Protein 9ZPU (pdb70)

Sequence (1830 aa):
HHKIFVFGSVNVDVSARMAALPRPGQTVNASGYGIGLGGKGANQAVAVAKLGGAIRFVGAVGHDAFGELALKQMREFGLDTGSVRVIDDVDTGMAIIQVEETGQNTIAVCAGANARWSSADIDAYGADIAKARITLLQREVPHEANLAVAKAVRAAGGTVLLDPAPVGDASQMADLIALSDIISPNETEAAEITGIEPTDLASAEAAGRKLLERGPKIVILKLGSRGALLVTADEVKHFTPFKVKVVDTVAAGDSFNGGFAVAFSQARPLHDCVRYGSAAGAIAVTRVGAGAAAPTAREVEELIGRHKIFVFGSVNVDVSARMAALPRPGQTVNASGYGIGLGGKGANQAVAVAKLGGAIRFVGAVGHDAFGELALKQMREFGLDTGSVRVIDDVDTGMAIIQVEETGQNTIAVCAGANARWSSADIDAYGADIAKARITLLQREVPHEANLAVAKAVRAAGGTVLLDPAPVGDASQMADLIALSDIISPNETEAAEITGIEPTDLASAEAAGRKLLERGPKIVILKLGSRGALLVTADEVKHFTPFKVKVVDTVAAGDSFNGGFAVAFSQARPLHDCVRYGSAAGAIAVTRVGGAAAPTAREVEELIGHHKIFVFGSVNVDVSARMAALPRPGQTVNASGYGIGLGGKGANQAVAVAKLGGAIRFVGAVGHDAFGELALKQMREFGLDTGSVRVIDDVDTGMAIIQVEETGQNTIAVCAGANARWSSADIDAYGADIAKARITLLQREVPHEANLAVAKAVRAAGGTVLLDPAPVGDASQMADLIALSDIISPNETEAAEITGIEPTDLASAEAAGRKLLERGPKIVILKLGSRGALLVTADEVKHFTPFKVKVVDTVAAGDSFNGGFAVAFSQARPLHDCVRYGSAAGAIAVTRVGAGAPTAREVEELIGRHHHHKIFVFGSVNVDVSARMAALPRPGQTVNASGYGIGLGGKGANQAVAVAKLGGAIRFVGAVGHDAFGELALKQMREFGLDTGSVRVIDDVDTGMAIIQVEETGQNTIAVCAGANARWSSADIDAYGADIAKARITLLQREVPHEANLAVAKAVRAAGGTVLLDPAPVGDASQMADLIALSDIISPNETEAAEITGIEPTDLASAEAAGRKLLERGPKIVILKLGSRGALLVTADEVKHFTPFKVKVVDTVAAGDSFNGGFAVAFSQARPLHDCVRYGSAAGAIAVTRVGAGAAAPTAREVEELIHKIFVFGSVNVDVSARMAALPRPGQTVNASGYGIGLGGKGANQAVAVAKLGGAIRFVGAVGHDAFGELALKQMREFGLDTGSVRVIDDVDTGMAIIQVEETGQNTIAVCAGANARWSSADIDAYGADIAKARITLLQREVPHEANLAVAKAVRAAGGTVLLDPAPVGDASQMADLIALSDIISPNETEAAEITGIEPTDLASAEAAGRKLLERGPKIVILKLGSRGALLVTADEVKHFTPFKVKVVDTVAAGDSFNGGFAVAFSQARPLHDCVRYGSAAGAIAVTRVGAGAAAPTAREVEELIGRHHKIFVFGSVNVDVSARMAALPRPGQTVNASGYGIGLGGKGANQAVAVAKLGGAIRFVGAVGHDAFGELALKQMREFGLDTGSVRVIDDVDTGMAIIQVEETGQNTIAVCAGANARWSSADIDAYGADIAKARITLLQREVPHEANLAVAKAVRAAGGTVLLDPAPVGDASQMADLIALSDIISPNETEAAEITGIEPTDLASAEAAGRKLLERGPKIVILKLGSRGALLVTADEVKHFTPFKVKVVDTVAAGDSFNGGFAVAFSQARPLHDCVRYGSAAGAIAVTRVGAGAAAPTAREVEELIGR

Organism: Brucella suis biovar 1 (strain 1330) (NCBI:txid204722)

Foldseek 3Di:
DFQEEFEFAKAKEWEFEAADDADPPGDGDTPDTDIAIDTLRLLLQLLLQQAPGTYAYEYEAEPDPSRVRRCVLSVVSRYDCPRYHHDYPKHGKYKYWYAHPVGDIDIDIDLICLAVDALVVCVVCLPVLLSYQEYEEEDSHDPRNLVSSLVSNVVSVHAYEYECPPVPPLVSCLVVLQSHQEYEYEQVNLCVNQVFGCPDLVRVQVSVVSSQVRHYQWYWYQYVQQAIWIYGPVDIDGDGAFDADFDAQPCLQSSLVSQLSRCVSVVHDNVVSNLSSRQQSRQVRRDPDCRNSGDYNVNSVVRVVD/DAEEFEWAKEKEWEFEDAADDDVPDDGDTPDIDIDIDTLRLLLQLLLQQAPHPYAGAYEAEPDPVSVRRCVRSVVSRYDCPRYHYDYPWHGKYKYWYAHNVGDIDIDIDLIGQAVDALVVCVVCLVVLLNYQEYEYEDSHDPSNLVSSLVSNVVNVHAYEYECPPVPPLVSCLVVLQSHQEYEYEQVNLCVNQVFRCPDPVRVQVSQVSSQVSHHQWYWYHYPQQAIWIHGPVDIDGGGAQDADFDAQPCLQSSLSSQLSRCVSVVHDNVVSNLSSRLQSRVVRNDPDDVCRDYNVSSVVSVD/DFQEEFEFAKEKEWEFAAADDADVPGDGDTPDIDIAIDTLRLQLQLLLQQAPGRYDGEYEAEPDDVRVVSVVRSVVSRHDCPRYHYDYPKHGKYKYWYAHPVGDIDIDIDLIGLAVDALVNCVVCLPVLLSHQEYEYEDSHDPRNLVSSLVSNVVNVHAYEYECPPVPPLVSCLVSLQSHQEYEYEQVNLCVNQVFRCPDLVSVQVSVVSSQVSHHQWYWYQHPQQAIWIYGPVDIDGDGAQDADFDAQPCLQSSLVSQLSRCVSVVHPNVVSNLSSSLQSRVPRNDDDGVGDHNVSSVVRVVD/DDAQQEEFEFAKAWEKEFEAADDADVPGDGDTPDIDIAIDTLRLLLQLLLLQAPHRYAGAYEAEPDDSRVRNCVQSVVSVYDCPRYHYHYPWHGKYKYWYAHDVGDIDMDIDLIGQAPDALVVLVVCLVSLLNHQEYEYEPSHDLSNLVSSLVSNVVSVHAYEYECPPVPPLVSCLVVLQSHAEYEYEQVNLCVNQVQRCPDLVSVQVSVVSSQVRHYQWYWYDHPQQAIWIYGPVDIDGDGAQDDDFDAQPCLQSSLVSQLSRCSSVVHPNVVSNLSSRLQSRQLRNDPDSRVSRDHNVNSVVSD/DAEEFEFAKAWEKAFEAADDDDPPDDGDTDDIDIAIDTLRLLLQLLLQQAPFDYDGAYEAEPDPRRVRRQVLSVVSRHDCPRYHYDYPWHGKYKYWYAHPVGDIDIDTDLIGLAVDALVVCVVCLVVLLNYQEYEYEDSHDLNNLVSSLVSNQVSVHAYEYECPPVPPLVSCLVVLQSHAEYEYEQVNLCVNQVFRPPDLVRVQVSQVSSQVSHYQWYWYHHPQQAIWIHGPVDIDGDGAQDDDFDAQPCLVSSLSSQLSRCVSVVHDNVVSNLSSRLQSRQLRNDDDRNVSGDYNVSSVVSVVD/DFQEEFEFAKAKEWEFEAADDADVVGDDDTPDIDIAIDTLRLLLQLLLQQAPGGYAGEYEAEPDDVSVRSCVLCVVSRHDCPRYHYDYPWHGKYWYWYAHPVGDIDIDIDLIGQAVDALVVCVVCLVVLLNHQEYEYEDSHDPRNLQSSLVSNVVSVHAYEYECPPVPPLVSCLVVLQSHQEYEYEQVNLCVNQVFGPPDPVSVQVSVVSSVVSHHQWYWYQHDQQAIWIYGPVDIDGDGAQDADFDAQPCLVSSLSSQLSRCVSVVHDNVNSNLSSSLQSRQPRNDDDSGNSRDYNVSSVVSVVD

Structure (mmCIF, N/CA/C/O backbone):
data_9ZPU
#
_entry.id   9ZPU
#
_cell.length_a   225.093
_cell.length_b   138.228
_cell.length_c   80.872
_cell.angle_alpha   90.00
_cell.angle_beta   107.04
_cell.angle_gamma   90.00
#
_symmetry.space_group_name_H-M   'C 1 2 1'
#
loop_
_entity.id
_entity.type
_entity.pdbx_description
1 polymer Ribokinase
2 non-polymer "ADENOSINE-5'-DIPHOSPHATE"
3 non-polymer 'SULFATE ION'
4 non-polymer 'CHLORIDE ION'
5 water water
#
loop_
_atom_site.group_PDB
_atom_site.id
_atom_site.type_symbol
_atom_site.label_atom_id
_atom_site.label_alt_id
_atom_site.label_comp_id
_atom_site.label_asym_id
_atom_site.label_entity_id
_atom_site.label_seq_id
_atom_site.pdbx_PDB_ins_code
_atom_site.Cartn_x
_atom_site.Cartn_y
_atom_site.Cartn_z
_atom_site.occupancy
_atom_site.B_iso_or_equiv
_atom_site.auth_seq_id
_atom_site.auth_comp_id
_atom_site.auth_asym_id
_atom_site.auth_atom_id
_atom_site.pdbx_PDB_model_num
ATOM 1 N N . HIS A 1 7 ? 49.934 12.682 40.467 1.00 112.91 7 HIS A N 1
ATOM 2 C CA . HIS A 1 7 ? 49.344 13.432 39.359 1.00 120.19 7 HIS A CA 1
ATOM 3 C C . HIS A 1 7 ? 50.371 14.388 38.749 1.00 125.48 7 HIS A C 1
ATOM 4 O O . HIS A 1 7 ? 50.462 15.553 39.146 1.00 118.62 7 HIS A O 1
ATOM 6 N N . HIS A 1 8 ? 51.132 13.890 37.773 1.00 131.57 8 HIS A N 1
ATOM 7 C CA . HIS A 1 8 ? 52.232 14.628 37.169 1.00 125.06 8 HIS A CA 1
ATOM 8 C C . HIS A 1 8 ? 52.157 14.530 35.650 1.00 114.96 8 HIS A C 1
ATOM 9 O O . HIS A 1 8 ? 51.582 13.592 35.096 1.00 117.15 8 HIS A O 1
ATOM 16 N N . LYS A 1 9 ? 52.767 15.512 34.976 1.00 86.62 9 LYS A N 1
ATOM 17 C CA . LYS A 1 9 ? 52.661 15.638 33.525 1.00 82.66 9 LYS A CA 1
ATOM 18 C C . LYS A 1 9 ? 53.361 14.527 32.744 1.00 80.43 9 LYS A C 1
ATOM 19 O O . LYS A 1 9 ? 53.123 14.416 31.538 1.00 79.67 9 LYS A O 1
ATOM 25 N N . ILE A 1 10 ? 54.220 13.723 33.369 1.00 80.65 10 ILE A N 1
ATOM 26 C CA . ILE A 1 10 ? 54.871 12.597 32.702 1.00 73.45 10 ILE A CA 1
ATOM 27 C C . ILE A 1 10 ? 54.689 11.366 33.576 1.00 72.16 10 ILE A C 1
ATOM 28 O O . ILE A 1 10 ? 54.772 11.451 34.804 1.00 82.32 10 ILE A O 1
ATOM 33 N N . PHE A 1 11 ? 54.438 10.223 32.948 1.00 70.97 11 PHE A N 1
ATOM 34 C CA . PHE A 1 11 ? 54.100 9.000 33.667 1.00 68.74 11 PHE A CA 1
ATOM 35 C C . PHE A 1 11 ? 54.909 7.854 33.089 1.00 70.15 11 PHE A C 1
ATOM 36 O O . PHE A 1 11 ? 54.788 7.547 31.901 1.00 66.30 11 PHE A O 1
ATOM 44 N N . VAL A 1 12 ? 55.730 7.221 33.926 1.00 72.79 12 VAL A N 1
ATOM 45 C CA . VAL A 1 12 ? 56.548 6.083 33.521 1.00 65.78 12 VAL A CA 1
ATOM 46 C C . VAL A 1 12 ? 56.061 4.853 34.270 1.00 66.78 12 VAL A C 1
ATOM 47 O O . VAL A 1 12 ? 55.943 4.875 35.500 1.00 67.16 12 VAL A O 1
ATOM 51 N N . PHE A 1 13 ? 55.771 3.788 33.528 1.00 66.14 13 PHE A N 1
ATOM 52 C CA . PHE A 1 13 ? 55.373 2.505 34.088 1.00 62.17 13 PHE A CA 1
ATOM 53 C C . PHE A 1 13 ? 56.322 1.454 33.543 1.00 61.32 13 PHE A C 1
ATOM 54 O O . PHE A 1 13 ? 56.488 1.342 32.324 1.00 63.16 13 PHE A O 1
ATOM 62 N N . GLY A 1 14 ? 56.952 0.700 34.435 1.00 66.23 14 GLY A N 1
ATOM 63 C CA . GLY A 1 14 ? 57.980 -0.223 33.993 1.00 64.28 14 GLY A CA 1
ATOM 64 C C . GLY A 1 14 ? 58.671 -0.912 35.149 1.00 65.92 14 GLY A C 1
ATOM 65 O O . GLY A 1 14 ? 58.230 -0.857 36.300 1.00 68.24 14 GLY A O 1
ATOM 66 N N . SER A 1 15 ? 59.778 -1.561 34.808 1.00 68.31 15 SER A N 1
ATOM 67 C CA . SER A 1 15 ? 60.491 -2.452 35.704 1.00 67.96 15 SER A CA 1
ATOM 68 C C . SER A 1 15 ? 61.477 -1.701 36.586 1.00 68.53 15 SER A C 1
ATOM 69 O O . SER A 1 15 ? 61.995 -0.643 36.220 1.00 62.36 15 SER A O 1
ATOM 72 N N . VAL A 1 16 ? 61.730 -2.273 37.762 1.00 72.44 16 VAL A N 1
ATOM 73 C CA . VAL A 1 16 ? 62.761 -1.813 38.686 1.00 74.37 16 VAL A CA 1
ATOM 74 C C . VAL A 1 16 ? 63.639 -3.010 39.014 1.00 66.35 16 VAL A C 1
ATOM 75 O O . VAL A 1 16 ? 63.161 -3.989 39.603 1.00 66.08 16 VAL A O 1
ATOM 79 N N . ASN A 1 17 ? 64.907 -2.939 38.627 1.00 66.57 17 ASN A N 1
ATOM 80 C CA . ASN A 1 17 ? 65.884 -3.970 38.945 1.00 74.19 17 ASN A CA 1
ATOM 81 C C . ASN A 1 17 ? 66.925 -3.436 39.922 1.00 68.66 17 ASN A C 1
ATOM 82 O O . ASN A 1 17 ? 67.005 -2.238 40.201 1.00 67.24 17 ASN A O 1
ATOM 87 N N . VAL A 1 18 ? 67.719 -4.362 40.452 1.00 71.28 18 VAL A N 1
ATOM 88 C CA . VAL A 1 18 ? 68.999 -4.060 41.079 1.00 68.83 18 VAL A CA 1
ATOM 89 C C . VAL A 1 18 ? 70.064 -4.769 40.256 1.00 67.86 18 VAL A C 1
ATOM 90 O O . VAL A 1 18 ? 69.993 -5.989 40.071 1.00 69.71 18 VAL A O 1
ATOM 94 N N . ASP A 1 19 ? 71.035 -4.010 39.752 1.00 66.86 19 ASP A N 1
ATOM 95 C CA . ASP A 1 19 ? 72.097 -4.562 38.916 1.00 71.58 19 ASP A CA 1
ATOM 96 C C . ASP A 1 19 ? 73.298 -4.934 39.783 1.00 70.65 19 ASP A C 1
ATOM 97 O O . ASP A 1 19 ? 73.905 -4.064 40.421 1.00 66.78 19 ASP A O 1
ATOM 102 N N . VAL A 1 20 ? 73.633 -6.223 39.795 1.00 68.64 20 VAL A N 1
ATOM 103 C CA . VAL A 1 20 ? 74.845 -6.734 40.436 1.00 69.67 20 VAL A CA 1
ATOM 104 C C . VAL A 1 20 ? 75.875 -6.914 39.325 1.00 67.87 20 VAL A C 1
ATOM 105 O O . VAL A 1 20 ? 75.929 -7.948 38.659 1.00 65.45 20 VAL A O 1
ATOM 109 N N . SER A 1 21 ? 76.714 -5.901 39.129 1.00 66.60 21 SER A N 1
ATOM 110 C CA . SER A 1 21 ? 77.739 -5.909 38.092 1.00 66.63 21 SER A CA 1
ATOM 111 C C . SER A 1 21 ? 79.067 -6.378 38.672 1.00 73.68 21 SER A C 1
ATOM 112 O O . SER A 1 21 ? 79.434 -6.000 39.787 1.00 72.45 21 SER A O 1
ATOM 115 N N . ALA A 1 22 ? 79.788 -7.199 37.909 1.00 73.93 22 ALA A N 1
ATOM 116 C CA . ALA A 1 22 ? 81.013 -7.832 38.391 1.00 72.37 22 ALA A CA 1
ATOM 117 C C . ALA A 1 22 ? 82.061 -7.779 37.291 1.00 77.12 22 ALA A C 1
ATOM 118 O O . ALA A 1 22 ? 81.939 -8.480 36.284 1.00 74.74 22 ALA A O 1
ATOM 120 N N . ARG A 1 23 ? 83.089 -6.959 37.491 1.00 77.88 23 ARG A N 1
ATOM 121 C CA . ARG A 1 23 ? 84.180 -6.846 36.534 1.00 75.48 23 ARG A CA 1
ATOM 122 C C . ARG A 1 23 ? 85.162 -7.991 36.754 1.00 75.37 23 ARG A C 1
ATOM 123 O O . ARG A 1 23 ? 85.417 -8.395 37.892 1.00 72.79 23 ARG A O 1
ATOM 131 N N . MET A 1 24 ? 85.715 -8.513 35.662 1.00 74.14 24 MET A N 1
ATOM 132 C CA . MET A 1 24 ? 86.641 -9.630 35.761 1.00 71.76 24 MET A CA 1
ATOM 133 C C . MET A 1 24 ? 87.472 -9.712 34.492 1.00 74.56 24 MET A C 1
ATOM 134 O O . MET A 1 24 ? 87.128 -9.132 33.460 1.00 76.40 24 MET A O 1
ATOM 139 N N . ALA A 1 25 ? 88.580 -10.449 34.588 1.00 76.59 25 ALA A N 1
ATOM 140 C CA . ALA A 1 25 ? 89.479 -10.575 33.448 1.00 77.16 25 ALA A CA 1
ATOM 141 C C . ALA A 1 25 ? 88.870 -11.438 32.351 1.00 81.03 25 ALA A C 1
ATOM 142 O O . ALA A 1 25 ? 88.968 -11.100 31.165 1.00 87.71 25 ALA A O 1
ATOM 144 N N . ALA A 1 26 ? 88.236 -12.553 32.719 1.00 77.86 26 ALA A N 1
ATOM 145 C CA . ALA A 1 26 ? 87.623 -13.443 31.744 1.00 80.00 26 ALA A CA 1
ATOM 146 C C . ALA A 1 26 ? 86.333 -14.024 32.303 1.00 83.80 26 ALA A C 1
ATOM 147 O O . ALA A 1 26 ? 86.269 -14.376 33.485 1.00 81.40 26 ALA A O 1
ATOM 149 N N . LEU A 1 27 ? 85.307 -14.119 31.445 1.00 85.48 27 LEU A N 1
ATOM 150 C CA . LEU A 1 27 ? 84.041 -14.717 31.849 1.00 79.66 27 LEU A CA 1
ATOM 151 C C . LEU A 1 27 ? 84.234 -16.207 32.139 1.00 76.24 27 LEU A C 1
ATOM 152 O O . LEU A 1 27 ? 85.050 -16.872 31.494 1.00 75.42 27 LEU A O 1
ATOM 157 N N . PRO A 1 28 ? 83.471 -16.768 33.079 1.00 73.24 28 PRO A N 1
ATOM 158 C CA . PRO A 1 28 ? 83.627 -18.194 33.385 1.00 76.01 28 PRO A CA 1
ATOM 159 C C . PRO A 1 28 ? 82.990 -19.059 32.309 1.00 83.59 28 PRO A C 1
ATOM 160 O O . PRO A 1 28 ? 81.815 -18.886 31.967 1.00 92.74 28 PRO A O 1
ATOM 164 N N . ARG A 1 29 ? 83.782 -19.987 31.768 1.00 81.85 29 ARG A N 1
ATOM 165 C CA . ARG A 1 29 ? 83.241 -21.055 30.946 1.00 81.06 29 ARG A CA 1
ATOM 166 C C . ARG A 1 29 ? 82.368 -21.959 31.811 1.00 79.00 29 ARG A C 1
ATOM 167 O O . ARG A 1 29 ? 82.552 -22.032 33.026 1.00 79.49 29 ARG A O 1
ATOM 175 N N . PRO A 1 30 ? 81.410 -22.660 31.213 1.00 84.93 30 PRO A N 1
ATOM 176 C CA . PRO A 1 30 ? 80.543 -23.530 32.016 1.00 82.27 30 PRO A CA 1
ATOM 177 C C . PRO A 1 30 ? 81.363 -24.486 32.868 1.00 77.74 30 PRO A C 1
ATOM 178 O O . PRO A 1 30 ? 82.324 -25.101 32.396 1.00 75.32 30 PRO A O 1
ATOM 182 N N . GLY A 1 31 ? 80.974 -24.598 34.141 1.00 82.80 31 GLY A N 1
ATOM 183 C CA . GLY A 1 31 ? 81.678 -25.422 35.105 1.00 78.67 31 GLY A CA 1
ATOM 184 C C . GLY A 1 31 ? 82.902 -24.796 35.729 1.00 72.52 31 GLY A C 1
ATOM 185 O O . GLY A 1 31 ? 83.617 -25.485 36.462 1.00 82.89 31 GLY A O 1
ATOM 186 N N . GLN A 1 32 ? 83.163 -23.518 35.483 1.00 71.58 32 GLN A N 1
ATOM 187 C CA . GLN A 1 32 ? 84.417 -22.882 35.859 1.00 78.34 32 GLN A CA 1
ATOM 188 C C . GLN A 1 32 ? 84.196 -21.854 36.961 1.00 80.93 32 GLN A C 1
ATOM 189 O O . GLN A 1 32 ? 83.168 -21.172 36.988 1.00 80.95 32 GLN A O 1
ATOM 195 N N . THR A 1 33 ? 85.161 -21.760 37.879 1.00 84.04 33 THR A N 1
ATOM 196 C CA . THR A 1 33 ? 85.217 -20.677 38.850 1.00 79.13 33 THR A CA 1
ATOM 197 C C . THR A 1 33 ? 86.302 -19.693 38.430 1.00 78.41 33 THR A C 1
ATOM 198 O O . THR A 1 33 ? 87.374 -20.091 37.969 1.00 78.07 33 THR A O 1
ATOM 202 N N . VAL A 1 34 ? 86.010 -18.408 38.592 1.00 83.32 34 VAL A N 1
ATOM 203 C CA . VAL A 1 34 ? 86.844 -17.316 38.118 1.00 83.22 34 VAL A CA 1
ATOM 204 C C . VAL A 1 34 ? 86.961 -16.324 39.262 1.00 83.49 34 VAL A C 1
ATOM 205 O O . VAL A 1 34 ? 86.109 -16.267 40.152 1.00 80.73 34 VAL A O 1
ATOM 209 N N . ASN A 1 35 ? 88.036 -15.547 39.242 1.00 74.93 35 ASN A N 1
ATOM 210 C CA . ASN A 1 35 ? 88.243 -14.489 40.218 1.00 74.24 35 ASN A CA 1
ATOM 211 C C . ASN A 1 35 ? 87.972 -13.147 39.556 1.00 73.17 35 ASN A C 1
ATOM 212 O O . ASN A 1 35 ? 88.622 -12.788 38.569 1.00 77.04 35 ASN A O 1
ATOM 217 N N . ALA A 1 36 ? 86.993 -12.429 40.087 1.00 73.26 36 ALA A N 1
ATOM 218 C CA . ALA A 1 36 ? 86.655 -11.101 39.613 1.00 77.29 36 ALA A CA 1
ATOM 219 C C . ALA A 1 36 ? 87.427 -10.055 40.403 1.00 75.19 36 ALA A C 1
ATOM 220 O O . ALA A 1 36 ? 87.808 -10.271 41.557 1.00 81.94 36 ALA A O 1
ATOM 222 N N . SER A 1 37 ? 87.657 -8.913 39.763 1.00 72.83 37 SER A N 1
ATOM 223 C CA . SER A 1 37 ? 88.422 -7.828 40.355 1.00 80.61 37 SER A CA 1
ATOM 224 C C . SER A 1 37 ? 87.580 -6.891 41.209 1.00 84.58 37 SER A C 1
ATOM 225 O O . SER A 1 37 ? 88.147 -6.069 41.939 1.00 85.36 37 SER A O 1
ATOM 228 N N . GLY A 1 38 ? 86.261 -6.987 41.135 1.00 79.44 38 GLY A N 1
ATOM 229 C CA . GLY A 1 38 ? 85.405 -6.099 41.893 1.00 77.72 38 GLY A CA 1
ATOM 230 C C . GLY A 1 38 ? 84.006 -6.077 41.327 1.00 85.67 38 GLY A C 1
ATOM 231 O O . GLY A 1 38 ? 83.719 -6.635 40.264 1.00 78.57 38 GLY A O 1
ATOM 232 N N . TYR A 1 39 ? 83.127 -5.404 42.061 1.00 81.99 39 TYR A N 1
ATOM 233 C CA . TYR A 1 39 ? 81.716 -5.408 41.724 1.00 74.32 39 TYR A CA 1
ATOM 234 C C . TYR A 1 39 ? 81.056 -4.166 42.300 1.00 78.18 39 TYR A C 1
ATOM 235 O O . TYR A 1 39 ? 81.635 -3.442 43.115 1.00 75.25 39 TYR A O 1
ATOM 244 N N . GLY A 1 40 ? 79.829 -3.923 41.835 1.00 78.95 40 GLY A N 1
ATOM 245 C CA . GLY A 1 40 ? 78.999 -2.873 42.382 1.00 70.77 40 GLY A CA 1
ATOM 246 C C . GLY A 1 40 ? 77.557 -3.330 42.408 1.00 65.81 40 GLY A C 1
ATOM 247 O O . GLY A 1 40 ? 77.176 -4.297 41.747 1.00 69.96 40 GLY A O 1
ATOM 248 N N . ILE A 1 41 ? 76.758 -2.628 43.201 1.00 64.12 41 ILE A N 1
ATOM 249 C CA . ILE A 1 41 ? 75.320 -2.856 43.251 1.00 74.37 41 ILE A CA 1
ATOM 250 C C . ILE A 1 41 ? 74.607 -1.517 43.127 1.00 71.23 41 ILE A C 1
ATOM 251 O O . ILE A 1 41 ? 74.930 -0.566 43.847 1.00 69.58 41 ILE A O 1
ATOM 256 N N . GLY A 1 42 ? 73.638 -1.447 42.218 1.00 66.58 42 GLY A N 1
ATOM 257 C CA . GLY A 1 42 ? 72.965 -0.192 41.953 1.00 71.11 42 GLY A CA 1
ATOM 258 C C . GLY A 1 42 ? 71.613 -0.396 41.305 1.00 72.89 42 GLY A C 1
ATOM 259 O O . GLY A 1 42 ? 71.189 -1.517 41.020 1.00 72.17 42 GLY A O 1
ATOM 260 N N . LEU A 1 43 ? 70.936 0.723 41.082 1.00 74.59 43 LEU A N 1
ATOM 261 C CA . LEU A 1 43 ? 69.606 0.721 40.500 1.00 62.96 43 LEU A CA 1
ATOM 262 C C . LEU A 1 43 ? 69.659 0.440 39.005 1.00 69.71 43 LEU A C 1
ATOM 263 O O . LEU A 1 43 ? 70.490 0.993 38.279 1.00 64.51 43 LEU A O 1
ATOM 268 N N . GLY A 1 44 ? 68.747 -0.415 38.548 1.00 68.80 44 GLY A N 1
ATOM 269 C CA . GLY A 1 44 ? 68.654 -0.749 37.144 1.00 69.80 44 GLY A CA 1
ATOM 270 C C . GLY A 1 44 ? 67.223 -0.889 36.664 1.00 71.68 44 GLY A C 1
ATOM 271 O O . GLY A 1 44 ? 66.283 -0.467 37.345 1.00 68.74 44 GLY A O 1
ATOM 272 N N . GLY A 1 45 ? 67.045 -1.489 35.492 1.00 61.69 45 GLY A N 1
ATOM 273 C CA . GLY A 1 45 ? 65.718 -1.680 34.949 1.00 65.09 45 GLY A CA 1
ATOM 274 C C . GLY A 1 45 ? 65.371 -0.581 33.969 1.00 71.36 45 GLY A C 1
ATOM 275 O O . GLY A 1 45 ? 65.742 0.576 34.186 1.00 68.89 45 GLY A O 1
ATOM 276 N N . LYS A 1 46 ? 64.665 -0.921 32.885 1.00 70.50 46 LYS A N 1
ATOM 277 C CA . LYS A 1 46 ? 64.393 0.071 31.852 1.00 63.40 46 LYS A CA 1
ATOM 278 C C . LYS A 1 46 ? 63.436 1.136 32.363 1.00 59.62 46 LYS A C 1
ATOM 279 O O . LYS A 1 46 ? 63.585 2.322 32.045 1.00 55.84 46 LYS A O 1
ATOM 285 N N . GLY A 1 47 ? 62.458 0.734 33.173 1.00 60.38 47 GLY A N 1
ATOM 286 C CA . GLY A 1 47 ? 61.511 1.703 33.698 1.00 60.63 47 GLY A CA 1
ATOM 287 C C . GLY A 1 47 ? 62.146 2.661 34.687 1.00 62.87 47 GLY A C 1
ATOM 288 O O . GLY A 1 47 ? 61.947 3.877 34.607 1.00 59.24 47 GLY A O 1
ATOM 289 N N . ALA A 1 48 ? 62.927 2.125 35.631 1.00 64.94 48 ALA A N 1
ATOM 290 C CA . ALA A 1 48 ? 63.584 2.981 36.611 1.00 57.66 48 ALA A CA 1
ATOM 291 C C . ALA A 1 48 ? 64.662 3.833 35.960 1.00 54.80 48 ALA A C 1
ATOM 292 O O . ALA A 1 48 ? 64.877 4.977 36.370 1.00 55.71 48 ALA A O 1
ATOM 294 N N . ASN A 1 49 ? 65.343 3.298 34.947 1.00 54.76 49 ASN A N 1
ATOM 295 C CA . ASN A 1 49 ? 66.317 4.096 34.214 1.00 55.14 49 ASN A CA 1
ATOM 296 C C . ASN A 1 49 ? 65.665 5.317 33.598 1.00 55.66 49 ASN A C 1
ATOM 297 O O . ASN A 1 49 ? 66.150 6.444 33.764 1.00 56.06 49 ASN A O 1
ATOM 302 N N . GLN A 1 50 ? 64.563 5.101 32.863 1.00 62.94 50 GLN A N 1
ATOM 303 C CA . GLN A 1 50 ? 63.928 6.181 32.115 1.00 56.44 50 GLN A CA 1
ATOM 304 C C . GLN A 1 50 ? 63.250 7.172 33.048 1.00 56.57 50 GLN A C 1
ATOM 305 O O . GLN A 1 50 ? 63.288 8.381 32.807 1.00 57.14 50 GLN A O 1
ATOM 311 N N . ALA A 1 51 ? 62.644 6.688 34.131 1.00 56.20 51 ALA A N 1
ATOM 312 C CA . ALA A 1 51 ? 62.064 7.608 35.103 1.00 56.54 51 ALA A CA 1
ATOM 313 C C . ALA A 1 51 ? 63.140 8.468 35.753 1.00 61.86 51 ALA A C 1
ATOM 314 O O . ALA A 1 51 ? 62.932 9.663 35.988 1.00 61.87 51 ALA A O 1
ATOM 316 N N . VAL A 1 52 ? 64.294 7.870 36.063 1.00 64.96 52 VAL A N 1
ATOM 317 C CA . VAL A 1 52 ? 65.396 8.631 36.643 1.00 59.62 52 VAL A CA 1
ATOM 318 C C . VAL A 1 52 ? 65.940 9.627 35.634 1.00 59.41 52 VAL A C 1
ATOM 319 O O . VAL A 1 52 ? 66.319 10.747 35.992 1.00 60.54 52 VAL A O 1
ATOM 323 N N . ALA A 1 53 ? 66.000 9.232 34.360 1.00 57.48 53 ALA A N 1
ATOM 324 C CA . ALA A 1 53 ? 66.471 10.146 33.325 1.00 62.11 53 ALA A CA 1
ATOM 325 C C . ALA A 1 53 ? 65.567 11.368 33.215 1.00 61.89 53 ALA A C 1
ATOM 326 O O . ALA A 1 53 ? 66.043 12.493 33.024 1.00 68.23 53 ALA A O 1
ATOM 328 N N . VAL A 1 54 ? 64.255 11.166 33.312 1.00 58.51 54 VAL A N 1
ATOM 329 C CA . VAL A 1 54 ? 63.345 12.303 33.310 1.00 62.13 54 VAL A CA 1
ATOM 330 C C . VAL A 1 54 ? 63.570 13.156 34.548 1.00 60.38 54 VAL A C 1
ATOM 331 O O . VAL A 1 54 ? 63.669 14.388 34.462 1.00 62.94 54 VAL A O 1
ATOM 335 N N . ALA A 1 55 ? 63.691 12.518 35.711 1.00 60.93 55 ALA A N 1
ATOM 336 C CA . ALA A 1 55 ? 63.829 13.270 36.952 1.00 66.60 55 ALA A CA 1
ATOM 337 C C . ALA A 1 55 ? 65.088 14.130 36.947 1.00 64.73 55 ALA A C 1
ATOM 338 O O . ALA A 1 55 ? 65.053 15.300 37.351 1.00 69.65 55 ALA A O 1
ATOM 340 N N . LYS A 1 56 ? 66.208 13.579 36.484 1.00 60.81 56 LYS A N 1
ATOM 341 C CA . LYS A 1 56 ? 67.445 14.346 36.515 1.00 69.12 56 LYS A CA 1
ATOM 342 C C . LYS A 1 56 ? 67.424 15.498 35.521 1.00 71.41 56 LYS A C 1
ATOM 343 O O . LYS A 1 56 ? 68.193 16.454 35.686 1.00 77.21 56 LYS A O 1
ATOM 349 N N . LEU A 1 57 ? 66.549 15.439 34.514 1.00 70.29 57 LEU A N 1
ATOM 350 C CA . LEU A 1 57 ? 66.397 16.494 33.518 1.00 64.31 57 LEU A CA 1
ATOM 351 C C . LEU A 1 57 ? 65.327 17.511 33.902 1.00 63.97 57 LEU A C 1
ATOM 352 O O . LEU A 1 57 ? 65.007 18.393 33.097 1.00 68.53 57 LEU A O 1
ATOM 357 N N . GLY A 1 58 ? 64.771 17.409 35.106 1.00 63.50 58 GLY A N 1
ATOM 358 C CA . GLY A 1 58 ? 63.853 18.408 35.607 1.00 65.87 58 GLY A CA 1
ATOM 359 C C . GLY A 1 58 ? 62.412 18.212 35.208 1.00 82.75 58 GLY A C 1
ATOM 360 O O . GLY A 1 58 ? 61.592 19.114 35.439 1.00 80.39 58 GLY A O 1
ATOM 361 N N . GLY A 1 59 ? 62.078 17.074 34.605 1.00 79.33 59 GLY A N 1
ATOM 362 C CA . GLY A 1 59 ? 60.699 16.800 34.277 1.00 65.12 59 GLY A CA 1
ATOM 363 C C . GLY A 1 59 ? 59.893 16.427 35.505 1.00 68.24 59 GLY A C 1
ATOM 364 O O . GLY A 1 59 ? 60.394 15.825 36.455 1.00 66.24 59 GLY A O 1
ATOM 365 N N . ALA A 1 60 ? 58.617 16.800 35.479 1.00 75.74 60 ALA A N 1
ATOM 366 C CA . ALA A 1 60 ? 57.680 16.409 36.526 1.00 77.02 60 ALA A CA 1
ATOM 367 C C . ALA A 1 60 ? 57.168 15.017 36.189 1.00 78.11 60 ALA A C 1
ATOM 368 O O . ALA A 1 60 ? 56.420 14.844 35.222 1.00 76.30 60 ALA A O 1
ATOM 370 N N . ILE A 1 61 ? 57.577 14.020 36.971 1.00 75.21 61 ILE A N 1
ATOM 371 C CA . ILE A 1 61 ? 57.337 12.630 36.623 1.00 73.65 61 ILE A CA 1
ATOM 372 C C . ILE A 1 61 ? 56.720 11.886 37.798 1.00 77.91 61 ILE A C 1
ATOM 373 O O . ILE A 1 61 ? 57.076 12.113 38.960 1.00 77.77 61 ILE A O 1
ATOM 378 N N . ARG A 1 62 ? 55.781 11.004 37.475 1.00 80.98 62 ARG A N 1
ATOM 379 C CA . ARG A 1 62 ? 55.241 10.007 38.384 1.00 78.68 62 ARG A CA 1
ATOM 380 C C . ARG A 1 62 ? 55.723 8.651 37.894 1.00 78.31 62 ARG A C 1
ATOM 381 O O . ARG A 1 62 ? 55.552 8.319 36.719 1.00 77.18 62 ARG A O 1
ATOM 389 N N . PHE A 1 63 ? 56.332 7.878 38.782 1.00 77.80 63 PHE A N 1
ATOM 390 C CA . PHE A 1 63 ? 56.888 6.583 38.426 1.00 68.51 63 PHE A CA 1
ATOM 391 C C . PHE A 1 63 ? 56.125 5.482 39.141 1.00 70.17 63 PHE A C 1
ATOM 392 O O . PHE A 1 63 ? 55.848 5.586 40.341 1.00 76.32 63 PHE A O 1
ATOM 400 N N . VAL A 1 64 ? 55.789 4.436 38.399 1.00 69.01 64 VAL A N 1
ATOM 401 C CA . VAL A 1 64 ? 55.051 3.296 38.916 1.00 64.05 64 VAL A CA 1
ATOM 402 C C . VAL A 1 64 ? 55.872 2.059 38.596 1.00 70.33 64 VAL A C 1
ATOM 403 O O . VAL A 1 64 ? 56.229 1.828 37.433 1.00 68.72 64 VAL A O 1
ATOM 407 N N . GLY A 1 65 ? 56.202 1.292 39.630 1.00 70.76 65 GLY A N 1
ATOM 408 C CA . GLY A 1 65 ? 56.955 0.062 39.501 1.00 66.74 65 GLY A CA 1
ATOM 409 C C . GLY A 1 65 ? 56.794 -0.724 40.783 1.00 75.34 65 GLY A C 1
ATOM 410 O O . GLY A 1 65 ? 56.112 -0.293 41.716 1.00 75.41 65 GLY A O 1
ATOM 411 N N . ALA A 1 66 ? 57.437 -1.888 40.831 1.00 70.81 66 ALA A N 1
ATOM 412 C CA . ALA A 1 66 ? 57.330 -2.759 41.990 1.00 71.55 66 ALA A CA 1
ATOM 413 C C . ALA A 1 66 ? 58.698 -3.267 42.418 1.00 74.45 66 ALA A C 1
ATOM 414 O O . ALA A 1 66 ? 59.570 -3.534 41.584 1.00 76.64 66 ALA A O 1
ATOM 416 N N . VAL A 1 67 ? 58.880 -3.380 43.735 1.00 76.84 67 VAL A N 1
ATOM 417 C CA . VAL A 1 67 ? 60.038 -4.033 44.327 1.00 75.12 67 VAL A CA 1
ATOM 418 C C . VAL A 1 67 ? 59.537 -4.893 45.478 1.00 81.30 67 VAL A C 1
ATOM 419 O O . VAL A 1 67 ? 58.436 -4.697 45.993 1.00 82.19 67 VAL A O 1
ATOM 423 N N . GLY A 1 68 ? 60.367 -5.858 45.882 1.00 79.74 68 GLY A N 1
ATOM 424 C CA . GLY A 1 68 ? 60.038 -6.689 47.018 1.00 79.93 68 GLY A CA 1
ATOM 425 C C . GLY A 1 68 ? 60.264 -5.984 48.343 1.00 79.94 68 GLY A C 1
ATOM 426 O O . GLY A 1 68 ? 60.786 -4.872 48.418 1.00 78.40 68 GLY A O 1
ATOM 427 N N . HIS A 1 69 ? 59.836 -6.651 49.412 1.00 80.43 69 HIS A N 1
ATOM 428 C CA . HIS A 1 69 ? 60.120 -6.192 50.771 1.00 86.92 69 HIS A CA 1
ATOM 429 C C . HIS A 1 69 ? 61.394 -6.866 51.285 1.00 86.96 69 HIS A C 1
ATOM 430 O O . HIS A 1 69 ? 61.409 -7.571 52.293 1.00 89.27 69 HIS A O 1
ATOM 437 N N . ASP A 1 70 ? 62.474 -6.647 50.540 1.00 78.73 70 ASP A N 1
ATOM 438 C CA . ASP A 1 70 ? 63.789 -7.167 50.875 1.00 83.63 70 ASP A CA 1
ATOM 439 C C . ASP A 1 70 ? 64.813 -6.053 50.710 1.00 81.71 70 ASP A C 1
ATOM 440 O O . ASP A 1 70 ? 64.501 -4.955 50.244 1.00 80.78 70 ASP A O 1
ATOM 445 N N . ALA A 1 71 ? 66.055 -6.347 51.098 1.00 84.05 71 ALA A N 1
ATOM 446 C CA . ALA A 1 71 ? 67.083 -5.312 51.111 1.00 82.83 71 ALA A CA 1
ATOM 447 C C . ALA A 1 71 ? 67.274 -4.701 49.729 1.00 80.55 71 ALA A C 1
ATOM 448 O O . ALA A 1 71 ? 67.384 -3.478 49.597 1.00 80.49 71 ALA A O 1
ATOM 450 N N . PHE A 1 72 ? 67.325 -5.532 48.685 1.00 77.24 72 PHE A N 1
ATOM 451 C CA . PHE A 1 72 ? 67.455 -4.990 47.336 1.00 81.78 72 PHE A CA 1
ATOM 452 C C . PHE A 1 72 ? 66.297 -4.052 46.994 1.00 78.22 72 PHE A C 1
ATOM 453 O O . PHE A 1 72 ? 66.473 -3.105 46.219 1.00 78.25 72 PHE A O 1
ATOM 461 N N . GLY A 1 73 ? 65.105 -4.306 47.540 1.00 77.26 73 GLY A N 1
ATOM 462 C CA . GLY A 1 73 ? 64.022 -3.345 47.386 1.00 76.25 73 GLY A CA 1
ATOM 463 C C . GLY A 1 73 ? 64.336 -2.020 48.055 1.00 75.42 73 GLY A C 1
ATOM 464 O O . GLY A 1 73 ? 64.156 -0.950 47.468 1.00 70.55 73 GLY A O 1
ATOM 465 N N . GLU A 1 74 ? 64.834 -2.079 49.294 1.00 82.44 74 GLU A N 1
ATOM 466 C CA . GLU A 1 74 ? 65.184 -0.862 50.022 1.00 79.94 74 GLU A CA 1
ATOM 467 C C . GLU A 1 74 ? 66.232 -0.049 49.274 1.00 78.36 74 GLU A C 1
ATOM 468 O O . GLU A 1 74 ? 66.161 1.185 49.233 1.00 78.58 74 GLU A O 1
ATOM 474 N N . LEU A 1 75 ? 67.230 -0.723 48.702 1.00 76.85 75 LEU A N 1
ATOM 475 C CA . LEU A 1 75 ? 68.289 -0.015 47.990 1.00 73.65 75 LEU A CA 1
ATOM 476 C C . LEU A 1 75 ? 67.752 0.663 46.737 1.00 69.67 75 LEU A C 1
ATOM 477 O O . LEU A 1 75 ? 68.151 1.788 46.419 1.00 69.08 75 LEU A O 1
ATOM 482 N N . ALA A 1 76 ? 66.845 -0.000 46.015 1.00 73.67 76 ALA A N 1
ATOM 483 C CA . ALA A 1 76 ? 66.277 0.602 44.813 1.00 71.54 76 ALA A CA 1
ATOM 484 C C . ALA A 1 76 ? 65.448 1.835 45.149 1.00 70.59 76 ALA A C 1
ATOM 485 O O . ALA A 1 76 ? 65.538 2.856 44.458 1.00 72.33 76 ALA A O 1
ATOM 487 N N . LEU A 1 77 ? 64.629 1.757 46.199 1.00 63.84 77 LEU A N 1
ATOM 488 C CA . LEU A 1 77 ? 63.837 2.913 46.602 1.00 72.02 77 LEU A CA 1
ATOM 489 C C . LEU A 1 77 ? 64.735 4.073 47.016 1.00 79.08 77 LEU A C 1
ATOM 490 O O . LEU A 1 77 ? 64.522 5.219 46.605 1.00 77.24 77 LEU A O 1
ATOM 495 N N . LYS A 1 78 ? 65.753 3.786 47.833 1.00 83.78 78 LYS A N 1
ATOM 496 C CA . LYS A 1 78 ? 66.627 4.838 48.336 1.00 75.85 78 LYS A CA 1
ATOM 497 C C . LYS A 1 78 ? 67.384 5.520 47.205 1.00 74.62 78 LYS A C 1
ATOM 498 O O . LYS A 1 78 ? 67.505 6.751 47.185 1.00 80.76 78 LYS A O 1
ATOM 504 N N . GLN A 1 79 ? 67.908 4.741 46.256 1.00 67.30 79 GLN A N 1
ATOM 505 C CA . GLN A 1 79 ? 68.649 5.348 45.155 1.00 72.73 79 GLN A CA 1
ATOM 506 C C . GLN A 1 79 ? 67.722 6.128 44.236 1.00 79.03 79 GLN A C 1
ATOM 507 O O . GLN A 1 79 ? 68.122 7.155 43.675 1.00 81.49 79 GLN A O 1
ATOM 513 N N . MET A 1 80 ? 66.483 5.666 44.077 1.00 80.78 80 MET A N 1
ATOM 514 C CA . MET A 1 80 ? 65.523 6.425 43.289 1.00 73.02 80 MET A CA 1
ATOM 515 C C . MET A 1 80 ? 65.341 7.819 43.874 1.00 76.35 80 MET A C 1
ATOM 516 O O . MET A 1 80 ? 65.361 8.817 43.144 1.00 82.97 80 MET A O 1
ATOM 521 N N . ARG A 1 81 ? 65.195 7.913 45.194 1.00 72.44 81 ARG A N 1
ATOM 522 C CA . ARG A 1 81 ? 65.034 9.220 45.821 1.00 76.62 81 ARG A CA 1
ATOM 523 C C . ARG A 1 81 ? 66.284 10.069 45.645 1.00 81.75 81 ARG A C 1
ATOM 524 O O . ARG A 1 81 ? 66.193 11.288 45.451 1.00 82.71 81 ARG A O 1
ATOM 532 N N . GLU A 1 82 ? 67.458 9.441 45.716 1.00 84.47 82 GLU A N 1
ATOM 533 C CA . GLU A 1 82 ? 68.715 10.160 45.580 1.00 80.25 82 GLU A CA 1
ATOM 534 C C . GLU A 1 82 ? 68.836 10.848 44.232 1.00 84.05 82 GLU A C 1
ATOM 535 O O . GLU A 1 82 ? 69.592 11.817 44.111 1.00 87.89 82 GLU A O 1
ATOM 541 N N . PHE A 1 83 ? 68.122 10.358 43.221 1.00 83.08 83 PHE A N 1
ATOM 542 C CA . PHE A 1 83 ? 68.183 10.903 41.875 1.00 84.08 83 PHE A CA 1
ATOM 543 C C . PHE A 1 83 ? 67.042 11.870 41.567 1.00 82.94 83 PHE A C 1
ATOM 544 O O . PHE A 1 83 ? 66.940 12.341 40.431 1.00 78.55 83 PHE A O 1
ATOM 552 N N . GLY A 1 84 ? 66.187 12.177 42.537 1.00 77.60 84 GLY A N 1
ATOM 553 C CA . GLY A 1 84 ? 65.115 13.123 42.329 1.00 81.58 84 GLY A CA 1
ATOM 554 C C . GLY A 1 84 ? 63.771 12.520 42.004 1.00 90.66 84 GLY A C 1
ATOM 555 O O . GLY A 1 84 ? 62.854 13.263 41.628 1.00 99.89 84 GLY A O 1
ATOM 556 N N . LEU A 1 85 ? 63.619 11.208 42.145 1.00 84.29 85 LEU A N 1
ATOM 557 C CA . LEU A 1 85 ? 62.394 10.504 41.796 1.00 76.31 85 LEU A CA 1
ATOM 558 C C . LEU A 1 85 ? 61.555 10.284 43.047 1.00 78.50 85 LEU A C 1
ATOM 559 O O . LEU A 1 85 ? 62.062 9.807 44.063 1.00 84.38 85 LEU A O 1
ATOM 564 N N . ASP A 1 86 ? 60.280 10.649 42.976 1.00 81.43 86 ASP A N 1
ATOM 565 C CA . ASP A 1 86 ? 59.359 10.435 44.087 1.00 80.08 86 ASP A CA 1
ATOM 566 C C . ASP A 1 86 ? 58.847 9.002 44.017 1.00 81.14 86 ASP A C 1
ATOM 567 O O . ASP A 1 86 ? 58.272 8.591 43.001 1.00 91.05 86 ASP A O 1
ATOM 572 N N . THR A 1 87 ? 59.048 8.246 45.098 1.00 77.57 87 THR A N 1
ATOM 573 C CA . THR A 1 87 ? 58.817 6.809 45.108 1.00 79.86 87 THR A CA 1
ATOM 574 C C . THR A 1 87 ? 57.514 6.418 45.797 1.00 84.39 87 THR A C 1
ATOM 575 O O . THR A 1 87 ? 57.353 5.256 46.188 1.00 82.75 87 THR A O 1
ATOM 579 N N . GLY A 1 88 ? 56.579 7.357 45.944 1.00 82.60 88 GLY A N 1
ATOM 580 C CA . GLY A 1 88 ? 55.339 7.069 46.644 1.00 79.85 88 GLY A CA 1
ATOM 581 C C . GLY A 1 88 ? 54.390 6.153 45.899 1.00 84.79 88 GLY A C 1
ATOM 582 O O . GLY A 1 88 ? 53.495 5.570 46.523 1.00 82.42 88 GLY A O 1
ATOM 583 N N . SER A 1 89 ? 54.552 6.019 44.583 1.00 82.29 89 SER A N 1
ATOM 584 C CA . SER A 1 89 ? 53.705 5.147 43.781 1.00 83.32 89 SER A CA 1
ATOM 585 C C . SER A 1 89 ? 54.376 3.821 43.459 1.00 80.87 89 SER A C 1
ATOM 586 O O . SER A 1 89 ? 53.890 3.088 42.588 1.00 81.67 89 SER A O 1
ATOM 589 N N . VAL A 1 90 ? 55.472 3.498 44.141 1.00 81.66 90 VAL A N 1
ATOM 590 C CA . VAL A 1 90 ? 56.208 2.259 43.912 1.00 77.41 90 VAL A CA 1
ATOM 591 C C . VAL A 1 90 ? 55.658 1.189 44.848 1.00 79.12 90 VAL A C 1
ATOM 592 O O . VAL A 1 90 ? 55.726 1.331 46.074 1.00 79.72 90 VAL A O 1
ATOM 596 N N . ARG A 1 91 ? 55.103 0.125 44.265 1.00 78.49 91 ARG A N 1
ATOM 597 C CA . ARG A 1 91 ? 54.581 -0.985 45.052 1.00 81.75 91 ARG A CA 1
ATOM 598 C C . ARG A 1 91 ? 55.723 -1.734 45.726 1.00 82.24 91 ARG A C 1
ATOM 599 O O . ARG A 1 91 ? 56.803 -1.894 45.152 1.00 79.75 91 ARG A O 1
ATOM 607 N N . VAL A 1 92 ? 55.479 -2.197 46.950 1.00 83.39 92 VAL A N 1
ATOM 608 C CA . VAL A 1 92 ? 56.452 -2.973 47.714 1.00 81.39 92 VAL A CA 1
ATOM 609 C C . VAL A 1 92 ? 55.742 -4.267 48.102 1.00 83.98 92 VAL A C 1
ATOM 610 O O . VAL A 1 92 ? 55.008 -4.312 49.097 1.00 84.57 92 VAL A O 1
ATOM 614 N N . ILE A 1 93 ? 55.963 -5.318 47.318 1.00 84.76 93 ILE A N 1
ATOM 615 C CA . ILE A 1 93 ? 55.174 -6.539 47.389 1.00 87.02 93 ILE A CA 1
ATOM 616 C C . ILE A 1 93 ? 55.861 -7.521 48.322 1.00 91.90 93 ILE A C 1
ATOM 617 O O . ILE A 1 93 ? 57.039 -7.848 48.136 1.00 95.38 93 ILE A O 1
ATOM 622 N N . ASP A 1 94 ? 55.124 -7.999 49.319 1.00 98.96 94 ASP A N 1
ATOM 623 C CA . ASP A 1 94 ? 55.646 -9.041 50.189 1.00 99.67 94 ASP A CA 1
ATOM 624 C C . ASP A 1 94 ? 55.647 -10.385 49.473 1.00 100.50 94 ASP A C 1
ATOM 625 O O . ASP A 1 94 ? 54.857 -10.632 48.556 1.00 103.52 94 ASP A O 1
ATOM 630 N N . ASP A 1 95 ? 56.553 -11.262 49.904 1.00 99.55 95 ASP A N 1
ATOM 631 C CA . ASP A 1 95 ? 56.636 -12.624 49.388 1.00 107.57 95 ASP A CA 1
ATOM 632 C C . ASP A 1 95 ? 57.045 -12.659 47.919 1.00 105.17 95 ASP A C 1
ATOM 633 O O . ASP A 1 95 ? 56.596 -13.524 47.164 1.00 107.20 95 ASP A O 1
ATOM 635 N N . VAL A 1 96 ? 57.890 -11.721 47.495 1.00 90.79 96 VAL A N 1
ATOM 636 C CA . VAL A 1 96 ? 58.390 -11.713 46.124 1.00 91.41 96 VAL A CA 1
ATOM 637 C C . VAL A 1 96 ? 59.687 -10.917 46.092 1.00 81.64 96 VAL A C 1
ATOM 638 O O . VAL A 1 96 ? 59.774 -9.821 46.667 1.00 74.89 96 VAL A O 1
ATOM 642 N N . ASP A 1 97 ? 60.705 -11.463 45.430 1.00 77.29 97 ASP A N 1
ATOM 643 C CA . ASP A 1 97 ? 62.018 -10.842 45.389 1.00 70.71 97 ASP A CA 1
ATOM 644 C C . ASP A 1 97 ? 62.044 -9.688 44.400 1.00 70.37 97 ASP A C 1
ATOM 645 O O . ASP A 1 97 ? 61.486 -9.779 43.305 1.00 74.63 97 ASP A O 1
ATOM 650 N N . THR A 1 98 ? 62.717 -8.608 44.784 1.00 68.57 98 THR A N 1
ATOM 651 C CA . THR A 1 98 ? 62.980 -7.528 43.845 1.00 67.74 98 THR A CA 1
ATOM 652 C C . THR A 1 98 ? 63.699 -8.073 42.615 1.00 65.86 98 THR A C 1
ATOM 653 O O . THR A 1 98 ? 64.616 -8.887 42.720 1.00 69.52 98 THR A O 1
ATOM 657 N N . GLY A 1 99 ? 63.279 -7.616 41.441 1.00 78.60 99 GLY A N 1
ATOM 658 C CA . GLY A 1 99 ? 63.989 -7.986 40.228 1.00 73.77 99 GLY A CA 1
ATOM 659 C C . GLY A 1 99 ? 65.454 -7.588 40.315 1.00 68.41 99 GLY A C 1
ATOM 660 O O . GLY A 1 99 ? 65.806 -6.553 40.891 1.00 61.64 99 GLY A O 1
ATOM 661 N N . MET A 1 100 ? 66.309 -8.419 39.729 1.00 68.38 100 MET A N 1
ATOM 662 C CA . MET A 1 100 ? 67.749 -8.245 39.824 1.00 69.29 100 MET A CA 1
ATOM 663 C C . MET A 1 100 ? 68.396 -8.788 38.561 1.00 69.97 100 MET A C 1
ATOM 664 O O . MET A 1 100 ? 67.875 -9.711 37.933 1.00 69.37 100 MET A O 1
ATOM 669 N N . ALA A 1 101 ? 69.536 -8.198 38.189 1.00 69.82 101 ALA A N 1
ATOM 670 C CA . ALA A 1 101 ? 70.284 -8.613 37.008 1.00 74.50 101 ALA A CA 1
ATOM 671 C C . ALA A 1 101 ? 71.725 -8.911 37.393 1.00 69.69 101 ALA A C 1
ATOM 672 O O . ALA A 1 101 ? 72.373 -8.088 38.040 1.00 73.38 101 ALA A O 1
ATOM 674 N N . ILE A 1 102 ? 72.225 -10.076 36.990 1.00 68.72 102 ILE A N 1
ATOM 675 C CA . ILE A 1 102 ? 73.617 -10.446 37.212 1.00 73.50 102 ILE A CA 1
ATOM 676 C C . ILE A 1 102 ? 74.391 -10.107 35.943 1.00 71.36 102 ILE A C 1
ATOM 677 O O . ILE A 1 102 ? 74.303 -10.820 34.936 1.00 73.42 102 ILE A O 1
ATOM 682 N N . ILE A 1 103 ? 75.163 -9.033 35.997 1.00 71.40 103 ILE A N 1
ATOM 683 C CA . ILE A 1 103 ? 75.954 -8.550 34.873 1.00 73.83 103 ILE A CA 1
ATOM 684 C C . ILE A 1 103 ? 77.412 -8.902 35.152 1.00 78.49 103 ILE A C 1
ATOM 685 O O . ILE A 1 103 ? 77.973 -8.489 36.173 1.00 71.51 103 ILE A O 1
ATOM 690 N N . GLN A 1 104 ? 78.019 -9.680 34.259 1.00 74.41 104 GLN A N 1
ATOM 691 C CA . GLN A 1 104 ? 79.442 -9.994 34.306 1.00 71.89 104 GLN A CA 1
ATOM 692 C C . GLN A 1 104 ? 80.118 -9.229 33.177 1.00 79.33 104 GLN A C 1
ATOM 693 O O . GLN A 1 104 ? 79.728 -9.369 32.013 1.00 83.56 104 GLN A O 1
ATOM 699 N N . VAL A 1 105 ? 81.116 -8.416 33.521 1.00 80.67 105 VAL A N 1
ATOM 700 C CA . VAL A 1 105 ? 81.763 -7.511 32.576 1.00 84.36 105 VAL A CA 1
ATOM 701 C C . VAL A 1 105 ? 83.227 -7.914 32.463 1.00 81.42 105 VAL A C 1
ATOM 702 O O . VAL A 1 105 ? 83.945 -7.947 33.468 1.00 81.74 105 VAL A O 1
ATOM 706 N N . GLU A 1 106 ? 83.667 -8.205 31.246 1.00 87.84 106 GLU A N 1
ATOM 707 C CA . GLU A 1 106 ? 85.024 -8.655 30.978 1.00 85.90 106 GLU A CA 1
ATOM 708 C C . GLU A 1 106 ? 85.940 -7.459 30.736 1.00 97.48 106 GLU A C 1
ATOM 709 O O . GLU A 1 106 ? 85.491 -6.337 30.495 1.00 95.42 106 GLU A O 1
ATOM 715 N N . GLU A 1 107 ? 87.247 -7.710 30.813 1.00 116.85 107 GLU A N 1
ATOM 716 C CA . GLU A 1 107 ? 88.212 -6.657 30.513 1.00 118.34 107 GLU A CA 1
ATOM 717 C C . GLU A 1 107 ? 88.063 -6.182 29.071 1.00 120.98 107 GLU A C 1
ATOM 718 O O . GLU A 1 107 ? 88.035 -4.977 28.800 1.00 120.81 107 GLU A O 1
ATOM 720 N N . THR A 1 108 ? 87.943 -7.124 28.129 1.00 114.53 108 THR A N 1
ATOM 721 C CA . THR A 1 108 ? 87.777 -6.753 26.725 1.00 107.99 108 THR A CA 1
ATOM 722 C C . THR A 1 108 ? 86.526 -5.906 26.527 1.00 108.57 108 THR A C 1
ATOM 723 O O . THR A 1 108 ? 86.519 -4.967 25.720 1.00 105.52 108 THR A O 1
ATOM 725 N N . GLY A 1 109 ? 85.459 -6.223 27.252 1.00 106.73 109 GLY A N 1
ATOM 726 C CA . GLY A 1 109 ? 84.232 -5.463 27.167 1.00 99.53 109 GLY A CA 1
ATOM 727 C C . GLY A 1 109 ? 83.018 -6.361 27.086 1.00 102.70 109 GLY A C 1
ATOM 728 O O . GLY A 1 109 ? 81.921 -5.979 27.506 1.00 101.39 109 GLY A O 1
ATOM 729 N N . GLN A 1 110 ? 83.208 -7.566 26.552 1.00 98.26 110 GLN A N 1
ATOM 730 C CA . GLN A 1 110 ? 82.104 -8.506 26.428 1.00 101.32 110 GLN A CA 1
ATOM 731 C C . GLN A 1 110 ? 81.454 -8.708 27.788 1.00 95.74 110 GLN A C 1
ATOM 732 O O . GLN A 1 110 ? 82.137 -8.927 28.792 1.00 89.50 110 GLN A O 1
ATOM 738 N N . ASN A 1 111 ? 80.134 -8.621 27.819 1.00 100.28 111 ASN A N 1
ATOM 739 C CA . ASN A 1 111 ? 79.391 -8.741 29.061 1.00 97.81 111 ASN A CA 1
ATOM 740 C C . ASN A 1 111 ? 78.530 -9.997 29.021 1.00 89.99 111 ASN A C 1
ATOM 741 O O . ASN A 1 111 ? 78.575 -10.786 28.074 1.00 88.13 111 ASN A O 1
ATOM 746 N N . THR A 1 112 ? 77.734 -10.170 30.068 1.00 82.67 112 THR A N 1
ATOM 747 C CA . THR A 1 112 ? 76.838 -11.316 30.171 1.00 81.18 112 THR A CA 1
ATOM 748 C C . THR A 1 112 ? 75.799 -10.974 31.224 1.00 81.52 112 THR A C 1
ATOM 749 O O . THR A 1 112 ? 76.159 -10.708 32.376 1.00 81.23 112 THR A O 1
ATOM 753 N N . ILE A 1 113 ? 74.521 -10.982 30.844 1.00 76.66 113 ILE A N 1
ATOM 754 C CA . ILE A 1 113 ? 73.450 -10.541 31.727 1.00 70.87 113 ILE A CA 1
ATOM 755 C C . ILE A 1 113 ? 72.492 -11.693 31.987 1.00 66.71 113 ILE A C 1
ATOM 756 O O . ILE A 1 113 ? 72.220 -12.505 31.098 1.00 69.50 113 ILE A O 1
ATOM 761 N N . ALA A 1 114 ? 71.989 -11.758 33.218 1.00 62.88 114 ALA A N 1
ATOM 762 C CA . ALA A 1 114 ? 70.927 -12.681 33.598 1.00 70.59 114 ALA A CA 1
ATOM 763 C C . ALA A 1 114 ? 69.938 -11.901 34.448 1.00 76.23 114 ALA A C 1
ATOM 764 O O . ALA A 1 114 ? 70.315 -11.389 35.502 1.00 71.00 114 ALA A O 1
ATOM 766 N N . VAL A 1 115 ? 68.682 -11.815 34.007 1.00 75.81 115 VAL A N 1
ATOM 767 C CA . VAL A 1 115 ? 67.684 -10.951 34.633 1.00 75.23 115 VAL A CA 1
ATOM 768 C C . VAL A 1 115 ? 66.597 -11.814 35.252 1.00 69.69 115 VAL A C 1
ATOM 769 O O . VAL A 1 115 ? 66.042 -12.689 34.582 1.00 74.61 115 VAL A O 1
ATOM 773 N N . CYS A 1 116 ? 66.286 -11.559 36.525 1.00 68.80 116 CYS A N 1
ATOM 774 C CA . CYS A 1 116 ? 65.155 -12.184 37.205 1.00 75.03 116 CYS A CA 1
ATOM 775 C C . CYS A 1 116 ? 64.010 -11.181 37.244 1.00 72.31 116 CYS A C 1
ATOM 776 O O . CYS A 1 116 ? 64.186 -10.058 37.734 1.00 70.97 116 CYS A O 1
ATOM 779 N N . ALA A 1 117 ? 62.844 -11.587 36.732 1.00 69.84 117 ALA A N 1
ATOM 780 C CA . ALA A 1 117 ? 61.702 -10.680 36.672 1.00 63.43 117 ALA A CA 1
ATOM 781 C C . ALA A 1 117 ? 61.415 -10.077 38.038 1.00 69.08 117 ALA A C 1
ATOM 782 O O . ALA A 1 117 ? 61.301 -8.855 38.183 1.00 74.43 117 ALA A O 1
ATOM 784 N N . GLY A 1 118 ? 61.306 -10.923 39.057 1.00 70.46 118 GLY A N 1
ATOM 785 C CA . GLY A 1 118 ? 61.122 -10.414 40.403 1.00 75.84 118 GLY A CA 1
ATOM 786 C C . GLY A 1 118 ? 59.708 -9.909 40.604 1.00 73.70 118 GLY A C 1
ATOM 787 O O . GLY A 1 118 ? 58.739 -10.487 40.099 1.00 74.98 118 GLY A O 1
ATOM 788 N N . ALA A 1 119 ? 59.587 -8.819 41.369 1.00 75.83 119 ALA A N 1
ATOM 789 C CA . ALA A 1 119 ? 58.291 -8.188 41.586 1.00 73.94 119 ALA A CA 1
ATOM 790 C C . ALA A 1 119 ? 57.739 -7.570 40.312 1.00 76.21 119 ALA A C 1
ATOM 791 O O . ALA A 1 119 ? 56.544 -7.266 40.251 1.00 78.66 119 ALA A O 1
ATOM 793 N N . ASN A 1 120 ? 58.580 -7.382 39.293 1.00 76.33 120 ASN A N 1
ATOM 794 C CA . ASN A 1 120 ? 58.109 -6.815 38.037 1.00 69.55 120 ASN A CA 1
ATOM 795 C C . ASN A 1 120 ? 57.070 -7.704 37.375 1.00 72.30 120 ASN A C 1
ATOM 796 O O . ASN A 1 120 ? 56.210 -7.204 36.648 1.00 79.37 120 ASN A O 1
ATOM 801 N N . ALA A 1 121 ? 57.128 -9.016 37.610 1.00 72.40 121 ALA A N 1
ATOM 802 C CA . ALA A 1 121 ? 56.185 -9.939 36.990 1.00 77.71 121 ALA A CA 1
ATOM 803 C C . ALA A 1 121 ? 54.843 -10.000 37.708 1.00 78.59 121 ALA A C 1
ATOM 804 O O . ALA A 1 121 ? 53.916 -10.643 37.198 1.00 78.07 121 ALA A O 1
ATOM 806 N N . ARG A 1 122 ? 54.715 -9.348 38.861 1.00 74.44 122 ARG A N 1
ATOM 807 C CA . ARG A 1 122 ? 53.502 -9.414 39.667 1.00 81.34 122 ARG A CA 1
ATOM 808 C C . ARG A 1 122 ? 52.396 -8.487 39.172 1.00 80.46 122 ARG A C 1
ATOM 809 O O . ARG A 1 122 ? 51.293 -8.518 39.733 1.00 85.14 122 ARG A O 1
ATOM 817 N N . TRP A 1 123 ? 52.659 -7.680 38.143 1.00 79.46 123 TRP A N 1
ATOM 818 C CA . TRP A 1 123 ? 51.678 -6.718 37.657 1.00 80.35 123 TRP A CA 1
ATOM 819 C C . TRP A 1 123 ? 50.557 -7.392 36.873 1.00 77.20 123 TRP A C 1
ATOM 820 O O . TRP A 1 123 ? 50.790 -8.310 36.082 1.00 79.85 123 TRP A O 1
ATOM 831 N N . SER A 1 124 ? 49.334 -6.907 37.073 1.00 74.96 124 SER A N 1
ATOM 832 C CA . SER A 1 124 ? 48.172 -7.396 36.346 1.00 78.00 124 SER A CA 1
ATOM 833 C C . SER A 1 124 ? 47.403 -6.223 35.756 1.00 77.79 124 SER A C 1
ATOM 834 O O . SER A 1 124 ? 47.539 -5.079 36.197 1.00 79.99 124 SER A O 1
ATOM 837 N N . SER A 1 125 ? 46.581 -6.522 34.746 1.00 84.09 125 SER A N 1
ATOM 838 C CA . SER A 1 125 ? 45.732 -5.486 34.165 1.00 80.28 125 SER A CA 1
ATOM 839 C C . SER A 1 125 ? 44.794 -4.892 35.207 1.00 72.99 125 SER A C 1
ATOM 840 O O . SER A 1 125 ? 44.441 -3.712 35.123 1.00 78.19 125 SER A O 1
ATOM 843 N N . ALA A 1 126 ? 44.390 -5.683 36.201 1.00 76.24 126 ALA A N 1
ATOM 844 C CA . ALA A 1 126 ? 43.538 -5.157 37.261 1.00 78.16 126 ALA A CA 1
ATOM 845 C C . ALA A 1 126 ? 44.246 -4.061 38.047 1.00 76.51 126 ALA A C 1
ATOM 846 O O . ALA A 1 126 ? 43.643 -3.035 38.379 1.00 77.40 126 ALA A O 1
ATOM 848 N N . ASP A 1 127 ? 45.533 -4.255 38.343 1.00 84.32 127 ASP A N 1
ATOM 849 C CA . ASP A 1 127 ? 46.261 -3.312 39.189 1.00 82.18 127 ASP A CA 1
ATOM 850 C C . ASP A 1 127 ? 46.307 -1.913 38.582 1.00 81.49 127 ASP A C 1
ATOM 851 O O . ASP A 1 127 ? 46.321 -0.918 39.316 1.00 83.56 127 ASP A O 1
ATOM 856 N N . ILE A 1 128 ? 46.330 -1.816 37.250 1.00 81.74 128 ILE A N 1
ATOM 857 C CA . ILE A 1 128 ? 46.480 -0.531 36.574 1.00 79.56 128 ILE A CA 1
ATOM 858 C C . ILE A 1 128 ? 45.311 0.413 36.823 1.00 83.39 128 ILE A C 1
ATOM 859 O O . ILE A 1 128 ? 45.453 1.629 36.659 1.00 83.57 128 ILE A O 1
ATOM 864 N N . ASP A 1 129 ? 44.144 -0.117 37.195 1.00 86.84 129 ASP A N 1
ATOM 865 C CA . ASP A 1 129 ? 42.992 0.738 37.457 1.00 75.06 129 ASP A CA 1
ATOM 866 C C . ASP A 1 129 ? 43.253 1.691 38.616 1.00 81.87 129 ASP A C 1
ATOM 867 O O . ASP A 1 129 ? 42.667 2.780 38.671 1.00 83.72 129 ASP A O 1
ATOM 872 N N . ALA A 1 130 ? 44.133 1.310 39.541 1.00 81.84 130 ALA A N 1
ATOM 873 C CA . ALA A 1 130 ? 44.427 2.159 40.687 1.00 83.77 130 ALA A CA 1
ATOM 874 C C . ALA A 1 130 ? 45.208 3.410 40.311 1.00 84.11 130 ALA A C 1
ATOM 875 O O . ALA A 1 130 ? 45.367 4.296 41.158 1.00 79.73 130 ALA A O 1
ATOM 877 N N . TYR A 1 131 ? 45.706 3.497 39.079 1.00 78.88 131 TYR A N 1
ATOM 878 C CA . TYR A 1 131 ? 46.485 4.645 38.632 1.00 79.54 131 TYR A CA 1
ATOM 879 C C . TYR A 1 131 ? 45.784 5.421 37.526 1.00 88.99 131 TYR A C 1
ATOM 880 O O . TYR A 1 131 ? 46.386 6.334 36.948 1.00 87.95 131 TYR A O 1
ATOM 889 N N . GLY A 1 132 ? 44.517 5.109 37.238 1.00 93.83 132 GLY A N 1
ATOM 890 C CA . GLY A 1 132 ? 43.818 5.802 36.169 1.00 89.18 132 GLY A CA 1
ATOM 891 C C . GLY A 1 132 ? 43.831 7.307 36.333 1.00 88.44 132 GLY A C 1
ATOM 892 O O . GLY A 1 132 ? 43.758 8.046 35.346 1.00 80.46 132 GLY A O 1
ATOM 893 N N . ALA A 1 133 ? 43.914 7.784 37.575 1.00 87.94 133 ALA A N 1
ATOM 894 C CA . ALA A 1 133 ? 43.970 9.221 37.810 1.00 89.79 133 ALA A CA 1
ATOM 895 C C . ALA A 1 133 ? 45.267 9.809 37.276 1.00 99.74 133 ALA A C 1
ATOM 896 O O . ALA A 1 133 ? 45.250 10.781 36.512 1.00 95.47 133 ALA A O 1
ATOM 898 N N . ASP A 1 134 ? 46.405 9.215 37.657 1.00 110.83 134 ASP A N 1
ATOM 899 C CA . ASP A 1 134 ? 47.701 9.741 37.243 1.00 106.19 134 ASP A CA 1
ATOM 900 C C . ASP A 1 134 ? 47.893 9.642 35.736 1.00 106.67 134 ASP A C 1
ATOM 901 O O . ASP A 1 134 ? 48.584 10.481 35.146 1.00 105.20 134 ASP A O 1
ATOM 906 N N . ILE A 1 135 ? 47.304 8.623 35.101 1.00 94.62 135 ILE A N 1
ATOM 907 C CA . ILE A 1 135 ? 47.419 8.490 33.653 1.00 89.05 135 ILE A CA 1
ATOM 908 C C . ILE A 1 135 ? 46.643 9.596 32.946 1.00 88.11 135 ILE A C 1
ATOM 909 O O . ILE A 1 135 ? 47.056 10.071 31.879 1.00 86.32 135 ILE A O 1
ATOM 914 N N . ALA A 1 136 ? 45.511 10.017 33.513 1.00 85.67 136 ALA A N 1
ATOM 915 C CA . ALA A 1 136 ? 44.688 11.028 32.862 1.00 86.14 136 ALA A CA 1
ATOM 916 C C . ALA A 1 136 ? 45.423 12.356 32.743 1.00 83.60 136 ALA A C 1
ATOM 917 O O . ALA A 1 136 ? 45.359 13.017 31.702 1.00 92.65 136 ALA A O 1
ATOM 919 N N . LYS A 1 137 ? 46.117 12.768 33.798 1.00 80.03 137 LYS A N 1
ATOM 920 C CA . LYS A 1 137 ? 46.812 14.050 33.814 1.00 87.22 137 LYS A CA 1
ATOM 921 C C . LYS A 1 137 ? 48.144 14.018 33.074 1.00 85.42 137 LYS A C 1
ATOM 922 O O . LYS A 1 137 ? 48.858 15.028 33.078 1.00 78.98 137 LYS A O 1
ATOM 924 N N . ALA A 1 138 ? 48.490 12.900 32.441 1.00 80.83 138 ALA A N 1
ATOM 925 C CA . ALA A 1 138 ? 49.808 12.714 31.851 1.00 76.25 138 ALA A CA 1
ATOM 926 C C . ALA A 1 138 ? 49.808 13.176 30.401 1.00 74.15 138 ALA A C 1
ATOM 927 O O . ALA A 1 138 ? 49.050 12.654 29.579 1.00 84.32 138 ALA A O 1
ATOM 929 N N . ARG A 1 139 ? 50.673 14.138 30.084 1.00 74.12 139 ARG A N 1
ATOM 930 C CA . ARG A 1 139 ? 50.867 14.555 28.703 1.00 68.30 139 ARG A CA 1
ATOM 931 C C . ARG A 1 139 ? 51.690 13.547 27.906 1.00 70.96 139 ARG A C 1
ATOM 932 O O . ARG A 1 139 ? 51.705 13.622 26.675 1.00 80.75 139 ARG A O 1
ATOM 940 N N . ILE A 1 140 ? 52.381 12.616 28.567 1.00 67.89 140 ILE A N 1
ATOM 941 C CA . ILE A 1 140 ? 53.072 11.536 27.865 1.00 72.24 140 ILE A CA 1
ATOM 942 C C . ILE A 1 140 ? 53.344 10.407 28.852 1.00 66.30 140 ILE A C 1
ATOM 943 O O . ILE A 1 140 ? 53.533 10.640 30.050 1.00 64.74 140 ILE A O 1
ATOM 948 N N . THR A 1 141 ? 53.374 9.177 28.335 1.00 62.90 141 THR A N 1
ATOM 949 C CA . THR A 1 141 ? 53.466 7.961 29.137 1.00 57.27 141 THR A CA 1
ATOM 950 C C . THR A 1 141 ? 54.492 7.048 28.493 1.00 56.40 141 THR A C 1
ATOM 951 O O . THR A 1 141 ? 54.325 6.653 27.341 1.00 76.53 141 THR A O 1
ATOM 955 N N . LEU A 1 142 ? 55.550 6.715 29.230 1.00 76.73 142 LEU A N 1
ATOM 956 C CA . LEU A 1 142 ? 56.641 5.897 28.709 1.00 66.46 142 LEU A CA 1
ATOM 957 C C . LEU A 1 142 ? 56.442 4.444 29.116 1.00 58.08 142 LEU A C 1
ATOM 958 O O . LEU A 1 142 ? 56.125 4.148 30.269 1.00 61.92 142 LEU A O 1
ATOM 963 N N . LEU A 1 143 ? 56.624 3.544 28.155 1.00 54.05 143 LEU A N 1
ATOM 964 C CA . LEU A 1 143 ? 56.450 2.118 28.368 1.00 63.01 143 LEU A CA 1
ATOM 965 C C . LEU A 1 143 ? 57.669 1.381 27.839 1.00 62.90 143 LEU A C 1
ATOM 966 O O . LEU A 1 143 ? 58.339 1.848 26.914 1.00 66.23 143 LEU A O 1
ATOM 971 N N . GLN A 1 144 ? 57.945 0.220 28.429 1.00 56.74 144 GLN A N 1
ATOM 972 C CA . GLN A 1 144 ? 58.981 -0.667 27.913 1.00 59.75 144 GLN A CA 1
ATOM 973 C C . GLN A 1 144 ? 58.414 -2.077 27.895 1.00 62.39 144 GLN A C 1
ATOM 974 O O . GLN A 1 144 ? 57.206 -2.256 28.052 1.00 66.91 144 GLN A O 1
ATOM 980 N N . ARG A 1 145 ? 59.270 -3.079 27.729 1.00 70.48 145 ARG A N 1
ATOM 981 C CA . ARG A 1 145 ? 58.848 -4.463 27.563 1.00 66.13 145 ARG A CA 1
ATOM 982 C C . ARG A 1 145 ? 59.393 -5.375 28.654 1.00 65.72 145 ARG A C 1
ATOM 983 O O . ARG A 1 145 ? 59.616 -6.561 28.417 1.00 69.65 145 ARG A O 1
ATOM 991 N N . GLU A 1 146 ? 59.610 -4.837 29.855 1.00 71.35 146 GLU A N 1
ATOM 992 C CA . GLU A 1 146 ? 60.134 -5.600 30.983 1.00 68.77 146 GLU A CA 1
ATOM 993 C C . GLU A 1 146 ? 59.073 -5.842 32.057 1.00 66.75 146 GLU A C 1
ATOM 994 O O . GLU A 1 146 ? 59.419 -6.111 33.215 1.00 69.03 146 GLU A O 1
ATOM 1000 N N . VAL A 1 147 ? 57.805 -5.728 31.704 1.00 64.87 147 VAL A N 1
ATOM 1001 C CA . VAL A 1 147 ? 56.702 -6.001 32.637 1.00 63.09 147 VAL A CA 1
ATOM 1002 C C . VAL A 1 147 ? 55.604 -6.731 31.877 1.00 68.97 147 VAL A C 1
ATOM 1003 O O . VAL A 1 147 ? 55.514 -6.657 30.652 1.00 74.41 147 VAL A O 1
ATOM 1007 N N . PRO A 1 148 ? 54.733 -7.425 32.613 1.00 70.44 148 PRO A N 1
ATOM 1008 C CA . PRO A 1 148 ? 53.671 -8.195 31.953 1.00 71.88 148 PRO A CA 1
ATOM 1009 C C . PRO A 1 148 ? 52.991 -7.396 30.851 1.00 71.40 148 PRO A C 1
ATOM 1010 O O . PRO A 1 148 ? 52.720 -6.201 30.990 1.00 68.59 148 PRO A O 1
ATOM 1014 N N . HIS A 1 149 ? 52.719 -8.076 29.738 1.00 73.72 149 HIS A N 1
ATOM 1015 C CA . HIS A 1 149 ? 52.112 -7.409 28.594 1.00 77.65 149 HIS A CA 1
ATOM 1016 C C . HIS A 1 149 ? 50.730 -6.862 28.928 1.00 72.15 149 HIS A C 1
ATOM 1017 O O . HIS A 1 149 ? 50.388 -5.747 28.528 1.00 67.97 149 HIS A O 1
ATOM 1024 N N . GLU A 1 150 ? 49.917 -7.630 29.655 1.00 75.38 150 GLU A N 1
ATOM 1025 C CA . GLU A 1 150 ? 48.560 -7.175 29.932 1.00 78.40 150 GLU A CA 1
ATOM 1026 C C . GLU A 1 150 ? 48.556 -5.870 30.719 1.00 75.50 150 GLU A C 1
ATOM 1027 O O . GLU A 1 150 ? 47.627 -5.064 30.580 1.00 73.34 150 GLU A O 1
ATOM 1033 N N . ALA A 1 151 ? 49.575 -5.642 31.548 1.00 75.75 151 ALA A N 1
ATOM 1034 C CA . ALA A 1 151 ? 49.649 -4.391 32.292 1.00 70.68 151 ALA A CA 1
ATOM 1035 C C . ALA A 1 151 ? 50.113 -3.243 31.403 1.00 67.17 151 ALA A C 1
ATOM 1036 O O . ALA A 1 151 ? 49.654 -2.109 31.560 1.00 58.98 151 ALA A O 1
ATOM 1038 N N . ASN A 1 152 ? 51.035 -3.510 30.476 1.00 69.01 152 ASN A N 1
ATOM 1039 C CA . ASN A 1 152 ? 51.397 -2.479 29.512 1.00 62.87 152 ASN A CA 1
ATOM 1040 C C . ASN A 1 152 ? 50.176 -2.062 28.722 1.00 61.28 152 ASN A C 1
ATOM 1041 O O . ASN A 1 152 ? 49.939 -0.867 28.502 1.00 66.26 152 ASN A O 1
ATOM 1046 N N . LEU A 1 153 ? 49.398 -3.052 28.273 1.00 67.75 153 LEU A N 1
ATOM 1047 C CA . LEU A 1 153 ? 48.220 -2.790 27.451 1.00 67.30 153 LEU A CA 1
ATOM 1048 C C . LEU A 1 153 ? 47.182 -1.997 28.231 1.00 66.54 153 LEU A C 1
ATOM 1049 O O . LEU A 1 153 ? 46.586 -1.051 27.700 1.00 62.79 153 LEU A O 1
ATOM 1054 N N . ALA A 1 154 ? 46.977 -2.347 29.505 1.00 65.17 154 ALA A N 1
ATOM 1055 C CA . ALA A 1 154 ? 46.031 -1.613 30.337 1.00 66.19 154 ALA A CA 1
ATOM 1056 C C . ALA A 1 154 ? 46.431 -0.147 30.474 1.00 68.57 154 ALA A C 1
ATOM 1057 O O . ALA A 1 154 ? 45.577 0.744 30.398 1.00 74.85 154 ALA A O 1
ATOM 1059 N N . VAL A 1 155 ? 47.720 0.124 30.679 1.00 64.39 155 VAL A N 1
ATOM 1060 C CA . VAL A 1 155 ? 48.181 1.509 30.700 1.00 64.53 155 VAL A CA 1
ATOM 1061 C C . VAL A 1 155 ? 47.864 2.187 29.371 1.00 65.90 155 VAL A C 1
ATOM 1062 O O . VAL A 1 155 ? 47.410 3.337 29.338 1.00 69.71 155 VAL A O 1
ATOM 1066 N N . ALA A 1 156 ? 48.094 1.487 28.255 1.00 65.28 156 ALA A N 1
ATOM 1067 C CA . ALA A 1 156 ? 47.898 2.108 26.948 1.00 60.79 156 ALA A CA 1
ATOM 1068 C C . ALA A 1 156 ? 46.445 2.497 26.740 1.00 68.98 156 ALA A C 1
ATOM 1069 O O . ALA A 1 156 ? 46.151 3.593 26.244 1.00 77.42 156 ALA A O 1
ATOM 1071 N N . LYS A 1 157 ? 45.519 1.615 27.120 1.00 70.30 157 LYS A N 1
ATOM 1072 C CA . LYS A 1 157 ? 44.099 1.912 26.949 1.00 68.52 157 LYS A CA 1
ATOM 1073 C C . LYS A 1 157 ? 43.687 3.123 27.774 1.00 72.47 157 LYS A C 1
ATOM 1074 O O . LYS A 1 157 ? 42.866 3.935 27.329 1.00 78.61 157 LYS A O 1
ATOM 1080 N N . ALA A 1 158 ? 44.235 3.259 28.984 1.00 68.38 158 ALA A N 1
ATOM 1081 C CA . ALA A 1 158 ? 43.902 4.411 29.814 1.00 66.36 158 ALA A CA 1
ATOM 1082 C C . ALA A 1 158 ? 44.347 5.709 29.158 1.00 73.47 158 ALA A C 1
ATOM 1083 O O . ALA A 1 158 ? 43.613 6.708 29.179 1.00 78.32 158 ALA A O 1
ATOM 1085 N N . VAL A 1 159 ? 45.548 5.719 28.575 1.00 68.54 159 VAL A N 1
ATOM 1086 C CA . VAL A 1 159 ? 46.034 6.922 27.903 1.00 74.81 159 VAL A CA 1
ATOM 1087 C C . VAL A 1 159 ? 45.159 7.245 26.694 1.00 76.70 159 VAL A C 1
ATOM 1088 O O . VAL A 1 159 ? 44.769 8.399 26.469 1.00 71.47 159 VAL A O 1
ATOM 1092 N N . ARG A 1 160 ? 44.840 6.230 25.891 1.00 72.73 160 ARG A N 1
ATOM 1093 C CA . ARG A 1 160 ? 44.088 6.481 24.667 1.00 71.45 160 ARG A CA 1
ATOM 1094 C C . ARG A 1 160 ? 42.680 6.972 24.978 1.00 71.75 160 ARG A C 1
ATOM 1095 O O . ARG A 1 160 ? 42.153 7.852 24.281 1.00 70.83 160 ARG A O 1
ATOM 1103 N N . ALA A 1 161 ? 42.053 6.415 26.016 1.00 66.90 161 ALA A N 1
ATOM 1104 C CA . ALA A 1 161 ? 40.761 6.939 26.443 1.00 73.59 161 ALA A CA 1
ATOM 1105 C C . ALA A 1 161 ? 40.886 8.375 26.935 1.00 76.46 161 ALA A C 1
ATOM 1106 O O . ALA A 1 161 ? 39.939 9.161 26.813 1.00 82.63 161 ALA A O 1
ATOM 1108 N N . ALA A 1 162 ? 42.047 8.731 27.482 1.00 79.97 162 ALA A N 1
ATOM 1109 C CA . ALA A 1 162 ? 42.302 10.059 28.016 1.00 72.86 162 ALA A CA 1
ATOM 1110 C C . ALA A 1 162 ? 42.909 11.002 26.991 1.00 75.58 162 ALA A C 1
ATOM 1111 O O . ALA A 1 162 ? 43.190 12.158 27.325 1.00 78.28 162 ALA A O 1
ATOM 1113 N N . GLY A 1 163 ? 43.122 10.544 25.762 1.00 76.34 163 GLY A N 1
ATOM 1114 C CA . GLY A 1 163 ? 43.651 11.422 24.741 1.00 80.69 163 GLY A CA 1
ATOM 1115 C C . GLY A 1 163 ? 45.083 11.842 24.951 1.00 76.78 163 GLY A C 1
ATOM 1116 O O . GLY A 1 163 ? 45.516 12.851 24.385 1.00 80.52 163 GLY A O 1
ATOM 1117 N N . GLY A 1 164 ? 45.834 11.100 25.757 1.00 72.43 164 GLY A N 1
ATOM 1118 C CA . GLY A 1 164 ? 47.238 11.367 25.963 1.00 69.48 164 GLY A CA 1
ATOM 1119 C C . GLY A 1 164 ? 48.091 10.696 24.907 1.00 76.97 164 GLY A C 1
ATOM 1120 O O . GLY A 1 164 ? 47.604 10.186 23.894 1.00 71.51 164 GLY A O 1
ATOM 1121 N N . THR A 1 165 ? 49.398 10.693 25.165 1.00 73.82 165 THR A N 1
ATOM 1122 C CA . THR A 1 165 ? 50.383 10.195 24.219 1.00 66.07 165 THR A CA 1
ATOM 1123 C C . THR A 1 165 ? 51.201 9.093 24.864 1.00 67.29 165 THR A C 1
ATOM 1124 O O . THR A 1 165 ? 51.559 9.184 26.040 1.00 67.47 165 THR A O 1
ATOM 1128 N N . VAL A 1 166 ? 51.476 8.049 24.081 1.00 66.95 166 VAL A N 1
ATOM 1129 C CA . VAL A 1 166 ? 52.218 6.874 24.519 1.00 61.18 166 VAL A CA 1
ATOM 1130 C C . VAL A 1 166 ? 53.545 6.836 23.774 1.00 64.42 166 VAL A C 1
ATOM 1131 O O . VAL A 1 166 ? 53.578 6.918 22.542 1.00 69.21 166 VAL A O 1
ATOM 1135 N N . LEU A 1 167 ? 54.637 6.716 24.519 1.00 70.22 167 LEU A N 1
ATOM 1136 C CA . LEU A 1 167 ? 55.963 6.497 23.956 1.00 68.06 167 LEU A CA 1
ATOM 1137 C C . LEU A 1 167 ? 56.377 5.083 24.325 1.00 61.01 167 LEU A C 1
ATOM 1138 O O . LEU A 1 167 ? 56.515 4.768 25.508 1.00 59.99 167 LEU A O 1
ATOM 1143 N N . LEU A 1 168 ? 56.530 4.228 23.323 1.00 70.78 168 LEU A N 1
ATOM 1144 C CA . LEU A 1 168 ? 56.824 2.817 23.532 1.00 64.81 168 LEU A CA 1
ATOM 1145 C C . LEU A 1 168 ? 58.258 2.542 23.110 1.00 62.57 168 LEU A C 1
ATOM 1146 O O . LEU A 1 168 ? 58.598 2.679 21.930 1.00 64.20 168 LEU A O 1
ATOM 1151 N N . ASP A 1 169 ? 59.094 2.162 24.077 1.00 69.25 169 ASP A N 1
ATOM 1152 C CA . ASP A 1 169 ? 60.417 1.632 23.779 1.00 65.41 169 ASP A CA 1
ATOM 1153 C C . ASP A 1 169 ? 60.262 0.123 23.617 1.00 66.13 169 ASP A C 1
ATOM 1154 O O . ASP A 1 169 ? 59.983 -0.570 24.610 1.00 61.05 169 ASP A O 1
ATOM 1159 N N . PRO A 1 170 ? 60.405 -0.424 22.404 1.00 63.24 170 PRO A N 1
ATOM 1160 C CA . PRO A 1 170 ? 60.097 -1.848 22.177 1.00 65.16 170 PRO A CA 1
ATOM 1161 C C . PRO A 1 170 ? 61.263 -2.751 22.528 1.00 71.19 170 PRO A C 1
ATOM 1162 O O . PRO A 1 170 ? 61.744 -3.551 21.718 1.00 72.14 170 PRO A O 1
ATOM 1166 N N . ALA A 1 171 ? 61.743 -2.626 23.765 1.00 73.05 171 ALA A N 1
ATOM 1167 C CA . ALA A 1 171 ? 62.954 -3.305 24.206 1.00 72.23 171 ALA A CA 1
ATOM 1168 C C . ALA A 1 171 ? 62.662 -4.030 25.510 1.00 70.04 171 ALA A C 1
ATOM 1169 O O . ALA A 1 171 ? 62.180 -3.397 26.470 1.00 67.65 171 ALA A O 1
ATOM 1171 N N . PRO A 1 172 ? 62.908 -5.345 25.597 1.00 71.63 172 PRO A N 1
ATOM 1172 C CA . PRO A 1 172 ? 63.330 -6.265 24.525 1.00 72.06 172 PRO A CA 1
ATOM 1173 C C . PRO A 1 172 ? 62.167 -6.575 23.590 1.00 81.54 172 PRO A C 1
ATOM 1174 O O . PRO A 1 172 ? 61.008 -6.518 23.994 1.00 79.53 172 PRO A O 1
ATOM 1178 N N . VAL A 1 173 ? 62.447 -6.925 22.334 1.00 85.96 173 VAL A N 1
ATOM 1179 C CA . VAL A 1 173 ? 61.372 -7.194 21.385 1.00 82.97 173 VAL A CA 1
ATOM 1180 C C . VAL A 1 173 ? 60.505 -8.344 21.875 1.00 83.52 173 VAL A C 1
ATOM 1181 O O . VAL A 1 173 ? 59.271 -8.291 21.793 1.00 88.52 173 VAL A O 1
ATOM 1185 N N . GLY A 1 174 ? 61.132 -9.396 22.386 1.00 77.90 174 GLY A N 1
ATOM 1186 C CA . GLY A 1 174 ? 60.370 -10.550 22.829 1.00 88.93 174 GLY A CA 1
ATOM 1187 C C . GLY A 1 174 ? 59.560 -11.131 21.688 1.00 95.76 174 GLY A C 1
ATOM 1188 O O . GLY A 1 174 ? 60.079 -11.396 20.596 1.00 95.99 174 GLY A O 1
ATOM 1189 N N . ASP A 1 175 ? 58.268 -11.340 21.943 1.00 93.67 175 ASP A N 1
ATOM 1190 C CA . ASP A 1 175 ? 57.339 -11.856 20.940 1.00 91.66 175 ASP A CA 1
ATOM 1191 C C . ASP A 1 175 ? 56.780 -10.670 20.164 1.00 89.25 175 ASP A C 1
ATOM 1192 O O . ASP A 1 175 ? 55.917 -9.942 20.659 1.00 91.50 175 ASP A O 1
ATOM 1197 N N . ALA A 1 176 ? 57.279 -10.468 18.941 1.00 87.05 176 ALA A N 1
ATOM 1198 C CA . ALA A 1 176 ? 56.866 -9.303 18.161 1.00 92.08 176 ALA A CA 1
ATOM 1199 C C . ALA A 1 176 ? 55.383 -9.357 17.809 1.00 95.73 176 ALA A C 1
ATOM 1200 O O . ALA A 1 176 ? 54.738 -8.309 17.674 1.00 88.93 176 ALA A O 1
ATOM 1202 N N . SER A 1 177 ? 54.832 -10.564 17.649 1.00 91.50 177 SER A N 1
ATOM 1203 C CA . SER A 1 177 ? 53.414 -10.702 17.340 1.00 88.47 177 SER A CA 1
ATOM 1204 C C . SER A 1 177 ? 52.541 -10.317 18.528 1.00 85.85 177 SER A C 1
ATOM 1205 O O . SER A 1 177 ? 51.448 -9.768 18.347 1.00 87.33 177 SER A O 1
ATOM 1208 N N . GLN A 1 178 ? 52.988 -10.619 19.749 1.00 86.67 178 GLN A N 1
ATOM 1209 C CA . GLN A 1 178 ? 52.222 -10.215 20.923 1.00 88.34 178 GLN A CA 1
ATOM 1210 C C . GLN A 1 178 ? 52.167 -8.697 21.052 1.00 89.52 178 GLN A C 1
ATOM 1211 O O . GLN A 1 178 ? 51.128 -8.145 21.434 1.00 93.83 178 GLN A O 1
ATOM 1217 N N . MET A 1 179 ? 53.272 -8.004 20.758 1.00 84.41 179 MET A N 1
ATOM 1218 C CA . MET A 1 179 ? 53.300 -6.553 20.904 1.00 82.14 179 MET A CA 1
ATOM 1219 C C . MET A 1 179 ? 52.634 -5.827 19.742 1.00 83.86 179 MET A C 1
ATOM 1220 O O . MET A 1 179 ? 52.618 -4.592 19.738 1.00 82.45 179 MET A O 1
ATOM 1225 N N . ALA A 1 180 ? 52.106 -6.555 18.753 1.00 88.48 180 ALA A N 1
ATOM 1226 C CA . ALA A 1 180 ? 51.447 -5.910 17.624 1.00 74.44 180 ALA A CA 1
ATOM 1227 C C . ALA A 1 180 ? 50.310 -5.014 18.090 1.00 76.23 180 ALA A C 1
ATOM 1228 O O . ALA A 1 180 ? 50.084 -3.936 17.524 1.00 73.57 180 ALA A O 1
ATOM 1230 N N . ASP A 1 181 ? 49.568 -5.450 19.111 1.00 73.86 181 ASP A N 1
ATOM 1231 C CA . ASP A 1 181 ? 48.481 -4.618 19.610 1.00 74.34 181 ASP A CA 1
ATOM 1232 C C . ASP A 1 181 ? 49.005 -3.478 20.470 1.00 71.73 181 ASP A C 1
ATOM 1233 O O . ASP A 1 181 ? 48.482 -2.370 20.396 1.00 78.17 181 ASP A O 1
ATOM 1238 N N . LEU A 1 182 ? 50.053 -3.701 21.266 1.00 78.29 182 LEU A N 1
ATOM 1239 C CA . LEU A 1 182 ? 50.611 -2.592 22.041 1.00 75.90 182 LEU A CA 1
ATOM 1240 C C . LEU A 1 182 ? 51.118 -1.486 21.123 1.00 68.72 182 LEU A C 1
ATOM 1241 O O . LEU A 1 182 ? 50.933 -0.298 21.407 1.00 63.32 182 LEU A O 1
ATOM 1246 N N . ILE A 1 183 ? 51.772 -1.860 20.022 1.00 75.08 183 ILE A N 1
ATOM 1247 C CA . ILE A 1 183 ? 52.214 -0.868 19.049 1.00 68.36 183 ILE A CA 1
ATOM 1248 C C . ILE A 1 183 ? 51.017 -0.157 18.434 1.00 70.55 183 ILE A C 1
ATOM 1249 O O . ILE A 1 183 ? 51.069 1.045 18.153 1.00 72.54 183 ILE A O 1
ATOM 1254 N N . ALA A 1 184 ? 49.923 -0.889 18.210 1.00 72.04 184 ALA A N 1
ATOM 1255 C CA . ALA A 1 184 ? 48.727 -0.285 17.634 1.00 65.70 184 ALA A CA 1
ATOM 1256 C C . ALA A 1 184 ? 48.203 0.867 18.482 1.00 68.97 184 ALA A C 1
ATOM 1257 O O . ALA A 1 184 ? 47.654 1.835 17.938 1.00 72.52 184 ALA A O 1
ATOM 1259 N N . LEU A 1 185 ? 48.358 0.790 19.805 1.00 68.50 185 LEU A N 1
ATOM 1260 C CA . LEU A 1 185 ? 47.908 1.849 20.700 1.00 73.09 185 LEU A CA 1
ATOM 1261 C C . LEU A 1 185 ? 49.009 2.846 21.038 1.00 65.44 185 LEU A C 1
ATOM 1262 O O . LEU A 1 185 ? 48.815 3.684 21.925 1.00 69.68 185 LEU A O 1
ATOM 1267 N N . SER A 1 186 ? 50.149 2.777 20.356 1.00 65.59 186 SER A N 1
ATOM 1268 C CA . SER A 1 186 ? 51.320 3.572 20.701 1.00 67.52 186 SER A CA 1
ATOM 1269 C C . SER A 1 186 ? 51.487 4.718 19.713 1.00 68.58 186 SER A C 1
ATOM 1270 O O . SER A 1 186 ? 51.768 4.491 18.531 1.00 67.81 186 SER A O 1
ATOM 1273 N N . ASP A 1 187 ? 51.350 5.948 20.215 1.00 63.31 187 ASP A N 1
ATOM 1274 C CA . ASP A 1 187 ? 51.417 7.131 19.367 1.00 64.33 187 ASP A CA 1
ATOM 1275 C C . ASP A 1 187 ? 52.837 7.429 18.904 1.00 62.76 187 ASP A C 1
ATOM 1276 O O . ASP A 1 187 ? 53.030 8.004 17.826 1.00 61.33 187 ASP A O 1
ATOM 1281 N N . ILE A 1 188 ? 53.837 7.072 19.706 1.00 75.36 188 ILE A N 1
ATOM 1282 C CA . ILE A 1 188 ? 55.245 7.259 19.366 1.00 70.67 188 ILE A CA 1
ATOM 1283 C C . ILE A 1 188 ? 55.985 5.984 19.736 1.00 62.37 188 ILE A C 1
ATOM 1284 O O . ILE A 1 188 ? 55.767 5.433 20.818 1.00 66.48 188 ILE A O 1
ATOM 1289 N N . ILE A 1 189 ? 56.839 5.504 18.833 1.00 59.96 189 ILE A N 1
ATOM 1290 C CA . ILE A 1 189 ? 57.620 4.290 19.040 1.00 63.80 189 ILE A CA 1
ATOM 1291 C C . ILE A 1 189 ? 59.072 4.597 18.699 1.00 63.85 189 ILE A C 1
ATOM 1292 O O . ILE A 1 189 ? 59.359 5.239 17.684 1.00 66.64 189 ILE A O 1
ATOM 1297 N N . SER A 1 190 ? 59.985 4.142 19.551 1.00 59.74 190 SER A N 1
ATOM 1298 C CA . SER A 1 190 ? 61.401 4.505 19.469 1.00 72.79 190 SER A CA 1
ATOM 1299 C C . SER A 1 190 ? 62.270 3.252 19.498 1.00 70.24 190 SER A C 1
ATOM 1300 O O . SER A 1 190 ? 62.903 2.944 20.512 1.00 68.70 190 SER A O 1
ATOM 1303 N N . PRO A 1 191 ? 62.320 2.505 18.397 1.00 67.62 191 PRO A N 1
ATOM 1304 C CA . PRO A 1 191 ? 63.181 1.321 18.344 1.00 72.35 191 PRO A CA 1
ATOM 1305 C C . PRO A 1 191 ? 64.592 1.681 17.923 1.00 78.46 191 PRO A C 1
ATOM 1306 O O . PRO A 1 191 ? 64.816 2.609 17.146 1.00 80.33 191 PRO A O 1
ATOM 1310 N N . ASN A 1 192 ? 65.552 0.922 18.442 1.00 77.97 192 ASN A N 1
ATOM 1311 C CA . ASN A 1 192 ? 66.930 1.076 18.004 1.00 83.41 192 ASN A CA 1
ATOM 1312 C C . ASN A 1 192 ? 67.170 0.151 16.811 1.00 84.58 192 ASN A C 1
ATOM 1313 O O . ASN A 1 192 ? 66.237 -0.424 16.248 1.00 85.47 192 ASN A O 1
ATOM 1318 N N . GLU A 1 193 ? 68.435 -0.017 16.425 1.00 96.74 193 GLU A N 1
ATOM 1319 C CA . GLU A 1 193 ? 68.744 -0.780 15.220 1.00 95.17 193 GLU A CA 1
ATOM 1320 C C . GLU A 1 193 ? 68.194 -2.199 15.306 1.00 94.30 193 GLU A C 1
ATOM 1321 O O . GLU A 1 193 ? 67.484 -2.658 14.404 1.00 90.79 193 GLU A O 1
ATOM 1327 N N . THR A 1 194 ? 68.504 -2.904 16.397 1.00 98.36 194 THR A N 1
ATOM 1328 C CA . THR A 1 194 ? 68.108 -4.303 16.519 1.00 96.37 194 THR A CA 1
ATOM 1329 C C . THR A 1 194 ? 66.595 -4.457 16.551 1.00 85.21 194 THR A C 1
ATOM 1330 O O . THR A 1 194 ? 66.040 -5.348 15.897 1.00 84.64 194 THR A O 1
ATOM 1334 N N . GLU A 1 195 ? 65.915 -3.612 17.329 1.00 81.73 195 GLU A N 1
ATOM 1335 C CA . GLU A 1 195 ? 64.480 -3.771 17.527 1.00 81.52 195 GLU A CA 1
ATOM 1336 C C . GLU A 1 195 ? 63.708 -3.433 16.263 1.00 84.18 195 GLU A C 1
ATOM 1337 O O . GLU A 1 195 ? 62.669 -4.044 15.988 1.00 84.93 195 GLU A O 1
ATOM 1343 N N . ALA A 1 196 ? 64.194 -2.463 15.489 1.00 84.28 196 ALA A N 1
ATOM 1344 C CA . ALA A 1 196 ? 63.571 -2.171 14.205 1.00 81.77 196 ALA A CA 1
ATOM 1345 C C . ALA A 1 196 ? 63.697 -3.357 13.258 1.00 84.00 196 ALA A C 1
ATOM 1346 O O . ALA A 1 196 ? 62.753 -3.683 12.530 1.00 86.05 196 ALA A O 1
ATOM 1348 N N . ALA A 1 197 ? 64.855 -4.019 13.259 1.00 82.42 197 ALA A N 1
ATOM 1349 C CA . ALA A 1 197 ? 65.061 -5.144 12.355 1.00 85.11 197 ALA A CA 1
ATOM 1350 C C . ALA A 1 197 ? 64.197 -6.340 12.734 1.00 83.08 197 ALA A C 1
ATOM 1351 O O . ALA A 1 197 ? 63.771 -7.099 11.856 1.00 85.42 197 ALA A O 1
ATOM 1353 N N . GLU A 1 198 ? 63.942 -6.537 14.026 1.00 79.30 198 GLU A N 1
ATOM 1354 C CA . GLU A 1 198 ? 63.153 -7.687 14.446 1.00 78.34 198 GLU A CA 1
ATOM 1355 C C . GLU A 1 198 ? 61.662 -7.438 14.263 1.00 81.66 198 GLU A C 1
ATOM 1356 O O . GLU A 1 198 ? 60.921 -8.355 13.892 1.00 85.28 198 GLU A O 1
ATOM 1362 N N . ILE A 1 199 ? 61.205 -6.210 14.517 1.00 86.69 199 ILE A N 1
ATOM 1363 C CA . ILE A 1 199 ? 59.781 -5.915 14.407 1.00 80.30 199 ILE A CA 1
ATOM 1364 C C . ILE A 1 199 ? 59.342 -5.905 12.951 1.00 78.29 199 ILE A C 1
ATOM 1365 O O . ILE A 1 199 ? 58.285 -6.447 12.608 1.00 75.46 199 ILE A O 1
ATOM 1370 N N . THR A 1 200 ? 60.137 -5.287 12.073 1.00 75.53 200 THR A N 1
ATOM 1371 C CA . THR A 1 200 ? 59.761 -5.119 10.674 1.00 80.64 200 THR A CA 1
ATOM 1372 C C . THR A 1 200 ? 60.464 -6.088 9.731 1.00 85.10 200 THR A C 1
ATOM 1373 O O . THR A 1 200 ? 59.952 -6.342 8.633 1.00 78.10 200 THR A O 1
ATOM 1377 N N . GLY A 1 201 ? 61.611 -6.636 10.131 1.00 85.33 201 GLY A N 1
ATOM 1378 C CA . GLY A 1 201 ? 62.403 -7.471 9.259 1.00 84.16 201 GLY A CA 1
ATOM 1379 C C . GLY A 1 201 ? 63.368 -6.726 8.363 1.00 86.62 201 GLY A C 1
ATOM 1380 O O . GLY A 1 201 ? 64.046 -7.364 7.546 1.00 88.84 201 GLY A O 1
ATOM 1381 N N . ILE A 1 202 ? 63.455 -5.405 8.488 1.00 89.76 202 ILE A N 1
ATOM 1382 C CA . ILE A 1 202 ? 64.371 -4.583 7.704 1.00 90.26 202 ILE A CA 1
ATOM 1383 C C . ILE A 1 202 ? 65.483 -4.117 8.633 1.00 92.44 202 ILE A C 1
ATOM 1384 O O . ILE A 1 202 ? 65.218 -3.437 9.633 1.00 87.08 202 ILE A O 1
ATOM 1389 N N . GLU A 1 203 ? 66.719 -4.483 8.312 1.00 98.61 203 GLU A N 1
ATOM 1390 C CA . GLU A 1 203 ? 67.856 -4.056 9.120 1.00 99.30 203 GLU A CA 1
ATOM 1391 C C . GLU A 1 203 ? 68.258 -2.644 8.709 1.00 100.44 203 GLU A C 1
ATOM 1392 O O . GLU A 1 203 ? 68.598 -2.426 7.540 1.00 100.96 203 GLU A O 1
ATOM 1398 N N . PRO A 1 204 ? 68.215 -1.657 9.620 1.00 96.12 204 PRO A N 1
ATOM 1399 C CA . PRO A 1 204 ? 68.618 -0.296 9.240 1.00 96.39 204 PRO A CA 1
ATOM 1400 C C . PRO A 1 204 ? 70.124 -0.168 9.065 1.00 108.01 204 PRO A C 1
ATOM 1401 O O . PRO A 1 204 ? 70.828 0.300 9.965 1.00 112.46 204 PRO A O 1
ATOM 1405 N N . THR A 1 205 ? 70.638 -0.595 7.913 1.00 99.63 205 THR A N 1
ATOM 1406 C CA . THR A 1 205 ? 72.062 -0.466 7.633 1.00 100.36 205 THR A CA 1
ATOM 1407 C C . THR A 1 205 ? 72.437 0.918 7.115 1.00 101.39 205 THR A C 1
ATOM 1408 O O . THR A 1 205 ? 73.627 1.258 7.107 1.00 105.57 205 THR A O 1
ATOM 1412 N N . ASP A 1 206 ? 71.457 1.722 6.702 1.00 100.85 206 ASP A N 1
ATOM 1413 C CA . ASP A 1 206 ? 71.698 3.065 6.187 1.00 102.19 206 ASP A CA 1
ATOM 1414 C C . ASP A 1 206 ? 70.420 3.873 6.359 1.00 92.13 206 ASP A C 1
ATOM 1415 O O . ASP A 1 206 ? 69.387 3.349 6.775 1.00 93.36 206 ASP A O 1
ATOM 1420 N N . LEU A 1 207 ? 70.504 5.165 6.040 1.00 92.72 207 LEU A N 1
ATOM 1421 C CA . LEU A 1 207 ? 69.341 6.033 6.200 1.00 92.38 207 LEU A CA 1
ATOM 1422 C C . LEU A 1 207 ? 68.212 5.644 5.249 1.00 98.62 207 LEU A C 1
ATOM 1423 O O . LEU A 1 207 ? 67.032 5.766 5.604 1.00 91.12 207 LEU A O 1
ATOM 1428 N N . ALA A 1 208 ? 68.542 5.181 4.042 1.00 101.36 208 ALA A N 1
ATOM 1429 C CA . ALA A 1 208 ? 67.501 4.733 3.125 1.00 85.38 208 ALA A CA 1
ATOM 1430 C C . ALA A 1 208 ? 66.694 3.600 3.739 1.00 88.50 208 ALA A C 1
ATOM 1431 O O . ALA A 1 208 ? 65.463 3.670 3.827 1.00 91.87 208 ALA A O 1
ATOM 1433 N N . SER A 1 209 ? 67.380 2.548 4.190 1.00 90.70 209 SER A N 1
ATOM 1434 C CA . SER A 1 209 ? 66.681 1.401 4.756 1.00 90.43 209 SER A CA 1
ATOM 1435 C C . SER A 1 209 ? 66.008 1.761 6.072 1.00 85.11 209 SER A C 1
ATOM 1436 O O . SER A 1 209 ? 64.894 1.310 6.348 1.00 84.65 209 SER A O 1
ATOM 1439 N N . ALA A 1 210 ? 66.670 2.570 6.900 1.00 89.46 210 ALA A N 1
ATOM 1440 C CA . ALA A 1 210 ? 66.087 2.926 8.188 1.00 86.59 210 ALA A CA 1
ATOM 1441 C C . ALA A 1 210 ? 64.742 3.608 8.000 1.00 81.52 210 ALA A C 1
ATOM 1442 O O . ALA A 1 210 ? 63.804 3.374 8.769 1.00 77.35 210 ALA A O 1
ATOM 1444 N N . GLU A 1 211 ? 64.635 4.464 6.983 1.00 79.95 211 GLU A N 1
ATOM 1445 C CA . GLU A 1 211 ? 63.348 5.065 6.668 1.00 79.94 211 GLU A CA 1
ATOM 1446 C C . GLU A 1 211 ? 62.329 3.991 6.320 1.00 79.39 211 GLU A C 1
ATOM 1447 O O . GLU A 1 211 ? 61.200 4.012 6.820 1.00 74.52 211 GLU A O 1
ATOM 1453 N N . ALA A 1 212 ? 62.726 3.018 5.495 1.00 80.50 212 ALA A N 1
ATOM 1454 C CA . ALA A 1 212 ? 61.798 1.975 5.066 1.00 76.57 212 ALA A CA 1
ATOM 1455 C C . ALA A 1 212 ? 61.283 1.168 6.250 1.00 75.31 212 ALA A C 1
ATOM 1456 O O . ALA A 1 212 ? 60.096 0.825 6.308 1.00 82.60 212 ALA A O 1
ATOM 1458 N N . ALA A 1 213 ? 62.163 0.846 7.198 1.00 77.59 213 ALA A N 1
ATOM 1459 C CA . ALA A 1 213 ? 61.725 0.173 8.415 1.00 76.65 213 ALA A CA 1
ATOM 1460 C C . ALA A 1 213 ? 60.757 1.049 9.196 1.00 72.74 213 ALA A C 1
ATOM 1461 O O . ALA A 1 213 ? 59.801 0.550 9.800 1.00 71.99 213 ALA A O 1
ATOM 1463 N N . GLY A 1 214 ? 61.003 2.359 9.208 1.00 77.71 214 GLY A N 1
ATOM 1464 C CA . GLY A 1 214 ? 60.118 3.264 9.919 1.00 73.43 214 GLY A CA 1
ATOM 1465 C C . GLY A 1 214 ? 58.755 3.361 9.273 1.00 69.74 214 GLY A C 1
ATOM 1466 O O . GLY A 1 214 ? 57.741 3.472 9.965 1.00 71.38 214 GLY A O 1
ATOM 1467 N N . ARG A 1 215 ? 58.715 3.333 7.938 1.00 72.19 215 ARG A N 1
ATOM 1468 C CA . ARG A 1 215 ? 57.439 3.377 7.229 1.00 74.77 215 ARG A CA 1
ATOM 1469 C C . ARG A 1 215 ? 56.665 2.084 7.416 1.00 77.03 215 ARG A C 1
ATOM 1470 O O . ARG A 1 215 ? 55.424 2.099 7.418 1.00 70.06 215 ARG A O 1
ATOM 1478 N N . LYS A 1 216 ? 57.377 0.962 7.577 1.00 74.16 216 LYS A N 1
ATOM 1479 C CA . LYS A 1 216 ? 56.718 -0.283 7.948 1.00 72.65 216 LYS A CA 1
ATOM 1480 C C . LYS A 1 216 ? 56.118 -0.187 9.346 1.00 72.20 216 LYS A C 1
ATOM 1481 O O . LYS A 1 216 ? 55.111 -0.844 9.631 1.00 72.63 216 LYS A O 1
ATOM 1487 N N . LEU A 1 217 ? 56.718 0.618 10.231 1.00 71.16 217 LEU A N 1
ATOM 1488 C CA . LEU A 1 217 ? 56.151 0.796 11.564 1.00 68.50 217 LEU A CA 1
ATOM 1489 C C . LEU A 1 217 ? 54.976 1.764 11.557 1.00 71.51 217 LEU A C 1
ATOM 1490 O O . LEU A 1 217 ? 54.072 1.636 12.388 1.00 75.58 217 LEU A O 1
ATOM 1495 N N . LEU A 1 218 ? 54.960 2.733 10.638 1.00 69.75 218 LEU A N 1
ATOM 1496 C CA . LEU A 1 218 ? 53.812 3.628 10.556 1.00 71.57 218 LEU A CA 1
ATOM 1497 C C . LEU A 1 218 ? 52.534 2.853 10.260 1.00 71.82 218 LEU A C 1
ATOM 1498 O O . LEU A 1 218 ? 51.445 3.262 10.683 1.00 69.06 218 LEU A O 1
ATOM 1503 N N . GLU A 1 219 ? 52.646 1.732 9.545 1.00 71.46 219 GLU A N 1
ATOM 1504 C CA . GLU A 1 219 ? 51.475 0.935 9.202 1.00 69.56 219 GLU A CA 1
ATOM 1505 C C . GLU A 1 219 ? 50.839 0.267 10.414 1.00 67.19 219 GLU A C 1
ATOM 1506 O O . GLU A 1 219 ? 49.708 -0.215 10.305 1.00 69.54 219 GLU A O 1
ATOM 1512 N N . ARG A 1 220 ? 51.514 0.243 11.563 1.00 66.45 220 ARG A N 1
ATOM 1513 C CA . ARG A 1 220 ? 51.079 -0.572 12.689 1.00 69.18 220 ARG A CA 1
ATOM 1514 C C . ARG A 1 220 ? 50.493 0.237 13.841 1.00 69.02 220 ARG A C 1
ATOM 1515 O O . ARG A 1 220 ? 50.248 -0.330 14.914 1.00 73.05 220 ARG A O 1
ATOM 1523 N N . GLY A 1 221 ? 50.263 1.536 13.659 1.00 65.41 221 GLY A N 1
ATOM 1524 C CA . GLY A 1 221 ? 49.523 2.302 14.634 1.00 70.66 221 GLY A CA 1
ATOM 1525 C C . GLY A 1 221 ? 50.183 3.590 15.083 1.00 66.06 221 GLY A C 1
ATOM 1526 O O . GLY A 1 221 ? 49.514 4.598 15.323 1.00 68.35 221 GLY A O 1
ATOM 1527 N N . PRO A 1 222 ? 51.502 3.574 15.253 1.00 66.86 222 PRO A N 1
ATOM 1528 C CA . PRO A 1 222 ? 52.202 4.821 15.574 1.00 69.74 222 PRO A CA 1
ATOM 1529 C C . PRO A 1 222 ? 52.078 5.828 14.445 1.00 65.90 222 PRO A C 1
ATOM 1530 O O . PRO A 1 222 ? 51.978 5.469 13.268 1.00 70.55 222 PRO A O 1
ATOM 1534 N N . LYS A 1 223 ? 52.079 7.107 14.817 1.00 59.40 223 LYS A N 1
ATOM 1535 C CA . LYS A 1 223 ? 52.187 8.175 13.837 1.00 70.12 223 LYS A CA 1
ATOM 1536 C C . LYS A 1 223 ? 53.553 8.837 13.835 1.00 67.24 223 LYS A C 1
ATOM 1537 O O . LYS A 1 223 ? 53.885 9.522 12.862 1.00 68.87 223 LYS A O 1
ATOM 1543 N N . ILE A 1 224 ? 54.346 8.650 14.888 1.00 71.18 224 ILE A N 1
ATOM 1544 C CA . ILE A 1 224 ? 55.726 9.115 14.939 1.00 66.85 224 ILE A CA 1
ATOM 1545 C C . ILE A 1 224 ? 56.617 7.917 15.227 1.00 63.40 224 ILE A C 1
ATOM 1546 O O . ILE A 1 224 ? 56.330 7.124 16.134 1.00 61.11 224 ILE A O 1
ATOM 1551 N N . VAL A 1 225 ? 57.690 7.786 14.451 1.00 66.11 225 VAL A N 1
ATOM 1552 C CA . VAL A 1 225 ? 58.713 6.770 14.662 1.00 70.57 225 VAL A CA 1
ATOM 1553 C C . VAL A 1 225 ? 60.044 7.482 14.833 1.00 66.13 225 VAL A C 1
ATOM 1554 O O . VAL A 1 225 ? 60.368 8.395 14.066 1.00 71.34 225 VAL A O 1
ATOM 1558 N N . ILE A 1 226 ? 60.806 7.075 15.837 1.00 69.04 226 ILE A N 1
ATOM 1559 C CA . ILE A 1 226 ? 62.117 7.654 16.117 1.00 73.80 226 ILE A CA 1
ATOM 1560 C C . ILE A 1 226 ? 63.101 6.494 16.120 1.00 68.10 226 ILE A C 1
ATOM 1561 O O . ILE A 1 226 ? 63.228 5.786 17.124 1.00 64.27 226 ILE A O 1
ATOM 1566 N N . LEU A 1 227 ? 63.780 6.277 14.994 1.00 66.77 227 LEU A N 1
ATOM 1567 C CA . LEU A 1 227 ? 64.789 5.226 14.905 1.00 69.70 227 LEU A CA 1
ATOM 1568 C C . LEU A 1 227 ? 66.067 5.721 15.572 1.00 70.97 227 LEU A C 1
ATOM 1569 O O . LEU A 1 227 ? 66.694 6.678 15.106 1.00 70.72 227 LEU A O 1
ATOM 1574 N N . LYS A 1 228 ? 66.455 5.082 16.663 1.00 70.61 228 LYS A N 1
ATOM 1575 C CA . LYS A 1 228 ? 67.709 5.388 17.333 1.00 75.60 228 LYS A CA 1
ATOM 1576 C C . LYS A 1 228 ? 68.818 4.582 16.668 1.00 74.12 228 LYS A C 1
ATOM 1577 O O . LYS A 1 228 ? 68.740 3.353 16.596 1.00 79.89 228 LYS A O 1
ATOM 1583 N N . LEU A 1 229 ? 69.839 5.281 16.167 1.00 75.43 229 LEU A N 1
ATOM 1584 C CA . LEU A 1 229 ? 70.895 4.669 15.371 1.00 87.31 229 LEU A CA 1
ATOM 1585 C C . LEU A 1 229 ? 72.257 4.702 16.065 1.00 84.69 229 LEU A C 1
ATOM 1586 O O . LEU A 1 229 ? 73.292 4.510 15.412 1.00 79.35 229 LEU A O 1
ATOM 1591 N N . GLY A 1 230 ? 72.279 4.938 17.373 1.00 76.00 230 GLY A N 1
ATOM 1592 C CA . GLY A 1 230 ? 73.526 4.992 18.104 1.00 80.17 230 GLY A CA 1
ATOM 1593 C C . GLY A 1 230 ? 74.509 6.006 17.554 1.00 83.55 230 GLY A C 1
ATOM 1594 O O . GLY A 1 230 ? 74.262 7.217 17.591 1.00 82.24 230 GLY A O 1
ATOM 1595 N N . SER A 1 231 ? 75.627 5.513 17.019 1.00 84.47 231 SER A N 1
ATOM 1596 C CA . SER A 1 231 ? 76.709 6.377 16.564 1.00 83.59 231 SER A CA 1
ATOM 1597 C C . SER A 1 231 ? 76.300 7.294 15.421 1.00 89.26 231 SER A C 1
ATOM 1598 O O . SER A 1 231 ? 77.035 8.243 15.125 1.00 79.67 231 SER A O 1
ATOM 1601 N N . ARG A 1 232 ? 75.170 7.028 14.765 1.00 97.61 232 ARG A N 1
ATOM 1602 C CA . ARG A 1 232 ? 74.719 7.807 13.620 1.00 97.38 232 ARG A CA 1
ATOM 1603 C C . ARG A 1 232 ? 73.573 8.758 13.953 1.00 95.35 232 ARG A C 1
ATOM 1604 O O . ARG A 1 232 ? 72.994 9.356 13.043 1.00 93.70 232 ARG A O 1
ATOM 1612 N N . GLY A 1 233 ? 73.232 8.914 15.227 1.00 91.38 233 GLY A N 1
ATOM 1613 C CA . GLY A 1 233 ? 72.161 9.814 15.606 1.00 86.05 233 GLY A CA 1
ATOM 1614 C C . GLY A 1 233 ? 70.812 9.133 15.600 1.00 80.53 233 GLY A C 1
ATOM 1615 O O . GLY A 1 233 ? 70.699 7.966 15.979 1.00 74.13 233 GLY A O 1
ATOM 1616 N N . ALA A 1 234 ? 69.778 9.852 15.177 1.00 82.14 234 ALA A N 1
ATOM 1617 C CA . ALA A 1 234 ? 68.426 9.319 15.100 1.00 76.93 234 ALA A CA 1
ATOM 1618 C C . ALA A 1 234 ? 67.818 9.680 13.755 1.00 72.44 234 ALA A C 1
ATOM 1619 O O . ALA A 1 234 ? 68.346 10.504 13.005 1.00 72.91 234 ALA A O 1
ATOM 1621 N N . LEU A 1 235 ? 66.689 9.046 13.454 1.00 72.89 235 LEU A N 1
ATOM 1622 C CA . LEU A 1 235 ? 65.948 9.287 12.220 1.00 71.14 235 LEU A CA 1
ATOM 1623 C C . LEU A 1 235 ? 64.474 9.421 12.565 1.00 66.68 235 LEU A C 1
ATOM 1624 O O . LEU A 1 235 ? 63.820 8.430 12.911 1.00 67.80 235 LEU A O 1
ATOM 1629 N N . LEU A 1 236 ? 63.958 10.641 12.477 1.00 66.29 236 LEU A N 1
ATOM 1630 C CA . LEU A 1 236 ? 62.530 10.881 12.642 1.00 73.57 236 LEU A CA 1
ATOM 1631 C C . LEU A 1 236 ? 61.803 10.526 11.350 1.00 70.60 236 LEU A C 1
ATOM 1632 O O . LEU A 1 236 ? 62.110 11.079 10.288 1.00 72.85 236 LEU A O 1
ATOM 1637 N N . VAL A 1 237 ? 60.852 9.599 11.436 1.00 65.27 237 VAL A N 1
ATOM 1638 C CA . VAL A 1 237 ? 60.012 9.219 10.306 1.00 70.25 237 VAL A CA 1
ATOM 1639 C C . VAL A 1 237 ? 58.550 9.370 10.700 1.00 71.01 237 VAL A C 1
ATOM 1640 O O . VAL A 1 237 ? 58.114 8.807 11.710 1.00 71.75 237 VAL A O 1
ATOM 1644 N N . THR A 1 238 ? 57.794 10.111 9.894 1.00 68.08 238 THR A N 1
ATOM 1645 C CA . THR A 1 238 ? 56.346 10.163 10.017 1.00 71.70 238 THR A CA 1
ATOM 1646 C C . THR A 1 238 ? 55.740 10.198 8.617 1.00 76.61 238 THR A C 1
ATOM 1647 O O . THR A 1 238 ? 56.450 10.204 7.603 1.00 69.73 238 THR A O 1
ATOM 1651 N N . ALA A 1 239 ? 54.408 10.234 8.564 1.00 73.85 239 ALA A N 1
ATOM 1652 C CA . ALA A 1 239 ? 53.727 10.310 7.280 1.00 69.67 239 ALA A CA 1
ATOM 1653 C C . ALA A 1 239 ? 54.041 11.602 6.532 1.00 73.23 239 ALA A C 1
ATOM 1654 O O . ALA A 1 239 ? 53.860 11.654 5.310 1.00 75.06 239 ALA A O 1
ATOM 1656 N N . ASP A 1 240 ? 54.528 12.635 7.223 1.00 74.99 240 ASP A N 1
ATOM 1657 C CA . ASP A 1 240 ? 54.751 13.927 6.592 1.00 74.15 240 ASP A CA 1
ATOM 1658 C C . ASP A 1 240 ? 56.218 14.308 6.410 1.00 79.47 240 ASP A C 1
ATOM 1659 O O . ASP A 1 240 ? 56.502 15.213 5.618 1.00 81.85 240 ASP A O 1
ATOM 1664 N N . GLU A 1 241 ? 57.152 13.665 7.110 1.00 72.77 241 GLU A N 1
ATOM 1665 C CA . GLU A 1 241 ? 58.531 14.135 7.054 1.00 76.81 241 GLU A CA 1
ATOM 1666 C C . GLU A 1 241 ? 59.515 13.019 7.378 1.00 77.87 241 GLU A C 1
ATOM 1667 O O . GLU A 1 241 ? 59.186 12.047 8.061 1.00 78.53 241 GLU A O 1
ATOM 1673 N N . VAL A 1 242 ? 60.739 13.190 6.884 1.00 75.20 242 VAL A N 1
ATOM 1674 C CA . VAL A 1 242 ? 61.875 12.357 7.260 1.00 76.51 242 VAL A CA 1
ATOM 1675 C C . VAL A 1 242 ? 63.046 13.290 7.541 1.00 78.34 242 VAL A C 1
ATOM 1676 O O . VAL A 1 242 ? 63.511 13.995 6.636 1.00 77.54 242 VAL A O 1
ATOM 1680 N N . LYS A 1 243 ? 63.516 13.299 8.788 1.00 75.79 243 LYS A N 1
ATOM 1681 C CA . LYS A 1 243 ? 64.648 14.128 9.191 1.00 81.31 243 LYS A CA 1
ATOM 1682 C C . LYS A 1 243 ? 65.674 13.271 9.918 1.00 74.67 243 LYS A C 1
ATOM 1683 O O . LYS A 1 243 ? 65.326 12.514 10.828 1.00 72.23 243 LYS A O 1
ATOM 1689 N N . HIS A 1 244 ? 66.934 13.399 9.520 1.00 75.94 244 HIS A N 1
ATOM 1690 C CA . HIS A 1 244 ? 68.036 12.690 10.154 1.00 80.19 244 HIS A CA 1
ATOM 1691 C C . HIS A 1 244 ? 68.746 13.633 11.116 1.00 77.31 244 HIS A C 1
ATOM 1692 O O . HIS A 1 244 ? 69.210 14.707 10.713 1.00 79.37 244 HIS A O 1
ATOM 1699 N N . PHE A 1 245 ? 68.829 13.228 12.381 1.00 77.21 245 PHE A N 1
ATOM 1700 C CA . PHE A 1 245 ? 69.424 14.041 13.437 1.00 81.10 245 PHE A CA 1
ATOM 1701 C C . PHE A 1 245 ? 70.847 13.559 13.701 1.00 80.23 245 PHE A C 1
ATOM 1702 O O . PHE A 1 245 ? 71.052 12.474 14.255 1.00 78.48 245 PHE A O 1
ATOM 1710 N N . THR A 1 246 ? 71.825 14.379 13.329 1.00 83.77 246 THR A N 1
ATOM 1711 C CA . THR A 1 246 ? 73.213 13.991 13.499 1.00 81.04 246 THR A CA 1
ATOM 1712 C C . THR A 1 246 ? 73.541 13.817 14.978 1.00 78.93 246 THR A C 1
ATOM 1713 O O . THR A 1 246 ? 72.981 14.507 15.838 1.00 72.74 246 THR A O 1
ATOM 1717 N N . PRO A 1 247 ? 74.447 12.900 15.298 1.00 80.47 247 PRO A N 1
ATOM 1718 C CA . PRO A 1 247 ? 74.908 12.769 16.680 1.00 83.14 247 PRO A CA 1
ATOM 1719 C C . PRO A 1 247 ? 75.824 13.917 17.056 1.00 77.15 247 PRO A C 1
ATOM 1720 O O . PRO A 1 247 ? 76.455 14.555 16.210 1.00 72.98 247 PRO A O 1
ATOM 1724 N N . PHE A 1 248 ? 75.889 14.167 18.358 1.00 73.36 248 PHE A N 1
ATOM 1725 C CA . PHE A 1 248 ? 76.793 15.162 18.916 1.00 80.96 248 PHE A CA 1
ATOM 1726 C C . PHE A 1 248 ? 78.164 14.530 19.145 1.00 81.59 248 PHE A C 1
ATOM 1727 O O . PHE A 1 248 ? 78.261 13.413 19.665 1.00 77.78 248 PHE A O 1
ATOM 1735 N N . LYS A 1 249 ? 79.219 15.238 18.744 1.00 79.01 249 LYS A N 1
ATOM 1736 C CA . LYS A 1 249 ? 80.581 14.749 18.956 1.00 86.66 249 LYS A CA 1
ATOM 1737 C C . LYS A 1 249 ? 80.864 14.713 20.453 1.00 86.84 249 LYS A C 1
ATOM 1738 O O . LYS A 1 249 ? 80.948 15.765 21.100 1.00 82.65 249 LYS A O 1
ATOM 1740 N N . VAL A 1 250 ? 80.991 13.506 21.013 1.00 85.67 250 VAL A N 1
ATOM 1741 C CA . VAL A 1 250 ? 81.329 13.333 22.421 1.00 93.38 250 VAL A CA 1
ATOM 1742 C C . VAL A 1 250 ? 82.311 12.177 22.567 1.00 93.66 250 VAL A C 1
ATOM 1743 O O . VAL A 1 250 ? 82.444 11.326 21.686 1.00 96.10 250 VAL A O 1
ATOM 1747 N N . LYS A 1 251 ? 83.003 12.163 23.706 1.00 86.27 251 LYS A N 1
ATOM 1748 C CA . LYS A 1 251 ? 83.927 11.087 24.043 1.00 94.86 251 LYS A CA 1
ATOM 1749 C C . LYS A 1 251 ? 83.130 9.886 24.534 1.00 89.55 251 LYS A C 1
ATOM 1750 O O . LYS A 1 251 ? 82.417 9.982 25.539 1.00 94.70 251 LYS A O 1
ATOM 1756 N N . VAL A 1 252 ? 83.253 8.758 23.843 1.00 88.55 252 VAL A N 1
ATOM 1757 C CA . VAL A 1 252 ? 82.433 7.589 24.143 1.00 99.83 252 VAL A CA 1
ATOM 1758 C C . VAL A 1 252 ? 83.142 6.744 25.193 1.00 92.12 252 VAL A C 1
ATOM 1759 O O . VAL A 1 252 ? 84.340 6.473 25.079 1.00 87.80 252 VAL A O 1
ATOM 1763 N N . VAL A 1 253 ? 82.400 6.353 26.231 1.00 94.45 253 VAL A N 1
ATOM 1764 C CA . VAL A 1 253 ? 82.948 5.618 27.363 1.00 85.90 253 VAL A CA 1
ATOM 1765 C C . VAL A 1 253 ? 82.122 4.368 27.637 1.00 92.72 253 VAL A C 1
ATOM 1766 O O . VAL A 1 253 ? 82.665 3.260 27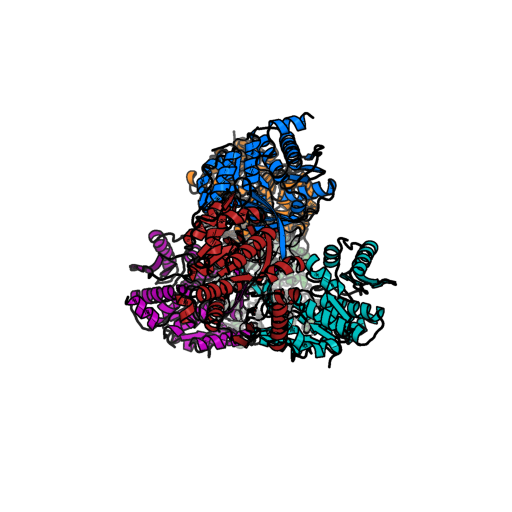.723 1.00 90.37 253 VAL A O 1
ATOM 1770 N N . ASP A 1 254 ? 80.806 4.542 27.808 1.00 99.78 254 ASP A N 1
ATOM 1771 C CA . ASP A 1 254 ? 79.915 3.415 28.095 1.00 99.70 254 ASP A CA 1
ATOM 1772 C C . ASP A 1 254 ? 78.548 3.753 27.501 1.00 91.12 254 ASP A C 1
ATOM 1773 O O . ASP A 1 254 ? 77.804 4.552 28.076 1.00 94.20 254 ASP A O 1
ATOM 1778 N N . THR A 1 255 ? 78.218 3.116 26.381 1.00 96.32 255 THR A N 1
ATOM 1779 C CA . THR A 1 255 ? 76.991 3.438 25.660 1.00 85.47 255 THR A CA 1
ATOM 1780 C C . THR A 1 255 ? 75.760 2.741 26.220 1.00 78.37 255 THR A C 1
ATOM 1781 O O . THR A 1 255 ? 74.670 2.936 25.676 1.00 86.99 255 THR A O 1
ATOM 1785 N N . VAL A 1 256 ? 75.898 1.933 27.275 1.00 79.68 256 VAL A N 1
ATOM 1786 C CA . VAL A 1 256 ? 74.757 1.182 27.779 1.00 84.70 256 VAL A CA 1
ATOM 1787 C C . VAL A 1 256 ? 73.675 2.142 28.254 1.00 87.03 256 VAL A C 1
ATOM 1788 O O . VAL A 1 256 ? 73.952 3.145 28.923 1.00 89.09 256 VAL A O 1
ATOM 1792 N N . ALA A 1 257 ? 72.427 1.843 27.890 1.00 95.36 257 ALA A N 1
ATOM 1793 C CA . ALA A 1 257 ? 71.254 2.633 28.267 1.00 88.91 257 ALA A CA 1
ATOM 1794 C C . ALA A 1 257 ? 71.302 4.061 27.733 1.00 81.72 257 ALA A C 1
ATOM 1795 O O . ALA A 1 257 ? 70.673 4.962 28.302 1.00 78.89 257 ALA A O 1
ATOM 1797 N N . ALA A 1 258 ? 72.042 4.296 26.648 1.00 75.02 258 ALA A N 1
ATOM 1798 C CA . ALA A 1 258 ? 71.979 5.602 26.005 1.00 74.01 258 ALA A CA 1
ATOM 1799 C C . ALA A 1 258 ? 70.577 5.869 25.473 1.00 77.00 258 ALA A C 1
ATOM 1800 O O . ALA A 1 258 ? 70.116 7.018 25.469 1.00 73.70 258 ALA A O 1
ATOM 1802 N N . GLY A 1 259 ? 69.885 4.819 25.025 1.00 75.27 259 GLY A N 1
ATOM 1803 C CA . GLY A 1 259 ? 68.513 4.984 24.583 1.00 68.27 259 GLY A CA 1
ATOM 1804 C C . GLY A 1 259 ? 67.584 5.391 25.709 1.00 67.05 259 GLY A C 1
ATOM 1805 O O . GLY A 1 259 ? 66.668 6.189 25.509 1.00 70.47 259 GLY A O 1
ATOM 1806 N N . ASP A 1 260 ? 67.804 4.853 26.908 1.00 66.04 260 ASP A N 1
ATOM 1807 C CA . ASP A 1 260 ? 66.933 5.205 28.025 1.00 61.63 260 ASP A CA 1
ATOM 1808 C C . ASP A 1 260 ? 67.020 6.695 28.329 1.00 64.98 260 ASP A C 1
ATOM 1809 O O . ASP A 1 260 ? 66.011 7.333 28.643 1.00 65.24 260 ASP A O 1
ATOM 1814 N N . SER A 1 261 ? 68.222 7.267 28.252 1.00 67.51 261 SER A N 1
ATOM 1815 C CA . SER A 1 261 ? 68.359 8.704 28.455 1.00 61.34 261 SER A CA 1
ATOM 1816 C C . SER A 1 261 ? 67.778 9.480 27.282 1.00 67.42 261 SER A C 1
ATOM 1817 O O . SER A 1 261 ? 67.249 10.579 27.475 1.00 71.20 261 SER A O 1
ATOM 1820 N N . PHE A 1 262 ? 67.849 8.920 26.069 1.00 68.58 262 PHE A N 1
ATOM 1821 C CA . PHE A 1 262 ? 67.232 9.565 24.911 1.00 66.72 262 PHE A CA 1
ATOM 1822 C C . PHE A 1 262 ? 65.717 9.638 25.068 1.00 64.75 262 PHE A C 1
ATOM 1823 O O . PHE A 1 262 ? 65.085 10.609 24.639 1.00 63.43 262 PHE A O 1
ATOM 1831 N N . ASN A 1 263 ? 65.112 8.607 25.660 1.00 66.11 263 ASN A N 1
ATOM 1832 C CA . ASN A 1 263 ? 63.659 8.590 25.781 1.00 66.99 263 ASN A CA 1
ATOM 1833 C C . ASN A 1 263 ? 63.187 9.568 26.848 1.00 67.46 263 ASN A C 1
ATOM 1834 O O . ASN A 1 263 ? 62.180 10.262 26.659 1.00 67.98 263 ASN A O 1
ATOM 1839 N N . GLY A 1 264 ? 63.894 9.636 27.975 1.00 61.91 264 GLY A N 1
ATOM 1840 C CA . GLY A 1 264 ? 63.571 10.646 28.966 1.00 62.14 264 GLY A CA 1
ATOM 1841 C C . GLY A 1 264 ? 63.815 12.049 28.457 1.00 60.80 264 GLY A C 1
ATOM 1842 O O . GLY A 1 264 ? 63.090 12.980 28.818 1.00 60.18 264 GLY A O 1
ATOM 1843 N N . GLY A 1 265 ? 64.848 12.224 27.631 1.00 59.72 265 GLY A N 1
ATOM 1844 C CA . GLY A 1 265 ? 65.080 13.526 27.036 1.00 62.91 265 GLY A CA 1
ATOM 1845 C C . GLY A 1 265 ? 63.924 13.946 26.158 1.00 64.23 265 GLY A C 1
ATOM 1846 O O . GLY A 1 265 ? 63.434 15.073 26.239 1.00 71.01 265 GLY A O 1
ATOM 1847 N N . PHE A 1 266 ? 63.453 13.022 25.321 1.00 64.41 266 PHE A N 1
ATOM 1848 C CA . PHE A 1 266 ? 62.282 13.296 24.498 1.00 64.38 266 PHE A CA 1
ATOM 1849 C C . PHE A 1 266 ? 61.052 13.544 25.357 1.00 61.02 266 PHE A C 1
ATOM 1850 O O . PHE A 1 266 ? 60.275 14.460 25.086 1.00 65.64 266 PHE A O 1
ATOM 1858 N N . ALA A 1 267 ? 60.853 12.731 26.394 1.00 60.20 267 ALA A N 1
ATOM 1859 C CA . ALA A 1 267 ? 59.650 12.872 27.207 1.00 59.63 267 ALA A CA 1
ATOM 1860 C C . ALA A 1 267 ? 59.595 14.236 27.878 1.00 60.93 267 ALA A C 1
ATOM 1861 O O . ALA A 1 267 ? 58.542 14.881 27.914 1.00 62.58 267 ALA A O 1
ATOM 1863 N N . VAL A 1 268 ? 60.721 14.689 28.423 1.00 64.10 268 VAL A N 1
ATOM 1864 C CA . VAL A 1 268 ? 60.746 15.970 29.118 1.00 67.19 268 VAL A CA 1
ATOM 1865 C C . VAL A 1 268 ? 60.467 17.107 28.143 1.00 67.95 268 VAL A C 1
ATOM 1866 O O . VAL A 1 268 ? 59.597 17.956 28.383 1.00 64.32 268 VAL A O 1
ATOM 1870 N N . ALA A 1 269 ? 61.188 17.129 27.019 1.00 62.92 269 ALA A N 1
ATOM 1871 C CA . ALA A 1 269 ? 60.977 18.178 26.033 1.00 63.72 269 ALA A CA 1
ATOM 1872 C C . ALA A 1 269 ? 59.547 18.154 25.510 1.00 70.11 269 ALA A C 1
ATOM 1873 O O . ALA A 1 269 ? 58.995 19.199 25.141 1.00 73.90 269 ALA A O 1
ATOM 1875 N N . PHE A 1 270 ? 58.938 16.970 25.467 1.00 69.25 270 PHE A N 1
ATOM 1876 C CA . PHE A 1 270 ? 57.567 16.848 24.991 1.00 63.50 270 PHE A CA 1
ATOM 1877 C C . PHE A 1 270 ? 56.596 17.488 25.976 1.00 60.60 270 PHE A C 1
ATOM 1878 O O . PHE A 1 270 ? 55.787 18.336 25.596 1.00 64.97 270 PHE A O 1
ATOM 1886 N N . SER A 1 271 ? 56.709 17.144 27.259 1.00 56.09 271 SER A N 1
ATOM 1887 C CA . SER A 1 271 ? 55.841 17.738 28.267 1.00 57.59 271 SER A CA 1
ATOM 1888 C C . SER A 1 271 ? 56.007 19.247 28.339 1.00 62.66 271 SER A C 1
ATOM 1889 O O . SER A 1 271 ? 55.144 19.936 28.897 1.00 60.95 271 SER A O 1
ATOM 1892 N N . GLN A 1 272 ? 57.107 19.770 27.805 1.00 69.08 272 GLN A N 1
ATOM 1893 C CA . GLN A 1 272 ? 57.390 21.195 27.815 1.00 66.39 272 GLN A CA 1
ATOM 1894 C C . GLN A 1 272 ? 56.823 21.902 26.600 1.00 65.43 272 GLN A C 1
ATOM 1895 O O . GLN A 1 272 ? 57.111 23.087 26.394 1.00 71.22 272 GLN A O 1
ATOM 1901 N N . ALA A 1 273 ? 56.033 21.199 25.794 1.00 59.83 273 ALA A N 1
ATOM 1902 C CA . ALA A 1 273 ? 55.386 21.765 24.614 1.00 61.00 273 ALA A CA 1
ATOM 1903 C C . ALA A 1 273 ? 56.390 22.230 23.567 1.00 63.47 273 ALA A C 1
ATOM 1904 O O . ALA A 1 273 ? 56.082 23.107 22.754 1.00 68.08 273 ALA A O 1
ATOM 1906 N N . ARG A 1 274 ? 57.583 21.665 23.565 1.00 61.89 274 ARG A N 1
ATOM 1907 C CA . ARG A 1 274 ? 58.549 22.064 22.557 1.00 66.79 274 ARG A CA 1
ATOM 1908 C C . ARG A 1 274 ? 58.208 21.425 21.213 1.00 66.12 274 ARG A C 1
ATOM 1909 O O . ARG A 1 274 ? 57.601 20.354 21.163 1.00 64.41 274 ARG A O 1
ATOM 1917 N N . PRO A 1 275 ? 58.621 22.047 20.111 1.00 67.85 275 PRO A N 1
ATOM 1918 C CA . PRO A 1 275 ? 58.385 21.440 18.798 1.00 66.20 275 PRO A CA 1
ATOM 1919 C C . PRO A 1 275 ? 58.980 20.045 18.726 1.00 68.09 275 PRO A C 1
ATOM 1920 O O . PRO A 1 275 ? 59.950 19.723 19.409 1.00 71.70 275 PRO A O 1
ATOM 1924 N N . LEU A 1 276 ? 58.377 19.209 17.881 1.00 75.97 276 LEU A N 1
ATOM 1925 C CA . LEU A 1 276 ? 58.794 17.814 17.799 1.00 67.66 276 LEU A CA 1
ATOM 1926 C C . LEU A 1 276 ? 60.284 17.698 17.507 1.00 70.08 276 LEU A C 1
ATOM 1927 O O . LEU A 1 276 ? 60.986 16.896 18.135 1.00 75.90 276 LEU A O 1
ATOM 1932 N N . HIS A 1 277 ? 60.780 18.473 16.537 1.00 66.76 277 HIS A N 1
ATOM 1933 C CA . HIS A 1 277 ? 62.197 18.410 16.200 1.00 68.53 277 HIS A CA 1
ATOM 1934 C C . HIS A 1 277 ? 63.048 18.713 17.425 1.00 72.43 277 HIS A C 1
ATOM 1935 O O . HIS A 1 277 ? 64.008 17.995 17.727 1.00 73.67 277 HIS A O 1
ATOM 1942 N N . ASP A 1 278 ? 62.692 19.772 18.156 1.00 70.96 278 ASP A N 1
ATOM 1943 C CA . ASP A 1 278 ? 63.426 20.115 19.367 1.00 66.11 278 ASP A CA 1
ATOM 1944 C C . ASP A 1 278 ? 63.396 18.967 20.364 1.00 68.53 278 ASP A C 1
ATOM 1945 O O . ASP A 1 278 ? 64.393 18.698 21.042 1.00 80.39 278 ASP A O 1
ATOM 1950 N N . CYS A 1 279 ? 62.265 18.271 20.462 1.00 76.37 279 CYS A N 1
ATOM 1951 C CA . CYS A 1 279 ? 62.171 17.146 21.387 1.00 78.97 279 CYS A CA 1
ATOM 1952 C C . CYS A 1 279 ? 63.167 16.049 21.027 1.00 68.68 279 CYS A C 1
ATOM 1953 O O . CYS A 1 279 ? 63.840 15.499 21.904 1.00 75.16 279 CYS A O 1
ATOM 1956 N N . VAL A 1 280 ? 63.265 15.715 19.741 1.00 65.59 280 VAL A N 1
ATOM 1957 C CA . VAL A 1 280 ? 64.197 14.679 19.313 1.00 67.24 280 VAL A CA 1
ATOM 1958 C C . VAL A 1 280 ? 65.627 15.121 19.579 1.00 75.60 280 VAL A C 1
ATOM 1959 O O . VAL A 1 280 ? 66.470 14.330 20.023 1.00 69.80 280 VAL A O 1
ATOM 1963 N N . ARG A 1 281 ? 65.925 16.394 19.308 1.00 77.51 281 ARG A N 1
ATOM 1964 C CA . ARG A 1 281 ? 67.264 16.907 19.565 1.00 72.23 281 ARG A CA 1
ATOM 1965 C C . ARG A 1 281 ? 67.614 16.796 21.042 1.00 71.26 281 ARG A C 1
ATOM 1966 O O . ARG A 1 281 ? 68.729 16.399 21.392 1.00 71.52 281 ARG A O 1
ATOM 1974 N N . TYR A 1 282 ? 66.669 17.141 21.922 1.00 71.24 282 TYR A N 1
ATOM 1975 C CA . TYR A 1 282 ? 66.903 17.031 23.359 1.00 69.51 282 TYR A CA 1
ATOM 1976 C C . TYR A 1 282 ? 67.261 15.604 23.742 1.00 71.24 282 TYR A C 1
ATOM 1977 O O . TYR A 1 282 ? 68.185 15.373 24.528 1.00 70.49 282 TYR A O 1
ATOM 1986 N N . GLY A 1 283 ? 66.532 14.628 23.204 1.00 66.07 283 GLY A N 1
ATOM 1987 C CA . GLY A 1 283 ? 66.887 13.244 23.451 1.00 72.33 283 GLY A CA 1
ATOM 1988 C C . GLY A 1 283 ? 68.214 12.858 22.835 1.00 65.72 283 GLY A C 1
ATOM 1989 O O . GLY A 1 283 ? 68.934 12.022 23.381 1.00 63.13 283 GLY A O 1
ATOM 1990 N N . SER A 1 284 ? 68.534 13.426 21.672 1.00 65.23 284 SER A N 1
ATOM 1991 C CA . SER A 1 284 ? 69.792 13.113 21.000 1.00 69.26 284 SER A CA 1
ATOM 1992 C C . SER A 1 284 ? 70.980 13.626 21.805 1.00 74.07 284 SER A C 1
ATOM 1993 O O . SER A 1 284 ? 72.029 12.970 21.878 1.00 63.44 284 SER A O 1
ATOM 1996 N N . ALA A 1 285 ? 70.828 14.808 22.404 1.00 70.80 285 ALA A N 1
ATOM 1997 C CA . ALA A 1 285 ? 71.854 15.337 23.287 1.00 64.39 285 ALA A CA 1
ATOM 1998 C C . ALA A 1 285 ? 71.925 14.543 24.586 1.00 72.09 285 ALA A C 1
ATOM 1999 O O . ALA A 1 285 ? 73.021 14.193 25.041 1.00 78.72 285 ALA A O 1
ATOM 2001 N N . ALA A 1 286 ? 70.774 14.234 25.192 1.00 64.64 286 ALA A N 1
ATOM 2002 C CA . ALA A 1 286 ? 70.796 13.514 26.463 1.00 67.13 286 ALA A CA 1
ATOM 2003 C C . ALA A 1 286 ? 71.422 12.137 26.299 1.00 71.46 286 ALA A C 1
ATOM 2004 O O . ALA A 1 286 ? 72.124 11.650 27.195 1.00 76.21 286 ALA A O 1
ATOM 2006 N N . GLY A 1 287 ? 71.168 11.485 25.166 1.00 69.95 287 GLY A N 1
ATOM 2007 C CA . GLY A 1 287 ? 71.852 10.235 24.893 1.00 72.51 287 GLY A CA 1
ATOM 2008 C C . GLY A 1 287 ? 73.348 10.432 24.763 1.00 69.89 287 GLY A C 1
ATOM 2009 O O . GLY A 1 287 ? 74.136 9.613 25.236 1.00 70.19 287 GLY A O 1
ATOM 2010 N N . ALA A 1 288 ? 73.755 11.534 24.131 1.00 69.01 288 ALA A N 1
ATOM 2011 C CA . ALA A 1 288 ? 75.174 11.801 23.942 1.00 72.48 288 ALA A CA 1
ATOM 2012 C C . ALA A 1 288 ? 75.888 11.958 25.278 1.00 76.42 288 ALA A C 1
ATOM 2013 O O . ALA A 1 288 ? 76.982 11.418 25.470 1.00 74.34 288 ALA A O 1
ATOM 2015 N N . ILE A 1 289 ? 75.289 12.689 26.220 1.00 73.60 289 ILE A N 1
ATOM 2016 C CA . ILE A 1 289 ? 75.908 12.814 27.536 1.00 69.87 289 ILE A CA 1
ATOM 2017 C C . ILE A 1 289 ? 75.970 11.451 28.214 1.00 71.85 289 ILE A C 1
ATOM 2018 O O . ILE A 1 289 ? 76.923 11.141 28.934 1.00 74.48 289 ILE A O 1
ATOM 2023 N N . ALA A 1 290 ? 74.950 10.618 27.997 1.00 78.54 290 ALA A N 1
ATOM 2024 C CA . ALA A 1 290 ? 74.899 9.323 28.667 1.00 71.87 290 ALA A CA 1
ATOM 2025 C C . ALA A 1 290 ? 76.067 8.435 28.265 1.00 75.79 290 ALA A C 1
ATOM 2026 O O . ALA A 1 290 ? 76.513 7.598 29.060 1.00 75.17 290 ALA A O 1
ATOM 2028 N N . VAL A 1 291 ? 76.581 8.600 27.046 1.00 74.16 291 VAL A N 1
ATOM 2029 C CA . VAL A 1 291 ? 77.713 7.784 26.634 1.00 82.39 291 VAL A CA 1
ATOM 2030 C C . VAL A 1 291 ? 79.035 8.311 27.182 1.00 79.82 291 VAL A C 1
ATOM 2031 O O . VAL A 1 291 ? 80.028 7.576 27.186 1.00 81.25 291 VAL A O 1
ATOM 2035 N N . THR A 1 292 ? 79.078 9.564 27.641 1.00 77.92 292 THR A N 1
ATOM 2036 C CA . THR A 1 292 ? 80.325 10.140 28.125 1.00 78.04 292 THR A CA 1
ATOM 2037 C C . THR A 1 292 ? 80.675 9.689 29.538 1.00 81.08 292 THR A C 1
ATOM 2038 O O . THR A 1 292 ? 81.826 9.854 29.958 1.00 78.68 292 THR A O 1
ATOM 2042 N N . ARG A 1 293 ? 79.720 9.121 30.271 1.00 77.81 293 ARG A N 1
ATOM 2043 C CA . ARG A 1 293 ? 79.928 8.673 31.640 1.00 78.68 293 ARG A CA 1
ATOM 2044 C C . ARG A 1 293 ? 79.511 7.210 31.761 1.00 80.86 293 ARG A C 1
ATOM 2045 O O . ARG A 1 293 ? 79.072 6.584 30.793 1.00 87.89 293 ARG A O 1
ATOM 2053 N N . VAL A 1 294 ? 79.654 6.662 32.966 1.00 86.80 294 VAL A N 1
ATOM 2054 C CA . VAL A 1 294 ? 79.412 5.248 33.230 1.00 92.11 294 VAL A CA 1
ATOM 2055 C C . VAL A 1 294 ? 78.076 5.103 33.947 1.00 97.70 294 VAL A C 1
ATOM 2056 O O . VAL A 1 294 ? 77.882 5.652 35.039 1.00 98.24 294 VAL A O 1
ATOM 2060 N N . GLY A 1 295 ? 77.157 4.355 33.344 1.00 103.16 295 GLY A N 1
ATOM 2061 C CA . GLY A 1 295 ? 75.871 4.106 33.960 1.00 102.21 295 GLY A CA 1
ATOM 2062 C C . GLY A 1 295 ? 74.975 5.323 33.935 1.00 108.80 295 GLY A C 1
ATOM 2063 O O . GLY A 1 295 ? 75.401 6.404 33.512 1.00 103.37 295 GLY A O 1
ATOM 2064 N N . ALA A 1 296 ? 73.726 5.155 34.385 1.00 108.75 296 ALA A N 1
ATOM 2065 C CA . ALA A 1 296 ? 72.775 6.280 34.457 1.00 103.84 296 ALA A CA 1
ATOM 2066 C C . ALA A 1 296 ? 72.788 6.902 35.853 1.00 102.13 296 ALA A C 1
ATOM 2067 O O . ALA A 1 296 ? 73.174 8.060 36.019 1.00 106.85 296 ALA A O 1
ATOM 2069 N N . GLY A 1 297 ? 72.348 6.141 36.856 1.00 95.95 297 GLY A N 1
ATOM 2070 C CA . GLY A 1 297 ? 72.565 6.487 38.250 1.00 104.49 297 GLY A CA 1
ATOM 2071 C C . GLY A 1 297 ? 72.559 7.968 38.569 1.00 96.96 297 GLY A C 1
ATOM 2072 O O . GLY A 1 297 ? 71.661 8.707 38.153 1.00 86.56 297 GLY A O 1
ATOM 2073 N N . ALA A 1 298 ? 73.581 8.406 39.306 1.00 106.35 298 ALA A N 1
ATOM 2074 C CA . ALA A 1 298 ? 73.821 9.816 39.576 1.00 103.32 298 ALA A CA 1
ATOM 2075 C C . ALA A 1 298 ? 74.712 10.471 38.529 1.00 103.55 298 ALA A C 1
ATOM 2076 O O . ALA A 1 298 ? 75.038 11.652 38.669 1.00 106.26 298 ALA A O 1
ATOM 2078 N N . ALA A 1 299 ? 75.123 9.732 37.496 1.00 96.43 299 ALA A N 1
ATOM 2079 C CA . ALA A 1 299 ? 75.816 10.297 36.347 1.00 95.25 299 ALA A CA 1
ATOM 2080 C C . ALA A 1 299 ? 74.880 10.507 35.156 1.00 99.16 299 ALA A C 1
ATOM 2081 O O . ALA A 1 299 ? 75.340 10.565 34.010 1.00 95.14 299 ALA A O 1
ATOM 2083 N N . ALA A 1 300 ? 73.577 10.607 35.402 1.00 100.62 300 ALA A N 1
ATOM 2084 C CA . ALA A 1 300 ? 72.618 10.799 34.329 1.00 80.72 300 ALA A CA 1
ATOM 2085 C C . ALA A 1 300 ? 72.593 12.262 33.883 1.00 76.58 300 ALA A C 1
ATOM 2086 O O . ALA A 1 300 ? 72.739 13.173 34.702 1.00 78.22 300 ALA A O 1
ATOM 2088 N N . PRO A 1 301 ? 72.386 12.514 32.592 1.00 77.98 301 PRO A N 1
ATOM 2089 C CA . PRO A 1 301 ? 72.438 13.898 32.101 1.00 78.79 301 PRO A CA 1
ATOM 2090 C C . PRO A 1 301 ? 71.439 14.802 32.806 1.00 72.43 301 PRO A C 1
ATOM 2091 O O . PRO A 1 301 ? 70.342 14.387 33.183 1.00 72.85 301 PRO A O 1
ATOM 2095 N N . THR A 1 302 ? 71.843 16.053 32.991 1.00 73.67 302 THR A N 1
ATOM 2096 C CA . THR A 1 302 ? 71.013 17.087 33.593 1.00 74.70 302 THR A CA 1
ATOM 2097 C C . THR A 1 302 ? 70.620 18.103 32.528 1.00 74.59 302 THR A C 1
ATOM 2098 O O . THR A 1 302 ? 71.185 18.141 31.433 1.00 74.66 302 THR A O 1
ATOM 2102 N N . ALA A 1 303 ? 69.624 18.929 32.855 1.00 77.27 303 ALA A N 1
ATOM 2103 C CA . ALA A 1 303 ? 69.184 19.944 31.904 1.00 77.82 303 ALA A CA 1
ATOM 2104 C C . ALA A 1 303 ? 70.311 20.916 31.582 1.00 77.81 303 ALA A C 1
ATOM 2105 O O . ALA A 1 303 ? 70.491 21.307 30.422 1.00 76.99 303 ALA A O 1
ATOM 2107 N N . ARG A 1 304 ? 71.067 21.329 32.608 1.00 79.47 304 ARG A N 1
ATOM 2108 C CA . ARG A 1 304 ? 72.227 22.196 32.415 1.00 80.39 304 ARG A CA 1
ATOM 2109 C C . ARG A 1 304 ? 73.165 21.623 31.362 1.00 77.60 304 ARG A C 1
ATOM 2110 O O . ARG A 1 304 ? 73.576 22.322 30.429 1.00 78.18 304 ARG A O 1
ATOM 2118 N N . GLU A 1 305 ? 73.508 20.340 31.495 1.00 75.20 305 GLU A N 1
ATOM 2119 C CA . GLU A 1 305 ? 74.449 19.720 30.570 1.00 73.26 305 GLU A CA 1
ATOM 2120 C C . GLU A 1 305 ? 73.877 19.639 29.161 1.00 77.84 305 GLU A C 1
ATOM 2121 O O . GLU A 1 305 ? 74.574 19.952 28.189 1.00 82.04 305 GLU A O 1
ATOM 2127 N N . VAL A 1 306 ? 72.604 19.244 29.032 1.00 77.10 306 VAL A N 1
ATOM 2128 C CA . VAL A 1 306 ? 71.989 19.082 27.715 1.00 70.76 306 VAL A CA 1
ATOM 2129 C C . VAL A 1 306 ? 71.969 20.407 26.967 1.00 72.58 306 VAL A C 1
ATOM 2130 O O . VAL A 1 306 ? 72.377 20.492 25.803 1.00 72.65 306 VAL A O 1
ATOM 2134 N N . GLU A 1 307 ? 71.484 21.461 27.623 1.00 74.75 307 GLU A N 1
ATOM 2135 C CA . GLU A 1 307 ? 71.415 22.763 26.966 1.00 77.19 307 GLU A CA 1
ATOM 2136 C C . GLU A 1 307 ? 72.804 23.221 26.537 1.00 78.13 307 GLU A C 1
ATOM 2137 O O . GLU A 1 307 ? 72.973 23.805 25.462 1.00 79.58 307 GLU A O 1
ATOM 2143 N N . GLU A 1 308 ? 73.818 22.917 27.350 1.00 80.16 308 GLU A N 1
ATOM 2144 C CA . GLU A 1 308 ? 75.198 23.233 26.994 1.00 79.41 308 GLU A CA 1
ATOM 2145 C C . GLU A 1 308 ? 75.621 22.531 25.709 1.00 81.47 308 GLU A C 1
ATOM 2146 O O . GLU A 1 308 ? 76.337 23.112 24.886 1.00 84.18 308 GLU A O 1
ATOM 2152 N N . LEU A 1 309 ? 75.212 21.269 25.533 1.00 83.49 309 LEU A N 1
ATOM 2153 C CA . LEU A 1 309 ? 75.609 20.511 24.347 1.00 77.88 309 LEU A CA 1
ATOM 2154 C C . LEU A 1 309 ? 74.923 21.029 23.088 1.00 84.82 309 LEU A C 1
ATOM 2155 O O . LEU A 1 309 ? 75.502 20.968 21.996 1.00 85.50 309 LEU A O 1
ATOM 2160 N N . ILE A 1 310 ? 73.694 21.527 23.209 1.00 76.67 310 ILE A N 1
ATOM 2161 C CA . ILE A 1 310 ? 73.011 22.044 22.033 1.00 84.35 310 ILE A CA 1
ATOM 2162 C C . ILE A 1 310 ? 73.616 23.376 21.614 1.00 94.60 310 ILE A C 1
ATOM 2163 O O . ILE A 1 310 ? 73.695 23.692 20.421 1.00 104.91 310 ILE A O 1
ATOM 2168 N N . GLY A 1 311 ? 74.016 24.192 22.590 1.00 93.07 311 GLY A N 1
ATOM 2169 C CA . GLY A 1 311 ? 74.651 25.464 22.273 1.00 97.29 311 GLY A CA 1
ATOM 2170 C C . GLY A 1 311 ? 76.034 25.298 21.670 1.00 99.60 311 GLY A C 1
ATOM 2171 O O . GLY A 1 311 ? 76.446 26.082 20.812 1.00 100.38 311 GLY A O 1
ATOM 2172 N N . ARG A 1 312 ? 76.777 24.294 22.132 1.00 109.81 312 ARG A N 1
ATOM 2173 C CA . ARG A 1 312 ? 78.097 23.975 21.596 1.00 111.53 312 ARG A CA 1
ATOM 2174 C C . ARG A 1 312 ? 78.030 23.735 20.091 1.00 116.48 312 ARG A C 1
ATOM 2175 O O . ARG A 1 312 ? 78.796 24.322 19.325 1.00 116.98 312 ARG A O 1
ATOM 2184 N N . HIS B 1 8 ? 41.157 12.983 -6.230 1.00 91.39 8 HIS B N 1
ATOM 2185 C CA . HIS B 1 8 ? 40.159 12.176 -5.533 1.00 94.49 8 HIS B CA 1
ATOM 2186 C C . HIS B 1 8 ? 40.398 12.161 -4.032 1.00 89.21 8 HIS B C 1
ATOM 2187 O O . HIS B 1 8 ? 41.452 11.727 -3.568 1.00 93.26 8 HIS B O 1
ATOM 2194 N N . LYS B 1 9 ? 39.405 12.617 -3.271 1.00 79.50 9 LYS B N 1
ATOM 2195 C CA . LYS B 1 9 ? 39.575 12.809 -1.842 1.00 71.88 9 LYS B CA 1
ATOM 2196 C C . LYS B 1 9 ? 38.873 11.764 -0.982 1.00 69.57 9 LYS B C 1
ATOM 2197 O O . LYS B 1 9 ? 39.134 11.710 0.223 1.00 72.90 9 LYS B O 1
ATOM 2203 N N . ILE B 1 10 ? 38.006 10.929 -1.541 1.00 69.86 10 ILE B N 1
ATOM 2204 C CA . ILE B 1 10 ? 37.314 9.915 -0.752 1.00 65.19 10 ILE B CA 1
ATOM 2205 C C . ILE B 1 10 ? 37.487 8.576 -1.449 1.00 64.62 10 ILE B C 1
ATOM 2206 O O . ILE B 1 10 ? 37.239 8.462 -2.653 1.00 70.89 10 ILE B O 1
ATOM 2211 N N . PHE B 1 11 ? 37.934 7.574 -0.699 1.00 63.37 11 PHE B N 1
ATOM 2212 C CA . PHE B 1 11 ? 38.217 6.244 -1.223 1.00 65.47 11 PHE B CA 1
ATOM 2213 C C . PHE B 1 11 ? 37.348 5.260 -0.462 1.00 65.01 11 PHE B C 1
ATOM 2214 O O . PHE B 1 11 ? 37.411 5.202 0.769 1.00 63.88 11 PHE B O 1
ATOM 2222 N N . VAL B 1 12 ? 36.527 4.508 -1.187 1.00 66.92 12 VAL B N 1
ATOM 2223 C CA . VAL B 1 12 ? 35.597 3.554 -0.597 1.00 61.53 12 VAL B CA 1
ATOM 2224 C C . VAL B 1 12 ? 35.934 2.179 -1.144 1.00 65.31 12 VAL B C 1
ATOM 2225 O O . VAL B 1 12 ? 35.889 1.967 -2.360 1.00 71.62 12 VAL B O 1
ATOM 2229 N N . PHE B 1 13 ? 36.244 1.241 -0.255 1.00 65.48 13 PHE B N 1
ATOM 2230 C CA . PHE B 1 13 ? 36.582 -0.129 -0.631 1.00 67.49 13 PHE B CA 1
ATOM 2231 C C . PHE B 1 13 ? 35.620 -1.063 0.090 1.00 69.42 13 PHE B C 1
ATOM 2232 O O . PHE B 1 13 ? 35.713 -1.229 1.313 1.00 74.69 13 PHE B O 1
ATOM 2240 N N . GLY B 1 14 ? 34.712 -1.680 -0.657 1.00 72.12 14 GLY B N 1
ATOM 2241 C CA . GLY B 1 14 ? 33.696 -2.502 -0.043 1.00 71.68 14 GLY B CA 1
ATOM 2242 C C . GLY B 1 14 ? 33.003 -3.443 -1.001 1.00 71.86 14 GLY B C 1
ATOM 2243 O O . GLY B 1 14 ? 33.485 -3.718 -2.102 1.00 72.41 14 GLY B O 1
ATOM 2244 N N . SER B 1 15 ? 31.849 -3.938 -0.561 1.00 76.42 15 SER B N 1
ATOM 2245 C CA . SER B 1 15 ? 31.115 -4.975 -1.271 1.00 73.96 15 SER B CA 1
ATOM 2246 C C . SER B 1 15 ? 30.146 -4.386 -2.288 1.00 75.86 15 SER B C 1
ATOM 2247 O O . SER B 1 15 ? 29.591 -3.297 -2.101 1.00 70.75 15 SER B O 1
ATOM 2250 N N . VAL B 1 16 ? 29.946 -5.130 -3.372 1.00 82.66 16 VAL B N 1
ATOM 2251 C CA . VAL B 1 16 ? 28.936 -4.826 -4.378 1.00 78.34 16 VAL B CA 1
ATOM 2252 C C . VAL B 1 16 ? 27.988 -6.013 -4.437 1.00 78.77 16 VAL B C 1
ATOM 2253 O O . VAL B 1 16 ? 28.423 -7.151 -4.673 1.00 74.27 16 VAL B O 1
ATOM 2257 N N . ASN B 1 17 ? 26.698 -5.748 -4.229 1.00 74.93 17 ASN B N 1
ATOM 2258 C CA . ASN B 1 17 ? 25.658 -6.761 -4.282 1.00 81.24 17 ASN B CA 1
ATOM 2259 C C . ASN B 1 17 ? 24.577 -6.337 -5.267 1.00 81.96 17 ASN B C 1
ATOM 2260 O O . ASN B 1 17 ? 24.511 -5.185 -5.703 1.00 83.84 17 ASN B O 1
ATOM 2265 N N . VAL B 1 18 ? 23.731 -7.295 -5.624 1.00 89.20 18 VAL B N 1
ATOM 2266 C CA . VAL B 1 18 ? 22.450 -7.031 -6.266 1.00 82.87 18 VAL B CA 1
ATOM 2267 C C . VAL B 1 18 ? 21.383 -7.590 -5.339 1.00 83.71 18 VAL B C 1
ATOM 2268 O O . VAL B 1 18 ? 21.370 -8.795 -5.059 1.00 80.83 18 VAL B O 1
ATOM 2272 N N . ASP B 1 19 ? 20.512 -6.717 -4.839 1.00 87.52 19 ASP B N 1
ATOM 2273 C CA . ASP B 1 19 ? 19.546 -7.078 -3.806 1.00 87.61 19 ASP B CA 1
ATOM 2274 C C . ASP B 1 19 ? 18.218 -7.445 -4.462 1.00 94.55 19 ASP B C 1
ATOM 2275 O O . ASP B 1 19 ? 17.531 -6.590 -5.037 1.00 85.70 19 ASP B O 1
ATOM 2280 N N . VAL B 1 20 ? 17.868 -8.725 -4.364 1.00 94.28 20 VAL B N 1
ATOM 2281 C CA . VAL B 1 20 ? 16.601 -9.256 -4.846 1.00 87.37 20 VAL B CA 1
ATOM 2282 C C . VAL B 1 20 ? 15.622 -9.181 -3.678 1.00 95.10 20 VAL B C 1
ATOM 2283 O O . VAL B 1 20 ? 15.653 -10.016 -2.777 1.00 89.63 20 VAL B O 1
ATOM 2287 N N . SER B 1 21 ? 14.740 -8.182 -3.696 1.00 98.27 21 SER B N 1
ATOM 2288 C CA . SER B 1 21 ? 13.833 -7.911 -2.587 1.00 94.37 21 SER B CA 1
ATOM 2289 C C . SER B 1 21 ? 12.408 -8.266 -2.986 1.00 93.24 21 SER B C 1
ATOM 2290 O O . SER B 1 21 ? 11.924 -7.806 -4.020 1.00 103.26 21 SER B O 1
ATOM 2293 N N . ALA B 1 22 ? 11.736 -9.060 -2.157 1.00 96.45 22 ALA B N 1
ATOM 2294 C CA . ALA B 1 22 ? 10.384 -9.521 -2.434 1.00 96.84 22 ALA B CA 1
ATOM 2295 C C . ALA B 1 22 ? 9.488 -9.238 -1.240 1.00 102.60 22 ALA B C 1
ATOM 2296 O O . ALA B 1 22 ? 9.889 -9.438 -0.092 1.00 103.46 22 ALA B O 1
ATOM 2298 N N . ARG B 1 23 ? 8.271 -8.779 -1.516 1.00 105.08 23 ARG B N 1
ATOM 2299 C CA . ARG B 1 23 ? 7.294 -8.446 -0.490 1.00 106.54 23 ARG B CA 1
ATOM 2300 C C . ARG B 1 23 ? 6.109 -9.397 -0.591 1.00 109.34 23 ARG B C 1
ATOM 2301 O O . ARG B 1 23 ? 5.666 -9.737 -1.693 1.00 108.36 23 ARG B O 1
ATOM 2303 N N . MET B 1 24 ? 5.605 -9.828 0.564 1.00 106.61 24 MET B N 1
ATOM 2304 C CA . MET B 1 24 ? 4.510 -10.787 0.622 1.00 110.93 24 MET B CA 1
ATOM 2305 C C . MET B 1 24 ? 3.826 -10.656 1.976 1.00 117.44 24 MET B C 1
ATOM 2306 O O . MET B 1 24 ? 4.389 -10.103 2.926 1.00 116.25 24 MET B O 1
ATOM 2311 N N . ALA B 1 25 ? 2.598 -11.177 2.050 1.00 112.98 25 ALA B N 1
ATOM 2312 C CA . ALA B 1 25 ? 1.800 -11.017 3.262 1.00 119.43 25 ALA B CA 1
ATOM 2313 C C . ALA B 1 25 ? 2.309 -11.894 4.400 1.00 128.13 25 ALA B C 1
ATOM 2314 O O . ALA B 1 25 ? 2.135 -11.547 5.575 1.00 127.68 25 ALA B O 1
ATOM 2316 N N . ALA B 1 26 ? 2.930 -13.026 4.081 1.00 124.21 26 ALA B N 1
ATOM 2317 C CA . ALA B 1 26 ? 3.477 -13.914 5.097 1.00 119.67 26 ALA B CA 1
ATOM 2318 C C . ALA B 1 26 ? 4.703 -14.612 4.529 1.00 119.93 26 ALA B C 1
ATOM 2319 O O . ALA B 1 26 ? 4.698 -15.037 3.370 1.00 118.49 26 ALA B O 1
ATOM 2321 N N . LEU B 1 27 ? 5.750 -14.722 5.346 1.00 132.67 27 LEU B N 1
ATOM 2322 C CA . LEU B 1 27 ? 6.964 -15.397 4.905 1.00 126.60 27 LEU B CA 1
ATOM 2323 C C . LEU B 1 27 ? 6.688 -16.889 4.736 1.00 126.43 27 LEU B C 1
ATOM 2324 O O . LEU B 1 27 ? 5.966 -17.482 5.542 1.00 125.03 27 LEU B O 1
ATOM 2326 N N . PRO B 1 28 ? 7.229 -17.517 3.694 1.00 116.90 28 PRO B N 1
ATOM 2327 C CA . PRO B 1 28 ? 6.931 -18.935 3.453 1.00 120.18 28 PRO B CA 1
ATOM 2328 C C . PRO B 1 28 ? 7.686 -19.857 4.400 1.00 136.40 28 PRO B C 1
ATOM 2329 O O . PRO B 1 28 ? 8.883 -19.688 4.651 1.00 132.77 28 PRO B O 1
ATOM 2333 N N . ARG B 1 29 ? 6.965 -20.848 4.922 1.00 153.88 29 ARG B N 1
ATOM 2334 C CA . ARG B 1 29 ? 7.558 -21.868 5.771 1.00 150.77 29 ARG B CA 1
ATOM 2335 C C . ARG B 1 29 ? 8.345 -22.863 4.925 1.00 150.56 29 ARG B C 1
ATOM 2336 O O . ARG B 1 29 ? 8.194 -22.906 3.702 1.00 152.24 29 ARG B O 1
ATOM 2338 N N . PRO B 1 30 ? 9.207 -23.664 5.549 1.00 149.32 30 PRO B N 1
ATOM 2339 C CA . PRO B 1 30 ? 9.960 -24.666 4.783 1.00 144.92 30 PRO B CA 1
ATOM 2340 C C . PRO B 1 30 ? 9.029 -25.534 3.950 1.00 138.33 30 PRO B C 1
ATOM 2341 O O . PRO B 1 30 ? 8.035 -26.067 4.448 1.00 132.39 30 PRO B O 1
ATOM 2345 N N . GLY B 1 31 ? 9.352 -25.668 2.664 1.00 139.73 31 GLY B N 1
ATOM 2346 C CA . GLY B 1 31 ? 8.583 -26.491 1.758 1.00 135.08 31 GLY B CA 1
ATOM 2347 C C . GLY B 1 31 ? 7.322 -25.856 1.221 1.00 135.30 31 GLY B C 1
ATOM 2348 O O . GLY B 1 31 ? 6.603 -26.502 0.448 1.00 128.33 31 GLY B O 1
ATOM 2349 N N . GLN B 1 32 ? 7.028 -24.620 1.597 1.00 123.07 32 GLN B N 1
ATOM 2350 C CA . GLN B 1 32 ? 5.812 -23.943 1.177 1.00 123.73 32 GLN B CA 1
ATOM 2351 C C . GLN B 1 32 ? 6.090 -23.078 -0.047 1.00 124.18 32 GLN B C 1
ATOM 2352 O O . GLN B 1 32 ? 7.232 -22.710 -0.331 1.00 117.79 32 GLN B O 1
ATOM 2358 N N . THR B 1 33 ? 5.023 -22.772 -0.784 1.00 123.88 33 THR B N 1
ATOM 2359 C CA . THR B 1 33 ? 5.075 -21.865 -1.927 1.00 112.64 33 THR B CA 1
ATOM 2360 C C . THR B 1 33 ? 4.055 -20.762 -1.688 1.00 107.39 33 THR B C 1
ATOM 2361 O O . THR B 1 33 ? 2.861 -21.045 -1.547 1.00 118.11 33 THR B O 1
ATOM 2365 N N . VAL B 1 34 ? 4.523 -19.515 -1.629 1.00 107.00 34 VAL B N 1
ATOM 2366 C CA . VAL B 1 34 ? 3.649 -18.370 -1.407 1.00 105.08 34 VAL B CA 1
ATOM 2367 C C . VAL B 1 34 ? 3.757 -17.436 -2.605 1.00 102.05 34 VAL B C 1
ATOM 2368 O O . VAL B 1 34 ? 4.678 -17.525 -3.420 1.00 103.52 34 VAL B O 1
ATOM 2372 N N . ASN B 1 35 ? 2.790 -16.535 -2.707 1.00 100.24 35 ASN B N 1
ATOM 2373 C CA . ASN B 1 35 ? 2.760 -15.532 -3.760 1.00 100.79 35 ASN B CA 1
ATOM 2374 C C . ASN B 1 35 ? 3.227 -14.199 -3.200 1.00 94.07 35 ASN B C 1
ATOM 2375 O O . ASN B 1 35 ? 2.835 -13.804 -2.098 1.00 94.66 35 ASN B O 1
ATOM 2380 N N . ALA B 1 36 ? 4.068 -13.514 -3.964 1.00 97.61 36 ALA B N 1
ATOM 2381 C CA . ALA B 1 36 ? 4.666 -12.254 -3.547 1.00 101.33 36 ALA B CA 1
ATOM 2382 C C . ALA B 1 36 ? 3.913 -11.097 -4.189 1.00 101.53 36 ALA B C 1
ATOM 2383 O O . ALA B 1 36 ? 3.756 -11.057 -5.413 1.00 101.78 36 ALA B O 1
ATOM 2385 N N . SER B 1 37 ? 3.463 -10.151 -3.362 1.00 104.70 37 SER B N 1
ATOM 2386 C CA . SER B 1 37 ? 2.714 -9.008 -3.874 1.00 109.29 37 SER B CA 1
ATOM 2387 C C . SER B 1 37 ? 3.553 -8.152 -4.812 1.00 108.21 37 SER B C 1
ATOM 2388 O O . SER B 1 37 ? 3.002 -7.310 -5.529 1.00 111.26 37 SER B O 1
ATOM 2391 N N . GLY B 1 38 ? 4.865 -8.335 -4.811 1.00 103.38 38 GLY B N 1
ATOM 2392 C CA . GLY B 1 38 ? 5.728 -7.597 -5.708 1.00 98.72 38 GLY B CA 1
ATOM 2393 C C . GLY B 1 38 ? 7.170 -7.797 -5.306 1.00 92.41 38 GLY B C 1
ATOM 2394 O O . GLY B 1 38 ? 7.476 -8.442 -4.299 1.00 92.00 38 GLY B O 1
ATOM 2395 N N . TYR B 1 39 ? 8.058 -7.230 -6.118 1.00 92.33 39 TYR B N 1
ATOM 2396 C CA . TYR B 1 39 ? 9.481 -7.312 -5.833 1.00 83.00 39 TYR B CA 1
ATOM 2397 C C . TYR B 1 39 ? 10.198 -6.183 -6.553 1.00 86.43 39 TYR B C 1
ATOM 2398 O O . TYR B 1 39 ? 9.671 -5.574 -7.488 1.00 88.37 39 TYR B O 1
ATOM 2407 N N . GLY B 1 40 ? 11.416 -5.918 -6.095 1.00 90.06 40 GLY B N 1
ATOM 2408 C CA . GLY B 1 40 ? 12.272 -4.950 -6.739 1.00 83.61 40 GLY B CA 1
ATOM 2409 C C . GLY B 1 40 ? 13.703 -5.440 -6.709 1.00 85.95 40 GLY B C 1
ATOM 2410 O O . GLY B 1 40 ? 14.083 -6.278 -5.883 1.00 82.38 40 GLY B O 1
ATOM 2411 N N . ILE B 1 41 ? 14.493 -4.913 -7.638 1.00 85.85 41 ILE B N 1
ATOM 2412 C CA . ILE B 1 41 ? 15.907 -5.246 -7.747 1.00 87.80 41 ILE B CA 1
ATOM 2413 C C . ILE B 1 41 ? 16.696 -3.955 -7.841 1.00 83.86 41 ILE B C 1
ATOM 2414 O O . ILE B 1 41 ? 16.377 -3.080 -8.652 1.00 87.22 41 ILE B O 1
ATOM 2419 N N . GLY B 1 42 ? 17.721 -3.835 -7.008 1.00 87.64 42 GLY B N 1
ATOM 2420 C CA . GLY B 1 42 ? 18.502 -2.619 -6.977 1.00 92.00 42 GLY B CA 1
ATOM 2421 C C . GLY B 1 42 ? 19.905 -2.909 -6.506 1.00 77.24 42 GLY B C 1
ATOM 2422 O O . GLY B 1 42 ? 20.213 -3.999 -6.028 1.00 74.45 42 GLY B O 1
ATOM 2423 N N . LEU B 1 43 ? 20.757 -1.903 -6.657 1.00 85.91 43 LEU B N 1
ATOM 2424 C CA . LEU B 1 43 ? 22.134 -2.019 -6.206 1.00 77.52 43 LEU B CA 1
ATOM 2425 C C . LEU B 1 43 ? 22.165 -2.225 -4.699 1.00 73.16 43 LEU B C 1
ATOM 2426 O O . LEU B 1 43 ? 21.344 -1.675 -3.962 1.00 71.48 43 LEU B O 1
ATOM 2431 N N . GLY B 1 44 ? 23.103 -3.046 -4.245 1.00 76.38 44 GLY B N 1
ATOM 2432 C CA . GLY B 1 44 ? 23.191 -3.365 -2.834 1.00 81.44 44 GLY B CA 1
ATOM 2433 C C . GLY B 1 44 ? 24.613 -3.503 -2.334 1.00 73.84 44 GLY B C 1
ATOM 2434 O O . GLY B 1 44 ? 25.562 -3.241 -3.077 1.00 69.49 44 GLY B O 1
ATOM 2435 N N . GLY B 1 45 ? 24.769 -3.921 -1.080 1.00 70.54 45 GLY B N 1
ATOM 2436 C CA . GLY B 1 45 ? 26.085 -4.075 -0.493 1.00 84.05 45 GLY B CA 1
ATOM 2437 C C . GLY B 1 45 ? 26.574 -2.837 0.234 1.00 73.81 45 GLY B C 1
ATOM 2438 O O . GLY B 1 45 ? 26.480 -1.728 -0.296 1.00 70.38 45 GLY B O 1
ATOM 2439 N N . LYS B 1 46 ? 27.115 -3.009 1.442 1.00 70.75 46 LYS B N 1
ATOM 2440 C CA . LYS B 1 46 ? 27.478 -1.847 2.249 1.00 77.49 46 LYS B CA 1
ATOM 2441 C C . LYS B 1 46 ? 28.485 -0.953 1.531 1.00 70.68 46 LYS B C 1
ATOM 2442 O O . LYS B 1 46 ? 28.474 0.270 1.718 1.00 66.34 46 LYS B O 1
ATOM 2448 N N . GLY B 1 47 ? 29.352 -1.537 0.703 1.00 72.07 47 GLY B N 1
ATOM 2449 C CA . GLY B 1 47 ? 30.348 -0.734 0.013 1.00 64.14 47 GLY B CA 1
ATOM 2450 C C . GLY B 1 47 ? 29.740 0.176 -1.035 1.00 65.24 47 GLY B C 1
ATOM 2451 O O . GLY B 1 47 ? 29.997 1.385 -1.049 1.00 60.12 47 GLY B O 1
ATOM 2452 N N . ALA B 1 48 ? 28.912 -0.393 -1.919 1.00 74.05 48 ALA B N 1
ATOM 2453 C CA . ALA B 1 48 ? 28.325 0.391 -3.002 1.00 67.32 48 ALA B CA 1
ATOM 2454 C C . ALA B 1 48 ? 27.318 1.405 -2.478 1.00 68.76 48 ALA B C 1
ATOM 2455 O O . ALA B 1 48 ? 27.172 2.487 -3.059 1.00 63.64 48 ALA B O 1
ATOM 2457 N N . ASN B 1 49 ? 26.613 1.079 -1.392 1.00 73.21 49 ASN B N 1
ATOM 2458 C CA . ASN B 1 49 ? 25.650 2.023 -0.834 1.00 73.28 49 ASN B CA 1
ATOM 2459 C C . ASN B 1 49 ? 26.353 3.276 -0.338 1.00 71.74 49 ASN B C 1
ATOM 2460 O O . ASN B 1 49 ? 25.974 4.400 -0.690 1.00 73.07 49 ASN B O 1
ATOM 2465 N N . GLN B 1 50 ? 27.395 3.099 0.477 1.00 72.43 50 GLN B N 1
ATOM 2466 C CA . GLN B 1 50 ? 28.150 4.251 0.962 1.00 71.60 50 GLN B CA 1
ATOM 2467 C C . GLN B 1 50 ? 28.810 4.997 -0.192 1.00 65.52 50 GLN B C 1
ATOM 2468 O O . GLN B 1 50 ? 28.783 6.232 -0.240 1.00 63.71 50 GLN B O 1
ATOM 2474 N N . ALA B 1 51 ? 29.382 4.265 -1.148 1.00 61.33 51 ALA B N 1
ATOM 2475 C CA . ALA B 1 51 ? 30.034 4.922 -2.274 1.00 61.01 51 ALA B CA 1
ATOM 2476 C C . ALA B 1 51 ? 29.045 5.765 -3.070 1.00 67.74 51 ALA B C 1
ATOM 2477 O O . ALA B 1 51 ? 29.374 6.878 -3.496 1.00 68.92 51 ALA B O 1
ATOM 2479 N N . VAL B 1 52 ? 27.832 5.244 -3.290 1.00 71.92 52 VAL B N 1
ATOM 2480 C CA . VAL B 1 52 ? 26.813 5.997 -4.018 1.00 65.81 52 VAL B CA 1
ATOM 2481 C C . VAL B 1 52 ? 26.356 7.203 -3.207 1.00 62.06 52 VAL B C 1
ATOM 2482 O O . VAL B 1 52 ? 26.170 8.297 -3.752 1.00 62.80 52 VAL B O 1
ATOM 2486 N N . ALA B 1 53 ? 26.166 7.024 -1.896 1.00 62.24 53 ALA B N 1
ATOM 2487 C CA . ALA B 1 53 ? 25.743 8.137 -1.050 1.00 65.88 53 ALA B CA 1
ATOM 2488 C C . ALA B 1 53 ? 26.744 9.283 -1.112 1.00 64.58 53 ALA B C 1
ATOM 2489 O O . ALA B 1 53 ? 26.362 10.460 -1.108 1.00 64.59 53 ALA B O 1
ATOM 2491 N N . VAL B 1 54 ? 28.034 8.956 -1.159 1.00 65.96 54 VAL B N 1
ATOM 2492 C CA . VAL B 1 54 ? 29.052 9.986 -1.318 1.00 68.36 54 VAL B CA 1
ATOM 2493 C C . VAL B 1 54 ? 28.933 10.637 -2.689 1.00 64.55 54 VAL B C 1
ATOM 2494 O O . VAL B 1 54 ? 28.966 11.866 -2.812 1.00 65.68 54 VAL B O 1
ATOM 2498 N N . ALA B 1 55 ? 28.759 9.830 -3.733 1.00 63.89 55 ALA B N 1
ATOM 2499 C CA . ALA B 1 55 ? 28.646 10.376 -5.080 1.00 64.48 55 ALA B CA 1
ATOM 2500 C C . ALA B 1 55 ? 27.482 11.351 -5.178 1.00 65.76 55 ALA B C 1
ATOM 2501 O O . ALA B 1 55 ? 27.640 12.486 -5.647 1.00 68.91 55 ALA B O 1
ATOM 2503 N N . LYS B 1 56 ? 26.303 10.937 -4.714 1.00 64.95 56 LYS B N 1
ATOM 2504 C CA . LYS B 1 56 ? 25.128 11.780 -4.881 1.00 70.50 56 LYS B CA 1
ATOM 2505 C C . LYS B 1 56 ? 25.153 13.001 -3.973 1.00 67.01 56 LYS B C 1
ATOM 2506 O O . LYS B 1 56 ? 24.367 13.934 -4.190 1.00 73.65 56 LYS B O 1
ATOM 2512 N N . LEU B 1 57 ? 26.044 13.031 -2.990 1.00 66.93 57 LEU B N 1
ATOM 2513 C CA . LEU B 1 57 ? 26.189 14.178 -2.107 1.00 68.26 57 LEU B CA 1
ATOM 2514 C C . LEU B 1 57 ? 27.270 15.146 -2.567 1.00 69.31 57 LEU B C 1
ATOM 2515 O O . LEU B 1 57 ? 27.505 16.148 -1.884 1.00 70.66 57 LEU B O 1
ATOM 2520 N N . GLY B 1 58 ? 27.921 14.881 -3.702 1.00 68.93 58 GLY B N 1
ATOM 2521 C CA . GLY B 1 58 ? 28.945 15.766 -4.231 1.00 72.48 58 GLY B CA 1
ATOM 2522 C C . GLY B 1 58 ? 30.374 15.443 -3.838 1.00 74.23 58 GLY B C 1
ATOM 2523 O O . GLY B 1 58 ? 31.271 16.265 -4.075 1.00 70.83 58 GLY B O 1
ATOM 2524 N N . GLY B 1 59 ? 30.616 14.285 -3.234 1.00 72.25 59 GLY B N 1
ATOM 2525 C CA . GLY B 1 59 ? 31.970 13.914 -2.902 1.00 69.18 59 GLY B CA 1
ATOM 2526 C C . GLY B 1 59 ? 32.783 13.580 -4.139 1.00 74.73 59 GLY B C 1
ATOM 2527 O O . GLY B 1 59 ? 32.250 13.213 -5.188 1.00 75.13 59 GLY B O 1
ATOM 2528 N N . ALA B 1 60 ? 34.099 13.737 -4.009 1.00 68.33 60 ALA B N 1
ATOM 2529 C CA . ALA B 1 60 ? 35.041 13.278 -5.026 1.00 68.99 60 ALA B CA 1
ATOM 2530 C C . ALA B 1 60 ? 35.489 11.899 -4.582 1.00 75.63 60 ALA B C 1
ATOM 2531 O O . ALA B 1 60 ? 36.354 11.773 -3.711 1.00 81.70 60 ALA B O 1
ATOM 2533 N N . ILE B 1 61 ? 34.894 10.858 -5.165 1.00 72.50 61 ILE B N 1
ATOM 2534 C CA . ILE B 1 61 ? 35.063 9.505 -4.653 1.00 71.54 61 ILE B CA 1
ATOM 2535 C C . ILE B 1 61 ? 35.648 8.594 -5.725 1.00 76.91 61 ILE B C 1
ATOM 2536 O O . ILE B 1 61 ? 35.416 8.769 -6.926 1.00 81.70 61 ILE B O 1
ATOM 2541 N N . ARG B 1 62 ? 36.429 7.614 -5.265 1.00 76.76 62 ARG B N 1
ATOM 2542 C CA . ARG B 1 62 ? 36.875 6.480 -6.069 1.00 77.02 62 ARG B CA 1
ATOM 2543 C C . ARG B 1 62 ? 36.371 5.226 -5.371 1.00 72.48 62 ARG B C 1
ATOM 2544 O O . ARG B 1 62 ? 36.823 4.909 -4.269 1.00 73.04 62 ARG B O 1
ATOM 2552 N N . PHE B 1 63 ? 35.431 4.523 -5.993 1.00 76.82 63 PHE B N 1
ATOM 2553 C CA . PHE B 1 63 ? 34.904 3.293 -5.420 1.00 72.36 63 PHE B CA 1
ATOM 2554 C C . PHE B 1 63 ? 35.694 2.109 -5.960 1.00 72.95 63 PHE B C 1
ATOM 2555 O O . PHE B 1 63 ? 35.968 2.030 -7.164 1.00 74.19 63 PHE B O 1
ATOM 2563 N N . VAL B 1 64 ? 36.067 1.203 -5.062 1.00 74.88 64 VAL B N 1
ATOM 2564 C CA . VAL B 1 64 ? 36.820 -0.001 -5.393 1.00 74.57 64 VAL B CA 1
ATOM 2565 C C . VAL B 1 64 ? 36.011 -1.177 -4.866 1.00 76.38 64 VAL B C 1
ATOM 2566 O O . VAL B 1 64 ? 35.909 -1.378 -3.646 1.00 75.37 64 VAL B O 1
ATOM 2570 N N . GLY B 1 65 ? 35.417 -1.940 -5.780 1.00 75.87 65 GLY B N 1
ATOM 2571 C CA . GLY B 1 65 ? 34.666 -3.124 -5.431 1.00 71.54 65 GLY B CA 1
ATOM 2572 C C . GLY B 1 65 ? 34.845 -4.157 -6.519 1.00 76.63 65 GLY B C 1
ATOM 2573 O O . GLY B 1 65 ? 35.470 -3.897 -7.552 1.00 71.41 65 GLY B O 1
ATOM 2574 N N . ALA B 1 66 ? 34.281 -5.338 -6.278 1.00 78.85 66 ALA B N 1
ATOM 2575 C CA . ALA B 1 66 ? 34.343 -6.446 -7.218 1.00 77.51 66 ALA B CA 1
ATOM 2576 C C . ALA B 1 66 ? 32.939 -6.888 -7.585 1.00 82.36 66 ALA B C 1
ATOM 2577 O O . ALA B 1 66 ? 32.063 -6.991 -6.721 1.00 86.03 66 ALA B O 1
ATOM 2579 N N . VAL B 1 67 ? 32.730 -7.147 -8.875 1.00 94.13 67 VAL B N 1
ATOM 2580 C CA . VAL B 1 67 ? 31.513 -7.774 -9.363 1.00 87.13 67 VAL B CA 1
ATOM 2581 C C . VAL B 1 67 ? 31.918 -8.893 -10.311 1.00 95.57 67 VAL B C 1
ATOM 2582 O O . VAL B 1 67 ? 33.014 -8.897 -10.877 1.00 94.60 67 VAL B O 1
ATOM 2586 N N . GLY B 1 68 ? 31.008 -9.860 -10.472 1.00 103.17 68 GLY B N 1
ATOM 2587 C CA . GLY B 1 68 ? 31.225 -10.926 -11.423 1.00 103.77 68 GLY B CA 1
ATOM 2588 C C . GLY B 1 68 ? 30.959 -10.494 -12.854 1.00 102.28 68 GLY B C 1
ATOM 2589 O O . GLY B 1 68 ? 30.272 -9.508 -13.122 1.00 96.82 68 GLY B O 1
ATOM 2590 N N . HIS B 1 69 ? 31.519 -11.263 -13.784 1.00 98.91 69 HIS B N 1
ATOM 2591 C CA . HIS B 1 69 ? 31.362 -11.012 -15.218 1.00 99.25 69 HIS B CA 1
ATOM 2592 C C . HIS B 1 69 ? 30.095 -11.671 -15.763 1.00 94.94 69 HIS B C 1
ATOM 2593 O O . HIS B 1 69 ? 30.110 -12.394 -16.759 1.00 89.06 69 HIS B O 1
ATOM 2600 N N . ASP B 1 70 ? 28.972 -11.407 -15.102 1.00 89.93 70 ASP B N 1
ATOM 2601 C CA . ASP B 1 70 ? 27.695 -11.966 -15.521 1.00 87.52 70 ASP B CA 1
ATOM 2602 C C . ASP B 1 70 ? 26.664 -10.853 -15.651 1.00 85.81 70 ASP B C 1
ATOM 2603 O O . ASP B 1 70 ? 27.009 -9.670 -15.564 1.00 82.44 70 ASP B O 1
ATOM 2608 N N . ALA B 1 71 ? 25.398 -11.221 -15.865 1.00 90.33 71 ALA B N 1
ATOM 2609 C CA . ALA B 1 71 ? 24.367 -10.213 -16.083 1.00 83.39 71 ALA B CA 1
ATOM 2610 C C . ALA B 1 71 ? 24.203 -9.315 -14.862 1.00 84.67 71 ALA B C 1
ATOM 2611 O O . ALA B 1 71 ? 24.078 -8.093 -14.996 1.00 82.30 71 ALA B O 1
ATOM 2613 N N . PHE B 1 72 ? 24.212 -9.899 -13.661 1.00 88.07 72 PHE B N 1
ATOM 2614 C CA . PHE B 1 72 ? 24.094 -9.090 -12.451 1.00 89.36 72 PHE B CA 1
ATOM 2615 C C . PHE B 1 72 ? 25.279 -8.148 -12.276 1.00 84.28 72 PHE B C 1
ATOM 2616 O O . PHE B 1 72 ? 25.135 -7.081 -11.670 1.00 81.65 72 PHE B O 1
ATOM 2624 N N . GLY B 1 73 ? 26.455 -8.526 -12.777 1.00 85.60 73 GLY B N 1
ATOM 2625 C CA . GLY B 1 73 ? 27.576 -7.601 -12.759 1.00 85.39 73 GLY B CA 1
ATOM 2626 C C . GLY B 1 73 ? 27.319 -6.378 -13.617 1.00 81.46 73 GLY B C 1
ATOM 2627 O O . GLY B 1 73 ? 27.625 -5.250 -13.222 1.00 74.12 73 GLY B O 1
ATOM 2628 N N . GLU B 1 74 ? 26.692 -6.590 -14.773 1.00 83.46 74 GLU B N 1
ATOM 2629 C CA . GLU B 1 74 ? 26.384 -5.479 -15.700 1.00 83.41 74 GLU B CA 1
ATOM 2630 C C . GLU B 1 74 ? 25.204 -4.684 -15.145 1.00 77.03 74 GLU B C 1
ATOM 2631 O O . GLU B 1 74 ? 25.097 -3.524 -15.513 1.00 74.50 74 GLU B O 1
ATOM 2637 N N . LEU B 1 75 ? 24.306 -5.295 -14.374 1.00 78.55 75 LEU B N 1
ATOM 2638 C CA . LEU B 1 75 ? 23.241 -4.534 -13.720 1.00 83.76 75 LEU B CA 1
ATOM 2639 C C . LEU B 1 75 ? 23.812 -3.626 -12.636 1.00 79.56 75 LEU B C 1
ATOM 2640 O O . LEU B 1 75 ? 23.432 -2.453 -12.527 1.00 73.92 75 LEU B O 1
ATOM 2645 N N . ALA B 1 76 ? 24.746 -4.144 -11.838 1.00 83.55 76 ALA B N 1
ATOM 2646 C CA . ALA B 1 76 ? 25.349 -3.328 -10.789 1.00 80.32 76 ALA B CA 1
ATOM 2647 C C . ALA B 1 76 ? 26.145 -2.168 -11.383 1.00 78.56 76 ALA B C 1
ATOM 2648 O O . ALA B 1 76 ? 26.009 -1.021 -10.943 1.00 76.16 76 ALA B O 1
ATOM 2650 N N . LEU B 1 77 ? 26.975 -2.445 -12.396 1.00 76.91 77 LEU B N 1
ATOM 2651 C CA . LEU B 1 77 ? 27.796 -1.387 -12.978 1.00 74.53 77 LEU B CA 1
ATOM 2652 C C . LEU B 1 77 ? 26.937 -0.334 -13.660 1.00 79.15 77 LEU B C 1
ATOM 2653 O O . LEU B 1 77 ? 27.275 0.856 -13.652 1.00 79.70 77 LEU B O 1
ATOM 2658 N N . LYS B 1 78 ? 25.846 -0.767 -14.295 1.00 85.43 78 LYS B N 1
ATOM 2659 C CA . LYS B 1 78 ? 24.955 0.170 -14.968 1.00 80.60 78 LYS B CA 1
ATOM 2660 C C . LYS B 1 78 ? 24.295 1.102 -13.964 1.00 82.99 78 LYS B C 1
ATOM 2661 O O . LYS B 1 78 ? 24.235 2.320 -14.182 1.00 84.33 78 LYS B O 1
ATOM 2667 N N . GLN B 1 79 ? 23.816 0.552 -12.846 1.00 77.47 79 GLN B N 1
ATOM 2668 C CA . GLN B 1 79 ? 23.113 1.373 -11.869 1.00 86.16 79 GLN B CA 1
ATOM 2669 C C . GLN B 1 79 ? 24.067 2.301 -11.129 1.00 87.73 79 GLN B C 1
ATOM 2670 O O . GLN B 1 79 ? 23.668 3.391 -10.704 1.00 91.20 79 GLN B O 1
ATOM 2676 N N . MET B 1 80 ? 25.322 1.887 -10.957 1.00 83.75 80 MET B N 1
ATOM 2677 C CA . MET B 1 80 ? 26.312 2.786 -10.382 1.00 85.99 80 MET B CA 1
ATOM 2678 C C . MET B 1 80 ? 26.513 4.004 -11.272 1.00 87.64 80 MET B C 1
ATOM 2679 O O . MET B 1 80 ? 26.506 5.148 -10.802 1.00 87.90 80 MET B O 1
ATOM 2684 N N . ARG B 1 81 ? 26.679 3.776 -12.573 1.00 81.96 81 ARG B N 1
ATOM 2685 C CA . ARG B 1 81 ? 26.957 4.888 -13.466 1.00 84.62 81 ARG B CA 1
ATOM 2686 C C . ARG B 1 81 ? 25.802 5.877 -13.505 1.00 88.26 81 ARG B C 1
ATOM 2687 O O . ARG B 1 81 ? 26.024 7.074 -13.710 1.00 88.35 81 ARG B O 1
ATOM 2695 N N . GLU B 1 82 ? 24.567 5.414 -13.304 1.00 99.72 82 GLU B N 1
ATOM 2696 C CA . GLU B 1 82 ? 23.435 6.335 -13.328 1.00 108.85 82 GLU B CA 1
ATOM 2697 C C . GLU B 1 82 ? 23.286 7.111 -12.023 1.00 106.21 82 GLU B C 1
ATOM 2698 O O . GLU B 1 82 ? 22.594 8.135 -12.003 1.00 105.97 82 GLU B O 1
ATOM 2704 N N . PHE B 1 83 ? 23.930 6.664 -10.947 1.00 93.25 83 PHE B N 1
ATOM 2705 C CA . PHE B 1 83 ? 23.925 7.391 -9.685 1.00 90.88 83 PHE B CA 1
ATOM 2706 C C . PHE B 1 83 ? 25.099 8.356 -9.552 1.00 87.92 83 PHE B C 1
ATOM 2707 O O . PHE B 1 83 ? 25.255 8.981 -8.496 1.00 81.97 83 PHE B O 1
ATOM 2715 N N . GLY B 1 84 ? 25.920 8.496 -10.588 1.00 82.21 84 GLY B N 1
ATOM 2716 C CA . GLY B 1 84 ? 27.002 9.455 -10.586 1.00 79.56 84 GLY B CA 1
ATOM 2717 C C . GLY B 1 84 ? 28.350 8.898 -10.208 1.00 82.01 84 GLY B C 1
ATOM 2718 O O . GLY B 1 84 ? 29.289 9.675 -10.004 1.00 83.60 84 GLY B O 1
ATOM 2719 N N . LEU B 1 85 ? 28.480 7.584 -10.125 1.00 81.69 85 LEU B N 1
ATOM 2720 C CA . LEU B 1 85 ? 29.675 6.941 -9.605 1.00 77.03 85 LEU B CA 1
ATOM 2721 C C . LEU B 1 85 ? 30.496 6.392 -10.760 1.00 82.83 85 LEU B C 1
ATOM 2722 O O . LEU B 1 85 ? 29.991 5.610 -11.572 1.00 85.29 85 LEU B O 1
ATOM 2727 N N . ASP B 1 86 ? 31.759 6.797 -10.829 1.00 85.41 86 ASP B N 1
ATOM 2728 C CA . ASP B 1 86 ? 32.669 6.290 -11.848 1.00 85.51 86 ASP B CA 1
ATOM 2729 C C . ASP B 1 86 ? 33.080 4.867 -11.477 1.00 88.77 86 ASP B C 1
ATOM 2730 O O . ASP B 1 86 ? 33.665 4.637 -10.413 1.00 85.67 86 ASP B O 1
ATOM 2735 N N . THR B 1 87 ? 32.769 3.918 -12.357 1.00 93.69 87 THR B N 1
ATOM 2736 C CA . THR B 1 87 ? 33.002 2.501 -12.117 1.00 86.26 87 THR B CA 1
ATOM 2737 C C . THR B 1 87 ? 34.337 2.013 -12.671 1.00 83.22 87 THR B C 1
ATOM 2738 O O . THR B 1 87 ? 34.562 0.800 -12.722 1.00 86.62 87 THR B O 1
ATOM 2742 N N . GLY B 1 88 ? 35.221 2.923 -13.086 1.00 82.53 88 GLY B N 1
ATOM 2743 C CA . GLY B 1 88 ? 36.447 2.525 -13.758 1.00 87.07 88 GLY B CA 1
ATOM 2744 C C . GLY B 1 88 ? 37.381 1.679 -12.918 1.00 86.67 88 GLY B C 1
ATOM 2745 O O . GLY B 1 88 ? 38.232 0.972 -13.473 1.00 77.80 88 GLY B O 1
ATOM 2746 N N . SER B 1 89 ? 37.251 1.737 -11.595 1.00 81.31 89 SER B N 1
ATOM 2747 C CA . SER B 1 89 ? 38.089 0.963 -10.694 1.00 86.32 89 SER B CA 1
ATOM 2748 C C . SER B 1 89 ? 37.377 -0.257 -10.123 1.00 85.97 89 SER B C 1
ATOM 2749 O O . SER B 1 89 ? 37.868 -0.850 -9.155 1.00 86.76 89 SER B O 1
ATOM 2752 N N . VAL B 1 90 ? 36.237 -0.642 -10.691 1.00 86.52 90 VAL B N 1
ATOM 2753 C CA . VAL B 1 90 ? 35.467 -1.787 -10.213 1.00 86.31 90 VAL B CA 1
ATOM 2754 C C . VAL B 1 90 ? 35.926 -3.012 -10.994 1.00 87.82 90 VAL B C 1
ATOM 2755 O O . VAL B 1 90 ? 35.711 -3.103 -12.207 1.00 85.80 90 VAL B O 1
ATOM 2759 N N . ARG B 1 91 ? 36.554 -3.957 -10.298 1.00 85.39 91 ARG B N 1
ATOM 2760 C CA . ARG B 1 91 ? 37.044 -5.160 -10.955 1.00 92.81 91 ARG B CA 1
ATOM 2761 C C . ARG B 1 91 ? 35.884 -6.038 -11.411 1.00 91.83 91 ARG B C 1
ATOM 2762 O O . ARG B 1 91 ? 34.924 -6.260 -10.670 1.00 90.47 91 ARG B O 1
ATOM 2770 N N . VAL B 1 92 ? 35.979 -6.539 -12.641 1.00 98.10 92 VAL B N 1
ATOM 2771 C CA . VAL B 1 92 ? 35.085 -7.573 -13.152 1.00 101.74 92 VAL B CA 1
ATOM 2772 C C . VAL B 1 92 ? 35.888 -8.870 -13.197 1.00 107.55 92 VAL B C 1
ATOM 2773 O O . VAL B 1 92 ? 36.944 -8.940 -13.839 1.00 105.17 92 VAL B O 1
ATOM 2777 N N . ILE B 1 93 ? 35.404 -9.888 -12.491 1.00 112.65 93 ILE B N 1
ATOM 2778 C CA . ILE B 1 93 ? 36.135 -11.132 -12.290 1.00 116.45 93 ILE B CA 1
ATOM 2779 C C . ILE B 1 93 ? 35.432 -12.231 -13.071 1.00 114.89 93 ILE B C 1
ATOM 2780 O O . ILE B 1 93 ? 34.212 -12.398 -12.958 1.00 113.22 93 ILE B O 1
ATOM 2785 N N . ASP B 1 94 ? 36.200 -12.975 -13.860 1.00 113.76 94 ASP B N 1
ATOM 2786 C CA . ASP B 1 94 ? 35.655 -14.091 -14.615 1.00 107.31 94 ASP B CA 1
ATOM 2787 C C . ASP B 1 94 ? 35.545 -15.326 -13.731 1.00 107.20 94 ASP B C 1
ATOM 2788 O O . ASP B 1 94 ? 36.309 -15.511 -12.779 1.00 108.50 94 ASP B O 1
ATOM 2793 N N . ASP B 1 95 ? 34.579 -16.180 -14.062 1.00 106.80 95 ASP B N 1
ATOM 2794 C CA . ASP B 1 95 ? 34.355 -17.431 -13.338 1.00 107.41 95 ASP B CA 1
ATOM 2795 C C . ASP B 1 95 ? 34.057 -17.178 -11.862 1.00 106.04 95 ASP B C 1
ATOM 2796 O O . ASP B 1 95 ? 34.562 -17.873 -10.978 1.00 105.94 95 ASP B O 1
ATOM 2798 N N . VAL B 1 96 ? 33.230 -16.167 -11.591 1.00 105.56 96 VAL B N 1
ATOM 2799 C CA . VAL B 1 96 ? 32.685 -15.952 -10.255 1.00 99.71 96 VAL B CA 1
ATOM 2800 C C . VAL B 1 96 ? 31.414 -15.127 -10.395 1.00 97.58 96 VAL B C 1
ATOM 2801 O O . VAL B 1 96 ? 31.277 -14.323 -11.321 1.00 99.16 96 VAL B O 1
ATOM 2805 N N . ASP B 1 97 ? 30.473 -15.343 -9.480 1.00 94.58 97 ASP B N 1
ATOM 2806 C CA . ASP B 1 97 ? 29.202 -14.634 -9.491 1.00 90.18 97 ASP B CA 1
ATOM 2807 C C . ASP B 1 97 ? 29.326 -13.299 -8.766 1.00 87.39 97 ASP B C 1
ATOM 2808 O O . ASP B 1 97 ? 30.136 -13.137 -7.852 1.00 95.99 97 ASP B O 1
ATOM 2813 N N . THR B 1 98 ? 28.516 -12.337 -9.190 1.00 84.46 98 THR B N 1
ATOM 2814 C CA . THR B 1 98 ? 28.386 -11.085 -8.461 1.00 83.01 98 THR B CA 1
ATOM 2815 C C . THR B 1 98 ? 27.758 -11.340 -7.093 1.00 78.90 98 THR B C 1
ATOM 2816 O O . THR B 1 98 ? 27.022 -12.306 -6.897 1.00 81.05 98 THR B O 1
ATOM 2820 N N . GLY B 1 99 ? 28.070 -10.476 -6.133 1.00 78.23 99 GLY B N 1
ATOM 2821 C CA . GLY B 1 99 ? 27.391 -10.550 -4.853 1.00 78.77 99 GLY B CA 1
ATOM 2822 C C . GLY B 1 99 ? 25.893 -10.389 -5.019 1.00 78.91 99 GLY B C 1
ATOM 2823 O O . GLY B 1 99 ? 25.418 -9.710 -5.928 1.00 81.89 99 GLY B O 1
ATOM 2824 N N . MET B 1 100 ? 25.135 -11.030 -4.131 1.00 77.18 100 MET B N 1
ATOM 2825 C CA . MET B 1 100 ? 23.687 -11.069 -4.296 1.00 80.72 100 MET B CA 1
ATOM 2826 C C . MET B 1 100 ? 23.022 -11.454 -2.984 1.00 77.83 100 MET B C 1
ATOM 2827 O O . MET B 1 100 ? 23.509 -12.333 -2.275 1.00 76.92 100 MET B O 1
ATOM 2832 N N . ALA B 1 101 ? 21.890 -10.816 -2.687 1.00 82.24 101 ALA B N 1
ATOM 2833 C CA . ALA B 1 101 ? 21.162 -11.084 -1.452 1.00 85.99 101 ALA B CA 1
ATOM 2834 C C . ALA B 1 101 ? 19.670 -11.186 -1.732 1.00 84.68 101 ALA B C 1
ATOM 2835 O O . ALA B 1 101 ? 19.068 -10.236 -2.237 1.00 82.66 101 ALA B O 1
ATOM 2837 N N . ILE B 1 102 ? 19.083 -12.333 -1.395 1.00 80.79 102 ILE B N 1
ATOM 2838 C CA . ILE B 1 102 ? 17.632 -12.488 -1.400 1.00 83.10 102 ILE B CA 1
ATOM 2839 C C . ILE B 1 102 ? 17.077 -11.963 -0.085 1.00 84.86 102 ILE B C 1
ATOM 2840 O O . ILE B 1 102 ? 17.526 -12.366 0.992 1.00 90.54 102 ILE B O 1
ATOM 2845 N N . ILE B 1 103 ? 16.085 -11.084 -0.169 1.00 96.53 103 ILE B N 1
ATOM 2846 C CA . ILE B 1 103 ? 15.342 -10.608 0.992 1.00 97.50 103 ILE B CA 1
ATOM 2847 C C . ILE B 1 103 ? 13.873 -10.919 0.742 1.00 95.76 103 ILE B C 1
ATOM 2848 O O . ILE B 1 103 ? 13.316 -10.508 -0.281 1.00 99.69 103 ILE B O 1
ATOM 2853 N N . GLN B 1 104 ? 13.252 -11.644 1.663 1.00 91.41 104 GLN B N 1
ATOM 2854 C CA . GLN B 1 104 ? 11.815 -11.887 1.650 1.00 98.13 104 GLN B CA 1
ATOM 2855 C C . GLN B 1 104 ? 11.214 -11.174 2.854 1.00 102.12 104 GLN B C 1
ATOM 2856 O O . GLN B 1 104 ? 11.741 -11.284 3.964 1.00 108.75 104 GLN B O 1
ATOM 2862 N N . VAL B 1 105 ? 10.132 -10.428 2.636 1.00 105.22 105 VAL B N 1
ATOM 2863 C CA . VAL B 1 105 ? 9.539 -9.592 3.673 1.00 109.12 105 VAL B CA 1
ATOM 2864 C C . VAL B 1 105 ? 8.091 -10.008 3.890 1.00 120.67 105 VAL B C 1
ATOM 2865 O O . VAL B 1 105 ? 7.304 -10.060 2.939 1.00 119.05 105 VAL B O 1
ATOM 2869 N N . GLU B 1 106 ? 7.743 -10.288 5.142 1.00 132.18 106 GLU B N 1
ATOM 2870 C CA . GLU B 1 106 ? 6.376 -10.574 5.553 1.00 133.98 106 GLU B CA 1
ATOM 2871 C C . GLU B 1 106 ? 5.651 -9.268 5.876 1.00 136.28 106 GLU B C 1
ATOM 2872 O O . GLU B 1 106 ? 6.269 -8.229 6.119 1.00 137.41 106 GLU B O 1
ATOM 2878 N N . GLU B 1 107 ? 4.315 -9.330 5.847 1.00 132.81 107 GLU B N 1
ATOM 2879 C CA . GLU B 1 107 ? 3.505 -8.139 6.086 1.00 135.41 107 GLU B CA 1
ATOM 2880 C C . GLU B 1 107 ? 3.883 -7.446 7.393 1.00 138.84 107 GLU B C 1
ATOM 2881 O O . GLU B 1 107 ? 3.971 -6.213 7.444 1.00 137.82 107 GLU B O 1
ATOM 2883 N N . THR B 1 108 ? 4.109 -8.218 8.464 1.00 144.20 108 THR B N 1
ATOM 2884 C CA . THR B 1 108 ? 4.450 -7.621 9.754 1.00 135.78 108 THR B CA 1
ATOM 2885 C C . THR B 1 108 ? 5.857 -7.031 9.777 1.00 131.01 108 THR B C 1
ATOM 2886 O O . THR B 1 108 ? 6.139 -6.168 10.616 1.00 121.88 108 THR B O 1
ATOM 2890 N N . GLY B 1 109 ? 6.743 -7.485 8.894 1.00 134.62 109 GLY B N 1
ATOM 2891 C CA . GLY B 1 109 ? 8.107 -6.999 8.815 1.00 131.86 109 GLY B CA 1
ATOM 2892 C C . GLY B 1 109 ? 9.165 -8.067 8.992 1.00 135.61 109 GLY B C 1
ATOM 2893 O O . GLY B 1 109 ? 10.332 -7.831 8.640 1.00 125.21 109 GLY B O 1
ATOM 2894 N N . GLN B 1 110 ? 8.802 -9.235 9.528 1.00 142.99 110 GLN B N 1
ATOM 2895 C CA . GLN B 1 110 ? 9.754 -10.322 9.726 1.00 140.68 110 GLN B CA 1
ATOM 2896 C C . GLN B 1 110 ? 10.359 -10.737 8.391 1.00 141.23 110 GLN B C 1
ATOM 2897 O O . GLN B 1 110 ? 9.658 -11.281 7.530 1.00 141.64 110 GLN B O 1
ATOM 2899 N N . ASN B 1 111 ? 11.657 -10.496 8.213 1.00 128.95 111 ASN B N 1
ATOM 2900 C CA . ASN B 1 111 ? 12.329 -10.708 6.941 1.00 120.37 111 ASN B CA 1
ATOM 2901 C C . ASN B 1 111 ? 13.391 -11.789 7.077 1.00 117.00 111 ASN B C 1
ATOM 2902 O O . ASN B 1 111 ? 13.944 -12.008 8.157 1.00 121.26 111 ASN B O 1
ATOM 2907 N N . THR B 1 112 ? 13.664 -12.467 5.964 1.00 111.00 112 THR B N 1
ATOM 2908 C CA . THR B 1 112 ? 14.668 -13.521 5.896 1.00 109.63 112 THR B CA 1
ATOM 2909 C C . THR B 1 112 ? 15.639 -13.178 4.777 1.00 102.42 112 THR B C 1
ATOM 2910 O O . THR B 1 112 ? 15.214 -12.863 3.662 1.00 101.44 112 THR B O 1
ATOM 2914 N N . ILE B 1 113 ? 16.934 -13.248 5.065 1.00 104.05 113 ILE B N 1
ATOM 2915 C CA . ILE B 1 113 ? 17.963 -12.849 4.114 1.00 96.22 113 ILE B CA 1
ATOM 2916 C C . ILE B 1 113 ? 18.903 -14.018 3.871 1.00 97.83 113 ILE B C 1
ATOM 2917 O O . ILE B 1 113 ? 19.219 -14.778 4.790 1.00 101.82 113 ILE B O 1
ATOM 2922 N N . ALA B 1 114 ? 19.322 -14.169 2.616 1.00 94.82 114 ALA B N 1
ATOM 2923 C CA . ALA B 1 114 ? 20.347 -15.123 2.208 1.00 90.61 114 ALA B CA 1
ATOM 2924 C C . ALA B 1 114 ? 21.309 -14.385 1.291 1.00 88.32 114 ALA B C 1
ATOM 2925 O O . ALA B 1 114 ? 20.886 -13.834 0.269 1.00 86.60 114 ALA B O 1
ATOM 2927 N N . VAL B 1 115 ? 22.593 -14.363 1.650 1.00 90.53 115 VAL B N 1
ATOM 2928 C CA . VAL B 1 115 ? 23.596 -13.589 0.928 1.00 83.93 115 VAL B CA 1
ATOM 2929 C C . VAL B 1 115 ? 24.659 -14.531 0.386 1.00 83.75 115 VAL B C 1
ATOM 2930 O O . VAL B 1 115 ? 25.212 -15.345 1.134 1.00 93.59 115 VAL B O 1
ATOM 2934 N N . CYS B 1 116 ? 24.950 -14.410 -0.905 1.00 79.80 116 CYS B N 1
ATOM 2935 C CA . CYS B 1 116 ? 26.110 -15.044 -1.514 1.00 82.79 116 CYS B CA 1
ATOM 2936 C C . CYS B 1 116 ? 27.194 -13.990 -1.691 1.00 77.80 116 CYS B C 1
ATOM 2937 O O . CYS B 1 116 ? 26.936 -12.913 -2.235 1.00 76.94 116 CYS B O 1
ATOM 2940 N N . ALA B 1 117 ? 28.404 -14.300 -1.224 1.00 86.23 117 ALA B N 1
ATOM 2941 C CA . ALA B 1 117 ? 29.487 -13.325 -1.276 1.00 77.29 117 ALA B CA 1
ATOM 2942 C C . ALA B 1 117 ? 29.851 -12.971 -2.712 1.00 81.22 117 ALA B C 1
ATOM 2943 O O . ALA B 1 117 ? 30.167 -11.814 -3.013 1.00 80.12 117 ALA B O 1
ATOM 2945 N N . GLY B 1 118 ? 29.833 -13.955 -3.605 1.00 83.71 118 GLY B N 1
ATOM 2946 C CA . GLY B 1 118 ? 30.203 -13.700 -4.985 1.00 79.09 118 GLY B CA 1
ATOM 2947 C C . GLY B 1 118 ? 31.616 -13.169 -5.098 1.00 81.02 118 GLY B C 1
ATOM 2948 O O . GLY B 1 118 ? 32.541 -13.629 -4.418 1.00 89.41 118 GLY B O 1
ATOM 2949 N N . ALA B 1 119 ? 31.788 -12.176 -5.971 1.00 84.05 119 ALA B N 1
ATOM 2950 C CA . ALA B 1 119 ? 33.101 -11.591 -6.205 1.00 84.61 119 ALA B CA 1
ATOM 2951 C C . ALA B 1 119 ? 33.642 -10.861 -4.988 1.00 85.43 119 ALA B C 1
ATOM 2952 O O . ALA B 1 119 ? 34.840 -10.562 -4.942 1.00 85.21 119 ALA B O 1
ATOM 2954 N N . ASN B 1 120 ? 32.791 -10.558 -4.008 1.00 80.97 120 ASN B N 1
ATOM 2955 C CA . ASN B 1 120 ? 33.252 -9.848 -2.822 1.00 79.88 120 ASN B CA 1
ATOM 2956 C C . ASN B 1 120 ? 34.250 -10.653 -2.003 1.00 77.17 120 ASN B C 1
ATOM 2957 O O . ASN B 1 120 ? 35.023 -10.065 -1.247 1.00 79.43 120 ASN B O 1
ATOM 2962 N N . ALA B 1 121 ? 34.250 -11.973 -2.118 1.00 82.99 121 ALA B N 1
ATOM 2963 C CA . ALA B 1 121 ? 35.164 -12.807 -1.351 1.00 85.27 121 ALA B CA 1
ATOM 2964 C C . ALA B 1 121 ? 36.513 -12.997 -2.037 1.00 85.47 121 ALA B C 1
ATOM 2965 O O . ALA B 1 121 ? 37.419 -13.588 -1.434 1.00 81.51 121 ALA B O 1
ATOM 2967 N N . ARG B 1 122 ? 36.674 -12.492 -3.265 1.00 84.02 122 ARG B N 1
ATOM 2968 C CA . ARG B 1 122 ? 37.880 -12.707 -4.058 1.00 88.50 122 ARG B CA 1
ATOM 2969 C C . ARG B 1 122 ? 39.005 -11.715 -3.755 1.00 84.46 122 ARG B C 1
ATOM 2970 O O . ARG B 1 122 ? 40.095 -11.846 -4.329 1.00 84.02 122 ARG B O 1
ATOM 2978 N N . TRP B 1 123 ? 38.781 -10.743 -2.875 1.00 85.59 123 TRP B N 1
ATOM 2979 C CA . TRP B 1 123 ? 39.806 -9.752 -2.568 1.00 83.33 123 TRP B CA 1
ATOM 2980 C C . TRP B 1 123 ? 40.897 -10.352 -1.689 1.00 85.32 123 TRP B C 1
ATOM 2981 O O . TRP B 1 123 ? 40.608 -11.052 -0.714 1.00 85.92 123 TRP B O 1
ATOM 2992 N N . SER B 1 124 ? 42.155 -10.076 -2.031 1.00 76.83 124 SER B N 1
ATOM 2993 C CA . SER B 1 124 ? 43.297 -10.501 -1.237 1.00 83.61 124 SER B CA 1
ATOM 2994 C C . SER B 1 124 ? 44.083 -9.283 -0.770 1.00 81.38 124 SER B C 1
ATOM 2995 O O . SER B 1 124 ? 43.947 -8.185 -1.314 1.00 80.91 124 SER B O 1
ATOM 2998 N N . SER B 1 125 ? 44.916 -9.482 0.256 1.00 85.86 125 SER B N 1
ATOM 2999 C CA . SER B 1 125 ? 45.727 -8.370 0.744 1.00 85.12 125 SER B CA 1
ATOM 3000 C C . SER B 1 125 ? 46.746 -7.926 -0.300 1.00 80.40 125 SER B C 1
ATOM 3001 O O . SER B 1 125 ? 47.169 -6.766 -0.295 1.00 79.94 125 SER B O 1
ATOM 3004 N N . ALA B 1 126 ? 47.153 -8.828 -1.197 1.00 83.63 126 ALA B N 1
ATOM 3005 C CA . ALA B 1 126 ? 48.072 -8.446 -2.265 1.00 82.59 126 ALA B CA 1
ATOM 3006 C C . ALA B 1 126 ? 47.374 -7.620 -3.340 1.00 88.47 126 ALA B C 1
ATOM 3007 O O . ALA B 1 126 ? 47.994 -6.737 -3.945 1.00 88.89 126 ALA B O 1
ATOM 3009 N N . ASP B 1 127 ? 46.089 -7.885 -3.591 1.00 83.94 127 ASP B N 1
ATOM 3010 C CA . ASP B 1 127 ? 45.368 -7.138 -4.610 1.00 84.29 127 ASP B CA 1
ATOM 3011 C C . ASP B 1 127 ? 45.304 -5.650 -4.298 1.00 84.61 127 ASP B C 1
ATOM 3012 O O . ASP B 1 127 ? 45.047 -4.852 -5.206 1.00 84.16 127 ASP B O 1
ATOM 3017 N N . ILE B 1 128 ? 45.524 -5.261 -3.038 1.00 85.26 128 ILE B N 1
ATOM 3018 C CA . ILE B 1 128 ? 45.342 -3.869 -2.641 1.00 82.21 128 ILE B CA 1
ATOM 3019 C C . ILE B 1 128 ? 46.525 -2.996 -3.042 1.00 85.64 128 ILE B C 1
ATOM 3020 O O . ILE B 1 128 ? 46.387 -1.765 -3.096 1.00 83.40 128 ILE B O 1
ATOM 3025 N N . ASP B 1 129 ? 47.685 -3.591 -3.333 1.00 82.95 129 ASP B N 1
ATOM 3026 C CA . ASP B 1 129 ? 48.835 -2.789 -3.737 1.00 86.68 129 ASP B CA 1
ATOM 3027 C C . ASP B 1 129 ? 48.573 -2.026 -5.030 1.00 85.70 129 ASP B C 1
ATOM 3028 O O . ASP B 1 129 ? 49.202 -0.988 -5.270 1.00 77.15 129 ASP B O 1
ATOM 3033 N N . ALA B 1 130 ? 47.649 -2.512 -5.859 1.00 89.02 130 ALA B N 1
ATOM 3034 C CA . ALA B 1 130 ? 47.315 -1.838 -7.104 1.00 83.69 130 ALA B CA 1
ATOM 3035 C C . ALA B 1 130 ? 46.647 -0.492 -6.880 1.00 83.49 130 ALA B C 1
ATOM 3036 O O . ALA B 1 130 ? 46.525 0.281 -7.838 1.00 76.41 130 ALA B O 1
ATOM 3038 N N . TYR B 1 131 ? 46.211 -0.196 -5.651 1.00 89.10 131 TYR B N 1
ATOM 3039 C CA . TYR B 1 131 ? 45.530 1.053 -5.331 1.00 85.45 131 TYR B CA 1
ATOM 3040 C C . TYR B 1 131 ? 46.291 1.857 -4.282 1.00 84.36 131 TYR B C 1
ATOM 3041 O O . TYR B 1 131 ? 45.692 2.622 -3.521 1.00 77.89 131 TYR B O 1
ATOM 3050 N N . GLY B 1 132 ? 47.614 1.693 -4.229 1.00 78.60 132 GLY B N 1
ATOM 3051 C CA . GLY B 1 132 ? 48.391 2.405 -3.230 1.00 79.82 132 GLY B CA 1
ATOM 3052 C C . GLY B 1 132 ? 48.366 3.908 -3.429 1.00 78.38 132 GLY B C 1
ATOM 3053 O O . GLY B 1 132 ? 48.313 4.673 -2.459 1.00 75.92 132 GLY B O 1
ATOM 3054 N N . ALA B 1 133 ? 48.423 4.353 -4.685 1.00 79.03 133 ALA B N 1
ATOM 3055 C CA . ALA B 1 133 ? 48.387 5.786 -4.960 1.00 81.52 133 ALA B CA 1
ATOM 3056 C C . ALA B 1 133 ? 47.037 6.392 -4.588 1.00 78.52 133 ALA B C 1
ATOM 3057 O O . ALA B 1 133 ? 46.982 7.485 -4.011 1.00 76.24 133 ALA B O 1
ATOM 3059 N N . ASP B 1 134 ? 45.935 5.706 -4.908 1.00 78.45 134 ASP B N 1
ATOM 3060 C CA . ASP B 1 134 ? 44.620 6.248 -4.576 1.00 79.37 134 ASP B CA 1
ATOM 3061 C C . ASP B 1 134 ? 44.456 6.396 -3.067 1.00 73.38 134 ASP B C 1
ATOM 3062 O O . ASP B 1 134 ? 44.021 7.441 -2.572 1.00 75.39 134 ASP B O 1
ATOM 3067 N N . ILE B 1 135 ? 44.817 5.358 -2.316 1.00 75.10 135 ILE B N 1
ATOM 3068 C CA . ILE B 1 135 ? 44.627 5.390 -0.871 1.00 72.73 135 ILE B CA 1
ATOM 3069 C C . ILE B 1 135 ? 45.432 6.522 -0.254 1.00 72.63 135 ILE B C 1
ATOM 3070 O O . ILE B 1 135 ? 44.980 7.188 0.688 1.00 75.25 135 ILE B O 1
ATOM 3075 N N . ALA B 1 136 ? 46.639 6.757 -0.771 1.00 69.87 136 ALA B N 1
ATOM 3076 C CA . ALA B 1 136 ? 47.503 7.784 -0.201 1.00 69.56 136 ALA B CA 1
ATOM 3077 C C . ALA B 1 136 ? 46.916 9.182 -0.379 1.00 72.60 136 ALA B C 1
ATOM 3078 O O . ALA B 1 136 ? 46.968 10.003 0.545 1.00 78.72 136 ALA B O 1
ATOM 3080 N N . LYS B 1 137 ? 46.348 9.475 -1.548 1.00 69.74 137 LYS B N 1
ATOM 3081 C CA . LYS B 1 137 ? 45.842 10.817 -1.816 1.00 71.45 137 LYS B CA 1
ATOM 3082 C C . LYS B 1 137 ? 44.490 11.093 -1.165 1.00 67.53 137 LYS B C 1
ATOM 3083 O O . LYS B 1 137 ? 44.021 12.236 -1.212 1.00 70.98 137 LYS B O 1
ATOM 3085 N N . ALA B 1 138 ? 43.865 10.095 -0.548 1.00 61.17 138 ALA B N 1
ATOM 3086 C CA . ALA B 1 138 ? 42.506 10.248 -0.045 1.00 68.46 138 ALA B CA 1
ATOM 3087 C C . ALA B 1 138 ? 42.498 10.922 1.319 1.00 59.22 138 ALA B C 1
ATOM 3088 O O . ALA B 1 138 ? 43.275 10.551 2.204 1.00 72.05 138 ALA B O 1
ATOM 3090 N N . ARG B 1 139 ? 41.601 11.890 1.504 1.00 57.38 139 ARG B N 1
ATOM 3091 C CA . ARG B 1 139 ? 41.497 12.509 2.816 1.00 61.90 139 ARG B CA 1
ATOM 3092 C C . ARG B 1 139 ? 40.770 11.619 3.812 1.00 60.62 139 ARG B C 1
ATOM 3093 O O . ARG B 1 139 ? 41.020 11.718 5.018 1.00 68.05 139 ARG B O 1
ATOM 3101 N N . ILE B 1 140 ? 39.874 10.752 3.343 1.00 61.57 140 ILE B N 1
ATOM 3102 C CA . ILE B 1 140 ? 39.173 9.821 4.219 1.00 59.76 140 ILE B CA 1
ATOM 3103 C C . ILE B 1 140 ? 38.881 8.559 3.424 1.00 58.95 140 ILE B C 1
ATOM 3104 O O . ILE B 1 140 ? 38.682 8.604 2.208 1.00 64.00 140 ILE B O 1
ATOM 3109 N N . THR B 1 141 ? 38.869 7.424 4.121 1.00 54.74 141 THR B N 1
ATOM 3110 C CA . THR B 1 141 ? 38.711 6.115 3.499 1.00 58.21 141 THR B CA 1
ATOM 3111 C C . THR B 1 141 ? 37.643 5.344 4.255 1.00 59.82 141 THR B C 1
ATOM 3112 O O . THR B 1 141 ? 37.761 5.149 5.466 1.00 61.61 141 THR B O 1
ATOM 3116 N N . LEU B 1 142 ? 36.616 4.892 3.542 1.00 61.47 142 LEU B N 1
ATOM 3117 C CA . LEU B 1 142 ? 35.467 4.235 4.151 1.00 59.45 142 LEU B CA 1
ATOM 3118 C C . LEU B 1 142 ? 35.590 2.733 3.957 1.00 58.62 142 LEU B C 1
ATOM 3119 O O . LEU B 1 142 ? 35.821 2.264 2.841 1.00 67.35 142 LEU B O 1
ATOM 3124 N N . LEU B 1 143 ? 35.426 1.990 5.036 1.00 57.89 143 LEU B N 1
ATOM 3125 C CA . LEU B 1 143 ? 35.588 0.549 5.030 1.00 58.66 143 LEU B CA 1
ATOM 3126 C C . LEU B 1 143 ? 34.391 -0.083 5.718 1.00 64.69 143 LEU B C 1
ATOM 3127 O O . LEU B 1 143 ? 33.816 0.492 6.647 1.00 67.98 143 LEU B O 1
ATOM 3132 N N . GLN B 1 144 ? 34.029 -1.281 5.275 1.00 65.64 144 GLN B N 1
ATOM 3133 C CA . GLN B 1 144 ? 32.966 -2.017 5.948 1.00 64.98 144 GLN B CA 1
ATOM 3134 C C . GLN B 1 144 ? 33.444 -3.434 6.227 1.00 74.91 144 GLN B C 1
ATOM 3135 O O . GLN B 1 144 ? 34.635 -3.728 6.089 1.00 81.30 144 GLN B O 1
ATOM 3141 N N . ARG B 1 145 ? 32.536 -4.312 6.642 1.00 75.83 145 ARG B N 1
ATOM 3142 C CA . ARG B 1 145 ? 32.883 -5.683 6.995 1.00 77.25 145 ARG B CA 1
ATOM 3143 C C . ARG B 1 145 ? 32.231 -6.690 6.054 1.00 74.66 145 ARG B C 1
ATOM 3144 O O . ARG B 1 145 ? 31.837 -7.780 6.472 1.00 78.75 145 ARG B O 1
ATOM 3152 N N . GLU B 1 146 ? 32.097 -6.342 4.780 1.00 72.00 146 GLU B N 1
ATOM 3153 C CA . GLU B 1 146 ? 31.542 -7.259 3.795 1.00 82.87 146 GLU B CA 1
ATOM 3154 C C . GLU B 1 146 ? 32.576 -7.666 2.758 1.00 84.33 146 GLU B C 1
ATOM 3155 O O . GLU B 1 146 ? 32.227 -8.033 1.632 1.00 83.22 146 GLU B O 1
ATOM 3161 N N . VAL B 1 147 ? 33.863 -7.598 3.125 1.00 79.43 147 VAL B N 1
ATOM 3162 C CA . VAL B 1 147 ? 34.949 -8.078 2.290 1.00 77.10 147 VAL B CA 1
ATOM 3163 C C . VAL B 1 147 ? 35.983 -8.752 3.179 1.00 78.86 147 VAL B C 1
ATOM 3164 O O . VAL B 1 147 ? 36.022 -8.523 4.397 1.00 81.59 147 VAL B O 1
ATOM 3168 N N . PRO B 1 148 ? 36.838 -9.579 2.593 1.00 78.16 148 PRO B N 1
ATOM 3169 C CA . PRO B 1 148 ? 37.785 -10.350 3.405 1.00 82.29 148 PRO B CA 1
ATOM 3170 C C . PRO B 1 148 ? 38.608 -9.450 4.317 1.00 84.76 148 PRO B C 1
ATOM 3171 O O . PRO B 1 148 ? 39.083 -8.385 3.919 1.00 79.51 148 PRO B O 1
ATOM 3175 N N . HIS B 1 149 ? 38.778 -9.906 5.559 1.00 91.50 149 HIS B N 1
ATOM 3176 C CA . HIS B 1 149 ? 39.465 -9.113 6.572 1.00 84.41 149 HIS B CA 1
ATOM 3177 C C . HIS B 1 149 ? 40.873 -8.744 6.127 1.00 84.39 149 HIS B C 1
ATOM 3178 O O . HIS B 1 149 ? 41.336 -7.626 6.374 1.00 79.62 149 HIS B O 1
ATOM 3185 N N . GLU B 1 150 ? 41.568 -9.665 5.457 1.00 86.59 150 GLU B N 1
ATOM 3186 C CA . GLU B 1 150 ? 42.922 -9.374 5.001 1.00 86.26 150 GLU B CA 1
ATOM 3187 C C . GLU B 1 150 ? 42.939 -8.187 4.047 1.00 84.49 150 GLU B C 1
ATOM 3188 O O . GLU B 1 150 ? 43.881 -7.389 4.051 1.00 84.99 150 GLU B O 1
ATOM 3194 N N . ALA B 1 151 ? 41.910 -8.060 3.209 1.00 83.89 151 ALA B N 1
ATOM 3195 C CA . ALA B 1 151 ? 41.862 -6.948 2.266 1.00 77.69 151 ALA B CA 1
ATOM 3196 C C . ALA B 1 151 ? 41.614 -5.626 2.984 1.00 74.23 151 ALA B C 1
ATOM 3197 O O . ALA B 1 151 ? 42.207 -4.599 2.629 1.00 70.98 151 ALA B O 1
ATOM 3199 N N . ASN B 1 152 ? 40.748 -5.628 4.000 1.00 74.66 152 ASN B N 1
ATOM 3200 C CA . ASN B 1 152 ? 40.516 -4.406 4.759 1.00 70.65 152 ASN B CA 1
ATOM 3201 C C . ASN B 1 152 ? 41.782 -3.958 5.474 1.00 69.55 152 ASN B C 1
ATOM 3202 O O . ASN B 1 152 ? 42.120 -2.770 5.461 1.00 67.73 152 ASN B O 1
ATOM 3207 N N . LEU B 1 153 ? 42.508 -4.900 6.090 1.00 78.42 153 LEU B N 1
ATOM 3208 C CA . LEU B 1 153 ? 43.734 -4.542 6.801 1.00 76.84 153 LEU B CA 1
ATOM 3209 C C . LEU B 1 153 ? 44.764 -3.946 5.852 1.00 71.93 153 LEU B C 1
ATOM 3210 O O . LEU B 1 153 ? 45.456 -2.986 6.201 1.00 69.25 153 LEU B O 1
ATOM 3215 N N . ALA B 1 154 ? 44.888 -4.507 4.647 1.00 71.09 154 ALA B N 1
ATOM 3216 C CA . ALA B 1 154 ? 45.805 -3.933 3.673 1.00 67.81 154 ALA B CA 1
ATOM 3217 C C . ALA B 1 154 ? 45.473 -2.472 3.408 1.00 69.12 154 ALA B C 1
ATOM 3218 O O . ALA B 1 154 ? 46.369 -1.620 3.363 1.00 64.75 154 ALA B O 1
ATOM 3220 N N . VAL B 1 155 ? 44.187 -2.162 3.236 1.00 66.64 155 VAL B N 1
ATOM 3221 C CA . VAL B 1 155 ? 43.791 -0.781 2.986 1.00 67.78 155 VAL B CA 1
ATOM 3222 C C . VAL B 1 155 ? 44.123 0.091 4.190 1.00 69.32 155 VAL B C 1
ATOM 3223 O O . VAL B 1 155 ? 44.672 1.190 4.051 1.00 68.83 155 VAL B O 1
ATOM 3227 N N . ALA B 1 156 ? 43.795 -0.388 5.392 1.00 66.60 156 ALA B N 1
ATOM 3228 C CA . ALA B 1 156 ? 44.012 0.424 6.584 1.00 64.80 156 ALA B CA 1
ATOM 3229 C C . ALA B 1 156 ? 45.493 0.705 6.794 1.00 68.95 156 ALA B C 1
ATOM 3230 O O . ALA B 1 156 ? 45.874 1.828 7.148 1.00 67.96 156 ALA B O 1
ATOM 3232 N N . LYS B 1 157 ? 46.345 -0.305 6.579 1.00 66.04 157 LYS B N 1
ATOM 3233 C CA . LYS B 1 157 ? 47.783 -0.100 6.713 1.00 62.56 157 LYS B CA 1
ATOM 3234 C C . LYS B 1 157 ? 48.279 0.934 5.712 1.00 67.76 157 LYS B C 1
ATOM 3235 O O . LYS B 1 157 ? 49.194 1.713 6.011 1.00 67.14 157 LYS B O 1
ATOM 3241 N N . ALA B 1 158 ? 47.693 0.946 4.509 1.00 62.05 158 ALA B N 1
ATOM 3242 C CA . ALA B 1 158 ? 48.079 1.935 3.509 1.00 62.63 158 ALA B CA 1
ATOM 3243 C C . ALA B 1 158 ? 47.732 3.345 3.963 1.00 63.98 158 ALA B C 1
ATOM 3244 O O . ALA B 1 158 ? 48.535 4.276 3.799 1.00 59.26 158 ALA B O 1
ATOM 3246 N N . VAL B 1 159 ? 46.537 3.526 4.534 1.00 63.70 159 VAL B N 1
ATOM 3247 C CA . VAL B 1 159 ? 46.130 4.854 4.973 1.00 64.02 159 VAL B CA 1
ATOM 3248 C C . VAL B 1 159 ? 47.008 5.314 6.126 1.00 64.16 159 VAL B C 1
ATOM 3249 O O . VAL B 1 159 ? 47.470 6.460 6.158 1.00 64.19 159 VAL B O 1
ATOM 3253 N N . ARG B 1 160 ? 47.257 4.424 7.090 1.00 72.20 160 ARG B N 1
ATOM 3254 C CA . ARG B 1 160 ? 48.105 4.768 8.228 1.00 72.21 160 ARG B CA 1
ATOM 3255 C C . ARG B 1 160 ? 49.472 5.255 7.769 1.00 69.54 160 ARG B C 1
ATOM 3256 O O . ARG B 1 160 ? 49.930 6.332 8.169 1.00 72.59 160 ARG B O 1
ATOM 3264 N N . ALA B 1 161 ? 50.130 4.482 6.906 1.00 63.24 161 ALA B N 1
ATOM 3265 C CA . ALA B 1 161 ? 51.423 4.906 6.384 1.00 62.57 161 ALA B CA 1
ATOM 3266 C C . ALA B 1 161 ? 51.338 6.294 5.773 1.00 61.85 161 ALA B C 1
ATOM 3267 O O . ALA B 1 161 ? 52.263 7.100 5.920 1.00 63.31 161 ALA B O 1
ATOM 3269 N N . ALA B 1 162 ? 50.229 6.598 5.093 1.00 67.34 162 ALA B N 1
ATOM 3270 C CA . ALA B 1 162 ? 50.069 7.880 4.420 1.00 64.38 162 ALA B CA 1
ATOM 3271 C C . ALA B 1 162 ? 49.498 8.974 5.316 1.00 62.76 162 ALA B C 1
ATOM 3272 O O . ALA B 1 162 ? 49.424 10.129 4.884 1.00 60.67 162 ALA B O 1
ATOM 3274 N N . GLY B 1 163 ? 49.108 8.657 6.546 1.00 66.78 163 GLY B N 1
ATOM 3275 C CA . GLY B 1 163 ? 48.576 9.671 7.431 1.00 69.19 163 GLY B CA 1
ATOM 3276 C C . GLY B 1 163 ? 47.139 10.065 7.174 1.00 58.90 163 GLY B C 1
ATOM 3277 O O . GLY B 1 163 ? 46.690 11.096 7.688 1.00 59.25 163 GLY B O 1
ATOM 3278 N N . GLY B 1 164 ? 46.400 9.278 6.409 1.00 62.86 164 GLY B N 1
ATOM 3279 C CA . GLY B 1 164 ? 45.004 9.552 6.159 1.00 68.76 164 GLY B CA 1
ATOM 3280 C C . GLY B 1 164 ? 44.127 9.139 7.324 1.00 66.10 164 GLY B C 1
ATOM 3281 O O . GLY B 1 164 ? 44.589 8.832 8.423 1.00 61.42 164 GLY B O 1
ATOM 3282 N N . THR B 1 165 ? 42.825 9.146 7.068 1.00 69.81 165 THR B N 1
ATOM 3283 C CA . THR B 1 165 ? 41.823 8.819 8.071 1.00 68.11 165 THR B CA 1
ATOM 3284 C C . THR B 1 165 ? 40.974 7.663 7.568 1.00 65.24 165 THR B C 1
ATOM 3285 O O . THR B 1 165 ? 40.614 7.618 6.389 1.00 66.38 165 THR B O 1
ATOM 3289 N N . VAL B 1 166 ? 40.664 6.732 8.467 1.00 61.93 166 VAL B N 1
ATOM 3290 C CA . VAL B 1 166 ? 39.938 5.511 8.136 1.00 62.34 166 VAL B CA 1
ATOM 3291 C C . VAL B 1 166 ? 38.617 5.534 8.895 1.00 62.26 166 VAL B C 1
ATOM 3292 O O . VAL B 1 166 ? 38.597 5.480 10.131 1.00 63.26 166 VAL B O 1
ATOM 3296 N N . LEU B 1 167 ? 37.515 5.620 8.155 1.00 66.77 167 LEU B N 1
ATOM 3297 C CA . LEU B 1 167 ? 36.171 5.587 8.719 1.00 62.61 167 LEU B CA 1
ATOM 3298 C C . LEU B 1 167 ? 35.662 4.163 8.577 1.00 64.21 167 LEU B C 1
ATOM 3299 O O . LEU B 1 167 ? 35.510 3.662 7.457 1.00 61.40 167 LEU B O 1
ATOM 3304 N N . LEU B 1 168 ? 35.424 3.512 9.708 1.00 68.72 168 LEU B N 1
ATOM 3305 C CA . LEU B 1 168 ? 35.078 2.099 9.747 1.00 65.66 168 LEU B CA 1
ATOM 3306 C C . LEU B 1 168 ? 33.631 1.971 10.187 1.00 67.26 168 LEU B C 1
ATOM 3307 O O . LEU B 1 168 ? 33.270 2.422 11.280 1.00 66.33 168 LEU B O 1
ATOM 3312 N N . ASP B 1 169 ? 32.810 1.360 9.338 1.00 71.31 169 ASP B N 1
ATOM 3313 C CA . ASP B 1 169 ? 31.468 0.961 9.725 1.00 68.34 169 ASP B CA 1
ATOM 3314 C C . ASP B 1 169 ? 31.568 -0.499 10.137 1.00 67.99 169 ASP B C 1
ATOM 3315 O O . ASP B 1 169 ? 31.754 -1.365 9.266 1.00 66.58 169 ASP B O 1
ATOM 3320 N N . PRO B 1 170 ? 31.507 -0.822 11.433 1.00 69.16 170 PRO B N 1
ATOM 3321 C CA . PRO B 1 170 ? 31.695 -2.219 11.892 1.00 77.95 170 PRO B CA 1
ATOM 3322 C C . PRO B 1 170 ? 30.473 -3.088 11.620 1.00 82.01 170 PRO B C 1
ATOM 3323 O O . PRO B 1 170 ? 29.799 -3.595 12.523 1.00 84.69 170 PRO B O 1
ATOM 3327 N N . ALA B 1 171 ? 30.184 -3.279 10.339 1.00 81.44 171 ALA B N 1
ATOM 3328 C CA . ALA B 1 171 ? 28.931 -3.885 9.913 1.00 80.70 171 ALA B CA 1
ATOM 3329 C C . ALA B 1 171 ? 29.176 -4.802 8.727 1.00 80.77 171 ALA B C 1
ATOM 3330 O O . ALA B 1 171 ? 29.720 -4.353 7.713 1.00 83.25 171 ALA B O 1
ATOM 3332 N N . PRO B 1 172 ? 28.810 -6.087 8.799 1.00 83.03 172 PRO B N 1
ATOM 3333 C CA . PRO B 1 172 ? 28.241 -6.820 9.939 1.00 83.20 172 PRO B CA 1
ATOM 3334 C C . PRO B 1 172 ? 29.292 -7.083 11.000 1.00 90.73 172 PRO B C 1
ATOM 3335 O O . PRO B 1 172 ? 30.459 -7.313 10.683 1.00 89.72 172 PRO B O 1
ATOM 3339 N N . VAL B 1 173 ? 28.894 -7.085 12.272 1.00 88.26 173 VAL B N 1
ATOM 3340 C CA . VAL B 1 173 ? 29.866 -7.234 13.348 1.00 94.22 173 VAL B CA 1
ATOM 3341 C C . VAL B 1 173 ? 30.681 -8.507 13.156 1.00 104.02 173 VAL B C 1
ATOM 3342 O O . VAL B 1 173 ? 31.909 -8.501 13.306 1.00 111.05 173 VAL B O 1
ATOM 3346 N N . GLY B 1 174 ? 30.020 -9.613 12.819 1.00 108.81 174 GLY B N 1
ATOM 3347 C CA . GLY B 1 174 ? 30.732 -10.837 12.524 1.00 114.88 174 GLY B CA 1
ATOM 3348 C C . GLY B 1 174 ? 31.640 -11.244 13.672 1.00 130.63 174 GLY B C 1
ATOM 3349 O O . GLY B 1 174 ? 31.340 -11.033 14.849 1.00 130.66 174 GLY B O 1
ATOM 3350 N N . ASP B 1 175 ? 32.783 -11.828 13.314 1.00 137.27 175 ASP B N 1
ATOM 3351 C CA . ASP B 1 175 ? 33.762 -12.258 14.309 1.00 136.64 175 ASP B CA 1
ATOM 3352 C C . ASP B 1 175 ? 34.316 -11.033 15.024 1.00 136.79 175 ASP B C 1
ATOM 3353 O O . ASP B 1 175 ? 35.106 -10.277 14.452 1.00 136.56 175 ASP B O 1
ATOM 3358 N N . ALA B 1 176 ? 33.908 -10.840 16.281 1.00 136.53 176 ALA B N 1
ATOM 3359 C CA . ALA B 1 176 ? 34.351 -9.667 17.027 1.00 137.63 176 ALA B CA 1
ATOM 3360 C C . ALA B 1 176 ? 35.858 -9.689 17.258 1.00 129.86 176 ALA B C 1
ATOM 3361 O O . ALA B 1 176 ? 36.529 -8.661 17.113 1.00 127.32 176 ALA B O 1
ATOM 3363 N N . SER B 1 177 ? 36.409 -10.852 17.616 1.00 128.12 177 SER B N 1
ATOM 3364 C CA . SER B 1 177 ? 37.840 -10.931 17.895 1.00 124.25 177 SER B CA 1
ATOM 3365 C C . SER B 1 177 ? 38.668 -10.668 16.643 1.00 117.22 177 SER B C 1
ATOM 3366 O O . SER B 1 177 ? 39.712 -10.012 16.709 1.00 107.01 177 SER B O 1
ATOM 3369 N N . GLN B 1 178 ? 38.225 -11.178 15.493 1.00 117.93 178 GLN B N 1
ATOM 3370 C CA . GLN B 1 178 ? 39.010 -11.015 14.275 1.00 111.22 178 GLN B CA 1
ATOM 3371 C C . GLN B 1 178 ? 39.147 -9.554 13.877 1.00 102.43 178 GLN B C 1
ATOM 3372 O O . GLN B 1 178 ? 40.126 -9.186 13.222 1.00 106.25 178 GLN B O 1
ATOM 3378 N N . MET B 1 179 ? 38.179 -8.712 14.232 1.00 101.42 179 MET B N 1
ATOM 3379 C CA . MET B 1 179 ? 38.189 -7.327 13.791 1.00 90.97 179 MET B CA 1
ATOM 3380 C C . MET B 1 179 ? 38.589 -6.353 14.888 1.00 89.29 179 MET B C 1
ATOM 3381 O O . MET B 1 179 ? 38.406 -5.142 14.717 1.00 81.45 179 MET B O 1
ATOM 3386 N N . ALA B 1 180 ? 39.114 -6.848 16.012 1.00 99.42 180 ALA B N 1
ATOM 3387 C CA . ALA B 1 180 ? 39.670 -5.949 17.016 1.00 84.13 180 ALA B CA 1
ATOM 3388 C C . ALA B 1 180 ? 40.912 -5.246 16.487 1.00 77.38 180 ALA B C 1
ATOM 3389 O O . ALA B 1 180 ? 41.206 -4.115 16.896 1.00 72.79 180 ALA B O 1
ATOM 3391 N N . ASP B 1 181 ? 41.637 -5.888 15.568 1.00 78.29 181 ASP B N 1
ATOM 3392 C CA . ASP B 1 181 ? 42.828 -5.293 14.977 1.00 84.95 181 ASP B CA 1
ATOM 3393 C C . ASP B 1 181 ? 42.521 -4.434 13.760 1.00 76.50 181 ASP B C 1
ATOM 3394 O O . ASP B 1 181 ? 43.340 -3.580 13.402 1.00 78.17 181 ASP B O 1
ATOM 3399 N N . LEU B 1 182 ? 41.372 -4.637 13.111 1.00 82.25 182 LEU B N 1
ATOM 3400 C CA . LEU B 1 182 ? 40.926 -3.663 12.120 1.00 75.45 182 LEU B CA 1
ATOM 3401 C C . LEU B 1 182 ? 40.480 -2.375 12.795 1.00 72.17 182 LEU B C 1
ATOM 3402 O O . LEU B 1 182 ? 40.664 -1.288 12.239 1.00 68.00 182 LEU B O 1
ATOM 3407 N N . ILE B 1 183 ? 39.894 -2.479 13.990 1.00 71.04 183 ILE B N 1
ATOM 3408 C CA . ILE B 1 183 ? 39.511 -1.292 14.743 1.00 68.37 183 ILE B CA 1
ATOM 3409 C C . ILE B 1 183 ? 40.745 -0.523 15.200 1.00 68.45 183 ILE B C 1
ATOM 3410 O O . ILE B 1 183 ? 40.740 0.710 15.261 1.00 66.85 183 ILE B O 1
ATOM 3415 N N . ALA B 1 184 ? 41.811 -1.232 15.559 1.00 75.43 184 ALA B N 1
ATOM 3416 C CA . ALA B 1 184 ? 42.985 -0.558 16.098 1.00 75.55 184 ALA B CA 1
ATOM 3417 C C . ALA B 1 184 ? 43.659 0.329 15.062 1.00 77.10 184 ALA B C 1
ATOM 3418 O O . ALA B 1 184 ? 44.398 1.249 15.438 1.00 77.28 184 ALA B O 1
ATOM 3420 N N . LEU B 1 185 ? 43.420 0.075 13.775 1.00 70.20 185 LEU B N 1
ATOM 3421 C CA . LEU B 1 185 ? 43.956 0.893 12.696 1.00 76.00 185 LEU B CA 1
ATOM 3422 C C . LEU B 1 185 ? 42.934 1.889 12.166 1.00 73.79 185 LEU B C 1
ATOM 3423 O O . LEU B 1 185 ? 43.195 2.563 11.163 1.00 77.44 185 LEU B O 1
ATOM 3428 N N . SER B 1 186 ? 41.786 1.995 12.818 1.00 70.66 186 SER B N 1
ATOM 3429 C CA . SER B 1 186 ? 40.729 2.902 12.414 1.00 64.35 186 SER B CA 1
ATOM 3430 C C . SER B 1 186 ? 40.815 4.190 13.214 1.00 74.75 186 SER B C 1
ATOM 3431 O O . SER B 1 186 ? 41.050 4.169 14.427 1.00 75.28 186 SER B O 1
ATOM 3434 N N . ASP B 1 187 ? 40.636 5.312 12.519 1.00 69.66 187 ASP B N 1
ATOM 3435 C CA . ASP B 1 187 ? 40.621 6.621 13.152 1.00 61.61 187 ASP B CA 1
ATOM 3436 C C . ASP B 1 187 ? 39.225 6.989 13.622 1.00 63.36 187 ASP B C 1
ATOM 3437 O O . ASP B 1 187 ? 39.065 7.549 14.712 1.00 60.64 187 ASP B O 1
ATOM 3442 N N . ILE B 1 188 ? 38.215 6.665 12.816 1.00 64.29 188 ILE B N 1
ATOM 3443 C CA . ILE B 1 188 ? 36.821 6.948 13.120 1.00 55.54 188 ILE B CA 1
ATOM 3444 C C . ILE B 1 188 ? 36.049 5.645 12.994 1.00 62.86 188 ILE B C 1
ATOM 3445 O O . ILE B 1 188 ? 36.250 4.886 12.040 1.00 65.45 188 ILE B O 1
ATOM 3450 N N . ILE B 1 189 ? 35.178 5.376 13.960 1.00 60.44 189 ILE B N 1
ATOM 3451 C CA . ILE B 1 189 ? 34.322 4.198 13.939 1.00 65.13 189 ILE B CA 1
ATOM 3452 C C . ILE B 1 189 ? 32.890 4.661 14.164 1.00 64.92 189 ILE B C 1
ATOM 3453 O O . ILE B 1 189 ? 32.644 5.580 14.951 1.00 63.74 189 ILE B O 1
ATOM 3458 N N . SER B 1 190 ? 31.946 4.045 13.458 1.00 67.08 190 SER B N 1
ATOM 3459 C CA . SER B 1 190 ? 30.556 4.506 13.442 1.00 68.47 190 SER B CA 1
ATOM 3460 C C . SER B 1 190 ? 29.599 3.349 13.683 1.00 73.40 190 SER B C 1
ATOM 3461 O O . SER B 1 190 ? 28.772 3.017 12.829 1.00 73.15 190 SER B O 1
ATOM 3464 N N . PRO B 1 191 ? 29.667 2.722 14.850 1.00 79.65 191 PRO B N 1
ATOM 3465 C CA . PRO B 1 191 ? 28.743 1.624 15.148 1.00 83.52 191 PRO B CA 1
ATOM 3466 C C . PRO B 1 191 ? 27.350 2.138 15.468 1.00 83.64 191 PRO B C 1
ATOM 3467 O O . PRO B 1 191 ? 27.166 3.264 15.931 1.00 81.60 191 PRO B O 1
ATOM 3471 N N . ASN B 1 192 ? 26.360 1.295 15.206 1.00 88.64 192 ASN B N 1
ATOM 3472 C CA . ASN B 1 192 ? 24.992 1.596 15.598 1.00 90.41 192 ASN B CA 1
ATOM 3473 C C . ASN B 1 192 ? 24.712 0.956 16.960 1.00 93.84 192 ASN B C 1
ATOM 3474 O O . ASN B 1 192 ? 25.619 0.503 17.656 1.00 93.35 192 ASN B O 1
ATOM 3479 N N . GLU B 1 193 ? 23.438 0.902 17.350 1.00 98.16 193 GLU B N 1
ATOM 3480 C CA . GLU B 1 193 ? 23.083 0.376 18.664 1.00 98.59 193 GLU B CA 1
ATOM 3481 C C . GLU B 1 193 ? 23.503 -1.084 18.817 1.00 94.16 193 GLU B C 1
ATOM 3482 O O . GLU B 1 193 ? 24.195 -1.442 19.775 1.00 86.80 193 GLU B O 1
ATOM 3484 N N . THR B 1 194 ? 23.099 -1.943 17.877 1.00 99.57 194 THR B N 1
ATOM 3485 C CA . THR B 1 194 ? 23.368 -3.372 18.020 1.00 101.06 194 THR B CA 1
ATOM 3486 C C . THR B 1 194 ? 24.860 -3.668 17.922 1.00 96.34 194 THR B C 1
ATOM 3487 O O . THR B 1 194 ? 25.372 -4.554 18.619 1.00 97.67 194 THR B O 1
ATOM 3491 N N . GLU B 1 195 ? 25.566 -2.951 17.044 1.00 103.02 195 GLU B N 1
ATOM 3492 C CA . GLU B 1 195 ? 26.984 -3.224 16.828 1.00 102.37 195 GLU B CA 1
ATOM 3493 C C . GLU B 1 195 ? 27.818 -2.785 18.024 1.00 99.80 195 GLU B C 1
ATOM 3494 O O . GLU B 1 195 ? 28.702 -3.521 18.473 1.00 99.44 195 GLU B O 1
ATOM 3500 N N . ALA B 1 196 ? 27.537 -1.602 18.570 1.00 95.35 196 ALA B N 1
ATOM 3501 C CA . ALA B 1 196 ? 28.237 -1.169 19.771 1.00 90.75 196 ALA B CA 1
ATOM 3502 C C . ALA B 1 196 ? 27.990 -2.134 20.921 1.00 94.20 196 ALA B C 1
ATOM 3503 O O . ALA B 1 196 ? 28.896 -2.410 21.712 1.00 97.48 196 ALA B O 1
ATOM 3505 N N . ALA B 1 197 ? 26.771 -2.663 21.026 1.00 97.67 197 ALA B N 1
ATOM 3506 C CA . ALA B 1 197 ? 26.465 -3.597 22.104 1.00 96.05 197 ALA B CA 1
ATOM 3507 C C . ALA B 1 197 ? 27.386 -4.808 22.050 1.00 98.53 197 ALA B C 1
ATOM 3508 O O . ALA B 1 197 ? 27.973 -5.202 23.064 1.00 97.62 197 ALA B O 1
ATOM 3510 N N . GLU B 1 198 ? 27.535 -5.412 20.870 1.00 93.00 198 GLU B N 1
ATOM 3511 C CA . GLU B 1 198 ? 28.359 -6.613 20.776 1.00 94.47 198 GLU B CA 1
ATOM 3512 C C . GLU B 1 198 ? 29.836 -6.292 20.989 1.00 88.66 198 GLU B C 1
ATOM 3513 O O . GLU B 1 198 ? 30.551 -7.059 21.640 1.00 91.56 198 GLU B O 1
ATOM 3519 N N . ILE B 1 199 ? 30.318 -5.177 20.445 1.00 89.56 199 ILE B N 1
ATOM 3520 C CA . ILE B 1 199 ? 31.745 -4.879 20.528 1.00 87.79 199 ILE B CA 1
ATOM 3521 C C . ILE B 1 199 ? 32.150 -4.596 21.968 1.00 82.66 199 ILE B C 1
ATOM 3522 O O . ILE B 1 199 ? 33.082 -5.206 22.499 1.00 81.29 199 ILE B O 1
ATOM 3527 N N . THR B 1 200 ? 31.455 -3.669 22.621 1.00 84.04 200 THR B N 1
ATOM 3528 C CA . THR B 1 200 ? 31.858 -3.219 23.943 1.00 83.25 200 THR B CA 1
ATOM 3529 C C . THR B 1 200 ? 31.220 -4.021 25.065 1.00 87.72 200 THR B C 1
ATOM 3530 O O . THR B 1 200 ? 31.698 -3.956 26.204 1.00 95.84 200 THR B O 1
ATOM 3534 N N . GLY B 1 201 ? 30.173 -4.783 24.770 1.00 86.60 201 GLY B N 1
ATOM 3535 C CA . GLY B 1 201 ? 29.405 -5.422 25.812 1.00 85.75 201 GLY B CA 1
ATOM 3536 C C . GLY B 1 201 ? 28.461 -4.500 26.547 1.00 90.91 201 GLY B C 1
ATOM 3537 O O . GLY B 1 201 ? 27.866 -4.916 27.546 1.00 92.53 201 GLY B O 1
ATOM 3538 N N . ILE B 1 202 ? 28.309 -3.261 26.090 1.00 90.05 202 ILE B N 1
ATOM 3539 C CA . ILE B 1 202 ? 27.412 -2.289 26.705 1.00 96.52 202 ILE B CA 1
ATOM 3540 C C . ILE B 1 202 ? 26.306 -1.969 25.705 1.00 99.59 202 ILE B C 1
ATOM 3541 O O . ILE B 1 202 ? 26.577 -1.485 24.598 1.00 96.64 202 ILE B O 1
ATOM 3546 N N . GLU B 1 203 ? 25.067 -2.235 26.091 1.00 112.35 203 GLU B N 1
ATOM 3547 C CA . GLU B 1 203 ? 23.927 -1.825 25.281 1.00 113.10 203 GLU B CA 1
ATOM 3548 C C . GLU B 1 203 ? 23.744 -0.317 25.400 1.00 113.50 203 GLU B C 1
ATOM 3549 O O . GLU B 1 203 ? 23.591 0.190 26.519 1.00 113.06 203 GLU B O 1
ATOM 3555 N N . PRO B 1 204 ? 23.759 0.433 24.302 1.00 105.88 204 PRO B N 1
ATOM 3556 C CA . PRO B 1 204 ? 23.503 1.887 24.399 1.00 104.86 204 PRO B CA 1
ATOM 3557 C C . PRO B 1 204 ? 22.009 2.202 24.363 1.00 111.85 204 PRO B C 1
ATOM 3558 O O . PRO B 1 204 ? 21.460 2.745 23.390 1.00 115.35 204 PRO B O 1
ATOM 3562 N N . THR B 1 205 ? 21.321 1.855 25.451 1.00 107.52 205 THR B N 1
ATOM 3563 C CA . THR B 1 205 ? 19.882 2.060 25.548 1.00 108.76 205 THR B CA 1
ATOM 3564 C C . THR B 1 205 ? 19.501 3.491 25.909 1.00 113.71 205 THR B C 1
ATOM 3565 O O . THR B 1 205 ? 18.317 3.838 25.820 1.00 117.83 205 THR B O 1
ATOM 3569 N N . ASP B 1 206 ? 20.460 4.320 26.313 1.00 108.15 206 ASP B N 1
ATOM 3570 C CA . ASP B 1 206 ? 20.238 5.746 26.516 1.00 105.22 206 ASP B CA 1
ATOM 3571 C C . ASP B 1 206 ? 21.587 6.443 26.401 1.00 103.81 206 ASP B C 1
ATOM 3572 O O . ASP B 1 206 ? 22.620 5.799 26.202 1.00 104.88 206 ASP B O 1
ATOM 3577 N N . LEU B 1 207 ? 21.575 7.772 26.527 1.00 109.02 207 LEU B N 1
ATOM 3578 C CA . LEU B 1 207 ? 22.797 8.544 26.312 1.00 103.81 207 LEU B CA 1
ATOM 3579 C C . LEU B 1 207 ? 23.830 8.308 27.410 1.00 101.05 207 LEU B C 1
ATOM 3580 O O . LEU B 1 207 ? 25.033 8.462 27.166 1.00 95.86 207 LEU B O 1
ATOM 3585 N N . ALA B 1 208 ? 23.392 7.956 28.621 1.00 100.96 208 ALA B N 1
ATOM 3586 C CA . ALA B 1 208 ? 24.346 7.671 29.690 1.00 98.03 208 ALA B CA 1
ATOM 3587 C C . ALA B 1 208 ? 25.182 6.438 29.362 1.00 95.56 208 ALA B C 1
ATOM 3588 O O . ALA B 1 208 ? 26.419 6.485 29.389 1.00 89.81 208 ALA B O 1
ATOM 3590 N N . SER B 1 209 ? 24.516 5.327 29.030 1.00 105.30 209 SER B N 1
ATOM 3591 C CA . SER B 1 209 ? 25.218 4.101 28.668 1.00 101.88 209 SER B CA 1
ATOM 3592 C C . SER B 1 209 ? 25.822 4.166 27.271 1.00 91.83 209 SER B C 1
ATOM 3593 O O . SER B 1 209 ? 26.753 3.414 26.973 1.00 86.45 209 SER B O 1
ATOM 3596 N N . ALA B 1 210 ? 25.294 5.018 26.394 1.00 94.71 210 ALA B N 1
ATOM 3597 C CA . ALA B 1 210 ? 25.899 5.168 25.077 1.00 95.30 210 ALA B CA 1
ATOM 3598 C C . ALA B 1 210 ? 27.288 5.776 25.190 1.00 86.04 210 ALA B C 1
ATOM 3599 O O . ALA B 1 210 ? 28.226 5.331 24.521 1.00 81.21 210 ALA B O 1
ATOM 3601 N N . GLU B 1 211 ? 27.438 6.793 26.036 1.00 86.07 211 GLU B N 1
ATOM 3602 C CA . GLU B 1 211 ? 28.760 7.363 26.260 1.00 81.89 211 GLU B CA 1
ATOM 3603 C C . GLU B 1 211 ? 29.711 6.306 26.801 1.00 83.10 211 GLU B C 1
ATOM 3604 O O . GLU B 1 211 ? 30.854 6.198 26.347 1.00 80.14 211 GLU B O 1
ATOM 3610 N N . ALA B 1 212 ? 29.244 5.495 27.750 1.00 82.40 212 ALA B N 1
ATOM 3611 C CA . ALA B 1 212 ? 30.089 4.447 28.310 1.00 76.14 212 ALA B CA 1
ATOM 3612 C C . ALA B 1 212 ? 30.612 3.519 27.220 1.00 76.30 212 ALA B C 1
ATOM 3613 O O . ALA B 1 212 ? 31.806 3.204 27.175 1.00 91.54 212 ALA B O 1
ATOM 3615 N N . ALA B 1 213 ? 29.730 3.071 26.328 1.00 79.86 213 ALA B N 1
ATOM 3616 C CA . ALA B 1 213 ? 30.160 2.193 25.246 1.00 79.69 213 ALA B CA 1
ATOM 3617 C C . ALA B 1 213 ? 31.149 2.897 24.333 1.00 73.04 213 ALA B C 1
ATOM 3618 O O . ALA B 1 213 ? 32.115 2.289 23.862 1.00 76.98 213 ALA B O 1
ATOM 3620 N N . GLY B 1 214 ? 30.908 4.174 24.048 1.00 73.80 214 GLY B N 1
ATOM 3621 C CA . GLY B 1 214 ? 31.809 4.900 23.172 1.00 74.60 214 GLY B CA 1
ATOM 3622 C C . GLY B 1 214 ? 33.191 5.058 23.769 1.00 74.91 214 GLY B C 1
ATOM 3623 O O . GLY B 1 214 ? 34.195 4.993 23.054 1.00 75.73 214 GLY B O 1
ATOM 3624 N N . ARG B 1 215 ? 33.263 5.283 25.084 1.00 76.02 215 ARG B N 1
ATOM 3625 C CA . ARG B 1 215 ? 34.559 5.381 25.747 1.00 76.33 215 ARG B CA 1
ATOM 3626 C C . ARG B 1 215 ? 35.307 4.055 25.673 1.00 74.43 215 ARG B C 1
ATOM 3627 O O . ARG B 1 215 ? 36.527 4.030 25.474 1.00 72.18 215 ARG B O 1
ATOM 3635 N N . LYS B 1 216 ? 34.587 2.939 25.812 1.00 74.08 216 LYS B N 1
ATOM 3636 C CA . LYS B 1 216 ? 35.207 1.635 25.602 1.00 74.06 216 LYS B CA 1
ATOM 3637 C C . LYS B 1 216 ? 35.846 1.549 24.223 1.00 70.46 216 LYS B C 1
ATOM 3638 O O . LYS B 1 216 ? 36.963 1.050 24.079 1.00 79.60 216 LYS B O 1
ATOM 3644 N N . LEU B 1 217 ? 35.156 2.029 23.193 1.00 72.51 217 LEU B N 1
ATOM 3645 C CA . LEU B 1 217 ? 35.723 1.951 21.853 1.00 71.34 217 LEU B CA 1
ATOM 3646 C C . LEU B 1 217 ? 36.943 2.849 21.715 1.00 68.87 217 LEU B C 1
ATOM 3647 O O . LEU B 1 217 ? 37.804 2.591 20.869 1.00 68.74 217 LEU B O 1
ATOM 3652 N N . LEU B 1 218 ? 37.033 3.906 22.524 1.00 69.26 218 LEU B N 1
ATOM 3653 C CA . LEU B 1 218 ? 38.218 4.755 22.481 1.00 71.50 218 LEU B CA 1
ATOM 3654 C C . LEU B 1 218 ? 39.457 4.013 22.967 1.00 71.63 218 LEU B C 1
ATOM 3655 O O . LEU B 1 218 ? 40.578 4.388 22.600 1.00 70.17 218 LEU B O 1
ATOM 3660 N N . GLU B 1 219 ? 39.275 2.966 23.773 1.00 66.59 219 GLU B N 1
ATOM 3661 C CA . GLU B 1 219 ? 40.382 2.174 24.277 1.00 70.32 219 GLU B CA 1
ATOM 3662 C C . GLU B 1 219 ? 40.953 1.222 23.232 1.00 70.39 219 GLU B C 1
ATOM 3663 O O . GLU B 1 219 ? 41.954 0.550 23.514 1.00 77.23 219 GLU B O 1
ATOM 3669 N N . ARG B 1 220 ? 40.347 1.137 22.047 1.00 60.97 220 ARG B N 1
ATOM 3670 C CA . ARG B 1 220 ? 40.708 0.129 21.060 1.00 63.53 220 ARG B CA 1
ATOM 3671 C C . ARG B 1 220 ? 41.383 0.703 19.824 1.00 64.63 220 ARG B C 1
ATOM 3672 O O . ARG B 1 220 ? 41.760 -0.066 18.931 1.00 61.66 220 ARG B O 1
ATOM 3680 N N . GLY B 1 221 ? 41.570 2.020 19.756 1.00 71.37 221 GLY B N 1
ATOM 3681 C CA . GLY B 1 221 ? 42.351 2.618 18.701 1.00 70.67 221 GLY B CA 1
ATOM 3682 C C . GLY B 1 221 ? 41.711 3.821 18.041 1.00 71.29 221 GLY B C 1
ATOM 3683 O O . GLY B 1 221 ? 42.393 4.795 17.716 1.00 77.90 221 GLY B O 1
ATOM 3684 N N . PRO B 1 222 ? 40.399 3.783 17.809 1.00 69.63 222 PRO B N 1
ATOM 3685 C CA . PRO B 1 222 ? 39.737 4.966 17.246 1.00 66.67 222 PRO B CA 1
ATOM 3686 C C . PRO B 1 222 ? 39.833 6.156 18.188 1.00 71.40 222 PRO B C 1
ATOM 3687 O O . PRO B 1 222 ? 39.728 6.020 19.410 1.00 71.38 222 PRO B O 1
ATOM 3691 N N . LYS B 1 223 ? 40.036 7.334 17.601 1.00 74.55 223 LYS B N 1
ATOM 3692 C CA . LYS B 1 223 ? 40.027 8.584 18.343 1.00 71.28 223 LYS B CA 1
ATOM 3693 C C . LYS B 1 223 ? 38.672 9.271 18.313 1.00 62.39 223 LYS B C 1
ATOM 3694 O O . LYS B 1 223 ? 38.410 10.124 19.169 1.00 64.94 223 LYS B O 1
ATOM 3700 N N . ILE B 1 224 ? 37.814 8.916 17.356 1.00 60.68 224 ILE B N 1
ATOM 3701 C CA . ILE B 1 224 ? 36.487 9.503 17.210 1.00 62.85 224 ILE B CA 1
ATOM 3702 C C . ILE B 1 224 ? 35.465 8.378 17.095 1.00 64.25 224 ILE B C 1
ATOM 3703 O O . ILE B 1 224 ? 35.580 7.512 16.218 1.00 64.74 224 ILE B O 1
ATOM 3708 N N . VAL B 1 225 ? 34.459 8.403 17.967 1.00 62.47 225 VAL B N 1
ATOM 3709 C CA . VAL B 1 225 ? 33.382 7.424 17.967 1.00 62.03 225 VAL B CA 1
ATOM 3710 C C . VAL B 1 225 ? 32.077 8.141 17.667 1.00 65.05 225 VAL B C 1
ATOM 3711 O O . VAL B 1 225 ? 31.712 9.096 18.361 1.00 66.71 225 VAL B O 1
ATOM 3715 N N . ILE B 1 226 ? 31.368 7.674 16.653 1.00 66.97 226 ILE B N 1
ATOM 3716 C CA . ILE B 1 226 ? 30.078 8.236 16.285 1.00 69.41 226 ILE B CA 1
ATOM 3717 C C . ILE B 1 226 ? 29.074 7.104 16.425 1.00 68.33 226 ILE B C 1
ATOM 3718 O O . ILE B 1 226 ? 29.005 6.210 15.571 1.00 67.15 226 ILE B O 1
ATOM 3723 N N . LEU B 1 227 ? 28.321 7.116 17.521 1.00 67.39 227 LEU B N 1
ATOM 3724 C CA . LEU B 1 227 ? 27.285 6.115 17.735 1.00 72.43 227 LEU B CA 1
ATOM 3725 C C . LEU B 1 227 ? 26.046 6.519 16.944 1.00 76.76 227 LEU B C 1
ATOM 3726 O O . LEU B 1 227 ? 25.447 7.569 17.195 1.00 73.05 227 LEU B O 1
ATOM 3731 N N . LYS B 1 228 ? 25.681 5.707 15.972 1.00 75.94 228 LYS B N 1
ATOM 3732 C CA . LYS B 1 228 ? 24.415 5.885 15.285 1.00 75.05 228 LYS B CA 1
ATOM 3733 C C . LYS B 1 228 ? 23.319 5.279 16.155 1.00 81.19 228 LYS B C 1
ATOM 3734 O O . LYS B 1 228 ? 23.370 4.093 16.490 1.00 87.04 228 LYS B O 1
ATOM 3740 N N . LEU B 1 229 ? 22.348 6.107 16.549 1.00 80.71 229 LEU B N 1
ATOM 3741 C CA . LEU B 1 229 ? 21.312 5.728 17.504 1.00 81.80 229 LEU B CA 1
ATOM 3742 C C . LEU B 1 229 ? 19.927 5.651 16.864 1.00 89.45 229 LEU B C 1
ATOM 3743 O O . LEU B 1 229 ? 18.912 5.708 17.570 1.00 90.14 229 LEU B O 1
ATOM 3748 N N . GLY B 1 230 ? 19.864 5.521 15.543 1.00 87.85 230 GLY B N 1
ATOM 3749 C CA . GLY B 1 230 ? 18.572 5.408 14.891 1.00 85.95 230 GLY B CA 1
ATOM 3750 C C . GLY B 1 230 ? 17.716 6.632 15.146 1.00 88.12 230 GLY B C 1
ATOM 3751 O O . GLY B 1 230 ? 18.155 7.777 14.975 1.00 86.86 230 GLY B O 1
ATOM 3752 N N . SER B 1 231 ? 16.487 6.389 15.600 1.00 92.23 231 SER B N 1
ATOM 3753 C CA . SER B 1 231 ? 15.495 7.440 15.775 1.00 87.58 231 SER B CA 1
ATOM 3754 C C . SER B 1 231 ? 15.850 8.454 16.857 1.00 90.31 231 SER B C 1
ATOM 3755 O O . SER B 1 231 ? 15.056 9.351 17.148 1.00 81.17 231 SER B O 1
ATOM 3758 N N . ARG B 1 232 ? 17.039 8.320 17.460 1.00 92.70 232 ARG B N 1
ATOM 3759 C CA . ARG B 1 232 ? 17.476 9.189 18.553 1.00 88.04 232 ARG B CA 1
ATOM 3760 C C . ARG B 1 232 ? 18.730 9.976 18.185 1.00 84.89 232 ARG B C 1
ATOM 3761 O O . ARG B 1 232 ? 19.420 10.494 19.069 1.00 74.20 232 ARG B O 1
ATOM 3769 N N . GLY B 1 233 ? 19.028 10.083 16.892 1.00 86.95 233 GLY B N 1
ATOM 3770 C CA . GLY B 1 233 ? 20.147 10.880 16.430 1.00 82.65 233 GLY B CA 1
ATOM 3771 C C . GLY B 1 233 ? 21.456 10.125 16.456 1.00 80.89 233 GLY B C 1
ATOM 3772 O O . GLY B 1 233 ? 21.507 8.935 16.135 1.00 78.06 233 GLY B O 1
ATOM 3773 N N . ALA B 1 234 ? 22.530 10.813 16.822 1.00 83.66 234 ALA B N 1
ATOM 3774 C CA . ALA B 1 234 ? 23.843 10.202 16.943 1.00 76.35 234 ALA B CA 1
ATOM 3775 C C . ALA B 1 234 ? 24.545 10.842 18.125 1.00 77.76 234 ALA B C 1
ATOM 3776 O O . ALA B 1 234 ? 24.208 11.952 18.539 1.00 77.08 234 ALA B O 1
ATOM 3778 N N . LEU B 1 235 ? 25.523 10.126 18.671 1.00 81.71 235 LEU B N 1
ATOM 3779 C CA . LEU B 1 235 ? 26.323 10.607 19.789 1.00 72.83 235 LEU B CA 1
ATOM 3780 C C . LEU B 1 235 ? 27.783 10.611 19.369 1.00 69.82 235 LEU B C 1
ATOM 3781 O O . LEU B 1 235 ? 28.304 9.582 18.928 1.00 70.58 235 LEU B O 1
ATOM 3786 N N . LEU B 1 236 ? 28.429 11.768 19.491 1.00 73.10 236 LEU B N 1
ATOM 3787 C CA . LEU B 1 236 ? 29.861 11.895 19.254 1.00 70.84 236 LEU B CA 1
ATOM 3788 C C . LEU B 1 236 ? 30.597 11.738 20.577 1.00 70.53 236 LEU B C 1
ATOM 3789 O O . LEU B 1 236 ? 30.303 12.441 21.549 1.00 72.69 236 LEU B O 1
ATOM 3794 N N . VAL B 1 237 ? 31.541 10.803 20.615 1.00 69.57 237 VAL B N 1
ATOM 3795 C CA . VAL B 1 237 ? 32.321 10.510 21.813 1.00 71.98 237 VAL B CA 1
ATOM 3796 C C . VAL B 1 237 ? 33.789 10.552 21.431 1.00 67.88 237 VAL B C 1
ATOM 3797 O O . VAL B 1 237 ? 34.217 9.830 20.524 1.00 69.83 237 VAL B O 1
ATOM 3801 N N . THR B 1 238 ? 34.555 11.392 22.114 1.00 67.71 238 THR B N 1
ATOM 3802 C CA . THR B 1 238 ? 35.990 11.448 21.932 1.00 71.54 238 THR B CA 1
ATOM 3803 C C . THR B 1 238 ? 36.626 11.598 23.304 1.00 78.15 238 THR B C 1
ATOM 3804 O O . THR B 1 238 ? 35.936 11.722 24.323 1.00 72.77 238 THR B O 1
ATOM 3808 N N . ALA B 1 239 ? 37.957 11.594 23.328 1.00 78.61 239 ALA B N 1
ATOM 3809 C CA . ALA B 1 239 ? 38.655 11.801 24.586 1.00 79.93 239 ALA B CA 1
ATOM 3810 C C . ALA B 1 239 ? 38.371 13.175 25.170 1.00 79.95 239 ALA B C 1
ATOM 3811 O O . ALA B 1 239 ? 38.505 13.360 26.385 1.00 77.13 239 ALA B O 1
ATOM 3813 N N . ASP B 1 240 ? 37.958 14.135 24.340 1.00 80.50 240 ASP B N 1
ATOM 3814 C CA . ASP B 1 240 ? 37.879 15.526 24.751 1.00 82.91 240 ASP B CA 1
ATOM 3815 C C . ASP B 1 240 ? 36.468 16.099 24.779 1.00 85.86 240 ASP B C 1
ATOM 3816 O O . ASP B 1 240 ? 36.300 17.243 25.220 1.00 89.02 240 ASP B O 1
ATOM 3821 N N . GLU B 1 241 ? 35.458 15.354 24.333 1.00 81.77 241 GLU B N 1
ATOM 3822 C CA . GLU B 1 241 ? 34.111 15.908 24.296 1.00 78.31 241 GLU B CA 1
ATOM 3823 C C . GLU B 1 241 ? 33.083 14.808 24.096 1.00 77.24 241 GLU B C 1
ATOM 3824 O O . GLU B 1 241 ? 33.386 13.734 23.572 1.00 75.59 241 GLU B O 1
ATOM 3830 N N . VAL B 1 242 ? 31.851 15.107 24.499 1.00 76.53 242 VAL B N 1
ATOM 3831 C CA . VAL B 1 242 ? 30.695 14.280 24.168 1.00 81.28 242 VAL B CA 1
ATOM 3832 C C . VAL B 1 242 ? 29.563 15.215 23.751 1.00 73.91 242 VAL B C 1
ATOM 3833 O O . VAL B 1 242 ? 29.195 16.124 24.504 1.00 78.96 242 VAL B O 1
ATOM 3837 N N . LYS B 1 243 ? 29.035 15.021 22.547 1.00 73.72 243 LYS B N 1
ATOM 3838 C CA . LYS B 1 243 ? 27.932 15.829 22.044 1.00 77.03 243 LYS B CA 1
ATOM 3839 C C . LYS B 1 243 ? 26.834 14.913 21.527 1.00 78.05 243 LYS B C 1
ATOM 3840 O O . LYS B 1 243 ? 27.117 13.896 20.888 1.00 76.24 243 LYS B O 1
ATOM 3846 N N . HIS B 1 244 ? 25.585 15.277 21.808 1.00 82.33 244 HIS B N 1
ATOM 3847 C CA . HIS B 1 244 ? 24.426 14.556 21.299 1.00 78.79 244 HIS B CA 1
ATOM 3848 C C . HIS B 1 244 ? 23.849 15.333 20.127 1.00 77.02 244 HIS B C 1
ATOM 3849 O O . HIS B 1 244 ? 23.497 16.509 20.271 1.00 85.50 244 HIS B O 1
ATOM 3856 N N . PHE B 1 245 ? 23.752 14.674 18.976 1.00 80.06 245 PHE B N 1
ATOM 3857 C CA . PHE B 1 245 ? 23.220 15.278 17.756 1.00 85.25 245 PHE B CA 1
ATOM 3858 C C . PHE B 1 245 ? 21.779 14.816 17.583 1.00 83.71 245 PHE B C 1
ATOM 3859 O O . PHE B 1 245 ? 21.522 13.696 17.136 1.00 82.33 245 PHE B O 1
ATOM 3867 N N . THR B 1 246 ? 20.840 15.693 17.922 1.00 84.40 246 THR B N 1
ATOM 3868 C CA . THR B 1 246 ? 19.440 15.312 17.901 1.00 84.83 246 THR B CA 1
ATOM 3869 C C . THR B 1 246 ? 19.020 14.934 16.485 1.00 84.42 246 THR B C 1
ATOM 3870 O O . THR B 1 246 ? 19.527 15.492 15.505 1.00 84.69 246 THR B O 1
ATOM 3874 N N . PRO B 1 247 ? 18.103 13.980 16.350 1.00 86.54 247 PRO B N 1
ATOM 3875 C CA . PRO B 1 247 ? 17.588 13.641 15.022 1.00 83.58 247 PRO B CA 1
ATOM 3876 C C . PRO B 1 247 ? 16.726 14.758 14.471 1.00 84.16 247 PRO B C 1
ATOM 3877 O O . PRO B 1 247 ? 16.066 15.491 15.212 1.00 84.79 247 PRO B O 1
ATOM 3881 N N . PHE B 1 248 ? 16.729 14.876 13.150 1.00 83.30 248 PHE B N 1
ATOM 3882 C CA . PHE B 1 248 ? 15.794 15.762 12.475 1.00 84.10 248 PHE B CA 1
ATOM 3883 C C . PHE B 1 248 ? 14.403 15.131 12.433 1.00 81.83 248 PHE B C 1
ATOM 3884 O O . PHE B 1 248 ? 14.257 13.929 12.197 1.00 75.67 248 PHE B O 1
ATOM 3892 N N . LYS B 1 249 ? 13.378 15.949 12.676 1.00 86.48 249 LYS B N 1
ATOM 3893 C CA . LYS B 1 249 ? 12.002 15.472 12.603 1.00 82.27 249 LYS B CA 1
ATOM 3894 C C . LYS B 1 249 ? 11.629 15.235 11.144 1.00 81.06 249 LYS B C 1
ATOM 3895 O O . LYS B 1 249 ? 11.603 16.180 10.345 1.00 80.48 249 LYS B O 1
ATOM 3897 N N . VAL B 1 250 ? 11.368 13.976 10.789 1.00 83.07 250 VAL B N 1
ATOM 3898 C CA . VAL B 1 250 ? 11.036 13.617 9.413 1.00 89.06 250 VAL B CA 1
ATOM 3899 C C . VAL B 1 250 ? 10.046 12.459 9.431 1.00 95.91 250 VAL B C 1
ATOM 3900 O O . VAL B 1 250 ? 9.991 11.679 10.387 1.00 94.47 250 VAL B O 1
ATOM 3904 N N . LYS B 1 251 ? 9.248 12.363 8.366 1.00 104.66 251 LYS B N 1
ATOM 3905 C CA . LYS B 1 251 ? 8.311 11.258 8.200 1.00 102.74 251 LYS B CA 1
ATOM 3906 C C . LYS B 1 251 ? 9.079 10.005 7.786 1.00 108.64 251 LYS B C 1
ATOM 3907 O O . LYS B 1 251 ? 9.793 10.013 6.775 1.00 109.35 251 LYS B O 1
ATOM 3909 N N . VAL B 1 252 ? 8.922 8.925 8.554 1.00 98.11 252 VAL B N 1
ATOM 3910 C CA . VAL B 1 252 ? 9.723 7.720 8.366 1.00 103.37 252 VAL B CA 1
ATOM 3911 C C . VAL B 1 252 ? 8.976 6.748 7.468 1.00 92.87 252 VAL B C 1
ATOM 3912 O O . VAL B 1 252 ? 7.826 6.393 7.740 1.00 96.76 252 VAL B O 1
ATOM 3916 N N . VAL B 1 253 ? 9.650 6.290 6.414 1.00 95.68 253 VAL B N 1
ATOM 3917 C CA . VAL B 1 253 ? 9.059 5.413 5.409 1.00 96.33 253 VAL B CA 1
ATOM 3918 C C . VAL B 1 253 ? 9.788 4.074 5.385 1.00 100.89 253 VAL B C 1
ATOM 3919 O O . VAL B 1 253 ? 9.167 3.018 5.569 1.00 101.46 253 VAL B O 1
ATOM 3923 N N . ASP B 1 254 ? 11.101 4.108 5.143 1.00 91.50 254 ASP B N 1
ATOM 3924 C CA . ASP B 1 254 ? 11.916 2.895 5.114 1.00 94.18 254 ASP B CA 1
ATOM 3925 C C . ASP B 1 254 ? 13.322 3.245 5.568 1.00 94.29 254 ASP B C 1
ATOM 3926 O O . ASP B 1 254 ? 14.022 4.015 4.901 1.00 88.42 254 ASP B O 1
ATOM 3931 N N . THR B 1 255 ? 13.745 2.657 6.683 1.00 99.60 255 THR B N 1
ATOM 3932 C CA . THR B 1 255 ? 14.974 3.058 7.356 1.00 97.61 255 THR B CA 1
ATOM 3933 C C . THR B 1 255 ? 16.174 2.189 6.996 1.00 93.79 255 THR B C 1
ATOM 3934 O O . THR B 1 255 ? 17.242 2.356 7.594 1.00 92.68 255 THR B O 1
ATOM 3938 N N . VAL B 1 256 ? 16.034 1.286 6.023 1.00 91.82 256 VAL B N 1
ATOM 3939 C CA . VAL B 1 256 ? 17.148 0.430 5.647 1.00 98.54 256 VAL B CA 1
ATOM 3940 C C . VAL B 1 256 ? 18.282 1.275 5.087 1.00 98.36 256 VAL B C 1
ATOM 3941 O O . VAL B 1 256 ? 18.073 2.155 4.243 1.00 93.78 256 VAL B O 1
ATOM 3945 N N . ALA B 1 257 ? 19.498 1.000 5.558 1.00 108.20 257 ALA B N 1
ATOM 3946 C CA . ALA B 1 257 ? 20.715 1.641 5.060 1.00 105.46 257 ALA B CA 1
ATOM 3947 C C . ALA B 1 257 ? 20.688 3.154 5.251 1.00 104.76 257 ALA B C 1
ATOM 3948 O O . ALA B 1 257 ? 21.291 3.899 4.472 1.00 102.01 257 ALA B O 1
ATOM 3950 N N . ALA B 1 258 ? 19.986 3.626 6.284 1.00 91.65 258 ALA B N 1
ATOM 3951 C CA . ALA B 1 258 ? 20.127 5.027 6.667 1.00 87.91 258 ALA B CA 1
ATOM 3952 C C . ALA B 1 258 ? 21.522 5.299 7.210 1.00 82.01 258 ALA B C 1
ATOM 3953 O O . ALA B 1 258 ? 22.063 6.393 7.014 1.00 81.46 258 ALA B O 1
ATOM 3955 N N . GLY B 1 259 ? 22.121 4.315 7.885 1.00 82.75 259 GLY B N 1
ATOM 3956 C CA . GLY B 1 259 ? 23.490 4.469 8.344 1.00 80.90 259 GLY B CA 1
ATOM 3957 C C . GLY B 1 259 ? 24.487 4.596 7.209 1.00 78.90 259 GLY B C 1
ATOM 3958 O O . GLY B 1 259 ? 25.533 5.236 7.364 1.00 73.35 259 GLY B O 1
ATOM 3959 N N . ASP B 1 260 ? 24.188 3.982 6.059 1.00 74.43 260 ASP B N 1
ATOM 3960 C CA . ASP B 1 260 ? 25.094 4.059 4.921 1.00 73.13 260 ASP B CA 1
ATOM 3961 C C . ASP B 1 260 ? 25.044 5.411 4.217 1.00 77.31 260 ASP B C 1
ATOM 3962 O O . ASP B 1 260 ? 25.993 5.763 3.511 1.00 78.28 260 ASP B O 1
ATOM 3967 N N . SER B 1 261 ? 23.966 6.174 4.386 1.00 80.47 261 SER B N 1
ATOM 3968 C CA . SER B 1 261 ? 23.940 7.560 3.938 1.00 70.22 261 SER B CA 1
ATOM 3969 C C . SER B 1 261 ? 24.521 8.496 4.985 1.00 69.08 261 SER B C 1
ATOM 3970 O O . SER B 1 261 ? 25.089 9.535 4.636 1.00 67.61 261 SER B O 1
ATOM 3973 N N . PHE B 1 262 ? 24.382 8.149 6.265 1.00 76.50 262 PHE B N 1
ATOM 3974 C CA . PHE B 1 262 ? 25.021 8.930 7.318 1.00 72.73 262 PHE B CA 1
ATOM 3975 C C . PHE B 1 262 ? 26.537 8.899 7.172 1.00 72.71 262 PHE B C 1
ATOM 3976 O O . PHE B 1 262 ? 27.207 9.924 7.352 1.00 71.17 262 PHE B O 1
ATOM 3984 N N . ASN B 1 263 ? 27.100 7.727 6.863 1.00 69.61 263 ASN B N 1
ATOM 3985 C CA . ASN B 1 263 ? 28.551 7.630 6.732 1.00 69.39 263 ASN B CA 1
ATOM 3986 C C . ASN B 1 263 ? 29.043 8.357 5.486 1.00 68.46 263 ASN B C 1
ATOM 3987 O O . ASN B 1 263 ? 30.128 8.948 5.494 1.00 66.20 263 ASN B O 1
ATOM 3992 N N . GLY B 1 264 ? 28.271 8.309 4.398 1.00 63.03 264 GLY B N 1
ATOM 3993 C CA . GLY B 1 264 ? 28.636 9.067 3.216 1.00 59.68 264 GLY B CA 1
ATOM 3994 C C . GLY B 1 264 ? 28.487 10.562 3.405 1.00 61.89 264 GLY B C 1
ATOM 3995 O O . GLY B 1 264 ? 29.212 11.347 2.786 1.00 60.64 264 GLY B O 1
ATOM 3996 N N . GLY B 1 265 ? 27.529 10.980 4.231 1.00 57.98 265 GLY B N 1
ATOM 3997 C CA . GLY B 1 265 ? 27.381 12.399 4.495 1.00 59.19 265 GLY B CA 1
ATOM 3998 C C . GLY B 1 265 ? 28.522 12.923 5.335 1.00 64.55 265 GLY B C 1
ATOM 3999 O O . GLY B 1 265 ? 29.108 13.970 5.037 1.00 62.54 265 GLY B O 1
ATOM 4000 N N . PHE B 1 266 ? 28.871 12.176 6.385 1.00 72.39 266 PHE B N 1
ATOM 4001 C CA . PHE B 1 266 ? 30.047 12.501 7.183 1.00 60.03 266 PHE B CA 1
ATOM 4002 C C . PHE B 1 266 ? 31.294 12.542 6.309 1.00 58.05 266 PHE B C 1
ATOM 4003 O O . PHE B 1 266 ? 32.091 13.478 6.390 1.00 64.46 266 PHE B O 1
ATOM 4011 N N . ALA B 1 267 ? 31.461 11.544 5.440 1.00 55.27 267 ALA B N 1
ATOM 4012 C CA . ALA B 1 267 ? 32.647 11.503 4.594 1.00 56.55 267 ALA B CA 1
ATOM 4013 C C . ALA B 1 267 ? 32.751 12.748 3.733 1.00 60.07 267 ALA B C 1
ATOM 4014 O O . ALA B 1 267 ? 33.834 13.319 3.591 1.00 63.05 267 ALA B O 1
ATOM 4016 N N . VAL B 1 268 ? 31.635 13.181 3.145 1.00 65.46 268 VAL B N 1
ATOM 4017 C CA . VAL B 1 268 ? 31.667 14.321 2.232 1.00 60.17 268 VAL B CA 1
ATOM 4018 C C . VAL B 1 268 ? 32.020 15.596 2.987 1.00 58.55 268 VAL B C 1
ATOM 4019 O O . VAL B 1 268 ? 32.901 16.359 2.572 1.00 59.28 268 VAL B O 1
ATOM 4023 N N . ALA B 1 269 ? 31.342 15.848 4.108 1.00 54.93 269 ALA B N 1
ATOM 4024 C CA . ALA B 1 269 ? 31.637 17.052 4.879 1.00 60.06 269 ALA B CA 1
ATOM 4025 C C . ALA B 1 269 ? 33.081 17.034 5.375 1.00 62.63 269 ALA B C 1
ATOM 4026 O O . ALA B 1 269 ? 33.776 18.058 5.339 1.00 62.99 269 ALA B O 1
ATOM 4028 N N . PHE B 1 270 ? 33.547 15.868 5.824 1.00 60.15 270 PHE B N 1
ATOM 4029 C CA . PHE B 1 270 ? 34.926 15.718 6.273 1.00 58.36 270 PHE B CA 1
ATOM 4030 C C . PHE B 1 270 ? 35.909 15.963 5.137 1.00 58.37 270 PHE B C 1
ATOM 4031 O O . PHE B 1 270 ? 36.923 16.644 5.324 1.00 62.12 270 PHE B O 1
ATOM 4039 N N . SER B 1 271 ? 35.624 15.423 3.948 1.00 56.21 271 SER B N 1
ATOM 4040 C CA . SER B 1 271 ? 36.525 15.610 2.814 1.00 57.01 271 SER B CA 1
ATOM 4041 C C . SER B 1 271 ? 36.648 17.076 2.447 1.00 60.32 271 SER B C 1
ATOM 4042 O O . SER B 1 271 ? 37.662 17.494 1.877 1.00 64.68 271 SER B O 1
ATOM 4045 N N . GLN B 1 272 ? 35.622 17.861 2.753 1.00 63.89 272 GLN B N 1
ATOM 4046 C CA . GLN B 1 272 ? 35.577 19.282 2.449 1.00 61.20 272 GLN B CA 1
ATOM 4047 C C . GLN B 1 272 ? 36.156 20.124 3.572 1.00 59.56 272 GLN B C 1
ATOM 4048 O O . GLN B 1 272 ? 36.085 21.356 3.510 1.00 65.37 272 GLN B O 1
ATOM 4054 N N . ALA B 1 273 ? 36.714 19.484 4.598 1.00 61.38 273 ALA B N 1
ATOM 4055 C CA . ALA B 1 273 ? 37.383 20.148 5.710 1.00 58.51 273 ALA B CA 1
ATOM 4056 C C . ALA B 1 273 ? 36.421 20.902 6.614 1.00 55.44 273 ALA B C 1
ATOM 4057 O O . ALA B 1 273 ? 36.822 21.834 7.304 1.00 65.19 273 ALA B O 1
ATOM 4059 N N . ARG B 1 274 ? 35.157 20.523 6.638 1.00 58.10 274 ARG B N 1
ATOM 4060 C CA . ARG B 1 274 ? 34.224 21.185 7.526 1.00 64.84 274 ARG B CA 1
ATOM 4061 C C . ARG B 1 274 ? 34.537 20.817 8.972 1.00 53.97 274 ARG B C 1
ATOM 4062 O O . ARG B 1 274 ? 35.161 19.791 9.238 1.00 58.95 274 ARG B O 1
ATOM 4070 N N . PRO B 1 275 ? 34.112 21.643 9.926 1.00 59.30 275 PRO B N 1
ATOM 4071 C CA . PRO B 1 275 ? 34.311 21.290 11.336 1.00 62.85 275 PRO B CA 1
ATOM 4072 C C . PRO B 1 275 ? 33.681 19.943 11.647 1.00 64.56 275 PRO B C 1
ATOM 4073 O O . PRO B 1 275 ? 32.741 19.506 10.982 1.00 66.85 275 PRO B O 1
ATOM 4077 N N . LEU B 1 276 ? 34.226 19.273 12.665 1.00 67.99 276 LEU B N 1
ATOM 4078 C CA . LEU B 1 276 ? 33.784 17.917 12.976 1.00 66.18 276 LEU B CA 1
ATOM 4079 C C . LEU B 1 276 ? 32.294 17.881 13.296 1.00 67.17 276 LEU B C 1
ATOM 4080 O O . LEU B 1 276 ? 31.559 17.033 12.777 1.00 65.53 276 LEU B O 1
ATOM 4085 N N . HIS B 1 277 ? 31.830 18.796 14.152 1.00 64.01 277 HIS B N 1
ATOM 4086 C CA . HIS B 1 277 ? 30.403 18.861 14.448 1.00 65.58 277 HIS B CA 1
ATOM 4087 C C . HIS B 1 277 ? 29.589 19.044 13.171 1.00 67.22 277 HIS B C 1
ATOM 4088 O O . HIS B 1 277 ? 28.558 18.387 12.984 1.00 69.15 277 HIS B O 1
ATOM 4095 N N . ASP B 1 278 ? 30.036 19.930 12.277 1.00 62.45 278 ASP B N 1
ATOM 4096 C CA . ASP B 1 278 ? 29.358 20.083 10.995 1.00 59.71 278 ASP B CA 1
ATOM 4097 C C . ASP B 1 278 ? 29.339 18.774 10.214 1.00 65.69 278 ASP B C 1
ATOM 4098 O O . ASP B 1 278 ? 28.389 18.507 9.472 1.00 69.84 278 ASP B O 1
ATOM 4103 N N . CYS B 1 279 ? 30.375 17.949 10.356 1.00 65.55 279 CYS B N 1
ATOM 4104 C CA . CYS B 1 279 ? 30.404 16.686 9.628 1.00 66.16 279 CYS B CA 1
ATOM 4105 C C . CYS B 1 279 ? 29.404 15.693 10.206 1.00 64.52 279 CYS B C 1
ATOM 4106 O O . CYS B 1 279 ? 28.802 14.912 9.465 1.00 68.43 279 CYS B O 1
ATOM 4109 N N . VAL B 1 280 ? 29.232 15.690 11.528 1.00 65.04 280 VAL B N 1
ATOM 4110 C CA . VAL B 1 280 ? 28.265 14.789 12.141 1.00 64.26 280 VAL B CA 1
ATOM 4111 C C . VAL B 1 280 ? 26.849 15.226 11.792 1.00 74.11 280 VAL B C 1
ATOM 4112 O O . VAL B 1 280 ? 25.971 14.391 11.544 1.00 73.58 280 VAL B O 1
ATOM 4116 N N . ARG B 1 281 ? 26.600 16.542 11.780 1.00 70.00 281 ARG B N 1
ATOM 4117 C CA . ARG B 1 281 ? 25.276 17.043 11.423 1.00 70.03 281 ARG B CA 1
ATOM 4118 C C . ARG B 1 281 ? 24.960 16.752 9.965 1.00 66.83 281 ARG B C 1
ATOM 4119 O O . ARG B 1 281 ? 23.840 16.360 9.638 1.00 66.41 281 ARG B O 1
ATOM 4127 N N . TYR B 1 282 ? 25.940 16.928 9.078 1.00 67.12 282 TYR B N 1
ATOM 4128 C CA . TYR B 1 282 ? 25.733 16.637 7.664 1.00 61.98 282 TYR B CA 1
ATOM 4129 C C . TYR B 1 282 ? 25.381 15.174 7.455 1.00 66.33 282 TYR B C 1
ATOM 4130 O O . TYR B 1 282 ? 24.508 14.849 6.645 1.00 68.93 282 TYR B O 1
ATOM 4139 N N . GLY B 1 283 ? 26.064 14.275 8.162 1.00 65.29 283 GLY B N 1
ATOM 4140 C CA . GLY B 1 283 ? 25.688 12.871 8.114 1.00 69.33 283 GLY B CA 1
ATOM 4141 C C . GLY B 1 283 ? 24.334 12.609 8.751 1.00 67.81 283 GLY B C 1
ATOM 4142 O O . GLY B 1 283 ? 23.581 11.745 8.298 1.00 63.96 283 GLY B O 1
ATOM 4143 N N . SER B 1 284 ? 24.021 13.334 9.830 1.00 66.99 284 SER B N 1
ATOM 4144 C CA . SER B 1 284 ? 22.739 13.151 10.504 1.00 67.48 284 SER B CA 1
ATOM 4145 C C . SER B 1 284 ? 21.588 13.540 9.590 1.00 71.93 284 SER B C 1
ATOM 4146 O O . SER B 1 284 ? 20.559 12.853 9.539 1.00 68.06 284 SER B O 1
ATOM 4149 N N . ALA B 1 285 ? 21.752 14.649 8.865 1.00 71.63 285 ALA B N 1
ATOM 4150 C CA . ALA B 1 285 ? 20.755 15.070 7.892 1.00 69.79 285 ALA B CA 1
ATOM 4151 C C . ALA B 1 285 ? 20.628 14.058 6.764 1.00 69.98 285 ALA B C 1
ATOM 4152 O O . ALA B 1 285 ? 19.516 13.704 6.369 1.00 72.87 285 ALA B O 1
ATOM 4154 N N . ALA B 1 286 ? 21.755 13.572 6.240 1.00 69.00 286 ALA B N 1
ATOM 4155 C CA . ALA B 1 286 ? 21.693 12.624 5.133 1.00 69.55 286 ALA B CA 1
ATOM 4156 C C . ALA B 1 286 ? 20.966 11.354 5.547 1.00 74.41 286 ALA B C 1
ATOM 4157 O O . ALA B 1 286 ? 20.208 10.775 4.759 1.00 80.70 286 ALA B O 1
ATOM 4159 N N . GLY B 1 287 ? 21.187 10.902 6.781 1.00 73.11 287 GLY B N 1
ATOM 4160 C CA . GLY B 1 287 ? 20.454 9.746 7.264 1.00 76.25 287 GLY B CA 1
ATOM 4161 C C . GLY B 1 287 ? 18.964 10.012 7.347 1.00 78.85 287 GLY B C 1
ATOM 4162 O O . GLY B 1 287 ? 18.148 9.206 6.896 1.00 81.60 287 GLY B O 1
ATOM 4163 N N . ALA B 1 288 ? 18.591 11.161 7.909 1.00 75.14 288 ALA B N 1
ATOM 4164 C CA . ALA B 1 288 ? 17.178 11.474 8.069 1.00 78.06 288 ALA B CA 1
ATOM 4165 C C . ALA B 1 288 ? 16.491 11.592 6.717 1.00 83.25 288 ALA B C 1
ATOM 4166 O O . ALA B 1 288 ? 15.326 11.201 6.570 1.00 79.90 288 ALA B O 1
ATOM 4168 N N . ILE B 1 289 ? 17.192 12.138 5.720 1.00 81.14 289 ILE B N 1
ATOM 4169 C CA . ILE B 1 289 ? 16.635 12.205 4.372 1.00 81.31 289 ILE B CA 1
ATOM 4170 C C . ILE B 1 289 ? 16.441 10.803 3.814 1.00 80.85 289 ILE B C 1
ATOM 4171 O O . ILE B 1 289 ? 15.505 10.551 3.050 1.00 78.24 289 ILE B O 1
ATOM 4176 N N . ALA B 1 290 ? 17.330 9.876 4.165 1.00 83.10 290 ALA B N 1
ATOM 4177 C CA . ALA B 1 290 ? 17.227 8.525 3.629 1.00 84.90 290 ALA B CA 1
ATOM 4178 C C . ALA B 1 290 ? 15.976 7.820 4.134 1.00 81.69 290 ALA B C 1
ATOM 4179 O O . ALA B 1 290 ? 15.324 7.090 3.379 1.00 89.30 290 ALA B O 1
ATOM 4181 N N . VAL B 1 291 ? 15.630 8.012 5.409 1.00 81.55 291 VAL B N 1
ATOM 4182 C CA . VAL B 1 291 ? 14.502 7.273 5.960 1.00 86.75 291 VAL B CA 1
ATOM 4183 C C . VAL B 1 291 ? 13.200 7.727 5.318 1.00 84.50 291 VAL B C 1
ATOM 4184 O O . VAL B 1 291 ? 12.235 6.963 5.263 1.00 92.15 291 VAL B O 1
ATOM 4188 N N . THR B 1 292 ? 13.142 8.964 4.820 1.00 83.19 292 THR B N 1
ATOM 4189 C CA . THR B 1 292 ? 11.894 9.472 4.261 1.00 88.28 292 THR B CA 1
ATOM 4190 C C . THR B 1 292 ? 11.545 8.849 2.914 1.00 92.49 292 THR B C 1
ATOM 4191 O O . THR B 1 292 ? 10.412 9.027 2.449 1.00 88.57 292 THR B O 1
ATOM 4195 N N . ARG B 1 293 ? 12.475 8.131 2.282 1.00 90.48 293 ARG B N 1
ATOM 4196 C CA . ARG B 1 293 ? 12.231 7.487 1.000 1.00 92.61 293 ARG B CA 1
ATOM 4197 C C . ARG B 1 293 ? 12.653 6.027 1.074 1.00 94.74 293 ARG B C 1
ATOM 4198 O O . ARG B 1 293 ? 13.306 5.591 2.025 1.00 94.44 293 ARG B O 1
ATOM 4206 N N . VAL B 1 294 ? 12.268 5.272 0.045 1.00 102.73 294 VAL B N 1
ATOM 4207 C CA . VAL B 1 294 ? 12.488 3.831 -0.017 1.00 100.72 294 VAL B CA 1
ATOM 4208 C C . VAL B 1 294 ? 13.761 3.561 -0.804 1.00 110.88 294 VAL B C 1
ATOM 4209 O O . VAL B 1 294 ? 13.934 4.076 -1.917 1.00 101.10 294 VAL B O 1
ATOM 4213 N N . GLY B 1 295 ? 14.645 2.747 -0.231 1.00 128.50 295 GLY B N 1
ATOM 4214 C CA . GLY B 1 295 ? 15.912 2.423 -0.857 1.00 122.48 295 GLY B CA 1
ATOM 4215 C C . GLY B 1 295 ? 17.015 3.378 -0.462 1.00 112.71 295 GLY B C 1
ATOM 4216 O O . GLY B 1 295 ? 16.801 4.590 -0.401 1.00 116.65 295 GLY B O 1
ATOM 4217 N N . GLY B 1 297 ? 20.472 4.008 -2.532 1.00 90.29 297 GLY B N 1
ATOM 4218 C CA . GLY B 1 297 ? 19.106 4.355 -2.862 1.00 107.25 297 GLY B CA 1
ATOM 4219 C C . GLY B 1 297 ? 18.998 5.120 -4.166 1.00 109.75 297 GLY B C 1
ATOM 4220 O O . GLY B 1 297 ? 19.775 6.038 -4.421 1.00 106.41 297 GLY B O 1
ATOM 4221 N N . ALA B 1 298 ? 18.023 4.742 -4.997 1.00 110.26 298 ALA B N 1
ATOM 4222 C CA . ALA B 1 298 ? 17.798 5.458 -6.250 1.00 118.69 298 ALA B CA 1
ATOM 4223 C C . ALA B 1 298 ? 17.492 6.932 -6.012 1.00 117.10 298 ALA B C 1
ATOM 4224 O O . ALA B 1 298 ? 17.709 7.760 -6.905 1.00 103.80 298 ALA B O 1
ATOM 4226 N N . ALA B 1 299 ? 17.002 7.274 -4.825 1.00 121.51 299 ALA B N 1
ATOM 4227 C CA . ALA B 1 299 ? 16.772 8.645 -4.404 1.00 111.16 299 ALA B CA 1
ATOM 4228 C C . ALA B 1 299 ? 17.690 8.982 -3.237 1.00 119.25 299 ALA B C 1
ATOM 4229 O O . ALA B 1 299 ? 17.266 9.570 -2.238 1.00 124.09 299 ALA B O 1
ATOM 4231 N N . ALA B 1 300 ? 18.958 8.589 -3.348 1.00 116.13 300 ALA B N 1
ATOM 4232 C CA . ALA B 1 300 ? 19.909 8.844 -2.276 1.00 99.20 300 ALA B CA 1
ATOM 4233 C C . ALA B 1 300 ? 19.948 10.337 -1.972 1.00 90.34 300 ALA B C 1
ATOM 4234 O O . ALA B 1 300 ? 19.837 11.160 -2.887 1.00 94.24 300 ALA B O 1
ATOM 4236 N N . PRO B 1 301 ? 20.103 10.725 -0.713 1.00 87.41 301 PRO B N 1
ATOM 4237 C CA . PRO B 1 301 ? 20.064 12.156 -0.390 1.00 81.26 301 PRO B CA 1
ATOM 4238 C C . PRO B 1 301 ? 21.118 12.904 -1.187 1.00 76.13 301 PRO B C 1
ATOM 4239 O O . PRO B 1 301 ? 22.204 12.384 -1.452 1.00 79.31 301 PRO B O 1
ATOM 4243 N N . THR B 1 302 ? 20.773 14.115 -1.602 1.00 73.59 302 THR B N 1
ATOM 4244 C CA . THR B 1 302 ? 21.670 14.987 -2.344 1.00 72.07 302 THR B CA 1
ATOM 4245 C C . THR B 1 302 ? 22.099 16.144 -1.456 1.00 69.27 302 THR B C 1
ATOM 4246 O O . THR B 1 302 ? 21.527 16.383 -0.390 1.00 69.15 302 THR B O 1
ATOM 4250 N N . ALA B 1 303 ? 23.122 16.872 -1.906 1.00 68.52 303 ALA B N 1
ATOM 4251 C CA . ALA B 1 303 ? 23.586 18.021 -1.133 1.00 66.35 303 ALA B CA 1
ATOM 4252 C C . ALA B 1 303 ? 22.481 19.054 -0.992 1.00 67.71 303 ALA B C 1
ATOM 4253 O O . ALA B 1 303 ? 22.260 19.597 0.094 1.00 66.46 303 ALA B O 1
ATOM 4255 N N . ARG B 1 304 ? 21.764 19.320 -2.087 1.00 76.35 304 ARG B N 1
ATOM 4256 C CA . ARG B 1 304 ? 20.637 20.246 -2.070 1.00 72.83 304 ARG B CA 1
ATOM 4257 C C . ARG B 1 304 ? 19.625 19.870 -0.994 1.00 72.58 304 ARG B C 1
ATOM 4258 O O . ARG B 1 304 ? 19.228 20.710 -0.180 1.00 72.47 304 ARG B O 1
ATOM 4266 N N . GLU B 1 305 ? 19.208 18.603 -0.963 1.00 72.83 305 GLU B N 1
ATOM 4267 C CA . GLU B 1 305 ? 18.252 18.170 0.051 1.00 72.81 305 GLU B CA 1
ATOM 4268 C C . GLU B 1 305 ? 18.817 18.348 1.455 1.00 72.89 305 GLU B C 1
ATOM 4269 O O . GLU B 1 305 ? 18.140 18.880 2.342 1.00 75.97 305 GLU B O 1
ATOM 4275 N N . VAL B 1 306 ? 20.071 17.927 1.670 1.00 73.80 306 VAL B N 1
ATOM 4276 C CA . VAL B 1 306 ? 20.648 17.948 3.013 1.00 68.26 306 VAL B CA 1
ATOM 4277 C C . VAL B 1 306 ? 20.774 19.376 3.525 1.00 65.60 306 VAL B C 1
ATOM 4278 O O . VAL B 1 306 ? 20.448 19.664 4.685 1.00 66.47 306 VAL B O 1
ATOM 4282 N N . GLU B 1 307 ? 21.249 20.294 2.677 1.00 66.13 307 GLU B N 1
ATOM 4283 C CA . GLU B 1 307 ? 21.412 21.679 3.116 1.00 67.75 307 GLU B CA 1
ATOM 4284 C C . GLU B 1 307 ? 20.068 22.301 3.483 1.00 75.73 307 GLU B C 1
ATOM 4285 O O . GLU B 1 307 ? 19.973 23.068 4.451 1.00 74.77 307 GLU B O 1
ATOM 4291 N N . GLU B 1 308 ? 19.017 21.986 2.714 1.00 82.06 308 GLU B N 1
ATOM 4292 C CA . GLU B 1 308 ? 17.682 22.489 3.030 1.00 84.01 308 GLU B CA 1
ATOM 4293 C C . GLU B 1 308 ? 17.235 22.021 4.411 1.00 85.61 308 GLU B C 1
ATOM 4294 O O . GLU B 1 308 ? 16.611 22.781 5.162 1.00 91.72 308 GLU B O 1
ATOM 4300 N N . LEU B 1 309 ? 17.548 20.771 4.766 1.00 74.72 309 LEU B N 1
ATOM 4301 C CA . LEU B 1 309 ? 17.131 20.231 6.060 1.00 73.86 309 LEU B CA 1
ATOM 4302 C C . LEU B 1 309 ? 17.862 20.897 7.217 1.00 76.03 309 LEU B C 1
ATOM 4303 O O . LEU B 1 309 ? 17.292 21.060 8.302 1.00 77.49 309 LEU B O 1
ATOM 4308 N N . ILE B 1 310 ? 19.122 21.272 7.015 1.00 74.70 310 ILE B N 1
ATOM 4309 C CA . ILE B 1 310 ? 19.883 21.888 8.093 1.00 77.40 310 ILE B CA 1
ATOM 4310 C C . ILE B 1 310 ? 19.365 23.290 8.382 1.00 82.32 310 ILE B C 1
ATOM 4311 O O . ILE B 1 310 ? 19.224 23.687 9.545 1.00 87.98 310 ILE B O 1
ATOM 4316 N N . GLY B 1 311 ? 19.082 24.063 7.342 1.00 84.34 311 GLY B N 1
ATOM 4317 C CA . GLY B 1 311 ? 18.525 25.392 7.518 1.00 89.47 311 GLY B CA 1
ATOM 4318 C C . GLY B 1 311 ? 17.136 25.392 8.137 1.00 88.72 311 GLY B C 1
ATOM 4319 O O . GLY B 1 311 ? 16.245 24.643 7.719 1.00 86.07 311 GLY B O 1
ATOM 4320 N N . HIS C 1 7 ? 2.856 -17.442 -40.105 1.00 146.83 7 HIS C N 1
ATOM 4321 C CA . HIS C 1 7 ? 3.463 -18.758 -40.300 1.00 152.50 7 HIS C CA 1
ATOM 4322 C C . HIS C 1 7 ? 3.750 -19.399 -38.942 1.00 141.07 7 HIS C C 1
ATOM 4323 O O . HIS C 1 7 ? 2.950 -19.269 -38.011 1.00 135.08 7 HIS C O 1
ATOM 4330 N N . HIS C 1 8 ? 4.895 -20.071 -38.812 1.00 127.74 8 HIS C N 1
ATOM 4331 C CA . HIS C 1 8 ? 5.303 -20.658 -37.535 1.00 124.17 8 HIS C CA 1
ATOM 4332 C C . HIS C 1 8 ? 4.289 -21.706 -37.062 1.00 120.34 8 HIS C C 1
ATOM 4333 O O . HIS C 1 8 ? 3.447 -21.472 -36.189 1.00 123.58 8 HIS C O 1
ATOM 4340 N N . LYS C 1 9 ? 4.356 -22.856 -37.734 1.00 84.92 9 LYS C N 1
ATOM 4341 C CA . LYS C 1 9 ? 3.509 -24.005 -37.448 1.00 82.00 9 LYS C CA 1
ATOM 4342 C C . LYS C 1 9 ? 3.244 -24.242 -35.962 1.00 78.67 9 LYS C C 1
ATOM 4343 O O . LYS C 1 9 ? 2.136 -24.639 -35.595 1.00 79.74 9 LYS C O 1
ATOM 4349 N N . ILE C 1 10 ? 4.230 -24.030 -35.096 1.00 78.89 10 ILE C N 1
ATOM 4350 C CA . ILE C 1 10 ? 4.067 -24.269 -33.662 1.00 78.10 10 ILE C CA 1
ATOM 4351 C C . ILE C 1 10 ? 3.884 -22.933 -32.950 1.00 77.36 10 ILE C C 1
ATOM 4352 O O . ILE C 1 10 ? 4.685 -22.006 -33.126 1.00 76.99 10 ILE C O 1
ATOM 4357 N N . PHE C 1 11 ? 2.832 -22.837 -32.139 1.00 70.87 11 PHE C N 1
ATOM 4358 C CA . PHE C 1 11 ? 2.485 -21.629 -31.395 1.00 72.52 11 PHE C CA 1
ATOM 4359 C C . PHE C 1 11 ? 2.425 -21.974 -29.914 1.00 69.50 11 PHE C C 1
ATOM 4360 O O . PHE C 1 11 ? 1.753 -22.935 -29.529 1.00 70.29 11 PHE C O 1
ATOM 4368 N N . VAL C 1 12 ? 3.131 -21.206 -29.088 1.00 62.79 12 VAL C N 1
ATOM 4369 C CA . VAL C 1 12 ? 3.179 -21.445 -27.651 1.00 61.83 12 VAL C CA 1
ATOM 4370 C C . VAL C 1 12 ? 2.707 -20.188 -26.938 1.00 68.08 12 VAL C C 1
ATOM 4371 O O . VAL C 1 12 ? 3.094 -19.073 -27.303 1.00 75.35 12 VAL C O 1
ATOM 4375 N N . PHE C 1 13 ? 1.881 -20.371 -25.915 1.00 62.31 13 PHE C N 1
ATOM 4376 C CA . PHE C 1 13 ? 1.360 -19.254 -25.145 1.00 67.04 13 PHE C CA 1
ATOM 4377 C C . PHE C 1 13 ? 1.378 -19.636 -23.677 1.00 69.44 13 PHE C C 1
ATOM 4378 O O . PHE C 1 13 ? 0.846 -20.686 -23.300 1.00 70.20 13 PHE C O 1
ATOM 4386 N N . GLY C 1 14 ? 1.984 -18.790 -22.855 1.00 69.31 14 GLY C N 1
ATOM 4387 C CA . GLY C 1 14 ? 2.154 -19.129 -21.460 1.00 74.68 14 GLY C CA 1
ATOM 4388 C C . GLY C 1 14 ? 3.111 -18.179 -20.771 1.00 78.01 14 GLY C C 1
ATOM 4389 O O . GLY C 1 14 ? 3.484 -17.125 -21.305 1.00 75.21 14 GLY C O 1
ATOM 4390 N N . SER C 1 15 ? 3.513 -18.594 -19.573 1.00 80.04 15 SER C N 1
ATOM 4391 C CA . SER C 1 15 ? 4.156 -17.695 -18.627 1.00 80.53 15 SER C CA 1
ATOM 4392 C C . SER C 1 15 ? 5.649 -17.562 -18.890 1.00 74.07 15 SER C C 1
ATOM 4393 O O . SER C 1 15 ? 6.319 -18.525 -19.271 1.00 71.47 15 SER C O 1
ATOM 4396 N N . VAL C 1 16 ? 6.157 -16.351 -18.685 1.00 71.27 16 VAL C N 1
ATOM 4397 C CA . VAL C 1 16 ? 7.579 -16.047 -18.759 1.00 79.36 16 VAL C CA 1
ATOM 4398 C C . VAL C 1 16 ? 8.025 -15.610 -17.374 1.00 83.02 16 VAL C C 1
ATOM 4399 O O . VAL C 1 16 ? 7.480 -14.644 -16.820 1.00 83.65 16 VAL C O 1
ATOM 4403 N N . ASN C 1 17 ? 9.025 -16.299 -16.827 1.00 79.50 17 ASN C N 1
ATOM 4404 C CA . ASN C 1 17 ? 9.567 -15.979 -15.515 1.00 82.83 17 ASN C CA 1
ATOM 4405 C C . ASN C 1 17 ? 11.080 -15.851 -15.591 1.00 80.57 17 ASN C C 1
ATOM 4406 O O . ASN C 1 17 ? 11.719 -16.314 -16.538 1.00 82.30 17 ASN C O 1
ATOM 4411 N N . VAL C 1 18 ? 11.645 -15.197 -14.579 1.00 84.59 18 VAL C N 1
ATOM 4412 C CA . VAL C 1 18 ? 13.079 -15.224 -14.309 1.00 87.28 18 VAL C CA 1
ATOM 4413 C C . VAL C 1 18 ? 13.277 -15.961 -12.993 1.00 82.36 18 VAL C C 1
ATOM 4414 O O . VAL C 1 18 ? 12.626 -15.639 -11.992 1.00 81.86 18 VAL C O 1
ATOM 4418 N N . ASP C 1 19 ? 14.154 -16.959 -12.999 1.00 79.52 19 ASP C N 1
ATOM 4419 C CA . ASP C 1 19 ? 14.329 -17.855 -11.861 1.00 89.69 19 ASP C CA 1
ATOM 4420 C C . ASP C 1 19 ? 15.634 -17.532 -11.138 1.00 88.24 19 ASP C C 1
ATOM 4421 O O . ASP C 1 19 ? 16.725 -17.825 -11.641 1.00 83.89 19 ASP C O 1
ATOM 4426 N N . VAL C 1 20 ? 15.513 -16.940 -9.954 1.00 90.50 20 VAL C N 1
ATOM 4427 C CA . VAL C 1 20 ? 16.643 -16.735 -9.060 1.00 92.52 20 VAL C CA 1
ATOM 4428 C C . VAL C 1 20 ? 16.674 -17.922 -8.107 1.00 94.25 20 VAL C C 1
ATOM 4429 O O . VAL C 1 20 ? 15.825 -18.039 -7.219 1.00 93.81 20 VAL C O 1
ATOM 4433 N N . SER C 1 21 ? 17.648 -18.806 -8.297 1.00 98.85 21 SER C N 1
ATOM 4434 C CA . SER C 1 21 ? 17.814 -20.002 -7.479 1.00 103.90 21 SER C CA 1
ATOM 4435 C C . SER C 1 21 ? 19.093 -19.875 -6.662 1.00 102.25 21 SER C C 1
ATOM 4436 O O . SER C 1 21 ? 20.154 -19.555 -7.209 1.00 99.74 21 SER C O 1
ATOM 4439 N N . ALA C 1 22 ? 18.987 -20.123 -5.355 1.00 101.87 22 ALA C N 1
ATOM 4440 C CA . ALA C 1 22 ? 20.094 -19.943 -4.423 1.00 108.18 22 ALA C CA 1
ATOM 4441 C C . ALA C 1 22 ? 20.367 -21.245 -3.683 1.00 108.59 22 ALA C C 1
ATOM 4442 O O . ALA C 1 22 ? 19.508 -21.735 -2.939 1.00 102.09 22 ALA C O 1
ATOM 4444 N N . ARG C 1 23 ? 21.570 -21.791 -3.891 1.00 104.30 23 ARG C N 1
ATOM 4445 C CA . ARG C 1 23 ? 22.054 -22.948 -3.149 1.00 104.38 23 ARG C CA 1
ATOM 4446 C C . ARG C 1 23 ? 22.562 -22.507 -1.784 1.00 101.69 23 ARG C C 1
ATOM 4447 O O . ARG C 1 23 ? 23.375 -21.583 -1.683 1.00 102.54 23 ARG C O 1
ATOM 4455 N N . MET C 1 24 ? 22.105 -23.180 -0.737 1.00 107.18 24 MET C N 1
ATOM 4456 C CA . MET C 1 24 ? 22.488 -22.803 0.615 1.00 111.82 24 MET C CA 1
ATOM 4457 C C . MET C 1 24 ? 22.244 -23.986 1.538 1.00 121.18 24 MET C C 1
ATOM 4458 O O . MET C 1 24 ? 21.592 -24.966 1.170 1.00 132.71 24 MET C O 1
ATOM 4463 N N . ALA C 1 25 ? 22.783 -23.877 2.751 1.00 141.82 25 ALA C N 1
ATOM 4464 C CA . ALA C 1 25 ? 22.881 -25.014 3.655 1.00 147.38 25 ALA C CA 1
ATOM 4465 C C . ALA C 1 25 ? 21.658 -25.177 4.552 1.00 158.83 25 ALA C C 1
ATOM 4466 O O . ALA C 1 25 ? 21.114 -26.281 4.658 1.00 159.76 25 ALA C O 1
ATOM 4468 N N . ALA C 1 26 ? 21.220 -24.102 5.207 1.00 160.96 26 ALA C N 1
ATOM 4469 C CA . ALA C 1 26 ? 20.111 -24.169 6.156 1.00 165.40 26 ALA C CA 1
ATOM 4470 C C . ALA C 1 26 ? 19.197 -22.969 5.960 1.00 162.11 26 ALA C C 1
ATOM 4471 O O . ALA C 1 26 ? 19.636 -21.826 6.121 1.00 158.39 26 ALA C O 1
ATOM 4473 N N . LEU C 1 27 ? 17.923 -23.233 5.669 1.00 155.16 27 LEU C N 1
ATOM 4474 C CA . LEU C 1 27 ? 17.006 -22.167 5.295 1.00 139.66 27 LEU C CA 1
ATOM 4475 C C . LEU C 1 27 ? 16.963 -21.102 6.386 1.00 141.70 27 LEU C C 1
ATOM 4476 O O . LEU C 1 27 ? 17.045 -21.427 7.578 1.00 139.75 27 LEU C O 1
ATOM 4481 N N . PRO C 1 28 ? 16.840 -19.825 6.023 1.00 127.32 28 PRO C N 1
ATOM 4482 C CA . PRO C 1 28 ? 16.840 -18.772 7.049 1.00 126.67 28 PRO C CA 1
ATOM 4483 C C . PRO C 1 28 ? 15.587 -18.840 7.911 1.00 126.25 28 PRO C C 1
ATOM 4484 O O . PRO C 1 28 ? 14.469 -18.933 7.402 1.00 127.37 28 PRO C O 1
ATOM 4488 N N . ARG C 1 29 ? 15.783 -18.811 9.227 1.00 131.27 29 ARG C N 1
ATOM 4489 C CA . ARG C 1 29 ? 14.668 -18.609 10.133 1.00 128.35 29 ARG C CA 1
ATOM 4490 C C . ARG C 1 29 ? 14.195 -17.166 10.012 1.00 128.05 29 ARG C C 1
ATOM 4491 O O . ARG C 1 29 ? 14.958 -16.292 9.604 1.00 127.88 29 ARG C O 1
ATOM 4493 N N . PRO C 1 30 ? 12.927 -16.890 10.334 1.00 130.86 30 PRO C N 1
ATOM 4494 C CA . PRO C 1 30 ? 12.469 -15.491 10.328 1.00 129.00 30 PRO C CA 1
ATOM 4495 C C . PRO C 1 30 ? 13.364 -14.592 11.168 1.00 127.57 30 PRO C C 1
ATOM 4496 O O . PRO C 1 30 ? 13.566 -14.836 12.363 1.00 122.30 30 PRO C O 1
ATOM 4500 N N . GLY C 1 31 ? 13.911 -13.549 10.539 1.00 130.27 31 GLY C N 1
ATOM 4501 C CA . GLY C 1 31 ? 14.822 -12.635 11.192 1.00 132.81 31 GLY C CA 1
ATOM 4502 C C . GLY C 1 31 ? 16.294 -12.973 11.058 1.00 131.81 31 GLY C C 1
ATOM 4503 O O . GLY C 1 31 ? 17.136 -12.152 11.450 1.00 129.02 31 GLY C O 1
ATOM 4504 N N . GLN C 1 32 ? 16.631 -14.144 10.520 1.00 125.78 32 GLN C N 1
ATOM 4505 C CA . GLN C 1 32 ? 18.013 -14.581 10.392 1.00 122.09 32 GLN C CA 1
ATOM 4506 C C . GLN C 1 32 ? 18.581 -14.198 9.027 1.00 114.21 32 GLN C C 1
ATOM 4507 O O . GLN C 1 32 ? 17.851 -14.009 8.052 1.00 111.17 32 GLN C O 1
ATOM 4509 N N . THR C 1 33 ? 19.908 -14.082 8.974 1.00 112.24 33 THR C N 1
ATOM 4510 C CA . THR C 1 33 ? 20.638 -13.806 7.740 1.00 101.97 33 THR C CA 1
ATOM 4511 C C . THR C 1 33 ? 21.634 -14.936 7.519 1.00 100.39 33 THR C C 1
ATOM 4512 O O . THR C 1 33 ? 22.656 -15.016 8.209 1.00 122.53 33 THR C O 1
ATOM 4516 N N . VAL C 1 34 ? 21.340 -15.791 6.551 1.00 104.21 34 VAL C N 1
ATOM 4517 C CA . VAL C 1 34 ? 22.156 -16.945 6.250 1.00 113.14 34 VAL C CA 1
ATOM 4518 C C . VAL C 1 34 ? 23.062 -16.596 5.078 1.00 107.87 34 VAL C C 1
ATOM 4519 O O . VAL C 1 34 ? 22.905 -15.566 4.426 1.00 105.74 34 VAL C O 1
ATOM 4523 N N . ASN C 1 35 ? 24.050 -17.446 4.822 1.00 103.00 35 ASN C N 1
ATOM 4524 C CA . ASN C 1 35 ? 24.913 -17.322 3.659 1.00 101.27 35 ASN C CA 1
ATOM 4525 C C . ASN C 1 35 ? 24.669 -18.489 2.716 1.00 101.64 35 ASN C C 1
ATOM 4526 O O . ASN C 1 35 ? 24.483 -19.630 3.155 1.00 107.50 35 ASN C O 1
ATOM 4531 N N . ALA C 1 36 ? 24.667 -18.191 1.421 1.00 96.97 36 ALA C N 1
ATOM 4532 C CA . ALA C 1 36 ? 24.409 -19.171 0.375 1.00 103.89 36 ALA C CA 1
ATOM 4533 C C . ALA C 1 36 ? 25.692 -19.433 -0.399 1.00 101.66 36 ALA C C 1
ATOM 4534 O O . ALA C 1 36 ? 26.440 -18.500 -0.715 1.00 95.71 36 ALA C O 1
ATOM 4536 N N . SER C 1 37 ? 25.948 -20.711 -0.692 1.00 99.77 37 SER C N 1
ATOM 4537 C CA . SER C 1 37 ? 27.183 -21.076 -1.376 1.00 100.45 37 SER C CA 1
ATOM 4538 C C . SER C 1 37 ? 27.247 -20.476 -2.775 1.00 99.51 37 SER C C 1
ATOM 4539 O O . SER C 1 37 ? 28.335 -20.123 -3.247 1.00 102.89 37 SER C O 1
ATOM 4542 N N . GLY C 1 38 ? 26.112 -20.351 -3.446 1.00 107.37 38 GLY C N 1
ATOM 4543 C CA . GLY C 1 38 ? 26.107 -19.791 -4.784 1.00 110.67 38 GLY C CA 1
ATOM 4544 C C . GLY C 1 38 ? 24.702 -19.750 -5.343 1.00 109.54 38 GLY C C 1
ATOM 4545 O O . GLY C 1 38 ? 23.740 -20.198 -4.713 1.00 104.95 38 GLY C O 1
ATOM 4546 N N . TYR C 1 39 ? 24.596 -19.202 -6.551 1.00 95.82 39 TYR C N 1
ATOM 4547 C CA . TYR C 1 39 ? 23.304 -19.087 -7.204 1.00 95.62 39 TYR C CA 1
ATOM 4548 C C . TYR C 1 39 ? 23.480 -19.133 -8.712 1.00 99.50 39 TYR C C 1
ATOM 4549 O O . TYR C 1 39 ? 24.551 -18.835 -9.247 1.00 94.82 39 TYR C O 1
ATOM 4558 N N . GLY C 1 40 ? 22.387 -19.484 -9.391 1.00 102.30 40 GLY C N 1
ATOM 4559 C CA . GLY C 1 40 ? 22.291 -19.307 -10.820 1.00 100.40 40 GLY C CA 1
ATOM 4560 C C . GLY C 1 40 ? 21.051 -18.497 -11.155 1.00 93.55 40 GLY C C 1
ATOM 4561 O O . GLY C 1 40 ? 20.115 -18.394 -10.361 1.00 87.02 40 GLY C O 1
ATOM 4562 N N . ILE C 1 41 ? 21.069 -17.906 -12.347 1.00 96.03 41 ILE C N 1
ATOM 4563 C CA . ILE C 1 41 ? 19.941 -17.125 -12.844 1.00 96.42 41 ILE C CA 1
ATOM 4564 C C . ILE C 1 41 ? 19.693 -17.488 -14.298 1.00 92.73 41 ILE C C 1
ATOM 4565 O O . ILE C 1 41 ? 20.612 -17.457 -15.122 1.00 95.60 41 ILE C O 1
ATOM 4570 N N . GLY C 1 42 ? 18.445 -17.816 -14.618 1.00 90.75 42 GLY C N 1
ATOM 4571 C CA . GLY C 1 42 ? 18.120 -18.229 -15.965 1.00 97.40 42 GLY C CA 1
ATOM 4572 C C . GLY C 1 42 ? 16.668 -17.976 -16.300 1.00 90.73 42 GLY C C 1
ATOM 4573 O O . GLY C 1 42 ? 15.863 -17.561 -15.461 1.00 81.94 42 GLY C O 1
ATOM 4574 N N . LEU C 1 43 ? 16.349 -18.232 -17.564 1.00 96.85 43 LEU C N 1
ATOM 4575 C CA . LEU C 1 43 ? 14.976 -18.140 -18.037 1.00 89.35 43 LEU C CA 1
ATOM 4576 C C . LEU C 1 43 ? 14.119 -19.224 -17.397 1.00 80.13 43 LEU C C 1
ATOM 4577 O O . LEU C 1 43 ? 14.575 -20.344 -17.146 1.00 79.01 43 LEU C O 1
ATOM 4582 N N . GLY C 1 44 ? 12.864 -18.876 -17.133 1.00 83.15 44 GLY C N 1
ATOM 4583 C CA . GLY C 1 44 ? 11.957 -19.790 -16.468 1.00 85.98 44 GLY C CA 1
ATOM 4584 C C . GLY C 1 44 ? 10.521 -19.677 -16.939 1.00 77.12 44 GLY C C 1
ATOM 4585 O O . GLY C 1 44 ? 10.233 -18.989 -17.921 1.00 71.85 44 GLY C O 1
ATOM 4586 N N . GLY C 1 45 ? 9.613 -20.348 -16.236 1.00 73.98 45 GLY C N 1
ATOM 4587 C CA . GLY C 1 45 ? 8.210 -20.342 -16.599 1.00 77.72 45 GLY C CA 1
ATOM 4588 C C . GLY C 1 45 ? 7.870 -21.448 -17.575 1.00 72.69 45 GLY C C 1
ATOM 4589 O O . GLY C 1 45 ? 8.588 -21.651 -18.553 1.00 73.99 45 GLY C O 1
ATOM 4590 N N . LYS C 1 46 ? 6.780 -22.172 -17.336 1.00 71.48 46 LYS C N 1
ATOM 4591 C CA . LYS C 1 46 ? 6.474 -23.313 -18.195 1.00 77.44 46 LYS C CA 1
ATOM 4592 C C . LYS C 1 46 ? 6.287 -22.889 -19.647 1.00 74.21 46 LYS C C 1
ATOM 4593 O O . LYS C 1 46 ? 6.642 -23.638 -20.564 1.00 73.84 46 LYS C O 1
ATOM 4599 N N . GLY C 1 47 ? 5.743 -21.698 -19.878 1.00 75.51 47 GLY C N 1
ATOM 4600 C CA . GLY C 1 47 ? 5.577 -21.207 -21.230 1.00 72.58 47 GLY C CA 1
ATOM 4601 C C . GLY C 1 47 ? 6.907 -21.054 -21.935 1.00 71.47 47 GLY C C 1
ATOM 4602 O O . GLY C 1 47 ? 7.137 -21.675 -22.977 1.00 70.67 47 GLY C O 1
ATOM 4603 N N . ALA C 1 48 ? 7.805 -20.253 -21.352 1.00 69.48 48 ALA C N 1
ATOM 4604 C CA . ALA C 1 48 ? 9.112 -20.034 -21.963 1.00 72.73 48 ALA C CA 1
ATOM 4605 C C . ALA C 1 48 ? 9.940 -21.313 -22.011 1.00 74.10 48 ALA C C 1
ATOM 4606 O O . ALA C 1 48 ? 10.740 -21.501 -22.936 1.00 73.96 48 ALA C O 1
ATOM 4608 N N . ASN C 1 49 ? 9.785 -22.196 -21.020 1.00 69.88 49 ASN C N 1
ATOM 4609 C CA . ASN C 1 49 ? 10.562 -23.432 -21.021 1.00 72.23 49 ASN C CA 1
ATOM 4610 C C . ASN C 1 49 ? 10.200 -24.296 -22.220 1.00 73.06 49 ASN C C 1
ATOM 4611 O O . ASN C 1 49 ? 11.079 -24.755 -22.960 1.00 69.50 49 ASN C O 1
ATOM 4616 N N . GLN C 1 50 ? 8.897 -24.510 -22.436 1.00 74.03 50 GLN C N 1
ATOM 4617 C CA . GLN C 1 50 ? 8.447 -25.306 -23.571 1.00 69.98 50 GLN C CA 1
ATOM 4618 C C . GLN C 1 50 ? 8.737 -24.605 -24.890 1.00 67.05 50 GLN C C 1
ATOM 4619 O O . GLN C 1 50 ? 9.129 -25.251 -25.863 1.00 65.62 50 GLN C O 1
ATOM 4625 N N . ALA C 1 51 ? 8.562 -23.286 -24.945 1.00 63.71 51 ALA C N 1
ATOM 4626 C CA . ALA C 1 51 ? 8.877 -22.572 -26.178 1.00 65.09 51 ALA C CA 1
ATOM 4627 C C . ALA C 1 51 ? 10.356 -22.705 -26.527 1.00 71.73 51 ALA C C 1
ATOM 4628 O O . ALA C 1 51 ? 10.713 -22.820 -27.706 1.00 69.89 51 ALA C O 1
ATOM 4630 N N . VAL C 1 52 ? 11.234 -22.680 -25.519 1.00 71.94 52 VAL C N 1
ATOM 4631 C CA . VAL C 1 52 ? 12.662 -22.853 -25.776 1.00 67.46 52 VAL C CA 1
ATOM 4632 C C . VAL C 1 52 ? 12.967 -24.292 -26.176 1.00 68.78 52 VAL C C 1
ATOM 4633 O O . VAL C 1 52 ? 13.851 -24.547 -27.002 1.00 69.12 52 VAL C O 1
ATOM 4637 N N . ALA C 1 53 ? 12.254 -25.255 -25.585 1.00 68.42 53 ALA C N 1
ATOM 4638 C CA . ALA C 1 53 ? 12.435 -26.651 -25.969 1.00 71.91 53 ALA C CA 1
ATOM 4639 C C . ALA C 1 53 ? 12.129 -26.862 -27.448 1.00 71.05 53 ALA C C 1
ATOM 4640 O O . ALA C 1 53 ? 12.864 -27.566 -28.153 1.00 73.24 53 ALA C O 1
ATOM 4642 N N . VAL C 1 54 ? 11.039 -26.267 -27.936 1.00 66.84 54 VAL C N 1
ATOM 4643 C CA . VAL C 1 54 ? 10.700 -26.414 -29.346 1.00 65.41 54 VAL C CA 1
ATOM 4644 C C . VAL C 1 54 ? 11.786 -25.791 -30.212 1.00 66.53 54 VAL C C 1
ATOM 4645 O O . VAL C 1 54 ? 12.228 -26.383 -31.202 1.00 67.18 54 VAL C O 1
ATOM 4649 N N . ALA C 1 55 ? 12.247 -24.595 -29.839 1.00 69.11 55 ALA C N 1
ATOM 4650 C CA . ALA C 1 55 ? 13.191 -23.867 -30.678 1.00 68.29 55 ALA C CA 1
ATOM 4651 C C . ALA C 1 55 ? 14.499 -24.631 -30.828 1.00 74.32 55 ALA C C 1
ATOM 4652 O O . ALA C 1 55 ? 15.031 -24.760 -31.936 1.00 78.17 55 ALA C O 1
ATOM 4654 N N . LYS C 1 56 ? 15.033 -25.154 -29.721 1.00 80.01 56 LYS C N 1
ATOM 4655 C CA . LYS C 1 56 ? 16.301 -25.869 -29.780 1.00 83.85 56 LYS C CA 1
ATOM 4656 C C . LYS C 1 56 ? 16.184 -27.205 -30.497 1.00 80.99 56 LYS C C 1
ATOM 4657 O O . LYS C 1 56 ? 17.214 -27.782 -30.868 1.00 82.62 56 LYS C O 1
ATOM 4663 N N . LEU C 1 57 ? 14.966 -27.700 -30.708 1.00 73.64 57 LEU C N 1
ATOM 4664 C CA . LEU C 1 57 ? 14.736 -28.965 -31.392 1.00 75.53 57 LEU C CA 1
ATOM 4665 C C . LEU C 1 57 ? 14.411 -28.781 -32.871 1.00 75.61 57 LEU C C 1
ATOM 4666 O O . LEU C 1 57 ? 14.008 -29.747 -33.531 1.00 79.45 57 LEU C O 1
ATOM 4671 N N . GLY C 1 58 ? 14.578 -27.569 -33.402 1.00 81.61 58 GLY C N 1
ATOM 4672 C CA . GLY C 1 58 ? 14.341 -27.292 -34.804 1.00 84.27 58 GLY C CA 1
ATOM 4673 C C . GLY C 1 58 ? 12.923 -26.919 -35.174 1.00 83.07 58 GLY C C 1
ATOM 4674 O O . GLY C 1 58 ? 12.597 -26.891 -36.370 1.00 83.41 58 GLY C O 1
ATOM 4675 N N . GLY C 1 59 ? 12.067 -26.631 -34.198 1.00 72.75 59 GLY C N 1
ATOM 4676 C CA . GLY C 1 59 ? 10.682 -26.328 -34.501 1.00 79.20 59 GLY C CA 1
ATOM 4677 C C . GLY C 1 59 ? 10.484 -24.870 -34.884 1.00 78.79 59 GLY C C 1
ATOM 4678 O O . GLY C 1 59 ? 11.100 -23.964 -34.324 1.00 73.83 59 GLY C O 1
ATOM 4679 N N . ALA C 1 60 ? 9.604 -24.652 -35.858 1.00 83.47 60 ALA C N 1
ATOM 4680 C CA . ALA C 1 60 ? 9.165 -23.304 -36.206 1.00 83.15 60 ALA C CA 1
ATOM 4681 C C . ALA C 1 60 ? 8.211 -22.815 -35.124 1.00 78.96 60 ALA C C 1
ATOM 4682 O O . ALA C 1 60 ? 7.069 -23.270 -35.049 1.00 82.87 60 ALA C O 1
ATOM 4684 N N . ILE C 1 61 ? 8.670 -21.897 -34.280 1.00 83.97 61 ILE C N 1
ATOM 4685 C CA . ILE C 1 61 ? 7.988 -21.569 -33.035 1.00 79.84 61 ILE C CA 1
ATOM 4686 C C . ILE C 1 61 ? 7.694 -20.077 -32.996 1.00 82.91 61 ILE C C 1
ATOM 4687 O O . ILE C 1 61 ? 8.564 -19.256 -33.305 1.00 87.93 61 ILE C O 1
ATOM 4692 N N . ARG C 1 62 ? 6.461 -19.739 -32.629 1.00 81.28 62 ARG C N 1
ATOM 4693 C CA . ARG C 1 62 ? 6.038 -18.375 -32.329 1.00 78.21 62 ARG C CA 1
ATOM 4694 C C . ARG C 1 62 ? 5.600 -18.368 -30.872 1.00 77.31 62 ARG C C 1
ATOM 4695 O O . ARG C 1 62 ? 4.544 -18.917 -30.537 1.00 69.55 62 ARG C O 1
ATOM 4703 N N . PHE C 1 63 ? 6.411 -17.769 -30.005 1.00 79.59 63 PHE C N 1
ATOM 4704 C CA . PHE C 1 63 ? 6.127 -17.749 -28.578 1.00 74.54 63 PHE C CA 1
ATOM 4705 C C . PHE C 1 63 ? 5.514 -16.410 -28.201 1.00 72.34 63 PHE C C 1
ATOM 4706 O O . PHE C 1 63 ? 6.011 -15.357 -28.611 1.00 77.57 63 PHE C O 1
ATOM 4714 N N . VAL C 1 64 ? 4.435 -16.460 -27.427 1.00 72.00 64 VAL C N 1
ATOM 4715 C CA . VAL C 1 64 ? 3.738 -15.275 -26.938 1.00 75.41 64 VAL C CA 1
ATOM 4716 C C . VAL C 1 64 ? 3.727 -15.349 -25.417 1.00 80.83 64 VAL C C 1
ATOM 4717 O O . VAL C 1 64 ? 3.247 -16.335 -24.841 1.00 79.96 64 VAL C O 1
ATOM 4721 N N . GLY C 1 65 ? 4.267 -14.315 -24.773 1.00 82.34 65 GLY C N 1
ATOM 4722 C CA . GLY C 1 65 ? 4.295 -14.214 -23.325 1.00 77.41 65 GLY C CA 1
ATOM 4723 C C . GLY C 1 65 ? 4.467 -12.760 -22.952 1.00 81.54 65 GLY C C 1
ATOM 4724 O O . GLY C 1 65 ? 4.784 -11.915 -23.793 1.00 82.40 65 GLY C O 1
ATOM 4725 N N . ALA C 1 66 ? 4.258 -12.468 -21.673 1.00 87.09 66 ALA C N 1
ATOM 4726 C CA . ALA C 1 66 ? 4.302 -11.099 -21.181 1.00 86.97 66 ALA C CA 1
ATOM 4727 C C . ALA C 1 66 ? 5.431 -10.925 -20.177 1.00 88.76 66 ALA C C 1
ATOM 4728 O O . ALA C 1 66 ? 5.646 -11.778 -19.309 1.00 93.52 66 ALA C O 1
ATOM 4730 N N . VAL C 1 67 ? 6.153 -9.813 -20.302 1.00 84.09 67 VAL C N 1
ATOM 4731 C CA . VAL C 1 67 ? 7.154 -9.422 -19.320 1.00 91.09 67 VAL C CA 1
ATOM 4732 C C . VAL C 1 67 ? 6.963 -7.947 -18.994 1.00 92.53 67 VAL C C 1
ATOM 4733 O O . VAL C 1 67 ? 6.308 -7.200 -19.726 1.00 86.62 67 VAL C O 1
ATOM 4737 N N . GLY C 1 68 ? 7.553 -7.534 -17.871 1.00 91.20 68 GLY C N 1
ATOM 4738 C CA . GLY C 1 68 ? 7.508 -6.146 -17.473 1.00 92.81 68 GLY C CA 1
ATOM 4739 C C . GLY C 1 68 ? 8.543 -5.299 -18.185 1.00 89.06 68 GLY C C 1
ATOM 4740 O O . GLY C 1 68 ? 9.467 -5.794 -18.831 1.00 78.67 68 GLY C O 1
ATOM 4741 N N . HIS C 1 69 ? 8.373 -3.985 -18.058 1.00 84.63 69 HIS C N 1
ATOM 4742 C CA . HIS C 1 69 ? 9.337 -3.031 -18.601 1.00 91.67 69 HIS C CA 1
ATOM 4743 C C . HIS C 1 69 ? 10.359 -2.652 -17.529 1.00 93.31 69 HIS C C 1
ATOM 4744 O O . HIS C 1 69 ? 10.479 -1.504 -17.109 1.00 98.49 69 HIS C O 1
ATOM 4751 N N . ASP C 1 70 ? 11.104 -3.662 -17.087 1.00 94.96 70 ASP C N 1
ATOM 4752 C CA . ASP C 1 70 ? 12.095 -3.508 -16.036 1.00 88.28 70 ASP C CA 1
ATOM 4753 C C . ASP C 1 70 ? 13.292 -4.389 -16.372 1.00 91.98 70 ASP C C 1
ATOM 4754 O O . ASP C 1 70 ? 13.346 -5.019 -17.435 1.00 86.77 70 ASP C O 1
ATOM 4759 N N . ALA C 1 71 ? 14.269 -4.422 -15.457 1.00 95.13 71 ALA C N 1
ATOM 4760 C CA . ALA C 1 71 ? 15.542 -5.070 -15.756 1.00 86.87 71 ALA C CA 1
ATOM 4761 C C . ALA C 1 71 ? 15.369 -6.565 -16.005 1.00 86.34 71 ALA C C 1
ATOM 4762 O O . ALA C 1 71 ? 15.953 -7.112 -16.948 1.00 88.31 71 ALA C O 1
ATOM 4764 N N . PHE C 1 72 ? 14.572 -7.246 -15.174 1.00 88.77 72 PHE C N 1
ATOM 4765 C CA . PHE C 1 72 ? 14.349 -8.675 -15.377 1.00 90.44 72 PHE C CA 1
ATOM 4766 C C . PHE C 1 72 ? 13.579 -8.966 -16.663 1.00 88.00 72 PHE C C 1
ATOM 4767 O O . PHE C 1 72 ? 13.673 -10.080 -17.189 1.00 87.40 72 PHE C O 1
ATOM 4775 N N . GLY C 1 73 ? 12.809 -8.004 -17.175 1.00 89.85 73 GLY C N 1
ATOM 4776 C CA . GLY C 1 73 ? 12.239 -8.172 -18.502 1.00 88.06 73 GLY C CA 1
ATOM 4777 C C . GLY C 1 73 ? 13.307 -8.219 -19.578 1.00 88.41 73 GLY C C 1
ATOM 4778 O O . GLY C 1 73 ? 13.358 -9.153 -20.380 1.00 80.77 73 GLY C O 1
ATOM 4779 N N . GLU C 1 74 ? 14.203 -7.222 -19.586 1.00 93.53 74 GLU C N 1
ATOM 4780 C CA . GLU C 1 74 ? 15.263 -7.187 -20.591 1.00 91.51 74 GLU C CA 1
ATOM 4781 C C . GLU C 1 74 ? 16.095 -8.461 -20.550 1.00 87.23 74 GLU C C 1
ATOM 4782 O O . GLU C 1 74 ? 16.545 -8.957 -21.589 1.00 82.07 74 GLU C O 1
ATOM 4788 N N . LEU C 1 75 ? 16.321 -8.995 -19.348 1.00 87.28 75 LEU C N 1
ATOM 4789 C CA . LEU C 1 75 ? 17.140 -10.191 -19.184 1.00 88.80 75 LEU C CA 1
ATOM 4790 C C . LEU C 1 75 ? 16.384 -11.439 -19.615 1.00 82.64 75 LEU C C 1
ATOM 4791 O O . LEU C 1 75 ? 16.974 -12.356 -20.199 1.00 77.30 75 LEU C O 1
ATOM 4796 N N . ALA C 1 76 ? 15.082 -11.495 -19.332 1.00 86.33 76 ALA C N 1
ATOM 4797 C CA . ALA C 1 76 ? 14.279 -12.608 -19.827 1.00 86.92 76 ALA C CA 1
ATOM 4798 C C . ALA C 1 76 ? 14.264 -12.621 -21.351 1.00 82.10 76 ALA C C 1
ATOM 4799 O O . ALA C 1 76 ? 14.384 -13.683 -21.974 1.00 75.98 76 ALA C O 1
ATOM 4801 N N . LEU C 1 77 ? 14.129 -11.442 -21.968 1.00 77.92 77 LEU C N 1
ATOM 4802 C CA . LEU C 1 77 ? 14.169 -11.362 -23.424 1.00 81.68 77 LEU C CA 1
ATOM 4803 C C . LEU C 1 77 ? 15.544 -11.740 -23.953 1.00 84.22 77 LEU C C 1
ATOM 4804 O O . LEU C 1 77 ? 15.652 -12.481 -24.937 1.00 80.33 77 LEU C O 1
ATOM 4809 N N . LYS C 1 78 ? 16.604 -11.256 -23.298 1.00 89.25 78 LYS C N 1
ATOM 4810 C CA . LYS C 1 78 ? 17.959 -11.560 -23.749 1.00 84.86 78 LYS C CA 1
ATOM 4811 C C . LYS C 1 78 ? 18.231 -13.058 -23.696 1.00 84.15 78 LYS C C 1
ATOM 4812 O O . LYS C 1 78 ? 18.855 -13.617 -24.608 1.00 85.43 78 LYS C O 1
ATOM 4814 N N . GLN C 1 79 ? 17.771 -13.725 -22.634 1.00 77.21 79 GLN C N 1
ATOM 4815 C CA . GLN C 1 79 ? 17.960 -15.169 -22.534 1.00 88.23 79 GLN C CA 1
ATOM 4816 C C . GLN C 1 79 ? 17.197 -15.911 -23.631 1.00 90.00 79 GLN C C 1
ATOM 4817 O O . GLN C 1 79 ? 17.707 -16.890 -24.191 1.00 87.76 79 GLN C O 1
ATOM 4819 N N . MET C 1 80 ? 15.980 -15.459 -23.960 1.00 93.54 80 MET C N 1
ATOM 4820 C CA . MET C 1 80 ? 15.211 -16.116 -25.015 1.00 91.86 80 MET C CA 1
ATOM 4821 C C . MET C 1 80 ? 15.955 -16.071 -26.345 1.00 94.02 80 MET C C 1
ATOM 4822 O O . MET C 1 80 ? 16.062 -17.085 -27.045 1.00 94.10 80 MET C O 1
ATOM 4827 N N . ARG C 1 81 ? 16.481 -14.897 -26.708 1.00 82.38 81 ARG C N 1
ATOM 4828 C CA . ARG C 1 81 ? 17.151 -14.762 -27.997 1.00 83.65 81 ARG C CA 1
ATOM 4829 C C . ARG C 1 81 ? 18.346 -15.702 -28.096 1.00 89.23 81 ARG C C 1
ATOM 4830 O O . ARG C 1 81 ? 18.573 -16.319 -29.143 1.00 90.34 81 ARG C O 1
ATOM 4838 N N . GLU C 1 82 ? 19.137 -15.806 -27.023 1.00 91.09 82 GLU C N 1
ATOM 4839 C CA . GLU C 1 82 ? 20.314 -16.668 -27.055 1.00 90.59 82 GLU C CA 1
ATOM 4840 C C . GLU C 1 82 ? 19.918 -18.128 -27.214 1.00 93.38 82 GLU C C 1
ATOM 4841 O O . GLU C 1 82 ? 20.679 -18.925 -27.777 1.00 95.37 82 GLU C O 1
ATOM 4847 N N . PHE C 1 83 ? 18.733 -18.494 -26.735 1.00 92.93 83 PHE C N 1
ATOM 4848 C CA . PHE C 1 83 ? 18.207 -19.843 -26.891 1.00 95.34 83 PHE C CA 1
ATOM 4849 C C . PHE C 1 83 ? 17.630 -20.095 -28.281 1.00 91.75 83 PHE C C 1
ATOM 4850 O O . PHE C 1 83 ? 17.188 -21.216 -28.556 1.00 87.39 83 PHE C O 1
ATOM 4858 N N . GLY C 1 84 ? 17.625 -19.096 -29.159 1.00 95.74 84 GLY C N 1
ATOM 4859 C CA . GLY C 1 84 ? 17.099 -19.280 -30.494 1.00 97.37 84 GLY C CA 1
ATOM 4860 C C . GLY C 1 84 ? 15.614 -19.055 -30.619 1.00 88.65 84 GLY C C 1
ATOM 4861 O O . GLY C 1 84 ? 14.985 -19.620 -31.521 1.00 91.74 84 GLY C O 1
ATOM 4862 N N . LEU C 1 85 ? 15.031 -18.245 -29.742 1.00 90.71 85 LEU C N 1
ATOM 4863 C CA . LEU C 1 85 ? 13.597 -17.994 -29.707 1.00 84.83 85 LEU C CA 1
ATOM 4864 C C . LEU C 1 85 ? 13.325 -16.551 -30.101 1.00 85.69 85 LEU C C 1
ATOM 4865 O O . LEU C 1 85 ? 13.950 -15.629 -29.566 1.00 90.87 85 LEU C O 1
ATOM 4870 N N . ASP C 1 86 ? 12.389 -16.356 -31.029 1.00 86.43 86 ASP C N 1
ATOM 4871 C CA . ASP C 1 86 ? 12.089 -15.021 -31.538 1.00 87.28 86 ASP C CA 1
ATOM 4872 C C . ASP C 1 86 ? 11.153 -14.299 -30.576 1.00 84.59 86 ASP C C 1
ATOM 4873 O O . ASP C 1 86 ? 10.048 -14.777 -30.298 1.00 88.67 86 ASP C O 1
ATOM 4878 N N . THR C 1 87 ? 11.584 -13.138 -30.082 1.00 88.61 87 THR C N 1
ATOM 4879 C CA . THR C 1 87 ? 10.848 -12.407 -29.059 1.00 86.72 87 THR C CA 1
ATOM 4880 C C . THR C 1 87 ? 10.070 -11.226 -29.628 1.00 86.12 87 THR C C 1
ATOM 4881 O O . THR C 1 87 ? 9.694 -10.321 -28.877 1.00 81.59 87 THR C O 1
ATOM 4885 N N . GLY C 1 88 ? 9.817 -11.224 -30.939 1.00 95.51 88 GLY C N 1
ATOM 4886 C CA . GLY C 1 88 ? 9.054 -10.140 -31.542 1.00 92.50 88 GLY C CA 1
ATOM 4887 C C . GLY C 1 88 ? 7.623 -10.050 -31.046 1.00 82.24 88 GLY C C 1
ATOM 4888 O O . GLY C 1 88 ? 7.012 -8.981 -31.079 1.00 79.65 88 GLY C O 1
ATOM 4889 N N . SER C 1 89 ? 7.070 -11.168 -30.575 1.00 85.96 89 SER C N 1
ATOM 4890 C CA . SER C 1 89 ? 5.686 -11.246 -30.130 1.00 89.99 89 SER C CA 1
ATOM 4891 C C . SER C 1 89 ? 5.544 -11.306 -28.614 1.00 88.26 89 SER C C 1
ATOM 4892 O O . SER C 1 89 ? 4.455 -11.616 -28.117 1.00 88.40 89 SER C O 1
ATOM 4895 N N . VAL C 1 90 ? 6.608 -11.027 -27.871 1.00 86.83 90 VAL C N 1
ATOM 4896 C CA . VAL C 1 90 ? 6.552 -10.997 -26.414 1.00 82.33 90 VAL C CA 1
ATOM 4897 C C . VAL C 1 90 ? 6.116 -9.602 -25.989 1.00 83.19 90 VAL C C 1
ATOM 4898 O O . VAL C 1 90 ? 6.824 -8.618 -26.229 1.00 86.40 90 VAL C O 1
ATOM 4902 N N . ARG C 1 91 ? 4.959 -9.516 -25.347 1.00 81.88 91 ARG C N 1
ATOM 4903 C CA . ARG C 1 91 ? 4.393 -8.230 -24.970 1.00 85.57 91 ARG C CA 1
ATOM 4904 C C . ARG C 1 91 ? 5.140 -7.666 -23.765 1.00 81.94 91 ARG C C 1
ATOM 4905 O O . ARG C 1 91 ? 5.305 -8.352 -22.752 1.00 82.95 91 ARG C O 1
ATOM 4913 N N . VAL C 1 92 ? 5.597 -6.420 -23.888 1.00 86.38 92 VAL C N 1
ATOM 4914 C CA . VAL C 1 92 ? 6.307 -5.704 -22.833 1.00 84.79 92 VAL C CA 1
ATOM 4915 C C . VAL C 1 92 ? 5.340 -4.681 -22.255 1.00 85.37 92 VAL C C 1
ATOM 4916 O O . VAL C 1 92 ? 5.057 -3.651 -22.881 1.00 84.86 92 VAL C O 1
ATOM 4920 N N . ILE C 1 93 ? 4.839 -4.962 -21.058 1.00 85.20 93 ILE C N 1
ATOM 4921 C CA . ILE C 1 93 ? 3.870 -4.110 -20.384 1.00 87.28 93 ILE C CA 1
ATOM 4922 C C . ILE C 1 93 ? 4.623 -3.189 -19.439 1.00 96.03 93 ILE C C 1
ATOM 4923 O O . ILE C 1 93 ? 5.293 -3.656 -18.513 1.00 101.93 93 ILE C O 1
ATOM 4928 N N . ASP C 1 94 ? 4.512 -1.884 -19.664 1.00 100.39 94 ASP C N 1
ATOM 4929 C CA . ASP C 1 94 ? 5.032 -0.912 -18.711 1.00 102.16 94 ASP C CA 1
ATOM 4930 C C . ASP C 1 94 ? 4.114 -0.858 -17.495 1.00 104.52 94 ASP C C 1
ATOM 4931 O O . ASP C 1 94 ? 2.916 -1.153 -17.583 1.00 108.02 94 ASP C O 1
ATOM 4936 N N . ASP C 1 95 ? 4.667 -0.543 -16.325 1.00 102.33 95 ASP C N 1
ATOM 4937 C CA . ASP C 1 95 ? 3.864 -0.432 -15.077 1.00 105.76 95 ASP C CA 1
ATOM 4938 C C . ASP C 1 95 ? 3.504 -1.826 -14.556 1.00 107.50 95 ASP C C 1
ATOM 4939 O O . ASP C 1 95 ? 2.408 -1.957 -13.982 1.00 119.21 95 ASP C O 1
ATOM 4944 N N . VAL C 1 96 ? 4.390 -2.821 -14.689 1.00 107.59 96 VAL C N 1
ATOM 4945 C CA . VAL C 1 96 ? 4.167 -4.146 -14.115 1.00 99.92 96 VAL C CA 1
ATOM 4946 C C . VAL C 1 96 ? 5.508 -4.865 -13.998 1.00 94.32 96 VAL C C 1
ATOM 4947 O O . VAL C 1 96 ? 6.390 -4.701 -14.851 1.00 89.90 96 VAL C O 1
ATOM 4951 N N . ASP C 1 97 ? 5.669 -5.669 -12.952 1.00 85.38 97 ASP C N 1
ATOM 4952 C CA . ASP C 1 97 ? 6.890 -6.438 -12.776 1.00 86.91 97 ASP C CA 1
ATOM 4953 C C . ASP C 1 97 ? 6.904 -7.642 -13.713 1.00 90.36 97 ASP C C 1
ATOM 4954 O O . ASP C 1 97 ? 5.861 -8.230 -14.020 1.00 89.57 97 ASP C O 1
ATOM 4959 N N . THR C 1 98 ? 8.100 -8.000 -14.175 1.00 88.16 98 THR C N 1
ATOM 4960 C CA . THR C 1 98 ? 8.286 -9.277 -14.849 1.00 82.68 98 THR C CA 1
ATOM 4961 C C . THR C 1 98 ? 8.051 -10.417 -13.862 1.00 79.28 98 THR C C 1
ATOM 4962 O O . THR C 1 98 ? 8.288 -10.282 -12.660 1.00 88.03 98 THR C O 1
ATOM 4966 N N . GLY C 1 99 ? 7.561 -11.537 -14.373 1.00 81.49 99 GLY C N 1
ATOM 4967 C CA . GLY C 1 99 ? 7.407 -12.706 -13.525 1.00 82.78 99 GLY C CA 1
ATOM 4968 C C . GLY C 1 99 ? 8.751 -13.161 -12.990 1.00 85.75 99 GLY C C 1
ATOM 4969 O O . GLY C 1 99 ? 9.774 -13.085 -13.676 1.00 84.76 99 GLY C O 1
ATOM 4970 N N . MET C 1 100 ? 8.747 -13.637 -11.745 1.00 90.71 100 MET C N 1
ATOM 4971 C CA . MET C 1 100 ? 9.983 -13.987 -11.056 1.00 80.89 100 MET C CA 1
ATOM 4972 C C . MET C 1 100 ? 9.678 -14.987 -9.952 1.00 86.04 100 MET C C 1
ATOM 4973 O O . MET C 1 100 ? 8.593 -14.974 -9.367 1.00 90.37 100 MET C O 1
ATOM 4978 N N . ALA C 1 101 ? 10.651 -15.854 -9.678 1.00 88.20 101 ALA C N 1
ATOM 4979 C CA . ALA C 1 101 ? 10.584 -16.792 -8.567 1.00 88.11 101 ALA C CA 1
ATOM 4980 C C . ALA C 1 101 ? 11.889 -16.749 -7.786 1.00 91.32 101 ALA C C 1
ATOM 4981 O O . ALA C 1 101 ? 12.953 -16.460 -8.341 1.00 90.26 101 ALA C O 1
ATOM 4983 N N . ILE C 1 102 ? 11.799 -17.036 -6.490 1.00 95.31 102 ILE C N 1
ATOM 4984 C CA . ILE C 1 102 ? 12.962 -17.128 -5.616 1.00 87.80 102 ILE C CA 1
ATOM 4985 C C . ILE C 1 102 ? 12.931 -18.523 -5.007 1.00 94.73 102 ILE C C 1
ATOM 4986 O O . ILE C 1 102 ? 12.222 -18.764 -4.021 1.00 101.17 102 ILE C O 1
ATOM 4991 N N . ILE C 1 103 ? 13.693 -19.444 -5.583 1.00 92.98 103 ILE C N 1
ATOM 4992 C CA . ILE C 1 103 ? 13.799 -20.806 -5.074 1.00 102.91 103 ILE C CA 1
ATOM 4993 C C . ILE C 1 103 ? 15.073 -20.893 -4.243 1.00 103.26 103 ILE C C 1
ATOM 4994 O O . ILE C 1 103 ? 16.178 -20.690 -4.761 1.00 97.70 103 ILE C O 1
ATOM 4996 N N . GLN C 1 104 ? 14.920 -21.174 -2.949 1.00 106.65 104 GLN C N 1
ATOM 4997 C CA . GLN C 1 104 ? 16.037 -21.358 -2.027 1.00 110.98 104 GLN C CA 1
ATOM 4998 C C . GLN C 1 104 ? 16.102 -22.843 -1.673 1.00 118.85 104 GLN C C 1
ATOM 4999 O O . GLN C 1 104 ? 15.324 -23.324 -0.846 1.00 120.73 104 GLN C O 1
ATOM 5005 N N . VAL C 1 105 ? 17.032 -23.566 -2.300 1.00 126.96 105 VAL C N 1
ATOM 5006 C CA . VAL C 1 105 ? 17.246 -24.982 -2.013 1.00 128.69 105 VAL C CA 1
ATOM 5007 C C . VAL C 1 105 ? 18.056 -25.121 -0.727 1.00 137.68 105 VAL C C 1
ATOM 5008 O O . VAL C 1 105 ? 18.654 -24.153 -0.243 1.00 128.58 105 VAL C O 1
ATOM 5012 N N . GLU C 1 106 ? 18.083 -26.333 -0.172 1.00 146.37 106 GLU C N 1
ATOM 5013 C CA . GLU C 1 106 ? 18.852 -26.668 1.017 1.00 149.30 106 GLU C CA 1
ATOM 5014 C C . GLU C 1 106 ? 19.827 -27.798 0.700 1.00 152.08 106 GLU C C 1
ATOM 5015 O O . GLU C 1 106 ? 19.688 -28.503 -0.304 1.00 148.02 106 GLU C O 1
ATOM 5021 N N . GLU C 1 107 ? 20.827 -27.968 1.574 1.00 147.15 107 GLU C N 1
ATOM 5022 C CA . GLU C 1 107 ? 21.708 -29.131 1.485 1.00 146.06 107 GLU C CA 1
ATOM 5023 C C . GLU C 1 107 ? 20.986 -30.432 1.836 1.00 143.13 107 GLU C C 1
ATOM 5024 O O . GLU C 1 107 ? 21.541 -31.513 1.605 1.00 133.66 107 GLU C O 1
ATOM 5030 N N . THR C 1 108 ? 19.774 -30.355 2.392 1.00 144.76 108 THR C N 1
ATOM 5031 C CA . THR C 1 108 ? 18.946 -31.530 2.629 1.00 144.73 108 THR C CA 1
ATOM 5032 C C . THR C 1 108 ? 17.879 -31.735 1.555 1.00 146.68 108 THR C C 1
ATOM 5033 O O . THR C 1 108 ? 17.365 -32.852 1.420 1.00 136.45 108 THR C O 1
ATOM 5037 N N . GLY C 1 109 ? 17.536 -30.691 0.792 1.00 171.93 109 GLY C N 1
ATOM 5038 C CA . GLY C 1 109 ? 16.603 -30.784 -0.316 1.00 155.90 109 GLY C CA 1
ATOM 5039 C C . GLY C 1 109 ? 15.405 -29.838 -0.192 1.00 162.53 109 GLY C C 1
ATOM 5040 O O . GLY C 1 109 ? 14.819 -29.475 -1.210 1.00 147.06 109 GLY C O 1
ATOM 5041 N N . GLN C 1 110 ? 15.065 -29.460 1.032 1.00 162.57 110 GLN C N 1
ATOM 5042 C CA . GLN C 1 110 ? 13.902 -28.599 1.245 1.00 161.16 110 GLN C CA 1
ATOM 5043 C C . GLN C 1 110 ? 14.048 -27.299 0.464 1.00 159.71 110 GLN C C 1
ATOM 5044 O O . GLN C 1 110 ? 15.127 -26.703 0.410 1.00 163.70 110 GLN C O 1
ATOM 5050 N N . ASN C 1 111 ? 12.948 -26.857 -0.141 1.00 139.12 111 ASN C N 1
ATOM 5051 C CA . ASN C 1 111 ? 12.924 -25.637 -0.932 1.00 129.79 111 ASN C CA 1
ATOM 5052 C C . ASN C 1 111 ? 11.825 -24.716 -0.422 1.00 130.59 111 ASN C C 1
ATOM 5053 O O . ASN C 1 111 ? 10.747 -25.174 -0.037 1.00 137.35 111 ASN C O 1
ATOM 5058 N N . THR C 1 112 ? 12.117 -23.418 -0.403 1.00 123.64 112 THR C N 1
ATOM 5059 C CA . THR C 1 112 ? 11.141 -22.377 -0.092 1.00 118.67 112 THR C CA 1
ATOM 5060 C C . THR C 1 112 ? 10.995 -21.501 -1.327 1.00 106.53 112 THR C C 1
ATOM 5061 O O . THR C 1 112 ? 11.952 -20.835 -1.737 1.00 109.87 112 THR C O 1
ATOM 5065 N N . ILE C 1 113 ? 9.805 -21.494 -1.913 1.00 111.37 113 ILE C N 1
ATOM 5066 C CA . ILE C 1 113 ? 9.567 -20.827 -3.187 1.00 110.93 113 ILE C CA 1
ATOM 5067 C C . ILE C 1 113 ? 8.588 -19.684 -2.963 1.00 105.76 113 ILE C C 1
ATOM 5068 O O . ILE C 1 113 ? 7.528 -19.875 -2.357 1.00 109.79 113 ILE C O 1
ATOM 5073 N N . ALA C 1 114 ? 8.949 -18.498 -3.436 1.00 100.50 114 ALA C N 1
ATOM 5074 C CA . ALA C 1 114 ? 8.052 -17.353 -3.477 1.00 99.56 114 ALA C CA 1
ATOM 5075 C C . ALA C 1 114 ? 7.993 -16.878 -4.920 1.00 96.00 114 ALA C C 1
ATOM 5076 O O . ALA C 1 114 ? 9.034 -16.617 -5.530 1.00 97.60 114 ALA C O 1
ATOM 5078 N N . VAL C 1 115 ? 6.787 -16.788 -5.472 1.00 98.66 115 VAL C N 1
ATOM 5079 C CA . VAL C 1 115 ? 6.608 -16.477 -6.883 1.00 96.27 115 VAL C CA 1
ATOM 5080 C C . VAL C 1 115 ? 5.715 -15.257 -7.013 1.00 92.36 115 VAL C C 1
ATOM 5081 O O . VAL C 1 115 ? 4.629 -15.208 -6.426 1.00 89.88 115 VAL C O 1
ATOM 5085 N N . CYS C 1 116 ? 6.184 -14.280 -7.779 1.00 88.32 116 CYS C N 1
ATOM 5086 C CA . CYS C 1 116 ? 5.429 -13.087 -8.132 1.00 89.64 116 CYS C CA 1
ATOM 5087 C C . CYS C 1 116 ? 4.922 -13.266 -9.559 1.00 80.96 116 CYS C C 1
ATOM 5088 O O . CYS C 1 116 ? 5.718 -13.429 -10.491 1.00 74.92 116 CYS C O 1
ATOM 5091 N N . ALA C 1 117 ? 3.599 -13.249 -9.728 1.00 81.77 117 ALA C N 1
ATOM 5092 C CA . ALA C 1 117 ? 3.037 -13.533 -11.044 1.00 78.64 117 ALA C CA 1
ATOM 5093 C C . ALA C 1 117 ? 3.526 -12.525 -12.074 1.00 83.12 117 ALA C C 1
ATOM 5094 O O . ALA C 1 117 ? 3.836 -12.893 -13.212 1.00 79.64 117 ALA C O 1
ATOM 5096 N N . GLY C 1 118 ? 3.604 -11.249 -11.691 1.00 82.46 118 GLY C N 1
ATOM 5097 C CA . GLY C 1 118 ? 4.136 -10.239 -12.593 1.00 82.52 118 GLY C CA 1
ATOM 5098 C C . GLY C 1 118 ? 3.226 -9.998 -13.783 1.00 87.40 118 GLY C C 1
ATOM 5099 O O . GLY C 1 118 ? 1.993 -10.006 -13.675 1.00 87.20 118 GLY C O 1
ATOM 5100 N N . ALA C 1 119 ? 3.847 -9.770 -14.944 1.00 90.16 119 ALA C N 1
ATOM 5101 C CA . ALA C 1 119 ? 3.092 -9.473 -16.154 1.00 88.17 119 ALA C CA 1
ATOM 5102 C C . ALA C 1 119 ? 2.238 -10.643 -16.606 1.00 79.51 119 ALA C C 1
ATOM 5103 O O . ALA C 1 119 ? 1.277 -10.434 -17.348 1.00 91.32 119 ALA C O 1
ATOM 5105 N N . ASN C 1 120 ? 2.568 -11.864 -16.186 1.00 83.78 120 ASN C N 1
ATOM 5106 C CA . ASN C 1 120 ? 1.818 -13.026 -16.644 1.00 81.58 120 ASN C CA 1
ATOM 5107 C C . ASN C 1 120 ? 0.355 -12.947 -16.239 1.00 86.97 120 ASN C C 1
ATOM 5108 O O . ASN C 1 120 ? -0.513 -13.461 -16.952 1.00 87.37 120 ASN C O 1
ATOM 5113 N N . ALA C 1 121 ? 0.058 -12.307 -15.110 1.00 85.95 121 ALA C N 1
ATOM 5114 C CA . ALA C 1 121 ? -1.317 -12.211 -14.642 1.00 95.70 121 ALA C CA 1
ATOM 5115 C C . ALA C 1 121 ? -2.141 -11.177 -15.402 1.00 97.11 121 ALA C C 1
ATOM 5116 O O . ALA C 1 121 ? -3.355 -11.093 -15.181 1.00 95.02 121 ALA C O 1
ATOM 5118 N N . ARG C 1 122 ? -1.519 -10.394 -16.285 1.00 91.00 122 ARG C N 1
ATOM 5119 C CA . ARG C 1 122 ? -2.222 -9.306 -16.951 1.00 95.99 122 ARG C CA 1
ATOM 5120 C C . ARG C 1 122 ? -3.060 -9.764 -18.140 1.00 94.18 122 ARG C C 1
ATOM 5121 O O . ARG C 1 122 ? -3.939 -9.012 -18.585 1.00 92.03 122 ARG C O 1
ATOM 5129 N N . TRP C 1 123 ? -2.823 -10.967 -18.658 1.00 96.45 123 TRP C N 1
ATOM 5130 C CA . TRP C 1 123 ? -3.545 -11.410 -19.841 1.00 88.80 123 TRP C CA 1
ATOM 5131 C C . TRP C 1 123 ? -5.042 -11.432 -19.559 1.00 89.50 123 TRP C C 1
ATOM 5132 O O . TRP C 1 123 ? -5.482 -11.697 -18.438 1.00 84.21 123 TRP C O 1
ATOM 5143 N N . SER C 1 124 ? -5.821 -11.113 -20.595 1.00 95.15 124 SER C N 1
ATOM 5144 C CA . SER C 1 124 ? -7.275 -11.193 -20.581 1.00 90.91 124 SER C CA 1
ATOM 5145 C C . SER C 1 124 ? -7.723 -11.991 -21.795 1.00 89.76 124 SER C C 1
ATOM 5146 O O . SER C 1 124 ? -6.928 -12.293 -22.688 1.00 91.16 124 SER C O 1
ATOM 5149 N N . SER C 1 125 ? -9.013 -12.327 -21.846 1.00 93.38 125 SER C N 1
ATOM 5150 C CA . SER C 1 125 ? -9.524 -12.970 -23.054 1.00 92.63 125 SER C CA 1
ATOM 5151 C C . SER C 1 125 ? -9.475 -12.017 -24.243 1.00 87.30 125 SER C C 1
ATOM 5152 O O . SER C 1 125 ? -9.365 -12.462 -25.391 1.00 86.27 125 SER C O 1
ATOM 5155 N N . ALA C 1 126 ? -9.547 -10.708 -23.992 1.00 84.79 126 ALA C N 1
ATOM 5156 C CA . ALA C 1 126 ? -9.494 -9.751 -25.091 1.00 91.73 126 ALA C CA 1
ATOM 5157 C C . ALA C 1 126 ? -8.099 -9.684 -25.696 1.00 93.40 126 ALA C C 1
ATOM 5158 O O . ALA C 1 126 ? -7.947 -9.523 -26.913 1.00 89.28 126 ALA C O 1
ATOM 5160 N N . ASP C 1 127 ? -7.067 -9.819 -24.860 1.00 99.74 127 ASP C N 1
ATOM 5161 C CA . ASP C 1 127 ? -5.697 -9.688 -25.336 1.00 97.27 127 ASP C CA 1
ATOM 5162 C C . ASP C 1 127 ? -5.363 -10.705 -26.418 1.00 98.48 127 ASP C C 1
ATOM 5163 O O . ASP C 1 127 ? -4.417 -10.486 -27.186 1.00 97.00 127 ASP C O 1
ATOM 5168 N N . ILE C 1 128 ? -6.120 -11.804 -26.503 1.00 94.09 128 ILE C N 1
ATOM 5169 C CA . ILE C 1 128 ? -5.768 -12.874 -27.428 1.00 86.79 128 ILE C CA 1
ATOM 5170 C C . ILE C 1 128 ? -6.136 -12.551 -28.870 1.00 88.13 128 ILE C C 1
ATOM 5171 O O . ILE C 1 128 ? -5.578 -13.158 -29.792 1.00 87.85 128 ILE C O 1
ATOM 5176 N N . ASP C 1 129 ? -7.056 -11.613 -29.098 1.00 88.06 129 ASP C N 1
ATOM 5177 C CA . ASP C 1 129 ? -7.535 -11.361 -30.453 1.00 89.69 129 ASP C CA 1
ATOM 5178 C C . ASP C 1 129 ? -6.452 -10.798 -31.363 1.00 90.00 129 ASP C C 1
ATOM 5179 O O . ASP C 1 129 ? -6.565 -10.915 -32.591 1.00 79.20 129 ASP C O 1
ATOM 5184 N N . ALA C 1 130 ? -5.411 -10.188 -30.793 1.00 90.91 130 ALA C N 1
ATOM 5185 C CA . ALA C 1 130 ? -4.328 -9.657 -31.608 1.00 82.87 130 ALA C CA 1
ATOM 5186 C C . ALA C 1 130 ? -3.507 -10.758 -32.260 1.00 84.55 130 ALA C C 1
ATOM 5187 O O . ALA C 1 130 ? -2.762 -10.478 -33.206 1.00 84.39 130 ALA C O 1
ATOM 5189 N N . TYR C 1 131 ? -3.626 -11.998 -31.775 1.00 82.45 131 TYR C N 1
ATOM 5190 C CA . TYR C 1 131 ? -2.900 -13.137 -32.323 1.00 84.32 131 TYR C CA 1
ATOM 5191 C C . TYR C 1 131 ? -3.826 -14.117 -33.040 1.00 84.11 131 TYR C C 1
ATOM 5192 O O . TYR C 1 131 ? -3.484 -15.294 -33.193 1.00 80.05 131 TYR C O 1
ATOM 5201 N N . GLY C 1 132 ? -5.000 -13.658 -33.472 1.00 84.23 132 GLY C N 1
ATOM 5202 C CA . GLY C 1 132 ? -5.905 -14.541 -34.186 1.00 86.10 132 GLY C CA 1
ATOM 5203 C C . GLY C 1 132 ? -5.307 -15.075 -35.470 1.00 80.35 132 GLY C C 1
ATOM 5204 O O . GLY C 1 132 ? -5.599 -16.205 -35.874 1.00 76.12 132 GLY C O 1
ATOM 5205 N N . ALA C 1 133 ? -4.483 -14.267 -36.140 1.00 82.59 133 ALA C N 1
ATOM 5206 C CA . ALA C 1 133 ? -3.824 -14.716 -37.362 1.00 81.22 133 ALA C CA 1
ATOM 5207 C C . ALA C 1 133 ? -2.824 -15.831 -37.077 1.00 80.96 133 ALA C C 1
ATOM 5208 O O . ALA C 1 133 ? -2.868 -16.896 -37.706 1.00 80.28 133 ALA C O 1
ATOM 5210 N N . ASP C 1 134 ? -1.914 -15.607 -36.127 1.00 86.81 134 ASP C N 1
ATOM 5211 C CA . ASP C 1 134 ? -0.858 -16.584 -35.885 1.00 81.86 134 ASP C CA 1
ATOM 5212 C C . ASP C 1 134 ? -1.437 -17.908 -35.406 1.00 79.69 134 ASP C C 1
ATOM 5213 O O . ASP C 1 134 ? -1.054 -18.976 -35.899 1.00 80.87 134 ASP C O 1
ATOM 5218 N N . ILE C 1 135 ? -2.386 -17.857 -34.469 1.00 79.23 135 ILE C N 1
ATOM 5219 C CA . ILE C 1 135 ? -2.969 -19.087 -33.948 1.00 77.70 135 ILE C CA 1
ATOM 5220 C C . ILE C 1 135 ? -3.589 -19.909 -35.065 1.00 79.73 135 ILE C C 1
ATOM 5221 O O . ILE C 1 135 ? -3.589 -21.146 -35.013 1.00 82.64 135 ILE C O 1
ATOM 5226 N N . ALA C 1 136 ? -4.149 -19.244 -36.078 1.00 79.19 136 ALA C N 1
ATOM 5227 C CA . ALA C 1 136 ? -4.817 -19.965 -37.158 1.00 79.25 136 ALA C CA 1
ATOM 5228 C C . ALA C 1 136 ? -3.832 -20.808 -37.960 1.00 83.38 136 ALA C C 1
ATOM 5229 O O . ALA C 1 136 ? -4.125 -21.964 -38.298 1.00 83.27 136 ALA C O 1
ATOM 5231 N N . LYS C 1 137 ? -2.659 -20.252 -38.270 1.00 84.56 137 LYS C N 1
ATOM 5232 C CA . LYS C 1 137 ? -1.655 -20.981 -39.035 1.00 86.64 137 LYS C CA 1
ATOM 5233 C C . LYS C 1 137 ? -1.006 -22.107 -38.239 1.00 77.60 137 LYS C C 1
ATOM 5234 O O . LYS C 1 137 ? -0.281 -22.920 -38.824 1.00 72.27 137 LYS C O 1
ATOM 5236 N N . ALA C 1 138 ? -1.264 -22.187 -36.937 1.00 74.51 138 ALA C N 1
ATOM 5237 C CA . ALA C 1 138 ? -0.509 -23.064 -36.051 1.00 73.00 138 ALA C CA 1
ATOM 5238 C C . ALA C 1 138 ? -0.970 -24.508 -36.217 1.00 71.87 138 ALA C C 1
ATOM 5239 O O . ALA C 1 138 ? -2.089 -24.859 -35.831 1.00 72.54 138 ALA C O 1
ATOM 5241 N N . ARG C 1 139 ? -0.088 -25.351 -36.766 1.00 69.82 139 ARG C N 1
ATOM 5242 C CA . ARG C 1 139 ? -0.345 -26.788 -36.800 1.00 66.21 139 ARG C CA 1
ATOM 5243 C C . ARG C 1 139 ? -0.639 -27.334 -35.409 1.00 61.49 139 ARG C C 1
ATOM 5244 O O . ARG C 1 139 ? -1.491 -28.212 -35.249 1.00 61.95 139 ARG C O 1
ATOM 5252 N N . ILE C 1 140 ? 0.075 -26.847 -34.394 1.00 66.87 140 ILE C N 1
ATOM 5253 C CA . ILE C 1 140 ? -0.116 -27.301 -33.021 1.00 64.75 140 ILE C CA 1
ATOM 5254 C C . ILE C 1 140 ? 0.129 -26.129 -32.082 1.00 64.95 140 ILE C C 1
ATOM 5255 O O . ILE C 1 140 ? 0.895 -25.213 -32.390 1.00 66.77 140 ILE C O 1
ATOM 5260 N N . THR C 1 141 ? -0.530 -26.168 -30.924 1.00 64.45 141 THR C N 1
ATOM 5261 C CA . THR C 1 141 ? -0.574 -25.045 -29.994 1.00 61.05 141 THR C CA 1
ATOM 5262 C C . THR C 1 141 ? -0.340 -25.571 -28.588 1.00 68.66 141 THR C C 1
ATOM 5263 O O . THR C 1 141 ? -1.141 -26.364 -28.083 1.00 66.22 141 THR C O 1
ATOM 5267 N N . LEU C 1 142 ? 0.741 -25.121 -27.954 1.00 68.89 142 LEU C N 1
ATOM 5268 C CA . LEU C 1 142 ? 1.113 -25.582 -26.625 1.00 67.21 142 LEU C CA 1
ATOM 5269 C C . LEU C 1 142 ? 0.597 -24.598 -25.587 1.00 63.04 142 LEU C C 1
ATOM 5270 O O . LEU C 1 142 ? 0.770 -23.385 -25.737 1.00 65.78 142 LEU C O 1
ATOM 5275 N N . LEU C 1 143 ? -0.029 -25.125 -24.542 1.00 62.23 143 LEU C N 1
ATOM 5276 C CA . LEU C 1 143 ? -0.576 -24.329 -23.461 1.00 68.70 143 LEU C CA 1
ATOM 5277 C C . LEU C 1 143 ? -0.150 -24.940 -22.136 1.00 67.82 143 LEU C C 1
ATOM 5278 O O . LEU C 1 143 ? 0.165 -26.129 -22.052 1.00 71.75 143 LEU C O 1
ATOM 5283 N N . GLN C 1 144 ? -0.151 -24.115 -21.096 1.00 69.14 144 GLN C N 1
ATOM 5284 C CA . GLN C 1 144 ? 0.085 -24.598 -19.744 1.00 79.35 144 GLN C CA 1
ATOM 5285 C C . GLN C 1 144 ? -0.901 -23.881 -18.831 1.00 81.14 144 GLN C C 1
ATOM 5286 O O . GLN C 1 144 ? -1.845 -23.239 -19.299 1.00 84.21 144 GLN C O 1
ATOM 5292 N N . ARG C 1 145 ? -0.671 -23.988 -17.520 1.00 81.84 145 ARG C N 1
ATOM 5293 C CA . ARG C 1 145 ? -1.587 -23.484 -16.506 1.00 80.70 145 ARG C CA 1
ATOM 5294 C C . ARG C 1 145 ? -0.949 -22.386 -15.666 1.00 84.05 145 ARG C C 1
ATOM 5295 O O . ARG C 1 145 ? -1.228 -22.269 -14.470 1.00 84.16 145 ARG C O 1
ATOM 5303 N N . GLU C 1 146 ? -0.087 -21.573 -16.275 1.00 78.79 146 GLU C N 1
ATOM 5304 C CA . GLU C 1 146 ? 0.627 -20.532 -15.544 1.00 82.19 146 GLU C CA 1
ATOM 5305 C C . GLU C 1 146 ? 0.252 -19.132 -16.016 1.00 81.99 146 GLU C C 1
ATOM 5306 O O . GLU C 1 146 ? 0.987 -18.172 -15.754 1.00 85.26 146 GLU C O 1
ATOM 5312 N N . VAL C 1 147 ? -0.877 -18.995 -16.700 1.00 79.63 147 VAL C N 1
ATOM 5313 C CA . VAL C 1 147 ? -1.387 -17.690 -17.104 1.00 76.60 147 VAL C CA 1
ATOM 5314 C C . VAL C 1 147 ? -2.869 -17.671 -16.750 1.00 84.18 147 VAL C C 1
ATOM 5315 O O . VAL C 1 147 ? -3.425 -18.715 -16.378 1.00 84.68 147 VAL C O 1
ATOM 5319 N N . PRO C 1 148 ? -3.543 -16.526 -16.845 1.00 85.43 148 PRO C N 1
ATOM 5320 C CA . PRO C 1 148 ? -4.968 -16.486 -16.490 1.00 82.51 148 PRO C CA 1
ATOM 5321 C C . PRO C 1 148 ? -5.774 -17.495 -17.293 1.00 84.30 148 PRO C C 1
ATOM 5322 O O . PRO C 1 148 ? -5.519 -17.734 -18.474 1.00 85.39 148 PRO C O 1
ATOM 5326 N N . HIS C 1 149 ? -6.752 -18.103 -16.623 1.00 87.77 149 HIS C N 1
ATOM 5327 C CA . HIS C 1 149 ? -7.572 -19.118 -17.275 1.00 88.39 149 HIS C CA 1
ATOM 5328 C C . HIS C 1 149 ? -8.328 -18.536 -18.461 1.00 88.30 149 HIS C C 1
ATOM 5329 O O . HIS C 1 149 ? -8.403 -19.161 -19.527 1.00 83.75 149 HIS C O 1
ATOM 5336 N N . GLU C 1 150 ? -8.884 -17.330 -18.300 1.00 90.78 150 GLU C N 1
ATOM 5337 C CA . GLU C 1 150 ? -9.642 -16.713 -19.381 1.00 86.15 150 GLU C CA 1
ATOM 5338 C C . GLU C 1 150 ? -8.818 -16.610 -20.657 1.00 83.50 150 GLU C C 1
ATOM 5339 O O . GLU C 1 150 ? -9.375 -16.644 -21.761 1.00 83.29 150 GLU C O 1
ATOM 5345 N N . ALA C 1 151 ? -7.502 -16.431 -20.531 1.00 81.46 151 ALA C N 1
ATOM 5346 C CA . ALA C 1 151 ? -6.668 -16.310 -21.716 1.00 78.90 151 ALA C CA 1
ATOM 5347 C C . ALA C 1 151 ? -6.392 -17.667 -22.335 1.00 77.25 151 ALA C C 1
ATOM 5348 O O . ALA C 1 151 ? -6.288 -17.774 -23.562 1.00 80.91 151 ALA C O 1
ATOM 5350 N N . ASN C 1 152 ? -6.274 -18.708 -21.515 1.00 76.80 152 ASN C N 1
ATOM 5351 C CA . ASN C 1 152 ? -6.094 -20.043 -22.069 1.00 80.23 152 ASN C CA 1
ATOM 5352 C C . ASN C 1 152 ? -7.310 -20.459 -22.881 1.00 74.35 152 ASN C C 1
ATOM 5353 O O . ASN C 1 152 ? -7.169 -21.030 -23.967 1.00 74.06 152 ASN C O 1
ATOM 5358 N N . LEU C 1 153 ? -8.515 -20.184 -22.367 1.00 77.90 153 LEU C N 1
ATOM 5359 C CA . LEU C 1 153 ? -9.732 -20.516 -23.103 1.00 76.29 153 LEU C CA 1
ATOM 5360 C C . LEU C 1 153 ? -9.773 -19.785 -24.436 1.00 73.61 153 LEU C C 1
ATOM 5361 O O . LEU C 1 153 ? -10.054 -20.384 -25.478 1.00 73.21 153 LEU C O 1
ATOM 5366 N N . ALA C 1 154 ? -9.470 -18.485 -24.423 1.00 73.12 154 ALA C N 1
ATOM 5367 C CA . ALA C 1 154 ? -9.509 -17.700 -25.651 1.00 69.40 154 ALA C CA 1
ATOM 5368 C C . ALA C 1 154 ? -8.566 -18.268 -26.706 1.00 69.18 154 ALA C C 1
ATOM 5369 O O . ALA C 1 154 ? -8.931 -18.365 -27.881 1.00 77.12 154 ALA C O 1
ATOM 5371 N N . VAL C 1 155 ? -7.354 -18.657 -26.314 1.00 71.66 155 VAL C N 1
ATOM 5372 C CA . VAL C 1 155 ? -6.441 -19.273 -27.275 1.00 73.72 155 VAL C CA 1
ATOM 5373 C C . VAL C 1 155 ? -7.052 -20.555 -27.831 1.00 73.02 155 VAL C C 1
ATOM 5374 O O . VAL C 1 155 ? -7.043 -20.795 -29.043 1.00 74.92 155 VAL C O 1
ATOM 5378 N N . ALA C 1 156 ? -7.608 -21.389 -26.948 1.00 71.77 156 ALA C N 1
ATOM 5379 C CA . ALA C 1 156 ? -8.180 -22.657 -27.384 1.00 69.82 156 ALA C CA 1
ATOM 5380 C C . ALA C 1 156 ? -9.320 -22.437 -28.369 1.00 71.55 156 ALA C C 1
ATOM 5381 O O . ALA C 1 156 ? -9.421 -23.137 -29.386 1.00 64.30 156 ALA C O 1
ATOM 5383 N N . LYS C 1 157 ? -10.196 -21.474 -28.082 1.00 67.68 157 LYS C N 1
ATOM 5384 C CA . LYS C 1 157 ? -11.281 -21.187 -29.008 1.00 71.24 157 LYS C CA 1
ATOM 5385 C C . LYS C 1 157 ? -10.731 -20.836 -30.383 1.00 73.85 157 LYS C C 1
ATOM 5386 O O . LYS C 1 157 ? -11.307 -21.223 -31.410 1.00 74.11 157 LYS C O 1
ATOM 5392 N N . ALA C 1 158 ? -9.617 -20.100 -30.419 1.00 70.77 158 ALA C N 1
ATOM 5393 C CA . ALA C 1 158 ? -9.020 -19.717 -31.692 1.00 71.78 158 ALA C CA 1
ATOM 5394 C C . ALA C 1 158 ? -8.508 -20.933 -32.458 1.00 69.59 158 ALA C C 1
ATOM 5395 O O . ALA C 1 158 ? -8.676 -21.017 -33.681 1.00 69.92 158 ALA C O 1
ATOM 5397 N N . VAL C 1 159 ? -7.872 -21.880 -31.768 1.00 69.12 159 VAL C N 1
ATOM 5398 C CA . VAL C 1 159 ? -7.365 -23.058 -32.464 1.00 68.26 159 VAL C CA 1
ATOM 5399 C C . VAL C 1 159 ? -8.526 -23.900 -32.974 1.00 71.28 159 VAL C C 1
ATOM 5400 O O . VAL C 1 159 ? -8.563 -24.300 -34.144 1.00 76.64 159 VAL C O 1
ATOM 5404 N N . ARG C 1 160 ? -9.514 -24.146 -32.111 1.00 72.73 160 ARG C N 1
ATOM 5405 C CA . ARG C 1 160 ? -10.672 -24.942 -32.510 1.00 66.38 160 ARG C CA 1
ATOM 5406 C C . ARG C 1 160 ? -11.372 -24.326 -33.713 1.00 68.53 160 ARG C C 1
ATOM 5407 O O . ARG C 1 160 ? -11.758 -25.036 -34.651 1.00 73.42 160 ARG C O 1
ATOM 5415 N N . ALA C 1 161 ? -11.547 -23.003 -33.702 1.00 68.41 161 ALA C N 1
ATOM 5416 C CA . ALA C 1 161 ? -12.212 -22.333 -34.809 1.00 71.61 161 ALA C CA 1
ATOM 5417 C C . ALA C 1 161 ? -11.451 -22.487 -36.117 1.00 74.24 161 ALA C C 1
ATOM 5418 O O . ALA C 1 161 ? -12.060 -22.388 -37.190 1.00 84.99 161 ALA C O 1
ATOM 5420 N N . ALA C 1 162 ? -10.139 -22.719 -36.053 1.00 65.59 162 ALA C N 1
ATOM 5421 C CA . ALA C 1 162 ? -9.324 -22.934 -37.240 1.00 67.63 162 ALA C CA 1
ATOM 5422 C C . ALA C 1 162 ? -8.996 -24.402 -37.474 1.00 68.73 162 ALA C C 1
ATOM 5423 O O . ALA C 1 162 ? -8.241 -24.715 -38.400 1.00 71.46 162 ALA C O 1
ATOM 5425 N N . GLY C 1 163 ? -9.538 -25.305 -36.662 1.00 68.73 163 GLY C N 1
ATOM 5426 C CA . GLY C 1 163 ? -9.286 -26.714 -36.868 1.00 65.41 163 GLY C CA 1
ATOM 5427 C C . GLY C 1 163 ? -7.886 -27.155 -36.539 1.00 71.93 163 GLY C C 1
ATOM 5428 O O . GLY C 1 163 ? -7.432 -28.177 -37.058 1.00 77.06 163 GLY C O 1
ATOM 5429 N N . GLY C 1 164 ? -7.186 -26.416 -35.691 1.00 69.40 164 GLY C N 1
ATOM 5430 C CA . GLY C 1 164 ? -5.840 -26.757 -35.289 1.00 64.16 164 GLY C CA 1
ATOM 5431 C C . GLY C 1 164 ? -5.832 -27.716 -34.123 1.00 64.67 164 GLY C C 1
ATOM 5432 O O . GLY C 1 164 ? -6.819 -28.391 -33.829 1.00 71.37 164 GLY C O 1
ATOM 5433 N N . THR C 1 165 ? -4.695 -27.763 -33.440 1.00 70.00 165 THR C N 1
ATOM 5434 C CA . THR C 1 165 ? -4.440 -28.746 -32.397 1.00 69.02 165 THR C CA 1
ATOM 5435 C C . THR C 1 165 ? -3.919 -28.049 -31.151 1.00 66.56 165 THR C C 1
ATOM 5436 O O . THR C 1 165 ? -3.096 -27.135 -31.239 1.00 66.10 165 THR C O 1
ATOM 5440 N N . VAL C 1 166 ? -4.415 -28.484 -29.996 1.00 64.97 166 VAL C N 1
ATOM 5441 C CA . VAL C 1 166 ? -4.159 -27.836 -28.718 1.00 64.81 166 VAL C CA 1
ATOM 5442 C C . VAL C 1 166 ? -3.565 -28.900 -27.809 1.00 71.04 166 VAL C C 1
ATOM 5443 O O . VAL C 1 166 ? -4.278 -29.794 -27.335 1.00 72.93 166 VAL C O 1
ATOM 5447 N N . LEU C 1 167 ? -2.260 -28.815 -27.573 1.00 74.83 167 LEU C N 1
ATOM 5448 C CA . LEU C 1 167 ? -1.576 -29.685 -26.619 1.00 68.12 167 LEU C CA 1
ATOM 5449 C C . LEU C 1 167 ? -1.540 -28.968 -25.276 1.00 67.30 167 LEU C C 1
ATOM 5450 O O . LEU C 1 167 ? -0.909 -27.918 -25.142 1.00 66.96 167 LEU C O 1
ATOM 5455 N N . LEU C 1 168 ? -2.220 -29.531 -24.283 1.00 69.64 168 LEU C N 1
ATOM 5456 C CA . LEU C 1 168 ? -2.359 -28.909 -22.974 1.00 67.98 168 LEU C CA 1
ATOM 5457 C C . LEU C 1 168 ? -1.489 -29.657 -21.977 1.00 74.52 168 LEU C C 1
ATOM 5458 O O . LEU C 1 168 ? -1.660 -30.864 -21.783 1.00 79.29 168 LEU C O 1
ATOM 5463 N N . ASP C 1 169 ? -0.564 -28.943 -21.348 1.00 73.96 169 ASP C N 1
ATOM 5464 C CA . ASP C 1 169 ? 0.140 -29.462 -20.188 1.00 74.87 169 ASP C CA 1
ATOM 5465 C C . ASP C 1 169 ? -0.672 -29.035 -18.973 1.00 75.32 169 ASP C C 1
ATOM 5466 O O . ASP C 1 169 ? -0.680 -27.839 -18.642 1.00 77.13 169 ASP C O 1
ATOM 5471 N N . PRO C 1 170 ? -1.389 -29.948 -18.301 1.00 73.19 170 PRO C N 1
ATOM 5472 C CA . PRO C 1 170 ? -2.245 -29.555 -17.166 1.00 80.06 170 PRO C CA 1
ATOM 5473 C C . PRO C 1 170 ? -1.447 -29.367 -15.880 1.00 93.25 170 PRO C C 1
ATOM 5474 O O . PRO C 1 170 ? -1.676 -30.031 -14.863 1.00 97.93 170 PRO C O 1
ATOM 5478 N N . ALA C 1 171 ? -0.486 -28.445 -15.922 1.00 88.24 171 ALA C N 1
ATOM 5479 C CA . ALA C 1 171 ? 0.450 -28.273 -14.836 1.00 86.31 171 ALA C CA 1
ATOM 5480 C C . ALA C 1 171 ? 0.701 -26.782 -14.659 1.00 88.41 171 ALA C C 1
ATOM 5481 O O . ALA C 1 171 ? 1.002 -26.089 -15.647 1.00 89.14 171 ALA C O 1
ATOM 5483 N N . PRO C 1 172 ? 0.571 -26.248 -13.440 1.00 86.27 172 PRO C N 1
ATOM 5484 C CA . PRO C 1 172 ? 0.121 -26.899 -12.196 1.00 91.59 172 PRO C CA 1
ATOM 5485 C C . PRO C 1 172 ? -1.379 -27.162 -12.240 1.00 100.08 172 PRO C C 1
ATOM 5486 O O . PRO C 1 172 ? -2.115 -26.409 -12.874 1.00 102.34 172 PRO C O 1
ATOM 5490 N N . VAL C 1 173 ? -1.870 -28.207 -11.573 1.00 101.64 173 VAL C N 1
ATOM 5491 C CA . VAL C 1 173 ? -3.286 -28.545 -11.686 1.00 113.67 173 VAL C CA 1
ATOM 5492 C C . VAL C 1 173 ? -4.147 -27.376 -11.226 1.00 125.18 173 VAL C C 1
ATOM 5493 O O . VAL C 1 173 ? -5.105 -26.982 -11.903 1.00 126.66 173 VAL C O 1
ATOM 5497 N N . GLY C 1 174 ? -3.808 -26.793 -10.079 1.00 129.50 174 GLY C N 1
ATOM 5498 C CA . GLY C 1 174 ? -4.602 -25.691 -9.562 1.00 136.08 174 GLY C CA 1
ATOM 5499 C C . GLY C 1 174 ? -6.047 -26.111 -9.379 1.00 144.85 174 GLY C C 1
ATOM 5500 O O . GLY C 1 174 ? -6.346 -27.165 -8.805 1.00 145.92 174 GLY C O 1
ATOM 5501 N N . ASP C 1 175 ? -6.964 -25.281 -9.877 1.00 143.92 175 ASP C N 1
ATOM 5502 C CA . ASP C 1 175 ? -8.385 -25.595 -9.803 1.00 139.39 175 ASP C CA 1
ATOM 5503 C C . ASP C 1 175 ? -8.720 -26.704 -10.790 1.00 137.52 175 ASP C C 1
ATOM 5504 O O . ASP C 1 175 ? -8.979 -26.433 -11.967 1.00 138.45 175 ASP C O 1
ATOM 5506 N N . ALA C 1 176 ? -8.706 -27.956 -10.326 1.00 144.83 176 ALA C N 1
ATOM 5507 C CA . ALA C 1 176 ? -9.080 -29.062 -11.201 1.00 143.36 176 ALA C CA 1
ATOM 5508 C C . ALA C 1 176 ? -10.480 -28.864 -11.766 1.00 140.58 176 ALA C C 1
ATOM 5509 O O . ALA C 1 176 ? -10.759 -29.271 -12.901 1.00 136.51 176 ALA C O 1
ATOM 5511 N N . SER C 1 177 ? -11.369 -28.235 -10.994 1.00 130.44 177 SER C N 1
ATOM 5512 C CA . SER C 1 177 ? -12.717 -27.964 -11.480 1.00 126.20 177 SER C CA 1
ATOM 5513 C C . SER C 1 177 ? -12.725 -26.818 -12.484 1.00 118.86 177 SER C C 1
ATOM 5514 O O . SER C 1 177 ? -13.480 -26.849 -13.463 1.00 115.72 177 SER C O 1
ATOM 5517 N N . GLN C 1 178 ? -11.901 -25.795 -12.254 1.00 123.49 178 GLN C N 1
ATOM 5518 C CA . GLN C 1 178 ? -11.877 -24.653 -13.155 1.00 113.87 178 GLN C CA 1
ATOM 5519 C C . GLN C 1 178 ? -11.348 -25.011 -14.537 1.00 110.53 178 GLN C C 1
ATOM 5520 O O . GLN C 1 178 ? -11.569 -24.246 -15.479 1.00 111.04 178 GLN C O 1
ATOM 5522 N N . MET C 1 179 ? -10.658 -26.142 -14.685 1.00 106.57 179 MET C N 1
ATOM 5523 C CA . MET C 1 179 ? -10.066 -26.517 -15.961 1.00 101.35 179 MET C CA 1
ATOM 5524 C C . MET C 1 179 ? -10.865 -27.582 -16.696 1.00 102.14 179 MET C C 1
ATOM 5525 O O . MET C 1 179 ? -10.372 -28.137 -17.682 1.00 99.11 179 MET C O 1
ATOM 5530 N N . ALA C 1 180 ? -12.079 -27.890 -16.239 1.00 106.16 180 ALA C N 1
ATOM 5531 C CA . ALA C 1 180 ? -12.899 -28.871 -16.941 1.00 104.85 180 ALA C CA 1
ATOM 5532 C C . ALA C 1 180 ? -13.283 -28.388 -18.335 1.00 98.64 180 ALA C C 1
ATOM 5533 O O . ALA C 1 180 ? -13.502 -29.207 -19.237 1.00 93.32 180 ALA C O 1
ATOM 5535 N N . ASP C 1 181 ? -13.367 -27.070 -18.537 1.00 91.82 181 ASP C N 1
ATOM 5536 C CA . ASP C 1 181 ? -13.745 -26.522 -19.834 1.00 91.86 181 ASP C CA 1
ATOM 5537 C C . ASP C 1 181 ? -12.554 -26.149 -20.707 1.00 87.61 181 ASP C C 1
ATOM 5538 O O . ASP C 1 181 ? -12.730 -25.989 -21.921 1.00 81.40 181 ASP C O 1
ATOM 5543 N N . LEU C 1 182 ? -11.357 -25.993 -20.127 1.00 95.34 182 LEU C N 1
ATOM 5544 C CA . LEU C 1 182 ? -10.157 -25.895 -20.954 1.00 85.90 182 LEU C CA 1
ATOM 5545 C C . LEU C 1 182 ? -9.780 -27.263 -21.504 1.00 80.87 182 LEU C C 1
ATOM 5546 O O . LEU C 1 182 ? -9.316 -27.381 -22.644 1.00 73.86 182 LEU C O 1
ATOM 5551 N N . ILE C 1 183 ? -9.971 -28.309 -20.703 1.00 81.14 183 ILE C N 1
ATOM 5552 C CA . ILE C 1 183 ? -9.639 -29.654 -21.152 1.00 76.26 183 ILE C CA 1
ATOM 5553 C C . ILE C 1 183 ? -10.530 -30.051 -22.318 1.00 77.81 183 ILE C C 1
ATOM 5554 O O . ILE C 1 183 ? -10.085 -30.713 -23.263 1.00 76.59 183 ILE C O 1
ATOM 5559 N N . ALA C 1 184 ? -11.799 -29.636 -22.284 1.00 81.33 184 ALA C N 1
ATOM 5560 C CA . ALA C 1 184 ? -12.737 -30.040 -23.327 1.00 76.43 184 ALA C CA 1
ATOM 5561 C C . ALA C 1 184 ? -12.372 -29.451 -24.686 1.00 74.80 184 ALA C C 1
ATOM 5562 O O . ALA C 1 184 ? -12.706 -30.042 -25.721 1.00 69.87 184 ALA C O 1
ATOM 5564 N N . LEU C 1 185 ? -11.696 -28.302 -24.710 1.00 75.67 185 LEU C N 1
ATOM 5565 C CA . LEU C 1 185 ? -11.198 -27.723 -25.951 1.00 75.75 185 LEU C CA 1
ATOM 5566 C C . LEU C 1 185 ? -9.826 -28.251 -26.341 1.00 74.71 185 LEU C C 1
ATOM 5567 O O . LEU C 1 185 ? -9.310 -27.874 -27.399 1.00 71.41 185 LEU C O 1
ATOM 5572 N N . SER C 1 186 ? -9.232 -29.108 -25.517 1.00 72.79 186 SER C N 1
ATOM 5573 C CA . SER C 1 186 ? -7.884 -29.598 -25.749 1.00 74.15 186 SER C CA 1
ATOM 5574 C C . SER C 1 186 ? -7.935 -30.900 -26.530 1.00 67.74 186 SER C C 1
ATOM 5575 O O . SER C 1 186 ? -8.659 -31.826 -26.158 1.00 72.38 186 SER C O 1
ATOM 5578 N N . ASP C 1 187 ? -7.162 -30.965 -27.610 1.00 64.30 187 ASP C N 1
ATOM 5579 C CA . ASP C 1 187 ? -7.116 -32.181 -28.414 1.00 68.15 187 ASP C CA 1
ATOM 5580 C C . ASP C 1 187 ? -6.150 -33.203 -27.827 1.00 69.51 187 ASP C C 1
ATOM 5581 O O . ASP C 1 187 ? -6.463 -34.399 -27.778 1.00 63.84 187 ASP C O 1
ATOM 5586 N N . ILE C 1 188 ? -4.988 -32.755 -27.359 1.00 69.93 188 ILE C N 1
ATOM 5587 C CA . ILE C 1 188 ? -3.987 -33.623 -26.751 1.00 62.30 188 ILE C CA 1
ATOM 5588 C C . ILE C 1 188 ? -3.723 -33.120 -25.341 1.00 70.21 188 ILE C C 1
ATOM 5589 O O . ILE C 1 188 ? -3.587 -31.910 -25.128 1.00 73.45 188 ILE C O 1
ATOM 5594 N N . ILE C 1 189 ? -3.675 -34.043 -24.379 1.00 68.35 189 ILE C N 1
ATOM 5595 C CA . ILE C 1 189 ? -3.400 -33.728 -22.982 1.00 68.93 189 ILE C CA 1
ATOM 5596 C C . ILE C 1 189 ? -2.283 -34.646 -22.507 1.00 73.04 189 ILE C C 1
ATOM 5597 O O . ILE C 1 189 ? -2.272 -35.843 -22.820 1.00 71.51 189 ILE C O 1
ATOM 5602 N N . SER C 1 190 ? -1.334 -34.076 -21.768 1.00 75.36 190 SER C N 1
ATOM 5603 C CA . SER C 1 190 ? -0.103 -34.759 -21.372 1.00 77.65 190 SER C CA 1
ATOM 5604 C C . SER C 1 190 ? 0.136 -34.552 -19.882 1.00 80.38 190 SER C C 1
ATOM 5605 O O . SER C 1 190 ? 1.043 -33.816 -19.481 1.00 79.53 190 SER C O 1
ATOM 5608 N N . PRO C 1 191 ? -0.672 -35.177 -19.034 1.00 88.97 191 PRO C N 1
ATOM 5609 C CA . PRO C 1 191 ? -0.434 -35.091 -17.591 1.00 95.98 191 PRO C CA 1
ATOM 5610 C C . PRO C 1 191 ? 0.635 -36.077 -17.148 1.00 99.30 191 PRO C C 1
ATOM 5611 O O . PRO C 1 191 ? 0.891 -37.092 -17.795 1.00 93.60 191 PRO C O 1
ATOM 5615 N N . ASN C 1 192 ? 1.267 -35.761 -16.025 1.00 112.66 192 ASN C N 1
ATOM 5616 C CA . ASN C 1 192 ? 2.141 -36.720 -15.372 1.00 117.93 192 ASN C CA 1
ATOM 5617 C C . ASN C 1 192 ? 1.356 -37.405 -14.253 1.00 119.50 192 ASN C C 1
ATOM 5618 O O . ASN C 1 192 ? 0.146 -37.213 -14.104 1.00 119.35 192 ASN C O 1
ATOM 5623 N N . GLU C 1 193 ? 2.045 -38.220 -13.456 1.00 111.78 193 GLU C N 1
ATOM 5624 C CA . GLU C 1 193 ? 1.354 -39.081 -12.503 1.00 108.71 193 GLU C CA 1
ATOM 5625 C C . GLU C 1 193 ? 0.489 -38.268 -11.547 1.00 103.96 193 GLU C C 1
ATOM 5626 O O . GLU C 1 193 ? -0.684 -38.588 -11.328 1.00 100.03 193 GLU C O 1
ATOM 5632 N N . THR C 1 194 ? 1.053 -37.205 -10.969 1.00 107.26 194 THR C N 1
ATOM 5633 C CA . THR C 1 194 ? 0.323 -36.425 -9.974 1.00 106.52 194 THR C CA 1
ATOM 5634 C C . THR C 1 194 ? -0.887 -35.728 -10.583 1.00 99.37 194 THR C C 1
ATOM 5635 O O . THR C 1 194 ? -1.954 -35.666 -9.962 1.00 97.48 194 THR C O 1
ATOM 5639 N N . GLU C 1 195 ? -0.729 -35.168 -11.781 1.00 105.77 195 GLU C N 1
ATOM 5640 C CA . GLU C 1 195 ? -1.821 -34.429 -12.402 1.00 104.99 195 GLU C CA 1
ATOM 5641 C C . GLU C 1 195 ? -2.954 -35.357 -12.810 1.00 107.35 195 GLU C C 1
ATOM 5642 O O . GLU C 1 195 ? -4.130 -35.056 -12.569 1.00 101.55 195 GLU C O 1
ATOM 5648 N N . ALA C 1 196 ? -2.617 -36.496 -13.417 1.00 100.49 196 ALA C N 1
ATOM 5649 C CA . ALA C 1 196 ? -3.638 -37.467 -13.790 1.00 98.02 196 ALA C CA 1
ATOM 5650 C C . ALA C 1 196 ? -4.419 -37.932 -12.570 1.00 102.35 196 ALA C C 1
ATOM 5651 O O . ALA C 1 196 ? -5.645 -38.081 -12.627 1.00 110.16 196 ALA C O 1
ATOM 5653 N N . ALA C 1 197 ? -3.729 -38.162 -11.453 1.00 100.75 197 ALA C N 1
ATOM 5654 C CA . ALA C 1 197 ? -4.421 -38.575 -10.238 1.00 105.69 197 ALA C CA 1
ATOM 5655 C C . ALA C 1 197 ? -5.387 -37.498 -9.762 1.00 107.45 197 ALA C C 1
ATOM 5656 O O . ALA C 1 197 ? -6.490 -37.806 -9.296 1.00 110.47 197 ALA C O 1
ATOM 5658 N N . GLU C 1 198 ? -4.995 -36.228 -9.864 1.00 104.09 198 GLU C N 1
ATOM 5659 C CA . GLU C 1 198 ? -5.835 -35.145 -9.369 1.00 105.99 198 GLU C CA 1
ATOM 5660 C C . GLU C 1 198 ? -6.946 -34.765 -10.338 1.00 98.65 198 GLU C C 1
ATOM 5661 O O . GLU C 1 198 ? -7.882 -34.065 -9.936 1.00 95.43 198 GLU C O 1
ATOM 5667 N N . ILE C 1 199 ? -6.874 -35.207 -11.589 1.00 101.30 199 ILE C N 1
ATOM 5668 C CA . ILE C 1 199 ? -7.917 -34.894 -12.560 1.00 102.34 199 ILE C CA 1
ATOM 5669 C C . ILE C 1 199 ? -8.969 -35.994 -12.614 1.00 100.54 199 ILE C C 1
ATOM 5670 O O . ILE C 1 199 ? -10.169 -35.707 -12.634 1.00 98.53 199 ILE C O 1
ATOM 5675 N N . THR C 1 200 ? -8.537 -37.258 -12.642 1.00 96.96 200 THR C N 1
ATOM 5676 C CA . THR C 1 200 ? -9.447 -38.388 -12.773 1.00 98.77 200 THR C CA 1
ATOM 5677 C C . THR C 1 200 ? -9.731 -39.096 -11.459 1.00 101.32 200 THR C C 1
ATOM 5678 O O . THR C 1 200 ? -10.772 -39.755 -11.341 1.00 98.80 200 THR C O 1
ATOM 5682 N N . GLY C 1 201 ? -8.840 -38.976 -10.479 1.00 106.61 201 GLY C N 1
ATOM 5683 C CA . GLY C 1 201 ? -8.962 -39.709 -9.241 1.00 101.77 201 GLY C CA 1
ATOM 5684 C C . GLY C 1 201 ? -8.341 -41.085 -9.250 1.00 104.83 201 GLY C C 1
ATOM 5685 O O . GLY C 1 201 ? -8.581 -41.858 -8.315 1.00 107.65 201 GLY C O 1
ATOM 5686 N N . ILE C 1 202 ? -7.553 -41.417 -10.270 1.00 105.77 202 ILE C N 1
ATOM 5687 C CA . ILE C 1 202 ? -6.901 -42.717 -10.394 1.00 108.58 202 ILE C CA 1
ATOM 5688 C C . ILE C 1 202 ? -5.393 -42.493 -10.339 1.00 109.84 202 ILE C C 1
ATOM 5689 O O . ILE C 1 202 ? -4.837 -41.768 -11.174 1.00 107.44 202 ILE C O 1
ATOM 5694 N N . GLU C 1 203 ? -4.733 -43.120 -9.363 1.00 112.22 203 GLU C N 1
ATOM 5695 C CA . GLU C 1 203 ? -3.289 -42.964 -9.197 1.00 115.13 203 GLU C CA 1
ATOM 5696 C C . GLU C 1 203 ? -2.560 -43.907 -10.146 1.00 119.41 203 GLU C C 1
ATOM 5697 O O . GLU C 1 203 ? -2.673 -45.128 -9.994 1.00 118.05 203 GLU C O 1
ATOM 5699 N N . PRO C 1 204 ? -1.795 -43.394 -11.123 1.00 116.69 204 PRO C N 1
ATOM 5700 C CA . PRO C 1 204 ? -1.166 -44.294 -12.122 1.00 116.81 204 PRO C CA 1
ATOM 5701 C C . PRO C 1 204 ? 0.108 -44.974 -11.621 1.00 120.61 204 PRO C C 1
ATOM 5702 O O . PRO C 1 204 ? 1.242 -44.640 -11.970 1.00 121.64 204 PRO C O 1
ATOM 5706 N N . THR C 1 205 ? -0.091 -45.984 -10.775 1.00 117.45 205 THR C N 1
ATOM 5707 C CA . THR C 1 205 ? 1.032 -46.708 -10.189 1.00 117.53 205 THR C CA 1
ATOM 5708 C C . THR C 1 205 ? 1.579 -47.790 -11.113 1.00 119.66 205 THR C C 1
ATOM 5709 O O . THR C 1 205 ? 2.760 -48.145 -11.015 1.00 125.21 205 THR C O 1
ATOM 5713 N N . ASP C 1 206 ? 0.749 -48.323 -12.008 1.00 121.06 206 ASP C N 1
ATOM 5714 C CA . ASP C 1 206 ? 1.164 -49.374 -12.927 1.00 117.23 206 ASP C CA 1
ATOM 5715 C C . ASP C 1 206 ? 0.385 -49.209 -14.222 1.00 110.00 206 ASP C C 1
ATOM 5716 O O . ASP C 1 206 ? -0.650 -48.541 -14.264 1.00 110.36 206 ASP C O 1
ATOM 5721 N N . LEU C 1 207 ? 0.899 -49.834 -15.286 1.00 108.87 207 LEU C N 1
ATOM 5722 C CA . LEU C 1 207 ? 0.401 -49.549 -16.628 1.00 106.08 207 LEU C CA 1
ATOM 5723 C C . LEU C 1 207 ? -1.111 -49.734 -16.738 1.00 104.71 207 LEU C C 1
ATOM 5724 O O . LEU C 1 207 ? -1.780 -48.993 -17.464 1.00 98.42 207 LEU C O 1
ATOM 5729 N N . ALA C 1 208 ? -1.674 -50.718 -16.028 1.00 112.52 208 ALA C N 1
ATOM 5730 C CA . ALA C 1 208 ? -3.123 -50.914 -16.072 1.00 98.22 208 ALA C CA 1
ATOM 5731 C C . ALA C 1 208 ? -3.856 -49.710 -15.493 1.00 103.13 208 ALA C C 1
ATOM 5732 O O . ALA C 1 208 ? -4.743 -49.136 -16.134 1.00 102.39 208 ALA C O 1
ATOM 5734 N N . SER C 1 209 ? -3.489 -49.304 -14.277 1.00 99.57 209 SER C N 1
ATOM 5735 C CA . SER C 1 209 ? -4.161 -48.177 -13.641 1.00 95.66 209 SER C CA 1
ATOM 5736 C C . SER C 1 209 ? -3.913 -46.877 -14.391 1.00 92.04 209 SER C C 1
ATOM 5737 O O . SER C 1 209 ? -4.721 -45.949 -14.295 1.00 95.10 209 SER C O 1
ATOM 5740 N N . ALA C 1 210 ? -2.796 -46.775 -15.114 1.00 94.70 210 ALA C N 1
ATOM 5741 C CA . ALA C 1 210 ? -2.537 -45.567 -15.891 1.00 92.53 210 ALA C CA 1
ATOM 5742 C C . ALA C 1 210 ? -3.439 -45.506 -17.111 1.00 86.24 210 ALA C C 1
ATOM 5743 O O . ALA C 1 210 ? -3.859 -44.420 -17.525 1.00 85.90 210 ALA C O 1
ATOM 5745 N N . GLU C 1 211 ? -3.730 -46.663 -17.712 1.00 89.81 211 GLU C N 1
ATOM 5746 C CA . GLU C 1 211 ? -4.711 -46.707 -18.790 1.00 88.45 211 GLU C CA 1
ATOM 5747 C C . GLU C 1 211 ? -6.095 -46.332 -18.275 1.00 80.79 211 GLU C C 1
ATOM 5748 O O . GLU C 1 211 ? -6.828 -45.590 -18.934 1.00 79.88 211 GLU C O 1
ATOM 5754 N N . ALA C 1 212 ? -6.461 -46.820 -17.090 1.00 79.50 212 ALA C N 1
ATOM 5755 C CA . ALA C 1 212 ? -7.746 -46.447 -16.513 1.00 87.62 212 ALA C CA 1
ATOM 5756 C C . ALA C 1 212 ? -7.851 -44.938 -16.344 1.00 90.76 212 ALA C C 1
ATOM 5757 O O . ALA C 1 212 ? -8.914 -44.349 -16.578 1.00 98.19 212 ALA C O 1
ATOM 5759 N N . ALA C 1 213 ? -6.759 -44.295 -15.929 1.00 85.63 213 ALA C N 1
ATOM 5760 C CA . ALA C 1 213 ? -6.759 -42.844 -15.789 1.00 89.48 213 ALA C CA 1
ATOM 5761 C C . ALA C 1 213 ? -6.867 -42.162 -17.143 1.00 84.79 213 ALA C C 1
ATOM 5762 O O . ALA C 1 213 ? -7.567 -41.154 -17.284 1.00 86.50 213 ALA C O 1
ATOM 5764 N N . GLY C 1 214 ? -6.171 -42.691 -18.148 1.00 81.46 214 GLY C N 1
ATOM 5765 C CA . GLY C 1 214 ? -6.222 -42.084 -19.467 1.00 80.93 214 GLY C CA 1
ATOM 5766 C C . GLY C 1 214 ? -7.588 -42.199 -20.115 1.00 77.87 214 GLY C C 1
ATOM 5767 O O . GLY C 1 214 ? -8.032 -41.283 -20.811 1.00 81.28 214 GLY C O 1
ATOM 5768 N N . ARG C 1 215 ? -8.265 -43.331 -19.914 1.00 75.87 215 ARG C N 1
ATOM 5769 C CA . ARG C 1 215 ? -9.578 -43.507 -20.522 1.00 77.72 215 ARG C CA 1
ATOM 5770 C C . ARG C 1 215 ? -10.604 -42.579 -19.893 1.00 81.83 215 ARG C C 1
ATOM 5771 O O . ARG C 1 215 ? -11.508 -42.099 -20.586 1.00 78.04 215 ARG C O 1
ATOM 5779 N N . LYS C 1 216 ? -10.478 -42.306 -18.592 1.00 84.06 216 LYS C N 1
ATOM 5780 C CA . LYS C 1 216 ? -11.322 -41.291 -17.971 1.00 79.76 216 LYS C CA 1
ATOM 5781 C C . LYS C 1 216 ? -11.037 -39.913 -18.555 1.00 79.93 216 LYS C C 1
ATOM 5782 O O . LYS C 1 216 ? -11.951 -39.099 -18.717 1.00 87.36 216 LYS C O 1
ATOM 5788 N N . LEU C 1 217 ? -9.774 -39.625 -18.874 1.00 77.64 217 LEU C N 1
ATOM 5789 C CA . LEU C 1 217 ? -9.474 -38.346 -19.508 1.00 78.96 217 LEU C CA 1
ATOM 5790 C C . LEU C 1 217 ? -10.060 -38.267 -20.911 1.00 78.04 217 LEU C C 1
ATOM 5791 O O . LEU C 1 217 ? -10.427 -37.178 -21.364 1.00 78.29 217 LEU C O 1
ATOM 5796 N N . LEU C 1 218 ? -10.135 -39.394 -21.623 1.00 75.04 218 LEU C N 1
ATOM 5797 C CA . LEU C 1 218 ? -10.734 -39.368 -22.954 1.00 75.46 218 LEU C CA 1
ATOM 5798 C C . LEU C 1 218 ? -12.200 -38.951 -22.891 1.00 77.33 218 LEU C C 1
ATOM 5799 O O . LEU C 1 218 ? -12.741 -38.420 -23.868 1.00 75.00 218 LEU C O 1
ATOM 5804 N N . GLU C 1 219 ? -12.853 -39.178 -21.742 1.00 74.95 219 GLU C N 1
ATOM 5805 C CA . GLU C 1 219 ? -14.245 -38.790 -21.558 1.00 76.78 219 GLU C CA 1
ATOM 5806 C C . GLU C 1 219 ? -14.446 -37.276 -21.536 1.00 79.21 219 GLU C C 1
ATOM 5807 O O . GLU C 1 219 ? -15.589 -36.815 -21.656 1.00 84.39 219 GLU C O 1
ATOM 5813 N N . ARG C 1 220 ? -13.377 -36.497 -21.372 1.00 73.66 220 ARG C N 1
ATOM 5814 C CA . ARG C 1 220 ? -13.487 -35.068 -21.110 1.00 69.92 220 ARG C CA 1
ATOM 5815 C C . ARG C 1 220 ? -13.076 -34.219 -22.303 1.00 68.12 220 ARG C C 1
ATOM 5816 O O . ARG C 1 220 ? -12.953 -32.997 -22.165 1.00 71.34 220 ARG C O 1
ATOM 5824 N N . GLY C 1 221 ? -12.873 -34.830 -23.467 1.00 66.09 221 GLY C N 1
ATOM 5825 C CA . GLY C 1 221 ? -12.696 -34.089 -24.694 1.00 70.81 221 GLY C CA 1
ATOM 5826 C C . GLY C 1 221 ? -11.452 -34.423 -25.494 1.00 74.64 221 GLY C C 1
ATOM 5827 O O . GLY C 1 221 ? -11.510 -34.552 -26.721 1.00 75.58 221 GLY C O 1
ATOM 5828 N N . PRO C 1 222 ? -10.305 -34.579 -24.834 1.00 73.05 222 PRO C N 1
ATOM 5829 C CA . PRO C 1 222 ? -9.087 -34.924 -25.578 1.00 67.25 222 PRO C CA 1
ATOM 5830 C C . PRO C 1 222 ? -9.229 -36.246 -26.320 1.00 68.85 222 PRO C C 1
ATOM 5831 O O . PRO C 1 222 ? -9.775 -37.219 -25.798 1.00 71.18 222 PRO C O 1
ATOM 5835 N N . LYS C 1 223 ? -8.715 -36.276 -27.548 1.00 68.13 223 LYS C N 1
ATOM 5836 C CA . LYS C 1 223 ? -8.662 -37.505 -28.330 1.00 65.78 223 LYS C CA 1
ATOM 5837 C C . LYS C 1 223 ? -7.398 -38.310 -28.050 1.00 67.03 223 LYS C C 1
ATOM 5838 O O . LYS C 1 223 ? -7.427 -39.545 -28.109 1.00 72.35 223 LYS C O 1
ATOM 5840 N N . ILE C 1 224 ? -6.294 -37.640 -27.740 1.00 71.45 224 ILE C N 1
ATOM 5841 C CA . ILE C 1 224 ? -5.033 -38.290 -27.410 1.00 65.30 224 ILE C CA 1
ATOM 5842 C C . ILE C 1 224 ? -4.695 -37.965 -25.966 1.00 61.59 224 ILE C C 1
ATOM 5843 O O . ILE C 1 224 ? -4.864 -36.825 -25.524 1.00 69.98 224 ILE C O 1
ATOM 5848 N N . VAL C 1 225 ? -4.250 -38.972 -25.227 1.00 64.49 225 VAL C N 1
ATOM 5849 C CA . VAL C 1 225 ? -3.733 -38.791 -23.877 1.00 72.40 225 VAL C CA 1
ATOM 5850 C C . VAL C 1 225 ? -2.327 -39.370 -23.836 1.00 69.73 225 VAL C C 1
ATOM 5851 O O . VAL C 1 225 ? -2.069 -40.445 -24.389 1.00 67.96 225 VAL C O 1
ATOM 5855 N N . ILE C 1 226 ? -1.415 -38.645 -23.203 1.00 70.67 226 ILE C N 1
ATOM 5856 C CA . ILE C 1 226 ? -0.026 -39.069 -23.068 1.00 74.54 226 ILE C CA 1
ATOM 5857 C C . ILE C 1 226 ? 0.334 -38.921 -21.599 1.00 70.02 226 ILE C C 1
ATOM 5858 O O . ILE C 1 226 ? 0.649 -37.817 -21.142 1.00 75.26 226 ILE C O 1
ATOM 5863 N N . LEU C 1 227 ? 0.282 -40.022 -20.853 1.00 71.08 227 LEU C N 1
ATOM 5864 C CA . LEU C 1 227 ? 0.659 -39.995 -19.443 1.00 81.21 227 LEU C CA 1
ATOM 5865 C C . LEU C 1 227 ? 2.178 -40.052 -19.343 1.00 82.10 227 LEU C C 1
ATOM 5866 O O . LEU C 1 227 ? 2.795 -41.067 -19.685 1.00 81.90 227 LEU C O 1
ATOM 5871 N N . LYS C 1 228 ? 2.784 -38.962 -18.885 1.00 84.59 228 LYS C N 1
ATOM 5872 C CA . LYS C 1 228 ? 4.219 -38.935 -18.633 1.00 89.55 228 LYS C CA 1
ATOM 5873 C C . LYS C 1 228 ? 4.472 -39.640 -17.306 1.00 96.59 228 LYS C C 1
ATOM 5874 O O . LYS C 1 228 ? 4.113 -39.128 -16.240 1.00 102.33 228 LYS C O 1
ATOM 5880 N N . LEU C 1 229 ? 5.073 -40.830 -17.379 1.00 91.89 229 LEU C N 1
ATOM 5881 C CA . LEU C 1 229 ? 5.284 -41.696 -16.229 1.00 96.29 229 LEU C CA 1
ATOM 5882 C C . LEU C 1 229 ? 6.696 -41.575 -15.658 1.00 101.44 229 LEU C C 1
ATOM 5883 O O . LEU C 1 229 ? 7.126 -42.443 -14.888 1.00 105.01 229 LEU C O 1
ATOM 5888 N N . GLY C 1 230 ? 7.423 -40.529 -16.028 1.00 91.91 230 GLY C N 1
ATOM 5889 C CA . GLY C 1 230 ? 8.720 -40.287 -15.423 1.00 100.57 230 GLY C CA 1
ATOM 5890 C C . GLY C 1 230 ? 9.701 -41.398 -15.738 1.00 94.74 230 GLY C C 1
ATOM 5891 O O . GLY C 1 230 ? 9.980 -41.706 -16.905 1.00 92.75 230 GLY C O 1
ATOM 5892 N N . SER C 1 231 ? 10.226 -42.029 -14.684 1.00 97.58 231 SER C N 1
ATOM 5893 C CA . SER C 1 231 ? 11.293 -43.010 -14.837 1.00 97.02 231 SER C CA 1
ATOM 5894 C C . SER C 1 231 ? 10.864 -44.253 -15.606 1.00 97.81 231 SER C C 1
ATOM 5895 O O . SER C 1 231 ? 11.729 -45.049 -15.985 1.00 92.21 231 SER C O 1
ATOM 5898 N N . ARG C 1 232 ? 9.565 -44.448 -15.837 1.00 97.88 232 ARG C N 1
ATOM 5899 C CA . ARG C 1 232 ? 9.069 -45.620 -16.546 1.00 97.03 232 ARG C CA 1
ATOM 5900 C C . ARG C 1 232 ? 8.554 -45.297 -17.944 1.00 89.78 232 ARG C C 1
ATOM 5901 O O . ARG C 1 232 ? 7.835 -46.108 -18.535 1.00 86.16 232 ARG C O 1
ATOM 5909 N N . GLY C 1 233 ? 8.916 -44.144 -18.495 1.00 94.57 233 GLY C N 1
ATOM 5910 C CA . GLY C 1 233 ? 8.514 -43.813 -19.849 1.00 93.58 233 GLY C CA 1
ATOM 5911 C C . GLY C 1 233 ? 7.199 -43.068 -19.907 1.00 87.72 233 GLY C C 1
ATOM 5912 O O . GLY C 1 233 ? 6.908 -42.242 -19.041 1.00 85.72 233 GLY C O 1
ATOM 5913 N N . ALA C 1 234 ? 6.393 -43.353 -20.923 1.00 81.79 234 ALA C N 1
ATOM 5914 C CA . ALA C 1 234 ? 5.098 -42.706 -21.069 1.00 83.98 234 ALA C CA 1
ATOM 5915 C C . ALA C 1 234 ? 4.122 -43.708 -21.660 1.00 81.50 234 ALA C C 1
ATOM 5916 O O . ALA C 1 234 ? 4.520 -44.722 -22.238 1.00 81.15 234 ALA C O 1
ATOM 5918 N N . LEU C 1 235 ? 2.833 -43.416 -21.503 1.00 77.84 235 LEU C N 1
ATOM 5919 C CA . LEU C 1 235 ? 1.773 -44.307 -21.957 1.00 74.12 235 LEU C CA 1
ATOM 5920 C C . LEU C 1 235 ? 0.823 -43.531 -22.852 1.00 74.78 235 LEU C C 1
ATOM 5921 O O . LEU C 1 235 ? 0.192 -42.568 -22.406 1.00 76.29 235 LEU C O 1
ATOM 5926 N N . LEU C 1 236 ? 0.723 -43.953 -24.109 1.00 72.62 236 LEU C N 1
ATOM 5927 C CA . LEU C 1 236 ? -0.230 -43.368 -25.041 1.00 68.83 236 LEU C CA 1
ATOM 5928 C C . LEU C 1 236 ? -1.584 -44.040 -24.876 1.00 69.65 236 LEU C C 1
ATOM 5929 O O . LEU C 1 236 ? -1.679 -45.271 -24.889 1.00 72.09 236 LEU C O 1
ATOM 5934 N N . VAL C 1 237 ? -2.630 -43.234 -24.709 1.00 67.07 237 VAL C N 1
ATOM 5935 C CA . VAL C 1 237 ? -3.989 -43.739 -24.552 1.00 70.54 237 VAL C CA 1
ATOM 5936 C C . VAL C 1 237 ? -4.913 -42.967 -25.481 1.00 72.49 237 VAL C C 1
ATOM 5937 O O . VAL C 1 237 ? -5.065 -41.749 -25.340 1.00 74.37 237 VAL C O 1
ATOM 5941 N N . THR C 1 238 ? -5.545 -43.675 -26.415 1.00 71.89 238 THR C N 1
ATOM 5942 C CA . THR C 1 238 ? -6.588 -43.110 -27.253 1.00 70.33 238 THR C CA 1
ATOM 5943 C C . THR C 1 238 ? -7.744 -44.100 -27.317 1.00 70.17 238 THR C C 1
ATOM 5944 O O . THR C 1 238 ? -7.706 -45.176 -26.713 1.00 71.94 238 THR C O 1
ATOM 5948 N N . ALA C 1 239 ? -8.779 -43.732 -28.069 1.00 75.24 239 ALA C N 1
ATOM 5949 C CA . ALA C 1 239 ? -9.929 -44.611 -28.231 1.00 75.90 239 ALA C CA 1
ATOM 5950 C C . ALA C 1 239 ? -9.611 -45.847 -29.060 1.00 74.01 239 ALA C C 1
ATOM 5951 O O . ALA C 1 239 ? -10.352 -46.831 -28.982 1.00 74.43 239 ALA C O 1
ATOM 5953 N N . ASP C 1 240 ? -8.528 -45.827 -29.841 1.00 77.24 240 ASP C N 1
ATOM 5954 C CA . ASP C 1 240 ? -8.190 -46.940 -30.715 1.00 75.81 240 ASP C CA 1
ATOM 5955 C C . ASP C 1 240 ? -6.938 -47.709 -30.307 1.00 78.92 240 ASP C C 1
ATOM 5956 O O . ASP C 1 240 ? -6.689 -48.785 -30.867 1.00 82.42 240 ASP C O 1
ATOM 5961 N N . GLU C 1 241 ? -6.137 -47.204 -29.369 1.00 73.17 241 GLU C N 1
ATOM 5962 C CA . GLU C 1 241 ? -4.900 -47.903 -29.053 1.00 77.44 241 GLU C CA 1
ATOM 5963 C C . GLU C 1 241 ? -4.363 -47.492 -27.693 1.00 72.40 241 GLU C C 1
ATOM 5964 O O . GLU C 1 241 ? -4.635 -46.395 -27.203 1.00 70.58 241 GLU C O 1
ATOM 5970 N N . VAL C 1 242 ? -3.591 -48.397 -27.098 1.00 70.68 242 VAL C N 1
ATOM 5971 C CA . VAL C 1 242 ? -2.782 -48.114 -25.921 1.00 76.79 242 VAL C CA 1
ATOM 5972 C C . VAL C 1 242 ? -1.402 -48.702 -26.166 1.00 70.92 242 VAL C C 1
ATOM 5973 O O . VAL C 1 242 ? -1.277 -49.899 -26.445 1.00 74.77 242 VAL C O 1
ATOM 5977 N N . LYS C 1 243 ? -0.373 -47.868 -26.073 1.00 71.83 243 LYS C N 1
ATOM 5978 C CA . LYS C 1 243 ? 0.995 -48.333 -26.247 1.00 72.08 243 LYS C CA 1
ATOM 5979 C C . LYS C 1 243 ? 1.865 -47.743 -25.156 1.00 70.44 243 LYS C C 1
ATOM 5980 O O . LYS C 1 243 ? 1.815 -46.537 -24.902 1.00 69.47 243 LYS C O 1
ATOM 5986 N N . HIS C 1 244 ? 2.666 -48.595 -24.525 1.00 78.65 244 HIS C N 1
ATOM 5987 C CA . HIS C 1 244 ? 3.682 -48.143 -23.592 1.00 77.19 244 HIS C CA 1
ATOM 5988 C C . HIS C 1 244 ? 4.975 -47.834 -24.334 1.00 77.45 244 HIS C C 1
ATOM 5989 O O . HIS C 1 244 ? 5.394 -48.582 -25.225 1.00 76.49 244 HIS C O 1
ATOM 5996 N N . PHE C 1 245 ? 5.591 -46.714 -23.972 1.00 80.12 245 PHE C N 1
ATOM 5997 C CA . PHE C 1 245 ? 6.861 -46.275 -24.546 1.00 85.63 245 PHE C CA 1
ATOM 5998 C C . PHE C 1 245 ? 7.915 -46.385 -23.447 1.00 86.92 245 PHE C C 1
ATOM 5999 O O . PHE C 1 245 ? 7.962 -45.556 -22.534 1.00 84.88 245 PHE C O 1
ATOM 6007 N N . THR C 1 246 ? 8.765 -47.405 -23.544 1.00 91.37 246 THR C N 1
ATOM 6008 C CA . THR C 1 246 ? 9.755 -47.637 -22.505 1.00 92.38 246 THR C CA 1
ATOM 6009 C C . THR C 1 246 ? 10.710 -46.450 -22.417 1.00 88.86 246 THR C C 1
ATOM 6010 O O . THR C 1 246 ? 11.015 -45.807 -23.426 1.00 91.08 246 THR C O 1
ATOM 6014 N N . PRO C 1 247 ? 11.188 -46.133 -21.222 1.00 90.60 247 PRO C N 1
ATOM 6015 C CA . PRO C 1 247 ? 12.157 -45.045 -21.089 1.00 89.35 247 PRO C CA 1
ATOM 6016 C C . PRO C 1 247 ? 13.489 -45.435 -21.699 1.00 85.63 247 PRO C C 1
ATOM 6017 O O . PRO C 1 247 ? 13.848 -46.611 -21.764 1.00 85.05 247 PRO C O 1
ATOM 6021 N N . PHE C 1 248 ? 14.218 -44.431 -22.161 1.00 82.09 248 PHE C N 1
ATOM 6022 C CA . PHE C 1 248 ? 15.589 -44.641 -22.597 1.00 81.33 248 PHE C CA 1
ATOM 6023 C C . PHE C 1 248 ? 16.517 -44.699 -21.385 1.00 83.56 248 PHE C C 1
ATOM 6024 O O . PHE C 1 248 ? 16.395 -43.897 -20.453 1.00 83.17 248 PHE C O 1
ATOM 6032 N N . LYS C 1 249 ? 17.450 -45.652 -21.397 1.00 82.52 249 LYS C N 1
ATOM 6033 C CA . LYS C 1 249 ? 18.401 -45.797 -20.294 1.00 80.95 249 LYS C CA 1
ATOM 6034 C C . LYS C 1 249 ? 19.425 -44.668 -20.364 1.00 77.52 249 LYS C C 1
ATOM 6035 O O . LYS C 1 249 ? 20.231 -44.610 -21.299 1.00 76.84 249 LYS C O 1
ATOM 6037 N N . VAL C 1 250 ? 19.387 -43.759 -19.383 1.00 79.60 250 VAL C N 1
ATOM 6038 C CA . VAL C 1 250 ? 20.268 -42.598 -19.349 1.00 84.46 250 VAL C CA 1
ATOM 6039 C C . VAL C 1 250 ? 20.716 -42.333 -17.916 1.00 92.76 250 VAL C C 1
ATOM 6040 O O . VAL C 1 250 ? 20.061 -42.731 -16.950 1.00 88.67 250 VAL C O 1
ATOM 6044 N N . LYS C 1 251 ? 21.846 -41.637 -17.788 1.00 88.44 251 LYS C N 1
ATOM 6045 C CA . LYS C 1 251 ? 22.402 -41.299 -16.475 1.00 94.04 251 LYS C CA 1
ATOM 6046 C C . LYS C 1 251 ? 21.664 -40.081 -15.932 1.00 94.61 251 LYS C C 1
ATOM 6047 O O . LYS C 1 251 ? 21.898 -38.950 -16.359 1.00 91.41 251 LYS C O 1
ATOM 6049 N N . VAL C 1 252 ? 20.773 -40.316 -14.963 1.00 94.29 252 VAL C N 1
ATOM 6050 C CA . VAL C 1 252 ? 19.943 -39.253 -14.410 1.00 95.58 252 VAL C CA 1
ATOM 6051 C C . VAL C 1 252 ? 20.784 -38.324 -13.547 1.00 94.53 252 VAL C C 1
ATOM 6052 O O . VAL C 1 252 ? 21.609 -38.773 -12.744 1.00 98.21 252 VAL C O 1
ATOM 6056 N N . VAL C 1 253 ? 20.575 -37.016 -13.708 1.00 92.77 253 VAL C N 1
ATOM 6057 C CA . VAL C 1 253 ? 21.264 -36.025 -12.889 1.00 96.03 253 VAL C CA 1
ATOM 6058 C C . VAL C 1 253 ? 20.256 -35.091 -12.227 1.00 100.84 253 VAL C C 1
ATOM 6059 O O . VAL C 1 253 ? 20.213 -34.984 -10.996 1.00 102.71 253 VAL C O 1
ATOM 6063 N N . ASP C 1 254 ? 19.440 -34.413 -13.039 1.00 100.76 254 ASP C N 1
ATOM 6064 C CA . ASP C 1 254 ? 18.452 -33.451 -12.556 1.00 96.40 254 ASP C CA 1
ATOM 6065 C C . ASP C 1 254 ? 17.213 -33.578 -13.426 1.00 102.33 254 ASP C C 1
ATOM 6066 O O . ASP C 1 254 ? 17.275 -33.319 -14.633 1.00 103.69 254 ASP C O 1
ATOM 6071 N N . THR C 1 255 ? 16.090 -33.963 -12.820 1.00 108.29 255 THR C N 1
ATOM 6072 C CA . THR C 1 255 ? 14.888 -34.316 -13.566 1.00 100.77 255 THR C CA 1
ATOM 6073 C C . THR C 1 255 ? 13.884 -33.175 -13.662 1.00 97.22 255 THR C C 1
ATOM 6074 O O . THR C 1 255 ? 12.785 -33.378 -14.188 1.00 103.80 255 THR C O 1
ATOM 6078 N N . VAL C 1 256 ? 14.226 -31.985 -13.171 1.00 107.27 256 VAL C N 1
ATOM 6079 C CA . VAL C 1 256 ? 13.259 -30.895 -13.126 1.00 111.80 256 VAL C CA 1
ATOM 6080 C C . VAL C 1 256 ? 12.894 -30.474 -14.547 1.00 108.20 256 VAL C C 1
ATOM 6081 O O . VAL C 1 256 ? 13.766 -30.302 -15.411 1.00 100.58 256 VAL C O 1
ATOM 6085 N N . ALA C 1 257 ? 11.590 -30.333 -14.799 1.00 113.22 257 ALA C N 1
ATOM 6086 C CA . ALA C 1 257 ? 11.057 -29.845 -16.074 1.00 110.95 257 ALA C CA 1
ATOM 6087 C C . ALA C 1 257 ? 11.501 -30.697 -17.262 1.00 106.34 257 ALA C C 1
ATOM 6088 O O . ALA C 1 257 ? 11.695 -30.184 -18.368 1.00 102.24 257 ALA C O 1
ATOM 6090 N N . ALA C 1 258 ? 11.663 -32.006 -17.054 1.00 101.40 258 ALA C N 1
ATOM 6091 C CA . ALA C 1 258 ? 11.826 -32.900 -18.193 1.00 89.92 258 ALA C CA 1
ATOM 6092 C C . ALA C 1 258 ? 10.530 -33.004 -18.986 1.00 93.02 258 ALA C C 1
ATOM 6093 O O . ALA C 1 258 ? 10.559 -33.265 -20.194 1.00 86.66 258 ALA C O 1
ATOM 6095 N N . GLY C 1 259 ? 9.388 -32.799 -18.326 1.00 92.82 259 GLY C N 1
ATOM 6096 C CA . GLY C 1 259 ? 8.125 -32.795 -19.041 1.00 82.47 259 GLY C CA 1
ATOM 6097 C C . GLY C 1 259 ? 8.079 -31.741 -20.130 1.00 78.12 259 GLY C C 1
ATOM 6098 O O . GLY C 1 259 ? 7.541 -31.977 -21.212 1.00 75.69 259 GLY C O 1
ATOM 6099 N N . ASP C 1 260 ? 8.642 -30.562 -19.859 1.00 80.90 260 ASP C N 1
ATOM 6100 C CA . ASP C 1 260 ? 8.641 -29.495 -20.856 1.00 76.28 260 ASP C CA 1
ATOM 6101 C C . ASP C 1 260 ? 9.464 -29.872 -22.085 1.00 73.80 260 ASP C C 1
ATOM 6102 O O . ASP C 1 260 ? 9.068 -29.584 -23.219 1.00 71.47 260 ASP C O 1
ATOM 6107 N N . SER C 1 261 ? 10.621 -30.499 -21.881 1.00 76.07 261 SER C N 1
ATOM 6108 C CA . SER C 1 261 ? 11.386 -30.999 -23.017 1.00 72.90 261 SER C CA 1
ATOM 6109 C C . SER C 1 261 ? 10.621 -32.093 -23.749 1.00 69.64 261 SER C C 1
ATOM 6110 O O . SER C 1 261 ? 10.820 -32.292 -24.950 1.00 71.13 261 SER C O 1
ATOM 6113 N N . PHE C 1 262 ? 9.755 -32.821 -23.040 1.00 69.46 262 PHE C N 1
ATOM 6114 C CA . PHE C 1 262 ? 8.958 -33.864 -23.679 1.00 69.87 262 PHE C CA 1
ATOM 6115 C C . PHE C 1 262 ? 7.902 -33.257 -24.597 1.00 72.09 262 PHE C C 1
ATOM 6116 O O . PHE C 1 262 ? 7.799 -33.624 -25.774 1.00 66.12 262 PHE C O 1
ATOM 6124 N N . ASN C 1 263 ? 7.112 -32.315 -24.073 1.00 71.73 263 ASN C N 1
ATOM 6125 C CA . ASN C 1 263 ? 6.058 -31.707 -24.874 1.00 65.67 263 ASN C CA 1
ATOM 6126 C C . ASN C 1 263 ? 6.638 -30.989 -26.082 1.00 64.99 263 ASN C C 1
ATOM 6127 O O . ASN C 1 263 ? 6.075 -31.046 -27.178 1.00 71.67 263 ASN C O 1
ATOM 6132 N N . GLY C 1 264 ? 7.753 -30.290 -25.901 1.00 63.02 264 GLY C N 1
ATOM 6133 C CA . GLY C 1 264 ? 8.355 -29.606 -27.028 1.00 66.07 264 GLY C CA 1
ATOM 6134 C C . GLY C 1 264 ? 8.842 -30.572 -28.085 1.00 61.86 264 GLY C C 1
ATOM 6135 O O . GLY C 1 264 ? 8.756 -30.294 -29.282 1.00 62.19 264 GLY C O 1
ATOM 6136 N N . GLY C 1 265 ? 9.392 -31.705 -27.659 1.00 57.76 265 GLY C N 1
ATOM 6137 C CA . GLY C 1 265 ? 9.881 -32.673 -28.622 1.00 62.81 265 GLY C CA 1
ATOM 6138 C C . GLY C 1 265 ? 8.750 -33.324 -29.381 1.00 63.96 265 GLY C C 1
ATOM 6139 O O . GLY C 1 265 ? 8.838 -33.527 -30.596 1.00 68.30 265 GLY C O 1
ATOM 6140 N N . PHE C 1 266 ? 7.674 -33.661 -28.669 1.00 64.41 266 PHE C N 1
ATOM 6141 C CA . PHE C 1 266 ? 6.472 -34.167 -29.316 1.00 63.68 266 PHE C CA 1
ATOM 6142 C C . PHE C 1 266 ? 5.949 -33.171 -30.336 1.00 62.60 266 PHE C C 1
ATOM 6143 O O . PHE C 1 266 ? 5.670 -33.527 -31.484 1.00 64.62 266 PHE C O 1
ATOM 6151 N N . ALA C 1 267 ? 5.827 -31.907 -29.929 1.00 63.00 267 ALA C N 1
ATOM 6152 C CA . ALA C 1 267 ? 5.264 -30.887 -30.804 1.00 64.70 267 ALA C CA 1
ATOM 6153 C C . ALA C 1 267 ? 6.122 -30.656 -32.038 1.00 62.34 267 ALA C C 1
ATOM 6154 O O . ALA C 1 267 ? 5.599 -30.295 -33.094 1.00 61.28 267 ALA C O 1
ATOM 6156 N N . VAL C 1 268 ? 7.436 -30.824 -31.927 1.00 59.54 268 VAL C N 1
ATOM 6157 C CA . VAL C 1 268 ? 8.282 -30.656 -33.101 1.00 62.22 268 VAL C CA 1
ATOM 6158 C C . VAL C 1 268 ? 8.059 -31.799 -34.079 1.00 65.11 268 VAL C C 1
ATOM 6159 O O . VAL C 1 268 ? 8.073 -31.602 -35.299 1.00 67.23 268 VAL C O 1
ATOM 6163 N N . ALA C 1 269 ? 7.879 -33.016 -33.568 1.00 59.52 269 ALA C N 1
ATOM 6164 C CA . ALA C 1 269 ? 7.614 -34.142 -34.454 1.00 62.00 269 ALA C CA 1
ATOM 6165 C C . ALA C 1 269 ? 6.213 -34.039 -35.042 1.00 67.29 269 ALA C C 1
ATOM 6166 O O . ALA C 1 269 ? 6.001 -34.314 -36.230 1.00 66.24 269 ALA C O 1
ATOM 6168 N N . PHE C 1 270 ? 5.249 -33.634 -34.217 1.00 65.32 270 PHE C N 1
ATOM 6169 C CA . PHE C 1 270 ? 3.884 -33.461 -34.693 1.00 60.79 270 PHE C CA 1
ATOM 6170 C C . PHE C 1 270 ? 3.814 -32.392 -35.774 1.00 61.00 270 PHE C C 1
ATOM 6171 O O . PHE C 1 270 ? 3.130 -32.563 -36.786 1.00 68.47 270 PHE C O 1
ATOM 6179 N N . SER C 1 271 ? 4.522 -31.281 -35.580 1.00 61.55 271 SER C N 1
ATOM 6180 C CA . SER C 1 271 ? 4.534 -30.232 -36.585 1.00 61.38 271 SER C CA 1
ATOM 6181 C C . SER C 1 271 ? 5.205 -30.689 -37.869 1.00 59.99 271 SER C C 1
ATOM 6182 O O . SER C 1 271 ? 4.929 -30.133 -38.935 1.00 70.40 271 SER C O 1
ATOM 6185 N N . GLN C 1 272 ? 6.072 -31.685 -37.793 1.00 61.07 272 GLN C N 1
ATOM 6186 C CA . GLN C 1 272 ? 6.728 -32.229 -38.969 1.00 65.62 272 GLN C CA 1
ATOM 6187 C C . GLN C 1 272 ? 5.916 -33.339 -39.606 1.00 62.30 272 GLN C C 1
ATOM 6188 O O . GLN C 1 272 ? 6.366 -33.931 -40.592 1.00 66.52 272 GLN C O 1
ATOM 6194 N N . ALA C 1 273 ? 4.731 -33.620 -39.059 1.00 64.50 273 ALA C N 1
ATOM 6195 C CA . ALA C 1 273 ? 3.823 -34.645 -39.560 1.00 70.01 273 ALA C CA 1
ATOM 6196 C C . ALA C 1 273 ? 4.406 -36.046 -39.418 1.00 66.35 273 ALA C C 1
ATOM 6197 O O . ALA C 1 273 ? 4.166 -36.912 -40.261 1.00 74.06 273 ALA C O 1
ATOM 6199 N N . ARG C 1 274 ? 5.162 -36.276 -38.372 1.00 62.13 274 ARG C N 1
ATOM 6200 C CA . ARG C 1 274 ? 5.662 -37.615 -38.124 1.00 68.02 274 ARG C CA 1
ATOM 6201 C C . ARG C 1 274 ? 4.538 -38.476 -37.548 1.00 61.25 274 ARG C C 1
ATOM 6202 O O . ARG C 1 274 ? 3.601 -37.950 -36.941 1.00 58.62 274 ARG C O 1
ATOM 6210 N N . PRO C 1 275 ? 4.607 -39.792 -37.732 1.00 59.57 275 PRO C N 1
ATOM 6211 C CA . PRO C 1 275 ? 3.624 -40.676 -37.099 1.00 60.84 275 PRO C CA 1
ATOM 6212 C C . PRO C 1 275 ? 3.472 -40.369 -35.617 1.00 63.63 275 PRO C C 1
ATOM 6213 O O . PRO C 1 275 ? 4.378 -39.841 -34.975 1.00 64.01 275 PRO C O 1
ATOM 6217 N N . LEU C 1 276 ? 2.300 -40.696 -35.073 1.00 68.92 276 LEU C N 1
ATOM 6218 C CA . LEU C 1 276 ? 2.035 -40.354 -33.681 1.00 64.93 276 LEU C CA 1
ATOM 6219 C C . LEU C 1 276 ? 3.013 -41.058 -32.753 1.00 64.73 276 LEU C C 1
ATOM 6220 O O . LEU C 1 276 ? 3.486 -40.464 -31.779 1.00 64.12 276 LEU C O 1
ATOM 6225 N N . HIS C 1 277 ? 3.319 -42.330 -33.032 1.00 68.75 277 HIS C N 1
ATOM 6226 C CA . HIS C 1 277 ? 4.268 -43.060 -32.196 1.00 66.31 277 HIS C CA 1
ATOM 6227 C C . HIS C 1 277 ? 5.645 -42.413 -32.238 1.00 70.35 277 HIS C C 1
ATOM 6228 O O . HIS C 1 277 ? 6.302 -42.261 -31.200 1.00 69.59 277 HIS C O 1
ATOM 6235 N N . ASP C 1 278 ? 6.104 -42.037 -33.434 1.00 67.38 278 ASP C N 1
ATOM 6236 C CA . ASP C 1 278 ? 7.375 -41.333 -33.553 1.00 57.69 278 ASP C CA 1
ATOM 6237 C C . ASP C 1 278 ? 7.343 -40.019 -32.784 1.00 60.17 278 ASP C C 1
ATOM 6238 O O . ASP C 1 278 ? 8.343 -39.619 -32.184 1.00 64.65 278 ASP C O 1
ATOM 6243 N N . CYS C 1 279 ? 6.199 -39.337 -32.781 1.00 64.32 279 CYS C N 1
ATOM 6244 C CA . CYS C 1 279 ? 6.084 -38.103 -32.009 1.00 67.20 279 CYS C CA 1
ATOM 6245 C C . CYS C 1 279 ? 6.258 -38.370 -30.516 1.00 66.65 279 CYS C C 1
ATOM 6246 O O . CYS C 1 279 ? 6.932 -37.605 -29.813 1.00 66.04 279 CYS C O 1
ATOM 6249 N N . VAL C 1 280 ? 5.657 -39.450 -30.011 1.00 65.07 280 VAL C N 1
ATOM 6250 C CA . VAL C 1 280 ? 5.779 -39.757 -28.592 1.00 69.86 280 VAL C CA 1
ATOM 6251 C C . VAL C 1 280 ? 7.206 -40.177 -28.259 1.00 74.94 280 VAL C C 1
ATOM 6252 O O . VAL C 1 280 ? 7.740 -39.828 -27.198 1.00 68.17 280 VAL C O 1
ATOM 6256 N N . ARG C 1 281 ? 7.840 -40.943 -29.153 1.00 73.20 281 ARG C N 1
ATOM 6257 C CA . ARG C 1 281 ? 9.202 -41.403 -28.908 1.00 67.91 281 ARG C CA 1
ATOM 6258 C C . ARG C 1 281 ? 10.195 -40.249 -28.962 1.00 69.61 281 ARG C C 1
ATOM 6259 O O . ARG C 1 281 ? 11.192 -40.257 -28.234 1.00 63.82 281 ARG C O 1
ATOM 6267 N N . TYR C 1 282 ? 9.937 -39.258 -29.823 1.00 69.93 282 TYR C N 1
ATOM 6268 C CA . TYR C 1 282 ? 10.765 -38.058 -29.873 1.00 58.98 282 TYR C CA 1
ATOM 6269 C C . TYR C 1 282 ? 10.667 -37.275 -28.576 1.00 61.86 282 TYR C C 1
ATOM 6270 O O . TYR C 1 282 ? 11.660 -36.720 -28.101 1.00 69.12 282 TYR C O 1
ATOM 6279 N N . GLY C 1 283 ? 9.469 -37.191 -28.001 1.00 65.94 283 GLY C N 1
ATOM 6280 C CA . GLY C 1 283 ? 9.331 -36.562 -26.700 1.00 68.27 283 GLY C CA 1
ATOM 6281 C C . GLY C 1 283 ? 9.915 -37.400 -25.585 1.00 69.54 283 GLY C C 1
ATOM 6282 O O . GLY C 1 283 ? 10.410 -36.859 -24.592 1.00 73.47 283 GLY C O 1
ATOM 6283 N N . SER C 1 284 ? 9.848 -38.726 -25.720 1.00 70.25 284 SER C N 1
ATOM 6284 C CA . SER C 1 284 ? 10.480 -39.603 -24.741 1.00 69.57 284 SER C CA 1
ATOM 6285 C C . SER C 1 284 ? 11.990 -39.416 -24.750 1.00 71.80 284 SER C C 1
ATOM 6286 O O . SER C 1 284 ? 12.630 -39.385 -23.691 1.00 71.42 284 SER C O 1
ATOM 6289 N N . ALA C 1 285 ? 12.573 -39.287 -25.943 1.00 70.41 285 ALA C N 1
ATOM 6290 C CA . ALA C 1 285 ? 14.011 -39.095 -26.059 1.00 67.46 285 ALA C CA 1
ATOM 6291 C C . ALA C 1 285 ? 14.427 -37.717 -25.567 1.00 73.61 285 ALA C C 1
ATOM 6292 O O . ALA C 1 285 ? 15.438 -37.581 -24.869 1.00 80.98 285 ALA C O 1
ATOM 6294 N N . ALA C 1 286 ? 13.666 -36.681 -25.922 1.00 68.90 286 ALA C N 1
ATOM 6295 C CA . ALA C 1 286 ? 14.008 -35.337 -25.469 1.00 69.61 286 ALA C CA 1
ATOM 6296 C C . ALA C 1 286 ? 13.928 -35.233 -23.951 1.00 72.93 286 ALA C C 1
ATOM 6297 O O . ALA C 1 286 ? 14.736 -34.541 -23.326 1.00 79.55 286 ALA C O 1
ATOM 6299 N N . GLY C 1 287 ? 12.950 -35.899 -23.341 1.00 71.12 287 GLY C N 1
ATOM 6300 C CA . GLY C 1 287 ? 12.874 -35.909 -21.890 1.00 76.98 287 GLY C CA 1
ATOM 6301 C C . GLY C 1 287 ? 14.015 -36.681 -21.255 1.00 80.82 287 GLY C C 1
ATOM 6302 O O . GLY C 1 287 ? 14.506 -36.316 -20.184 1.00 81.03 287 GLY C O 1
ATOM 6303 N N . ALA C 1 288 ? 14.439 -37.771 -21.895 1.00 82.22 288 ALA C N 1
ATOM 6304 C CA . ALA C 1 288 ? 15.528 -38.570 -21.348 1.00 82.12 288 ALA C CA 1
ATOM 6305 C C . ALA C 1 288 ? 16.824 -37.778 -21.326 1.00 77.14 288 ALA C C 1
ATOM 6306 O O . ALA C 1 288 ? 17.626 -37.914 -20.399 1.00 84.38 288 ALA C O 1
ATOM 6308 N N . ILE C 1 289 ? 17.065 -36.973 -22.359 1.00 77.85 289 ILE C N 1
ATOM 6309 C CA . ILE C 1 289 ? 18.258 -36.136 -22.384 1.00 75.59 289 ILE C CA 1
ATOM 6310 C C . ILE C 1 289 ? 18.148 -35.011 -21.364 1.00 79.10 289 ILE C C 1
ATOM 6311 O O . ILE C 1 289 ? 19.137 -34.639 -20.722 1.00 90.58 289 ILE C O 1
ATOM 6316 N N . ALA C 1 290 ? 16.952 -34.446 -21.200 1.00 75.46 290 ALA C N 1
ATOM 6317 C CA . ALA C 1 290 ? 16.793 -33.330 -20.277 1.00 75.59 290 ALA C CA 1
ATOM 6318 C C . ALA C 1 290 ? 17.142 -33.722 -18.847 1.00 88.96 290 ALA C C 1
ATOM 6319 O O . ALA C 1 290 ? 17.620 -32.884 -18.071 1.00 91.07 290 ALA C O 1
ATOM 6321 N N . VAL C 1 291 ? 16.899 -34.980 -18.469 1.00 84.30 291 VAL C N 1
ATOM 6322 C CA . VAL C 1 291 ? 17.250 -35.398 -17.118 1.00 86.26 291 VAL C CA 1
ATOM 6323 C C . VAL C 1 291 ? 18.764 -35.511 -16.965 1.00 90.54 291 VAL C C 1
ATOM 6324 O O . VAL C 1 291 ? 19.296 -35.320 -15.865 1.00 100.21 291 VAL C O 1
ATOM 6328 N N . THR C 1 292 ? 19.485 -35.807 -18.051 1.00 87.03 292 THR C N 1
ATOM 6329 C CA . THR C 1 292 ? 20.920 -36.038 -17.936 1.00 93.38 292 THR C CA 1
ATOM 6330 C C . THR C 1 292 ? 21.711 -34.769 -17.644 1.00 91.34 292 THR C C 1
ATOM 6331 O O . THR C 1 292 ? 22.918 -34.861 -17.398 1.00 96.68 292 THR C O 1
ATOM 6335 N N . ARG C 1 293 ? 21.080 -33.600 -17.680 1.00 88.22 293 ARG C N 1
ATOM 6336 C CA . ARG C 1 293 ? 21.769 -32.341 -17.445 1.00 85.53 293 ARG C CA 1
ATOM 6337 C C . ARG C 1 293 ? 20.967 -31.499 -16.464 1.00 95.44 293 ARG C C 1
ATOM 6338 O O . ARG C 1 293 ? 19.911 -31.909 -15.973 1.00 101.74 293 ARG C O 1
ATOM 6346 N N . VAL C 1 294 ? 21.482 -30.306 -16.180 1.00 103.84 294 VAL C N 1
ATOM 6347 C CA . VAL C 1 294 ? 20.873 -29.378 -15.236 1.00 105.39 294 VAL C CA 1
ATOM 6348 C C . VAL C 1 294 ? 20.421 -28.149 -16.013 1.00 106.77 294 VAL C C 1
ATOM 6349 O O . VAL C 1 294 ? 21.235 -27.487 -16.669 1.00 110.35 294 VAL C O 1
ATOM 6353 N N . GLY C 1 295 ? 19.127 -27.848 -15.953 1.00 118.63 295 GLY C N 1
ATOM 6354 C CA . GLY C 1 295 ? 18.591 -26.640 -16.542 1.00 120.16 295 GLY C CA 1
ATOM 6355 C C . GLY C 1 295 ? 18.264 -26.773 -18.020 1.00 122.35 295 GLY C C 1
ATOM 6356 O O . GLY C 1 295 ? 18.558 -27.775 -18.679 1.00 122.00 295 GLY C O 1
ATOM 6357 N N . ALA C 1 296 ? 17.644 -25.717 -18.545 1.00 118.79 296 ALA C N 1
ATOM 6358 C CA . ALA C 1 296 ? 17.242 -25.669 -19.942 1.00 114.24 296 ALA C CA 1
ATOM 6359 C C . ALA C 1 296 ? 18.437 -25.312 -20.825 1.00 122.52 296 ALA C C 1
ATOM 6360 O O . ALA C 1 296 ? 19.534 -25.008 -20.342 1.00 119.98 296 ALA C O 1
ATOM 6362 N N . GLY C 1 297 ? 18.210 -25.338 -22.139 1.00 120.39 297 GLY C N 1
ATOM 6363 C CA . GLY C 1 297 ? 19.267 -25.217 -23.133 1.00 120.54 297 GLY C CA 1
ATOM 6364 C C . GLY C 1 297 ? 20.667 -25.591 -22.666 1.00 117.23 297 GLY C C 1
ATOM 6365 O O . GLY C 1 297 ? 21.663 -25.001 -23.101 1.00 99.74 297 GLY C O 1
ATOM 6366 N N . ALA C 1 300 ? 18.467 -28.006 -22.387 1.00 104.55 300 ALA C N 1
ATOM 6367 C CA . ALA C 1 300 ? 17.429 -28.736 -23.111 1.00 103.87 300 ALA C CA 1
ATOM 6368 C C . ALA C 1 300 ? 18.008 -29.351 -24.381 1.00 90.24 300 ALA C C 1
ATOM 6369 O O . ALA C 1 300 ? 18.904 -28.775 -25.010 1.00 82.64 300 ALA C O 1
ATOM 6371 N N . PRO C 1 301 ? 17.480 -30.512 -24.759 1.00 83.35 301 PRO C N 1
ATOM 6372 C CA . PRO C 1 301 ? 18.081 -31.279 -25.854 1.00 78.22 301 PRO C CA 1
ATOM 6373 C C . PRO C 1 301 ? 17.947 -30.584 -27.194 1.00 73.26 301 PRO C C 1
ATOM 6374 O O . PRO C 1 301 ? 17.069 -29.746 -27.415 1.00 76.08 301 PRO C O 1
ATOM 6378 N N . THR C 1 302 ? 18.844 -30.964 -28.095 1.00 69.51 302 THR C N 1
ATOM 6379 C CA . THR C 1 302 ? 18.839 -30.528 -29.481 1.00 77.90 302 THR C CA 1
ATOM 6380 C C . THR C 1 302 ? 18.443 -31.690 -30.380 1.00 76.23 302 THR C C 1
ATOM 6381 O O . THR C 1 302 ? 18.428 -32.849 -29.964 1.00 77.97 302 THR C O 1
ATOM 6385 N N . ALA C 1 303 ? 18.116 -31.366 -31.633 1.00 75.15 303 ALA C N 1
ATOM 6386 C CA . ALA C 1 303 ? 17.663 -32.399 -32.559 1.00 73.38 303 ALA C CA 1
ATOM 6387 C C . ALA C 1 303 ? 18.751 -33.436 -32.802 1.00 73.53 303 ALA C C 1
ATOM 6388 O O . ALA C 1 303 ? 18.460 -34.631 -32.919 1.00 69.22 303 ALA C O 1
ATOM 6390 N N . ARG C 1 304 ? 20.014 -32.998 -32.881 1.00 80.30 304 ARG C N 1
ATOM 6391 C CA . ARG C 1 304 ? 21.113 -33.938 -33.095 1.00 82.43 304 ARG C CA 1
ATOM 6392 C C . ARG C 1 304 ? 21.216 -34.936 -31.947 1.00 72.57 304 ARG C C 1
ATOM 6393 O O . ARG C 1 304 ? 21.457 -36.130 -32.168 1.00 63.97 304 ARG C O 1
ATOM 6401 N N . GLU C 1 305 ? 21.038 -34.462 -30.714 1.00 72.44 305 GLU C N 1
ATOM 6402 C CA . GLU C 1 305 ? 21.094 -35.350 -29.560 1.00 76.50 305 GLU C CA 1
ATOM 6403 C C . GLU C 1 305 ? 19.908 -36.309 -29.531 1.00 74.18 305 GLU C C 1
ATOM 6404 O O . GLU C 1 305 ? 20.077 -37.500 -29.240 1.00 81.25 305 GLU C O 1
ATOM 6410 N N . VAL C 1 306 ? 18.705 -35.815 -29.832 1.00 73.58 306 VAL C N 1
ATOM 6411 C CA . VAL C 1 306 ? 17.511 -36.655 -29.755 1.00 70.26 306 VAL C CA 1
ATOM 6412 C C . VAL C 1 306 ? 17.607 -37.811 -30.737 1.00 68.68 306 VAL C C 1
ATOM 6413 O O . VAL C 1 306 ? 17.277 -38.957 -30.407 1.00 67.73 306 VAL C O 1
ATOM 6417 N N . GLU C 1 307 ? 18.036 -37.531 -31.965 1.00 71.89 307 GLU C N 1
ATOM 6418 C CA . GLU C 1 307 ? 18.202 -38.600 -32.941 1.00 73.12 307 GLU C CA 1
ATOM 6419 C C . GLU C 1 307 ? 19.307 -39.563 -32.520 1.00 74.29 307 GLU C C 1
ATOM 6420 O O . GLU C 1 307 ? 19.184 -40.778 -32.710 1.00 74.32 307 GLU C O 1
ATOM 6426 N N . GLU C 1 308 ? 20.397 -39.045 -31.946 1.00 80.68 308 GLU C N 1
ATOM 6427 C CA . GLU C 1 308 ? 21.488 -39.922 -31.531 1.00 81.11 308 GLU C CA 1
ATOM 6428 C C . GLU C 1 308 ? 21.013 -40.921 -30.485 1.00 85.91 308 GLU C C 1
ATOM 6429 O O . GLU C 1 308 ? 21.403 -42.095 -30.514 1.00 92.23 308 GLU C O 1
ATOM 6431 N N . LEU C 1 309 ? 20.170 -40.470 -29.551 1.00 79.75 309 LEU C N 1
ATOM 6432 C CA . LEU C 1 309 ? 19.631 -41.360 -28.527 1.00 77.85 309 LEU C CA 1
ATOM 6433 C C . LEU C 1 309 ? 18.626 -42.346 -29.111 1.00 77.55 309 LEU C C 1
ATOM 6434 O O . LEU C 1 309 ? 18.586 -43.514 -28.707 1.00 78.24 309 LEU C O 1
ATOM 6439 N N . ILE C 1 310 ? 17.800 -41.894 -30.056 1.00 77.56 310 ILE C N 1
ATOM 6440 C CA . ILE C 1 310 ? 16.761 -42.759 -30.610 1.00 77.49 310 ILE C CA 1
ATOM 6441 C C . ILE C 1 310 ? 17.384 -43.924 -31.364 1.00 76.40 310 ILE C C 1
ATOM 6442 O O . ILE C 1 310 ? 16.855 -45.040 -31.351 1.00 80.80 310 ILE C O 1
ATOM 6447 N N . GLY C 1 311 ? 18.507 -43.685 -32.039 1.00 77.59 311 GLY C N 1
ATOM 6448 C CA . GLY C 1 311 ? 19.189 -44.706 -32.804 1.00 84.26 311 GLY C CA 1
ATOM 6449 C C . GLY C 1 311 ? 20.363 -45.367 -32.118 1.00 89.59 311 GLY C C 1
ATOM 6450 O O . GLY C 1 311 ? 20.985 -46.260 -32.704 1.00 80.76 311 GLY C O 1
ATOM 6451 N N . ARG C 1 312 ? 20.699 -44.945 -30.903 1.00 90.77 312 ARG C N 1
ATOM 6452 C CA . ARG C 1 312 ? 21.758 -45.580 -30.122 1.00 95.60 312 ARG C CA 1
ATOM 6453 C C . ARG C 1 312 ? 21.382 -47.045 -29.914 1.00 102.26 312 ARG C C 1
ATOM 6454 O O . ARG C 1 312 ? 20.200 -47.393 -29.860 1.00 97.80 312 ARG C O 1
ATOM 6463 N N . HIS D 1 5 ? 78.290 -22.408 79.852 1.00 96.99 5 HIS D N 1
ATOM 6464 C CA . HIS D 1 5 ? 79.057 -22.133 78.638 1.00 105.48 5 HIS D CA 1
ATOM 6465 C C . HIS D 1 5 ? 80.235 -23.102 78.474 1.00 105.02 5 HIS D C 1
ATOM 6466 O O . HIS D 1 5 ? 80.425 -24.020 79.276 1.00 98.83 5 HIS D O 1
ATOM 6473 N N . HIS D 1 6 ? 81.035 -22.868 77.434 1.00 106.06 6 HIS D N 1
ATOM 6474 C CA . HIS D 1 6 ? 81.999 -23.845 76.945 1.00 99.54 6 HIS D CA 1
ATOM 6475 C C . HIS D 1 6 ? 83.164 -23.120 76.284 1.00 98.22 6 HIS D C 1
ATOM 6476 O O . HIS D 1 6 ? 82.948 -22.211 75.477 1.00 101.75 6 HIS D O 1
ATOM 6483 N N . HIS D 1 7 ? 84.390 -23.517 76.631 1.00 98.83 7 HIS D N 1
ATOM 6484 C CA . HIS D 1 7 ? 85.574 -22.916 76.024 1.00 96.25 7 HIS D CA 1
ATOM 6485 C C . HIS D 1 7 ? 85.622 -23.230 74.531 1.00 89.45 7 HIS D C 1
ATOM 6486 O O . HIS D 1 7 ? 85.150 -24.276 74.082 1.00 87.41 7 HIS D O 1
ATOM 6493 N N . HIS D 1 8 ? 86.222 -22.320 73.759 1.00 92.89 8 HIS D N 1
ATOM 6494 C CA . HIS D 1 8 ? 86.244 -22.423 72.297 1.00 89.95 8 HIS D CA 1
ATOM 6495 C C . HIS D 1 8 ? 87.373 -23.349 71.858 1.00 83.88 8 HIS D C 1
ATOM 6496 O O . HIS D 1 8 ? 88.525 -22.928 71.727 1.00 84.33 8 HIS D O 1
ATOM 6503 N N . LYS D 1 9 ? 87.034 -24.612 71.594 1.00 83.21 9 LYS D N 1
ATOM 6504 C CA . LYS D 1 9 ? 88.013 -25.633 71.242 1.00 79.16 9 LYS D CA 1
ATOM 6505 C C . LYS D 1 9 ? 88.293 -25.717 69.743 1.00 77.40 9 LYS D C 1
ATOM 6506 O O . LYS D 1 9 ? 89.209 -26.445 69.342 1.00 76.10 9 LYS D O 1
ATOM 6512 N N . ILE D 1 10 ? 87.545 -25.000 68.906 1.00 79.47 10 ILE D N 1
ATOM 6513 C CA . ILE D 1 10 ? 87.740 -25.025 67.459 1.00 80.94 10 ILE D CA 1
ATOM 6514 C C . ILE D 1 10 ? 87.859 -23.589 66.963 1.00 76.51 10 ILE D C 1
ATOM 6515 O O . ILE D 1 10 ? 86.972 -22.767 67.216 1.00 82.18 10 ILE D O 1
ATOM 6520 N N . PHE D 1 11 ? 88.943 -23.295 66.245 1.00 67.73 11 PHE D N 1
ATOM 6521 C CA . PHE D 1 11 ? 89.197 -21.972 65.690 1.00 66.75 11 PHE D CA 1
ATOM 6522 C C . PHE D 1 11 ? 89.241 -22.082 64.173 1.00 69.66 11 PHE D C 1
ATOM 6523 O O . PHE D 1 11 ? 90.039 -22.850 63.631 1.00 68.30 11 PHE D O 1
ATOM 6531 N N . VAL D 1 12 ? 88.387 -21.319 63.492 1.00 68.05 12 VAL D N 1
ATOM 6532 C CA . VAL D 1 12 ? 88.315 -21.319 62.036 1.00 67.76 12 VAL D CA 1
ATOM 6533 C C . VAL D 1 12 ? 88.672 -19.926 61.542 1.00 64.81 12 VAL D C 1
ATOM 6534 O O . VAL D 1 12 ? 88.095 -18.937 62.004 1.00 64.96 12 VAL D O 1
ATOM 6538 N N . PHE D 1 13 ? 89.617 -19.855 60.607 1.00 61.05 13 PHE D N 1
ATOM 6539 C CA . PHE D 1 13 ? 90.037 -18.606 59.986 1.00 60.35 13 PHE D CA 1
ATOM 6540 C C . PHE D 1 13 ? 89.885 -18.754 58.477 1.00 68.09 13 PHE D C 1
ATOM 6541 O O . PHE D 1 13 ? 90.502 -19.641 57.873 1.00 65.38 13 PHE D O 1
ATOM 6549 N N . GLY D 1 14 ? 89.071 -17.895 57.872 1.00 67.07 14 GLY D N 1
ATOM 6550 C CA . GLY D 1 14 ? 88.787 -18.024 56.459 1.00 64.73 14 GLY D CA 1
ATOM 6551 C C . GLY D 1 14 ? 87.749 -17.028 55.985 1.00 65.99 14 GLY D C 1
ATOM 6552 O O . GLY D 1 14 ? 87.227 -16.214 56.750 1.00 69.86 14 GLY D O 1
ATOM 6553 N N . SER D 1 15 ? 87.427 -17.164 54.699 1.00 71.87 15 SER D N 1
ATOM 6554 C CA . SER D 1 15 ? 86.706 -16.145 53.945 1.00 70.95 15 SER D CA 1
ATOM 6555 C C . SER D 1 15 ? 85.227 -16.065 54.307 1.00 69.71 15 SER D C 1
ATOM 6556 O O . SER D 1 15 ? 84.604 -17.045 54.724 1.00 65.76 15 SER D O 1
ATOM 6559 N N . VAL D 1 16 ? 84.668 -14.867 54.122 1.00 73.61 16 VAL D N 1
ATOM 6560 C CA . VAL D 1 16 ? 83.240 -14.609 54.260 1.00 74.91 16 VAL D CA 1
ATOM 6561 C C . VAL D 1 16 ? 82.745 -13.971 52.969 1.00 73.97 16 VAL D C 1
ATOM 6562 O O . VAL D 1 16 ? 83.226 -12.900 52.575 1.00 74.30 16 VAL D O 1
ATOM 6566 N N . ASN D 1 17 ? 81.776 -14.614 52.327 1.00 73.85 17 ASN D N 1
ATOM 6567 C CA . ASN D 1 17 ? 81.180 -14.119 51.100 1.00 73.46 17 ASN D CA 1
ATOM 6568 C C . ASN D 1 17 ? 79.669 -14.046 51.261 1.00 71.39 17 ASN D C 1
ATOM 6569 O O . ASN D 1 17 ? 79.082 -14.757 52.079 1.00 69.49 17 ASN D O 1
ATOM 6574 N N . VAL D 1 18 ? 79.049 -13.167 50.485 1.00 75.77 18 VAL D N 1
ATOM 6575 C CA . VAL D 1 18 ? 77.616 -13.225 50.225 1.00 78.84 18 VAL D CA 1
ATOM 6576 C C . VAL D 1 18 ? 77.448 -13.838 48.840 1.00 73.14 18 VAL D C 1
ATOM 6577 O O . VAL D 1 18 ? 77.983 -13.315 47.856 1.00 75.50 18 VAL D O 1
ATOM 6581 N N . ASP D 1 19 ? 76.740 -14.962 48.762 1.00 79.87 19 ASP D N 1
ATOM 6582 C CA . ASP D 1 19 ? 76.526 -15.644 47.490 1.00 81.91 19 ASP D CA 1
ATOM 6583 C C . ASP D 1 19 ? 75.228 -15.157 46.852 1.00 76.15 19 ASP D C 1
ATOM 6584 O O . ASP D 1 19 ? 74.171 -15.155 47.492 1.00 76.09 19 ASP D O 1
ATOM 6589 N N . VAL D 1 20 ? 75.315 -14.730 45.601 1.00 76.22 20 VAL D N 1
ATOM 6590 C CA . VAL D 1 20 ? 74.150 -14.335 44.819 1.00 72.15 20 VAL D CA 1
ATOM 6591 C C . VAL D 1 20 ? 73.938 -15.443 43.793 1.00 67.64 20 VAL D C 1
ATOM 6592 O O . VAL D 1 20 ? 74.632 -15.504 42.773 1.00 61.15 20 VAL D O 1
ATOM 6596 N N . SER D 1 21 ? 72.990 -16.333 44.073 1.00 63.56 21 SER D N 1
ATOM 6597 C CA . SER D 1 21 ? 72.725 -17.492 43.232 1.00 68.73 21 SER D CA 1
ATOM 6598 C C . SER D 1 21 ? 71.481 -17.253 42.387 1.00 70.79 21 SER D C 1
ATOM 6599 O O . SER D 1 21 ? 70.462 -16.781 42.893 1.00 68.87 21 SER D O 1
ATOM 6602 N N . ALA D 1 22 ? 71.577 -17.570 41.100 1.00 71.54 22 ALA D N 1
ATOM 6603 C CA . ALA D 1 22 ? 70.456 -17.490 40.180 1.00 67.86 22 ALA D CA 1
ATOM 6604 C C . ALA D 1 22 ? 70.266 -18.834 39.496 1.00 74.27 22 ALA D C 1
ATOM 6605 O O . ALA D 1 22 ? 71.237 -19.497 39.119 1.00 73.61 22 ALA D O 1
ATOM 6607 N N . ARG D 1 23 ? 69.005 -19.230 39.360 1.00 81.22 23 ARG D N 1
ATOM 6608 C CA . ARG D 1 23 ? 68.601 -20.429 38.637 1.00 72.81 23 ARG D CA 1
ATOM 6609 C C . ARG D 1 23 ? 68.010 -19.973 37.312 1.00 78.70 23 ARG D C 1
ATOM 6610 O O . ARG D 1 23 ? 67.199 -19.039 37.285 1.00 82.25 23 ARG D O 1
ATOM 6618 N N . MET D 1 24 ? 68.425 -20.609 36.218 1.00 74.14 24 MET D N 1
ATOM 6619 C CA . MET D 1 24 ? 67.947 -20.196 34.905 1.00 85.17 24 MET D CA 1
ATOM 6620 C C . MET D 1 24 ? 67.861 -21.403 33.980 1.00 86.21 24 MET D C 1
ATOM 6621 O O . MET D 1 24 ? 68.415 -22.469 34.258 1.00 79.67 24 MET D O 1
ATOM 6626 N N . ALA D 1 25 ? 67.122 -21.230 32.882 1.00 85.80 25 ALA D N 1
ATOM 6627 C CA . ALA D 1 25 ? 67.000 -22.314 31.915 1.00 84.23 25 ALA D CA 1
ATOM 6628 C C . ALA D 1 25 ? 68.325 -22.573 31.208 1.00 82.05 25 ALA D C 1
ATOM 6629 O O . ALA D 1 25 ? 68.736 -23.729 31.049 1.00 80.94 25 ALA D O 1
ATOM 6631 N N . ALA D 1 26 ? 69.009 -21.514 30.781 1.00 81.70 26 ALA D N 1
ATOM 6632 C CA . ALA D 1 26 ? 70.247 -21.649 30.029 1.00 78.15 26 ALA D CA 1
ATOM 6633 C C . ALA D 1 26 ? 71.225 -20.555 30.428 1.00 79.39 26 ALA D C 1
ATOM 6634 O O . ALA D 1 26 ? 70.842 -19.392 30.584 1.00 77.73 26 ALA D O 1
ATOM 6636 N N . LEU D 1 27 ? 72.488 -20.944 30.591 1.00 82.22 27 LEU D N 1
ATOM 6637 C CA . LEU D 1 27 ? 73.533 -19.987 30.917 1.00 77.58 27 LEU D CA 1
ATOM 6638 C C . LEU D 1 27 ? 73.727 -19.015 29.757 1.00 76.01 27 LEU D C 1
ATOM 6639 O O . LEU D 1 27 ? 73.702 -19.425 28.594 1.00 80.25 27 LEU D O 1
ATOM 6644 N N . PRO D 1 28 ? 73.917 -17.725 30.036 1.00 78.28 28 PRO D N 1
ATOM 6645 C CA . PRO D 1 28 ? 74.076 -16.755 28.941 1.00 80.01 28 PRO D CA 1
ATOM 6646 C C . PRO D 1 28 ? 75.395 -16.938 28.204 1.00 84.29 28 PRO D C 1
ATOM 6647 O O . PRO D 1 28 ? 76.461 -17.036 28.821 1.00 86.06 28 PRO D O 1
ATOM 6651 N N . ARG D 1 29 ? 75.314 -16.980 26.869 1.00 85.00 29 ARG D N 1
ATOM 6652 C CA . ARG D 1 29 ? 76.514 -16.973 26.055 1.00 90.53 29 ARG D CA 1
ATOM 6653 C C . ARG D 1 29 ? 77.159 -15.592 26.133 1.00 93.31 29 ARG D C 1
ATOM 6654 O O . ARG D 1 29 ? 76.501 -14.609 26.484 1.00 90.50 29 ARG D O 1
ATOM 6662 N N . PRO D 1 30 ? 78.445 -15.487 25.815 1.00 95.31 30 PRO D N 1
ATOM 6663 C CA . PRO D 1 30 ? 79.079 -14.164 25.783 1.00 92.81 30 PRO D CA 1
ATOM 6664 C C . PRO D 1 30 ? 78.271 -13.196 24.932 1.00 90.97 30 PRO D C 1
ATOM 6665 O O . PRO D 1 30 ? 77.802 -13.537 23.842 1.00 94.03 30 PRO D O 1
ATOM 6669 N N . GLY D 1 31 ? 78.080 -11.987 25.457 1.00 95.98 31 GLY D N 1
ATOM 6670 C CA . GLY D 1 31 ? 77.341 -10.964 24.752 1.00 92.45 31 GLY D CA 1
ATOM 6671 C C . GLY D 1 31 ? 75.845 -11.138 24.762 1.00 85.23 31 GLY D C 1
ATOM 6672 O O . GLY D 1 31 ? 75.145 -10.358 24.110 1.00 80.46 31 GLY D O 1
ATOM 6673 N N . GLN D 1 32 ? 75.331 -12.123 25.491 1.00 83.01 32 GLN D N 1
ATOM 6674 C CA . GLN D 1 32 ? 73.918 -12.465 25.482 1.00 80.20 32 GLN D CA 1
ATOM 6675 C C . GLN D 1 32 ? 73.237 -12.047 26.779 1.00 75.95 32 GLN D C 1
ATOM 6676 O O . GLN D 1 32 ? 73.853 -12.018 27.848 1.00 76.91 32 GLN D O 1
ATOM 6682 N N . THR D 1 33 ? 71.953 -11.708 26.665 1.00 77.76 33 THR D N 1
ATOM 6683 C CA . THR D 1 33 ? 71.072 -11.501 27.807 1.00 74.35 33 THR D CA 1
ATOM 6684 C C . THR D 1 33 ? 70.052 -12.630 27.844 1.00 70.00 33 THR D C 1
ATOM 6685 O O . THR D 1 33 ? 69.440 -12.946 26.822 1.00 79.44 33 THR D O 1
ATOM 6689 N N . VAL D 1 34 ? 69.887 -13.243 29.013 1.00 71.14 34 VAL D N 1
ATOM 6690 C CA . VAL D 1 34 ? 68.931 -14.318 29.218 1.00 69.17 34 VAL D CA 1
ATOM 6691 C C . VAL D 1 34 ? 68.122 -13.994 30.469 1.00 75.58 34 VAL D C 1
ATOM 6692 O O . VAL D 1 34 ? 68.448 -13.082 31.231 1.00 75.12 34 VAL D O 1
ATOM 6696 N N . ASN D 1 35 ? 67.056 -14.766 30.673 1.00 77.16 35 ASN D N 1
ATOM 6697 C CA . ASN D 1 35 ? 66.199 -14.638 31.842 1.00 72.37 35 ASN D CA 1
ATOM 6698 C C . ASN D 1 35 ? 66.443 -15.799 32.799 1.00 70.84 35 ASN D C 1
ATOM 6699 O O . ASN D 1 35 ? 66.791 -16.911 32.389 1.00 70.75 35 ASN D O 1
ATOM 6704 N N . ALA D 1 36 ? 66.261 -15.521 34.084 1.00 69.72 36 ALA D N 1
ATOM 6705 C CA . ALA D 1 36 ? 66.387 -16.507 35.143 1.00 73.16 36 ALA D CA 1
ATOM 6706 C C . ALA D 1 36 ? 65.053 -16.632 35.861 1.00 77.61 36 ALA D C 1
ATOM 6707 O O . ALA D 1 36 ? 64.272 -15.675 35.927 1.00 81.14 36 ALA D O 1
ATOM 6709 N N . SER D 1 37 ? 64.784 -17.825 36.379 1.00 75.10 37 SER D N 1
ATOM 6710 C CA . SER D 1 37 ? 63.514 -18.089 37.039 1.00 78.41 37 SER D CA 1
ATOM 6711 C C . SER D 1 37 ? 63.509 -17.700 38.513 1.00 80.69 37 SER D C 1
ATOM 6712 O O . SER D 1 37 ? 62.432 -17.649 39.119 1.00 79.12 37 SER D O 1
ATOM 6715 N N . GLY D 1 38 ? 64.664 -17.412 39.100 1.00 79.15 38 GLY D N 1
ATOM 6716 C CA . GLY D 1 38 ? 64.696 -16.994 40.489 1.00 81.98 38 GLY D CA 1
ATOM 6717 C C . GLY D 1 38 ? 66.117 -16.860 40.974 1.00 76.53 38 GLY D C 1
ATOM 6718 O O . GLY D 1 38 ? 67.074 -17.202 40.278 1.00 76.41 38 GLY D O 1
ATOM 6719 N N . TYR D 1 39 ? 66.242 -16.361 42.203 1.00 73.94 39 TYR D N 1
ATOM 6720 C CA . TYR D 1 39 ? 67.558 -16.123 42.781 1.00 71.42 39 TYR D CA 1
ATOM 6721 C C . TYR D 1 39 ? 67.462 -16.072 44.300 1.00 68.42 39 TYR D C 1
ATOM 6722 O O . TYR D 1 39 ? 66.378 -15.980 44.880 1.00 68.36 39 TYR D O 1
ATOM 6731 N N . GLY D 1 40 ? 68.628 -16.141 44.936 1.00 70.70 40 GLY D N 1
ATOM 6732 C CA . GLY D 1 40 ? 68.718 -16.039 46.380 1.00 70.24 40 GLY D CA 1
ATOM 6733 C C . GLY D 1 40 ? 70.004 -15.347 46.776 1.00 67.50 40 GLY D C 1
ATOM 6734 O O . GLY D 1 40 ? 70.955 -15.259 45.991 1.00 66.59 40 GLY D O 1
ATOM 6735 N N . ILE D 1 41 ? 70.017 -14.835 48.006 1.00 70.42 41 ILE D N 1
ATOM 6736 C CA . ILE D 1 41 ? 71.207 -14.230 48.597 1.00 76.05 41 ILE D CA 1
ATOM 6737 C C . ILE D 1 41 ? 71.362 -14.773 50.012 1.00 74.14 41 ILE D C 1
ATOM 6738 O O . ILE D 1 41 ? 70.457 -14.627 50.844 1.00 73.62 41 ILE D O 1
ATOM 6743 N N . GLY D 1 42 ? 72.511 -15.385 50.287 1.00 74.18 42 GLY D N 1
ATOM 6744 C CA . GLY D 1 42 ? 72.732 -16.016 51.571 1.00 79.33 42 GLY D CA 1
ATOM 6745 C C . GLY D 1 42 ? 74.203 -16.049 51.912 1.00 79.58 42 GLY D C 1
ATOM 6746 O O . GLY D 1 42 ? 75.065 -15.695 51.103 1.00 73.79 42 GLY D O 1
ATOM 6747 N N . LEU D 1 43 ? 74.478 -16.489 53.136 1.00 82.95 43 LEU D N 1
ATOM 6748 C CA . LEU D 1 43 ? 75.851 -16.591 53.601 1.00 74.21 43 LEU D CA 1
ATOM 6749 C C . LEU D 1 43 ? 76.630 -17.597 52.763 1.00 74.69 43 LEU D C 1
ATOM 6750 O O . LEU D 1 43 ? 76.101 -18.633 52.348 1.00 72.81 43 LEU D O 1
ATOM 6755 N N . GLY D 1 44 ? 77.903 -17.282 52.525 1.00 79.73 44 GLY D N 1
ATOM 6756 C CA . GLY D 1 44 ? 78.763 -18.105 51.698 1.00 77.17 44 GLY D CA 1
ATOM 6757 C C . GLY D 1 44 ? 80.225 -17.954 52.059 1.00 75.45 44 GLY D C 1
ATOM 6758 O O . GLY D 1 44 ? 80.556 -17.313 53.060 1.00 77.92 44 GLY D O 1
ATOM 6759 N N . GLY D 1 45 ? 81.110 -18.542 51.257 1.00 71.66 45 GLY D N 1
ATOM 6760 C CA . GLY D 1 45 ? 82.530 -18.497 51.544 1.00 71.75 45 GLY D CA 1
ATOM 6761 C C . GLY D 1 45 ? 83.029 -19.705 52.315 1.00 70.76 45 GLY D C 1
ATOM 6762 O O . GLY D 1 45 ? 82.383 -20.151 53.266 1.00 68.26 45 GLY D O 1
ATOM 6763 N N . LYS D 1 46 ? 84.199 -20.227 51.933 1.00 72.87 46 LYS D N 1
ATOM 6764 C CA . LYS D 1 46 ? 84.687 -21.470 52.526 1.00 70.56 46 LYS D CA 1
ATOM 6765 C C . LYS D 1 46 ? 84.877 -21.329 54.031 1.00 68.56 46 LYS D C 1
ATOM 6766 O O . LYS D 1 46 ? 84.598 -22.266 54.789 1.00 64.67 46 LYS D O 1
ATOM 6772 N N . GLY D 1 47 ? 85.345 -20.169 54.483 1.00 65.74 47 GLY D N 1
ATOM 6773 C CA . GLY D 1 47 ? 85.475 -19.928 55.902 1.00 65.84 47 GLY D CA 1
ATOM 6774 C C . GLY D 1 47 ? 84.154 -20.023 56.634 1.00 63.99 47 GLY D C 1
ATOM 6775 O O . GLY D 1 47 ? 83.957 -20.919 57.460 1.00 61.04 47 GLY D O 1
ATOM 6776 N N . ALA D 1 48 ? 83.229 -19.116 56.321 1.00 66.01 48 ALA D N 1
ATOM 6777 C CA . ALA D 1 48 ? 81.967 -19.077 57.050 1.00 70.53 48 ALA D CA 1
ATOM 6778 C C . ALA D 1 48 ? 81.179 -20.374 56.906 1.00 65.55 48 ALA D C 1
ATOM 6779 O O . ALA D 1 48 ? 80.456 -20.762 57.830 1.00 67.37 48 ALA D O 1
ATOM 6781 N N . ASN D 1 49 ? 81.289 -21.055 55.765 1.00 61.44 49 ASN D N 1
ATOM 6782 C CA . ASN D 1 49 ? 80.537 -22.295 55.597 1.00 68.18 49 ASN D CA 1
ATOM 6783 C C . ASN D 1 49 ? 81.016 -23.355 56.579 1.00 68.64 49 ASN D C 1
ATOM 6784 O O . ASN D 1 49 ? 80.202 -24.010 57.247 1.00 60.80 49 ASN D O 1
ATOM 6789 N N . GLN D 1 50 ? 82.342 -23.523 56.691 1.00 70.32 50 GLN D N 1
ATOM 6790 C CA . GLN D 1 50 ? 82.894 -24.533 57.590 1.00 64.88 50 GLN D CA 1
ATOM 6791 C C . GLN D 1 50 ? 82.667 -24.159 59.049 1.00 64.21 50 GLN D C 1
ATOM 6792 O O . GLN D 1 50 ? 82.406 -25.031 59.886 1.00 63.01 50 GLN D O 1
ATOM 6798 N N . ALA D 1 51 ? 82.767 -22.872 59.375 1.00 62.84 51 ALA D N 1
ATOM 6799 C CA . ALA D 1 51 ? 82.478 -22.446 60.738 1.00 65.60 51 ALA D CA 1
ATOM 6800 C C . ALA D 1 51 ? 81.033 -22.750 61.105 1.00 72.74 51 ALA D C 1
ATOM 6801 O O . ALA D 1 51 ? 80.756 -23.240 62.205 1.00 76.00 51 ALA D O 1
ATOM 6803 N N . VAL D 1 52 ? 80.098 -22.477 60.187 1.00 75.52 52 VAL D N 1
ATOM 6804 C CA . VAL D 1 52 ? 78.689 -22.782 60.426 1.00 69.70 52 VAL D CA 1
ATOM 6805 C C . VAL D 1 52 ? 78.489 -24.281 60.586 1.00 72.55 52 VAL D C 1
ATOM 6806 O O . VAL D 1 52 ? 77.748 -24.732 61.466 1.00 79.67 52 VAL D O 1
ATOM 6810 N N . ALA D 1 53 ? 79.146 -25.079 59.743 1.00 67.83 53 ALA D N 1
ATOM 6811 C CA . ALA D 1 53 ? 79.021 -26.528 59.855 1.00 74.92 53 ALA D CA 1
ATOM 6812 C C . ALA D 1 53 ? 79.455 -27.019 61.232 1.00 79.28 53 ALA D C 1
ATOM 6813 O O . ALA D 1 53 ? 78.825 -27.910 61.811 1.00 85.63 53 ALA D O 1
ATOM 6815 N N . VAL D 1 54 ? 80.539 -26.461 61.771 1.00 78.69 54 VAL D N 1
ATOM 6816 C CA . VAL D 1 54 ? 80.958 -26.833 63.120 1.00 85.40 54 VAL D CA 1
ATOM 6817 C C . VAL D 1 54 ? 79.890 -26.434 64.132 1.00 86.33 54 VAL D C 1
ATOM 6818 O O . VAL D 1 54 ? 79.591 -27.185 65.069 1.00 87.69 54 VAL D O 1
ATOM 6822 N N . ALA D 1 55 ? 79.296 -25.251 63.960 1.00 90.39 55 ALA D N 1
ATOM 6823 C CA . ALA D 1 55 ? 78.312 -24.768 64.924 1.00 92.55 55 ALA D CA 1
ATOM 6824 C C . ALA D 1 55 ? 77.061 -25.640 64.942 1.00 96.89 55 ALA D C 1
ATOM 6825 O O . ALA D 1 55 ? 76.547 -25.970 66.017 1.00 103.27 55 ALA D O 1
ATOM 6827 N N . LYS D 1 56 ? 76.550 -26.016 63.767 1.00 88.76 56 LYS D N 1
ATOM 6828 C CA . LYS D 1 56 ? 75.334 -26.817 63.721 1.00 89.39 56 LYS D CA 1
ATOM 6829 C C . LYS D 1 56 ? 75.549 -28.220 64.266 1.00 89.21 56 LYS D C 1
ATOM 6830 O O . LYS D 1 56 ? 74.572 -28.897 64.603 1.00 93.82 56 LYS D O 1
ATOM 6836 N N . LEU D 1 57 ? 76.798 -28.668 64.358 1.00 87.11 57 LEU D N 1
ATOM 6837 C CA . LEU D 1 57 ? 77.118 -29.991 64.872 1.00 90.36 57 LEU D CA 1
ATOM 6838 C C . LEU D 1 57 ? 77.556 -29.956 66.332 1.00 83.93 57 LEU D C 1
ATOM 6839 O O . LEU D 1 57 ? 78.072 -30.959 66.837 1.00 86.44 57 LEU D O 1
ATOM 6844 N N . GLY D 1 58 ? 77.360 -28.828 67.017 1.00 85.36 58 GLY D N 1
ATOM 6845 C CA . GLY D 1 58 ? 77.587 -28.732 68.445 1.00 89.34 58 GLY D CA 1
ATOM 6846 C C . GLY D 1 58 ? 78.958 -28.257 68.872 1.00 85.28 58 GLY D C 1
ATOM 6847 O O . GLY D 1 58 ? 79.216 -28.171 70.080 1.00 85.34 58 GLY D O 1
ATOM 6848 N N . GLY D 1 59 ? 79.844 -27.945 67.935 1.00 87.11 59 GLY D N 1
ATOM 6849 C CA . GLY D 1 59 ? 81.196 -27.589 68.305 1.00 90.52 59 GLY D CA 1
ATOM 6850 C C . GLY D 1 59 ? 81.284 -26.223 68.957 1.00 83.82 59 GLY D C 1
ATOM 6851 O O . GLY D 1 59 ? 80.537 -25.302 68.641 1.00 84.33 59 GLY D O 1
ATOM 6852 N N . ALA D 1 60 ? 82.226 -26.096 69.888 1.00 90.81 60 ALA D N 1
ATOM 6853 C CA . ALA D 1 60 ? 82.580 -24.797 70.451 1.00 94.78 60 ALA D CA 1
ATOM 6854 C C . ALA D 1 60 ? 83.487 -24.101 69.444 1.00 94.39 60 ALA D C 1
ATOM 6855 O O . ALA D 1 60 ? 84.639 -24.505 69.255 1.00 91.46 60 ALA D O 1
ATOM 6857 N N . ILE D 1 61 ? 82.969 -23.065 68.791 1.00 92.59 61 ILE D N 1
ATOM 6858 C CA . ILE D 1 61 ? 83.542 -22.541 67.559 1.00 85.70 61 ILE D CA 1
ATOM 6859 C C . ILE D 1 61 ? 83.817 -21.052 67.711 1.00 88.42 61 ILE D C 1
ATOM 6860 O O . ILE D 1 61 ? 83.000 -20.303 68.260 1.00 83.80 61 ILE D O 1
ATOM 6865 N N . ARG D 1 62 ? 84.988 -20.636 67.231 1.00 89.50 62 ARG D N 1
ATOM 6866 C CA . ARG D 1 62 ? 85.424 -19.244 67.200 1.00 90.99 62 ARG D CA 1
ATOM 6867 C C . ARG D 1 62 ? 85.822 -18.948 65.761 1.00 90.10 62 ARG D C 1
ATOM 6868 O O . ARG D 1 62 ? 86.879 -19.396 65.305 1.00 89.49 62 ARG D O 1
ATOM 6876 N N . PHE D 1 63 ? 84.981 -18.216 65.040 1.00 79.78 63 PHE D N 1
ATOM 6877 C CA . PHE D 1 63 ? 85.227 -17.940 63.634 1.00 70.04 63 PHE D CA 1
ATOM 6878 C C . PHE D 1 63 ? 85.809 -16.545 63.478 1.00 61.56 63 PHE D C 1
ATOM 6879 O O . PHE D 1 63 ? 85.336 -15.592 64.100 1.00 65.75 63 PHE D O 1
ATOM 6887 N N . VAL D 1 64 ? 86.848 -16.438 62.652 1.00 66.59 64 VAL D N 1
ATOM 6888 C CA . VAL D 1 64 ? 87.547 -15.181 62.398 1.00 72.61 64 VAL D CA 1
ATOM 6889 C C . VAL D 1 64 ? 87.575 -14.968 60.891 1.00 69.51 64 VAL D C 1
ATOM 6890 O O . VAL D 1 64 ? 88.229 -15.729 60.166 1.00 63.62 64 VAL D O 1
ATOM 6894 N N . GLY D 1 65 ? 86.875 -13.931 60.425 1.00 74.00 65 GLY D N 1
ATOM 6895 C CA . GLY D 1 65 ? 86.824 -13.561 59.017 1.00 70.33 65 GLY D CA 1
ATOM 6896 C C . GLY D 1 65 ? 86.494 -12.090 58.924 1.00 73.37 65 GLY D C 1
ATOM 6897 O O . GLY D 1 65 ? 86.206 -11.437 59.929 1.00 78.16 65 GLY D O 1
ATOM 6898 N N . ALA D 1 66 ? 86.522 -11.561 57.701 1.00 72.70 66 ALA D N 1
ATOM 6899 C CA . ALA D 1 66 ? 86.301 -10.136 57.479 1.00 73.42 66 ALA D CA 1
ATOM 6900 C C . ALA D 1 66 ? 85.162 -9.901 56.496 1.00 75.46 66 ALA D C 1
ATOM 6901 O O . ALA D 1 66 ? 85.117 -10.517 55.425 1.00 77.10 66 ALA D O 1
ATOM 6903 N N . VAL D 1 67 ? 84.253 -8.999 56.863 1.00 77.59 67 VAL D N 1
ATOM 6904 C CA . VAL D 1 67 ? 83.251 -8.463 55.956 1.00 70.99 67 VAL D CA 1
ATOM 6905 C C . VAL D 1 67 ? 83.507 -6.968 55.825 1.00 76.78 67 VAL D C 1
ATOM 6906 O O . VAL D 1 67 ? 84.196 -6.357 56.644 1.00 79.85 67 VAL D O 1
ATOM 6910 N N . GLY D 1 68 ? 82.940 -6.379 54.775 1.00 80.42 68 GLY D N 1
ATOM 6911 C CA . GLY D 1 68 ? 82.988 -4.945 54.617 1.00 78.31 68 GLY D CA 1
ATOM 6912 C C . GLY D 1 68 ? 81.915 -4.253 55.427 1.00 80.28 68 GLY D C 1
ATOM 6913 O O . GLY D 1 68 ? 80.988 -4.871 55.951 1.00 79.57 68 GLY D O 1
ATOM 6914 N N . HIS D 1 69 ? 82.053 -2.931 55.534 1.00 84.56 69 HIS D N 1
ATOM 6915 C CA . HIS D 1 69 ? 81.039 -2.099 56.183 1.00 86.23 69 HIS D CA 1
ATOM 6916 C C . HIS D 1 69 ? 80.033 -1.678 55.115 1.00 83.31 69 HIS D C 1
ATOM 6917 O O . HIS D 1 69 ? 80.074 -0.576 54.568 1.00 84.00 69 HIS D O 1
ATOM 6924 N N . ASP D 1 70 ? 79.117 -2.590 54.808 1.00 84.92 70 ASP D N 1
ATOM 6925 C CA . ASP D 1 70 ? 78.146 -2.367 53.745 1.00 75.15 70 ASP D CA 1
ATOM 6926 C C . ASP D 1 70 ? 76.990 -3.345 53.925 1.00 81.33 70 ASP D C 1
ATOM 6927 O O . ASP D 1 70 ? 76.982 -4.171 54.842 1.00 78.58 70 ASP D O 1
ATOM 6932 N N . ALA D 1 71 ? 76.002 -3.243 53.030 1.00 83.36 71 ALA D N 1
ATOM 6933 C CA . ALA D 1 71 ? 74.746 -3.960 53.228 1.00 73.75 71 ALA D CA 1
ATOM 6934 C C . ALA D 1 71 ? 74.955 -5.466 53.200 1.00 77.18 71 ALA D C 1
ATOM 6935 O O . ALA D 1 71 ? 74.309 -6.201 53.955 1.00 80.88 71 ALA D O 1
ATOM 6937 N N . PHE D 1 72 ? 75.847 -5.946 52.332 1.00 81.92 72 PHE D N 1
ATOM 6938 C CA . PHE D 1 72 ? 76.157 -7.373 52.299 1.00 81.98 72 PHE D CA 1
ATOM 6939 C C . PHE D 1 72 ? 76.855 -7.827 53.580 1.00 82.94 72 PHE D C 1
ATOM 6940 O O . PHE D 1 72 ? 76.647 -8.956 54.038 1.00 84.24 72 PHE D O 1
ATOM 6948 N N . GLY D 1 73 ? 77.712 -6.978 54.152 1.00 80.11 73 GLY D N 1
ATOM 6949 C CA . GLY D 1 73 ? 78.352 -7.334 55.408 1.00 80.19 73 GLY D CA 1
ATOM 6950 C C . GLY D 1 73 ? 77.356 -7.460 56.545 1.00 79.35 73 GLY D C 1
ATOM 6951 O O . GLY D 1 73 ? 77.424 -8.399 57.342 1.00 77.32 73 GLY D O 1
ATOM 6952 N N . GLU D 1 74 ? 76.417 -6.513 56.635 1.00 80.13 74 GLU D N 1
ATOM 6953 C CA . GLU D 1 74 ? 75.359 -6.626 57.633 1.00 80.22 74 GLU D CA 1
ATOM 6954 C C . GLU D 1 74 ? 74.557 -7.904 57.430 1.00 77.78 74 GLU D C 1
ATOM 6955 O O . GLU D 1 74 ? 74.089 -8.508 58.400 1.00 76.28 74 GLU D O 1
ATOM 6957 N N . LEU D 1 75 ? 74.390 -8.325 56.176 1.00 77.71 75 LEU D N 1
ATOM 6958 C CA . LEU D 1 75 ? 73.678 -9.564 55.891 1.00 79.75 75 LEU D CA 1
ATOM 6959 C C . LEU D 1 75 ? 74.487 -10.772 56.341 1.00 84.48 75 LEU D C 1
ATOM 6960 O O . LEU D 1 75 ? 73.936 -11.715 56.920 1.00 84.62 75 LEU D O 1
ATOM 6965 N N . ALA D 1 76 ? 75.796 -10.765 56.083 1.00 82.55 76 ALA D N 1
ATOM 6966 C CA . ALA D 1 76 ? 76.618 -11.909 56.465 1.00 84.17 76 ALA D CA 1
ATOM 6967 C C . ALA D 1 76 ? 76.640 -12.087 57.978 1.00 84.00 76 ALA D C 1
ATOM 6968 O O . ALA D 1 76 ? 76.503 -13.207 58.480 1.00 78.78 76 ALA D O 1
ATOM 6970 N N . LEU D 1 77 ? 76.802 -10.991 58.723 1.00 82.78 77 LEU D N 1
ATOM 6971 C CA . LEU D 1 77 ? 76.802 -11.083 60.179 1.00 81.90 77 LEU D CA 1
ATOM 6972 C C . LEU D 1 77 ? 75.448 -11.545 60.700 1.00 86.63 77 LEU D C 1
ATOM 6973 O O . LEU D 1 77 ? 75.376 -12.420 61.573 1.00 82.00 77 LEU D O 1
ATOM 6978 N N . LYS D 1 78 ? 74.363 -10.982 60.159 1.00 92.13 78 LYS D N 1
ATOM 6979 C CA . LYS D 1 78 ? 73.021 -11.324 60.626 1.00 93.70 78 LYS D CA 1
ATOM 6980 C C . LYS D 1 78 ? 72.728 -12.802 60.415 1.00 85.47 78 LYS D C 1
ATOM 6981 O O . LYS D 1 78 ? 72.069 -13.439 61.247 1.00 84.82 78 LYS D O 1
ATOM 6987 N N . GLN D 1 79 ? 73.189 -13.357 59.296 1.00 81.83 79 GLN D N 1
ATOM 6988 C CA . GLN D 1 79 ? 73.004 -14.779 59.049 1.00 83.73 79 GLN D CA 1
ATOM 6989 C C . GLN D 1 79 ? 73.805 -15.617 60.035 1.00 90.26 79 GLN D C 1
ATOM 6990 O O . GLN D 1 79 ? 73.260 -16.522 60.676 1.00 90.49 79 GLN D O 1
ATOM 6996 N N . MET D 1 80 ? 75.101 -15.313 60.182 1.00 90.91 80 MET D N 1
ATOM 6997 C CA . MET D 1 80 ? 75.968 -16.141 61.014 1.00 82.25 80 MET D CA 1
ATOM 6998 C C . MET D 1 80 ? 75.410 -16.268 62.420 1.00 82.98 80 MET D C 1
ATOM 6999 O O . MET D 1 80 ? 75.401 -17.360 62.993 1.00 84.03 80 MET D O 1
ATOM 7004 N N . ARG D 1 81 ? 74.931 -15.163 62.990 1.00 87.70 81 ARG D N 1
ATOM 7005 C CA . ARG D 1 81 ? 74.332 -15.218 64.320 1.00 86.43 81 ARG D CA 1
ATOM 7006 C C . ARG D 1 81 ? 73.008 -15.973 64.298 1.00 86.85 81 ARG D C 1
ATOM 7007 O O . ARG D 1 81 ? 72.693 -16.702 65.245 1.00 86.97 81 ARG D O 1
ATOM 7015 N N . GLU D 1 82 ? 72.215 -15.815 63.232 1.00 88.30 82 GLU D N 1
ATOM 7016 C CA . GLU D 1 82 ? 71.053 -16.684 63.073 1.00 90.35 82 GLU D CA 1
ATOM 7017 C C . GLU D 1 82 ? 71.474 -18.145 63.017 1.00 88.10 82 GLU D C 1
ATOM 7018 O O . GLU D 1 82 ? 70.681 -19.026 63.367 1.00 86.22 82 GLU D O 1
ATOM 7024 N N . PHE D 1 83 ? 72.716 -18.412 62.607 1.00 93.60 83 PHE D N 1
ATOM 7025 C CA . PHE D 1 83 ? 73.277 -19.752 62.602 1.00 96.01 83 PHE D CA 1
ATOM 7026 C C . PHE D 1 83 ? 74.168 -20.027 63.823 1.00 94.41 83 PHE D C 1
ATOM 7027 O O . PHE D 1 83 ? 75.127 -20.801 63.726 1.00 95.95 83 PHE D O 1
ATOM 7035 N N . GLY D 1 84 ? 73.871 -19.424 64.967 1.00 81.64 84 GLY D N 1
ATOM 7036 C CA . GLY D 1 84 ? 74.559 -19.778 66.199 1.00 94.45 84 GLY D CA 1
ATOM 7037 C C . GLY D 1 84 ? 76.058 -19.565 66.202 1.00 87.38 84 GLY D C 1
ATOM 7038 O O . GLY D 1 84 ? 76.765 -20.191 66.992 1.00 75.73 84 GLY D O 1
ATOM 7039 N N . LEU D 1 85 ? 76.565 -18.690 65.347 1.00 79.63 85 LEU D N 1
ATOM 7040 C CA . LEU D 1 85 ? 77.985 -18.398 65.252 1.00 73.63 85 LEU D CA 1
ATOM 7041 C C . LEU D 1 85 ? 78.225 -17.021 65.859 1.00 85.33 85 LEU D C 1
ATOM 7042 O O . LEU D 1 85 ? 77.687 -16.023 65.368 1.00 89.20 85 LEU D O 1
ATOM 7047 N N . ASP D 1 86 ? 79.016 -16.970 66.932 1.00 84.06 86 ASP D N 1
ATOM 7048 C CA . ASP D 1 86 ? 79.345 -15.703 67.574 1.00 86.30 86 ASP D CA 1
ATOM 7049 C C . ASP D 1 86 ? 80.230 -14.883 66.641 1.00 90.10 86 ASP D C 1
ATOM 7050 O O . ASP D 1 86 ? 81.301 -15.341 66.225 1.00 92.18 86 ASP D O 1
ATOM 7055 N N . THR D 1 87 ? 79.790 -13.665 66.320 1.00 88.66 87 THR D N 1
ATOM 7056 C CA . THR D 1 87 ? 80.491 -12.801 65.381 1.00 85.49 87 THR D CA 1
ATOM 7057 C C . THR D 1 87 ? 81.423 -11.809 66.070 1.00 92.17 87 THR D C 1
ATOM 7058 O O . THR D 1 87 ? 81.859 -10.840 65.440 1.00 89.98 87 THR D O 1
ATOM 7062 N N . GLY D 1 88 ? 81.735 -12.026 67.347 1.00 90.16 88 GLY D N 1
ATOM 7063 C CA . GLY D 1 88 ? 82.575 -11.076 68.057 1.00 88.22 88 GLY D CA 1
ATOM 7064 C C . GLY D 1 88 ? 83.928 -10.886 67.400 1.00 87.02 88 GLY D C 1
ATOM 7065 O O . GLY D 1 88 ? 84.470 -9.779 67.386 1.00 86.39 88 GLY D O 1
ATOM 7066 N N . SER D 1 89 ? 84.490 -11.958 66.847 1.00 89.11 89 SER D N 1
ATOM 7067 C CA . SER D 1 89 ? 85.817 -11.916 66.252 1.00 86.03 89 SER D CA 1
ATOM 7068 C C . SER D 1 89 ? 85.792 -11.683 64.747 1.00 84.30 89 SER D C 1
ATOM 7069 O O . SER D 1 89 ? 86.841 -11.786 64.104 1.00 84.96 89 SER D O 1
ATOM 7072 N N . VAL D 1 90 ? 84.630 -11.372 64.172 1.00 82.69 90 VAL D N 1
ATOM 7073 C CA . VAL D 1 90 ? 84.530 -11.075 62.745 1.00 77.17 90 VAL D CA 1
ATOM 7074 C C . VAL D 1 90 ? 84.864 -9.604 62.527 1.00 76.60 90 VAL D C 1
ATOM 7075 O O . VAL D 1 90 ? 84.184 -8.717 63.054 1.00 79.69 90 VAL D O 1
ATOM 7079 N N . ARG D 1 91 ? 85.906 -9.349 61.739 1.00 70.33 91 ARG D N 1
ATOM 7080 C CA . ARG D 1 91 ? 86.327 -7.984 61.459 1.00 74.38 91 ARG D CA 1
ATOM 7081 C C . ARG D 1 91 ? 85.343 -7.299 60.525 1.00 75.46 91 ARG D C 1
ATOM 7082 O O . ARG D 1 91 ? 84.853 -7.895 59.566 1.00 74.43 91 ARG D O 1
ATOM 7090 N N . VAL D 1 92 ? 85.081 -6.027 60.796 1.00 79.51 92 VAL D N 1
ATOM 7091 C CA . VAL D 1 92 ? 84.273 -5.168 59.939 1.00 75.15 92 VAL D CA 1
ATOM 7092 C C . VAL D 1 92 ? 85.193 -4.071 59.421 1.00 85.36 92 VAL D C 1
ATOM 7093 O O . VAL D 1 92 ? 85.713 -3.270 60.210 1.00 94.10 92 VAL D O 1
ATOM 7097 N N . ILE D 1 93 ? 85.414 -4.051 58.110 1.00 85.34 93 ILE D N 1
ATOM 7098 C CA . ILE D 1 93 ? 86.361 -3.132 57.492 1.00 87.39 93 ILE D CA 1
ATOM 7099 C C . ILE D 1 93 ? 85.559 -2.077 56.743 1.00 94.45 93 ILE D C 1
ATOM 7100 O O . ILE D 1 93 ? 84.889 -2.380 55.745 1.00 93.72 93 ILE D O 1
ATOM 7105 N N . ASP D 1 94 ? 85.617 -0.837 57.229 1.00 95.87 94 ASP D N 1
ATOM 7106 C CA . ASP D 1 94 ? 85.046 0.287 56.501 1.00 96.28 94 ASP D CA 1
ATOM 7107 C C . ASP D 1 94 ? 85.992 0.671 55.375 1.00 100.35 94 ASP D C 1
ATOM 7108 O O . ASP D 1 94 ? 87.195 0.718 55.583 1.00 106.25 94 ASP D O 1
ATOM 7113 N N . ASP D 1 95 ? 85.429 0.990 54.205 1.00 89.57 95 ASP D N 1
ATOM 7114 C CA . ASP D 1 95 ? 86.133 1.263 52.947 1.00 89.83 95 ASP D CA 1
ATOM 7115 C C . ASP D 1 95 ? 86.552 0.011 52.183 1.00 85.84 95 ASP D C 1
ATOM 7116 O O . ASP D 1 95 ? 87.459 0.066 51.345 1.00 85.46 95 ASP D O 1
ATOM 7121 N N . VAL D 1 96 ? 85.893 -1.120 52.394 1.00 85.30 96 VAL D N 1
ATOM 7122 C CA . VAL D 1 96 ? 86.095 -2.275 51.533 1.00 84.59 96 VAL D CA 1
ATOM 7123 C C . VAL D 1 96 ? 84.748 -2.952 51.326 1.00 85.80 96 VAL D C 1
ATOM 7124 O O . VAL D 1 96 ? 83.874 -2.912 52.197 1.00 82.78 96 VAL D O 1
ATOM 7128 N N . ASP D 1 97 ? 84.585 -3.574 50.159 1.00 76.27 97 ASP D N 1
ATOM 7129 C CA . ASP D 1 97 ? 83.367 -4.316 49.862 1.00 79.19 97 ASP D CA 1
ATOM 7130 C C . ASP D 1 97 ? 83.422 -5.717 50.461 1.00 80.30 97 ASP D C 1
ATOM 7131 O O . ASP D 1 97 ? 84.472 -6.371 50.464 1.00 77.07 97 ASP D O 1
ATOM 7136 N N . THR D 1 98 ? 82.282 -6.179 50.967 1.00 76.83 98 THR D N 1
ATOM 7137 C CA . THR D 1 98 ? 82.197 -7.551 51.442 1.00 73.17 98 THR D CA 1
ATOM 7138 C C . THR D 1 98 ? 82.492 -8.507 50.294 1.00 72.76 98 THR D C 1
ATOM 7139 O O . THR D 1 98 ? 82.075 -8.278 49.156 1.00 78.39 98 THR D O 1
ATOM 7143 N N . GLY D 1 99 ? 83.242 -9.569 50.588 1.00 73.14 99 GLY D N 1
ATOM 7144 C CA . GLY D 1 99 ? 83.431 -10.597 49.580 1.00 70.29 99 GLY D CA 1
ATOM 7145 C C . GLY D 1 99 ? 82.091 -11.116 49.102 1.00 73.69 99 GLY D C 1
ATOM 7146 O O . GLY D 1 99 ? 81.108 -11.109 49.831 1.00 72.92 99 GLY D O 1
ATOM 7147 N N . MET D 1 100 ? 82.043 -11.533 47.836 1.00 70.91 100 MET D N 1
ATOM 7148 C CA . MET D 1 100 ? 80.758 -11.933 47.268 1.00 70.96 100 MET D CA 1
ATOM 7149 C C . MET D 1 100 ? 80.986 -12.691 45.968 1.00 73.00 100 MET D C 1
ATOM 7150 O O . MET D 1 100 ? 81.919 -12.378 45.226 1.00 73.58 100 MET D O 1
ATOM 7155 N N . ALA D 1 101 ? 80.135 -13.685 45.704 1.00 69.53 101 ALA D N 1
ATOM 7156 C CA . ALA D 1 101 ? 80.264 -14.552 44.541 1.00 72.12 101 ALA D CA 1
ATOM 7157 C C . ALA D 1 101 ? 78.990 -14.551 43.698 1.00 74.81 101 ALA D C 1
ATOM 7158 O O . ALA D 1 101 ? 77.879 -14.444 44.220 1.00 73.22 101 ALA D O 1
ATOM 7160 N N . ILE D 1 102 ? 79.163 -14.674 42.383 1.00 68.70 102 ILE D N 1
ATOM 7161 C CA . ILE D 1 102 ? 78.059 -14.721 41.424 1.00 71.53 102 ILE D CA 1
ATOM 7162 C C . ILE D 1 102 ? 77.940 -16.160 40.952 1.00 70.82 102 ILE D C 1
ATOM 7163 O O . ILE D 1 102 ? 78.822 -16.662 40.246 1.00 70.41 102 ILE D O 1
ATOM 7168 N N . ILE D 1 103 ? 76.838 -16.811 41.298 1.00 73.59 103 ILE D N 1
ATOM 7169 C CA . ILE D 1 103 ? 76.620 -18.213 40.967 1.00 75.43 103 ILE D CA 1
ATOM 7170 C C . ILE D 1 103 ? 75.448 -18.281 39.996 1.00 71.77 103 ILE D C 1
ATOM 7171 O O . ILE D 1 103 ? 74.336 -17.851 40.320 1.00 70.29 103 ILE D O 1
ATOM 7176 N N . GLN D 1 104 ? 75.705 -18.801 38.798 1.00 73.83 104 GLN D N 1
ATOM 7177 C CA . GLN D 1 104 ? 74.697 -18.963 37.759 1.00 72.65 104 GLN D CA 1
ATOM 7178 C C . GLN D 1 104 ? 74.544 -20.452 37.493 1.00 75.89 104 GLN D C 1
ATOM 7179 O O . GLN D 1 104 ? 75.518 -21.118 37.135 1.00 75.18 104 GLN D O 1
ATOM 7185 N N . VAL D 1 105 ? 73.325 -20.967 37.639 1.00 78.85 105 VAL D N 1
ATOM 7186 C CA . VAL D 1 105 ? 73.048 -22.393 37.499 1.00 75.61 105 VAL D CA 1
ATOM 7187 C C . VAL D 1 105 ? 71.937 -22.579 36.480 1.00 76.27 105 VAL D C 1
ATOM 7188 O O . VAL D 1 105 ? 70.910 -21.898 36.552 1.00 82.84 105 VAL D O 1
ATOM 7192 N N . GLU D 1 106 ? 72.131 -23.502 35.541 1.00 80.78 106 GLU D N 1
ATOM 7193 C CA . GLU D 1 106 ? 71.108 -23.812 34.553 1.00 83.45 106 GLU D CA 1
ATOM 7194 C C . GLU D 1 106 ? 70.410 -25.126 34.915 1.00 83.23 106 GLU D C 1
ATOM 7195 O O . GLU D 1 106 ? 70.721 -25.776 35.915 1.00 80.87 106 GLU D O 1
ATOM 7201 N N . GLU D 1 107 ? 69.437 -25.513 34.086 1.00 91.74 107 GLU D N 1
ATOM 7202 C CA . GLU D 1 107 ? 68.576 -26.643 34.428 1.00 94.62 107 GLU D CA 1
ATOM 7203 C C . GLU D 1 107 ? 69.388 -27.911 34.651 1.00 90.69 107 GLU D C 1
ATOM 7204 O O . GLU D 1 107 ? 69.198 -28.620 35.646 1.00 91.90 107 GLU D O 1
ATOM 7210 N N . THR D 1 108 ? 70.315 -28.202 33.740 1.00 86.66 108 THR D N 1
ATOM 7211 C CA . THR D 1 108 ? 71.088 -29.434 33.818 1.00 86.80 108 THR D CA 1
ATOM 7212 C C . THR D 1 108 ? 71.994 -29.492 35.040 1.00 83.52 108 THR D C 1
ATOM 7213 O O . THR D 1 108 ? 72.498 -30.574 35.356 1.00 81.42 108 THR D O 1
ATOM 7217 N N . GLY D 1 109 ? 72.198 -28.371 35.733 1.00 80.21 109 GLY D N 1
ATOM 7218 C CA . GLY D 1 109 ? 73.062 -28.298 36.885 1.00 80.00 109 GLY D CA 1
ATOM 7219 C C . GLY D 1 109 ? 74.396 -27.625 36.628 1.00 81.96 109 GLY D C 1
ATOM 7220 O O . GLY D 1 109 ? 75.081 -27.246 37.589 1.00 82.69 109 GLY D O 1
ATOM 7221 N N . GLN D 1 110 ? 74.776 -27.465 35.361 1.00 79.21 110 GLN D N 1
ATOM 7222 C CA . GLN D 1 110 ? 76.005 -26.761 35.019 1.00 77.68 110 GLN D CA 1
ATOM 7223 C C . GLN D 1 110 ? 75.951 -25.327 35.531 1.00 80.85 110 GLN D C 1
ATOM 7224 O O . GLN D 1 110 ? 74.896 -24.687 35.523 1.00 79.64 110 GLN D O 1
ATOM 7230 N N . ASN D 1 111 ? 77.094 -24.814 35.979 1.00 81.03 111 ASN D N 1
ATOM 7231 C CA . ASN D 1 111 ? 77.092 -23.505 36.615 1.00 78.99 111 ASN D CA 1
ATOM 7232 C C . ASN D 1 111 ? 78.408 -22.785 36.372 1.00 74.29 111 ASN D C 1
ATOM 7233 O O . ASN D 1 111 ? 79.425 -23.396 36.050 1.00 79.25 111 ASN D O 1
ATOM 7238 N N . THR D 1 112 ? 78.364 -21.465 36.536 1.00 76.40 112 THR D N 1
ATOM 7239 C CA . THR D 1 112 ? 79.528 -20.596 36.445 1.00 72.55 112 THR D CA 1
ATOM 7240 C C . THR D 1 112 ? 79.598 -19.774 37.720 1.00 73.15 112 THR D C 1
ATOM 7241 O O . THR D 1 112 ? 78.571 -19.303 38.217 1.00 71.25 112 THR D O 1
ATOM 7245 N N . ILE D 1 113 ? 80.805 -19.605 38.251 1.00 79.03 113 ILE D N 1
ATOM 7246 C CA . ILE D 1 113 ? 81.011 -18.852 39.482 1.00 71.49 113 ILE D CA 1
ATOM 7247 C C . ILE D 1 113 ? 82.083 -17.800 39.235 1.00 70.42 113 ILE D C 1
ATOM 7248 O O . ILE D 1 113 ? 83.013 -18.002 38.452 1.00 75.79 113 ILE D O 1
ATOM 7253 N N . ALA D 1 114 ? 81.928 -16.652 39.894 1.00 70.78 114 ALA D N 1
ATOM 7254 C CA . ALA D 1 114 ? 82.911 -15.575 39.857 1.00 74.53 114 ALA D CA 1
ATOM 7255 C C . ALA D 1 114 ? 82.975 -14.971 41.249 1.00 73.19 114 ALA D C 1
ATOM 7256 O O . ALA D 1 114 ? 81.942 -14.579 41.796 1.00 67.63 114 ALA D O 1
ATOM 7258 N N . VAL D 1 115 ? 84.174 -14.901 41.823 1.00 75.90 115 VAL D N 1
ATOM 7259 C CA . VAL D 1 115 ? 84.344 -14.566 43.233 1.00 72.21 115 VAL D CA 1
ATOM 7260 C C . VAL D 1 115 ? 85.151 -13.285 43.352 1.00 73.16 115 VAL D C 1
ATOM 7261 O O . VAL D 1 115 ? 86.205 -13.150 42.723 1.00 76.01 115 VAL D O 1
ATOM 7265 N N . CYS D 1 116 ? 84.659 -12.353 44.163 1.00 71.43 116 CYS D N 1
ATOM 7266 C CA . CYS D 1 116 ? 85.368 -11.119 44.482 1.00 72.89 116 CYS D CA 1
ATOM 7267 C C . CYS D 1 116 ? 85.864 -11.211 45.912 1.00 70.06 116 CYS D C 1
ATOM 7268 O O . CYS D 1 116 ? 85.065 -11.409 46.836 1.00 70.45 116 CYS D O 1
ATOM 7271 N N . ALA D 1 117 ? 87.174 -11.049 46.094 1.00 80.79 117 ALA D N 1
ATOM 7272 C CA . ALA D 1 117 ? 87.762 -11.230 47.416 1.00 70.67 117 ALA D CA 1
ATOM 7273 C C . ALA D 1 117 ? 87.158 -10.260 48.422 1.00 73.15 117 ALA D C 1
ATOM 7274 O O . ALA D 1 117 ? 86.801 -10.649 49.540 1.00 77.10 117 ALA D O 1
ATOM 7276 N N . GLY D 1 118 ? 87.022 -8.993 48.038 1.00 69.67 118 GLY D N 1
ATOM 7277 C CA . GLY D 1 118 ? 86.442 -8.019 48.946 1.00 71.41 118 GLY D CA 1
ATOM 7278 C C . GLY D 1 118 ? 87.260 -7.911 50.218 1.00 76.88 118 GLY D C 1
ATOM 7279 O O . GLY D 1 118 ? 88.494 -7.820 50.191 1.00 74.62 118 GLY D O 1
ATOM 7280 N N . ALA D 1 119 ? 86.563 -7.929 51.358 1.00 75.97 119 ALA D N 1
ATOM 7281 C CA . ALA D 1 119 ? 87.211 -7.799 52.657 1.00 70.50 119 ALA D CA 1
ATOM 7282 C C . ALA D 1 119 ? 88.120 -8.974 52.987 1.00 74.29 119 ALA D C 1
ATOM 7283 O O . ALA D 1 119 ? 88.930 -8.871 53.918 1.00 79.60 119 ALA D O 1
ATOM 7285 N N . ASN D 1 120 ? 88.004 -10.085 52.262 1.00 68.42 120 ASN D N 1
ATOM 7286 C CA . ASN D 1 120 ? 88.856 -11.229 52.551 1.00 68.66 120 ASN D CA 1
ATOM 7287 C C . ASN D 1 120 ? 90.307 -10.959 52.182 1.00 72.64 120 ASN D C 1
ATOM 7288 O O . ASN D 1 120 ? 91.218 -11.504 52.816 1.00 73.88 120 ASN D O 1
ATOM 7293 N N . ALA D 1 121 ? 90.549 -10.111 51.191 1.00 75.12 121 ALA D N 1
ATOM 7294 C CA . ALA D 1 121 ? 91.900 -9.908 50.682 1.00 75.53 121 ALA D CA 1
ATOM 7295 C C . ALA D 1 121 ? 92.722 -8.937 51.515 1.00 71.27 121 ALA D C 1
ATOM 7296 O O . ALA D 1 121 ? 93.881 -8.690 51.166 1.00 70.15 121 ALA D O 1
ATOM 7298 N N . ARG D 1 122 ? 92.160 -8.385 52.593 1.00 71.49 122 ARG D N 1
ATOM 7299 C CA . ARG D 1 122 ? 92.842 -7.394 53.418 1.00 73.99 122 ARG D CA 1
ATOM 7300 C C . ARG D 1 122 ? 93.667 -8.002 54.554 1.00 80.34 122 ARG D C 1
ATOM 7301 O O . ARG D 1 122 ? 94.411 -7.269 55.223 1.00 79.98 122 ARG D O 1
ATOM 7309 N N . TRP D 1 123 ? 93.568 -9.311 54.779 1.00 79.61 123 TRP D N 1
ATOM 7310 C CA . TRP D 1 123 ? 94.292 -9.944 55.870 1.00 74.14 123 TRP D CA 1
ATOM 7311 C C . TRP D 1 123 ? 95.791 -9.923 55.606 1.00 82.21 123 TRP D C 1
ATOM 7312 O O . TRP D 1 123 ? 96.245 -10.174 54.485 1.00 80.57 123 TRP D O 1
ATOM 7323 N N . SER D 1 124 ? 96.556 -9.630 56.657 1.00 87.19 124 SER D N 1
ATOM 7324 C CA . SER D 1 124 ? 98.010 -9.629 56.633 1.00 85.67 124 SER D CA 1
ATOM 7325 C C . SER D 1 124 ? 98.523 -10.560 57.723 1.00 87.28 124 SER D C 1
ATOM 7326 O O . SER D 1 124 ? 97.816 -10.869 58.688 1.00 90.00 124 SER D O 1
ATOM 7329 N N . SER D 1 125 ? 99.772 -11.002 57.574 1.00 83.06 125 SER D N 1
ATOM 7330 C CA . SER D 1 125 ? 100.362 -11.815 58.631 1.00 84.65 125 SER D CA 1
ATOM 7331 C C . SER D 1 125 ? 100.357 -11.074 59.963 1.00 78.66 125 SER D C 1
ATOM 7332 O O . SER D 1 125 ? 100.329 -11.706 61.023 1.00 86.25 125 SER D O 1
ATOM 7335 N N . ALA D 1 126 ? 100.368 -9.739 59.931 1.00 81.77 126 ALA D N 1
ATOM 7336 C CA . ALA D 1 126 ? 100.378 -8.971 61.173 1.00 88.73 126 ALA D CA 1
ATOM 7337 C C . ALA D 1 126 ? 99.009 -8.973 61.847 1.00 91.07 126 ALA D C 1
ATOM 7338 O O . ALA D 1 126 ? 98.918 -8.983 63.082 1.00 85.08 126 ALA D O 1
ATOM 7340 N N . ASP D 1 127 ? 97.931 -8.960 61.056 1.00 100.45 127 ASP D N 1
ATOM 7341 C CA . ASP D 1 127 ? 96.590 -8.961 61.630 1.00 98.65 127 ASP D CA 1
ATOM 7342 C C . ASP D 1 127 ? 96.306 -10.214 62.447 1.00 95.63 127 ASP D C 1
ATOM 7343 O O . ASP D 1 127 ? 95.388 -10.208 63.274 1.00 95.35 127 ASP D O 1
ATOM 7348 N N . ILE D 1 128 ? 97.066 -11.288 62.231 1.00 93.08 128 ILE D N 1
ATOM 7349 C CA . ILE D 1 128 ? 96.795 -12.544 62.917 1.00 82.68 128 ILE D CA 1
ATOM 7350 C C . ILE D 1 128 ? 97.283 -12.499 64.358 1.00 85.50 128 ILE D C 1
ATOM 7351 O O . ILE D 1 128 ? 96.767 -13.232 65.209 1.00 88.64 128 ILE D O 1
ATOM 7356 N N . ASP D 1 129 ? 98.280 -11.661 64.658 1.00 92.71 129 ASP D N 1
ATOM 7357 C CA . ASP D 1 129 ? 98.840 -11.627 66.007 1.00 84.39 129 ASP D CA 1
ATOM 7358 C C . ASP D 1 129 ? 97.776 -11.288 67.043 1.00 83.72 129 ASP D C 1
ATOM 7359 O O . ASP D 1 129 ? 97.911 -11.653 68.214 1.00 82.16 129 ASP D O 1
ATOM 7364 N N . ALA D 1 130 ? 96.716 -10.588 66.629 1.00 90.73 130 ALA D N 1
ATOM 7365 C CA . ALA D 1 130 ? 95.673 -10.161 67.551 1.00 82.94 130 ALA D CA 1
ATOM 7366 C C . ALA D 1 130 ? 94.847 -11.323 68.082 1.00 77.89 130 ALA D C 1
ATOM 7367 O O . ALA D 1 130 ? 94.139 -11.155 69.082 1.00 76.73 130 ALA D O 1
ATOM 7369 N N . TYR D 1 131 ? 94.906 -12.483 67.429 1.00 81.48 131 TYR D N 1
ATOM 7370 C CA . TYR D 1 131 ? 94.107 -13.643 67.801 1.00 80.16 131 TYR D CA 1
ATOM 7371 C C . TYR D 1 131 ? 94.957 -14.770 68.370 1.00 79.47 131 TYR D C 1
ATOM 7372 O O . TYR D 1 131 ? 94.439 -15.865 68.605 1.00 77.86 131 TYR D O 1
ATOM 7381 N N . GLY D 1 132 ? 96.242 -14.516 68.623 1.00 79.30 132 GLY D N 1
ATOM 7382 C CA . GLY D 1 132 ? 97.133 -15.576 69.068 1.00 80.99 132 GLY D CA 1
ATOM 7383 C C . GLY D 1 132 ? 96.704 -16.242 70.360 1.00 77.72 132 GLY D C 1
ATOM 7384 O O . GLY D 1 132 ? 97.048 -17.400 70.605 1.00 73.56 132 GLY D O 1
ATOM 7385 N N . ALA D 1 133 ? 95.979 -15.521 71.218 1.00 77.48 133 ALA D N 1
ATOM 7386 C CA . ALA D 1 133 ? 95.417 -16.154 72.409 1.00 71.84 133 ALA D CA 1
ATOM 7387 C C . ALA D 1 133 ? 94.380 -17.208 72.029 1.00 81.56 133 ALA D C 1
ATOM 7388 O O . ALA D 1 133 ? 94.461 -18.360 72.470 1.00 70.84 133 ALA D O 1
ATOM 7390 N N . ASP D 1 134 ? 93.403 -16.835 71.190 1.00 82.21 134 ASP D N 1
ATOM 7391 C CA . ASP D 1 134 ? 92.368 -17.787 70.798 1.00 73.34 134 ASP D CA 1
ATOM 7392 C C . ASP D 1 134 ? 92.970 -18.971 70.053 1.00 75.79 134 ASP D C 1
ATOM 7393 O O . ASP D 1 134 ? 92.570 -20.121 70.271 1.00 74.25 134 ASP D O 1
ATOM 7398 N N . ILE D 1 135 ? 93.934 -18.708 69.166 1.00 76.64 135 ILE D N 1
ATOM 7399 C CA . ILE D 1 135 ? 94.547 -19.792 68.406 1.00 75.24 135 ILE D CA 1
ATOM 7400 C C . ILE D 1 135 ? 95.312 -20.725 69.332 1.00 73.75 135 ILE D C 1
ATOM 7401 O O . ILE D 1 135 ? 95.224 -21.952 69.212 1.00 71.81 135 ILE D O 1
ATOM 7406 N N . ALA D 1 136 ? 96.089 -20.163 70.259 1.00 78.96 136 ALA D N 1
ATOM 7407 C CA . ALA D 1 136 ? 97.000 -20.981 71.051 1.00 79.93 136 ALA D CA 1
ATOM 7408 C C . ALA D 1 136 ? 96.264 -21.954 71.957 1.00 82.36 136 ALA D C 1
ATOM 7409 O O . ALA D 1 136 ? 96.853 -22.957 72.376 1.00 77.75 136 ALA D O 1
ATOM 7411 N N . LYS D 1 137 ? 94.995 -21.687 72.265 1.00 84.05 137 LYS D N 1
ATOM 7412 C CA . LYS D 1 137 ? 94.217 -22.538 73.155 1.00 90.05 137 LYS D CA 1
ATOM 7413 C C . LYS D 1 137 ? 93.224 -23.429 72.405 1.00 78.61 137 LYS D C 1
ATOM 7414 O O . LYS D 1 137 ? 92.425 -24.124 73.041 1.00 76.57 137 LYS D O 1
ATOM 7420 N N . ALA D 1 138 ? 93.275 -23.449 71.078 1.00 80.75 138 ALA D N 1
ATOM 7421 C CA . ALA D 1 138 ? 92.300 -24.183 70.278 1.00 83.80 138 ALA D CA 1
ATOM 7422 C C . ALA D 1 138 ? 92.791 -25.601 70.015 1.00 80.76 138 ALA D C 1
ATOM 7423 O O . ALA D 1 138 ? 93.924 -25.800 69.565 1.00 77.79 138 ALA D O 1
ATOM 7425 N N . ARG D 1 139 ? 91.919 -26.582 70.272 1.00 82.92 139 ARG D N 1
ATOM 7426 C CA . ARG D 1 139 ? 92.290 -27.981 70.082 1.00 71.92 139 ARG D CA 1
ATOM 7427 C C . ARG D 1 139 ? 92.556 -28.297 68.615 1.00 67.02 139 ARG D C 1
ATOM 7428 O O . ARG D 1 139 ? 93.483 -29.048 68.300 1.00 74.01 139 ARG D O 1
ATOM 7436 N N . ILE D 1 140 ? 91.747 -27.755 67.706 1.00 72.70 140 ILE D N 1
ATOM 7437 C CA . ILE D 1 140 ? 91.961 -27.923 66.273 1.00 71.82 140 ILE D CA 1
ATOM 7438 C C . ILE D 1 140 ? 91.657 -26.601 65.582 1.00 66.32 140 ILE D C 1
ATOM 7439 O O . ILE D 1 140 ? 90.892 -25.774 66.087 1.00 64.27 140 ILE D O 1
ATOM 7444 N N . THR D 1 141 ? 92.276 -26.401 64.421 1.00 58.40 141 THR D N 1
ATOM 7445 C CA . THR D 1 141 ? 92.227 -25.126 63.718 1.00 59.31 141 THR D CA 1
ATOM 7446 C C . THR D 1 141 ? 92.027 -25.400 62.239 1.00 67.77 141 THR D C 1
ATOM 7447 O O . THR D 1 141 ? 92.834 -26.099 61.622 1.00 71.19 141 THR D O 1
ATOM 7451 N N . LEU D 1 142 ? 90.965 -24.837 61.674 1.00 70.77 142 LEU D N 1
ATOM 7452 C CA . LEU D 1 142 ? 90.564 -25.109 60.302 1.00 64.09 142 LEU D CA 1
ATOM 7453 C C . LEU D 1 142 ? 90.978 -23.944 59.417 1.00 66.34 142 LEU D C 1
ATOM 7454 O O . LEU D 1 142 ? 90.723 -22.780 59.752 1.00 64.06 142 LEU D O 1
ATOM 7459 N N . LEU D 1 143 ? 91.633 -24.265 58.304 1.00 63.74 143 LEU D N 1
ATOM 7460 C CA . LEU D 1 143 ? 92.041 -23.288 57.312 1.00 65.11 143 LEU D CA 1
ATOM 7461 C C . LEU D 1 143 ? 91.527 -23.719 55.947 1.00 72.06 143 LEU D C 1
ATOM 7462 O O . LEU D 1 143 ? 91.175 -24.881 55.728 1.00 73.57 143 LEU D O 1
ATOM 7467 N N . GLN D 1 144 ? 91.485 -22.757 55.034 1.00 73.91 144 GLN D N 1
ATOM 7468 C CA . GLN D 1 144 ? 91.153 -23.004 53.635 1.00 71.67 144 GLN D CA 1
ATOM 7469 C C . GLN D 1 144 ? 92.116 -22.153 52.813 1.00 74.88 144 GLN D C 1
ATOM 7470 O O . GLN D 1 144 ? 93.174 -21.738 53.295 1.00 79.83 144 GLN D O 1
ATOM 7476 N N . ARG D 1 145 ? 91.781 -21.913 51.549 1.00 80.36 145 ARG D N 1
ATOM 7477 C CA . ARG D 1 145 ? 92.658 -21.172 50.651 1.00 77.88 145 ARG D CA 1
ATOM 7478 C C . ARG D 1 145 ? 91.941 -19.991 50.016 1.00 76.01 145 ARG D C 1
ATOM 7479 O O . ARG D 1 145 ? 92.289 -19.571 48.910 1.00 76.91 145 ARG D O 1
ATOM 7487 N N . GLU D 1 146 ? 90.938 -19.445 50.704 1.00 76.90 146 GLU D N 1
ATOM 7488 C CA . GLU D 1 146 ? 90.202 -18.283 50.223 1.00 76.04 146 GLU D CA 1
ATOM 7489 C C . GLU D 1 146 ? 90.616 -16.997 50.933 1.00 70.98 146 GLU D C 1
ATOM 7490 O O . GLU D 1 146 ? 89.881 -16.006 50.886 1.00 76.73 146 GLU D O 1
ATOM 7496 N N . VAL D 1 147 ? 91.772 -17.001 51.597 1.00 74.82 147 VAL D N 1
ATOM 7497 C CA . VAL D 1 147 ? 92.323 -15.813 52.246 1.00 69.90 147 VAL D CA 1
ATOM 7498 C C . VAL D 1 147 ? 93.805 -15.717 51.919 1.00 71.21 147 VAL D C 1
ATOM 7499 O O . VAL D 1 147 ? 94.428 -16.700 51.497 1.00 79.64 147 VAL D O 1
ATOM 7503 N N . PRO D 1 148 ? 94.395 -14.535 52.102 1.00 73.77 148 PRO D N 1
ATOM 7504 C CA . PRO D 1 148 ? 95.796 -14.342 51.694 1.00 78.26 148 PRO D CA 1
ATOM 7505 C C . PRO D 1 148 ? 96.730 -15.359 52.340 1.00 77.31 148 PRO D C 1
ATOM 7506 O O . PRO D 1 148 ? 96.568 -15.741 53.499 1.00 77.11 148 PRO D O 1
ATOM 7510 N N . HIS D 1 149 ? 97.726 -15.789 51.565 1.00 82.30 149 HIS D N 1
ATOM 7511 C CA . HIS D 1 149 ? 98.582 -16.884 52.006 1.00 86.09 149 HIS D CA 1
ATOM 7512 C C . HIS D 1 149 ? 99.392 -16.512 53.238 1.00 81.92 149 HIS D C 1
ATOM 7513 O O . HIS D 1 149 ? 99.636 -17.358 54.102 1.00 81.04 149 HIS D O 1
ATOM 7520 N N . GLU D 1 150 ? 99.852 -15.265 53.327 1.00 80.41 150 GLU D N 1
ATOM 7521 C CA . GLU D 1 150 ? 100.654 -14.892 54.488 1.00 77.45 150 GLU D CA 1
ATOM 7522 C C . GLU D 1 150 ? 99.831 -14.937 55.771 1.00 74.23 150 GLU D C 1
ATOM 7523 O O . GLU D 1 150 ? 100.379 -15.193 56.847 1.00 75.04 150 GLU D O 1
ATOM 7529 N N . ALA D 1 151 ? 98.522 -14.702 55.680 1.00 77.33 151 ALA D N 1
ATOM 7530 C CA . ALA D 1 151 ? 97.674 -14.790 56.865 1.00 71.43 151 ALA D CA 1
ATOM 7531 C C . ALA D 1 151 ? 97.459 -16.239 57.293 1.00 70.52 151 ALA D C 1
ATOM 7532 O O . ALA D 1 151 ? 97.540 -16.556 58.486 1.00 67.11 151 ALA D O 1
ATOM 7534 N N . ASN D 1 152 ? 97.177 -17.137 56.342 1.00 74.57 152 ASN D N 1
ATOM 7535 C CA . ASN D 1 152 ? 97.066 -18.548 56.697 1.00 72.86 152 ASN D CA 1
ATOM 7536 C C . ASN D 1 152 ? 98.367 -19.049 57.302 1.00 76.92 152 ASN D C 1
ATOM 7537 O O . ASN D 1 152 ? 98.361 -19.804 58.282 1.00 79.31 152 ASN D O 1
ATOM 7542 N N . LEU D 1 153 ? 99.499 -18.637 56.722 1.00 75.59 153 LEU D N 1
ATOM 7543 C CA . LEU D 1 153 ? 100.796 -19.047 57.245 1.00 72.84 153 LEU D CA 1
ATOM 7544 C C . LEU D 1 153 ? 100.958 -18.598 58.688 1.00 71.56 153 LEU D C 1
ATOM 7545 O O . LEU D 1 153 ? 101.410 -19.370 59.539 1.00 67.63 153 LEU D O 1
ATOM 7550 N N . ALA D 1 154 ? 100.560 -17.356 58.988 1.00 71.26 154 ALA D N 1
ATOM 7551 C CA . ALA D 1 154 ? 100.693 -16.839 60.345 1.00 67.62 154 ALA D CA 1
ATOM 7552 C C . ALA D 1 154 ? 99.883 -17.666 61.336 1.00 68.09 154 ALA D C 1
ATOM 7553 O O . ALA D 1 154 ? 100.335 -17.919 62.456 1.00 72.50 154 ALA D O 1
ATOM 7555 N N . VAL D 1 155 ? 98.676 -18.079 60.951 1.00 75.91 155 VAL D N 1
ATOM 7556 C CA . VAL D 1 155 ? 97.880 -18.944 61.817 1.00 70.19 155 VAL D CA 1
ATOM 7557 C C . VAL D 1 155 ? 98.590 -20.277 62.024 1.00 66.37 155 VAL D C 1
ATOM 7558 O O . VAL D 1 155 ? 98.658 -20.796 63.143 1.00 63.87 155 VAL D O 1
ATOM 7562 N N . ALA D 1 156 ? 99.128 -20.853 60.951 1.00 61.88 156 ALA D N 1
ATOM 7563 C CA . ALA D 1 156 ? 99.748 -22.165 61.065 1.00 60.83 156 ALA D CA 1
ATOM 7564 C C . ALA D 1 156 ? 100.981 -22.109 61.953 1.00 69.46 156 ALA D C 1
ATOM 7565 O O . ALA D 1 156 ? 101.219 -23.019 62.756 1.00 76.12 156 ALA D O 1
ATOM 7567 N N . LYS D 1 157 ? 101.783 -21.051 61.816 1.00 70.43 157 LYS D N 1
ATOM 7568 C CA . LYS D 1 157 ? 102.924 -20.874 62.705 1.00 64.55 157 LYS D CA 1
ATOM 7569 C C . LYS D 1 157 ? 102.469 -20.814 64.154 1.00 65.39 157 LYS D C 1
ATOM 7570 O O . LYS D 1 157 ? 102.988 -21.536 65.011 1.00 71.84 157 LYS D O 1
ATOM 7576 N N . ALA D 1 158 ? 101.473 -19.973 64.438 1.00 58.92 158 ALA D N 1
ATOM 7577 C CA . ALA D 1 158 ? 100.971 -19.851 65.802 1.00 66.63 158 ALA D CA 1
ATOM 7578 C C . ALA D 1 158 ? 100.520 -21.202 66.352 1.00 66.91 158 ALA D C 1
ATOM 7579 O O . ALA D 1 158 ? 100.726 -21.500 67.535 1.00 67.18 158 ALA D O 1
ATOM 7581 N N . VAL D 1 159 ? 99.899 -22.032 65.517 1.00 63.58 159 VAL D N 1
ATOM 7582 C CA . VAL D 1 159 ? 99.413 -23.313 66.011 1.00 67.81 159 VAL D CA 1
ATOM 7583 C C . VAL D 1 159 ? 100.582 -24.226 66.357 1.00 66.85 159 VAL D C 1
ATOM 7584 O O . VAL D 1 159 ? 100.593 -24.869 67.415 1.00 70.89 159 VAL D O 1
ATOM 7588 N N . ARG D 1 160 ? 101.590 -24.294 65.482 1.00 64.95 160 ARG D N 1
ATOM 7589 C CA . ARG D 1 160 ? 102.779 -25.086 65.798 1.00 70.12 160 ARG D CA 1
ATOM 7590 C C . ARG D 1 160 ? 103.433 -24.593 67.085 1.00 66.61 160 ARG D C 1
ATOM 7591 O O . ARG D 1 160 ? 103.875 -25.392 67.917 1.00 65.56 160 ARG D O 1
ATOM 7599 N N . ALA D 1 161 ? 103.481 -23.275 67.271 1.00 64.81 161 ALA D N 1
ATOM 7600 C CA . ALA D 1 161 ? 104.081 -22.710 68.472 1.00 63.92 161 ALA D CA 1
ATOM 7601 C C . ALA D 1 161 ? 103.352 -23.165 69.731 1.00 65.49 161 ALA D C 1
ATOM 7602 O O . ALA D 1 161 ? 103.984 -23.389 70.774 1.00 80.45 161 ALA D O 1
ATOM 7604 N N . ALA D 1 162 ? 102.028 -23.300 69.660 1.00 64.52 162 ALA D N 1
ATOM 7605 C CA . ALA D 1 162 ? 101.238 -23.773 70.789 1.00 66.29 162 ALA D CA 1
ATOM 7606 C C . ALA D 1 162 ? 101.077 -25.286 70.800 1.00 68.36 162 ALA D C 1
ATOM 7607 O O . ALA D 1 162 ? 100.533 -25.833 71.771 1.00 67.38 162 ALA D O 1
ATOM 7609 N N . GLY D 1 163 ? 101.562 -25.968 69.769 1.00 63.45 163 GLY D N 1
ATOM 7610 C CA . GLY D 1 163 ? 101.454 -27.409 69.713 1.00 62.81 163 GLY D CA 1
ATOM 7611 C C . GLY D 1 163 ? 100.037 -27.892 69.538 1.00 71.45 163 GLY D C 1
ATOM 7612 O O . GLY D 1 163 ? 99.631 -28.863 70.192 1.00 72.53 163 GLY D O 1
ATOM 7613 N N . GLY D 1 164 ? 99.265 -27.219 68.688 1.00 72.89 164 GLY D N 1
ATOM 7614 C CA . GLY D 1 164 ? 97.928 -27.630 68.339 1.00 65.97 164 GLY D CA 1
ATOM 7615 C C . GLY D 1 164 ? 97.886 -28.341 67.004 1.00 67.06 164 GLY D C 1
ATOM 7616 O O . GLY D 1 164 ? 98.907 -28.782 66.467 1.00 70.44 164 GLY D O 1
ATOM 7617 N N . THR D 1 165 ? 96.683 -28.446 66.454 1.00 67.95 165 THR D N 1
ATOM 7618 C CA . THR D 1 165 ? 96.434 -29.245 65.263 1.00 68.49 165 THR D CA 1
ATOM 7619 C C . THR D 1 165 ? 95.828 -28.360 64.189 1.00 66.90 165 THR D C 1
ATOM 7620 O O . THR D 1 165 ? 94.826 -27.681 64.431 1.00 69.49 165 THR D O 1
ATOM 7624 N N . VAL D 1 166 ? 96.439 -28.370 63.008 1.00 64.64 166 VAL D N 1
ATOM 7625 C CA . VAL D 1 166 ? 95.975 -27.591 61.870 1.00 64.74 166 VAL D CA 1
ATOM 7626 C C . VAL D 1 166 ? 95.353 -28.560 60.877 1.00 69.56 166 VAL D C 1
ATOM 7627 O O . VAL D 1 166 ? 96.049 -29.402 60.299 1.00 69.49 166 VAL D O 1
ATOM 7631 N N . LEU D 1 167 ? 94.042 -28.446 60.684 1.00 69.11 167 LEU D N 1
ATOM 7632 C CA . LEU D 1 167 ? 93.346 -29.130 59.602 1.00 67.00 167 LEU D CA 1
ATOM 7633 C C . LEU D 1 167 ? 93.280 -28.181 58.416 1.00 64.61 167 LEU D C 1
ATOM 7634 O O . LEU D 1 167 ? 92.756 -27.070 58.538 1.00 67.97 167 LEU D O 1
ATOM 7639 N N . LEU D 1 168 ? 93.819 -28.612 57.281 1.00 67.64 168 LEU D N 1
ATOM 7640 C CA . LEU D 1 168 ? 93.890 -27.798 56.078 1.00 68.17 168 LEU D CA 1
ATOM 7641 C C . LEU D 1 168 ? 92.962 -28.374 55.019 1.00 77.72 168 LEU D C 1
ATOM 7642 O O . LEU D 1 168 ? 93.043 -29.563 54.691 1.00 71.96 168 LEU D O 1
ATOM 7647 N N . ASP D 1 169 ? 92.084 -27.533 54.490 1.00 79.41 169 ASP D N 1
ATOM 7648 C CA . ASP D 1 169 ? 91.357 -27.861 53.277 1.00 79.30 169 ASP D CA 1
ATOM 7649 C C . ASP D 1 169 ? 92.112 -27.194 52.133 1.00 81.88 169 ASP D C 1
ATOM 7650 O O . ASP D 1 169 ? 92.078 -25.962 52.028 1.00 83.86 169 ASP D O 1
ATOM 7655 N N . PRO D 1 170 ? 92.834 -27.957 51.290 1.00 76.36 170 PRO D N 1
ATOM 7656 C CA . PRO D 1 170 ? 93.657 -27.329 50.229 1.00 76.30 170 PRO D CA 1
ATOM 7657 C C . PRO D 1 170 ? 92.858 -26.880 49.026 1.00 83.92 170 PRO D C 1
ATOM 7658 O O . PRO D 1 170 ? 93.173 -27.199 47.881 1.00 90.23 170 PRO D O 1
ATOM 7662 N N . ALA D 1 171 ? 91.807 -26.108 49.285 1.00 85.89 171 ALA D N 1
ATOM 7663 C CA . ALA D 1 171 ? 90.853 -25.733 48.251 1.00 85.40 171 ALA D CA 1
ATOM 7664 C C . ALA D 1 171 ? 90.570 -24.244 48.341 1.00 80.10 171 ALA D C 1
ATOM 7665 O O . ALA D 1 171 ? 90.185 -23.746 49.414 1.00 74.42 171 ALA D O 1
ATOM 7667 N N . PRO D 1 172 ? 90.725 -23.488 47.243 1.00 81.73 172 PRO D N 1
ATOM 7668 C CA . PRO D 1 172 ? 91.158 -23.931 45.898 1.00 90.32 172 PRO D CA 1
ATOM 7669 C C . PRO D 1 172 ? 92.659 -24.217 45.857 1.00 90.92 172 PRO D C 1
ATOM 7670 O O . PRO D 1 172 ? 93.419 -23.632 46.622 1.00 88.97 172 PRO D O 1
ATOM 7674 N N . VAL D 1 173 ? 93.118 -25.110 44.976 1.00 96.34 173 VAL D N 1
ATOM 7675 C CA . VAL D 1 173 ? 94.531 -25.474 44.968 1.00 94.44 173 VAL D CA 1
ATOM 7676 C C . VAL D 1 173 ? 95.381 -24.250 44.660 1.00 95.47 173 VAL D C 1
ATOM 7677 O O . VAL D 1 173 ? 96.382 -23.980 45.334 1.00 109.29 173 VAL D O 1
ATOM 7681 N N . GLY D 1 174 ? 95.000 -23.500 43.634 1.00 98.65 174 GLY D N 1
ATOM 7682 C CA . GLY D 1 174 ? 95.750 -22.308 43.286 1.00 111.55 174 GLY D CA 1
ATOM 7683 C C . GLY D 1 174 ? 97.205 -22.622 43.007 1.00 115.34 174 GLY D C 1
ATOM 7684 O O . GLY D 1 174 ? 97.547 -23.616 42.356 1.00 114.41 174 GLY D O 1
ATOM 7685 N N . ASP D 1 175 ? 98.081 -21.760 43.511 1.00 105.72 175 ASP D N 1
ATOM 7686 C CA . ASP D 1 175 ? 99.519 -21.927 43.333 1.00 114.64 175 ASP D CA 1
ATOM 7687 C C . ASP D 1 175 ? 99.974 -23.092 44.202 1.00 118.67 175 ASP D C 1
ATOM 7688 O O . ASP D 1 175 ? 100.102 -22.960 45.420 1.00 118.98 175 ASP D O 1
ATOM 7693 N N . ALA D 1 176 ? 100.215 -24.248 43.575 1.00 126.91 176 ALA D N 1
ATOM 7694 C CA . ALA D 1 176 ? 100.515 -25.453 44.344 1.00 123.53 176 ALA D CA 1
ATOM 7695 C C . ALA D 1 176 ? 101.822 -25.311 45.114 1.00 120.17 176 ALA D C 1
ATOM 7696 O O . ALA D 1 176 ? 101.939 -25.793 46.248 1.00 117.21 176 ALA D O 1
ATOM 7698 N N . SER D 1 177 ? 102.822 -24.659 44.515 1.00 118.81 177 SER D N 1
ATOM 7699 C CA . SER D 1 177 ? 104.093 -24.475 45.206 1.00 110.46 177 SER D CA 1
ATOM 7700 C C . SER D 1 177 ? 103.947 -23.518 46.382 1.00 109.80 177 SER D C 1
ATOM 7701 O O . SER D 1 177 ? 104.580 -23.707 47.426 1.00 108.53 177 SER D O 1
ATOM 7704 N N . GLN D 1 178 ? 103.120 -22.482 46.232 1.00 110.67 178 GLN D N 1
ATOM 7705 C CA . GLN D 1 178 ? 102.930 -21.540 47.327 1.00 109.95 178 GLN D CA 1
ATOM 7706 C C . GLN D 1 178 ? 102.318 -22.211 48.551 1.00 107.29 178 GLN D C 1
ATOM 7707 O O . GLN D 1 178 ? 102.522 -21.741 49.674 1.00 111.62 178 GLN D O 1
ATOM 7713 N N . MET D 1 179 ? 101.547 -23.281 48.364 1.00 98.58 179 MET D N 1
ATOM 7714 C CA . MET D 1 179 ? 100.962 -23.992 49.494 1.00 93.29 179 MET D CA 1
ATOM 7715 C C . MET D 1 179 ? 101.823 -25.156 49.960 1.00 88.63 179 MET D C 1
ATOM 7716 O O . MET D 1 179 ? 101.456 -25.830 50.926 1.00 81.99 179 MET D O 1
ATOM 7721 N N . ALA D 1 180 ? 102.950 -25.415 49.299 1.00 95.74 180 ALA D N 1
ATOM 7722 C CA . ALA D 1 180 ? 103.842 -26.465 49.769 1.00 85.21 180 ALA D CA 1
ATOM 7723 C C . ALA D 1 180 ? 104.331 -26.169 51.182 1.00 84.84 180 ALA D C 1
ATOM 7724 O O . ALA D 1 180 ? 104.451 -27.080 52.012 1.00 84.01 180 ALA D O 1
ATOM 7726 N N . ASP D 1 181 ? 104.616 -24.898 51.479 1.00 78.80 181 ASP D N 1
ATOM 7727 C CA . ASP D 1 181 ? 105.059 -24.539 52.820 1.00 84.15 181 ASP D CA 1
ATOM 7728 C C . ASP D 1 181 ? 103.899 -24.371 53.792 1.00 80.51 181 ASP D C 1
ATOM 7729 O O . ASP D 1 181 ? 104.125 -24.346 55.007 1.00 75.85 181 ASP D O 1
ATOM 7734 N N . LEU D 1 182 ? 102.668 -24.242 53.294 1.00 80.64 182 LEU D N 1
ATOM 7735 C CA . LEU D 1 182 ? 101.521 -24.285 54.193 1.00 73.97 182 LEU D CA 1
ATOM 7736 C C . LEU D 1 182 ? 101.209 -25.721 54.590 1.00 72.03 182 LEU D C 1
ATOM 7737 O O . LEU D 1 182 ? 100.868 -25.990 55.747 1.00 68.44 182 LEU D O 1
ATOM 7742 N N . ILE D 1 183 ? 101.355 -26.655 53.645 1.00 72.88 183 ILE D N 1
ATOM 7743 C CA . ILE D 1 183 ? 101.094 -28.060 53.936 1.00 70.93 183 ILE D CA 1
ATOM 7744 C C . ILE D 1 183 ? 102.106 -28.585 54.944 1.00 72.75 183 ILE D C 1
ATOM 7745 O O . ILE D 1 183 ? 101.774 -29.399 55.813 1.00 74.32 183 ILE D O 1
ATOM 7750 N N . ALA D 1 184 ? 103.349 -28.106 54.861 1.00 78.64 184 ALA D N 1
ATOM 7751 C CA . ALA D 1 184 ? 104.383 -28.533 55.797 1.00 74.87 184 ALA D CA 1
ATOM 7752 C C . ALA D 1 184 ? 104.019 -28.216 57.244 1.00 73.18 184 ALA D C 1
ATOM 7753 O O . ALA D 1 184 ? 104.415 -28.952 58.157 1.00 72.28 184 ALA D O 1
ATOM 7755 N N . LEU D 1 185 ? 103.288 -27.126 57.479 1.00 73.29 185 LEU D N 1
ATOM 7756 C CA . LEU D 1 185 ? 102.874 -26.760 58.827 1.00 72.67 185 LEU D CA 1
ATOM 7757 C C . LEU D 1 185 ? 101.522 -27.339 59.213 1.00 71.54 185 LEU D C 1
ATOM 7758 O O . LEU D 1 185 ? 101.114 -27.190 60.373 1.00 70.87 185 LEU D O 1
ATOM 7763 N N . SER D 1 186 ? 100.828 -27.989 58.281 1.00 69.88 186 SER D N 1
ATOM 7764 C CA . SER D 1 186 ? 99.552 -28.613 58.575 1.00 71.12 186 SER D CA 1
ATOM 7765 C C . SER D 1 186 ? 99.757 -29.963 59.241 1.00 73.76 186 SER D C 1
ATOM 7766 O O . SER D 1 186 ? 100.698 -30.700 58.933 1.00 78.29 186 SER D O 1
ATOM 7769 N N . ASP D 1 187 ? 98.852 -30.292 60.156 1.00 67.56 187 ASP D N 1
ATOM 7770 C CA . ASP D 1 187 ? 98.851 -31.601 60.784 1.00 64.56 187 ASP D CA 1
ATOM 7771 C C . ASP D 1 187 ? 97.896 -32.570 60.113 1.00 66.22 187 ASP D C 1
ATOM 7772 O O . ASP D 1 187 ? 98.152 -33.776 60.121 1.00 67.60 187 ASP D O 1
ATOM 7777 N N . ILE D 1 188 ? 96.820 -32.064 59.514 1.00 72.04 188 ILE D N 1
ATOM 7778 C CA . ILE D 1 188 ? 95.808 -32.875 58.843 1.00 65.59 188 ILE D CA 1
ATOM 7779 C C . ILE D 1 188 ? 95.443 -32.173 57.543 1.00 68.09 188 ILE D C 1
ATOM 7780 O O . ILE D 1 188 ? 95.350 -30.944 57.501 1.00 68.98 188 ILE D O 1
ATOM 7785 N N . ILE D 1 189 ? 95.248 -32.945 56.479 1.00 66.72 189 ILE D N 1
ATOM 7786 C CA . ILE D 1 189 ? 94.927 -32.395 55.167 1.00 66.87 189 ILE D CA 1
ATOM 7787 C C . ILE D 1 189 ? 93.867 -33.281 54.526 1.00 74.54 189 ILE D C 1
ATOM 7788 O O . ILE D 1 189 ? 93.927 -34.511 54.620 1.00 76.20 189 ILE D O 1
ATOM 7793 N N . SER D 1 190 ? 92.889 -32.653 53.879 1.00 73.78 190 SER D N 1
ATOM 7794 C CA . SER D 1 190 ? 91.684 -33.332 53.406 1.00 77.93 190 SER D CA 1
ATOM 7795 C C . SER D 1 190 ? 91.413 -32.941 51.961 1.00 83.48 190 SER D C 1
ATOM 7796 O O . SER D 1 190 ? 90.466 -32.203 51.667 1.00 79.78 190 SER D O 1
ATOM 7799 N N . PRO D 1 191 ? 92.233 -33.410 51.031 1.00 85.45 191 PRO D N 1
ATOM 7800 C CA . PRO D 1 191 ? 91.993 -33.102 49.622 1.00 89.03 191 PRO D CA 1
ATOM 7801 C C . PRO D 1 191 ? 90.991 -34.060 49.000 1.00 94.89 191 PRO D C 1
ATOM 7802 O O . PRO D 1 191 ? 90.890 -35.229 49.379 1.00 94.78 191 PRO D O 1
ATOM 7806 N N . ASN D 1 192 ? 90.241 -33.546 48.029 1.00 95.80 192 ASN D N 1
ATOM 7807 C CA . ASN D 1 192 ? 89.343 -34.379 47.243 1.00 102.00 192 ASN D CA 1
ATOM 7808 C C . ASN D 1 192 ? 90.105 -34.923 46.030 1.00 106.41 192 ASN D C 1
ATOM 7809 O O . ASN D 1 192 ? 91.337 -34.864 45.967 1.00 103.62 192 ASN D O 1
ATOM 7814 N N . GLU D 1 193 ? 89.377 -35.482 45.060 1.00 111.28 193 GLU D N 1
ATOM 7815 C CA . GLU D 1 193 ? 90.029 -36.106 43.912 1.00 114.74 193 GLU D CA 1
ATOM 7816 C C . GLU D 1 193 ? 90.873 -35.097 43.140 1.00 116.13 193 GLU D C 1
ATOM 7817 O O . GLU D 1 193 ? 92.024 -35.375 42.782 1.00 107.24 193 GLU D O 1
ATOM 7819 N N . THR D 1 194 ? 90.313 -33.913 42.876 1.00 125.54 194 THR D N 1
ATOM 7820 C CA . THR D 1 194 ? 91.024 -32.909 42.091 1.00 122.89 194 THR D CA 1
ATOM 7821 C C . THR D 1 194 ? 92.228 -32.364 42.847 1.00 119.65 194 THR D C 1
ATOM 7822 O O . THR D 1 194 ? 93.341 -32.299 42.310 1.00 117.21 194 THR D O 1
ATOM 7826 N N . GLU D 1 195 ? 92.016 -31.948 44.095 1.00 108.59 195 GLU D N 1
ATOM 7827 C CA . GLU D 1 195 ? 93.080 -31.301 44.849 1.00 103.40 195 GLU D CA 1
ATOM 7828 C C . GLU D 1 195 ? 94.258 -32.244 45.038 1.00 106.36 195 GLU D C 1
ATOM 7829 O O . GLU D 1 195 ? 95.413 -31.853 44.840 1.00 107.20 195 GLU D O 1
ATOM 7835 N N . ALA D 1 196 ? 93.984 -33.500 45.386 1.00 109.77 196 ALA D N 1
ATOM 7836 C CA . ALA D 1 196 ? 95.057 -34.477 45.513 1.00 106.35 196 ALA D CA 1
ATOM 7837 C C . ALA D 1 196 ? 95.753 -34.710 44.181 1.00 115.64 196 ALA D C 1
ATOM 7838 O O . ALA D 1 196 ? 96.937 -35.061 44.151 1.00 120.25 196 ALA D O 1
ATOM 7840 N N . ALA D 1 197 ? 95.034 -34.535 43.071 1.00 123.15 197 ALA D N 1
ATOM 7841 C CA . ALA D 1 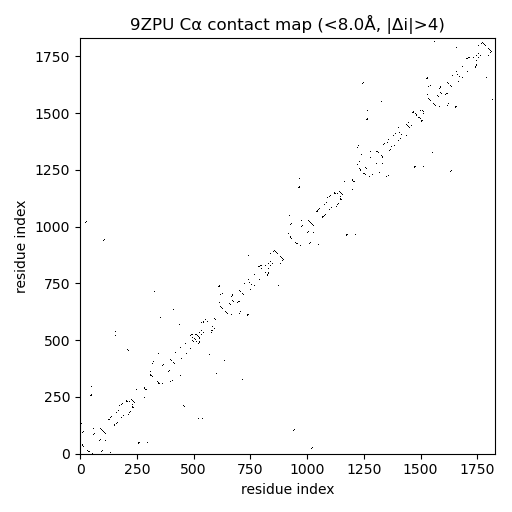197 ? 95.651 -34.717 41.762 1.00 124.66 197 ALA D CA 1
ATOM 7842 C C . ALA D 1 197 ? 96.696 -33.641 41.494 1.00 121.77 197 ALA D C 1
ATOM 7843 O O . ALA D 1 197 ? 97.757 -33.928 40.929 1.00 124.36 197 ALA D O 1
ATOM 7845 N N . GLU D 1 198 ? 96.412 -32.395 41.880 1.00 111.73 198 GLU D N 1
ATOM 7846 C CA . GLU D 1 198 ? 97.358 -31.313 41.633 1.00 111.71 198 GLU D CA 1
ATOM 7847 C C . GLU D 1 198 ? 98.521 -31.330 42.616 1.00 106.64 198 GLU D C 1
ATOM 7848 O O . GLU D 1 198 ? 99.667 -31.087 42.226 1.00 108.85 198 GLU D O 1
ATOM 7854 N N . ILE D 1 199 ? 98.248 -31.600 43.892 1.00 113.96 199 ILE D N 1
ATOM 7855 C CA . ILE D 1 199 ? 99.296 -31.530 44.907 1.00 111.92 199 ILE D CA 1
ATOM 7856 C C . ILE D 1 199 ? 100.333 -32.623 44.682 1.00 111.71 199 ILE D C 1
ATOM 7857 O O . ILE D 1 199 ? 101.542 -32.365 44.690 1.00 107.19 199 ILE D O 1
ATOM 7862 N N . THR D 1 200 ? 99.877 -33.859 44.479 1.00 107.21 200 THR D N 1
ATOM 7863 C CA . THR D 1 200 ? 100.771 -34.998 44.328 1.00 113.61 200 THR D CA 1
ATOM 7864 C C . THR D 1 200 ? 101.022 -35.382 42.877 1.00 120.32 200 THR D C 1
ATOM 7865 O O . THR D 1 200 ? 102.029 -36.038 42.590 1.00 121.46 200 THR D O 1
ATOM 7869 N N . GLY D 1 201 ? 100.140 -34.993 41.960 1.00 131.62 201 GLY D N 1
ATOM 7870 C CA . GLY D 1 201 ? 100.198 -35.459 40.597 1.00 136.00 201 GLY D CA 1
ATOM 7871 C C . GLY D 1 201 ? 99.510 -36.786 40.361 1.00 140.22 201 GLY D C 1
ATOM 7872 O O . GLY D 1 201 ? 99.367 -37.196 39.201 1.00 142.18 201 GLY D O 1
ATOM 7873 N N . ILE D 1 202 ? 99.061 -37.453 41.421 1.00 129.04 202 ILE D N 1
ATOM 7874 C CA . ILE D 1 202 ? 98.430 -38.766 41.340 1.00 122.36 202 ILE D CA 1
ATOM 7875 C C . ILE D 1 202 ? 96.920 -38.566 41.344 1.00 121.65 202 ILE D C 1
ATOM 7876 O O . ILE D 1 202 ? 96.352 -38.069 42.325 1.00 117.91 202 ILE D O 1
ATOM 7881 N N . GLU D 1 203 ? 96.269 -38.955 40.254 1.00 129.53 203 GLU D N 1
ATOM 7882 C CA . GLU D 1 203 ? 94.812 -38.949 40.208 1.00 129.04 203 GLU D CA 1
ATOM 7883 C C . GLU D 1 203 ? 94.290 -40.134 41.007 1.00 128.42 203 GLU D C 1
ATOM 7884 O O . GLU D 1 203 ? 94.631 -41.279 40.687 1.00 119.76 203 GLU D O 1
ATOM 7886 N N . PRO D 1 204 ? 93.478 -39.918 42.062 1.00 119.41 204 PRO D N 1
ATOM 7887 C CA . PRO D 1 204 ? 92.929 -41.052 42.812 1.00 122.85 204 PRO D CA 1
ATOM 7888 C C . PRO D 1 204 ? 91.815 -41.764 42.046 1.00 129.81 204 PRO D C 1
ATOM 7889 O O . PRO D 1 204 ? 90.621 -41.617 42.339 1.00 130.28 204 PRO D O 1
ATOM 7893 N N . THR D 1 205 ? 92.220 -42.540 41.045 1.00 133.35 205 THR D N 1
ATOM 7894 C CA . THR D 1 205 ? 91.248 -43.156 40.150 1.00 136.60 205 THR D CA 1
ATOM 7895 C C . THR D 1 205 ? 90.498 -44.291 40.834 1.00 140.83 205 THR D C 1
ATOM 7896 O O . THR D 1 205 ? 89.347 -44.573 40.484 1.00 149.66 205 THR D O 1
ATOM 7900 N N . ASP D 1 206 ? 91.131 -44.948 41.802 1.00 133.51 206 ASP D N 1
ATOM 7901 C CA . ASP D 1 206 ? 90.505 -45.992 42.606 1.00 123.32 206 ASP D CA 1
ATOM 7902 C C . ASP D 1 206 ? 91.168 -45.965 43.980 1.00 116.92 206 ASP D C 1
ATOM 7903 O O . ASP D 1 206 ? 91.903 -45.029 44.309 1.00 116.73 206 ASP D O 1
ATOM 7908 N N . LEU D 1 207 ? 90.914 -46.993 44.793 1.00 121.49 207 LEU D N 1
ATOM 7909 C CA . LEU D 1 207 ? 91.412 -46.982 46.167 1.00 123.87 207 LEU D CA 1
ATOM 7910 C C . LEU D 1 207 ? 92.903 -47.302 46.267 1.00 121.54 207 LEU D C 1
ATOM 7911 O O . LEU D 1 207 ? 93.530 -46.952 47.274 1.00 109.66 207 LEU D O 1
ATOM 7916 N N . ALA D 1 208 ? 93.488 -47.948 45.255 1.00 119.48 208 ALA D N 1
ATOM 7917 C CA . ALA D 1 208 ? 94.921 -48.229 45.282 1.00 115.49 208 ALA D CA 1
ATOM 7918 C C . ALA D 1 208 ? 95.739 -47.003 44.893 1.00 113.21 208 ALA D C 1
ATOM 7919 O O . ALA D 1 208 ? 96.804 -46.754 45.471 1.00 110.70 208 ALA D O 1
ATOM 7921 N N . SER D 1 209 ? 95.267 -46.239 43.905 1.00 116.92 209 SER D N 1
ATOM 7922 C CA . SER D 1 209 ? 95.955 -45.016 43.508 1.00 113.54 209 SER D CA 1
ATOM 7923 C C . SER D 1 209 ? 95.693 -43.879 44.484 1.00 110.10 209 SER D C 1
ATOM 7924 O O . SER D 1 209 ? 96.531 -42.983 44.625 1.00 111.26 209 SER D O 1
ATOM 7927 N N . ALA D 1 210 ? 94.536 -43.886 45.149 1.00 117.43 210 ALA D N 1
ATOM 7928 C CA . ALA D 1 210 ? 94.280 -42.886 46.176 1.00 113.89 210 ALA D CA 1
ATOM 7929 C C . ALA D 1 210 ? 95.159 -43.113 47.397 1.00 110.78 210 ALA D C 1
ATOM 7930 O O . ALA D 1 210 ? 95.563 -42.147 48.051 1.00 110.13 210 ALA D O 1
ATOM 7932 N N . GLU D 1 211 ? 95.452 -44.373 47.731 1.00 110.70 211 GLU D N 1
ATOM 7933 C CA . GLU D 1 211 ? 96.383 -44.636 48.822 1.00 110.65 211 GLU D CA 1
ATOM 7934 C C . GLU D 1 211 ? 97.792 -44.173 48.464 1.00 108.30 211 GLU D C 1
ATOM 7935 O O . GLU D 1 211 ? 98.525 -43.673 49.325 1.00 107.88 211 GLU D O 1
ATOM 7941 N N . ALA D 1 212 ? 98.197 -44.352 47.204 1.00 105.72 212 ALA D N 1
ATOM 7942 C CA . ALA D 1 212 ? 99.495 -43.841 46.775 1.00 103.08 212 ALA D CA 1
ATOM 7943 C C . ALA D 1 212 ? 99.524 -42.317 46.812 1.00 102.90 212 ALA D C 1
ATOM 7944 O O . ALA D 1 212 ? 100.554 -41.718 47.148 1.00 101.60 212 ALA D O 1
ATOM 7946 N N . ALA D 1 213 ? 98.411 -41.671 46.457 1.00 103.89 213 ALA D N 1
ATOM 7947 C CA . ALA D 1 213 ? 98.354 -40.215 46.533 1.00 103.30 213 ALA D CA 1
ATOM 7948 C C . ALA D 1 213 ? 98.464 -39.734 47.976 1.00 98.74 213 ALA D C 1
ATOM 7949 O O . ALA D 1 213 ? 99.126 -38.728 48.252 1.00 100.22 213 ALA D O 1
ATOM 7951 N N . GLY D 1 214 ? 97.814 -40.431 48.909 1.00 96.69 214 GLY D N 1
ATOM 7952 C CA . GLY D 1 214 ? 97.921 -40.052 50.308 1.00 94.98 214 GLY D CA 1
ATOM 7953 C C . GLY D 1 214 ? 99.315 -40.268 50.870 1.00 96.00 214 GLY D C 1
ATOM 7954 O O . GLY D 1 214 ? 99.816 -39.449 51.648 1.00 86.64 214 GLY D O 1
ATOM 7955 N N . ARG D 1 215 ? 99.956 -41.376 50.493 1.00 94.72 215 ARG D N 1
ATOM 7956 C CA . ARG D 1 215 ? 101.302 -41.644 50.986 1.00 92.37 215 ARG D CA 1
ATOM 7957 C C . ARG D 1 215 ? 102.290 -40.603 50.481 1.00 91.43 215 ARG D C 1
ATOM 7958 O O . ARG D 1 215 ? 103.300 -40.329 51.146 1.00 89.06 215 ARG D O 1
ATOM 7966 N N . LYS D 1 216 ? 102.019 -40.012 49.314 1.00 89.26 216 LYS D N 1
ATOM 7967 C CA . LYS D 1 216 ? 102.850 -38.910 48.850 1.00 83.09 216 LYS D CA 1
ATOM 7968 C C . LYS D 1 216 ? 102.616 -37.666 49.692 1.00 82.79 216 LYS D C 1
ATOM 7969 O O . LYS D 1 216 ? 103.554 -36.902 49.937 1.00 89.18 216 LYS D O 1
ATOM 7975 N N . LEU D 1 217 ? 101.386 -37.456 50.166 1.00 86.00 217 LEU D N 1
ATOM 7976 C CA . LEU D 1 217 ? 101.123 -36.306 51.025 1.00 84.52 217 LEU D CA 1
ATOM 7977 C C . LEU D 1 217 ? 101.783 -36.462 52.386 1.00 85.26 217 LEU D C 1
ATOM 7978 O O . LEU D 1 217 ? 102.144 -35.460 53.013 1.00 84.63 217 LEU D O 1
ATOM 7983 N N . LEU D 1 218 ? 101.941 -37.700 52.863 1.00 85.02 218 LEU D N 1
ATOM 7984 C CA . LEU D 1 218 ? 102.645 -37.913 54.123 1.00 79.26 218 LEU D CA 1
ATOM 7985 C C . LEU D 1 218 ? 104.075 -37.396 54.044 1.00 76.22 218 LEU D C 1
ATOM 7986 O O . LEU D 1 218 ? 104.651 -37.003 55.065 1.00 72.63 218 LEU D O 1
ATOM 7991 N N . GLU D 1 219 ? 104.654 -37.365 52.841 1.00 74.97 219 GLU D N 1
ATOM 7992 C CA . GLU D 1 219 ? 106.016 -36.878 52.665 1.00 77.39 219 GLU D CA 1
ATOM 7993 C C . GLU D 1 219 ? 106.130 -35.361 52.768 1.00 76.73 219 GLU D C 1
ATOM 7994 O O . GLU D 1 219 ? 107.253 -34.844 52.826 1.00 75.78 219 GLU D O 1
ATOM 8000 N N . ARG D 1 220 ? 105.014 -34.637 52.795 1.00 72.00 220 ARG D N 1
ATOM 8001 C CA . ARG D 1 220 ? 105.048 -33.183 52.700 1.00 76.98 220 ARG D CA 1
ATOM 8002 C C . ARG D 1 220 ? 104.710 -32.474 54.007 1.00 73.64 220 ARG D C 1
ATOM 8003 O O . ARG D 1 220 ? 104.605 -31.242 54.015 1.00 70.41 220 ARG D O 1
ATOM 8011 N N . GLY D 1 221 ? 104.534 -33.211 55.104 1.00 70.33 221 GLY D N 1
ATOM 8012 C CA . GLY D 1 221 ? 104.352 -32.601 56.400 1.00 70.48 221 GLY D CA 1
ATOM 8013 C C . GLY D 1 221 ? 103.149 -33.098 57.176 1.00 71.47 221 GLY D C 1
ATOM 8014 O O . GLY D 1 221 ? 103.218 -33.283 58.396 1.00 81.62 221 GLY D O 1
ATOM 8015 N N . PRO D 1 222 ? 102.018 -33.313 56.504 1.00 75.25 222 PRO D N 1
ATOM 8016 C CA . PRO D 1 222 ? 100.843 -33.826 57.219 1.00 75.39 222 PRO D CA 1
ATOM 8017 C C . PRO D 1 222 ? 101.095 -35.213 57.789 1.00 74.45 222 PRO D C 1
ATOM 8018 O O . PRO D 1 222 ? 101.837 -36.021 57.224 1.00 77.83 222 PRO D O 1
ATOM 8022 N N . LYS D 1 223 ? 100.472 -35.473 58.941 1.00 70.98 223 LYS D N 1
ATOM 8023 C CA . LYS D 1 223 ? 100.518 -36.781 59.573 1.00 70.43 223 LYS D CA 1
ATOM 8024 C C . LYS D 1 223 ? 99.246 -37.587 59.331 1.00 73.14 223 LYS D C 1
ATOM 8025 O O . LYS D 1 223 ? 99.276 -38.820 59.430 1.00 72.32 223 LYS D O 1
ATOM 8031 N N . ILE D 1 224 ? 98.139 -36.923 59.007 1.00 73.86 224 ILE D N 1
ATOM 8032 C CA . ILE D 1 224 ? 96.873 -37.577 58.698 1.00 75.66 224 ILE D CA 1
ATOM 8033 C C . ILE D 1 224 ? 96.359 -37.026 57.376 1.00 70.18 224 ILE D C 1
ATOM 8034 O O . ILE D 1 224 ? 96.229 -35.806 57.217 1.00 67.97 224 ILE D O 1
ATOM 8039 N N . VAL D 1 225 ? 96.061 -37.919 56.436 1.00 70.21 225 VAL D N 1
ATOM 8040 C CA . VAL D 1 225 ? 95.494 -37.548 55.148 1.00 74.84 225 VAL D CA 1
ATOM 8041 C C . VAL D 1 225 ? 94.119 -38.189 55.040 1.00 77.59 225 VAL D C 1
ATOM 8042 O O . VAL D 1 225 ? 93.963 -39.387 55.303 1.00 74.39 225 VAL D O 1
ATOM 8046 N N . ILE D 1 226 ? 93.127 -37.390 54.653 1.00 80.08 226 ILE D N 1
ATOM 8047 C CA . ILE D 1 226 ? 91.737 -37.836 54.554 1.00 79.47 226 ILE D CA 1
ATOM 8048 C C . ILE D 1 226 ? 91.279 -37.487 53.142 1.00 75.66 226 ILE D C 1
ATOM 8049 O O . ILE D 1 226 ? 90.845 -36.363 52.872 1.00 77.97 226 ILE D O 1
ATOM 8054 N N . LEU D 1 227 ? 91.380 -38.449 52.227 1.00 78.88 227 LEU D N 1
ATOM 8055 C CA . LEU D 1 227 ? 91.043 -38.217 50.827 1.00 86.56 227 LEU D CA 1
ATOM 8056 C C . LEU D 1 227 ? 89.531 -38.274 50.657 1.00 90.98 227 LEU D C 1
ATOM 8057 O O . LEU D 1 227 ? 88.930 -39.352 50.705 1.00 92.32 227 LEU D O 1
ATOM 8062 N N . LYS D 1 228 ? 88.917 -37.113 50.452 1.00 89.12 228 LYS D N 1
ATOM 8063 C CA . LYS D 1 228 ? 87.477 -37.034 50.235 1.00 94.66 228 LYS D CA 1
ATOM 8064 C C . LYS D 1 228 ? 87.155 -37.532 48.831 1.00 101.89 228 LYS D C 1
ATOM 8065 O O . LYS D 1 228 ? 87.513 -36.892 47.838 1.00 102.77 228 LYS D O 1
ATOM 8071 N N . LEU D 1 229 ? 86.482 -38.681 48.745 1.00 109.90 229 LEU D N 1
ATOM 8072 C CA . LEU D 1 229 ? 86.198 -39.331 47.473 1.00 112.98 229 LEU D CA 1
ATOM 8073 C C . LEU D 1 229 ? 84.737 -39.192 47.055 1.00 113.05 229 LEU D C 1
ATOM 8074 O O . LEU D 1 229 ? 84.265 -39.956 46.204 1.00 114.01 229 LEU D O 1
ATOM 8079 N N . GLY D 1 230 ? 84.013 -38.248 47.637 1.00 119.21 230 GLY D N 1
ATOM 8080 C CA . GLY D 1 230 ? 82.656 -37.986 47.183 1.00 128.58 230 GLY D CA 1
ATOM 8081 C C . GLY D 1 230 ? 81.764 -39.203 47.330 1.00 127.88 230 GLY D C 1
ATOM 8082 O O . GLY D 1 230 ? 81.623 -39.777 48.417 1.00 126.68 230 GLY D O 1
ATOM 8083 N N . SER D 1 231 ? 81.136 -39.612 46.226 1.00 116.48 231 SER D N 1
ATOM 8084 C CA . SER D 1 231 ? 80.186 -40.715 46.289 1.00 119.58 231 SER D CA 1
ATOM 8085 C C . SER D 1 231 ? 80.849 -42.039 46.655 1.00 113.80 231 SER D C 1
ATOM 8086 O O . SER D 1 231 ? 80.149 -42.966 47.072 1.00 111.68 231 SER D O 1
ATOM 8089 N N . ARG D 1 232 ? 82.173 -42.145 46.527 1.00 120.08 232 ARG D N 1
ATOM 8090 C CA . ARG D 1 232 ? 82.890 -43.378 46.816 1.00 112.67 232 ARG D CA 1
ATOM 8091 C C . ARG D 1 232 ? 83.474 -43.398 48.229 1.00 119.92 232 ARG D C 1
ATOM 8092 O O . ARG D 1 232 ? 84.355 -44.214 48.518 1.00 117.91 232 ARG D O 1
ATOM 8094 N N . GLY D 1 233 ? 83.012 -42.508 49.109 1.00 118.41 233 GLY D N 1
ATOM 8095 C CA . GLY D 1 233 ? 83.404 -42.544 50.508 1.00 116.33 233 GLY D CA 1
ATOM 8096 C C . GLY D 1 233 ? 84.580 -41.659 50.870 1.00 111.92 233 GLY D C 1
ATOM 8097 O O . GLY D 1 233 ? 84.689 -40.526 50.391 1.00 112.01 233 GLY D O 1
ATOM 8098 N N . ALA D 1 234 ? 85.456 -42.164 51.739 1.00 108.16 234 ALA D N 1
ATOM 8099 C CA . ALA D 1 234 ? 86.668 -41.457 52.125 1.00 102.30 234 ALA D CA 1
ATOM 8100 C C . ALA D 1 234 ? 87.763 -42.475 52.403 1.00 92.54 234 ALA D C 1
ATOM 8101 O O . ALA D 1 234 ? 87.492 -43.630 52.730 1.00 98.72 234 ALA D O 1
ATOM 8103 N N . LEU D 1 235 ? 89.009 -42.032 52.274 1.00 96.44 235 LEU D N 1
ATOM 8104 C CA . LEU D 1 235 ? 90.172 -42.872 52.538 1.00 94.64 235 LEU D CA 1
ATOM 8105 C C . LEU D 1 235 ? 91.041 -42.214 53.600 1.00 83.49 235 LEU D C 1
ATOM 8106 O O . LEU D 1 235 ? 91.501 -41.082 53.419 1.00 81.94 235 LEU D O 1
ATOM 8111 N N . LEU D 1 236 ? 91.267 -42.922 54.699 1.00 78.41 236 LEU D N 1
ATOM 8112 C CA . LEU D 1 236 ? 92.143 -42.462 55.770 1.00 85.90 236 LEU D CA 1
ATOM 8113 C C . LEU D 1 236 ? 93.514 -43.100 55.579 1.00 82.35 236 LEU D C 1
ATOM 8114 O O . LEU D 1 236 ? 93.638 -44.331 55.593 1.00 77.67 236 LEU D O 1
ATOM 8119 N N . VAL D 1 237 ? 94.535 -42.265 55.401 1.00 82.38 237 VAL D N 1
ATOM 8120 C CA . VAL D 1 237 ? 95.895 -42.725 55.157 1.00 81.46 237 VAL D CA 1
ATOM 8121 C C . VAL D 1 237 ? 96.815 -42.081 56.178 1.00 79.48 237 VAL D C 1
ATOM 8122 O O . VAL D 1 237 ? 96.814 -40.857 56.336 1.00 80.63 237 VAL D O 1
ATOM 8126 N N . THR D 1 238 ? 97.593 -42.906 56.869 1.00 81.41 238 THR D N 1
ATOM 8127 C CA . THR D 1 238 ? 98.615 -42.443 57.791 1.00 81.92 238 THR D CA 1
ATOM 8128 C C . THR D 1 238 ? 99.804 -43.385 57.668 1.00 86.67 238 THR D C 1
ATOM 8129 O O . THR D 1 238 ? 99.733 -44.425 57.004 1.00 89.02 238 THR D O 1
ATOM 8133 N N . ALA D 1 239 ? 100.905 -43.027 58.326 1.00 87.64 239 ALA D N 1
ATOM 8134 C CA . ALA D 1 239 ? 102.070 -43.900 58.302 1.00 86.67 239 ALA D CA 1
ATOM 8135 C C . ALA D 1 239 ? 101.756 -45.278 58.866 1.00 89.21 239 ALA D C 1
ATOM 8136 O O . ALA D 1 239 ? 102.468 -46.240 58.557 1.00 91.61 239 ALA D O 1
ATOM 8138 N N . ASP D 1 240 ? 100.698 -45.396 59.669 1.00 81.55 240 ASP D N 1
ATOM 8139 C CA . ASP D 1 240 ? 100.424 -46.608 60.425 1.00 86.76 240 ASP D CA 1
ATOM 8140 C C . ASP D 1 240 ? 99.149 -47.333 60.011 1.00 91.61 240 ASP D C 1
ATOM 8141 O O . ASP D 1 240 ? 98.874 -48.417 60.542 1.00 89.76 240 ASP D O 1
ATOM 8146 N N . GLU D 1 241 ? 98.363 -46.789 59.087 1.00 89.43 241 GLU D N 1
ATOM 8147 C CA . GLU D 1 241 ? 97.137 -47.473 58.706 1.00 88.04 241 GLU D CA 1
ATOM 8148 C C . GLU D 1 241 ? 96.586 -46.906 57.410 1.00 87.69 241 GLU D C 1
ATOM 8149 O O . GLU D 1 241 ? 96.964 -45.820 56.969 1.00 88.12 241 GLU D O 1
ATOM 8155 N N . VAL D 1 242 ? 95.684 -47.676 56.803 1.00 97.35 242 VAL D N 1
ATOM 8156 C CA . VAL D 1 242 ? 94.872 -47.233 55.676 1.00 91.66 242 VAL D CA 1
ATOM 8157 C C . VAL D 1 242 ? 93.505 -47.889 55.835 1.00 89.39 242 VAL D C 1
ATOM 8158 O O . VAL D 1 242 ? 93.416 -49.119 55.909 1.00 91.82 242 VAL D O 1
ATOM 8162 N N . LYS D 1 243 ? 92.455 -47.077 55.909 1.00 87.55 243 LYS D N 1
ATOM 8163 C CA . LYS D 1 243 ? 91.105 -47.587 56.137 1.00 90.10 243 LYS D CA 1
ATOM 8164 C C . LYS D 1 243 ? 90.132 -46.876 55.207 1.00 90.33 243 LYS D C 1
ATOM 8165 O O . LYS D 1 243 ? 90.059 -45.644 55.202 1.00 87.18 243 LYS D O 1
ATOM 8171 N N . HIS D 1 244 ? 89.385 -47.649 54.424 1.00 93.78 244 HIS D N 1
ATOM 8172 C CA . HIS D 1 244 ? 88.334 -47.096 53.582 1.00 94.95 244 HIS D CA 1
ATOM 8173 C C . HIS D 1 244 ? 87.048 -46.996 54.389 1.00 96.18 244 HIS D C 1
ATOM 8174 O O . HIS D 1 244 ? 86.649 -47.957 55.056 1.00 103.66 244 HIS D O 1
ATOM 8181 N N . PHE D 1 245 ? 86.411 -45.833 54.337 1.00 98.61 245 PHE D N 1
ATOM 8182 C CA . PHE D 1 245 ? 85.152 -45.580 55.025 1.00 107.92 245 PHE D CA 1
ATOM 8183 C C . PHE D 1 245 ? 84.035 -45.592 53.992 1.00 115.58 245 PHE D C 1
ATOM 8184 O O . PHE D 1 245 ? 84.009 -44.745 53.090 1.00 111.54 245 PHE D O 1
ATOM 8192 N N . THR D 1 246 ? 83.139 -46.566 54.109 1.00 127.68 246 THR D N 1
ATOM 8193 C CA . THR D 1 246 ? 82.084 -46.728 53.122 1.00 124.66 246 THR D CA 1
ATOM 8194 C C . THR D 1 246 ? 81.176 -45.500 53.120 1.00 127.69 246 THR D C 1
ATOM 8195 O O . THR D 1 246 ? 80.816 -44.993 54.189 1.00 130.81 246 THR D O 1
ATOM 8199 N N . PRO D 1 247 ? 80.794 -44.992 51.949 1.00 125.67 247 PRO D N 1
ATOM 8200 C CA . PRO D 1 247 ? 79.851 -43.869 51.917 1.00 120.22 247 PRO D CA 1
ATOM 8201 C C . PRO D 1 247 ? 78.486 -44.281 52.438 1.00 116.15 247 PRO D C 1
ATOM 8202 O O . PRO D 1 247 ? 78.073 -45.436 52.327 1.00 122.39 247 PRO D O 1
ATOM 8206 N N . PHE D 1 248 ? 77.783 -43.315 53.016 1.00 106.62 248 PHE D N 1
ATOM 8207 C CA . PHE D 1 248 ? 76.433 -43.561 53.503 1.00 107.75 248 PHE D CA 1
ATOM 8208 C C . PHE D 1 248 ? 75.434 -43.409 52.360 1.00 110.27 248 PHE D C 1
ATOM 8209 O O . PHE D 1 248 ? 75.479 -42.430 51.606 1.00 105.83 248 PHE D O 1
ATOM 8217 N N . LYS D 1 249 ? 74.540 -44.386 52.227 1.00 118.28 249 LYS D N 1
ATOM 8218 C CA . LYS D 1 249 ? 73.526 -44.346 51.182 1.00 110.97 249 LYS D CA 1
ATOM 8219 C C . LYS D 1 249 ? 72.471 -43.306 51.540 1.00 119.75 249 LYS D C 1
ATOM 8220 O O . LYS D 1 249 ? 71.832 -43.399 52.594 1.00 116.20 249 LYS D O 1
ATOM 8222 N N . VAL D 1 250 ? 72.302 -42.304 50.671 1.00 122.37 250 VAL D N 1
ATOM 8223 C CA . VAL D 1 250 ? 71.332 -41.235 50.881 1.00 126.08 250 VAL D CA 1
ATOM 8224 C C . VAL D 1 250 ? 70.803 -40.777 49.527 1.00 127.91 250 VAL D C 1
ATOM 8225 O O . VAL D 1 250 ? 71.402 -41.037 48.481 1.00 127.46 250 VAL D O 1
ATOM 8229 N N . LYS D 1 251 ? 69.668 -40.076 49.555 1.00 120.85 251 LYS D N 1
ATOM 8230 C CA . LYS D 1 251 ? 69.107 -39.465 48.354 1.00 124.00 251 LYS D CA 1
ATOM 8231 C C . LYS D 1 251 ? 69.907 -38.205 48.036 1.00 127.53 251 LYS D C 1
ATOM 8232 O O . LYS D 1 251 ? 69.892 -37.240 48.808 1.00 123.68 251 LYS D O 1
ATOM 8234 N N . VAL D 1 252 ? 70.608 -38.214 46.905 1.00 128.64 252 VAL D N 1
ATOM 8235 C CA . VAL D 1 252 ? 71.433 -37.079 46.503 1.00 128.11 252 VAL D CA 1
ATOM 8236 C C . VAL D 1 252 ? 70.540 -36.006 45.894 1.00 129.55 252 VAL D C 1
ATOM 8237 O O . VAL D 1 252 ? 69.674 -36.299 45.059 1.00 124.56 252 VAL D O 1
ATOM 8241 N N . VAL D 1 253 ? 70.738 -34.759 46.323 1.00 128.30 253 VAL D N 1
ATOM 8242 C CA . VAL D 1 253 ? 69.975 -33.627 45.808 1.00 126.06 253 VAL D CA 1
ATOM 8243 C C . VAL D 1 253 ? 70.934 -32.564 45.285 1.00 130.22 253 VAL D C 1
ATOM 8244 O O . VAL D 1 253 ? 70.908 -32.219 44.098 1.00 127.43 253 VAL D O 1
ATOM 8248 N N . ASP D 1 254 ? 71.786 -32.042 46.170 1.00 137.36 254 ASP D N 1
ATOM 8249 C CA . ASP D 1 254 ? 72.728 -30.975 45.834 1.00 137.52 254 ASP D CA 1
ATOM 8250 C C . ASP D 1 254 ? 74.016 -31.237 46.599 1.00 132.80 254 ASP D C 1
ATOM 8251 O O . ASP D 1 254 ? 74.032 -31.145 47.830 1.00 131.41 254 ASP D O 1
ATOM 8256 N N . THR D 1 255 ? 75.096 -31.543 45.879 1.00 124.67 255 THR D N 1
ATOM 8257 C CA . THR D 1 255 ? 76.351 -31.968 46.491 1.00 122.26 255 THR D CA 1
ATOM 8258 C C . THR D 1 255 ? 77.337 -30.820 46.708 1.00 115.74 255 THR D C 1
ATOM 8259 O O . THR D 1 255 ? 78.491 -31.072 47.071 1.00 112.66 255 THR D O 1
ATOM 8263 N N . VAL D 1 256 ? 76.908 -29.570 46.513 1.00 120.16 256 VAL D N 1
ATOM 8264 C CA . VAL D 1 256 ? 77.808 -28.437 46.692 1.00 114.26 256 VAL D CA 1
ATOM 8265 C C . VAL D 1 256 ? 78.245 -28.334 48.147 1.00 113.74 256 VAL D C 1
ATOM 8266 O O . VAL D 1 256 ? 77.434 -28.459 49.075 1.00 113.05 256 VAL D O 1
ATOM 8270 N N . ALA D 1 257 ? 79.544 -28.100 48.349 1.00 102.25 257 ALA D N 1
ATOM 8271 C CA . ALA D 1 257 ? 80.117 -27.816 49.667 1.00 102.96 257 ALA D CA 1
ATOM 8272 C C . ALA D 1 257 ? 79.881 -28.953 50.660 1.00 101.76 257 ALA D C 1
ATOM 8273 O O . ALA D 1 257 ? 79.840 -28.733 51.876 1.00 94.94 257 ALA D O 1
ATOM 8275 N N . ALA D 1 258 ? 79.730 -30.180 50.157 1.00 101.57 258 ALA D N 1
ATOM 8276 C CA . ALA D 1 258 ? 79.673 -31.330 51.052 1.00 94.86 258 ALA D CA 1
ATOM 8277 C C . ALA D 1 258 ? 80.981 -31.473 51.816 1.00 94.07 258 ALA D C 1
ATOM 8278 O O . ALA D 1 258 ? 80.984 -31.807 53.006 1.00 90.72 258 ALA D O 1
ATOM 8280 N N . GLY D 1 259 ? 82.103 -31.218 51.142 1.00 97.63 259 GLY D N 1
ATOM 8281 C CA . GLY D 1 259 ? 83.390 -31.285 51.813 1.00 97.72 259 GLY D CA 1
ATOM 8282 C C . GLY D 1 259 ? 83.492 -30.309 52.969 1.00 92.08 259 GLY D C 1
ATOM 8283 O O . GLY D 1 259 ? 84.117 -30.603 53.988 1.00 87.30 259 GLY D O 1
ATOM 8284 N N . ASP D 1 260 ? 82.882 -29.127 52.822 1.00 91.29 260 ASP D N 1
ATOM 8285 C CA . ASP D 1 260 ? 82.866 -28.176 53.929 1.00 82.68 260 ASP D CA 1
ATOM 8286 C C . ASP D 1 260 ? 82.169 -28.776 55.144 1.00 83.26 260 ASP D C 1
ATOM 8287 O O . ASP D 1 260 ? 82.630 -28.615 56.280 1.00 80.01 260 ASP D O 1
ATOM 8292 N N . SER D 1 261 ? 81.051 -29.470 54.927 1.00 89.07 261 SER D N 1
ATOM 8293 C CA . SER D 1 261 ? 80.401 -30.161 56.032 1.00 84.38 261 SER D CA 1
ATOM 8294 C C . SER D 1 261 ? 81.296 -31.264 56.575 1.00 80.79 261 SER D C 1
ATOM 8295 O O . SER D 1 261 ? 81.343 -31.497 57.785 1.00 82.09 261 SER D O 1
ATOM 8298 N N . PHE D 1 262 ? 82.022 -31.949 55.692 1.00 83.87 262 PHE D N 1
ATOM 8299 C CA . PHE D 1 262 ? 82.892 -33.031 56.140 1.00 87.14 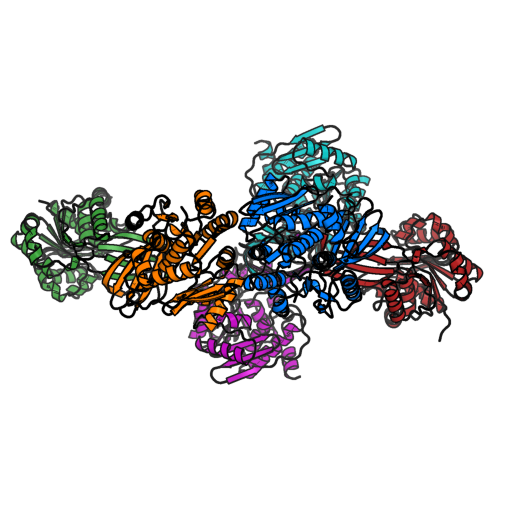262 PHE D CA 1
ATOM 8300 C C . PHE D 1 262 ? 83.940 -32.517 57.119 1.00 86.49 262 PHE D C 1
ATOM 8301 O O . PHE D 1 262 ? 84.127 -33.088 58.200 1.00 83.24 262 PHE D O 1
ATOM 8309 N N . ASN D 1 263 ? 84.637 -31.435 56.755 1.00 84.37 263 ASN D N 1
ATOM 8310 C CA . ASN D 1 263 ? 85.670 -30.903 57.635 1.00 74.57 263 ASN D CA 1
ATOM 8311 C C . ASN D 1 263 ? 85.080 -30.474 58.969 1.00 79.27 263 ASN D C 1
ATOM 8312 O O . ASN D 1 263 ? 85.652 -30.752 60.026 1.00 85.20 263 ASN D O 1
ATOM 8317 N N . GLY D 1 264 ? 83.935 -29.795 58.942 1.00 76.54 264 GLY D N 1
ATOM 8318 C CA . GLY D 1 264 ? 83.311 -29.402 60.192 1.00 73.14 264 GLY D CA 1
ATOM 8319 C C . GLY D 1 264 ? 83.051 -30.595 61.081 1.00 73.81 264 GLY D C 1
ATOM 8320 O O . GLY D 1 264 ? 83.512 -30.646 62.222 1.00 73.19 264 GLY D O 1
ATOM 8321 N N . GLY D 1 265 ? 82.359 -31.605 60.550 1.00 74.42 265 GLY D N 1
ATOM 8322 C CA . GLY D 1 265 ? 82.017 -32.760 61.361 1.00 80.68 265 GLY D CA 1
ATOM 8323 C C . GLY D 1 265 ? 83.239 -33.458 61.918 1.00 83.23 265 GLY D C 1
ATOM 8324 O O . GLY D 1 265 ? 83.251 -33.884 63.076 1.00 86.91 265 GLY D O 1
ATOM 8325 N N . PHE D 1 266 ? 84.285 -33.580 61.101 1.00 82.12 266 PHE D N 1
ATOM 8326 C CA . PHE D 1 266 ? 85.541 -34.120 61.603 1.00 83.82 266 PHE D CA 1
ATOM 8327 C C . PHE D 1 266 ? 86.061 -33.280 62.762 1.00 81.29 266 PHE D C 1
ATOM 8328 O O . PHE D 1 266 ? 86.475 -33.813 63.795 1.00 81.35 266 PHE D O 1
ATOM 8336 N N . ALA D 1 267 ? 86.042 -31.956 62.604 1.00 80.41 267 ALA D N 1
ATOM 8337 C CA . ALA D 1 267 ? 86.616 -31.085 63.621 1.00 75.18 267 ALA D CA 1
ATOM 8338 C C . ALA D 1 267 ? 85.838 -31.149 64.926 1.00 76.04 267 ALA D C 1
ATOM 8339 O O . ALA D 1 267 ? 86.415 -30.921 65.992 1.00 78.11 267 ALA D O 1
ATOM 8341 N N . VAL D 1 268 ? 84.532 -31.427 64.867 1.00 83.78 268 VAL D N 1
ATOM 8342 C CA . VAL D 1 268 ? 83.751 -31.515 66.097 1.00 83.04 268 VAL D CA 1
ATOM 8343 C C . VAL D 1 268 ? 84.116 -32.776 66.864 1.00 83.14 268 VAL D C 1
ATOM 8344 O O . VAL D 1 268 ? 84.275 -32.753 68.091 1.00 84.07 268 VAL D O 1
ATOM 8348 N N . ALA D 1 269 ? 84.222 -33.901 66.159 1.00 80.01 269 ALA D N 1
ATOM 8349 C CA . ALA D 1 269 ? 84.648 -35.134 66.806 1.00 84.63 269 ALA D CA 1
ATOM 8350 C C . ALA D 1 269 ? 86.063 -34.995 67.348 1.00 83.82 269 ALA D C 1
ATOM 8351 O O . ALA D 1 269 ? 86.360 -35.454 68.457 1.00 87.57 269 ALA D O 1
ATOM 8353 N N . PHE D 1 270 ? 86.948 -34.356 66.579 1.00 82.80 270 PHE D N 1
ATOM 8354 C CA . PHE D 1 270 ? 88.328 -34.181 67.018 1.00 76.70 270 PHE D CA 1
ATOM 8355 C C . PHE D 1 270 ? 88.403 -33.327 68.278 1.00 82.09 270 PHE D C 1
ATOM 8356 O O . PHE D 1 270 ? 89.159 -33.643 69.204 1.00 89.15 270 PHE D O 1
ATOM 8364 N N . SER D 1 271 ? 87.624 -32.242 68.336 1.00 78.80 271 SER D N 1
ATOM 8365 C CA . SER D 1 271 ? 87.596 -31.415 69.537 1.00 82.87 271 SER D CA 1
ATOM 8366 C C . SER D 1 271 ? 87.019 -32.161 70.733 1.00 90.16 271 SER D C 1
ATOM 8367 O O . SER D 1 271 ? 87.250 -31.750 71.878 1.00 92.00 271 SER D O 1
ATOM 8370 N N . GLN D 1 272 ? 86.275 -33.240 70.494 1.00 91.38 272 GLN D N 1
ATOM 8371 C CA . GLN D 1 272 ? 85.684 -34.051 71.549 1.00 93.63 272 GLN D CA 1
ATOM 8372 C C . GLN D 1 272 ? 86.572 -35.223 71.948 1.00 93.91 272 GLN D C 1
ATOM 8373 O O . GLN D 1 272 ? 86.138 -36.075 72.731 1.00 97.07 272 GLN D O 1
ATOM 8379 N N . ALA D 1 273 ? 87.794 -35.289 71.420 1.00 91.69 273 ALA D N 1
ATOM 8380 C CA . ALA D 1 273 ? 88.765 -36.327 71.757 1.00 95.27 273 ALA D CA 1
ATOM 8381 C C . ALA D 1 273 ? 88.309 -37.716 71.319 1.00 96.92 273 ALA D C 1
ATOM 8382 O O . ALA D 1 273 ? 88.827 -38.726 71.807 1.00 98.89 273 ALA D O 1
ATOM 8384 N N . ARG D 1 274 ? 87.347 -37.794 70.405 1.00 90.05 274 ARG D N 1
ATOM 8385 C CA . ARG D 1 274 ? 86.912 -39.089 69.912 1.00 96.01 274 ARG D CA 1
ATOM 8386 C C . ARG D 1 274 ? 88.056 -39.737 69.128 1.00 95.65 274 ARG D C 1
ATOM 8387 O O . ARG D 1 274 ? 88.903 -39.038 68.564 1.00 90.85 274 ARG D O 1
ATOM 8395 N N . PRO D 1 275 ? 88.104 -41.070 69.071 1.00 97.97 275 PRO D N 1
ATOM 8396 C CA . PRO D 1 275 ? 89.168 -41.727 68.299 1.00 94.83 275 PRO D CA 1
ATOM 8397 C C . PRO D 1 275 ? 89.111 -41.334 66.830 1.00 86.86 275 PRO D C 1
ATOM 8398 O O . PRO D 1 275 ? 88.057 -40.979 66.299 1.00 88.66 275 PRO D O 1
ATOM 8402 N N . LEU D 1 276 ? 90.276 -41.381 66.177 1.00 89.96 276 LEU D N 1
ATOM 8403 C CA . LEU D 1 276 ? 90.382 -40.878 64.812 1.00 86.05 276 LEU D CA 1
ATOM 8404 C C . LEU D 1 276 ? 89.328 -41.503 63.913 1.00 88.67 276 LEU D C 1
ATOM 8405 O O . LEU D 1 276 ? 88.737 -40.821 63.071 1.00 90.42 276 LEU D O 1
ATOM 8410 N N . HIS D 1 277 ? 89.078 -42.803 64.075 1.00 93.14 277 HIS D N 1
ATOM 8411 C CA . HIS D 1 277 ? 88.095 -43.467 63.224 1.00 97.51 277 HIS D CA 1
ATOM 8412 C C . HIS D 1 277 ? 86.712 -42.849 63.389 1.00 90.55 277 HIS D C 1
ATOM 8413 O O . HIS D 1 277 ? 86.005 -42.616 62.401 1.00 86.45 277 HIS D O 1
ATOM 8420 N N . ASP D 1 278 ? 86.311 -42.569 64.632 1.00 90.22 278 ASP D N 1
ATOM 8421 C CA . ASP D 1 278 ? 85.039 -41.893 64.859 1.00 89.88 278 ASP D CA 1
ATOM 8422 C C . ASP D 1 278 ? 85.025 -40.506 64.226 1.00 89.15 278 ASP D C 1
ATOM 8423 O O . ASP D 1 278 ? 83.972 -40.036 63.786 1.00 84.80 278 ASP D O 1
ATOM 8428 N N . CYS D 1 279 ? 86.177 -39.830 64.182 1.00 90.51 279 CYS D N 1
ATOM 8429 C CA . CYS D 1 279 ? 86.228 -38.494 63.595 1.00 84.48 279 CYS D CA 1
ATOM 8430 C C . CYS D 1 279 ? 85.965 -38.534 62.095 1.00 83.28 279 CYS D C 1
ATOM 8431 O O . CYS D 1 279 ? 85.229 -37.693 61.569 1.00 87.80 279 CYS D O 1
ATOM 8434 N N . VAL D 1 280 ? 86.563 -39.494 61.389 1.00 91.87 280 VAL D N 1
ATOM 8435 C CA . VAL D 1 280 ? 86.334 -39.610 59.953 1.00 100.32 280 VAL D CA 1
ATOM 8436 C C . VAL D 1 280 ? 84.877 -39.961 59.672 1.00 107.83 280 VAL D C 1
ATOM 8437 O O . VAL D 1 280 ? 84.254 -39.409 58.757 1.00 98.17 280 VAL D O 1
ATOM 8441 N N . ARG D 1 281 ? 84.314 -40.891 60.449 1.00 103.55 281 ARG D N 1
ATOM 8442 C CA . ARG D 1 281 ? 82.939 -41.324 60.217 1.00 100.10 281 ARG D CA 1
ATOM 8443 C C . ARG D 1 281 ? 81.954 -40.196 60.488 1.00 98.91 281 ARG D C 1
ATOM 8444 O O . ARG D 1 281 ? 80.929 -40.083 59.807 1.00 104.02 281 ARG D O 1
ATOM 8452 N N . TYR D 1 282 ? 82.238 -39.361 61.490 1.00 96.48 282 TYR D N 1
ATOM 8453 C CA . TYR D 1 282 ? 81.374 -38.219 61.778 1.00 96.56 282 TYR D CA 1
ATOM 8454 C C . TYR D 1 282 ? 81.421 -37.204 60.644 1.00 96.33 282 TYR D C 1
ATOM 8455 O O . TYR D 1 282 ? 80.397 -36.609 60.291 1.00 93.89 282 TYR D O 1
ATOM 8464 N N . GLY D 1 283 ? 82.601 -36.992 60.064 1.00 99.06 283 GLY D N 1
ATOM 8465 C CA . GLY D 1 283 ? 82.696 -36.114 58.911 1.00 101.04 283 GLY D CA 1
ATOM 8466 C C . GLY D 1 283 ? 82.001 -36.678 57.687 1.00 106.82 283 GLY D C 1
ATOM 8467 O O . GLY D 1 283 ? 81.349 -35.944 56.941 1.00 107.83 283 GLY D O 1
ATOM 8468 N N . SER D 1 284 ? 82.143 -37.986 57.452 1.00 102.09 284 SER D N 1
ATOM 8469 C CA . SER D 1 284 ? 81.526 -38.589 56.276 1.00 101.73 284 SER D CA 1
ATOM 8470 C C . SER D 1 284 ? 80.009 -38.597 56.387 1.00 97.36 284 SER D C 1
ATOM 8471 O O . SER D 1 284 ? 79.316 -38.502 55.370 1.00 97.14 284 SER D O 1
ATOM 8474 N N . ALA D 1 285 ? 79.480 -38.725 57.605 1.00 93.50 285 ALA D N 1
ATOM 8475 C CA . ALA D 1 285 ? 78.037 -38.665 57.798 1.00 99.88 285 ALA D CA 1
ATOM 8476 C C . ALA D 1 285 ? 77.517 -37.238 57.677 1.00 100.17 285 ALA D C 1
ATOM 8477 O O . ALA D 1 285 ? 76.396 -37.024 57.196 1.00 97.57 285 ALA D O 1
ATOM 8479 N N . ALA D 1 286 ? 78.303 -36.258 58.119 1.00 99.17 286 ALA D N 1
ATOM 8480 C CA . ALA D 1 286 ? 77.900 -34.867 57.957 1.00 97.50 286 ALA D CA 1
ATOM 8481 C C . ALA D 1 286 ? 77.837 -34.497 56.485 1.00 91.60 286 ALA D C 1
ATOM 8482 O O . ALA D 1 286 ? 76.921 -33.789 56.056 1.00 89.82 286 ALA D O 1
ATOM 8484 N N . GLY D 1 287 ? 78.807 -34.965 55.702 1.00 94.19 287 GLY D N 1
ATOM 8485 C CA . GLY D 1 287 ? 78.770 -34.717 54.274 1.00 97.05 287 GLY D CA 1
ATOM 8486 C C . GLY D 1 287 ? 77.607 -35.416 53.605 1.00 95.33 287 GLY D C 1
ATOM 8487 O O . GLY D 1 287 ? 76.978 -34.866 52.700 1.00 99.51 287 GLY D O 1
ATOM 8488 N N . ALA D 1 288 ? 77.298 -36.636 54.046 1.00 96.84 288 ALA D N 1
ATOM 8489 C CA . ALA D 1 288 ? 76.192 -37.376 53.452 1.00 101.30 288 ALA D CA 1
ATOM 8490 C C . ALA D 1 288 ? 74.879 -36.624 53.629 1.00 105.71 288 ALA D C 1
ATOM 8491 O O . ALA D 1 288 ? 74.097 -36.484 52.685 1.00 103.10 288 ALA D O 1
ATOM 8493 N N . ILE D 1 289 ? 74.623 -36.117 54.836 1.00 99.67 289 ILE D N 1
ATOM 8494 C CA . ILE D 1 289 ? 73.411 -35.340 55.056 1.00 91.73 289 ILE D CA 1
ATOM 8495 C C . ILE D 1 289 ? 73.467 -34.003 54.336 1.00 92.52 289 ILE D C 1
ATOM 8496 O O . ILE D 1 289 ? 72.422 -33.407 54.064 1.00 100.20 289 ILE D O 1
ATOM 8501 N N . ALA D 1 290 ? 74.659 -33.511 54.013 1.00 94.84 290 ALA D N 1
ATOM 8502 C CA . ALA D 1 290 ? 74.761 -32.223 53.344 1.00 96.33 290 ALA D CA 1
ATOM 8503 C C . ALA D 1 290 ? 74.364 -32.304 51.879 1.00 101.22 290 ALA D C 1
ATOM 8504 O O . ALA D 1 290 ? 73.999 -31.277 51.295 1.00 93.60 290 ALA D O 1
ATOM 8506 N N . VAL D 1 291 ? 74.435 -33.493 51.274 1.00 96.42 291 VAL D N 1
ATOM 8507 C CA . VAL D 1 291 ? 74.019 -33.639 49.885 1.00 103.54 291 VAL D CA 1
ATOM 8508 C C . VAL D 1 291 ? 72.512 -33.851 49.773 1.00 109.23 291 VAL D C 1
ATOM 8509 O O . VAL D 1 291 ? 71.919 -33.527 48.735 1.00 107.62 291 VAL D O 1
ATOM 8513 N N . THR D 1 292 ? 71.870 -34.372 50.822 1.00 110.47 292 THR D N 1
ATOM 8514 C CA . THR D 1 292 ? 70.442 -34.644 50.765 1.00 106.25 292 THR D CA 1
ATOM 8515 C C . THR D 1 292 ? 69.609 -33.373 50.720 1.00 106.67 292 THR D C 1
ATOM 8516 O O . THR D 1 292 ? 68.392 -33.463 50.530 1.00 114.69 292 THR D O 1
ATOM 8520 N N . ARG D 1 293 ? 70.223 -32.205 50.909 1.00 101.98 293 ARG D N 1
ATOM 8521 C CA . ARG D 1 293 ? 69.516 -30.933 50.970 1.00 114.93 293 ARG D CA 1
ATOM 8522 C C . ARG D 1 293 ? 70.207 -29.932 50.049 1.00 120.84 293 ARG D C 1
ATOM 8523 O O . ARG D 1 293 ? 71.196 -30.246 49.382 1.00 119.65 293 ARG D O 1
ATOM 8531 N N . VAL D 1 294 ? 69.662 -28.718 50.000 1.00 134.87 294 VAL D N 1
ATOM 8532 C CA . VAL D 1 294 ? 70.203 -27.631 49.191 1.00 140.86 294 VAL D CA 1
ATOM 8533 C C . VAL D 1 294 ? 70.717 -26.550 50.132 1.00 141.44 294 VAL D C 1
ATOM 8534 O O . VAL D 1 294 ? 69.983 -26.079 51.010 1.00 142.75 294 VAL D O 1
ATOM 8538 N N . GLY D 1 295 ? 71.972 -26.162 49.953 1.00 134.89 295 GLY D N 1
ATOM 8539 C CA . GLY D 1 295 ? 72.561 -25.112 50.752 1.00 130.06 295 GLY D CA 1
ATOM 8540 C C . GLY D 1 295 ? 73.109 -25.620 52.072 1.00 132.54 295 GLY D C 1
ATOM 8541 O O . GLY D 1 295 ? 72.788 -26.711 52.544 1.00 131.38 295 GLY D O 1
ATOM 8542 N N . ALA D 1 296 ? 73.952 -24.791 52.682 1.00 123.67 296 ALA D N 1
ATOM 8543 C CA . ALA D 1 296 ? 74.631 -25.117 53.928 1.00 122.80 296 ALA D CA 1
ATOM 8544 C C . ALA D 1 296 ? 74.324 -24.080 55.002 1.00 124.59 296 ALA D C 1
ATOM 8545 O O . ALA D 1 296 ? 75.193 -23.693 55.790 1.00 124.26 296 ALA D O 1
ATOM 8547 N N . GLY D 1 297 ? 73.081 -23.606 55.035 1.00 128.10 297 GLY D N 1
ATOM 8548 C CA . GLY D 1 297 ? 72.648 -22.688 56.069 1.00 121.34 297 GLY D CA 1
ATOM 8549 C C . GLY D 1 297 ? 71.835 -23.402 57.126 1.00 125.54 297 GLY D C 1
ATOM 8550 O O . GLY D 1 297 ? 72.386 -24.163 57.927 1.00 125.11 297 GLY D O 1
ATOM 8551 N N . ALA D 1 298 ? 70.520 -23.168 57.141 1.00 120.74 298 ALA D N 1
ATOM 8552 C CA . ALA D 1 298 ? 69.643 -23.951 58.003 1.00 116.94 298 ALA D CA 1
ATOM 8553 C C . ALA D 1 298 ? 69.577 -25.407 57.565 1.00 120.20 298 ALA D C 1
ATOM 8554 O O . ALA D 1 298 ? 69.259 -26.276 58.385 1.00 119.46 298 ALA D O 1
ATOM 8556 N N . ALA D 1 299 ? 69.883 -25.692 56.298 1.00 128.67 299 ALA D N 1
ATOM 8557 C CA . ALA D 1 299 ? 69.925 -27.061 55.802 1.00 127.72 299 ALA D CA 1
ATOM 8558 C C . ALA D 1 299 ? 71.227 -27.775 56.144 1.00 127.57 299 ALA D C 1
ATOM 8559 O O . ALA D 1 299 ? 71.401 -28.934 55.747 1.00 127.58 299 ALA D O 1
ATOM 8561 N N . ALA D 1 300 ? 72.143 -27.121 56.853 1.00 121.52 300 ALA D N 1
ATOM 8562 C CA . ALA D 1 300 ? 73.377 -27.773 57.258 1.00 113.55 300 ALA D CA 1
ATOM 8563 C C . ALA D 1 300 ? 73.076 -28.909 58.242 1.00 108.42 300 ALA D C 1
ATOM 8564 O O . ALA D 1 300 ? 72.143 -28.818 59.039 1.00 108.23 300 ALA D O 1
ATOM 8566 N N . PRO D 1 301 ? 73.859 -29.990 58.195 1.00 108.00 301 PRO D N 1
ATOM 8567 C CA . PRO D 1 301 ? 73.590 -31.113 59.105 1.00 104.48 301 PRO D CA 1
ATOM 8568 C C . PRO D 1 301 ? 73.697 -30.697 60.560 1.00 102.73 301 PRO D C 1
ATOM 8569 O O . PRO D 1 301 ? 74.497 -29.836 60.931 1.00 101.46 301 PRO D O 1
ATOM 8573 N N . THR D 1 302 ? 72.875 -31.330 61.389 1.00 104.54 302 THR D N 1
ATOM 8574 C CA . THR D 1 302 ? 72.917 -31.168 62.833 1.00 105.23 302 THR D CA 1
ATOM 8575 C C . THR D 1 302 ? 73.402 -32.461 63.480 1.00 106.66 302 THR D C 1
ATOM 8576 O O . THR D 1 302 ? 73.442 -33.525 62.855 1.00 102.82 302 THR D O 1
ATOM 8580 N N . ALA D 1 303 ? 73.761 -32.362 64.762 1.00 106.91 303 ALA D N 1
ATOM 8581 C CA . ALA D 1 303 ? 74.196 -33.549 65.487 1.00 106.76 303 ALA D CA 1
ATOM 8582 C C . ALA D 1 303 ? 73.104 -34.615 65.499 1.00 113.87 303 ALA D C 1
ATOM 8583 O O . ALA D 1 303 ? 73.380 -35.799 65.278 1.00 112.44 303 ALA D O 1
ATOM 8585 N N . ARG D 1 304 ? 71.852 -34.215 65.737 1.00 111.47 304 ARG D N 1
ATOM 8586 C CA . ARG D 1 304 ? 70.774 -35.197 65.813 1.00 111.92 304 ARG D CA 1
ATOM 8587 C C . ARG D 1 304 ? 70.637 -35.964 64.503 1.00 113.65 304 ARG D C 1
ATOM 8588 O O . ARG D 1 304 ? 70.504 -37.194 64.506 1.00 116.20 304 ARG D O 1
ATOM 8590 N N . GLU D 1 305 ? 70.674 -35.257 63.369 1.00 111.79 305 GLU D N 1
ATOM 8591 C CA . GLU D 1 305 ? 70.531 -35.926 62.079 1.00 110.76 305 GLU D CA 1
ATOM 8592 C C . GLU D 1 305 ? 71.710 -36.852 61.800 1.00 116.24 305 GLU D C 1
ATOM 8593 O O . GLU D 1 305 ? 71.526 -37.966 61.292 1.00 116.82 305 GLU D O 1
ATOM 8599 N N . VAL D 1 306 ? 72.928 -36.405 62.122 1.00 117.06 306 VAL D N 1
ATOM 8600 C CA . VAL D 1 306 ? 74.125 -37.171 61.786 1.00 113.45 306 VAL D CA 1
ATOM 8601 C C . VAL D 1 306 ? 74.194 -38.448 62.613 1.00 113.01 306 VAL D C 1
ATOM 8602 O O . VAL D 1 306 ? 74.414 -39.541 62.079 1.00 114.78 306 VAL D O 1
ATOM 8606 N N . GLU D 1 307 ? 74.001 -38.330 63.928 1.00 119.57 307 GLU D N 1
ATOM 8607 C CA . GLU D 1 307 ? 74.166 -39.490 64.797 1.00 120.43 307 GLU D CA 1
ATOM 8608 C C . GLU D 1 307 ? 73.106 -40.548 64.524 1.00 124.30 307 GLU D C 1
ATOM 8609 O O . GLU D 1 307 ? 73.379 -41.746 64.669 1.00 120.82 307 GLU D O 1
ATOM 8615 N N . GLU D 1 308 ? 71.900 -40.134 64.128 1.00 132.05 308 GLU D N 1
ATOM 8616 C CA . GLU D 1 308 ? 70.878 -41.105 63.746 1.00 138.71 308 GLU D CA 1
ATOM 8617 C C . GLU D 1 308 ? 71.307 -41.892 62.511 1.00 138.87 308 GLU D C 1
ATOM 8618 O O . GLU D 1 308 ? 71.053 -43.099 62.413 1.00 139.65 308 GLU D O 1
ATOM 8624 N N . LEU D 1 309 ? 71.950 -41.220 61.552 1.00 128.06 309 LEU D N 1
ATOM 8625 C CA . LEU D 1 309 ? 72.459 -41.915 60.373 1.00 123.28 309 LEU D CA 1
ATOM 8626 C C . LEU D 1 309 ? 73.530 -42.932 60.753 1.00 118.84 309 LEU D C 1
ATOM 8627 O O . LEU D 1 309 ? 73.542 -44.056 60.238 1.00 116.36 309 LEU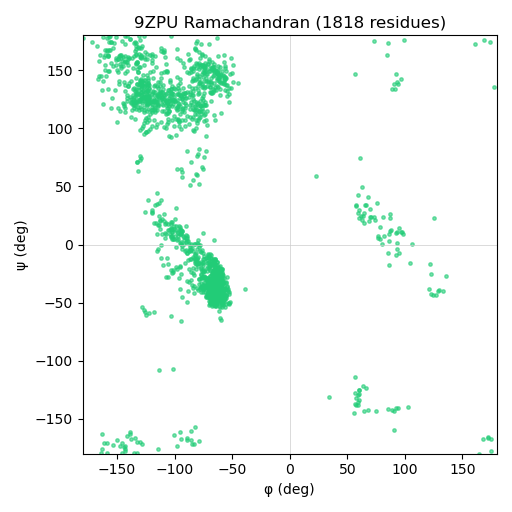 D O 1
ATOM 8632 N N . ILE D 1 310 ? 74.432 -42.558 61.655 1.00 116.73 310 ILE D N 1
ATOM 8633 C CA . ILE D 1 310 ? 75.494 -43.449 62.097 1.00 115.17 310 ILE D CA 1
ATOM 8634 C C . ILE D 1 310 ? 74.889 -44.689 62.747 1.00 112.71 310 ILE D C 1
ATOM 8635 O O . ILE D 1 310 ? 75.546 -45.727 62.864 1.00 104.09 310 ILE D O 1
ATOM 8640 N N . HIS E 1 8 ? 26.019 -51.500 32.581 1.00 129.12 8 HIS E N 1
ATOM 8641 C CA . HIS E 1 8 ? 26.162 -51.152 33.992 1.00 125.54 8 HIS E CA 1
ATOM 8642 C C . HIS E 1 8 ? 25.336 -49.912 34.322 1.00 122.03 8 HIS E C 1
ATOM 8643 O O . HIS E 1 8 ? 24.706 -49.329 33.443 1.00 126.87 8 HIS E O 1
ATOM 8650 N N . LYS E 1 9 ? 25.346 -49.509 35.594 1.00 99.76 9 LYS E N 1
ATOM 8651 C CA . LYS E 1 9 ? 24.463 -48.447 36.058 1.00 93.31 9 LYS E CA 1
ATOM 8652 C C . LYS E 1 9 ? 25.001 -47.046 35.778 1.00 85.75 9 LYS E C 1
ATOM 8653 O O . LYS E 1 9 ? 24.274 -46.073 35.992 1.00 87.16 9 LYS E O 1
ATOM 8659 N N . ILE E 1 10 ? 26.239 -46.908 35.317 1.00 81.68 10 ILE E N 1
ATOM 8660 C CA . ILE E 1 10 ? 26.808 -45.610 34.970 1.00 73.82 10 ILE E CA 1
ATOM 8661 C C . ILE E 1 10 ? 27.496 -45.749 33.621 1.00 74.48 10 ILE E C 1
ATOM 8662 O O . ILE E 1 10 ? 28.306 -46.657 33.424 1.00 80.59 10 ILE E O 1
ATOM 8667 N N . PHE E 1 11 ? 27.178 -44.850 32.702 1.00 69.63 11 PHE E N 1
ATOM 8668 C CA . PHE E 1 11 ? 27.727 -44.853 31.354 1.00 70.16 11 PHE E CA 1
ATOM 8669 C C . PHE E 1 11 ? 28.514 -43.570 31.146 1.00 69.48 11 PHE E C 1
ATOM 8670 O O . PHE E 1 11 ? 28.069 -42.488 31.542 1.00 70.85 11 PHE E O 1
ATOM 8678 N N . VAL E 1 12 ? 29.690 -43.691 30.543 1.00 65.38 12 VAL E N 1
ATOM 8679 C CA . VAL E 1 12 ? 30.528 -42.540 30.239 1.00 70.44 12 VAL E CA 1
ATOM 8680 C C . VAL E 1 12 ? 30.940 -42.652 28.781 1.00 69.61 12 VAL E C 1
ATOM 8681 O O . VAL E 1 12 ? 31.527 -43.662 28.375 1.00 72.64 12 VAL E O 1
ATOM 8685 N N . PHE E 1 13 ? 30.642 -41.628 27.997 1.00 66.09 13 PHE E N 1
ATOM 8686 C CA . PHE E 1 13 ? 31.056 -41.558 26.604 1.00 71.08 13 PHE E CA 1
ATOM 8687 C C . PHE E 1 13 ? 31.873 -40.290 26.435 1.00 67.72 13 PHE E C 1
ATOM 8688 O O . PHE E 1 13 ? 31.423 -39.205 26.819 1.00 74.58 13 PHE E O 1
ATOM 8696 N N . GLY E 1 14 ? 33.073 -40.420 25.886 1.00 68.20 14 GLY E N 1
ATOM 8697 C CA . GLY E 1 14 ? 33.923 -39.257 25.764 1.00 76.56 14 GLY E CA 1
ATOM 8698 C C . GLY E 1 14 ? 35.322 -39.611 25.303 1.00 78.31 14 GLY E C 1
ATOM 8699 O O . GLY E 1 14 ? 35.600 -40.723 24.839 1.00 72.46 14 GLY E O 1
ATOM 8700 N N . SER E 1 15 ? 36.195 -38.623 25.448 1.00 81.94 15 SER E N 1
ATOM 8701 C CA . SER E 1 15 ? 37.522 -38.670 24.859 1.00 82.92 15 SER E CA 1
ATOM 8702 C C . SER E 1 15 ? 38.500 -39.445 25.731 1.00 76.66 15 SER E C 1
ATOM 8703 O O . SER E 1 15 ? 38.337 -39.551 26.950 1.00 71.19 15 SER E O 1
ATOM 8706 N N . VAL E 1 16 ? 39.517 -40.002 25.075 1.00 83.47 16 VAL E N 1
ATOM 8707 C CA . VAL E 1 16 ? 40.654 -40.640 25.727 1.00 80.49 16 VAL E CA 1
ATOM 8708 C C . VAL E 1 16 ? 41.906 -40.038 25.113 1.00 79.99 16 VAL E C 1
ATOM 8709 O O . VAL E 1 16 ? 42.147 -40.199 23.909 1.00 82.04 16 VAL E O 1
ATOM 8713 N N . ASN E 1 17 ? 42.700 -39.357 25.930 1.00 82.33 17 ASN E N 1
ATOM 8714 C CA . ASN E 1 17 ? 43.949 -38.763 25.483 1.00 89.76 17 ASN E CA 1
ATOM 8715 C C . ASN E 1 17 ? 45.127 -39.340 26.258 1.00 82.30 17 ASN E C 1
ATOM 8716 O O . ASN E 1 17 ? 44.975 -39.898 27.348 1.00 79.78 17 ASN E O 1
ATOM 8721 N N . VAL E 1 18 ? 46.308 -39.209 25.663 1.00 84.93 18 VAL E N 1
ATOM 8722 C CA . VAL E 1 18 ? 47.576 -39.325 26.370 1.00 87.21 18 VAL E CA 1
ATOM 8723 C C . VAL E 1 18 ? 48.128 -37.913 26.498 1.00 88.80 18 VAL E C 1
ATOM 8724 O O . VAL E 1 18 ? 48.394 -37.253 25.488 1.00 90.12 18 VAL E O 1
ATOM 8728 N N . ASP E 1 19 ? 48.281 -37.436 27.728 1.00 78.09 19 ASP E N 1
ATOM 8729 C CA . ASP E 1 19 ? 48.733 -36.071 27.959 1.00 79.64 19 ASP E CA 1
ATOM 8730 C C . ASP E 1 19 ? 50.252 -36.029 28.081 1.00 86.27 19 ASP E C 1
ATOM 8731 O O . ASP E 1 19 ? 50.844 -36.745 28.899 1.00 86.97 19 ASP E O 1
ATOM 8736 N N . VAL E 1 20 ? 50.872 -35.183 27.265 1.00 89.49 20 VAL E N 1
ATOM 8737 C CA . VAL E 1 20 ? 52.319 -34.975 27.283 1.00 84.48 20 VAL E CA 1
ATOM 8738 C C . VAL E 1 20 ? 52.542 -33.629 27.964 1.00 83.12 20 VAL E C 1
ATOM 8739 O O . VAL E 1 20 ? 52.519 -32.572 27.328 1.00 78.42 20 VAL E O 1
ATOM 8743 N N . SER E 1 21 ? 52.761 -33.669 29.280 1.00 82.64 21 SER E N 1
ATOM 8744 C CA . SER E 1 21 ? 52.920 -32.468 30.092 1.00 85.50 21 SER E CA 1
ATOM 8745 C C . SER E 1 21 ? 54.404 -32.211 30.330 1.00 81.27 21 SER E C 1
ATOM 8746 O O . SER E 1 21 ? 55.109 -33.078 30.858 1.00 80.85 21 SER E O 1
ATOM 8749 N N . ALA E 1 22 ? 54.867 -31.019 29.952 1.00 83.74 22 ALA E N 1
ATOM 8750 C CA . ALA E 1 22 ? 56.270 -30.641 30.052 1.00 89.21 22 ALA E CA 1
ATOM 8751 C C . ALA E 1 22 ? 56.413 -29.374 30.878 1.00 89.93 22 ALA E C 1
ATOM 8752 O O . ALA E 1 22 ? 55.785 -28.359 30.568 1.00 94.20 22 ALA E O 1
ATOM 8754 N N . ARG E 1 23 ? 57.261 -29.421 31.899 1.00 84.84 23 ARG E N 1
ATOM 8755 C CA . ARG E 1 23 ? 57.507 -28.268 32.754 1.00 93.10 23 ARG E CA 1
ATOM 8756 C C . ARG E 1 23 ? 58.778 -27.552 32.307 1.00 92.46 23 ARG E C 1
ATOM 8757 O O . ARG E 1 23 ? 59.735 -28.187 31.853 1.00 96.88 23 ARG E O 1
ATOM 8765 N N . MET E 1 24 ? 58.771 -26.225 32.413 1.00 87.21 24 MET E N 1
ATOM 8766 C CA . MET E 1 24 ? 59.935 -25.436 32.034 1.00 94.63 24 MET E CA 1
ATOM 8767 C C . MET E 1 24 ? 59.831 -24.064 32.679 1.00 97.94 24 MET E C 1
ATOM 8768 O O . MET E 1 24 ? 58.752 -23.634 33.096 1.00 105.08 24 MET E O 1
ATOM 8773 N N . ALA E 1 25 ? 60.973 -23.378 32.749 1.00 93.59 25 ALA E N 1
ATOM 8774 C CA . ALA E 1 25 ? 60.989 -22.053 33.358 1.00 99.94 25 ALA E CA 1
ATOM 8775 C C . ALA E 1 25 ? 60.144 -21.064 32.562 1.00 111.21 25 ALA E C 1
ATOM 8776 O O . ALA E 1 25 ? 59.374 -20.289 33.141 1.00 112.06 25 ALA E O 1
ATOM 8778 N N . ALA E 1 26 ? 60.267 -21.078 31.235 1.00 103.32 26 ALA E N 1
ATOM 8779 C CA . ALA E 1 26 ? 59.581 -20.116 30.385 1.00 100.89 26 ALA E CA 1
ATOM 8780 C C . ALA E 1 26 ? 59.074 -20.793 29.120 1.00 106.38 26 ALA E C 1
ATOM 8781 O O . ALA E 1 26 ? 59.800 -21.564 28.487 1.00 104.48 26 ALA E O 1
ATOM 8783 N N . LEU E 1 27 ? 57.834 -20.478 28.739 1.00 105.48 27 LEU E N 1
ATOM 8784 C CA . LEU E 1 27 ? 57.275 -21.022 27.511 1.00 105.09 27 LEU E CA 1
ATOM 8785 C C . LEU E 1 27 ? 58.098 -20.537 26.317 1.00 107.50 27 LEU E C 1
ATOM 8786 O O . LEU E 1 27 ? 58.740 -19.484 26.383 1.00 109.60 27 LEU E O 1
ATOM 8791 N N . PRO E 1 28 ? 58.113 -21.290 25.215 1.00 108.38 28 PRO E N 1
ATOM 8792 C CA . PRO E 1 28 ? 58.880 -20.845 24.039 1.00 109.80 28 PRO E CA 1
ATOM 8793 C C . PRO E 1 28 ? 58.135 -19.776 23.250 1.00 111.89 28 PRO E C 1
ATOM 8794 O O . PRO E 1 28 ? 56.955 -19.933 22.926 1.00 108.99 28 PRO E O 1
ATOM 8798 N N . ARG E 1 29 ? 58.837 -18.687 22.940 1.00 115.73 29 ARG E N 1
ATOM 8799 C CA . ARG E 1 29 ? 58.334 -17.707 21.991 1.00 115.59 29 ARG E CA 1
ATOM 8800 C C . ARG E 1 29 ? 58.431 -18.267 20.573 1.00 115.99 29 ARG E C 1
ATOM 8801 O O . ARG E 1 29 ? 59.160 -19.232 20.327 1.00 112.60 29 ARG E O 1
ATOM 8809 N N . PRO E 1 30 ? 57.698 -17.687 19.624 1.00 117.93 30 PRO E N 1
ATOM 8810 C CA . PRO E 1 30 ? 57.785 -18.168 18.238 1.00 119.55 30 PRO E CA 1
ATOM 8811 C C . PRO E 1 30 ? 59.220 -18.175 17.731 1.00 116.38 30 PRO E C 1
ATOM 8812 O O . PRO E 1 30 ? 59.937 -17.176 17.821 1.00 117.71 30 PRO E O 1
ATOM 8816 N N . GLY E 1 31 ? 59.640 -19.327 17.204 1.00 126.09 31 GLY E N 1
ATOM 8817 C CA . GLY E 1 31 ? 60.958 -19.496 16.639 1.00 123.73 31 GLY E CA 1
ATOM 8818 C C . GLY E 1 31 ? 62.031 -19.878 17.633 1.00 121.92 31 GLY E C 1
ATOM 8819 O O . GLY E 1 31 ? 63.087 -20.373 17.223 1.00 116.96 31 GLY E O 1
ATOM 8820 N N . GLN E 1 32 ? 61.782 -19.677 18.922 1.00 122.68 32 GLN E N 1
ATOM 8821 C CA . GLN E 1 32 ? 62.752 -19.944 19.970 1.00 126.98 32 GLN E CA 1
ATOM 8822 C C . GLN E 1 32 ? 62.821 -21.438 20.283 1.00 122.23 32 GLN E C 1
ATOM 8823 O O . GLN E 1 32 ? 61.887 -22.201 20.028 1.00 116.70 32 GLN E O 1
ATOM 8829 N N . THR E 1 33 ? 63.967 -21.851 20.821 1.00 110.25 33 THR E N 1
ATOM 8830 C CA . THR E 1 33 ? 64.164 -23.186 21.369 1.00 104.49 33 THR E CA 1
ATOM 8831 C C . THR E 1 33 ? 64.628 -23.031 22.811 1.00 99.28 33 THR E C 1
ATOM 8832 O O . THR E 1 33 ? 65.613 -22.333 23.072 1.00 107.38 33 THR E O 1
ATOM 8836 N N . VAL E 1 34 ? 63.918 -23.664 23.743 1.00 91.44 34 VAL E N 1
ATOM 8837 C CA . VAL E 1 34 ? 64.170 -23.472 25.165 1.00 94.14 34 VAL E CA 1
ATOM 8838 C C . VAL E 1 34 ? 64.261 -24.818 25.868 1.00 91.66 34 VAL E C 1
ATOM 8839 O O . VAL E 1 34 ? 63.604 -25.789 25.485 1.00 90.33 34 VAL E O 1
ATOM 8843 N N . ASN E 1 35 ? 65.086 -24.863 26.912 1.00 89.54 35 ASN E N 1
ATOM 8844 C CA . ASN E 1 35 ? 65.220 -26.058 27.733 1.00 86.49 35 ASN E CA 1
ATOM 8845 C C . ASN E 1 35 ? 64.061 -26.187 28.714 1.00 87.44 35 ASN E C 1
ATOM 8846 O O . ASN E 1 35 ? 63.620 -25.202 29.316 1.00 90.99 35 ASN E O 1
ATOM 8851 N N . ALA E 1 36 ? 63.578 -27.416 28.879 1.00 85.57 36 ALA E N 1
ATOM 8852 C CA . ALA E 1 36 ? 62.581 -27.757 29.881 1.00 87.57 36 ALA E CA 1
ATOM 8853 C C . ALA E 1 36 ? 63.228 -28.552 31.008 1.00 92.42 36 ALA E C 1
ATOM 8854 O O . ALA E 1 36 ? 64.256 -29.209 30.814 1.00 88.94 36 ALA E O 1
ATOM 8856 N N . SER E 1 37 ? 62.618 -28.490 32.192 1.00 91.16 37 SER E N 1
ATOM 8857 C CA . SER E 1 37 ? 63.155 -29.154 33.374 1.00 91.42 37 SER E CA 1
ATOM 8858 C C . SER E 1 37 ? 62.583 -30.547 33.602 1.00 89.62 37 SER E C 1
ATOM 8859 O O . SER E 1 37 ? 63.017 -31.228 34.536 1.00 97.50 37 SER E O 1
ATOM 8862 N N . GLY E 1 38 ? 61.632 -30.987 32.796 1.00 87.15 38 GLY E N 1
ATOM 8863 C CA . GLY E 1 38 ? 61.080 -32.315 32.965 1.00 89.11 38 GLY E CA 1
ATOM 8864 C C . GLY E 1 38 ? 59.777 -32.467 32.214 1.00 92.48 38 GLY E C 1
ATOM 8865 O O . GLY E 1 38 ? 59.295 -31.546 31.554 1.00 95.77 38 GLY E O 1
ATOM 8866 N N . TYR E 1 39 ? 59.213 -33.667 32.327 1.00 89.34 39 TYR E N 1
ATOM 8867 C CA . TYR E 1 39 ? 57.953 -33.961 31.660 1.00 84.38 39 TYR E CA 1
ATOM 8868 C C . TYR E 1 39 ? 57.383 -35.266 32.196 1.00 84.78 39 TYR E C 1
ATOM 8869 O O . TYR E 1 39 ? 58.042 -36.008 32.931 1.00 82.09 39 TYR E O 1
ATOM 8878 N N . GLY E 1 40 ? 56.152 -35.540 31.796 1.00 81.12 40 GLY E N 1
ATOM 8879 C CA . GLY E 1 40 ? 55.474 -36.760 32.197 1.00 81.82 40 GLY E CA 1
ATOM 8880 C C . GLY E 1 40 ? 54.443 -37.145 31.158 1.00 84.28 40 GLY E C 1
ATOM 8881 O O . GLY E 1 40 ? 53.916 -36.294 30.437 1.00 85.66 40 GLY E O 1
ATOM 8882 N N . ILE E 1 41 ? 54.162 -38.440 31.090 1.00 90.46 41 ILE E N 1
ATOM 8883 C CA . ILE E 1 41 ? 53.188 -38.986 30.152 1.00 89.20 41 ILE E CA 1
ATOM 8884 C C . ILE E 1 41 ? 52.209 -39.854 30.928 1.00 86.36 41 ILE E C 1
ATOM 8885 O O . ILE E 1 41 ? 52.620 -40.732 31.695 1.00 77.43 41 ILE E O 1
ATOM 8890 N N . GLY E 1 42 ? 50.918 -39.609 30.725 1.00 91.19 42 GLY E N 1
ATOM 8891 C CA . GLY E 1 42 ? 49.900 -40.345 31.447 1.00 92.10 42 GLY E CA 1
ATOM 8892 C C . GLY E 1 42 ? 48.561 -40.198 30.767 1.00 87.62 42 GLY E C 1
ATOM 8893 O O . GLY E 1 42 ? 48.444 -39.592 29.700 1.00 88.78 42 GLY E O 1
ATOM 8894 N N . LEU E 1 43 ? 47.544 -40.769 31.405 1.00 94.47 43 LEU E N 1
ATOM 8895 C CA . LEU E 1 43 ? 46.196 -40.741 30.851 1.00 89.57 43 LEU E CA 1
ATOM 8896 C C . LEU E 1 43 ? 45.580 -39.352 30.988 1.00 79.81 43 LEU E C 1
ATOM 8897 O O . LEU E 1 43 ? 45.921 -38.577 31.886 1.00 84.27 43 LEU E O 1
ATOM 8902 N N . GLY E 1 44 ? 44.661 -39.043 30.084 1.00 83.17 44 GLY E N 1
ATOM 8903 C CA . GLY E 1 44 ? 44.034 -37.743 30.075 1.00 85.99 44 GLY E CA 1
ATOM 8904 C C . GLY E 1 44 ? 42.747 -37.763 29.283 1.00 83.45 44 GLY E C 1
ATOM 8905 O O . GLY E 1 44 ? 42.259 -38.819 28.876 1.00 81.69 44 GLY E O 1
ATOM 8906 N N . GLY E 1 45 ? 42.208 -36.577 29.061 1.00 82.63 45 GLY E N 1
ATOM 8907 C CA . GLY E 1 45 ? 40.931 -36.471 28.371 1.00 76.02 45 GLY E CA 1
ATOM 8908 C C . GLY E 1 45 ? 39.768 -36.449 29.341 1.00 73.75 45 GLY E C 1
ATOM 8909 O O . GLY E 1 45 ? 39.793 -37.067 30.403 1.00 70.53 45 GLY E O 1
ATOM 8910 N N . LYS E 1 46 ? 38.722 -35.709 28.966 1.00 75.22 46 LYS E N 1
ATOM 8911 C CA . LYS E 1 46 ? 37.607 -35.518 29.888 1.00 70.84 46 LYS E CA 1
ATOM 8912 C C . LYS E 1 46 ? 36.782 -36.790 30.022 1.00 69.96 46 LYS E C 1
ATOM 8913 O O . LYS E 1 46 ? 36.276 -37.098 31.110 1.00 64.53 46 LYS E O 1
ATOM 8919 N N . GLY E 1 47 ? 36.638 -37.544 28.933 1.00 66.55 47 GLY E N 1
ATOM 8920 C CA . GLY E 1 47 ? 35.978 -38.831 29.037 1.00 67.46 47 GLY E CA 1
ATOM 8921 C C . GLY E 1 47 ? 36.712 -39.768 29.978 1.00 71.11 47 GLY E C 1
ATOM 8922 O O . GLY E 1 47 ? 36.137 -40.286 30.940 1.00 62.44 47 GLY E O 1
ATOM 8923 N N . ALA E 1 48 ? 38.010 -39.967 29.735 1.00 75.80 48 ALA E N 1
ATOM 8924 C CA . ALA E 1 48 ? 38.770 -40.877 30.584 1.00 72.44 48 ALA E CA 1
ATOM 8925 C C . ALA E 1 48 ? 38.816 -40.372 32.020 1.00 67.11 48 ALA E C 1
ATOM 8926 O O . ALA E 1 48 ? 38.582 -41.139 32.953 1.00 62.73 48 ALA E O 1
ATOM 8928 N N . ASN E 1 49 ? 39.055 -39.074 32.218 1.00 61.93 49 ASN E N 1
ATOM 8929 C CA . ASN E 1 49 ? 39.234 -38.570 33.578 1.00 66.81 49 ASN E CA 1
ATOM 8930 C C . ASN E 1 49 ? 37.993 -38.805 34.432 1.00 67.73 49 ASN E C 1
ATOM 8931 O O . ASN E 1 49 ? 38.100 -39.241 35.585 1.00 65.03 49 ASN E O 1
ATOM 8936 N N . GLN E 1 50 ? 36.805 -38.534 33.882 1.00 70.89 50 GLN E N 1
ATOM 8937 C CA . GLN E 1 50 ? 35.576 -38.783 34.627 1.00 64.25 50 GLN E CA 1
ATOM 8938 C C . GLN E 1 50 ? 35.292 -40.274 34.767 1.00 65.87 50 GLN E C 1
ATOM 8939 O O . GLN E 1 50 ? 34.754 -40.710 35.793 1.00 66.58 50 GLN E O 1
ATOM 8945 N N . ALA E 1 51 ? 35.639 -41.070 33.755 1.00 60.63 51 ALA E N 1
ATOM 8946 C CA . ALA E 1 51 ? 35.477 -42.513 33.875 1.00 61.98 51 ALA E CA 1
ATOM 8947 C C . ALA E 1 51 ? 36.345 -43.085 34.996 1.00 71.55 51 ALA E C 1
ATOM 8948 O O . ALA E 1 51 ? 35.892 -43.955 35.754 1.00 68.77 51 ALA E O 1
ATOM 8950 N N . VAL E 1 52 ? 37.597 -42.617 35.117 1.00 66.99 52 VAL E N 1
ATOM 8951 C CA . VAL E 1 52 ? 38.490 -43.168 36.135 1.00 65.44 52 VAL E CA 1
ATOM 8952 C C . VAL E 1 52 ? 38.040 -42.750 37.532 1.00 64.78 52 VAL E C 1
ATOM 8953 O O . VAL E 1 52 ? 38.151 -43.522 38.491 1.00 70.05 52 VAL E O 1
ATOM 8957 N N . ALA E 1 53 ? 37.559 -41.514 37.680 1.00 64.56 53 ALA E N 1
ATOM 8958 C CA . ALA E 1 53 ? 37.070 -41.065 38.979 1.00 65.63 53 ALA E CA 1
ATOM 8959 C C . ALA E 1 53 ? 35.888 -41.904 39.448 1.00 67.60 53 ALA E C 1
ATOM 8960 O O . ALA E 1 53 ? 35.798 -42.258 40.629 1.00 67.58 53 ALA E O 1
ATOM 8962 N N . VAL E 1 54 ? 34.963 -42.226 38.540 1.00 70.66 54 VAL E N 1
ATOM 8963 C CA . VAL E 1 54 ? 33.836 -43.079 38.909 1.00 67.04 54 VAL E CA 1
ATOM 8964 C C . VAL E 1 54 ? 34.333 -44.456 39.338 1.00 66.43 54 VAL E C 1
ATOM 8965 O O . VAL E 1 54 ? 33.914 -44.992 40.370 1.00 67.75 54 VAL E O 1
ATOM 8969 N N . ALA E 1 55 ? 35.255 -45.035 38.567 1.00 67.02 55 ALA E N 1
ATOM 8970 C CA . ALA E 1 55 ? 35.779 -46.353 38.909 1.00 69.39 55 ALA E CA 1
ATOM 8971 C C . ALA E 1 55 ? 36.483 -46.349 40.267 1.00 70.67 55 ALA E C 1
ATOM 8972 O O . ALA E 1 55 ? 36.319 -47.286 41.059 1.00 72.75 55 ALA E O 1
ATOM 8974 N N . LYS E 1 56 ? 37.279 -45.314 40.555 1.00 69.75 56 LYS E N 1
ATOM 8975 C CA . LYS E 1 56 ? 38.013 -45.297 41.816 1.00 71.25 56 LYS E CA 1
ATOM 8976 C C . LYS E 1 56 ? 37.107 -45.055 43.023 1.00 71.60 56 LYS E C 1
ATOM 8977 O O . LYS E 1 56 ? 37.496 -45.394 44.151 1.00 73.55 56 LYS E O 1
ATOM 8983 N N . LEU E 1 57 ? 35.914 -44.492 42.817 1.00 70.02 57 LEU E N 1
ATOM 8984 C CA . LEU E 1 57 ? 34.948 -44.282 43.888 1.00 70.46 57 LEU E CA 1
ATOM 8985 C C . LEU E 1 57 ? 33.993 -45.464 44.059 1.00 72.30 57 LEU E C 1
ATOM 8986 O O . LEU E 1 57 ? 33.042 -45.376 44.848 1.00 72.25 57 LEU E O 1
ATOM 8991 N N . GLY E 1 58 ? 34.215 -46.560 43.332 1.00 72.75 58 GLY E N 1
ATOM 8992 C CA . GLY E 1 58 ? 33.467 -47.780 43.518 1.00 74.60 58 GLY E CA 1
ATOM 8993 C C . GLY E 1 58 ? 32.283 -47.958 42.595 1.00 77.65 58 GLY E C 1
ATOM 8994 O O . GLY E 1 58 ? 31.683 -49.042 42.594 1.00 82.96 58 GLY E O 1
ATOM 8995 N N . GLY E 1 59 ? 31.935 -46.941 41.811 1.00 71.18 59 GLY E N 1
ATOM 8996 C CA . GLY E 1 59 ? 30.754 -47.033 40.983 1.00 70.42 59 GLY E CA 1
ATOM 8997 C C . GLY E 1 59 ? 30.901 -48.063 39.882 1.00 71.33 59 GLY E C 1
ATOM 8998 O O . GLY E 1 59 ? 31.998 -48.348 39.400 1.00 71.74 59 GLY E O 1
ATOM 8999 N N . ALA E 1 60 ? 29.761 -48.628 39.479 1.00 73.56 60 ALA E N 1
ATOM 9000 C CA . ALA E 1 60 ? 29.707 -49.601 38.393 1.00 73.04 60 ALA E CA 1
ATOM 9001 C C . ALA E 1 60 ? 29.583 -48.832 37.086 1.00 71.09 60 ALA E C 1
ATOM 9002 O O . ALA E 1 60 ? 28.539 -48.241 36.803 1.00 79.85 60 ALA E O 1
ATOM 9004 N N . ILE E 1 61 ? 30.646 -48.840 36.292 1.00 73.99 61 ILE E N 1
ATOM 9005 C CA . ILE E 1 61 ? 30.798 -47.916 35.180 1.00 73.41 61 ILE E CA 1
ATOM 9006 C C . ILE E 1 61 ? 31.134 -48.688 33.915 1.00 78.46 61 ILE E C 1
ATOM 9007 O O . ILE E 1 61 ? 31.893 -49.662 33.943 1.00 81.16 61 ILE E O 1
ATOM 9012 N N . ARG E 1 62 ? 30.573 -48.226 32.804 1.00 84.58 62 ARG E N 1
ATOM 9013 C CA . ARG E 1 62 ? 30.897 -48.694 31.467 1.00 88.11 62 ARG E CA 1
ATOM 9014 C C . ARG E 1 62 ? 31.419 -47.488 30.703 1.00 79.30 62 ARG E C 1
ATOM 9015 O O . ARG E 1 62 ? 30.686 -46.516 30.500 1.00 77.30 62 ARG E O 1
ATOM 9023 N N . PHE E 1 63 ? 32.682 -47.533 30.314 1.00 84.07 63 PHE E N 1
ATOM 9024 C CA . PHE E 1 63 ? 33.295 -46.431 29.592 1.00 82.10 63 PHE E CA 1
ATOM 9025 C C . PHE E 1 63 ? 33.411 -46.779 28.116 1.00 81.78 63 PHE E C 1
ATOM 9026 O O . PHE E 1 63 ? 33.844 -47.881 27.762 1.00 88.90 63 PHE E O 1
ATOM 9034 N N . VAL E 1 64 ? 33.025 -45.838 27.264 1.00 78.08 64 VAL E N 1
ATOM 9035 C CA . VAL E 1 64 ? 33.151 -45.976 25.822 1.00 77.12 64 VAL E CA 1
ATOM 9036 C C . VAL E 1 64 ? 33.957 -44.782 25.342 1.00 76.00 64 VAL E C 1
ATOM 9037 O O . VAL E 1 64 ? 33.519 -43.634 25.480 1.00 73.58 64 VAL E O 1
ATOM 9041 N N . GLY E 1 65 ? 35.153 -45.053 24.816 1.00 78.37 65 GLY E N 1
ATOM 9042 C CA . GLY E 1 65 ? 36.013 -44.068 24.197 1.00 76.33 65 GLY E CA 1
ATOM 9043 C C . GLY E 1 65 ? 36.747 -44.756 23.066 1.00 83.47 65 GLY E C 1
ATOM 9044 O O . GLY E 1 65 ? 36.547 -45.947 22.817 1.00 82.17 65 GLY E O 1
ATOM 9045 N N . ALA E 1 66 ? 37.604 -44.007 22.373 1.00 84.79 66 ALA E N 1
ATOM 9046 C CA . ALA E 1 66 ? 38.334 -44.548 21.231 1.00 85.71 66 ALA E CA 1
ATOM 9047 C C . ALA E 1 66 ? 39.804 -44.177 21.318 1.00 82.06 66 ALA E C 1
ATOM 9048 O O . ALA E 1 66 ? 40.141 -43.020 21.586 1.00 88.93 66 ALA E O 1
ATOM 9050 N N . VAL E 1 67 ? 40.676 -45.161 21.084 1.00 89.58 67 VAL E N 1
ATOM 9051 C CA . VAL E 1 67 ? 42.115 -44.949 21.026 1.00 85.60 67 VAL E CA 1
ATOM 9052 C C . VAL E 1 67 ? 42.641 -45.580 19.743 1.00 91.74 67 VAL E C 1
ATOM 9053 O O . VAL E 1 67 ? 41.976 -46.398 19.103 1.00 96.96 67 VAL E O 1
ATOM 9057 N N . GLY E 1 68 ? 43.852 -45.180 19.367 1.00 92.07 68 GLY E N 1
ATOM 9058 C CA . GLY E 1 68 ? 44.476 -45.735 18.187 1.00 96.20 68 GLY E CA 1
ATOM 9059 C C . GLY E 1 68 ? 45.140 -47.070 18.452 1.00 99.16 68 GLY E C 1
ATOM 9060 O O . GLY E 1 68 ? 45.303 -47.504 19.593 1.00 97.56 68 GLY E O 1
ATOM 9061 N N . HIS E 1 69 ? 45.530 -47.735 17.363 1.00 107.88 69 HIS E N 1
ATOM 9062 C CA . HIS E 1 69 ? 46.312 -48.968 17.460 1.00 112.35 69 HIS E CA 1
ATOM 9063 C C . HIS E 1 69 ? 47.796 -48.621 17.347 1.00 113.75 69 HIS E C 1
ATOM 9064 O O . HIS E 1 69 ? 48.497 -48.983 16.399 1.00 117.56 69 HIS E O 1
ATOM 9071 N N . ASP E 1 70 ? 48.262 -47.886 18.351 1.00 105.69 70 ASP E N 1
ATOM 9072 C CA . ASP E 1 70 ? 49.632 -47.414 18.422 1.00 93.80 70 ASP E CA 1
ATOM 9073 C C . ASP E 1 70 ? 50.061 -47.473 19.880 1.00 99.45 70 ASP E C 1
ATOM 9074 O O . ASP E 1 70 ? 49.299 -47.903 20.753 1.00 95.45 70 ASP E O 1
ATOM 9079 N N . ALA E 1 71 ? 51.290 -47.028 20.150 1.00 98.75 71 ALA E N 1
ATOM 9080 C CA . ALA E 1 71 ? 51.821 -47.130 21.504 1.00 92.50 71 ALA E CA 1
ATOM 9081 C C . ALA E 1 71 ? 50.970 -46.342 22.492 1.00 89.86 71 ALA E C 1
ATOM 9082 O O . ALA E 1 71 ? 50.664 -46.832 23.583 1.00 92.14 71 ALA E O 1
ATOM 9084 N N . PHE E 1 72 ? 50.566 -45.123 22.126 1.00 86.76 72 PHE E N 1
ATOM 9085 C CA . PHE E 1 72 ? 49.792 -44.305 23.056 1.00 93.35 72 PHE E CA 1
ATOM 9086 C C . PHE E 1 72 ? 48.441 -44.936 23.369 1.00 89.59 72 PHE E C 1
ATOM 9087 O O . PHE E 1 72 ? 47.885 -44.706 24.448 1.00 89.23 72 PHE E O 1
ATOM 9095 N N . GLY E 1 73 ? 47.888 -45.713 22.437 1.00 92.04 73 GLY E N 1
ATOM 9096 C CA . GLY E 1 73 ? 46.673 -46.454 22.741 1.00 93.41 73 GLY E CA 1
ATOM 9097 C C . GLY E 1 73 ? 46.891 -47.505 23.815 1.00 94.02 73 GLY E C 1
ATOM 9098 O O . GLY E 1 73 ? 46.106 -47.615 24.762 1.00 82.17 73 GLY E O 1
ATOM 9099 N N . GLU E 1 74 ? 47.971 -48.290 23.680 1.00 94.74 74 GLU E N 1
ATOM 9100 C CA . GLU E 1 74 ? 48.278 -49.328 24.662 1.00 92.50 74 GLU E CA 1
ATOM 9101 C C . GLU E 1 74 ? 48.579 -48.725 26.031 1.00 93.84 74 GLU E C 1
ATOM 9102 O O . GLU E 1 74 ? 48.239 -49.313 27.066 1.00 94.47 74 GLU E O 1
ATOM 9108 N N . LEU E 1 75 ? 49.236 -47.560 26.060 1.00 95.31 75 LEU E N 1
ATOM 9109 C CA . LEU E 1 75 ? 49.492 -46.883 27.330 1.00 91.27 75 LEU E CA 1
ATOM 9110 C C . LEU E 1 75 ? 48.188 -46.442 27.974 1.00 89.80 75 LEU E C 1
ATOM 9111 O O . LEU E 1 75 ? 47.943 -46.701 29.157 1.00 87.90 75 LEU E O 1
ATOM 9116 N N . ALA E 1 76 ? 47.338 -45.765 27.203 1.00 95.58 76 ALA E N 1
ATOM 9117 C CA . ALA E 1 76 ? 46.037 -45.357 27.713 1.00 91.91 76 ALA E CA 1
ATOM 9118 C C . ALA E 1 76 ? 45.285 -46.547 28.294 1.00 87.22 76 ALA E C 1
ATOM 9119 O O . ALA E 1 76 ? 44.810 -46.497 29.432 1.00 84.37 76 ALA E O 1
ATOM 9121 N N . LEU E 1 77 ? 45.195 -47.641 27.532 1.00 84.99 77 LEU E N 1
ATOM 9122 C CA . LEU E 1 77 ? 44.414 -48.791 27.983 1.00 93.03 77 LEU E CA 1
ATOM 9123 C C . LEU E 1 77 ? 44.982 -49.384 29.269 1.00 95.35 77 LEU E C 1
ATOM 9124 O O . LEU E 1 77 ? 44.231 -49.709 30.197 1.00 94.43 77 LEU E O 1
ATOM 9129 N N . LYS E 1 78 ? 46.308 -49.517 29.351 1.00 95.39 78 LYS E N 1
ATOM 9130 C CA . LYS E 1 78 ? 46.917 -50.092 30.546 1.00 95.93 78 LYS E CA 1
ATOM 9131 C C . LYS E 1 78 ? 46.640 -49.233 31.774 1.00 94.25 78 LYS E C 1
ATOM 9132 O O . LYS E 1 78 ? 46.336 -49.755 32.853 1.00 94.94 78 LYS E O 1
ATOM 9134 N N . GLN E 1 79 ? 46.740 -47.913 31.634 1.00 86.08 79 GLN E N 1
ATOM 9135 C CA . GLN E 1 79 ? 46.501 -47.041 32.776 1.00 88.74 79 GLN E CA 1
ATOM 9136 C C . GLN E 1 79 ? 45.076 -47.197 33.292 1.00 97.81 79 GLN E C 1
ATOM 9137 O O . GLN E 1 79 ? 44.853 -47.310 34.502 1.00 100.35 79 GLN E O 1
ATOM 9143 N N . MET E 1 80 ? 44.087 -47.209 32.385 1.00 95.14 80 MET E N 1
ATOM 9144 C CA . MET E 1 80 ? 42.702 -47.247 32.840 1.00 91.38 80 MET E CA 1
ATOM 9145 C C . MET E 1 80 ? 42.448 -48.490 33.684 1.00 95.18 80 MET E C 1
ATOM 9146 O O . MET E 1 80 ? 41.812 -48.414 34.743 1.00 92.17 80 MET E O 1
ATOM 9151 N N . ARG E 1 81 ? 42.953 -49.647 33.236 1.00 94.14 81 ARG E N 1
ATOM 9152 C CA . ARG E 1 81 ? 42.827 -50.868 34.027 1.00 96.43 81 ARG E CA 1
ATOM 9153 C C . ARG E 1 81 ? 43.591 -50.766 35.341 1.00 99.06 81 ARG E C 1
ATOM 9154 O O . ARG E 1 81 ? 43.166 -51.338 36.351 1.00 104.28 81 ARG E O 1
ATOM 9162 N N . GLU E 1 82 ? 44.721 -50.051 35.348 1.00 105.08 82 GLU E N 1
ATOM 9163 C CA . GLU E 1 82 ? 45.449 -49.823 36.590 1.00 99.86 82 GLU E CA 1
ATOM 9164 C C . GLU E 1 82 ? 44.637 -49.008 37.588 1.00 101.47 82 GLU E C 1
ATOM 9165 O O . GLU E 1 82 ? 44.890 -49.094 38.794 1.00 105.67 82 GLU E O 1
ATOM 9167 N N . PHE E 1 83 ? 43.670 -48.224 37.118 1.00 107.34 83 PHE E N 1
ATOM 9168 C CA . PHE E 1 83 ? 42.821 -47.419 37.986 1.00 106.68 83 PHE E CA 1
ATOM 9169 C C . PHE E 1 83 ? 41.445 -48.039 38.229 1.00 99.92 83 PHE E C 1
ATOM 9170 O O . PHE E 1 83 ? 40.602 -47.410 38.878 1.00 92.56 83 PHE E O 1
ATOM 9178 N N . GLY E 1 84 ? 41.201 -49.250 37.738 1.00 93.26 84 GLY E N 1
ATOM 9179 C CA . GLY E 1 84 ? 39.975 -49.965 38.026 1.00 89.59 84 GLY E CA 1
ATOM 9180 C C . GLY E 1 84 ? 38.903 -49.877 36.965 1.00 99.45 84 GLY E C 1
ATOM 9181 O O . GLY E 1 84 ? 37.773 -50.327 37.209 1.00 97.82 84 GLY E O 1
ATOM 9182 N N . LEU E 1 85 ? 39.217 -49.321 35.799 1.00 107.69 85 LEU E N 1
ATOM 9183 C CA . LEU E 1 85 ? 38.247 -49.101 34.736 1.00 90.41 85 LEU E CA 1
ATOM 9184 C C . LEU E 1 85 ? 38.360 -50.229 33.721 1.00 88.78 85 LEU E C 1
ATOM 9185 O O . LEU E 1 85 ? 39.413 -50.406 33.101 1.00 90.08 85 LEU E O 1
ATOM 9190 N N . ASP E 1 86 ? 37.279 -50.989 33.557 1.00 90.67 86 ASP E N 1
ATOM 9191 C CA . ASP E 1 86 ? 37.242 -52.029 32.537 1.00 86.82 86 ASP E CA 1
ATOM 9192 C C . ASP E 1 86 ? 37.269 -51.379 31.160 1.00 84.02 86 ASP E C 1
ATOM 9193 O O . ASP E 1 86 ? 36.503 -50.450 30.887 1.00 91.06 86 ASP E O 1
ATOM 9198 N N . THR E 1 87 ? 38.153 -51.864 30.293 1.00 88.17 87 THR E N 1
ATOM 9199 C CA . THR E 1 87 ? 38.377 -51.259 28.989 1.00 87.17 87 THR E CA 1
ATOM 9200 C C . THR E 1 87 ? 37.851 -52.131 27.853 1.00 88.27 87 THR E C 1
ATOM 9201 O O . THR E 1 87 ? 38.335 -52.051 26.725 1.00 89.65 87 THR E O 1
ATOM 9205 N N . GLY E 1 88 ? 36.855 -52.969 28.142 1.00 87.37 88 GLY E N 1
ATOM 9206 C CA . GLY E 1 88 ? 36.269 -53.790 27.091 1.00 93.30 88 GLY E CA 1
ATOM 9207 C C . GLY E 1 88 ? 35.631 -52.970 25.982 1.00 90.51 88 GLY E C 1
ATOM 9208 O O . GLY E 1 88 ? 35.696 -53.338 24.806 1.00 83.05 88 GLY E O 1
ATOM 9209 N N . SER E 1 89 ? 35.006 -51.846 26.337 1.00 87.67 89 SER E N 1
ATOM 9210 C CA . SER E 1 89 ? 34.229 -51.061 25.385 1.00 91.23 89 SER E CA 1
ATOM 9211 C C . SER E 1 89 ? 35.020 -49.917 24.764 1.00 85.99 89 SER E C 1
ATOM 9212 O O . SER E 1 89 ? 34.424 -49.034 24.138 1.00 84.96 89 SER E O 1
ATOM 9215 N N . VAL E 1 90 ? 36.338 -49.909 24.917 1.00 84.78 90 VAL E N 1
ATOM 9216 C CA . VAL E 1 90 ? 37.184 -48.906 24.282 1.00 85.11 90 VAL E CA 1
ATOM 9217 C C . VAL E 1 90 ? 37.525 -49.400 22.883 1.00 81.48 90 VAL E C 1
ATOM 9218 O O . VAL E 1 90 ? 38.127 -50.468 22.725 1.00 82.80 90 VAL E O 1
ATOM 9222 N N . ARG E 1 91 ? 37.137 -48.629 21.870 1.00 76.88 91 ARG E N 1
ATOM 9223 C CA . ARG E 1 91 ? 37.468 -48.981 20.495 1.00 84.32 91 ARG E CA 1
ATOM 9224 C C . ARG E 1 91 ? 38.966 -48.816 20.250 1.00 84.60 91 ARG E C 1
ATOM 9225 O O . ARG E 1 91 ? 39.628 -47.971 20.855 1.00 85.01 91 ARG E O 1
ATOM 9233 N N . VAL E 1 92 ? 39.498 -49.640 19.353 1.00 90.70 92 VAL E N 1
ATOM 9234 C CA . VAL E 1 92 ? 40.884 -49.548 18.906 1.00 93.88 92 VAL E CA 1
ATOM 9235 C C . VAL E 1 92 ? 40.834 -49.491 17.383 1.00 100.66 92 VAL E C 1
ATOM 9236 O O . VAL E 1 92 ? 40.642 -50.518 16.719 1.00 94.95 92 VAL E O 1
ATOM 9240 N N . ILE E 1 93 ? 41.006 -48.295 16.825 1.00 102.92 93 ILE E N 1
ATOM 9241 C CA . ILE E 1 93 ? 40.899 -48.065 15.390 1.00 103.22 93 ILE E CA 1
ATOM 9242 C C . ILE E 1 93 ? 42.299 -48.084 14.790 1.00 105.98 93 ILE E C 1
ATOM 9243 O O . ILE E 1 93 ? 43.205 -47.404 15.289 1.00 102.84 93 ILE E O 1
ATOM 9248 N N . ASP E 1 94 ? 42.479 -48.864 13.729 1.00 110.57 94 ASP E N 1
ATOM 9249 C CA . ASP E 1 94 ? 43.709 -48.804 12.956 1.00 110.22 94 ASP E CA 1
ATOM 9250 C C . ASP E 1 94 ? 43.660 -47.616 11.998 1.00 115.74 94 ASP E C 1
ATOM 9251 O O . ASP E 1 94 ? 42.587 -47.142 11.607 1.00 114.70 94 ASP E O 1
ATOM 9256 N N . ASP E 1 95 ? 44.847 -47.135 11.617 1.00 121.79 95 ASP E N 1
ATOM 9257 C CA . ASP E 1 95 ? 44.975 -45.962 10.747 1.00 124.19 95 ASP E CA 1
ATOM 9258 C C . ASP E 1 95 ? 44.395 -44.724 11.438 1.00 118.20 95 ASP E C 1
ATOM 9259 O O . ASP E 1 95 ? 43.576 -43.985 10.890 1.00 118.48 95 ASP E O 1
ATOM 9264 N N . VAL E 1 96 ? 44.820 -44.515 12.679 1.00 109.92 96 VAL E N 1
ATOM 9265 C CA . VAL E 1 96 ? 44.508 -43.281 13.388 1.00 108.66 96 VAL E CA 1
ATOM 9266 C C . VAL E 1 96 ? 45.392 -43.190 14.623 1.00 104.66 96 VAL E C 1
ATOM 9267 O O . VAL E 1 96 ? 45.663 -44.198 15.285 1.00 102.77 96 VAL E O 1
ATOM 9271 N N . ASP E 1 97 ? 45.845 -41.983 14.941 1.00 96.23 97 ASP E N 1
ATOM 9272 C CA . ASP E 1 97 ? 46.669 -41.761 16.117 1.00 94.32 97 ASP E CA 1
ATOM 9273 C C . ASP E 1 97 ? 45.788 -41.563 17.340 1.00 90.47 97 ASP E C 1
ATOM 9274 O O . ASP E 1 97 ? 44.735 -40.926 17.270 1.00 92.37 97 ASP E O 1
ATOM 9279 N N . THR E 1 98 ? 46.224 -42.121 18.460 1.00 91.73 98 THR E N 1
ATOM 9280 C CA . THR E 1 98 ? 45.515 -41.912 19.711 1.00 92.59 98 THR E CA 1
ATOM 9281 C C . THR E 1 98 ? 45.412 -40.419 19.998 1.00 86.86 98 THR E C 1
ATOM 9282 O O . THR E 1 98 ? 46.341 -39.651 19.738 1.00 86.35 98 THR E O 1
ATOM 9286 N N . GLY E 1 99 ? 44.259 -40.000 20.502 1.00 90.43 99 GLY E N 1
ATOM 9287 C CA . GLY E 1 99 ? 44.095 -38.620 20.904 1.00 91.26 99 GLY E CA 1
ATOM 9288 C C . GLY E 1 99 ? 45.222 -38.235 21.833 1.00 84.39 99 GLY E C 1
ATOM 9289 O O . GLY E 1 99 ? 45.708 -39.080 22.590 1.00 81.08 99 GLY E O 1
ATOM 9290 N N . MET E 1 100 ? 45.662 -36.981 21.785 1.00 84.29 100 MET E N 1
ATOM 9291 C CA . MET E 1 100 ? 46.836 -36.597 22.554 1.00 87.85 100 MET E CA 1
ATOM 9292 C C . MET E 1 100 ? 46.917 -35.082 22.657 1.00 85.13 100 MET E C 1
ATOM 9293 O O . MET E 1 100 ? 46.555 -34.373 21.716 1.00 84.73 100 MET E O 1
ATOM 9298 N N . ALA E 1 101 ? 47.400 -34.602 23.800 1.00 89.69 101 ALA E N 1
ATOM 9299 C CA . ALA E 1 101 ? 47.512 -33.179 24.081 1.00 91.53 1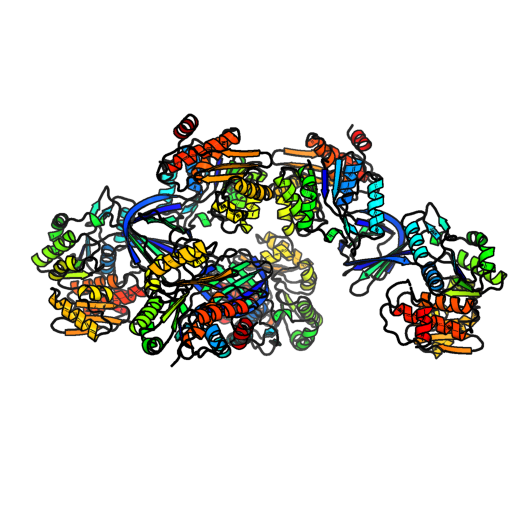01 ALA E CA 1
ATOM 9300 C C . ALA E 1 101 ? 48.956 -32.820 24.416 1.00 88.38 101 ALA E C 1
ATOM 9301 O O . ALA E 1 101 ? 49.667 -33.600 25.054 1.00 81.74 101 ALA E O 1
ATOM 9303 N N . ILE E 1 102 ? 49.379 -31.635 23.970 1.00 90.09 102 ILE E N 1
ATOM 9304 C CA . ILE E 1 102 ? 50.714 -31.099 24.215 1.00 83.79 102 ILE E CA 1
ATOM 9305 C C . ILE E 1 102 ? 50.555 -29.996 25.252 1.00 83.76 102 ILE E C 1
ATOM 9306 O O . ILE E 1 102 ? 50.152 -28.878 24.916 1.00 88.17 102 ILE E O 1
ATOM 9311 N N . ILE E 1 103 ? 50.914 -30.276 26.499 1.00 87.69 103 ILE E N 1
ATOM 9312 C CA . ILE E 1 103 ? 50.810 -29.308 27.586 1.00 89.26 103 ILE E CA 1
ATOM 9313 C C . ILE E 1 103 ? 52.211 -28.805 27.909 1.00 87.90 103 ILE E C 1
ATOM 9314 O O . ILE E 1 103 ? 53.109 -29.600 28.210 1.00 86.43 103 ILE E O 1
ATOM 9319 N N . GLN E 1 104 ? 52.396 -27.487 27.833 1.00 87.39 104 GLN E N 1
ATOM 9320 C CA . GLN E 1 104 ? 53.639 -26.826 28.216 1.00 92.46 104 GLN E CA 1
ATOM 9321 C C . GLN E 1 104 ? 53.326 -25.876 29.363 1.00 97.35 104 GLN E C 1
ATOM 9322 O O . GLN E 1 104 ? 52.544 -24.936 29.194 1.00 99.39 104 GLN E O 1
ATOM 9328 N N . VAL E 1 105 ? 53.940 -26.114 30.521 1.00 100.39 105 VAL E N 1
ATOM 9329 C CA . VAL E 1 105 ? 53.619 -25.390 31.745 1.00 105.98 105 VAL E CA 1
ATOM 9330 C C . VAL E 1 105 ? 54.853 -24.627 32.202 1.00 104.31 105 VAL E C 1
ATOM 9331 O O . VAL E 1 105 ? 55.920 -25.221 32.397 1.00 96.09 105 VAL E O 1
ATOM 9335 N N . GLU E 1 106 ? 54.700 -23.316 32.384 1.00 101.79 106 GLU E N 1
ATOM 9336 C CA . GLU E 1 106 ? 55.754 -22.486 32.943 1.00 105.29 106 GLU E CA 1
ATOM 9337 C C . GLU E 1 106 ? 55.947 -22.807 34.425 1.00 106.75 106 GLU E C 1
ATOM 9338 O O . GLU E 1 106 ? 55.193 -23.572 35.032 1.00 108.02 106 GLU E O 1
ATOM 9344 N N . GLU E 1 107 ? 56.985 -22.216 35.012 1.00 109.96 107 GLU E N 1
ATOM 9345 C CA . GLU E 1 107 ? 57.195 -22.334 36.452 1.00 119.48 107 GLU E CA 1
ATOM 9346 C C . GLU E 1 107 ? 56.369 -21.322 37.236 1.00 120.00 107 GLU E C 1
ATOM 9347 O O . GLU E 1 107 ? 56.279 -21.435 38.464 1.00 118.16 107 GLU E O 1
ATOM 9353 N N . THR E 1 108 ? 55.770 -20.345 36.555 1.00 117.79 108 THR E N 1
ATOM 9354 C CA . THR E 1 108 ? 54.902 -19.362 37.180 1.00 118.88 108 THR E CA 1
ATOM 9355 C C . THR E 1 108 ? 53.449 -19.812 37.243 1.00 118.17 108 THR E C 1
ATOM 9356 O O . THR E 1 108 ? 52.653 -19.180 37.949 1.00 115.33 108 THR E O 1
ATOM 9360 N N . GLY E 1 109 ? 53.085 -20.865 36.512 1.00 127.80 109 GLY E N 1
ATOM 9361 C CA . GLY E 1 109 ? 51.725 -21.357 36.522 1.00 120.42 109 GLY E CA 1
ATOM 9362 C C . GLY E 1 109 ? 51.050 -21.370 35.165 1.00 118.08 109 GLY E C 1
ATOM 9363 O O . GLY E 1 109 ? 50.300 -22.301 34.860 1.00 114.16 109 GLY E O 1
ATOM 9364 N N . GLN E 1 110 ? 51.294 -20.351 34.341 1.00 113.28 110 GLN E N 1
ATOM 9365 C CA . GLN E 1 110 ? 50.656 -20.293 33.032 1.00 112.24 110 GLN E CA 1
ATOM 9366 C C . GLN E 1 110 ? 50.997 -21.551 32.239 1.00 105.29 110 GLN E C 1
ATOM 9367 O O . GLN E 1 110 ? 51.934 -22.285 32.562 1.00 104.57 110 GLN E O 1
ATOM 9373 N N . ASN E 1 111 ? 50.218 -21.805 31.193 1.00 106.59 111 ASN E N 1
ATOM 9374 C CA . ASN E 1 111 ? 50.377 -23.044 30.445 1.00 102.87 111 ASN E CA 1
ATOM 9375 C C . ASN E 1 111 ? 49.826 -22.871 29.038 1.00 99.43 111 ASN E C 1
ATOM 9376 O O . ASN E 1 111 ? 49.128 -21.904 28.729 1.00 103.77 111 ASN E O 1
ATOM 9381 N N . THR E 1 112 ? 50.158 -23.837 28.186 1.00 96.02 112 THR E N 1
ATOM 9382 C CA . THR E 1 112 ? 49.849 -23.794 26.764 1.00 98.14 112 THR E CA 1
ATOM 9383 C C . THR E 1 112 ? 49.490 -25.200 26.311 1.00 96.63 112 THR E C 1
ATOM 9384 O O . THR E 1 112 ? 50.213 -26.149 26.623 1.00 97.56 112 THR E O 1
ATOM 9388 N N . ILE E 1 113 ? 48.387 -25.343 25.578 1.00 99.13 113 ILE E N 1
ATOM 9389 C CA . ILE E 1 113 ? 47.883 -26.663 25.217 1.00 94.77 113 ILE E CA 1
ATOM 9390 C C . ILE E 1 113 ? 47.535 -26.713 23.739 1.00 91.01 113 ILE E C 1
ATOM 9391 O O . ILE E 1 113 ? 46.956 -25.772 23.189 1.00 94.13 113 ILE E O 1
ATOM 9396 N N . ALA E 1 114 ? 47.899 -27.822 23.099 1.00 84.86 114 ALA E N 1
ATOM 9397 C CA . ALA E 1 114 ? 47.586 -28.087 21.699 1.00 89.43 114 ALA E CA 1
ATOM 9398 C C . ALA E 1 114 ? 47.136 -29.536 21.599 1.00 93.60 114 ALA E C 1
ATOM 9399 O O . ALA E 1 114 ? 47.932 -30.445 21.850 1.00 87.34 114 ALA E O 1
ATOM 9401 N N . VAL E 1 115 ? 45.877 -29.752 21.217 1.00 92.38 115 VAL E N 1
ATOM 9402 C CA . VAL E 1 115 ? 45.225 -31.055 21.319 1.00 90.92 115 VAL E CA 1
ATOM 9403 C C . VAL E 1 115 ? 44.965 -31.600 19.922 1.00 87.76 115 VAL E C 1
ATOM 9404 O O . VAL E 1 115 ? 44.288 -30.952 19.116 1.00 88.93 115 VAL E O 1
ATOM 9408 N N . CYS E 1 116 ? 45.463 -32.804 19.645 1.00 88.74 116 CYS E N 1
ATOM 9409 C CA . CYS E 1 116 ? 45.033 -33.541 18.464 1.00 93.86 116 CYS E CA 1
ATOM 9410 C C . CYS E 1 116 ? 43.870 -34.454 18.843 1.00 90.94 116 CYS E C 1
ATOM 9411 O O . CYS E 1 116 ? 43.938 -35.182 19.841 1.00 81.64 116 CYS E O 1
ATOM 9414 N N . ALA E 1 117 ? 42.799 -34.396 18.047 1.00 95.40 117 ALA E N 1
ATOM 9415 C CA . ALA E 1 117 ? 41.620 -35.209 18.318 1.00 84.21 117 ALA E CA 1
ATOM 9416 C C . ALA E 1 117 ? 41.937 -36.694 18.206 1.00 90.28 117 ALA E C 1
ATOM 9417 O O . ALA E 1 117 ? 41.455 -37.500 19.011 1.00 91.38 117 ALA E O 1
ATOM 9419 N N . GLY E 1 118 ? 42.733 -37.074 17.207 1.00 93.01 118 GLY E N 1
ATOM 9420 C CA . GLY E 1 118 ? 43.080 -38.474 17.017 1.00 91.06 118 GLY E CA 1
ATOM 9421 C C . GLY E 1 118 ? 41.860 -39.349 16.801 1.00 91.76 118 GLY E C 1
ATOM 9422 O O . GLY E 1 118 ? 40.945 -39.016 16.038 1.00 84.55 118 GLY E O 1
ATOM 9423 N N . ALA E 1 119 ? 41.851 -40.503 17.478 1.00 95.85 119 ALA E N 1
ATOM 9424 C CA . ALA E 1 119 ? 40.745 -41.443 17.361 1.00 88.88 119 ALA E CA 1
ATOM 9425 C C . ALA E 1 119 ? 39.468 -40.912 17.990 1.00 87.70 119 ALA E C 1
ATOM 9426 O O . ALA E 1 119 ? 38.385 -41.424 17.685 1.00 92.91 119 ALA E O 1
ATOM 9428 N N . ASN E 1 120 ? 39.564 -39.905 18.861 1.00 83.57 120 ASN E N 1
ATOM 9429 C CA . ASN E 1 120 ? 38.358 -39.342 19.455 1.00 87.32 120 ASN E CA 1
ATOM 9430 C C . ASN E 1 120 ? 37.432 -38.740 18.409 1.00 86.58 120 ASN E C 1
ATOM 9431 O O . ASN E 1 120 ? 36.228 -38.637 18.652 1.00 84.05 120 ASN E O 1
ATOM 9436 N N . ALA E 1 121 ? 37.963 -38.344 17.258 1.00 88.68 121 ALA E N 1
ATOM 9437 C CA . ALA E 1 121 ? 37.179 -37.690 16.225 1.00 84.40 121 ALA E CA 1
ATOM 9438 C C . ALA E 1 121 ? 36.502 -38.671 15.277 1.00 92.90 121 ALA E C 1
ATOM 9439 O O . ALA E 1 121 ? 35.740 -38.239 14.405 1.00 89.39 121 ALA E O 1
ATOM 9441 N N . ARG E 1 122 ? 36.745 -39.974 15.427 1.00 87.02 122 ARG E N 1
ATOM 9442 C CA . ARG E 1 122 ? 36.170 -40.955 14.512 1.00 89.93 122 ARG E CA 1
ATOM 9443 C C . ARG E 1 122 ? 34.744 -41.361 14.877 1.00 86.63 122 ARG E C 1
ATOM 9444 O O . ARG E 1 122 ? 34.113 -42.099 14.111 1.00 89.92 122 ARG E O 1
ATOM 9452 N N . TRP E 1 123 ? 34.219 -40.897 16.008 1.00 83.30 123 TRP E N 1
ATOM 9453 C CA . TRP E 1 123 ? 32.879 -41.282 16.420 1.00 84.54 123 TRP E CA 1
ATOM 9454 C C . TRP E 1 123 ? 31.828 -40.673 15.496 1.00 90.69 123 TRP E C 1
ATOM 9455 O O . TRP E 1 123 ? 31.931 -39.516 15.079 1.00 87.06 123 TRP E O 1
ATOM 9466 N N . SER E 1 124 ? 30.807 -41.466 15.184 1.00 95.04 124 SER E N 1
ATOM 9467 C CA . SER E 1 124 ? 29.703 -41.033 14.345 1.00 89.35 124 SER E CA 1
ATOM 9468 C C . SER E 1 124 ? 28.391 -41.450 14.991 1.00 88.64 124 SER E C 1
ATOM 9469 O O . SER E 1 124 ? 28.333 -42.390 15.787 1.00 87.72 124 SER E O 1
ATOM 9472 N N . SER E 1 125 ? 27.328 -40.726 14.641 1.00 90.12 125 SER E N 1
ATOM 9473 C CA . SER E 1 125 ? 26.016 -41.027 15.199 1.00 88.14 125 SER E CA 1
ATOM 9474 C C . SER E 1 125 ? 25.648 -42.484 14.964 1.00 88.92 125 SER E C 1
ATOM 9475 O O . SER E 1 125 ? 25.049 -43.130 15.831 1.00 92.68 125 SER E O 1
ATOM 9478 N N . ALA E 1 126 ? 26.0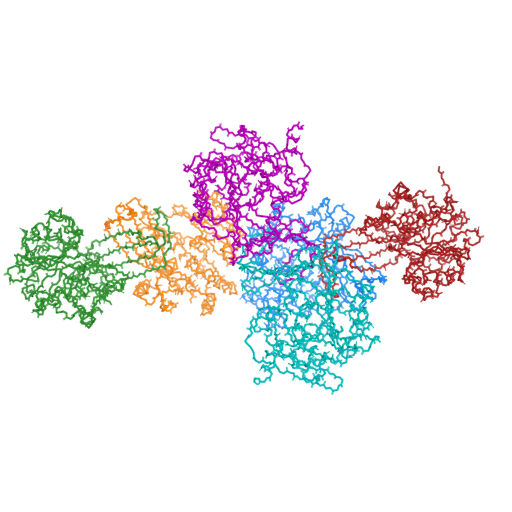23 -43.028 13.806 1.00 86.38 126 ALA E N 1
ATOM 9479 C CA . ALA E 1 126 ? 25.750 -44.435 13.538 1.00 92.70 126 ALA E CA 1
ATOM 9480 C C . ALA E 1 126 ? 26.445 -45.340 14.553 1.00 98.25 126 ALA E C 1
ATOM 9481 O O . ALA E 1 126 ? 25.865 -46.335 15.005 1.00 100.41 126 ALA E O 1
ATOM 9483 N N . ASP E 1 127 ? 27.684 -45.010 14.930 1.00 95.61 127 ASP E N 1
ATOM 9484 C CA . ASP E 1 127 ? 28.446 -45.867 15.833 1.00 94.73 127 ASP E CA 1
ATOM 9485 C C . ASP E 1 127 ? 27.763 -46.067 17.183 1.00 97.30 127 ASP E C 1
ATOM 9486 O O . ASP E 1 127 ? 28.059 -47.051 17.873 1.00 94.62 127 ASP E O 1
ATOM 9491 N N . ILE E 1 128 ? 26.862 -45.165 17.580 1.00 101.29 128 ILE E N 1
ATOM 9492 C CA . ILE E 1 128 ? 26.260 -45.265 18.905 1.00 94.84 128 ILE E CA 1
ATOM 9493 C C . ILE E 1 128 ? 25.178 -46.336 18.975 1.00 103.03 128 ILE E C 1
ATOM 9494 O O . ILE E 1 128 ? 24.807 -46.757 20.078 1.00 102.60 128 ILE E O 1
ATOM 9499 N N . ASP E 1 129 ? 24.662 -46.798 17.834 1.00 98.24 129 ASP E N 1
ATOM 9500 C CA . ASP E 1 129 ? 23.651 -47.847 17.871 1.00 100.58 129 ASP E CA 1
ATOM 9501 C C . ASP E 1 129 ? 24.181 -49.108 18.544 1.00 101.42 129 ASP E C 1
ATOM 9502 O O . ASP E 1 129 ? 23.400 -49.896 19.091 1.00 106.08 129 ASP E O 1
ATOM 9507 N N . ALA E 1 130 ? 25.501 -49.314 18.522 1.00 102.63 130 ALA E N 1
ATOM 9508 C CA . ALA E 1 130 ? 26.084 -50.515 19.108 1.00 102.56 130 ALA E CA 1
ATOM 9509 C C . ALA E 1 130 ? 26.038 -50.509 20.629 1.00 99.28 130 ALA E C 1
ATOM 9510 O O . ALA E 1 130 ? 26.235 -51.562 21.245 1.00 101.72 130 ALA E O 1
ATOM 9512 N N . TYR E 1 131 ? 25.795 -49.354 21.248 1.00 102.94 131 TYR E N 1
ATOM 9513 C CA . TYR E 1 131 ? 25.758 -49.238 22.701 1.00 104.06 131 TYR E CA 1
ATOM 9514 C C . TYR E 1 131 ? 24.359 -48.912 23.213 1.00 102.62 131 TYR E C 1
ATOM 9515 O O . TYR E 1 131 ? 24.211 -48.416 24.332 1.00 99.71 131 TYR E O 1
ATOM 9524 N N . GLY E 1 132 ? 23.329 -49.190 22.414 1.00 102.64 132 GLY E N 1
ATOM 9525 C CA . GLY E 1 132 ? 21.970 -48.957 22.875 1.00 105.26 132 GLY E CA 1
ATOM 9526 C C . GLY E 1 132 ? 21.626 -49.781 24.102 1.00 109.16 132 GLY E C 1
ATOM 9527 O O . GLY E 1 132 ? 20.879 -49.335 24.974 1.00 106.60 132 GLY E O 1
ATOM 9528 N N . ALA E 1 133 ? 22.155 -51.006 24.176 1.00 124.47 133 ALA E N 1
ATOM 9529 C CA . ALA E 1 133 ? 21.894 -51.852 25.336 1.00 125.81 133 ALA E CA 1
ATOM 9530 C C . ALA E 1 133 ? 22.531 -51.269 26.591 1.00 120.82 133 ALA E C 1
ATOM 9531 O O . ALA E 1 133 ? 21.886 -51.176 27.642 1.00 124.84 133 ALA E O 1
ATOM 9533 N N . ASP E 1 134 ? 23.798 -50.861 26.498 1.00 103.30 134 ASP E N 1
ATOM 9534 C CA . ASP E 1 134 ? 24.472 -50.300 27.661 1.00 100.74 134 ASP E CA 1
ATOM 9535 C C . ASP E 1 134 ? 23.830 -48.987 28.088 1.00 97.54 134 ASP E C 1
ATOM 9536 O O . ASP E 1 134 ? 23.744 -48.696 29.286 1.00 98.39 134 ASP E O 1
ATOM 9541 N N . ILE E 1 135 ? 23.382 -48.177 27.124 1.00 102.07 135 ILE E N 1
ATOM 9542 C CA . ILE E 1 135 ? 22.803 -46.880 27.462 1.00 96.34 135 ILE E CA 1
ATOM 9543 C C . ILE E 1 135 ? 21.475 -47.059 28.188 1.00 97.55 135 ILE E C 1
ATOM 9544 O O . ILE E 1 135 ? 21.160 -46.317 29.124 1.00 97.63 135 ILE E O 1
ATOM 9549 N N . ALA E 1 136 ? 20.680 -48.046 27.774 1.00 98.17 136 ALA E N 1
ATOM 9550 C CA . ALA E 1 136 ? 19.375 -48.258 28.391 1.00 97.05 136 ALA E CA 1
ATOM 9551 C C . ALA E 1 136 ? 19.501 -48.628 29.864 1.00 103.32 136 ALA E C 1
ATOM 9552 O O . ALA E 1 136 ? 18.690 -48.195 30.691 1.00 107.65 136 ALA E O 1
ATOM 9554 N N . LYS E 1 137 ? 20.503 -49.433 30.213 1.00 110.74 137 LYS E N 1
ATOM 9555 C CA . LYS E 1 137 ? 20.704 -49.872 31.590 1.00 113.04 137 LYS E CA 1
ATOM 9556 C C . LYS E 1 137 ? 21.348 -48.806 32.474 1.00 107.54 137 LYS E C 1
ATOM 9557 O O . LYS E 1 137 ? 21.553 -49.057 33.667 1.00 103.08 137 LYS E O 1
ATOM 9563 N N . ALA E 1 138 ? 21.669 -47.635 31.933 1.00 96.13 138 ALA E N 1
ATOM 9564 C CA . ALA E 1 138 ? 22.393 -46.614 32.677 1.00 92.49 138 ALA E CA 1
ATOM 9565 C C . ALA E 1 138 ? 21.426 -45.747 33.470 1.00 88.60 138 ALA E C 1
ATOM 9566 O O . ALA E 1 138 ? 20.434 -45.255 32.921 1.00 95.03 138 ALA E O 1
ATOM 9568 N N . ARG E 1 139 ? 21.713 -45.570 34.765 1.00 79.40 139 ARG E N 1
ATOM 9569 C CA . ARG E 1 139 ? 20.943 -44.621 35.563 1.00 75.66 139 ARG E CA 1
ATOM 9570 C C . ARG E 1 139 ? 21.330 -43.191 35.221 1.00 71.77 139 ARG E C 1
ATOM 9571 O O . ARG E 1 139 ? 20.470 -42.303 35.160 1.00 72.45 139 ARG E O 1
ATOM 9579 N N . ILE E 1 140 ? 22.618 -42.953 34.976 1.00 68.67 140 ILE E N 1
ATOM 9580 C CA . ILE E 1 140 ? 23.126 -41.628 34.652 1.00 66.86 140 ILE E CA 1
ATOM 9581 C C . ILE E 1 140 ? 24.235 -41.778 33.623 1.00 64.90 140 ILE E C 1
ATOM 9582 O O . ILE E 1 140 ? 24.964 -42.771 33.607 1.00 69.27 140 ILE E O 1
ATOM 9587 N N . THR E 1 141 ? 24.349 -40.786 32.749 1.00 64.39 141 THR E N 1
ATOM 9588 C CA . THR E 1 141 ? 25.278 -40.823 31.630 1.00 62.00 141 THR E CA 1
ATOM 9589 C C . THR E 1 141 ? 26.035 -39.508 31.585 1.00 65.39 141 THR E C 1
ATOM 9590 O O . THR E 1 141 ? 25.424 -38.438 31.617 1.00 70.69 141 THR E O 1
ATOM 9594 N N . LEU E 1 142 ? 27.357 -39.588 31.508 1.00 64.78 142 LEU E N 1
ATOM 9595 C CA . LEU E 1 142 ? 28.223 -38.423 31.588 1.00 61.97 142 LEU E CA 1
ATOM 9596 C C . LEU E 1 142 ? 28.782 -38.124 30.205 1.00 66.24 142 LEU E C 1
ATOM 9597 O O . LEU E 1 142 ? 29.303 -39.021 29.532 1.00 72.14 142 LEU E O 1
ATOM 9602 N N . LEU E 1 143 ? 28.675 -36.864 29.792 1.00 60.39 143 LEU E N 1
ATOM 9603 C CA . LEU E 1 143 ? 29.149 -36.418 28.496 1.00 67.31 143 LEU E CA 1
ATOM 9604 C C . LEU E 1 143 ? 30.018 -35.183 28.667 1.00 70.12 143 LEU E C 1
ATOM 9605 O O . LEU E 1 143 ? 29.954 -34.489 29.684 1.00 74.07 143 LEU E O 1
ATOM 9610 N N . GLN E 1 144 ? 30.819 -34.904 27.646 1.00 68.74 144 GLN E N 1
ATOM 9611 C CA . GLN E 1 144 ? 31.625 -33.691 27.608 1.00 72.68 144 GLN E CA 1
ATOM 9612 C C . GLN E 1 144 ? 31.562 -33.146 26.184 1.00 80.30 144 GLN E C 1
ATOM 9613 O O . GLN E 1 144 ? 30.667 -33.485 25.402 1.00 80.94 144 GLN E O 1
ATOM 9619 N N . ARG E 1 145 ? 32.497 -32.262 25.843 1.00 82.91 145 ARG E N 1
ATOM 9620 C CA . ARG E 1 145 ? 32.527 -31.616 24.538 1.00 83.88 145 ARG E CA 1
ATOM 9621 C C . ARG E 1 145 ? 33.816 -31.924 23.785 1.00 82.01 145 ARG E C 1
ATOM 9622 O O . ARG E 1 145 ? 34.250 -31.142 22.938 1.00 83.16 145 ARG E O 1
ATOM 9630 N N . GLU E 1 146 ? 34.432 -33.068 24.078 1.00 89.19 146 GLU E N 1
ATOM 9631 C CA . GLU E 1 146 ? 35.683 -33.468 23.450 1.00 89.30 146 GLU E CA 1
ATOM 9632 C C . GLU E 1 146 ? 35.497 -34.599 22.444 1.00 88.72 146 GLU E C 1
ATOM 9633 O O . GLU E 1 146 ? 36.469 -35.283 22.100 1.00 89.20 146 GLU E O 1
ATOM 9639 N N . VAL E 1 147 ? 34.271 -34.816 21.977 1.00 83.66 147 VAL E N 1
ATOM 9640 C CA . VAL E 1 147 ? 33.995 -35.827 20.960 1.00 82.53 147 VAL E CA 1
ATOM 9641 C C . VAL E 1 147 ? 33.126 -35.183 19.887 1.00 89.01 147 VAL E C 1
ATOM 9642 O O . VAL E 1 147 ? 32.653 -34.050 20.073 1.00 89.42 147 VAL E O 1
ATOM 9646 N N . PRO E 1 148 ? 32.908 -35.847 18.752 1.00 86.91 148 PRO E N 1
ATOM 9647 C CA . PRO E 1 148 ? 32.031 -35.275 17.723 1.00 87.60 148 PRO E CA 1
ATOM 9648 C C . PRO E 1 148 ? 30.640 -34.993 18.270 1.00 87.55 148 PRO E C 1
ATOM 9649 O O . PRO E 1 148 ? 30.060 -35.798 19.001 1.00 87.01 148 PRO E O 1
ATOM 9653 N N . HIS E 1 149 ? 30.097 -33.837 17.894 1.00 87.60 149 HIS E N 1
ATOM 9654 C CA . HIS E 1 149 ? 28.812 -33.428 18.441 1.00 87.12 149 HIS E CA 1
ATOM 9655 C C . HIS E 1 149 ? 27.703 -34.397 18.048 1.00 86.39 149 HIS E C 1
ATOM 9656 O O . HIS E 1 149 ? 26.852 -34.741 18.877 1.00 77.95 149 HIS E O 1
ATOM 9663 N N . GLU E 1 150 ? 27.686 -34.846 16.788 1.00 83.95 150 GLU E N 1
ATOM 9664 C CA . GLU E 1 150 ? 26.618 -35.744 16.358 1.00 81.18 150 GLU E CA 1
ATOM 9665 C C . GLU E 1 150 ? 26.597 -37.012 17.199 1.00 83.56 150 GLU E C 1
ATOM 9666 O O . GLU E 1 150 ? 25.532 -37.623 17.375 1.00 81.23 150 GLU E O 1
ATOM 9672 N N . ALA E 1 151 ? 27.760 -37.419 17.728 1.00 81.93 151 ALA E N 1
ATOM 9673 C CA . ALA E 1 151 ? 27.836 -38.600 18.581 1.00 75.13 151 ALA E CA 1
ATOM 9674 C C . ALA E 1 151 ? 27.287 -38.329 19.979 1.00 73.63 151 ALA E C 1
ATOM 9675 O O . ALA E 1 151 ? 26.591 -39.177 20.550 1.00 71.10 151 ALA E O 1
ATOM 9677 N N . ASN E 1 152 ? 27.590 -37.162 20.553 1.00 76.49 152 ASN E N 1
ATOM 9678 C CA . ASN E 1 152 ? 27.032 -36.835 21.860 1.00 73.40 152 ASN E CA 1
ATOM 9679 C C . ASN E 1 152 ? 25.518 -36.777 21.788 1.00 75.26 152 ASN E C 1
ATOM 9680 O O . ASN E 1 152 ? 24.828 -37.270 22.687 1.00 72.16 152 ASN E O 1
ATOM 9685 N N . LEU E 1 153 ? 24.986 -36.167 20.722 1.00 83.88 153 LEU E N 1
ATOM 9686 C CA . LEU E 1 153 ? 23.539 -36.123 20.533 1.00 77.07 153 LEU E CA 1
ATOM 9687 C C . LEU E 1 153 ? 22.965 -37.533 20.451 1.00 74.72 153 LEU E C 1
ATOM 9688 O O . LEU E 1 153 ? 22.012 -37.863 21.159 1.00 68.77 153 LEU E O 1
ATOM 9693 N N . ALA E 1 154 ? 23.569 -38.395 19.627 1.00 73.89 154 ALA E N 1
ATOM 9694 C CA . ALA E 1 154 ? 23.058 -39.756 19.484 1.00 72.74 154 ALA E CA 1
ATOM 9695 C C . ALA E 1 154 ? 22.929 -40.446 20.836 1.00 73.94 154 ALA E C 1
ATOM 9696 O O . ALA E 1 154 ? 21.957 -41.170 21.086 1.00 69.96 154 ALA E O 1
ATOM 9698 N N . VAL E 1 155 ? 23.905 -40.238 21.721 1.00 76.17 155 VAL E N 1
ATOM 9699 C CA . VAL E 1 155 ? 23.837 -40.828 23.055 1.00 75.09 155 VAL E CA 1
ATOM 9700 C C . VAL E 1 155 ? 22.732 -40.165 23.873 1.00 70.32 155 VAL E C 1
ATOM 9701 O O . VAL E 1 155 ? 21.927 -40.841 24.523 1.00 68.31 155 VAL E O 1
ATOM 9705 N N . ALA E 1 156 ? 22.670 -38.832 23.845 1.00 68.35 156 ALA E N 1
ATOM 9706 C CA . ALA E 1 156 ? 21.649 -38.136 24.620 1.00 74.14 156 ALA E CA 1
ATOM 9707 C C . ALA E 1 156 ? 20.243 -38.525 24.181 1.00 72.96 156 ALA E C 1
ATOM 9708 O O . ALA E 1 156 ? 19.327 -38.564 25.010 1.00 72.50 156 ALA E O 1
ATOM 9710 N N . LYS E 1 157 ? 20.045 -38.797 22.886 1.00 74.56 157 LYS E N 1
ATOM 9711 C CA . LYS E 1 157 ? 18.738 -39.268 22.434 1.00 77.28 157 LYS E CA 1
ATOM 9712 C C . LYS E 1 157 ? 18.440 -40.652 22.992 1.00 75.71 157 LYS E C 1
ATOM 9713 O O . LYS E 1 157 ? 17.314 -40.926 23.423 1.00 75.30 157 LYS E O 1
ATOM 9719 N N . ALA E 1 158 ? 19.442 -41.534 22.998 1.00 70.76 158 ALA E N 1
ATOM 9720 C CA . ALA E 1 158 ? 19.238 -42.875 23.530 1.00 69.82 158 ALA E CA 1
ATOM 9721 C C . ALA E 1 158 ? 18.887 -42.828 25.012 1.00 71.76 158 ALA E C 1
ATOM 9722 O O . ALA E 1 158 ? 18.029 -43.589 25.475 1.00 71.52 158 ALA E O 1
ATOM 9724 N N . VAL E 1 159 ? 19.550 -41.953 25.777 1.00 73.58 159 VAL E N 1
ATOM 9725 C CA . VAL E 1 159 ? 19.207 -41.810 27.189 1.00 72.09 159 VAL E CA 1
ATOM 9726 C C . VAL E 1 159 ? 17.795 -41.262 27.328 1.00 66.94 159 VAL E C 1
ATOM 9727 O O . VAL E 1 159 ? 16.998 -41.743 28.142 1.00 66.78 159 VAL E O 1
ATOM 9731 N N . ARG E 1 160 ? 17.466 -40.244 26.535 1.00 71.35 160 ARG E N 1
ATOM 9732 C CA . ARG E 1 160 ? 16.154 -39.616 26.628 1.00 68.79 160 ARG E CA 1
ATOM 9733 C C . ARG E 1 160 ? 15.050 -40.621 26.329 1.00 71.90 160 ARG E C 1
ATOM 9734 O O . ARG E 1 160 ? 14.074 -40.739 27.083 1.00 75.36 160 ARG E O 1
ATOM 9742 N N . ALA E 1 161 ? 15.200 -41.371 25.234 1.00 73.09 161 ALA E N 1
ATOM 9743 C CA . ALA E 1 161 ? 14.203 -42.375 24.886 1.00 66.83 161 ALA E CA 1
ATOM 9744 C C . ALA E 1 161 ? 14.112 -43.463 25.944 1.00 68.63 161 ALA E C 1
ATOM 9745 O O . ALA E 1 161 ? 13.023 -43.999 26.189 1.00 71.85 161 ALA E O 1
ATOM 9747 N N . ALA E 1 162 ? 15.239 -43.801 26.584 1.00 69.32 162 ALA E N 1
ATOM 9748 C CA . ALA E 1 162 ? 15.263 -44.860 27.585 1.00 59.36 162 ALA E CA 1
ATOM 9749 C C . ALA E 1 162 ? 14.798 -44.396 28.956 1.00 58.74 162 ALA E C 1
ATOM 9750 O O . ALA E 1 162 ? 14.501 -45.240 29.807 1.00 58.39 162 ALA E O 1
ATOM 9752 N N . GLY E 1 163 ? 14.675 -43.097 29.185 1.00 62.05 163 GLY E N 1
ATOM 9753 C CA . GLY E 1 163 ? 14.209 -42.617 30.465 1.00 64.19 163 GLY E CA 1
ATOM 9754 C C . GLY E 1 163 ? 15.299 -42.445 31.488 1.00 68.32 163 GLY E C 1
ATOM 9755 O O . GLY E 1 163 ? 15.014 -42.478 32.694 1.00 70.10 163 GLY E O 1
ATOM 9756 N N . GLY E 1 164 ? 16.539 -42.280 31.045 1.00 65.12 164 GLY E N 1
ATOM 9757 C CA . GLY E 1 164 ? 17.665 -42.089 31.918 1.00 72.32 164 GLY E CA 1
ATOM 9758 C C . GLY E 1 164 ? 18.002 -40.629 32.122 1.00 69.49 164 GLY E C 1
ATOM 9759 O O . GLY E 1 164 ? 17.191 -39.730 31.877 1.00 68.46 164 GLY E O 1
ATOM 9760 N N . THR E 1 165 ? 19.223 -40.390 32.583 1.00 76.29 165 THR E N 1
ATOM 9761 C CA . THR E 1 165 ? 19.671 -39.068 32.991 1.00 66.96 165 THR E CA 1
ATOM 9762 C C . THR E 1 165 ? 20.981 -38.752 32.292 1.00 65.31 165 THR E C 1
ATOM 9763 O O . THR E 1 165 ? 21.869 -39.604 32.211 1.00 65.67 165 THR E O 1
ATOM 9767 N N . VAL E 1 166 ? 21.098 -37.529 31.785 1.00 62.63 166 VAL E N 1
ATOM 9768 C CA . VAL E 1 166 ? 22.283 -37.101 31.056 1.00 63.90 166 VAL E CA 1
ATOM 9769 C C . VAL E 1 166 ? 22.923 -35.982 31.858 1.00 63.27 166 VAL E C 1
ATOM 9770 O O . VAL E 1 166 ? 22.458 -34.839 31.825 1.00 67.80 166 VAL E O 1
ATOM 9774 N N . LEU E 1 167 ? 23.983 -36.307 32.588 1.00 66.03 167 LEU E N 1
ATOM 9775 C CA . LEU E 1 167 ? 24.850 -35.298 33.179 1.00 63.26 167 LEU E CA 1
ATOM 9776 C C . LEU E 1 167 ? 25.761 -34.755 32.088 1.00 58.94 167 LEU E C 1
ATOM 9777 O O . LEU E 1 167 ? 26.467 -35.521 31.424 1.00 61.79 167 LEU E O 1
ATOM 9782 N N . LEU E 1 168 ? 25.728 -33.442 31.884 1.00 62.63 168 LEU E N 1
ATOM 9783 C CA . LEU E 1 168 ? 26.505 -32.792 30.838 1.00 67.58 168 LEU E CA 1
ATOM 9784 C C . LEU E 1 168 ? 27.530 -31.876 31.484 1.00 68.40 168 LEU E C 1
ATOM 9785 O O . LEU E 1 168 ? 27.166 -30.976 32.248 1.00 67.68 168 LEU E O 1
ATOM 9790 N N . ASP E 1 169 ? 28.803 -32.101 31.167 1.00 66.55 169 ASP E N 1
ATOM 9791 C CA . ASP E 1 169 ? 29.874 -31.183 31.525 1.00 73.40 169 ASP E CA 1
ATOM 9792 C C . ASP E 1 169 ? 30.110 -30.286 30.311 1.00 70.27 169 ASP E C 1
ATOM 9793 O O . ASP E 1 169 ? 30.740 -30.727 29.338 1.00 71.36 169 ASP E O 1
ATOM 9798 N N . PRO E 1 170 ? 29.611 -29.036 30.301 1.00 69.90 170 PRO E N 1
ATOM 9799 C CA . PRO E 1 170 ? 29.677 -28.193 29.082 1.00 76.09 170 PRO E CA 1
ATOM 9800 C C . PRO E 1 170 ? 31.068 -27.623 28.837 1.00 80.63 170 PRO E C 1
ATOM 9801 O O . PRO E 1 170 ? 31.314 -26.419 28.894 1.00 85.35 170 PRO E O 1
ATOM 9805 N N . ALA E 1 171 ? 32.017 -28.510 28.534 1.00 82.68 171 ALA E N 1
ATOM 9806 C CA . ALA E 1 171 ? 33.410 -28.132 28.528 1.00 84.89 171 ALA E CA 1
ATOM 9807 C C . ALA E 1 171 ? 34.205 -29.035 27.594 1.00 85.35 171 ALA E C 1
ATOM 9808 O O . ALA E 1 171 ? 34.102 -30.267 27.721 1.00 81.57 171 ALA E O 1
ATOM 9810 N N . PRO E 1 172 ? 34.961 -28.473 26.641 1.00 85.26 172 PRO E N 1
ATOM 9811 C CA . PRO E 1 172 ? 35.118 -27.042 26.319 1.00 86.26 172 PRO E CA 1
ATOM 9812 C C . PRO E 1 172 ? 33.832 -26.448 25.748 1.00 92.40 172 PRO E C 1
ATOM 9813 O O . PRO E 1 172 ? 33.042 -27.151 25.122 1.00 92.65 172 PRO E O 1
ATOM 9817 N N . VAL E 1 173 ? 33.582 -25.155 25.951 1.00 94.74 173 VAL E N 1
ATOM 9818 C CA . VAL E 1 173 ? 32.322 -24.576 25.497 1.00 95.09 173 VAL E CA 1
ATOM 9819 C C . VAL E 1 173 ? 32.246 -24.589 23.975 1.00 102.74 173 VAL E C 1
ATOM 9820 O O . VAL E 1 173 ? 31.249 -25.031 23.392 1.00 111.88 173 VAL E O 1
ATOM 9824 N N . GLY E 1 174 ? 33.294 -24.112 23.310 1.00 99.38 174 GLY E N 1
ATOM 9825 C CA . GLY E 1 174 ? 33.283 -24.106 21.857 1.00 106.75 174 GLY E CA 1
ATOM 9826 C C . GLY E 1 174 ? 32.096 -23.341 21.302 1.00 114.82 174 GLY E C 1
ATOM 9827 O O . GLY E 1 174 ? 31.731 -22.262 21.784 1.00 113.88 174 GLY E O 1
ATOM 9828 N N . ASP E 1 175 ? 31.474 -23.913 20.273 1.00 114.21 175 ASP E N 1
ATOM 9829 C CA . ASP E 1 175 ? 30.380 -23.254 19.567 1.00 114.47 175 ASP E CA 1
ATOM 9830 C C . ASP E 1 175 ? 29.135 -23.252 20.447 1.00 116.98 175 ASP E C 1
ATOM 9831 O O . ASP E 1 175 ? 28.494 -24.292 20.632 1.00 115.39 175 ASP E O 1
ATOM 9836 N N . ALA E 1 176 ? 28.782 -22.077 20.978 1.00 127.06 176 ALA E N 1
ATOM 9837 C CA . ALA E 1 176 ? 27.679 -21.992 21.931 1.00 122.75 176 ALA E CA 1
ATOM 9838 C C . ALA E 1 176 ? 26.338 -22.317 21.287 1.00 115.67 176 ALA E C 1
ATOM 9839 O O . ALA E 1 176 ? 25.422 -22.782 21.975 1.00 115.36 176 ALA E O 1
ATOM 9841 N N . SER E 1 177 ? 26.188 -22.063 19.987 1.00 117.69 177 SER E N 1
ATOM 9842 C CA . SER E 1 177 ? 24.940 -22.406 19.315 1.00 115.41 177 SER E CA 1
ATOM 9843 C C . SER E 1 177 ? 24.851 -23.897 19.017 1.00 110.33 177 SER E C 1
ATOM 9844 O O . SER E 1 177 ? 23.757 -24.469 19.051 1.00 106.03 177 SER E O 1
ATOM 9847 N N . GLN E 1 178 ? 25.983 -24.543 18.733 1.00 105.92 178 GLN E N 1
ATOM 9848 C CA . GLN E 1 178 ? 25.956 -25.975 18.460 1.00 102.09 178 GLN E CA 1
ATOM 9849 C C . GLN E 1 178 ? 25.548 -26.769 19.695 1.00 96.29 178 GLN E C 1
ATOM 9850 O O . GLN E 1 178 ? 24.866 -27.793 19.579 1.00 93.74 178 GLN E O 1
ATOM 9856 N N . MET E 1 179 ? 25.975 -26.337 20.879 1.00 96.57 179 MET E N 1
ATOM 9857 C CA . MET E 1 179 ? 25.654 -27.061 22.101 1.00 95.34 179 MET E CA 1
ATOM 9858 C C . MET E 1 179 ? 24.322 -26.640 22.703 1.00 94.04 179 MET E C 1
ATOM 9859 O O . MET E 1 179 ? 23.934 -27.178 23.745 1.00 91.27 179 MET E O 1
ATOM 9864 N N . ALA E 1 180 ? 23.615 -25.697 22.077 1.00 101.13 180 ALA E N 1
ATOM 9865 C CA . ALA E 1 180 ? 22.300 -25.321 22.581 1.00 89.03 180 ALA E CA 1
ATOM 9866 C C . ALA E 1 180 ? 21.357 -26.515 22.561 1.00 85.43 180 ALA E C 1
ATOM 9867 O O . ALA E 1 180 ? 20.605 -26.738 23.518 1.00 84.25 180 ALA E O 1
ATOM 9869 N N . ASP E 1 181 ? 21.389 -27.304 21.486 1.00 86.19 181 ASP E N 1
ATOM 9870 C CA . ASP E 1 181 ? 20.508 -28.458 21.393 1.00 86.57 181 ASP E CA 1
ATOM 9871 C C . ASP E 1 181 ? 21.090 -29.704 22.048 1.00 79.89 181 ASP E C 1
ATOM 9872 O O . ASP E 1 181 ? 20.390 -30.718 22.139 1.00 80.19 181 ASP E O 1
ATOM 9877 N N . LEU E 1 182 ? 22.338 -29.663 22.518 1.00 88.61 182 LEU E N 1
ATOM 9878 C CA . LEU E 1 182 ? 22.798 -30.734 23.399 1.00 77.66 182 LEU E CA 1
ATOM 9879 C C . LEU E 1 182 ? 22.361 -30.469 24.834 1.00 77.69 182 LEU E C 1
ATOM 9880 O O . LEU E 1 182 ? 22.023 -31.402 25.569 1.00 74.33 182 LEU E O 1
ATOM 9885 N N . ILE E 1 183 ? 22.350 -29.198 25.242 1.00 78.45 183 ILE E N 1
ATOM 9886 C CA . ILE E 1 183 ? 21.880 -28.850 26.576 1.00 73.69 183 ILE E CA 1
ATOM 9887 C C . ILE E 1 183 ? 20.393 -29.138 26.721 1.00 76.69 183 ILE E C 1
ATOM 9888 O O . ILE E 1 183 ? 19.926 -29.484 27.814 1.00 75.73 183 ILE E O 1
ATOM 9893 N N . ALA E 1 184 ? 19.620 -28.984 25.640 1.00 77.80 184 ALA E N 1
ATOM 9894 C CA . ALA E 1 184 ? 18.178 -29.178 25.715 1.00 73.18 184 ALA E CA 1
ATOM 9895 C C . ALA E 1 184 ? 17.798 -30.633 25.962 1.00 75.65 184 ALA E C 1
ATOM 9896 O O . ALA E 1 184 ? 16.696 -30.901 26.462 1.00 75.16 184 ALA E O 1
ATOM 9898 N N . LEU E 1 185 ? 18.679 -31.570 25.627 1.00 67.38 185 LEU E N 1
ATOM 9899 C CA . LEU E 1 185 ? 18.469 -32.980 25.905 1.00 71.75 185 LEU E CA 1
ATOM 9900 C C . LEU E 1 185 ? 19.184 -33.440 27.171 1.00 74.83 185 LEU E C 1
ATOM 9901 O O . LEU E 1 185 ? 19.264 -34.650 27.426 1.00 73.55 185 LEU E O 1
ATOM 9906 N N . SER E 1 186 ? 19.708 -32.509 27.962 1.00 71.88 186 SER E N 1
ATOM 9907 C CA . SER E 1 186 ? 20.530 -32.823 29.120 1.00 64.80 186 SER E CA 1
ATOM 9908 C C . SER E 1 186 ? 19.748 -32.545 30.389 1.00 66.02 186 SER E C 1
ATOM 9909 O O . SER E 1 186 ? 19.198 -31.453 30.552 1.00 77.90 186 SER E O 1
ATOM 9912 N N . ASP E 1 187 ? 19.714 -33.528 31.288 1.00 62.92 187 ASP E N 1
ATOM 9913 C CA . ASP E 1 187 ? 18.905 -33.408 32.495 1.00 62.69 187 ASP E CA 1
ATOM 9914 C C . ASP E 1 187 ? 19.642 -32.659 33.597 1.00 61.57 187 ASP E C 1
ATOM 9915 O O . ASP E 1 187 ? 19.036 -31.870 34.331 1.00 60.27 187 ASP E O 1
ATOM 9920 N N . ILE E 1 188 ? 20.942 -32.879 33.721 1.00 64.78 188 ILE E N 1
ATOM 9921 C CA . ILE E 1 188 ? 21.769 -32.180 34.692 1.00 59.60 188 ILE E CA 1
ATOM 9922 C C . ILE E 1 188 ? 22.931 -31.558 33.941 1.00 61.19 188 ILE E C 1
ATOM 9923 O O . ILE E 1 188 ? 23.450 -32.151 32.991 1.00 66.09 188 ILE E O 1
ATOM 9928 N N . ILE E 1 189 ? 23.315 -30.351 34.344 1.00 58.01 189 ILE E N 1
ATOM 9929 C CA . ILE E 1 189 ? 24.426 -29.640 33.723 1.00 62.25 189 ILE E CA 1
ATOM 9930 C C . ILE E 1 189 ? 25.289 -29.041 34.826 1.00 64.29 189 ILE E C 1
ATOM 9931 O O . ILE E 1 189 ? 24.770 -28.459 35.785 1.00 65.86 189 ILE E O 1
ATOM 9936 N N . SER E 1 190 ? 26.600 -29.192 34.696 1.00 63.96 190 SER E N 1
ATOM 9937 C CA . SER E 1 190 ? 27.556 -28.799 35.729 1.00 68.89 190 SER E CA 1
ATOM 9938 C C . SER E 1 190 ? 28.645 -27.944 35.097 1.00 70.80 190 SER E C 1
ATOM 9939 O O . SER E 1 190 ? 29.761 -28.418 34.850 1.00 69.18 190 SER E O 1
ATOM 9942 N N . PRO E 1 191 ? 28.352 -26.681 34.808 1.00 75.56 191 PRO E N 1
ATOM 9943 C CA . PRO E 1 191 ? 29.392 -25.780 34.309 1.00 78.61 191 PRO E CA 1
ATOM 9944 C C . PRO E 1 191 ? 30.182 -25.185 35.461 1.00 77.10 191 PRO E C 1
ATOM 9945 O O . PRO E 1 191 ? 29.676 -25.028 36.574 1.00 74.50 191 PRO E O 1
ATOM 9949 N N . ASN E 1 192 ? 31.437 -24.847 35.183 1.00 79.52 192 ASN E N 1
ATOM 9950 C CA . ASN E 1 192 ? 32.219 -24.067 36.135 1.00 87.88 192 ASN E CA 1
ATOM 9951 C C . ASN E 1 192 ? 31.909 -22.583 35.909 1.00 88.67 192 ASN E C 1
ATOM 9952 O O . ASN E 1 192 ? 30.995 -22.220 35.163 1.00 85.42 192 ASN E O 1
ATOM 9957 N N . GLU E 1 193 ? 32.667 -21.701 36.567 1.00 101.02 193 GLU E N 1
ATOM 9958 C CA . GLU E 1 193 ? 32.381 -20.270 36.499 1.00 101.43 193 GLU E CA 1
ATOM 9959 C C . GLU E 1 193 ? 32.482 -19.748 35.070 1.00 99.98 193 GLU E C 1
ATOM 9960 O O . GLU E 1 193 ? 31.585 -19.048 34.586 1.00 100.57 193 GLU E O 1
ATOM 9966 N N . THR E 1 194 ? 33.580 -20.072 34.382 1.00 95.85 194 THR E N 1
ATOM 9967 C CA . THR E 1 194 ? 33.793 -19.552 33.035 1.00 95.34 194 THR E CA 1
ATOM 9968 C C . THR E 1 194 ? 32.782 -20.122 32.044 1.00 89.19 194 THR E C 1
ATOM 9969 O O . THR E 1 194 ? 32.272 -19.397 31.181 1.00 83.55 194 THR E O 1
ATOM 9973 N N . GLU E 1 195 ? 32.483 -21.418 32.145 1.00 86.02 195 GLU E N 1
ATOM 9974 C CA . GLU E 1 195 ? 31.546 -22.035 31.212 1.00 82.47 195 GLU E CA 1
ATOM 9975 C C . GLU E 1 195 ? 30.145 -21.469 31.388 1.00 85.32 195 GLU E C 1
ATOM 9976 O O . GLU E 1 195 ? 29.435 -21.232 30.402 1.00 88.56 195 GLU E O 1
ATOM 9982 N N . ALA E 1 196 ? 29.729 -21.241 32.634 1.00 85.86 196 ALA E N 1
ATOM 9983 C CA . ALA E 1 196 ? 28.452 -20.579 32.863 1.00 86.80 196 ALA E CA 1
ATOM 9984 C C . ALA E 1 196 ? 28.447 -19.191 32.241 1.00 88.59 196 ALA E C 1
ATOM 9985 O O . ALA E 1 196 ? 27.431 -18.747 31.695 1.00 89.46 196 ALA E O 1
ATOM 9987 N N . ALA E 1 197 ? 29.582 -18.496 32.302 1.00 89.72 197 ALA E N 1
ATOM 9988 C CA . ALA E 1 197 ? 29.641 -17.136 31.784 1.00 89.52 197 ALA E CA 1
ATOM 9989 C C . ALA E 1 197 ? 29.336 -17.103 30.294 1.00 85.31 197 ALA E C 1
ATOM 9990 O O . ALA E 1 197 ? 28.569 -16.255 29.828 1.00 90.61 197 ALA E O 1
ATOM 9992 N N . GLU E 1 198 ? 29.930 -18.014 29.525 1.00 80.51 198 GLU E N 1
ATOM 9993 C CA . GLU E 1 198 ? 29.753 -17.942 28.082 1.00 83.90 198 GLU E CA 1
ATOM 9994 C C . GLU E 1 198 ? 28.413 -18.510 27.636 1.00 88.81 198 GLU E C 1
ATOM 9995 O O . GLU E 1 198 ? 27.873 -18.082 26.609 1.00 95.99 198 GLU E O 1
ATOM 10001 N N . ILE E 1 199 ? 27.873 -19.480 28.368 1.00 87.76 199 ILE E N 1
ATOM 10002 C CA . ILE E 1 199 ? 26.610 -20.088 27.966 1.00 83.84 199 ILE E CA 1
ATOM 10003 C C . ILE E 1 199 ? 25.451 -19.120 28.188 1.00 86.00 199 ILE E C 1
ATOM 10004 O O . ILE E 1 199 ? 24.589 -18.949 27.319 1.00 88.74 199 ILE E O 1
ATOM 10009 N N . THR E 1 200 ? 25.420 -18.459 29.346 1.00 83.59 200 THR E N 1
ATOM 10010 C CA . THR E 1 200 ? 24.285 -17.625 29.720 1.00 83.12 200 THR E CA 1
ATOM 10011 C C . THR E 1 200 ? 24.539 -16.133 29.540 1.00 93.14 200 THR E C 1
ATOM 10012 O O . THR E 1 200 ? 23.577 -15.367 29.381 1.00 91.60 200 THR E O 1
ATOM 10016 N N . GLY E 1 201 ? 25.799 -15.705 29.563 1.00 91.79 201 GLY E N 1
ATOM 10017 C CA . GLY E 1 201 ? 26.133 -14.300 29.527 1.00 86.83 201 GLY E CA 1
ATOM 10018 C C . GLY E 1 201 ? 26.311 -13.645 30.878 1.00 84.63 201 GLY E C 1
ATOM 10019 O O . GLY E 1 201 ? 26.682 -12.466 30.929 1.00 90.67 201 GLY E O 1
ATOM 10020 N N . ILE E 1 202 ? 26.073 -14.365 31.972 1.00 91.53 202 ILE E N 1
ATOM 10021 C CA . ILE E 1 202 ? 26.177 -13.818 33.321 1.00 95.49 202 ILE E CA 1
ATOM 10022 C C . ILE E 1 202 ? 27.437 -14.377 33.972 1.00 103.14 202 ILE E C 1
ATOM 10023 O O . ILE E 1 202 ? 27.619 -15.598 34.046 1.00 97.54 202 ILE E O 1
ATOM 10028 N N . GLU E 1 203 ? 28.303 -13.486 34.442 1.00 104.48 203 GLU E N 1
ATOM 10029 C CA . GLU E 1 203 ? 29.510 -13.906 35.139 1.00 106.21 203 GLU E CA 1
ATOM 10030 C C . GLU E 1 203 ? 29.176 -14.184 36.600 1.00 111.50 203 GLU E C 1
ATOM 10031 O O . GLU E 1 203 ? 28.778 -13.260 37.320 1.00 111.92 203 GLU E O 1
ATOM 10037 N N . PRO E 1 204 ? 29.314 -15.424 37.075 1.00 110.75 204 PRO E N 1
ATOM 10038 C CA . PRO E 1 204 ? 29.010 -15.733 38.490 1.00 108.80 204 PRO E CA 1
ATOM 10039 C C . PRO E 1 204 ? 30.133 -15.346 39.454 1.00 109.91 204 PRO E C 1
ATOM 10040 O O . PRO E 1 204 ? 30.917 -16.161 39.944 1.00 109.51 204 PRO E O 1
ATOM 10044 N N . THR E 1 205 ? 30.212 -14.046 39.742 1.00 107.72 205 THR E N 1
ATOM 10045 C CA . THR E 1 205 ? 31.202 -13.521 40.672 1.00 109.00 205 THR E CA 1
ATOM 10046 C C . THR E 1 205 ? 30.802 -13.690 42.133 1.00 112.00 205 THR E C 1
ATOM 10047 O O . THR E 1 205 ? 31.652 -13.504 43.013 1.00 114.95 205 THR E O 1
ATOM 10051 N N . ASP E 1 206 ? 29.546 -14.030 42.412 1.00 104.91 206 ASP E N 1
ATOM 10052 C CA . ASP E 1 206 ? 29.089 -14.273 43.776 1.00 108.61 206 ASP E CA 1
ATOM 10053 C C . ASP E 1 206 ? 27.831 -15.131 43.705 1.00 97.80 206 ASP E C 1
ATOM 10054 O O . ASP E 1 206 ? 27.387 -15.518 42.624 1.00 99.81 206 ASP E O 1
ATOM 10059 N N . LEU E 1 207 ? 27.261 -15.436 44.875 1.00 105.54 207 LEU E N 1
ATOM 10060 C CA . LEU E 1 207 ? 26.143 -16.376 44.931 1.00 103.31 207 LEU E CA 1
ATOM 10061 C C . LEU E 1 207 ? 24.866 -15.788 44.345 1.00 99.27 207 LEU E C 1
ATOM 10062 O O . LEU E 1 207 ? 24.019 -16.534 43.841 1.00 91.82 207 LEU E O 1
ATOM 10067 N N . ALA E 1 208 ? 24.700 -14.467 44.412 1.00 103.42 208 ALA E N 1
ATOM 10068 C CA . ALA E 1 208 ? 23.532 -13.844 43.798 1.00 98.96 208 ALA E CA 1
ATOM 10069 C C . ALA E 1 208 ? 23.590 -13.955 42.279 1.00 95.02 208 ALA E C 1
ATOM 10070 O O . ALA E 1 208 ? 22.614 -14.355 41.636 1.00 87.96 208 ALA E O 1
ATOM 10072 N N . SER E 1 209 ? 24.735 -13.608 41.686 1.00 99.37 209 SER E N 1
ATOM 10073 C CA . SER E 1 209 ? 24.861 -13.668 40.235 1.00 97.35 209 SER E CA 1
ATOM 10074 C C . SER E 1 209 ? 25.000 -15.101 39.745 1.00 92.58 209 SER E C 1
ATOM 10075 O O . SER E 1 209 ? 24.648 -15.400 38.598 1.00 95.13 209 SER E O 1
ATOM 10078 N N . ALA E 1 210 ? 25.528 -15.991 40.586 1.00 94.96 210 ALA E N 1
ATOM 10079 C CA . ALA E 1 210 ? 25.637 -17.392 40.201 1.00 90.51 210 ALA E CA 1
ATOM 10080 C C . ALA E 1 210 ? 24.263 -18.036 40.088 1.00 83.98 210 ALA E C 1
ATOM 10081 O O . ALA E 1 210 ? 24.029 -18.861 39.198 1.00 82.30 210 ALA E O 1
ATOM 10083 N N . GLU E 1 211 ? 23.343 -17.684 40.988 1.00 79.25 211 GLU E N 1
ATOM 10084 C CA . GLU E 1 211 ? 21.984 -18.204 40.891 1.00 81.93 211 GLU E CA 1
ATOM 10085 C C . GLU E 1 211 ? 21.308 -17.736 39.607 1.00 79.60 211 GLU E C 1
ATOM 10086 O O . GLU E 1 211 ? 20.658 -18.529 38.916 1.00 77.25 211 GLU E O 1
ATOM 10092 N N . ALA E 1 212 ? 21.466 -16.456 39.259 1.00 79.29 212 ALA E N 1
ATOM 10093 C CA . ALA E 1 212 ? 20.851 -15.946 38.038 1.00 77.62 212 ALA E CA 1
ATOM 10094 C C . ALA E 1 212 ? 21.387 -16.666 36.807 1.00 77.38 212 ALA E C 1
ATOM 10095 O O . ALA E 1 212 ? 20.641 -16.925 35.856 1.00 88.26 212 ALA E O 1
ATOM 10097 N N . ALA E 1 213 ? 22.680 -16.987 36.798 1.00 80.77 213 ALA E N 1
ATOM 10098 C CA . ALA E 1 213 ? 23.227 -17.775 35.700 1.00 80.55 213 ALA E CA 1
ATOM 10099 C C . ALA E 1 213 ? 22.619 -19.171 35.676 1.00 73.53 213 ALA E C 1
ATOM 10100 O O . ALA E 1 213 ? 22.407 -19.745 34.603 1.00 75.04 213 ALA E O 1
ATOM 10102 N N . GLY E 1 214 ? 22.362 -19.743 36.850 1.00 72.90 214 GLY E N 1
ATOM 10103 C CA . GLY E 1 214 ? 21.779 -21.072 36.899 1.00 71.93 214 GLY E CA 1
ATOM 10104 C C . GLY E 1 214 ? 20.348 -21.087 36.411 1.00 75.61 214 GLY E C 1
ATOM 10105 O O . GLY E 1 214 ? 19.907 -22.051 35.783 1.00 75.92 214 GLY E O 1
ATOM 10106 N N . ARG E 1 215 ? 19.598 -20.023 36.703 1.00 77.49 215 ARG E N 1
ATOM 10107 C CA . ARG E 1 215 ? 18.207 -19.963 36.272 1.00 72.02 215 ARG E CA 1
ATOM 10108 C C . ARG E 1 215 ? 18.106 -19.731 34.773 1.00 73.59 215 ARG E C 1
ATOM 10109 O O . ARG E 1 215 ? 17.152 -20.196 34.141 1.00 79.91 215 ARG E O 1
ATOM 10117 N N . LYS E 1 216 ? 19.087 -19.047 34.183 1.00 72.52 216 LYS E N 1
ATOM 10118 C CA . LYS E 1 216 ? 19.152 -18.974 32.727 1.00 75.66 216 LYS E CA 1
ATOM 10119 C C . LYS E 1 216 ? 19.338 -20.361 32.119 1.00 74.00 216 LYS E C 1
ATOM 10120 O O . LYS E 1 216 ? 18.802 -20.653 31.045 1.00 79.40 216 LYS E O 1
ATOM 10126 N N . LEU E 1 217 ? 20.104 -21.230 32.785 1.00 74.21 217 LEU E N 1
ATOM 10127 C CA . LEU E 1 217 ? 20.286 -22.584 32.268 1.00 75.32 217 LEU E CA 1
ATOM 10128 C C . LEU E 1 217 ? 19.047 -23.446 32.490 1.00 76.21 217 LEU E C 1
ATOM 10129 O O . LEU E 1 217 ? 18.801 -24.387 31.727 1.00 70.70 217 LEU E O 1
ATOM 10134 N N . LEU E 1 218 ? 18.268 -23.155 33.534 1.00 73.98 218 LEU E N 1
ATOM 10135 C CA . LEU E 1 218 ? 17.020 -23.874 33.748 1.00 73.91 218 LEU E CA 1
ATOM 10136 C C . LEU E 1 218 ? 16.016 -23.615 32.628 1.00 78.57 218 LEU E C 1
ATOM 10137 O O . LEU E 1 218 ? 15.129 -24.450 32.395 1.00 69.87 218 LEU E O 1
ATOM 10142 N N . GLU E 1 219 ? 16.135 -22.481 31.933 1.00 76.02 219 GLU E N 1
ATOM 10143 C CA . GLU E 1 219 ? 15.288 -22.187 30.789 1.00 73.52 219 GLU E CA 1
ATOM 10144 C C . GLU E 1 219 ? 15.681 -22.971 29.546 1.00 71.07 219 GLU E C 1
ATOM 10145 O O . GLU E 1 219 ? 14.913 -22.994 28.579 1.00 75.25 219 GLU E O 1
ATOM 10151 N N . ARG E 1 220 ? 16.849 -23.605 29.541 1.00 68.71 220 ARG E N 1
ATOM 10152 C CA . ARG E 1 220 ? 17.382 -24.239 28.344 1.00 72.41 220 ARG E CA 1
ATOM 10153 C C . ARG E 1 220 ? 17.201 -25.751 28.339 1.00 75.00 220 ARG E C 1
ATOM 10154 O O . ARG E 1 220 ? 17.736 -26.423 27.449 1.00 73.93 220 ARG E O 1
ATOM 10162 N N . GLY E 1 221 ? 16.466 -26.301 29.310 1.00 77.26 221 GLY E N 1
ATOM 10163 C CA . GLY E 1 221 ? 16.089 -27.696 29.292 1.00 75.43 221 GLY E CA 1
ATOM 10164 C C . GLY E 1 221 ? 16.481 -28.490 30.524 1.00 73.83 221 GLY E C 1
ATOM 10165 O O . GLY E 1 221 ? 15.683 -29.275 31.049 1.00 79.00 221 GLY E O 1
ATOM 10166 N N . PRO E 1 222 ? 17.705 -28.301 31.019 1.00 67.33 222 PRO E N 1
ATOM 10167 C CA . PRO E 1 222 ? 18.128 -29.035 32.218 1.00 64.24 222 PRO E CA 1
ATOM 10168 C C . PRO E 1 222 ? 17.264 -28.722 33.428 1.00 67.32 222 PRO E C 1
ATOM 10169 O O . PRO E 1 222 ? 16.855 -27.581 33.648 1.00 76.85 222 PRO E O 1
ATOM 10173 N N . LYS E 1 223 ? 17.007 -29.757 34.227 1.00 64.51 223 LYS E N 1
ATOM 10174 C CA . LYS E 1 223 ? 16.229 -29.641 35.455 1.00 63.78 223 LYS E CA 1
ATOM 10175 C C . LYS E 1 223 ? 17.103 -29.306 36.657 1.00 64.06 223 LYS E C 1
ATOM 10176 O O . LYS E 1 223 ? 16.637 -28.627 37.584 1.00 64.64 223 LYS E O 1
ATOM 10182 N N . ILE E 1 224 ? 18.354 -29.761 36.663 1.00 64.08 224 ILE E N 1
ATOM 10183 C CA . ILE E 1 224 ? 19.274 -29.522 37.767 1.00 63.11 224 ILE E CA 1
ATOM 10184 C C . ILE E 1 224 ? 20.534 -28.868 37.221 1.00 58.76 224 ILE E C 1
ATOM 10185 O O . ILE E 1 224 ? 21.165 -29.393 36.297 1.00 60.98 224 ILE E O 1
ATOM 10190 N N . VAL E 1 225 ? 20.901 -27.733 37.805 1.00 61.96 225 VAL E N 1
ATOM 10191 C CA . VAL E 1 225 ? 22.115 -27.008 37.462 1.00 60.63 225 VAL E CA 1
ATOM 10192 C C . VAL E 1 225 ? 23.025 -27.040 38.675 1.00 62.69 225 VAL E C 1
ATOM 10193 O O . VAL E 1 225 ? 22.597 -26.696 39.784 1.00 66.91 225 VAL E O 1
ATOM 10197 N N . ILE E 1 226 ? 24.272 -27.458 38.472 1.00 64.46 226 ILE E N 1
ATOM 10198 C CA . ILE E 1 226 ? 25.270 -27.506 39.539 1.00 69.73 226 ILE E CA 1
ATOM 10199 C C . ILE E 1 226 ? 26.429 -26.617 39.108 1.00 68.67 226 ILE E C 1
ATOM 10200 O O . ILE E 1 226 ? 27.287 -27.039 38.323 1.00 68.21 226 ILE E O 1
ATOM 10205 N N . LEU E 1 227 ? 26.468 -25.390 39.621 1.00 67.24 227 LEU E N 1
ATOM 10206 C CA . LEU E 1 227 ? 27.522 -24.448 39.259 1.00 69.98 227 LEU E CA 1
ATOM 10207 C C . LEU E 1 227 ? 28.765 -24.755 40.089 1.00 76.44 227 LEU E C 1
ATOM 10208 O O . LEU E 1 227 ? 28.803 -24.483 41.294 1.00 76.65 227 LEU E O 1
ATOM 10213 N N . LYS E 1 228 ? 29.780 -25.325 39.449 1.00 79.83 228 LYS E N 1
ATOM 10214 C CA . LYS E 1 228 ? 31.053 -25.569 40.110 1.00 79.09 228 LYS E CA 1
ATOM 10215 C C . LYS E 1 228 ? 31.790 -24.240 40.229 1.00 85.06 228 LYS E C 1
ATOM 10216 O O . LYS E 1 228 ? 32.133 -23.621 39.217 1.00 84.56 228 LYS E O 1
ATOM 10222 N N . LEU E 1 229 ? 31.993 -23.785 41.466 1.00 83.76 229 LEU E N 1
ATOM 10223 C CA . LEU E 1 229 ? 32.541 -22.465 41.743 1.00 87.46 229 LEU E CA 1
ATOM 10224 C C . LEU E 1 229 ? 34.007 -22.507 42.146 1.00 86.89 229 LEU E C 1
ATOM 10225 O O . LEU E 1 229 ? 34.530 -21.506 42.651 1.00 92.89 229 LEU E O 1
ATOM 10230 N N . GLY E 1 230 ? 34.677 -23.638 41.945 1.00 89.01 230 GLY E N 1
ATOM 10231 C CA . GLY E 1 230 ? 36.078 -23.751 42.307 1.00 86.67 230 GLY E CA 1
ATOM 10232 C C . GLY E 1 230 ? 36.340 -23.670 43.798 1.00 77.38 230 GLY E C 1
ATOM 10233 O O . GLY E 1 230 ? 35.787 -24.447 44.580 1.00 75.40 230 GLY E O 1
ATOM 10234 N N . SER E 1 231 ? 37.183 -22.725 44.207 1.00 83.74 231 SER E N 1
ATOM 10235 C CA . SER E 1 231 ? 37.572 -22.629 45.608 1.00 84.41 231 SER E CA 1
ATOM 10236 C C . SER E 1 231 ? 36.423 -22.202 46.514 1.00 87.93 231 SER E C 1
ATOM 10237 O O . SER E 1 231 ? 36.583 -22.238 47.741 1.00 81.58 231 SER E O 1
ATOM 10240 N N . ARG E 1 232 ? 35.282 -21.799 45.947 1.00 84.06 232 ARG E N 1
ATOM 10241 C CA . ARG E 1 232 ? 34.139 -21.322 46.715 1.00 83.20 232 ARG E CA 1
ATOM 10242 C C . ARG E 1 232 ? 33.017 -22.356 46.820 1.00 89.23 232 ARG E C 1
ATOM 10243 O O . ARG E 1 232 ? 31.938 -22.034 47.332 1.00 86.42 232 ARG E O 1
ATOM 10251 N N . GLY E 1 233 ? 33.239 -23.581 46.344 1.00 87.21 233 GLY E N 1
ATOM 10252 C CA . GLY E 1 233 ? 32.264 -24.644 46.508 1.00 82.52 233 GLY E CA 1
ATOM 10253 C C . GLY E 1 233 ? 31.454 -24.928 45.262 1.00 77.46 233 GLY E C 1
ATOM 10254 O O . GLY E 1 233 ? 31.991 -24.937 44.152 1.00 75.99 233 GLY E O 1
ATOM 10255 N N . ALA E 1 234 ? 30.158 -25.179 45.440 1.00 76.49 234 ALA E N 1
ATOM 10256 C CA . ALA E 1 234 ? 29.246 -25.380 44.324 1.00 73.85 234 ALA E CA 1
ATOM 10257 C C . ALA E 1 234 ? 27.890 -24.821 44.717 1.00 73.11 234 ALA E C 1
ATOM 10258 O O . ALA E 1 234 ? 27.614 -24.598 45.900 1.00 74.58 234 ALA E O 1
ATOM 10260 N N . LEU E 1 235 ? 27.045 -24.596 43.710 1.00 68.64 235 LEU E N 1
ATOM 10261 C CA . LEU E 1 235 ? 25.701 -24.064 43.915 1.00 66.95 235 LEU E CA 1
ATOM 10262 C C . LEU E 1 235 ? 24.685 -24.931 43.186 1.00 70.27 235 LEU E C 1
ATOM 10263 O O . LEU E 1 235 ? 24.731 -25.052 41.956 1.00 70.53 235 LEU E O 1
ATOM 10268 N N . LEU E 1 236 ? 23.770 -25.527 43.949 1.00 61.79 236 LEU E N 1
ATOM 10269 C CA . LEU E 1 236 ? 22.648 -26.263 43.382 1.00 70.20 236 LEU E CA 1
ATOM 10270 C C . LEU E 1 236 ? 21.511 -25.306 43.040 1.00 64.42 236 LEU E C 1
ATOM 10271 O O . LEU E 1 236 ? 21.053 -24.543 43.894 1.00 66.68 236 LEU E O 1
ATOM 10276 N N . VAL E 1 237 ? 21.068 -25.333 41.784 1.00 59.45 237 VAL E N 1
ATOM 10277 C CA . VAL E 1 237 ? 19.990 -24.463 41.318 1.00 66.58 237 VAL E CA 1
ATOM 10278 C C . VAL E 1 237 ? 18.967 -25.311 40.576 1.00 66.17 237 VAL E C 1
ATOM 10279 O O . VAL E 1 237 ? 19.275 -25.885 39.526 1.00 64.35 237 VAL E O 1
ATOM 10283 N N . THR E 1 238 ? 17.756 -25.384 41.121 1.00 64.23 238 THR E N 1
ATOM 10284 C CA . THR E 1 238 ? 16.647 -26.064 40.470 1.00 72.21 238 THR E CA 1
ATOM 10285 C C . THR E 1 238 ? 15.407 -25.188 40.586 1.00 73.55 238 THR E C 1
ATOM 10286 O O . THR E 1 238 ? 15.407 -24.153 41.261 1.00 75.99 238 THR E O 1
ATOM 10290 N N . ALA E 1 239 ? 14.334 -25.613 39.919 1.00 73.60 239 ALA E N 1
ATOM 10291 C CA . ALA E 1 239 ? 13.099 -24.844 39.969 1.00 73.09 239 ALA E CA 1
ATOM 10292 C C . ALA E 1 239 ? 12.522 -24.773 41.375 1.00 71.17 239 ALA E C 1
ATOM 10293 O O . ALA E 1 239 ? 11.683 -23.910 41.647 1.00 78.17 239 ALA E O 1
ATOM 10295 N N . ASP E 1 240 ? 12.948 -25.653 42.275 1.00 74.58 240 ASP E N 1
ATOM 10296 C CA . ASP E 1 240 ? 12.376 -25.721 43.611 1.00 76.64 240 ASP E CA 1
ATOM 10297 C C . ASP E 1 240 ? 13.266 -25.153 44.700 1.00 73.97 240 ASP E C 1
ATOM 10298 O O . ASP E 1 240 ? 12.744 -24.674 45.709 1.00 78.76 240 ASP E O 1
ATOM 10303 N N . GLU E 1 241 ? 14.586 -25.184 44.529 1.00 73.97 241 GLU E N 1
ATOM 10304 C CA . GLU E 1 241 ? 15.478 -24.805 45.611 1.00 70.63 241 GLU E CA 1
ATOM 10305 C C . GLU E 1 241 ? 16.752 -24.194 45.056 1.00 70.98 241 GLU E C 1
ATOM 10306 O O . GLU E 1 241 ? 17.097 -24.379 43.886 1.00 69.10 241 GLU E O 1
ATOM 10312 N N . VAL E 1 242 ? 17.436 -23.442 45.919 1.00 69.97 242 VAL E N 1
ATOM 10313 C CA . VAL E 1 242 ? 18.813 -23.014 45.699 1.00 69.92 242 VAL E CA 1
ATOM 10314 C C . VAL E 1 242 ? 19.586 -23.284 46.984 1.00 68.05 242 VAL E C 1
ATOM 10315 O O . VAL E 1 242 ? 19.220 -22.779 48.053 1.00 69.00 242 VAL E O 1
ATOM 10319 N N . LYS E 1 243 ? 20.642 -24.085 46.890 1.00 69.46 243 LYS E N 1
ATOM 10320 C CA . LYS E 1 243 ? 21.458 -24.428 48.049 1.00 73.70 243 LYS E CA 1
ATOM 10321 C C . LYS E 1 243 ? 22.926 -24.259 47.700 1.00 67.34 243 LYS E C 1
ATOM 10322 O O . LYS E 1 243 ? 23.375 -24.729 46.651 1.00 65.08 243 LYS E O 1
ATOM 10328 N N . HIS E 1 244 ? 23.667 -23.591 48.582 1.00 70.97 244 HIS E N 1
ATOM 10329 C CA . HIS E 1 244 ? 25.103 -23.399 48.418 1.00 79.08 244 HIS E CA 1
ATOM 10330 C C . HIS E 1 244 ? 25.848 -24.448 49.229 1.00 72.50 244 HIS E C 1
ATOM 10331 O O . HIS E 1 244 ? 25.676 -24.530 50.452 1.00 69.29 244 HIS E O 1
ATOM 10338 N N . PHE E 1 245 ? 26.677 -25.237 48.549 1.00 73.10 245 PHE E N 1
ATOM 10339 C CA . PHE E 1 245 ? 27.503 -26.255 49.188 1.00 79.38 245 PHE E CA 1
ATOM 10340 C C . PHE E 1 245 ? 28.898 -25.688 49.417 1.00 80.26 245 PHE E C 1
ATOM 10341 O O . PHE E 1 245 ? 29.674 -25.517 48.471 1.00 78.52 245 PHE E O 1
ATOM 10349 N N . THR E 1 246 ? 29.214 -25.407 50.678 1.00 77.84 246 THR E N 1
ATOM 10350 C CA . THR E 1 246 ? 30.504 -24.825 50.999 1.00 87.60 246 THR E CA 1
ATOM 10351 C C . THR E 1 246 ? 31.622 -25.788 50.603 1.00 85.95 246 THR E C 1
ATOM 10352 O O . THR E 1 246 ? 31.422 -27.010 50.566 1.00 82.17 246 THR E O 1
ATOM 10356 N N . PRO E 1 247 ? 32.795 -25.263 50.255 1.00 79.86 247 PRO E N 1
ATOM 10357 C CA . PRO E 1 247 ? 33.937 -26.139 49.983 1.00 81.91 247 PRO E CA 1
ATOM 10358 C C . PRO E 1 247 ? 34.492 -26.720 51.268 1.00 79.37 247 PRO E C 1
ATOM 10359 O O . PRO E 1 247 ? 34.424 -26.106 52.335 1.00 87.34 247 PRO E O 1
ATOM 10363 N N . PHE E 1 248 ? 35.043 -27.923 51.159 1.00 80.14 248 PHE E N 1
ATOM 10364 C CA . PHE E 1 248 ? 35.736 -28.531 52.287 1.00 87.04 248 PHE E CA 1
ATOM 10365 C C . PHE E 1 248 ? 37.126 -27.923 52.417 1.00 81.33 248 PHE E C 1
ATOM 10366 O O . PHE E 1 248 ? 37.781 -27.617 51.419 1.00 85.82 248 PHE E O 1
ATOM 10374 N N . LYS E 1 249 ? 37.568 -27.727 53.651 1.00 83.74 249 LYS E N 1
ATOM 10375 C CA . LYS E 1 249 ? 38.899 -27.177 53.889 1.00 93.59 249 LYS E CA 1
ATOM 10376 C C . LYS E 1 249 ? 39.944 -28.263 53.652 1.00 88.16 249 LYS E C 1
ATOM 10377 O O . LYS E 1 249 ? 39.952 -29.289 54.344 1.00 84.89 249 LYS E O 1
ATOM 10383 N N . VAL E 1 250 ? 40.807 -28.040 52.659 1.00 92.62 250 VAL E N 1
ATOM 10384 C CA . VAL E 1 250 ? 41.848 -28.994 52.289 1.00 92.83 250 VAL E CA 1
ATOM 10385 C C . VAL E 1 250 ? 43.083 -28.221 51.843 1.00 89.05 250 VAL E C 1
ATOM 10386 O O . VAL E 1 250 ? 42.992 -27.084 51.377 1.00 95.76 250 VAL E O 1
ATOM 10390 N N . LYS E 1 251 ? 44.246 -28.849 51.984 1.00 98.38 251 LYS E N 1
ATOM 10391 C CA . LYS E 1 251 ? 45.499 -28.241 51.544 1.00 102.51 251 LYS E CA 1
ATOM 10392 C C . LYS E 1 251 ? 45.597 -28.363 50.027 1.00 99.98 251 LYS E C 1
ATOM 10393 O O . LYS E 1 251 ? 45.608 -29.476 49.491 1.00 104.98 251 LYS E O 1
ATOM 10399 N N . VAL E 1 252 ? 45.663 -27.227 49.333 1.00 90.55 252 VAL E N 1
ATOM 10400 C CA . VAL E 1 252 ? 45.556 -27.206 47.878 1.00 95.23 252 VAL E CA 1
ATOM 10401 C C . VAL E 1 252 ? 46.942 -27.312 47.257 1.00 86.51 252 VAL E C 1
ATOM 10402 O O . VAL E 1 252 ? 47.850 -26.551 47.610 1.00 91.02 252 VAL E O 1
ATOM 10406 N N . VAL E 1 253 ? 47.088 -28.232 46.301 1.00 84.52 253 VAL E N 1
ATOM 10407 C CA . VAL E 1 253 ? 48.367 -28.506 45.655 1.00 85.54 253 VAL E CA 1
ATOM 10408 C C . VAL E 1 253 ? 48.245 -28.314 44.147 1.00 90.17 253 VAL E C 1
ATOM 10409 O O . VAL E 1 253 ? 48.979 -27.513 43.555 1.00 93.10 253 VAL E O 1
ATOM 10413 N N . ASP E 1 254 ? 47.338 -29.065 43.515 1.00 89.12 254 ASP E N 1
ATOM 10414 C CA . ASP E 1 254 ? 47.089 -28.953 42.079 1.00 92.24 254 ASP E CA 1
ATOM 10415 C C . ASP E 1 254 ? 45.606 -29.163 41.826 1.00 87.48 254 ASP E C 1
ATOM 10416 O O . ASP E 1 254 ? 45.075 -30.244 42.106 1.00 87.87 254 ASP E O 1
ATOM 10421 N N . THR E 1 255 ? 44.948 -28.146 41.265 1.00 93.08 255 THR E N 1
ATOM 10422 C CA . THR E 1 255 ? 43.500 -28.156 41.081 1.00 95.12 255 THR E CA 1
ATOM 10423 C C . THR E 1 255 ? 43.070 -28.648 39.705 1.00 89.35 255 THR E C 1
ATOM 10424 O O . THR E 1 255 ? 41.903 -28.472 39.343 1.00 87.27 255 THR E O 1
ATOM 10428 N N . VAL E 1 256 ? 43.976 -29.250 38.932 1.00 95.25 256 VAL E N 1
ATOM 10429 C CA . VAL E 1 256 ? 43.661 -29.618 37.556 1.00 93.12 256 VAL E CA 1
ATOM 10430 C C . VAL E 1 256 ? 42.635 -30.743 37.543 1.00 93.69 256 VAL E C 1
ATOM 10431 O O . VAL E 1 256 ? 42.778 -31.748 38.253 1.00 91.10 256 VAL E O 1
ATOM 10435 N N . ALA E 1 257 ? 41.587 -30.574 36.730 1.00 91.65 257 ALA E N 1
ATOM 10436 C CA . ALA E 1 257 ? 40.529 -31.564 36.540 1.00 83.47 257 ALA E CA 1
ATOM 10437 C C . ALA E 1 257 ? 39.749 -31.839 37.819 1.00 81.68 257 ALA E C 1
ATOM 10438 O O . ALA E 1 257 ? 39.104 -32.892 37.945 1.00 80.67 257 ALA E O 1
ATOM 10440 N N . ALA E 1 258 ? 39.784 -30.913 38.780 1.00 78.77 258 ALA E N 1
ATOM 10441 C CA . ALA E 1 258 ? 38.998 -31.106 39.992 1.00 78.82 258 ALA E CA 1
ATOM 10442 C C . ALA E 1 258 ? 37.519 -31.241 39.664 1.00 84.69 258 ALA E C 1
ATOM 10443 O O . ALA E 1 258 ? 36.780 -31.922 40.385 1.00 81.97 258 ALA E O 1
ATOM 10445 N N . GLY E 1 259 ? 37.069 -30.597 38.583 1.00 89.80 259 GLY E N 1
ATOM 10446 C CA . GLY E 1 259 ? 35.691 -30.748 38.159 1.00 87.93 259 GLY E CA 1
ATOM 10447 C C . GLY E 1 259 ? 35.365 -32.153 37.702 1.00 87.06 259 GLY E C 1
ATOM 10448 O O . GLY E 1 259 ? 34.239 -32.623 37.889 1.00 86.52 259 GLY E O 1
ATOM 10449 N N . ASP E 1 260 ? 36.332 -32.835 37.081 1.00 80.28 260 ASP E N 1
ATOM 10450 C CA . ASP E 1 260 ? 36.103 -34.208 36.637 1.00 77.39 260 ASP E CA 1
ATOM 10451 C C . ASP E 1 260 ? 35.878 -35.147 37.820 1.00 71.60 260 ASP E C 1
ATOM 10452 O O . ASP E 1 260 ? 35.045 -36.056 37.753 1.00 65.71 260 ASP E O 1
ATOM 10457 N N . SER E 1 261 ? 36.620 -34.953 38.909 1.00 77.48 261 SER E N 1
ATOM 10458 C CA . SER E 1 261 ? 36.364 -35.742 40.109 1.00 71.47 261 SER E CA 1
ATOM 10459 C C . SER E 1 261 ? 35.038 -35.363 40.752 1.00 68.93 261 SER E C 1
ATOM 10460 O O . SER E 1 261 ? 34.398 -36.204 41.389 1.00 69.86 261 SER E O 1
ATOM 10463 N N . PHE E 1 262 ? 34.629 -34.101 40.627 1.00 69.35 262 PHE E N 1
ATOM 10464 C CA . PHE E 1 262 ? 33.334 -33.694 41.158 1.00 73.52 262 PHE E CA 1
ATOM 10465 C C . PHE E 1 262 ? 32.195 -34.368 40.399 1.00 70.58 262 PHE E C 1
ATOM 10466 O O . PHE E 1 262 ? 31.220 -34.828 41.007 1.00 63.63 262 PHE E O 1
ATOM 10474 N N . ASN E 1 263 ? 32.299 -34.421 39.068 1.00 70.55 263 ASN E N 1
ATOM 10475 C CA . ASN E 1 263 ? 31.274 -35.075 38.264 1.00 69.30 263 ASN E CA 1
ATOM 10476 C C . ASN E 1 263 ? 31.241 -36.576 38.533 1.00 70.38 263 ASN E C 1
ATOM 10477 O O . ASN E 1 263 ? 30.163 -37.183 38.558 1.00 69.81 263 ASN E O 1
ATOM 10482 N N . GLY E 1 264 ? 32.408 -37.199 38.719 1.00 67.76 264 GLY E N 1
ATOM 10483 C CA . GLY E 1 264 ? 32.422 -38.605 39.083 1.00 62.78 264 GLY E CA 1
ATOM 10484 C C . GLY E 1 264 ? 31.812 -38.850 40.449 1.00 62.57 264 GLY E C 1
ATOM 10485 O O . GLY E 1 264 ? 31.114 -39.843 40.663 1.00 61.32 264 GLY E O 1
ATOM 10486 N N . GLY E 1 265 ? 32.086 -37.962 41.401 1.00 72.28 265 GLY E N 1
ATOM 10487 C CA . GLY E 1 265 ? 31.515 -38.133 42.722 1.00 69.74 265 GLY E CA 1
ATOM 10488 C C . GLY E 1 265 ? 30.008 -38.045 42.695 1.00 67.42 265 GLY E C 1
ATOM 10489 O O . GLY E 1 265 ? 29.313 -38.878 43.282 1.00 72.28 265 GLY E O 1
ATOM 10490 N N . PHE E 1 266 ? 29.484 -37.036 41.993 1.00 65.53 266 PHE E N 1
ATOM 10491 C CA . PHE E 1 266 ? 28.039 -36.878 41.869 1.00 65.80 266 PHE E CA 1
ATOM 10492 C C . PHE E 1 266 ? 27.422 -38.074 41.161 1.00 60.95 266 PHE E C 1
ATOM 10493 O O . PHE E 1 266 ? 26.404 -38.612 41.603 1.00 57.45 266 PHE E O 1
ATOM 10501 N N . ALA E 1 267 ? 28.039 -38.508 40.062 1.00 59.75 267 ALA E N 1
ATOM 10502 C CA . ALA E 1 267 ? 27.520 -39.641 39.310 1.00 51.69 267 ALA E CA 1
ATOM 10503 C C . ALA E 1 267 ? 27.410 -40.871 40.192 1.00 57.72 267 ALA E C 1
ATOM 10504 O O . ALA E 1 267 ? 26.390 -41.567 40.195 1.00 65.32 267 ALA E O 1
ATOM 10506 N N . VAL E 1 268 ? 28.461 -41.146 40.957 1.00 64.37 268 VAL E N 1
ATOM 10507 C CA . VAL E 1 268 ? 28.512 -42.361 41.763 1.00 63.13 268 VAL E CA 1
ATOM 10508 C C . VAL E 1 268 ? 27.425 -42.336 42.826 1.00 63.51 268 VAL E C 1
ATOM 10509 O O . VAL E 1 268 ? 26.728 -43.334 43.050 1.00 59.67 268 VAL E O 1
ATOM 10513 N N . ALA E 1 269 ? 27.271 -41.196 43.503 1.00 60.69 269 ALA E N 1
ATOM 10514 C CA . ALA E 1 269 ? 26.243 -41.088 44.529 1.00 61.97 269 ALA E CA 1
ATOM 10515 C C . ALA E 1 269 ? 24.851 -41.125 43.918 1.00 65.76 269 ALA E C 1
ATOM 10516 O O . ALA E 1 269 ? 23.907 -41.619 44.546 1.00 69.66 269 ALA E O 1
ATOM 10518 N N . PHE E 1 270 ? 24.708 -40.606 42.698 1.00 67.16 270 PHE E N 1
ATOM 10519 C CA . PHE E 1 270 ? 23.421 -40.640 42.013 1.00 64.22 270 PHE E CA 1
ATOM 10520 C C . PHE E 1 270 ? 23.017 -42.073 41.688 1.00 65.95 270 PHE E C 1
ATOM 10521 O O . PHE E 1 270 ? 21.875 -42.475 41.935 1.00 70.76 270 PHE E O 1
ATOM 10529 N N . SER E 1 271 ? 23.948 -42.866 41.147 1.00 59.84 271 SER E N 1
ATOM 10530 C CA . SER E 1 271 ? 23.631 -44.245 40.801 1.00 59.47 271 SER E CA 1
ATOM 10531 C C . SER E 1 271 ? 23.291 -45.074 42.030 1.00 61.37 271 SER E C 1
ATOM 10532 O O . SER E 1 271 ? 22.615 -46.100 41.911 1.00 64.88 271 SER E O 1
ATOM 10535 N N . GLN E 1 272 ? 23.743 -44.652 43.202 1.00 68.20 272 GLN E N 1
ATOM 10536 C CA . GLN E 1 272 ? 23.470 -45.350 44.450 1.00 68.93 272 GLN E CA 1
ATOM 10537 C C . GLN E 1 272 ? 22.146 -44.930 45.069 1.00 69.21 272 GLN E C 1
ATOM 10538 O O . GLN E 1 272 ? 21.784 -45.436 46.138 1.00 70.03 272 GLN E O 1
ATOM 10544 N N . ALA E 1 273 ? 21.423 -44.016 44.422 1.00 66.07 273 ALA E N 1
ATOM 10545 C CA . ALA E 1 273 ? 20.125 -43.559 44.894 1.00 59.78 273 ALA E CA 1
ATOM 10546 C C . ALA E 1 273 ? 20.231 -42.723 46.166 1.00 63.03 273 ALA E C 1
ATOM 10547 O O . ALA E 1 273 ? 19.322 -42.728 46.996 1.00 66.85 273 ALA E O 1
ATOM 10549 N N . ARG E 1 274 ? 21.330 -42.010 46.337 1.00 65.28 274 ARG E N 1
ATOM 10550 C CA . ARG E 1 274 ? 21.418 -41.086 47.458 1.00 70.52 274 ARG E CA 1
ATOM 10551 C C . ARG E 1 274 ? 20.646 -39.811 47.125 1.00 62.54 274 ARG E C 1
ATOM 10552 O O . ARG E 1 274 ? 20.472 -39.477 45.951 1.00 65.73 274 ARG E O 1
ATOM 10560 N N . PRO E 1 275 ? 20.171 -39.090 48.134 1.00 69.71 275 PRO E N 1
ATOM 10561 C CA . PRO E 1 275 ? 19.436 -37.850 47.863 1.00 69.63 275 PRO E CA 1
ATOM 10562 C C . PRO E 1 275 ? 20.281 -36.880 47.050 1.00 72.83 275 PRO E C 1
ATOM 10563 O O . PRO E 1 275 ? 21.511 -36.947 47.023 1.00 65.42 275 PRO E O 1
ATOM 10567 N N . LEU E 1 276 ? 19.596 -35.967 46.362 1.00 76.30 276 LEU E N 1
ATOM 10568 C CA . LEU E 1 276 ? 20.301 -35.040 45.487 1.00 70.64 276 LEU E CA 1
ATOM 10569 C C . LEU E 1 276 ? 21.351 -34.259 46.264 1.00 68.77 276 LEU E C 1
ATOM 10570 O O . LEU E 1 276 ? 22.491 -34.105 45.806 1.00 67.90 276 LEU E O 1
ATOM 10575 N N . HIS E 1 277 ? 20.984 -33.755 47.446 1.00 67.89 277 HIS E N 1
ATOM 10576 C CA . HIS E 1 277 ? 21.941 -32.999 48.248 1.00 70.35 277 HIS E CA 1
ATOM 10577 C C . HIS E 1 277 ? 23.179 -33.831 48.547 1.00 71.24 277 HIS E C 1
ATOM 10578 O O . HIS E 1 277 ? 24.307 -33.348 48.419 1.00 69.74 277 HIS E O 1
ATOM 10585 N N . ASP E 1 278 ? 22.986 -35.093 48.933 1.00 71.88 278 ASP E N 1
ATOM 10586 C CA . ASP E 1 278 ? 24.116 -35.957 49.237 1.00 61.99 278 ASP E CA 1
ATOM 10587 C C . ASP E 1 278 ? 24.968 -36.229 48.005 1.00 59.84 278 ASP E C 1
ATOM 10588 O O . ASP E 1 278 ? 26.173 -36.444 48.129 1.00 68.76 278 ASP E O 1
ATOM 10593 N N . CYS E 1 279 ? 24.370 -36.242 46.815 1.00 68.06 279 CYS E N 1
ATOM 10594 C CA . CYS E 1 279 ? 25.157 -36.448 45.601 1.00 62.72 279 CYS E CA 1
ATOM 10595 C C . CYS E 1 279 ? 26.042 -35.239 45.316 1.00 62.04 279 CYS E C 1
ATOM 10596 O O . CYS E 1 279 ? 27.162 -35.383 44.816 1.00 61.56 279 CYS E O 1
ATOM 10599 N N . VAL E 1 280 ? 25.547 -34.037 45.609 1.00 66.31 280 VAL E N 1
ATOM 10600 C CA . VAL E 1 280 ? 26.344 -32.833 45.389 1.00 68.69 280 VAL E CA 1
ATOM 10601 C C . VAL E 1 280 ? 27.478 -32.750 46.406 1.00 68.37 280 VAL E C 1
ATOM 10602 O O . VAL E 1 280 ? 28.608 -32.378 46.070 1.00 67.95 280 VAL E O 1
ATOM 10606 N N . ARG E 1 281 ? 27.196 -33.091 47.662 1.00 68.24 281 ARG E N 1
ATOM 10607 C CA . ARG E 1 281 ? 28.240 -33.099 48.679 1.00 66.69 281 ARG E CA 1
ATOM 10608 C C . ARG E 1 281 ? 29.280 -34.177 48.391 1.00 65.91 281 ARG E C 1
ATOM 10609 O O . ARG E 1 281 ? 30.471 -33.972 48.639 1.00 70.94 281 ARG E O 1
ATOM 10617 N N . TYR E 1 282 ? 28.850 -35.328 47.868 1.00 64.15 282 TYR E N 1
ATOM 10618 C CA . TYR E 1 282 ? 29.797 -36.379 47.504 1.00 63.15 282 TYR E CA 1
ATOM 10619 C C . TYR E 1 282 ? 30.732 -35.901 46.406 1.00 65.43 282 TYR E C 1
ATOM 10620 O O . TYR E 1 282 ? 31.930 -36.208 46.421 1.00 72.88 282 TYR E O 1
ATOM 10629 N N . GLY E 1 283 ? 30.200 -35.164 45.432 1.00 62.51 283 GLY E N 1
ATOM 10630 C CA . GLY E 1 283 ? 31.059 -34.565 44.425 1.00 66.52 283 GLY E CA 1
ATOM 10631 C C . GLY E 1 283 ? 31.957 -33.490 45.004 1.00 68.67 283 GLY E C 1
ATOM 10632 O O . GLY E 1 283 ? 33.102 -33.325 44.575 1.00 64.72 283 GLY E O 1
ATOM 10633 N N . SER E 1 284 ? 31.439 -32.728 45.969 1.00 66.99 284 SER E N 1
ATOM 10634 C CA . SER E 1 284 ? 32.225 -31.668 46.590 1.00 63.74 284 SER E CA 1
ATOM 10635 C C . SER E 1 284 ? 33.419 -32.246 47.334 1.00 69.84 284 SER E C 1
ATOM 10636 O O . SER E 1 284 ? 34.536 -31.722 47.239 1.00 71.25 284 SER E O 1
ATOM 10639 N N . ALA E 1 285 ? 33.197 -33.332 48.077 1.00 72.34 285 ALA E N 1
ATOM 10640 C CA . ALA E 1 285 ? 34.286 -34.000 48.781 1.00 68.71 285 ALA E CA 1
ATOM 10641 C C . ALA E 1 285 ? 35.294 -34.592 47.802 1.00 69.09 285 ALA E C 1
ATOM 10642 O O . ALA E 1 285 ? 36.507 -34.420 47.966 1.00 73.91 285 ALA E O 1
ATOM 10644 N N . ALA E 1 286 ? 34.811 -35.284 46.769 1.00 65.09 286 ALA E N 1
ATOM 10645 C CA . ALA E 1 286 ? 35.722 -35.871 45.793 1.00 67.34 286 ALA E CA 1
ATOM 10646 C C . ALA E 1 286 ? 36.543 -34.799 45.088 1.00 68.18 286 ALA E C 1
ATOM 10647 O O . ALA E 1 286 ? 37.715 -35.017 44.770 1.00 71.55 286 ALA E O 1
ATOM 10649 N N . GLY E 1 287 ? 35.938 -33.643 44.812 1.00 71.33 287 GLY E N 1
ATOM 10650 C CA . GLY E 1 287 ? 36.676 -32.574 44.159 1.00 66.74 287 GLY E CA 1
ATOM 10651 C C . GLY E 1 287 ? 37.750 -31.996 45.053 1.00 73.34 287 GLY E C 1
ATOM 10652 O O . GLY E 1 287 ? 38.862 -31.707 44.601 1.00 74.83 287 GLY E O 1
ATOM 10653 N N . ALA E 1 288 ? 37.435 -31.831 46.339 1.00 72.38 288 ALA E N 1
ATOM 10654 C CA . ALA E 1 288 ? 38.426 -31.339 47.289 1.00 70.44 288 ALA E CA 1
ATOM 10655 C C . ALA E 1 288 ? 39.599 -32.303 47.413 1.00 75.07 288 ALA E C 1
ATOM 10656 O O . ALA E 1 288 ? 40.757 -31.876 47.496 1.00 80.20 288 ALA E O 1
ATOM 10658 N N . ILE E 1 289 ? 39.327 -33.608 47.451 1.00 71.50 289 ILE E N 1
ATOM 10659 C CA . ILE E 1 289 ? 40.423 -34.566 47.552 1.00 73.17 289 ILE E CA 1
ATOM 10660 C C . ILE E 1 289 ? 41.338 -34.435 46.343 1.00 76.56 289 ILE E C 1
ATOM 10661 O O . ILE E 1 289 ? 42.566 -34.515 46.463 1.00 77.09 289 ILE E O 1
ATOM 10666 N N . ALA E 1 290 ? 40.755 -34.228 45.158 1.00 70.37 290 ALA E N 1
ATOM 10667 C CA . ALA E 1 290 ? 41.556 -34.173 43.941 1.00 76.27 290 ALA E CA 1
ATOM 10668 C C . ALA E 1 290 ? 42.564 -33.031 43.980 1.00 82.83 290 ALA E C 1
ATOM 10669 O O . ALA E 1 290 ? 43.673 -33.155 43.434 1.00 75.69 290 ALA E O 1
ATOM 10671 N N . VAL E 1 291 ? 42.201 -31.910 44.602 1.00 74.54 291 VAL E N 1
ATOM 10672 C CA . VAL E 1 291 ? 43.106 -30.770 44.617 1.00 77.48 291 VAL E CA 1
ATOM 10673 C C . VAL E 1 291 ? 44.262 -30.979 45.591 1.00 83.19 291 VAL E C 1
ATOM 10674 O O . VAL E 1 291 ? 45.288 -30.298 45.470 1.00 83.49 291 VAL E O 1
ATOM 10678 N N . THR E 1 292 ? 44.147 -31.916 46.536 1.00 82.08 292 THR E N 1
ATOM 10679 C CA . THR E 1 292 ? 45.241 -32.130 47.475 1.00 81.07 292 THR E CA 1
ATOM 10680 C C . THR E 1 292 ? 46.426 -32.860 46.850 1.00 82.97 292 THR E C 1
ATOM 10681 O O . THR E 1 292 ? 47.500 -32.890 47.466 1.00 93.03 292 THR E O 1
ATOM 10685 N N . ARG E 1 293 ? 46.267 -33.439 45.660 1.00 77.87 293 ARG E N 1
ATOM 10686 C CA . ARG E 1 293 ? 47.318 -34.219 45.022 1.00 80.45 293 ARG E CA 1
ATOM 10687 C C . ARG E 1 293 ? 47.502 -33.757 43.585 1.00 86.34 293 ARG E C 1
ATOM 10688 O O . ARG E 1 293 ? 46.764 -32.906 43.082 1.00 99.72 293 ARG E O 1
ATOM 10696 N N . VAL E 1 294 ? 48.495 -34.337 42.919 1.00 87.83 294 VAL E N 1
ATOM 10697 C CA . VAL E 1 294 ? 48.911 -33.928 41.585 1.00 101.70 294 VAL E CA 1
ATOM 10698 C C . VAL E 1 294 ? 48.514 -35.020 40.605 1.00 111.61 294 VAL E C 1
ATOM 10699 O O . VAL E 1 294 ? 48.741 -36.208 40.864 1.00 112.61 294 VAL E O 1
ATOM 10703 N N . GLY E 1 295 ? 47.917 -34.619 39.487 1.00 120.99 295 GLY E N 1
ATOM 10704 C CA . GLY E 1 295 ? 47.482 -35.550 38.464 1.00 131.67 295 GLY E CA 1
ATOM 10705 C C . GLY E 1 295 ? 45.999 -35.843 38.562 1.00 134.34 295 GLY E C 1
ATOM 10706 O O . GLY E 1 295 ? 45.290 -35.366 39.452 1.00 129.14 295 GLY E O 1
ATOM 10707 N N . ALA E 1 296 ? 45.523 -36.634 37.598 1.00 121.80 296 ALA E N 1
ATOM 10708 C CA . ALA E 1 296 ? 44.116 -37.016 37.543 1.00 120.57 296 ALA E CA 1
ATOM 10709 C C . ALA E 1 296 ? 43.879 -38.440 38.034 1.00 119.70 296 ALA E C 1
ATOM 10710 O O . ALA E 1 296 ? 43.166 -38.647 39.020 1.00 119.73 296 ALA E O 1
ATOM 10712 N N . GLY E 1 297 ? 44.474 -39.431 37.367 1.00 121.62 297 GLY E N 1
ATOM 10713 C CA . GLY E 1 297 ? 44.212 -40.814 37.734 1.00 115.29 297 GLY E CA 1
ATOM 10714 C C . GLY E 1 297 ? 44.769 -41.179 39.095 1.00 119.01 297 GLY E C 1
ATOM 10715 O O . GLY E 1 297 ? 44.101 -41.846 39.892 1.00 109.44 297 GLY E O 1
ATOM 10716 N N . ALA E 1 298 ? 46.007 -40.765 39.373 1.00 128.32 298 ALA E N 1
ATOM 10717 C CA . ALA E 1 298 ? 46.615 -41.044 40.667 1.00 123.58 298 ALA E CA 1
ATOM 10718 C C . ALA E 1 298 ? 45.957 -40.227 41.772 1.00 117.62 298 ALA E C 1
ATOM 10719 O O . ALA E 1 298 ? 45.708 -40.740 42.869 1.00 107.96 298 ALA E O 1
ATOM 10721 N N . ALA E 1 299 ? 45.666 -38.957 41.501 1.00 131.26 299 ALA E N 1
ATOM 10722 C CA . ALA E 1 299 ? 45.039 -38.099 42.495 1.00 130.51 299 ALA E CA 1
ATOM 10723 C C . ALA E 1 299 ? 43.559 -38.387 42.675 1.00 126.62 299 ALA E C 1
ATOM 10724 O O . ALA E 1 299 ? 42.939 -37.808 43.572 1.00 120.77 299 ALA E O 1
ATOM 10726 N N . ALA E 1 300 ? 42.979 -39.242 41.842 1.00 114.65 300 ALA E N 1
ATOM 10727 C CA . ALA E 1 300 ? 41.541 -39.453 41.883 1.00 100.83 300 ALA E CA 1
ATOM 10728 C C . ALA E 1 300 ? 41.145 -39.989 43.254 1.00 86.90 300 ALA E C 1
ATOM 10729 O O . ALA E 1 300 ? 41.730 -40.975 43.719 1.00 84.21 300 ALA E O 1
ATOM 10731 N N . PRO E 1 301 ? 40.161 -39.385 43.920 1.00 81.17 301 PRO E N 1
ATOM 10732 C CA . PRO E 1 301 ? 39.793 -39.851 45.264 1.00 72.63 301 PRO E CA 1
ATOM 10733 C C . PRO E 1 301 ? 39.267 -41.279 45.285 1.00 72.25 301 PRO E C 1
ATOM 10734 O O . PRO E 1 301 ? 39.155 -41.933 44.244 1.00 72.98 301 PRO E O 1
ATOM 10738 N N . THR E 1 302 ? 38.959 -41.775 46.479 1.00 67.62 302 THR E N 1
ATOM 10739 C CA . THR E 1 302 ? 38.415 -43.108 46.675 1.00 68.77 302 THR E CA 1
ATOM 10740 C C . THR E 1 302 ? 37.248 -43.008 47.644 1.00 70.83 302 THR E C 1
ATOM 10741 O O . THR E 1 302 ? 37.060 -41.994 48.315 1.00 71.04 302 THR E O 1
ATOM 10745 N N . ALA E 1 303 ? 36.459 -44.081 47.722 1.00 73.40 303 ALA E N 1
ATOM 10746 C CA . ALA E 1 303 ? 35.292 -44.059 48.598 1.00 69.96 303 ALA E CA 1
ATOM 10747 C C . ALA E 1 303 ? 35.705 -43.831 50.048 1.00 69.35 303 ALA E C 1
ATOM 10748 O O . ALA E 1 303 ? 35.048 -43.074 50.773 1.00 65.77 303 ALA E O 1
ATOM 10750 N N . ARG E 1 304 ? 36.800 -44.469 50.487 1.00 74.69 304 ARG E N 1
ATOM 10751 C CA . ARG E 1 304 ? 37.265 -44.280 51.859 1.00 70.53 304 ARG E CA 1
ATOM 10752 C C . ARG E 1 304 ? 37.683 -42.836 52.109 1.00 70.27 304 ARG E C 1
ATOM 10753 O O . ARG E 1 304 ? 37.397 -42.273 53.173 1.00 70.01 304 ARG E O 1
ATOM 10761 N N . GLU E 1 305 ? 38.362 -42.218 51.138 1.00 70.97 305 GLU E N 1
ATOM 10762 C CA . GLU E 1 305 ? 38.818 -40.841 51.308 1.00 73.49 305 GLU E CA 1
ATOM 10763 C C . GLU E 1 305 ? 37.647 -39.864 51.358 1.00 74.28 305 GLU E C 1
ATOM 10764 O O . GLU E 1 305 ? 37.646 -38.928 52.166 1.00 78.56 305 GLU E O 1
ATOM 10770 N N . VAL E 1 306 ? 36.641 -40.066 50.506 1.00 69.93 306 VAL E N 1
ATOM 10771 C CA . VAL E 1 306 ? 35.480 -39.179 50.499 1.00 72.65 306 VAL E CA 1
ATOM 10772 C C . VAL E 1 306 ? 34.720 -39.284 51.815 1.00 73.73 306 VAL E C 1
ATOM 10773 O O . VAL E 1 306 ? 34.408 -38.272 52.450 1.00 78.51 306 VAL E O 1
ATOM 10777 N N . GLU E 1 307 ? 34.412 -40.511 52.250 1.00 73.99 307 GLU E N 1
ATOM 10778 C CA . GLU E 1 307 ? 33.594 -40.673 53.450 1.00 76.09 307 GLU E CA 1
ATOM 10779 C C . GLU E 1 307 ? 34.307 -40.116 54.676 1.00 80.11 307 GLU E C 1
ATOM 10780 O O . GLU E 1 307 ? 33.669 -39.550 55.570 1.00 85.06 307 GLU E O 1
ATOM 10786 N N . GLU E 1 308 ? 35.631 -40.276 54.745 1.00 84.09 308 GLU E N 1
ATOM 10787 C CA . GLU E 1 308 ? 36.364 -39.724 55.880 1.00 90.95 308 GLU E CA 1
ATOM 10788 C C . GLU E 1 308 ? 36.240 -38.208 55.910 1.00 88.26 308 GLU E C 1
ATOM 10789 O O . GLU E 1 308 ? 36.007 -37.617 56.971 1.00 93.98 308 GLU E O 1
ATOM 10795 N N . LEU E 1 309 ? 36.365 -37.563 54.748 1.00 88.27 309 LEU E N 1
ATOM 10796 C CA . LEU E 1 309 ? 36.248 -36.109 54.702 1.00 89.67 309 LEU E CA 1
ATOM 10797 C C . LEU E 1 309 ? 34.843 -35.661 55.079 1.00 88.20 309 LEU E C 1
ATOM 10798 O O . LEU E 1 309 ? 34.671 -34.705 55.844 1.00 89.74 309 LEU E O 1
ATOM 10803 N N . ILE E 1 310 ? 33.825 -36.346 54.562 1.00 85.57 310 ILE E N 1
ATOM 10804 C CA . ILE E 1 310 ? 32.452 -35.944 54.837 1.00 84.08 310 ILE E CA 1
ATOM 10805 C C . ILE E 1 310 ? 32.129 -36.096 56.314 1.00 93.43 310 ILE E C 1
ATOM 10806 O O . ILE E 1 310 ? 31.364 -35.301 56.874 1.00 93.69 310 ILE E O 1
ATOM 10811 N N . GLY E 1 311 ? 32.696 -37.112 56.971 1.00 96.26 311 GLY E N 1
ATOM 10812 C CA . GLY E 1 311 ? 32.444 -37.347 58.382 1.00 100.82 311 GLY E CA 1
ATOM 10813 C C . GLY E 1 311 ? 33.300 -36.545 59.340 1.00 103.68 311 GLY E C 1
ATOM 10814 O O . GLY E 1 311 ? 33.014 -36.533 60.543 1.00 103.70 311 GLY E O 1
ATOM 10815 N N . ARG E 1 312 ? 34.340 -35.883 58.841 1.00 98.85 312 ARG E N 1
ATOM 10816 C CA . ARG E 1 312 ? 35.164 -35.008 59.670 1.00 98.93 312 ARG E CA 1
ATOM 10817 C C . ARG E 1 312 ? 34.394 -33.751 60.065 1.00 107.49 312 ARG E C 1
ATOM 10818 O O . ARG E 1 312 ? 34.698 -33.121 61.078 1.00 115.03 312 ARG E O 1
ATOM 10827 N N . HIS F 1 7 ? 82.821 -54.934 16.069 1.00 106.16 7 HIS F N 1
ATOM 10828 C CA . HIS F 1 7 ? 83.961 -54.219 15.497 1.00 115.65 7 HIS F CA 1
ATOM 10829 C C . HIS F 1 7 ? 83.545 -53.403 14.269 1.00 116.92 7 HIS F C 1
ATOM 10830 O O . HIS F 1 7 ? 83.584 -53.896 13.141 1.00 114.20 7 HIS F O 1
ATOM 10832 N N . HIS F 1 8 ? 83.163 -52.148 14.497 1.00 117.74 8 HIS F N 1
ATOM 10833 C CA . HIS F 1 8 ? 82.602 -51.291 13.465 1.00 112.34 8 HIS F CA 1
ATOM 10834 C C . HIS F 1 8 ? 83.557 -50.154 13.118 1.00 105.85 8 HIS F C 1
ATOM 10835 O O . HIS F 1 8 ? 84.285 -49.644 13.974 1.00 106.58 8 HIS F O 1
ATOM 10842 N N . LYS F 1 9 ? 83.524 -49.746 11.850 1.00 78.40 9 LYS F N 1
ATOM 10843 C CA . LYS F 1 9 ? 84.435 -48.739 11.326 1.00 71.48 9 LYS F CA 1
ATOM 10844 C C . LYS F 1 9 ? 84.008 -47.303 11.626 1.00 73.02 9 LYS F C 1
ATOM 10845 O O . LYS F 1 9 ? 84.827 -46.392 11.465 1.00 74.14 9 LYS F O 1
ATOM 10851 N N . ILE F 1 10 ? 82.769 -47.062 12.052 1.00 70.08 10 ILE F N 1
ATOM 10852 C CA . ILE F 1 10 ? 82.297 -45.714 12.351 1.00 59.66 10 ILE F CA 1
ATOM 10853 C C . ILE F 1 10 ? 81.709 -45.711 13.752 1.00 57.78 10 ILE F C 1
ATOM 10854 O O . ILE F 1 10 ? 80.914 -46.586 14.096 1.00 62.48 10 ILE F O 1
ATOM 10859 N N . PHE F 1 11 ? 82.108 -44.737 14.560 1.00 59.69 11 PHE F N 1
ATOM 10860 C CA . PHE F 1 11 ? 81.618 -44.586 15.924 1.00 58.95 11 PHE F CA 1
ATOM 10861 C C . PHE F 1 11 ? 80.916 -43.243 16.018 1.00 64.73 11 PHE F C 1
ATOM 10862 O O . PHE F 1 11 ? 81.520 -42.210 15.716 1.00 66.43 11 PHE F O 1
ATOM 10870 N N . VAL F 1 12 ? 79.649 -43.255 16.424 1.00 59.45 12 VAL F N 1
ATOM 10871 C CA . VAL F 1 12 ? 78.863 -42.042 16.607 1.00 53.60 12 VAL F CA 1
ATOM 10872 C C . VAL F 1 12 ? 78.444 -41.979 18.064 1.00 56.15 12 VAL F C 1
ATOM 10873 O O . VAL F 1 12 ? 77.953 -42.970 18.615 1.00 56.02 12 VAL F O 1
ATOM 10877 N N . PHE F 1 13 ? 78.643 -40.821 18.685 1.00 54.27 13 PHE F N 1
ATOM 10878 C CA . PHE F 1 13 ? 78.301 -40.608 20.086 1.00 55.74 13 PHE F CA 1
ATOM 10879 C C . PHE F 1 13 ? 77.541 -39.302 20.175 1.00 53.78 13 PHE F C 1
ATOM 10880 O O . PHE F 1 13 ? 77.994 -38.292 19.631 1.00 63.61 13 PHE F O 1
ATOM 10888 N N . GLY F 1 14 ? 76.388 -39.318 20.832 1.00 56.98 14 GLY F N 1
ATOM 10889 C CA . GLY F 1 14 ? 75.587 -38.114 20.890 1.00 62.40 14 GLY F CA 1
ATOM 10890 C C . GLY F 1 14 ? 74.222 -38.344 21.508 1.00 62.73 14 GLY F C 1
ATOM 10891 O O . GLY F 1 14 ? 73.955 -39.369 22.145 1.00 59.54 14 GLY F O 1
ATOM 10892 N N . SER F 1 15 ? 73.366 -37.349 21.296 1.00 64.55 15 SER F N 1
ATOM 10893 C CA . SER F 1 15 ? 72.062 -37.284 21.928 1.00 66.30 15 SER F CA 1
ATOM 10894 C C . SER F 1 15 ? 71.049 -38.195 21.244 1.00 71.17 15 SER F C 1
ATOM 10895 O O . SER F 1 15 ? 71.129 -38.475 20.042 1.00 62.97 15 SER F O 1
ATOM 10898 N N . VAL F 1 16 ? 70.088 -38.663 22.037 1.00 69.17 16 VAL F N 1
ATOM 10899 C CA . VAL F 1 16 ? 68.924 -39.389 21.549 1.00 71.28 16 VAL F CA 1
ATOM 10900 C C . VAL F 1 16 ? 67.689 -38.713 22.121 1.00 74.25 16 VAL F C 1
ATOM 10901 O O . VAL F 1 16 ? 67.588 -38.532 23.343 1.00 66.34 16 VAL F O 1
ATOM 10905 N N . ASN F 1 17 ? 66.752 -38.353 21.239 1.00 76.29 17 ASN F N 1
ATOM 10906 C CA . ASN F 1 17 ? 65.517 -37.685 21.614 1.00 77.82 17 ASN F CA 1
ATOM 10907 C C . ASN F 1 17 ? 64.334 -38.384 20.965 1.00 79.05 17 ASN F C 1
ATOM 10908 O O . ASN F 1 17 ? 64.459 -38.996 19.902 1.00 82.91 17 ASN F O 1
ATOM 10913 N N . VAL F 1 18 ? 63.180 -38.277 21.608 1.00 79.76 18 VAL F N 1
ATOM 10914 C CA . VAL F 1 18 ? 61.905 -38.561 20.966 1.00 84.17 18 VAL F CA 1
ATOM 10915 C C . VAL F 1 18 ? 61.290 -37.215 20.606 1.00 84.25 18 VAL F C 1
ATOM 10916 O O . VAL F 1 18 ? 61.137 -36.342 21.468 1.00 79.91 18 VAL F O 1
ATOM 10920 N N . ASP F 1 19 ? 60.963 -37.038 19.329 1.00 84.70 19 ASP F N 1
ATOM 10921 C CA . ASP F 1 19 ? 60.375 -35.802 18.829 1.00 86.86 19 ASP F CA 1
ATOM 10922 C C . ASP F 1 19 ? 58.858 -35.952 18.774 1.00 86.39 19 ASP F C 1
ATOM 10923 O O . ASP F 1 19 ? 58.343 -36.841 18.085 1.00 82.71 19 ASP F O 1
ATOM 10928 N N . VAL F 1 20 ? 58.154 -35.080 19.490 1.00 87.00 20 VAL F N 1
ATOM 10929 C CA . VAL F 1 20 ? 56.696 -35.014 19.447 1.00 80.87 20 VAL F CA 1
ATOM 10930 C C . VAL F 1 20 ? 56.351 -33.802 18.587 1.00 81.04 20 VAL F C 1
ATOM 10931 O O . VAL F 1 20 ? 56.245 -32.680 19.075 1.00 85.35 20 VAL F O 1
ATOM 10935 N N . SER F 1 21 ? 56.161 -34.032 17.291 1.00 79.95 21 SER F N 1
ATOM 10936 C CA . SER F 1 21 ? 55.903 -32.962 16.334 1.00 83.20 21 SER F CA 1
ATOM 10937 C C . SER F 1 21 ? 54.403 -32.802 16.123 1.00 80.67 21 SER F C 1
ATOM 10938 O O . SER F 1 21 ? 53.710 -33.770 15.792 1.00 82.46 21 SER F O 1
ATOM 10941 N N . ALA F 1 22 ? 53.912 -31.580 16.306 1.00 88.24 22 ALA F N 1
ATOM 10942 C CA . ALA F 1 22 ? 52.495 -31.265 16.190 1.00 92.06 22 ALA F CA 1
ATOM 10943 C C . ALA F 1 22 ? 52.312 -30.156 15.168 1.00 92.90 22 ALA F C 1
ATOM 10944 O O . ALA F 1 22 ? 52.945 -29.103 15.273 1.00 93.05 22 ALA F O 1
ATOM 10946 N N . ARG F 1 23 ? 51.442 -30.390 14.191 1.00 91.95 23 ARG F N 1
ATOM 10947 C CA . ARG F 1 23 ? 51.096 -29.390 13.188 1.00 96.71 23 ARG F CA 1
ATOM 10948 C C . ARG F 1 23 ? 49.731 -28.804 13.520 1.00 91.22 23 ARG F C 1
ATOM 10949 O O . ARG F 1 23 ? 48.780 -29.548 13.768 1.00 92.14 23 ARG F O 1
ATOM 10957 N N . MET F 1 24 ? 49.640 -27.476 13.542 1.00 89.41 24 MET F N 1
ATOM 10958 C CA . MET F 1 24 ? 48.369 -26.791 13.732 1.00 98.37 24 MET F CA 1
ATOM 10959 C C . MET F 1 24 ? 48.362 -25.533 12.869 1.00 105.06 24 MET F C 1
ATOM 10960 O O . MET F 1 24 ? 49.329 -25.234 12.159 1.00 106.30 24 MET F O 1
ATOM 10965 N N . ALA F 1 25 ? 47.253 -24.790 12.926 1.00 112.13 25 ALA F N 1
ATOM 10966 C CA . ALA F 1 25 ? 47.134 -23.575 12.129 1.00 112.22 25 ALA F CA 1
ATOM 10967 C C . ALA F 1 25 ? 47.766 -22.377 12.828 1.00 119.48 25 ALA F C 1
ATOM 10968 O O . ALA F 1 25 ? 48.346 -21.506 12.168 1.00 115.53 25 ALA F O 1
ATOM 10970 N N . ALA F 1 26 ? 47.671 -22.319 14.157 1.00 122.45 26 ALA F N 1
ATOM 10971 C CA . ALA F 1 26 ? 48.218 -21.209 14.922 1.00 123.30 26 ALA F CA 1
ATOM 10972 C C . ALA F 1 26 ? 48.860 -21.713 16.208 1.00 121.95 26 ALA F C 1
ATOM 10973 O O . ALA F 1 26 ? 48.296 -22.562 16.905 1.00 118.68 26 ALA F O 1
ATOM 10975 N N . LEU F 1 27 ? 50.043 -21.175 16.516 1.00 119.58 27 LEU F N 1
ATOM 10976 C CA . LEU F 1 27 ? 50.726 -21.513 17.759 1.00 105.79 27 LEU F CA 1
ATOM 10977 C C . LEU F 1 27 ? 49.936 -20.974 18.947 1.00 101.81 27 LEU F C 1
ATOM 10978 O O . LEU F 1 27 ? 49.578 -19.793 18.960 1.00 112.68 27 LEU F O 1
ATOM 10983 N N . PRO F 1 28 ? 49.659 -21.793 19.957 1.00 101.36 28 PRO F N 1
ATOM 10984 C CA . PRO F 1 28 ? 48.892 -21.295 21.107 1.00 110.36 28 PRO F CA 1
ATOM 10985 C C . PRO F 1 28 ? 49.611 -20.158 21.823 1.00 112.32 28 PRO F C 1
ATOM 10986 O O . PRO F 1 28 ? 50.834 -20.173 21.982 1.00 112.43 28 PRO F O 1
ATOM 10990 N N . ARG F 1 29 ? 48.825 -19.149 22.251 1.00 113.33 29 ARG F N 1
ATOM 10991 C CA . ARG F 1 29 ? 49.286 -18.055 23.091 1.00 113.02 29 ARG F CA 1
ATOM 10992 C C . ARG F 1 29 ? 49.181 -18.452 24.554 1.00 120.07 29 ARG F C 1
ATOM 10993 O O . ARG F 1 29 ? 48.439 -19.369 24.903 1.00 113.43 29 ARG F O 1
ATOM 10995 N N . PRO F 1 30 ? 49.923 -17.797 25.446 1.00 118.39 30 PRO F N 1
ATOM 10996 C CA . PRO F 1 30 ? 49.884 -18.209 26.859 1.00 119.57 30 PRO F CA 1
ATOM 10997 C C . PRO F 1 30 ? 48.462 -18.190 27.406 1.00 118.18 30 PRO F C 1
ATOM 10998 O O . PRO F 1 30 ? 47.718 -17.226 27.217 1.00 116.46 30 PRO F O 1
ATOM 11002 N N . GLY F 1 31 ? 48.095 -19.272 28.092 1.00 113.84 31 GLY F N 1
ATOM 11003 C CA . GLY F 1 31 ? 46.746 -19.436 28.592 1.00 112.75 31 GLY F CA 1
ATOM 11004 C C . GLY F 1 31 ? 45.730 -19.868 27.561 1.00 115.34 31 GLY F C 1
ATOM 11005 O O . GLY F 1 31 ? 44.538 -19.942 27.882 1.00 122.75 31 GLY F O 1
ATOM 11006 N N . GLN F 1 32 ? 46.160 -20.157 26.336 1.00 117.48 32 GLN F N 1
ATOM 11007 C CA . GLN F 1 32 ? 45.274 -20.500 25.232 1.00 116.68 32 GLN F CA 1
ATOM 11008 C C . GLN F 1 32 ? 45.414 -21.977 24.888 1.00 113.38 32 GLN F C 1
ATOM 11009 O O . GLN F 1 32 ? 46.489 -22.569 25.026 1.00 114.60 32 GLN F O 1
ATOM 11015 N N . THR F 1 33 ? 44.312 -22.564 24.434 1.00 101.47 33 THR F N 1
ATOM 11016 C CA . THR F 1 33 ? 44.248 -23.976 24.071 1.00 102.29 33 THR F CA 1
ATOM 11017 C C . THR F 1 33 ? 43.713 -24.078 22.648 1.00 95.78 33 THR F C 1
ATOM 11018 O O . THR F 1 33 ? 42.520 -23.864 22.413 1.00 102.74 33 THR F O 1
ATOM 11022 N N . VAL F 1 34 ? 44.593 -24.404 21.707 1.00 87.49 34 VAL F N 1
ATOM 11023 C CA . VAL F 1 34 ? 44.230 -24.531 20.303 1.00 96.81 34 VAL F CA 1
ATOM 11024 C C . VAL F 1 34 ? 44.249 -26.007 19.916 1.00 98.60 34 VAL F C 1
ATOM 11025 O O . VAL F 1 34 ? 44.833 -26.853 20.599 1.00 96.09 34 VAL F O 1
ATOM 11029 N N . ASN F 1 35 ? 43.581 -26.316 18.808 1.00 95.65 35 ASN F N 1
ATOM 11030 C CA . ASN F 1 35 ? 43.539 -27.669 18.272 1.00 94.44 35 ASN F CA 1
ATOM 11031 C C . ASN F 1 35 ? 44.604 -27.855 17.195 1.00 93.12 35 ASN F C 1
ATOM 11032 O O . ASN F 1 35 ? 44.872 -26.946 16.401 1.00 91.84 35 ASN F O 1
ATOM 11037 N N . ALA F 1 36 ? 45.209 -29.040 17.183 1.00 92.10 36 ALA F N 1
ATOM 11038 C CA . ALA F 1 36 ? 46.209 -29.406 16.193 1.00 98.07 36 ALA F CA 1
ATOM 11039 C C . ALA F 1 36 ? 45.601 -30.347 15.161 1.00 92.36 36 ALA F C 1
ATOM 11040 O O . ALA F 1 36 ? 44.796 -31.222 15.496 1.00 89.37 36 ALA F O 1
ATOM 11042 N N . SER F 1 37 ? 45.993 -30.160 13.899 1.00 87.11 37 SER F N 1
ATOM 11043 C CA . SER F 1 37 ? 45.475 -31.003 12.829 1.00 92.39 37 SER F CA 1
ATOM 11044 C C . SER F 1 37 ? 46.035 -32.417 12.899 1.00 95.42 37 SER F C 1
ATOM 11045 O O . SER F 1 37 ? 45.337 -33.379 12.557 1.00 99.05 37 SER F O 1
ATOM 11048 N N . GLY F 1 38 ? 47.276 -32.571 13.337 1.00 94.81 38 GLY F N 1
ATOM 11049 C CA . GLY F 1 38 ? 47.867 -33.895 13.413 1.00 93.25 38 GLY F CA 1
ATOM 11050 C C . GLY F 1 38 ? 49.193 -33.835 14.131 1.00 91.96 38 GLY F C 1
ATOM 11051 O O . GLY F 1 38 ? 49.692 -32.759 14.474 1.00 88.65 38 GLY F O 1
ATOM 11052 N N . TYR F 1 39 ? 49.760 -35.017 14.354 1.00 96.08 39 TYR F N 1
ATOM 11053 C CA . TYR F 1 39 ? 51.045 -35.103 15.030 1.00 88.30 39 TYR F CA 1
ATOM 11054 C C . TYR F 1 39 ? 51.709 -36.426 14.691 1.00 82.99 39 TYR F C 1
ATOM 11055 O O . TYR F 1 39 ? 51.071 -37.359 14.198 1.00 89.71 39 TYR F O 1
ATOM 11064 N N . GLY F 1 40 ? 53.012 -36.480 14.951 1.00 83.44 40 GLY F N 1
ATOM 11065 C CA . GLY F 1 40 ? 53.762 -37.709 14.813 1.00 85.76 40 GLY F CA 1
ATOM 11066 C C . GLY F 1 40 ? 54.819 -37.789 15.893 1.00 83.77 40 GLY F C 1
ATOM 11067 O O . GLY F 1 40 ? 55.238 -36.775 16.457 1.00 86.63 40 GLY F O 1
ATOM 11068 N N . ILE F 1 41 ? 55.245 -39.017 16.183 1.00 83.07 41 ILE F N 1
ATOM 11069 C CA . ILE F 1 41 ? 56.265 -39.277 17.194 1.00 82.90 41 ILE F CA 1
ATOM 11070 C C . ILE F 1 41 ? 57.352 -40.138 16.572 1.00 84.28 41 ILE F C 1
ATOM 11071 O O . ILE F 1 41 ? 57.079 -41.247 16.100 1.00 93.97 41 ILE F O 1
ATOM 11076 N N . GLY F 1 42 ? 58.583 -39.634 16.581 1.00 83.48 42 GLY F N 1
ATOM 11077 C CA . GLY F 1 42 ? 59.674 -40.313 15.920 1.00 92.31 42 GLY F CA 1
ATOM 11078 C C . GLY F 1 42 ? 61.003 -40.023 16.584 1.00 87.70 42 GLY F C 1
ATOM 11079 O O . GLY F 1 42 ? 61.094 -39.269 17.553 1.00 76.07 42 GLY F O 1
ATOM 11080 N N . LEU F 1 43 ? 62.041 -40.645 16.039 1.00 88.67 43 LEU F N 1
ATOM 11081 C CA . LEU F 1 43 ? 63.389 -40.526 16.559 1.00 82.04 43 LEU F CA 1
ATOM 11082 C C . LEU F 1 43 ? 63.985 -39.175 16.192 1.00 82.78 43 LEU F C 1
ATOM 11083 O O . LEU F 1 43 ? 63.685 -38.603 15.139 1.00 81.87 43 LEU F O 1
ATOM 11088 N N . GLY F 1 44 ? 64.842 -38.673 17.075 1.00 75.40 44 GLY F N 1
ATOM 11089 C CA . GLY F 1 44 ? 65.448 -37.378 16.885 1.00 77.70 44 GLY F CA 1
ATOM 11090 C C . GLY F 1 44 ? 66.725 -37.240 17.687 1.00 82.67 44 GLY F C 1
ATOM 11091 O O . GLY F 1 44 ? 67.234 -38.204 18.264 1.00 73.92 44 GLY F O 1
ATOM 11092 N N . GLY F 1 45 ? 67.238 -36.015 17.723 1.00 76.26 45 GLY F N 1
ATOM 11093 C CA . GLY F 1 45 ? 68.514 -35.756 18.353 1.00 72.28 45 GLY F CA 1
ATOM 11094 C C . GLY F 1 45 ? 69.652 -35.875 17.360 1.00 70.80 45 GLY F C 1
ATOM 11095 O O . GLY F 1 45 ? 69.660 -36.803 16.543 1.00 62.98 45 GLY F O 1
ATOM 11096 N N . LYS F 1 46 ? 70.623 -34.953 17.422 1.00 67.37 46 LYS F N 1
ATOM 11097 C CA . LYS F 1 46 ? 71.703 -34.960 16.440 1.00 65.52 46 LYS F CA 1
ATOM 11098 C C . LYS F 1 46 ? 72.498 -36.257 16.492 1.00 67.29 46 LYS F C 1
ATOM 11099 O O . LYS F 1 46 ? 73.029 -36.705 15.466 1.00 64.56 46 LYS F O 1
ATOM 11105 N N . GLY F 1 47 ? 72.599 -36.874 17.666 1.00 65.01 47 GLY F N 1
ATOM 11106 C CA . GLY F 1 47 ? 73.277 -38.147 17.759 1.00 64.54 47 GLY F CA 1
ATOM 11107 C C . GLY F 1 47 ? 72.593 -39.186 16.901 1.00 62.18 47 GLY F C 1
ATOM 11108 O O . GLY F 1 47 ? 73.162 -39.678 15.925 1.00 58.73 47 GLY F O 1
ATOM 11109 N N . ALA F 1 48 ? 71.342 -39.494 17.245 1.00 61.11 48 ALA F N 1
ATOM 11110 C CA . ALA F 1 48 ? 70.624 -40.555 16.547 1.00 60.34 48 ALA F CA 1
ATOM 11111 C C . ALA F 1 48 ? 70.459 -40.241 15.067 1.00 63.08 48 ALA F C 1
ATOM 11112 O O . ALA F 1 48 ? 70.509 -41.147 14.230 1.00 64.18 48 ALA F O 1
ATOM 11114 N N . ASN F 1 49 ? 70.247 -38.967 14.725 1.00 61.04 49 ASN F N 1
ATOM 11115 C CA . ASN F 1 49 ? 70.063 -38.608 13.322 1.00 62.46 49 ASN F CA 1
ATOM 11116 C C . ASN F 1 49 ? 71.291 -38.960 12.494 1.00 62.58 49 ASN F C 1
ATOM 11117 O O . ASN F 1 49 ? 71.180 -39.545 11.413 1.00 66.04 49 ASN F O 1
ATOM 11122 N N . GLN F 1 50 ? 72.477 -38.592 12.981 1.00 66.67 50 GLN F N 1
ATOM 11123 C CA . GLN F 1 50 ? 73.701 -38.899 12.249 1.00 66.51 50 GLN F CA 1
ATOM 11124 C C . GLN F 1 50 ? 73.957 -40.400 12.223 1.00 63.48 50 GLN F C 1
ATOM 11125 O O . GLN F 1 50 ? 74.393 -40.947 11.202 1.00 62.91 50 GLN F O 1
ATOM 11131 N N . ALA F 1 51 ? 73.677 -41.089 13.328 1.00 57.15 51 ALA F N 1
ATOM 11132 C CA . ALA F 1 51 ? 73.849 -42.537 13.339 1.00 59.51 51 ALA F CA 1
ATOM 11133 C C . ALA F 1 51 ? 72.920 -43.206 12.335 1.00 67.49 51 ALA F C 1
ATOM 11134 O O . ALA F 1 51 ? 73.335 -44.113 11.603 1.00 70.37 51 ALA F O 1
ATOM 11136 N N . VAL F 1 52 ? 71.658 -42.765 12.282 1.00 65.13 52 VAL F N 1
ATOM 11137 C CA . VAL F 1 52 ? 70.690 -43.373 11.375 1.00 63.14 52 VAL F CA 1
ATOM 11138 C C . VAL F 1 52 ? 71.073 -43.125 9.923 1.00 61.62 52 VAL F C 1
ATOM 11139 O O . VAL F 1 52 ? 70.952 -44.015 9.077 1.00 65.21 52 VAL F O 1
ATOM 11143 N N . ALA F 1 53 ? 71.504 -41.908 9.599 1.00 58.18 53 ALA F N 1
ATOM 11144 C CA . ALA F 1 53 ? 71.907 -41.626 8.228 1.00 59.78 53 ALA F CA 1
ATOM 11145 C C . ALA F 1 53 ? 73.107 -42.475 7.829 1.00 62.51 53 ALA F C 1
ATOM 11146 O O . ALA F 1 53 ? 73.202 -42.933 6.684 1.00 64.46 53 ALA F O 1
ATOM 11148 N N . VAL F 1 54 ? 74.044 -42.689 8.754 1.00 63.29 54 VAL F N 1
ATOM 11149 C CA . VAL F 1 54 ? 75.175 -43.560 8.453 1.00 60.74 54 VAL F CA 1
ATOM 11150 C C . VAL F 1 54 ? 74.684 -44.972 8.152 1.00 61.04 54 VAL F C 1
ATOM 11151 O O . VAL F 1 54 ? 75.099 -45.597 7.170 1.00 61.27 54 VAL F O 1
ATOM 11155 N N . ALA F 1 55 ? 73.779 -45.492 8.984 1.00 55.49 55 ALA F N 1
ATOM 11156 C CA . ALA F 1 55 ? 73.296 -46.853 8.775 1.00 56.97 55 ALA F CA 1
ATOM 11157 C C . ALA F 1 55 ? 72.558 -46.972 7.446 1.00 65.45 55 ALA F C 1
ATOM 11158 O O . ALA F 1 55 ? 72.778 -47.921 6.683 1.00 66.27 55 ALA F O 1
ATOM 11160 N N . LYS F 1 56 ? 71.701 -45.999 7.140 1.00 64.57 56 LYS F N 1
ATOM 11161 C CA . LYS F 1 56 ? 70.906 -46.020 5.927 1.00 60.95 56 LYS F CA 1
ATOM 11162 C C . LYS F 1 56 ? 71.724 -45.788 4.669 1.00 61.30 56 LYS F C 1
ATOM 11163 O O . LYS F 1 56 ? 71.199 -45.988 3.569 1.00 70.76 56 LYS F O 1
ATOM 11169 N N . LEU F 1 57 ? 72.980 -45.375 4.793 1.00 59.73 57 LEU F N 1
ATOM 11170 C CA . LEU F 1 57 ? 73.871 -45.229 3.651 1.00 60.21 57 LEU F CA 1
ATOM 11171 C C . LEU F 1 57 ? 74.849 -46.392 3.519 1.00 62.32 57 LEU F C 1
ATOM 11172 O O . LEU F 1 57 ? 75.714 -46.356 2.633 1.00 63.60 57 LEU F O 1
ATOM 11177 N N . GLY F 1 58 ? 74.730 -47.419 4.368 1.00 60.87 58 GLY F N 1
ATOM 11178 C CA . GLY F 1 58 ? 75.568 -48.603 4.284 1.00 61.84 58 GLY F CA 1
ATOM 11179 C C . GLY F 1 58 ? 76.832 -48.601 5.122 1.00 60.65 58 GLY F C 1
ATOM 11180 O O . GLY F 1 58 ? 77.675 -49.490 4.945 1.00 66.09 58 GLY F O 1
ATOM 11181 N N . GLY F 1 59 ? 77.006 -47.637 6.018 1.00 58.31 59 GLY F N 1
ATOM 11182 C CA . GLY F 1 59 ? 78.187 -47.626 6.853 1.00 64.88 59 GLY F CA 1
ATOM 11183 C C . GLY F 1 59 ? 78.082 -48.576 8.033 1.00 66.82 59 GLY F C 1
ATOM 11184 O O . GLY F 1 59 ? 77.011 -48.805 8.593 1.00 66.59 59 GLY F O 1
ATOM 11185 N N . ALA F 1 60 ? 79.230 -49.138 8.414 1.00 72.62 60 ALA F N 1
ATOM 11186 C CA . ALA F 1 60 ? 79.319 -49.998 9.591 1.00 71.02 60 ALA F CA 1
ATOM 11187 C C . ALA F 1 60 ? 79.503 -49.104 10.806 1.00 68.70 60 ALA F C 1
ATOM 11188 O O . ALA F 1 60 ? 80.571 -48.511 10.984 1.00 67.84 60 ALA F O 1
ATOM 11190 N N . ILE F 1 61 ? 78.470 -48.992 11.636 1.00 70.08 61 ILE F N 1
ATOM 11191 C CA . ILE F 1 61 ? 78.419 -47.974 12.676 1.00 68.20 61 ILE F CA 1
ATOM 11192 C C . ILE F 1 61 ? 78.079 -48.607 14.019 1.00 70.48 61 ILE F C 1
ATOM 11193 O O . ILE F 1 61 ? 77.212 -49.482 14.114 1.00 78.26 61 ILE F O 1
ATOM 11198 N N . ARG F 1 62 ? 78.776 -48.148 15.055 1.00 68.40 62 ARG F N 1
ATOM 11199 C CA . ARG F 1 62 ? 78.432 -48.394 16.448 1.00 69.19 62 ARG F CA 1
ATOM 11200 C C . ARG F 1 62 ? 77.953 -47.073 17.025 1.00 63.46 62 ARG F C 1
ATOM 11201 O O . ARG F 1 62 ? 78.708 -46.096 17.046 1.00 69.11 62 ARG F O 1
ATOM 11209 N N . PHE F 1 63 ? 76.714 -47.038 17.492 1.00 64.50 63 PHE F N 1
ATOM 11210 C CA . PHE F 1 63 ? 76.123 -45.825 18.032 1.00 63.88 63 PHE F CA 1
ATOM 11211 C C . PHE F 1 63 ? 76.056 -45.918 19.550 1.00 61.89 63 PHE F C 1
ATOM 11212 O O . PHE F 1 63 ? 75.628 -46.938 20.102 1.00 63.17 63 PHE F O 1
ATOM 11220 N N . VAL F 1 64 ? 76.482 -44.851 20.217 1.00 61.53 64 VAL F N 1
ATOM 11221 C CA . VAL F 1 64 ? 76.463 -44.768 21.672 1.00 68.83 64 VAL F CA 1
ATOM 11222 C C . VAL F 1 64 ? 75.644 -43.543 22.050 1.00 62.08 64 VAL F C 1
ATOM 11223 O O . VAL F 1 64 ? 75.977 -42.417 21.655 1.00 59.70 64 VAL F O 1
ATOM 11227 N N . GLY F 1 65 ? 74.574 -43.770 22.803 1.00 60.73 65 GLY F N 1
ATOM 11228 C CA . GLY F 1 65 ? 73.731 -42.716 23.336 1.00 63.06 65 GLY F CA 1
ATOM 11229 C C . GLY F 1 65 ? 73.032 -43.268 24.558 1.00 67.86 65 GLY F C 1
ATOM 11230 O O . GLY F 1 65 ? 73.211 -44.428 24.930 1.00 71.02 65 GLY F O 1
ATOM 11231 N N . ALA F 1 66 ? 72.219 -42.426 25.187 1.00 70.69 66 ALA F N 1
ATOM 11232 C CA . ALA F 1 66 ? 71.538 -42.811 26.415 1.00 71.82 66 ALA F CA 1
ATOM 11233 C C . ALA F 1 66 ? 70.052 -42.522 26.287 1.00 70.33 66 ALA F C 1
ATOM 11234 O O . ALA F 1 66 ? 69.665 -41.453 25.805 1.00 75.09 66 ALA F O 1
ATOM 11236 N N . VAL F 1 67 ? 69.229 -43.486 26.708 1.00 70.21 67 VAL F N 1
ATOM 11237 C CA . VAL F 1 67 ? 67.792 -43.311 26.850 1.00 78.69 67 VAL F CA 1
ATOM 11238 C C . VAL F 1 67 ? 67.406 -43.777 28.247 1.00 81.08 67 VAL F C 1
ATOM 11239 O O . VAL F 1 67 ? 68.153 -44.492 28.917 1.00 81.68 67 VAL F O 1
ATOM 11243 N N . GLY F 1 68 ? 66.224 -43.355 28.684 1.00 84.80 68 GLY F N 1
ATOM 11244 C CA . GLY F 1 68 ? 65.708 -43.792 29.960 1.00 82.89 68 GLY F CA 1
ATOM 11245 C C . GLY F 1 68 ? 65.073 -45.158 29.873 1.00 87.87 68 GLY F C 1
ATOM 11246 O O . GLY F 1 68 ? 64.930 -45.737 28.797 1.00 92.06 68 GLY F O 1
ATOM 11247 N N . HIS F 1 69 ? 64.693 -45.681 31.037 1.00 90.15 69 HIS F N 1
ATOM 11248 C CA . HIS F 1 69 ? 64.009 -46.972 31.122 1.00 93.73 69 HIS F CA 1
ATOM 11249 C C . HIS F 1 69 ? 62.505 -46.729 31.229 1.00 91.99 69 HIS F C 1
ATOM 11250 O O . HIS F 1 69 ? 61.857 -47.025 32.233 1.00 94.36 69 HIS F O 1
ATOM 11257 N N . ASP F 1 70 ? 61.956 -46.163 30.159 1.00 92.79 70 ASP F N 1
ATOM 11258 C CA . ASP F 1 70 ? 60.548 -45.788 30.119 1.00 100.03 70 ASP F CA 1
ATOM 11259 C C . ASP F 1 70 ? 60.025 -46.040 28.708 1.00 99.11 70 ASP F C 1
ATOM 11260 O O . ASP F 1 70 ? 60.729 -46.585 27.852 1.00 101.72 70 ASP F O 1
ATOM 11265 N N . ALA F 1 71 ? 58.775 -45.644 28.463 1.00 103.17 71 ALA F N 1
ATOM 11266 C CA . ALA F 1 71 ? 58.142 -45.965 27.187 1.00 101.93 71 ALA F CA 1
ATOM 11267 C C . ALA F 1 71 ? 58.881 -45.317 26.023 1.00 98.62 71 ALA F C 1
ATOM 11268 O O . ALA F 1 71 ? 59.071 -45.947 24.976 1.00 100.56 71 ALA F O 1
ATOM 11270 N N . PHE F 1 72 ? 59.307 -44.060 26.182 1.00 90.42 72 PHE F N 1
ATOM 11271 C CA . PHE F 1 72 ? 60.038 -43.397 25.107 1.00 93.04 72 PHE F CA 1
ATOM 11272 C C . PHE F 1 72 ? 61.405 -44.035 24.873 1.00 89.18 72 PHE F C 1
ATOM 11273 O O . PHE F 1 72 ? 61.957 -43.935 23.773 1.00 85.86 72 PHE F O 1
ATOM 11281 N N . GLY F 1 73 ? 61.983 -44.660 25.897 1.00 93.20 73 GLY F N 1
ATOM 11282 C CA . GLY F 1 73 ? 63.216 -45.398 25.685 1.00 92.78 73 GLY F CA 1
ATOM 11283 C C . GLY F 1 73 ? 63.000 -46.605 24.797 1.00 87.86 73 GLY F C 1
ATOM 11284 O O . GLY F 1 73 ? 63.787 -46.866 23.884 1.00 85.15 73 GLY F O 1
ATOM 11285 N N . GLU F 1 74 ? 61.918 -47.347 25.043 1.00 93.30 74 GLU F N 1
ATOM 11286 C CA . GLU F 1 74 ? 61.569 -48.470 24.180 1.00 89.55 74 GLU F CA 1
ATOM 11287 C C . GLU F 1 74 ? 61.248 -47.998 22.768 1.00 86.05 74 GLU F C 1
ATOM 11288 O O . GLU F 1 74 ? 61.553 -48.690 21.790 1.00 82.76 74 GLU F O 1
ATOM 11294 N N . LEU F 1 75 ? 60.615 -46.827 22.640 1.00 87.04 75 LEU F N 1
ATOM 11295 C CA . LEU F 1 75 ? 60.247 -46.333 21.316 1.00 88.34 75 LEU F CA 1
ATOM 11296 C C . LEU F 1 75 ? 61.486 -45.969 20.511 1.00 87.27 75 LEU F C 1
ATOM 11297 O O . LEU F 1 75 ? 61.644 -46.403 19.364 1.00 89.81 75 LEU F O 1
ATOM 11302 N N . ALA F 1 76 ? 62.388 -45.187 21.105 1.00 88.61 76 ALA F N 1
ATOM 11303 C CA . ALA F 1 76 ? 63.595 -44.797 20.387 1.00 86.15 76 ALA F CA 1
ATOM 11304 C C . ALA F 1 76 ? 64.409 -46.020 19.995 1.00 82.11 76 ALA F C 1
ATOM 11305 O O . ALA F 1 76 ? 64.902 -46.112 18.867 1.00 81.54 76 ALA F O 1
ATOM 11307 N N . LEU F 1 77 ? 64.548 -46.978 20.909 1.00 80.92 77 LEU F N 1
ATOM 11308 C CA . LEU F 1 77 ? 65.293 -48.188 20.590 1.00 88.47 77 LEU F CA 1
ATOM 11309 C C . LEU F 1 77 ? 64.624 -48.948 19.454 1.00 95.04 77 LEU F C 1
ATOM 11310 O O . LEU F 1 77 ? 65.302 -49.474 18.562 1.00 92.09 77 LEU F O 1
ATOM 11315 N N . LYS F 1 78 ? 63.289 -49.004 19.461 1.00 100.80 78 LYS F N 1
ATOM 11316 C CA . LYS F 1 78 ? 62.574 -49.709 18.403 1.00 101.56 78 LYS F CA 1
ATOM 11317 C C . LYS F 1 78 ? 62.800 -49.056 17.044 1.00 100.49 78 LYS F C 1
ATOM 11318 O O . LYS F 1 78 ? 63.024 -49.748 16.045 1.00 103.17 78 LYS F O 1
ATOM 11324 N N . GLN F 1 79 ? 62.743 -47.724 16.982 1.00 89.05 79 GLN F N 1
ATOM 11325 C CA . GLN F 1 79 ? 62.933 -47.053 15.702 1.00 84.54 79 GLN F CA 1
ATOM 11326 C C . GLN F 1 79 ? 64.376 -47.139 15.227 1.00 94.26 79 GLN F C 1
ATOM 11327 O O . GLN F 1 79 ? 64.617 -47.242 14.018 1.00 98.86 79 GLN F O 1
ATOM 11333 N N . MET F 1 80 ? 65.345 -47.103 16.147 1.00 87.53 80 MET F N 1
ATOM 11334 C CA . MET F 1 80 ? 66.733 -47.283 15.742 1.00 87.38 80 MET F CA 1
ATOM 11335 C C . MET F 1 80 ? 66.917 -48.621 15.038 1.00 89.62 80 MET F C 1
ATOM 11336 O O . MET F 1 80 ? 67.522 -48.696 13.963 1.00 87.90 80 MET F O 1
ATOM 11341 N N . ARG F 1 81 ? 66.382 -49.694 15.626 1.00 88.19 81 ARG F N 1
ATOM 11342 C CA . ARG F 1 81 ? 66.538 -51.010 15.019 1.00 87.73 81 ARG F CA 1
ATOM 11343 C C . ARG F 1 81 ? 65.863 -51.074 13.654 1.00 86.89 81 ARG F C 1
ATOM 11344 O O . ARG F 1 81 ? 66.359 -51.762 12.754 1.00 88.12 81 ARG F O 1
ATOM 11352 N N . GLU F 1 82 ? 64.745 -50.367 13.474 1.00 96.14 82 GLU F N 1
ATOM 11353 C CA . GLU F 1 82 ? 64.105 -50.332 12.161 1.00 94.26 82 GLU F CA 1
ATOM 11354 C C . GLU F 1 82 ? 65.018 -49.684 11.126 1.00 95.80 82 GLU F C 1
ATOM 11355 O O . GLU F 1 82 ? 65.205 -50.225 10.035 1.00 103.30 82 GLU F O 1
ATOM 11361 N N . PHE F 1 83 ? 65.642 -48.559 11.458 1.00 90.68 83 PHE F N 1
ATOM 11362 C CA . PHE F 1 83 ? 66.477 -47.840 10.495 1.00 91.57 83 PHE F CA 1
ATOM 11363 C C . PHE F 1 83 ? 67.828 -48.520 10.266 1.00 85.86 83 PHE F C 1
ATOM 11364 O O . PHE F 1 83 ? 68.701 -47.943 9.607 1.00 82.35 83 PHE F O 1
ATOM 11372 N N . GLY F 1 84 ? 68.008 -49.730 10.782 1.00 83.23 84 GLY F N 1
ATOM 11373 C CA . GLY F 1 84 ? 69.195 -50.506 10.510 1.00 83.40 84 GLY F CA 1
ATOM 11374 C C . GLY F 1 84 ? 70.296 -50.384 11.530 1.00 80.96 84 GLY F C 1
ATOM 11375 O O . GLY F 1 84 ? 71.422 -50.814 11.253 1.00 85.32 84 GLY F O 1
ATOM 11376 N N . LEU F 1 85 ? 70.005 -49.837 12.703 1.00 82.35 85 LEU F N 1
ATOM 11377 C CA . LEU F 1 85 ? 71.016 -49.441 13.675 1.00 78.43 85 LEU F CA 1
ATOM 11378 C C . LEU F 1 85 ? 71.056 -50.432 14.830 1.00 82.96 85 LEU F C 1
ATOM 11379 O O . LEU F 1 85 ? 70.028 -50.708 15.452 1.00 89.10 85 LEU F O 1
ATOM 11384 N N . ASP F 1 86 ? 72.239 -50.962 15.118 1.00 82.45 86 ASP F N 1
ATOM 11385 C CA . ASP F 1 86 ? 72.394 -51.898 16.224 1.00 88.86 86 ASP F CA 1
ATOM 11386 C C . ASP F 1 86 ? 72.421 -51.122 17.537 1.00 94.81 86 ASP F C 1
ATOM 11387 O O . ASP F 1 86 ? 73.311 -50.289 17.758 1.00 97.96 86 ASP F O 1
ATOM 11392 N N . THR F 1 87 ? 71.460 -51.409 18.414 1.00 88.50 87 THR F N 1
ATOM 11393 C CA . THR F 1 87 ? 71.281 -50.674 19.658 1.00 86.23 87 THR F CA 1
ATOM 11394 C C . THR F 1 87 ? 71.991 -51.316 20.845 1.00 91.62 87 THR F C 1
ATOM 11395 O O . THR F 1 87 ? 71.742 -50.916 21.989 1.00 88.26 87 THR F O 1
ATOM 11399 N N . GLY F 1 88 ? 72.862 -52.299 20.608 1.00 93.16 88 GLY F N 1
ATOM 11400 C CA . GLY F 1 88 ? 73.497 -52.990 21.717 1.00 87.39 88 GLY F CA 1
ATOM 11401 C C . GLY F 1 88 ? 74.212 -52.060 22.679 1.00 86.26 88 GLY F C 1
ATOM 11402 O O . GLY F 1 88 ? 74.254 -52.322 23.884 1.00 81.82 88 GLY F O 1
ATOM 11403 N N . SER F 1 89 ? 74.771 -50.964 22.173 1.00 81.26 89 SER F N 1
ATOM 11404 C CA . SER F 1 89 ? 75.588 -50.077 22.985 1.00 77.17 89 SER F CA 1
ATOM 11405 C C . SER F 1 89 ? 74.863 -48.811 23.419 1.00 78.36 89 SER F C 1
ATOM 11406 O O . SER F 1 89 ? 75.511 -47.880 23.910 1.00 78.77 89 SER F O 1
ATOM 11409 N N . VAL F 1 90 ? 73.546 -48.747 23.263 1.00 79.54 90 VAL F N 1
ATOM 11410 C CA . VAL F 1 90 ? 72.790 -47.606 23.769 1.00 75.52 90 VAL F CA 1
ATOM 11411 C C . VAL F 1 90 ? 72.491 -47.848 25.242 1.00 76.61 90 VAL F C 1
ATOM 11412 O O . VAL F 1 90 ? 71.791 -48.803 25.599 1.00 72.47 90 VAL F O 1
ATOM 11416 N N . ARG F 1 91 ? 73.023 -46.983 26.101 1.00 82.00 91 ARG F N 1
ATOM 11417 C CA . ARG F 1 91 ? 72.853 -47.148 27.536 1.00 81.03 91 ARG F CA 1
ATOM 11418 C C . ARG F 1 91 ? 71.415 -46.849 27.926 1.00 74.98 91 ARG F C 1
ATOM 11419 O O . ARG F 1 91 ? 70.787 -45.939 27.387 1.00 77.99 91 ARG F O 1
ATOM 11427 N N . VAL F 1 92 ? 70.889 -47.636 28.857 1.00 85.61 92 VAL F N 1
ATOM 11428 C CA . VAL F 1 92 ? 69.542 -47.454 29.386 1.00 83.08 92 VAL F CA 1
ATOM 11429 C C . VAL F 1 92 ? 69.682 -47.147 30.867 1.00 87.03 92 VAL F C 1
ATOM 11430 O O . VAL F 1 92 ? 70.190 -47.974 31.635 1.00 91.43 92 VAL F O 1
ATOM 11434 N N . ILE F 1 93 ? 69.238 -45.960 31.262 1.00 85.73 93 ILE F N 1
ATOM 11435 C CA . ILE F 1 93 ? 69.464 -45.434 32.600 1.00 89.68 93 ILE F CA 1
ATOM 11436 C C . ILE F 1 93 ? 68.138 -45.429 33.344 1.00 97.89 93 ILE F C 1
ATOM 11437 O O . ILE F 1 93 ? 67.162 -44.821 32.887 1.00 93.50 93 ILE F O 1
ATOM 11442 N N . ASP F 1 94 ? 68.105 -46.099 34.489 1.00 97.56 94 ASP F N 1
ATOM 11443 C CA . ASP F 1 94 ? 66.943 -46.034 35.359 1.00 97.05 94 ASP F CA 1
ATOM 11444 C C . ASP F 1 94 ? 66.954 -44.725 36.143 1.00 102.29 94 ASP F C 1
ATOM 11445 O O . ASP F 1 94 ? 68.008 -44.128 36.391 1.00 106.47 94 ASP F O 1
ATOM 11450 N N . ASP F 1 95 ? 65.760 -44.273 36.521 1.00 109.20 95 ASP F N 1
ATOM 11451 C CA . ASP F 1 95 ? 65.571 -43.061 37.311 1.00 110.28 95 ASP F CA 1
ATOM 11452 C C . ASP F 1 95 ? 65.784 -41.787 36.501 1.00 103.47 95 ASP F C 1
ATOM 11453 O O . ASP F 1 95 ? 66.050 -40.725 37.075 1.00 102.39 95 ASP F O 1
ATOM 11455 N N . VAL F 1 96 ? 65.673 -41.863 35.178 1.00 102.49 96 VAL F N 1
ATOM 11456 C CA . VAL F 1 96 ? 65.803 -40.687 34.323 1.00 95.92 96 VAL F CA 1
ATOM 11457 C C . VAL F 1 96 ? 64.918 -40.882 33.100 1.00 93.51 96 VAL F C 1
ATOM 11458 O O . VAL F 1 96 ? 64.822 -41.985 32.554 1.00 94.55 96 VAL F O 1
ATOM 11462 N N . ASP F 1 97 ? 64.268 -39.803 32.675 1.00 90.52 97 ASP F N 1
ATOM 11463 C CA . ASP F 1 97 ? 63.406 -39.848 31.504 1.00 89.33 97 ASP F CA 1
ATOM 11464 C C . ASP F 1 97 ? 64.235 -39.839 30.226 1.00 86.91 97 ASP F C 1
ATOM 11465 O O . ASP F 1 97 ? 65.364 -39.343 30.194 1.00 85.50 97 ASP F O 1
ATOM 11470 N N . THR F 1 98 ? 63.661 -40.393 29.164 1.00 89.26 98 THR F N 1
ATOM 11471 C CA . THR F 1 98 ? 64.300 -40.313 27.861 1.00 81.22 98 THR F CA 1
ATOM 11472 C C . THR F 1 98 ? 64.220 -38.891 27.332 1.00 81.93 98 THR F C 1
ATOM 11473 O O . THR F 1 98 ? 63.203 -38.213 27.489 1.00 86.13 98 THR F O 1
ATOM 11477 N N . GLY F 1 99 ? 65.300 -38.437 26.705 1.00 82.66 99 GLY F N 1
ATOM 11478 C CA . GLY F 1 99 ? 65.302 -37.127 26.087 1.00 75.40 99 GLY F CA 1
ATOM 11479 C C . GLY F 1 99 ? 64.084 -36.960 25.208 1.00 79.74 99 GLY F C 1
ATOM 11480 O O . GLY F 1 99 ? 63.593 -37.944 24.645 1.00 77.63 99 GLY F O 1
ATOM 11481 N N . MET F 1 100 ? 63.567 -35.737 25.096 1.00 80.09 100 MET F N 1
ATOM 11482 C CA . MET F 1 100 ? 62.377 -35.505 24.289 1.00 75.64 100 MET F CA 1
ATOM 11483 C C . MET F 1 100 ? 62.226 -34.024 23.987 1.00 68.56 100 MET F C 1
ATOM 11484 O O . MET F 1 100 ? 62.319 -33.195 24.892 1.00 69.06 100 MET F O 1
ATOM 11489 N N . ALA F 1 101 ? 61.959 -33.707 22.726 1.00 77.90 101 ALA F N 1
ATOM 11490 C CA . ALA F 1 101 ? 61.592 -32.365 22.302 1.00 81.64 101 ALA F CA 1
ATOM 11491 C C . ALA F 1 101 ? 60.104 -32.313 21.970 1.00 79.33 101 ALA F C 1
ATOM 11492 O O . ALA F 1 101 ? 59.512 -33.301 21.529 1.00 75.62 101 ALA F O 1
ATOM 11494 N N . ILE F 1 102 ? 59.502 -31.147 22.204 1.00 83.97 102 ILE F N 1
ATOM 11495 C CA . ILE F 1 102 ? 58.087 -30.895 21.924 1.00 82.48 102 ILE F CA 1
ATOM 11496 C C . ILE F 1 102 ? 58.043 -29.823 20.842 1.00 79.00 102 ILE F C 1
ATOM 11497 O O . ILE F 1 102 ? 58.243 -28.635 21.126 1.00 83.91 102 ILE F O 1
ATOM 11502 N N . ILE F 1 103 ? 57.757 -30.225 19.611 1.00 77.55 103 ILE F N 1
ATOM 11503 C CA . ILE F 1 103 ? 57.784 -29.327 18.464 1.00 86.60 103 ILE F CA 1
ATOM 11504 C C . ILE F 1 103 ? 56.348 -28.989 18.080 1.00 88.34 103 ILE F C 1
ATOM 11505 O O . ILE F 1 103 ? 55.538 -29.885 17.827 1.00 86.99 103 ILE F O 1
ATOM 11510 N N . GLN F 1 104 ? 56.036 -27.694 18.030 1.00 95.78 104 GLN F N 1
ATOM 11511 C CA . GLN F 1 104 ? 54.748 -27.194 17.559 1.00 92.45 104 GLN F CA 1
ATOM 11512 C C . GLN F 1 104 ? 55.010 -26.280 16.372 1.00 94.62 104 GLN F C 1
ATOM 11513 O O . GLN F 1 104 ? 55.650 -25.234 16.522 1.00 96.73 104 GLN F O 1
ATOM 11519 N N . VAL F 1 105 ? 54.516 -26.674 15.202 1.00 100.53 105 VAL F N 1
ATOM 11520 C CA . VAL F 1 105 ? 54.797 -25.989 13.946 1.00 102.99 105 VAL F CA 1
ATOM 11521 C C . VAL F 1 105 ? 53.478 -25.549 13.317 1.00 112.11 105 VAL F C 1
ATOM 11522 O O . VAL F 1 105 ? 52.535 -26.344 13.209 1.00 103.17 105 VAL F O 1
ATOM 11526 N N . GLU F 1 106 ? 53.415 -24.276 12.922 1.00 104.98 106 GLU F N 1
ATOM 11527 C CA . GLU F 1 106 ? 52.249 -23.689 12.282 1.00 104.37 106 GLU F CA 1
ATOM 11528 C C . GLU F 1 106 ? 52.152 -24.128 10.823 1.00 107.32 106 GLU F C 1
ATOM 11529 O O . GLU F 1 106 ? 53.120 -24.602 10.218 1.00 99.59 106 GLU F O 1
ATOM 11535 N N . GLU F 1 107 ? 50.957 -23.950 10.252 1.00 117.94 107 GLU F N 1
ATOM 11536 C CA . GLU F 1 107 ? 50.815 -24.080 8.806 1.00 118.65 107 GLU F CA 1
ATOM 11537 C C . GLU F 1 107 ? 51.705 -23.067 8.098 1.00 114.88 107 GLU F C 1
ATOM 11538 O O . GLU F 1 107 ? 52.348 -23.386 7.090 1.00 116.13 107 GLU F O 1
ATOM 11540 N N . THR F 1 108 ? 51.778 -21.843 8.634 1.00 117.00 108 THR F N 1
ATOM 11541 C CA . THR F 1 108 ? 52.633 -20.824 8.040 1.00 114.91 108 THR F CA 1
ATOM 11542 C C . THR F 1 108 ? 54.081 -21.296 7.972 1.00 115.50 108 THR F C 1
ATOM 11543 O O . THR F 1 108 ? 54.767 -21.075 6.968 1.00 109.66 108 THR F O 1
ATOM 11547 N N . GLY F 1 109 ? 54.559 -21.955 9.027 1.00 111.35 109 GLY F N 1
ATOM 11548 C CA . GLY F 1 109 ? 55.897 -22.509 9.041 1.00 112.60 109 GLY F CA 1
ATOM 11549 C C . GLY F 1 109 ? 56.761 -22.057 10.200 1.00 113.99 109 GLY F C 1
ATOM 11550 O O . GLY F 1 109 ? 57.992 -22.128 10.122 1.00 112.27 109 GLY F O 1
ATOM 11551 N N . GLN F 1 110 ? 56.139 -21.619 11.293 1.00 123.17 110 GLN F N 1
ATOM 11552 C CA . GLN F 1 110 ? 56.861 -21.130 12.463 1.00 124.36 110 GLN F CA 1
ATOM 11553 C C . GLN F 1 110 ? 56.962 -22.241 13.502 1.00 119.14 110 GLN F C 1
ATOM 11554 O O . GLN F 1 110 ? 55.939 -22.785 13.938 1.00 120.77 110 GLN F O 1
ATOM 11560 N N . ASN F 1 111 ? 58.191 -22.551 13.915 1.00 119.47 111 ASN F N 1
ATOM 11561 C CA . ASN F 1 111 ? 58.473 -23.666 14.803 1.00 110.55 111 ASN F CA 1
ATOM 11562 C C . ASN F 1 111 ? 58.605 -23.200 16.249 1.00 109.36 111 ASN F C 1
ATOM 11563 O O . ASN F 1 111 ? 58.813 -22.021 16.538 1.00 107.68 111 ASN F O 1
ATOM 11568 N N . THR F 1 112 ? 58.465 -24.160 17.161 1.00 105.94 112 THR F N 1
ATOM 11569 C CA . THR F 1 112 ? 58.486 -23.896 18.600 1.00 100.88 112 THR F CA 1
ATOM 11570 C C . THR F 1 112 ? 58.920 -25.178 19.283 1.00 95.13 112 THR F C 1
ATOM 11571 O O . THR F 1 112 ? 58.219 -26.192 19.189 1.00 94.90 112 THR F O 1
ATOM 11575 N N . ILE F 1 113 ? 60.053 -25.142 19.976 1.00 102.77 113 ILE F N 1
ATOM 11576 C CA . ILE F 1 113 ? 60.685 -26.349 20.489 1.00 93.84 113 ILE F CA 1
ATOM 11577 C C . ILE F 1 113 ? 60.998 -26.174 21.966 1.00 93.31 113 ILE F C 1
ATOM 11578 O O . ILE F 1 113 ? 61.574 -25.159 22.367 1.00 97.68 113 ILE F O 1
ATOM 11583 N N . ALA F 1 114 ? 60.613 -27.162 22.771 1.00 85.13 114 ALA F N 1
ATOM 11584 C CA . ALA F 1 114 ? 61.016 -27.262 24.167 1.00 85.10 114 ALA F CA 1
ATOM 11585 C C . ALA F 1 114 ? 61.655 -28.627 24.367 1.00 84.82 114 ALA F C 1
ATOM 11586 O O . ALA F 1 114 ? 61.033 -29.649 24.063 1.00 82.64 114 ALA F O 1
ATOM 11588 N N . VAL F 1 115 ? 62.887 -28.648 24.874 1.00 84.02 115 VAL F N 1
ATOM 11589 C CA . VAL F 1 115 ? 63.696 -29.860 24.908 1.00 78.63 115 VAL F CA 1
ATOM 11590 C C . VAL F 1 115 ? 64.091 -30.178 26.340 1.00 75.54 115 VAL F C 1
ATOM 11591 O O . VAL F 1 115 ? 64.682 -29.339 27.024 1.00 81.54 115 VAL F O 1
ATOM 11595 N N . CYS F 1 116 ? 63.784 -31.396 26.778 1.00 75.39 116 CYS F N 1
ATOM 11596 C CA . CYS F 1 116 ? 64.307 -31.945 28.021 1.00 72.80 116 CYS F CA 1
ATOM 11597 C C . CYS F 1 116 ? 65.534 -32.780 27.693 1.00 77.98 116 CYS F C 1
ATOM 11598 O O . CYS F 1 116 ? 65.476 -33.654 26.819 1.00 71.29 116 CYS F O 1
ATOM 11601 N N . ALA F 1 117 ? 66.640 -32.507 28.393 1.00 81.57 117 ALA F N 1
ATOM 11602 C CA . ALA F 1 117 ? 67.875 -33.241 28.142 1.00 70.59 117 ALA F CA 1
ATOM 11603 C C . ALA F 1 117 ? 67.690 -34.728 28.405 1.00 71.19 117 ALA F C 1
ATOM 11604 O O . ALA F 1 117 ? 68.160 -35.565 27.627 1.00 76.20 117 ALA F O 1
ATOM 11606 N N . GLY F 1 118 ? 67.007 -35.074 29.493 1.00 69.26 118 GLY F N 1
ATOM 11607 C CA . GLY F 1 118 ? 66.763 -36.475 29.786 1.00 76.40 118 GLY F CA 1
ATOM 11608 C C . GLY F 1 118 ? 68.054 -37.216 30.062 1.00 82.97 118 GLY F C 1
ATOM 11609 O O . GLY F 1 118 ? 68.994 -36.681 30.666 1.00 77.98 118 GLY F O 1
ATOM 11610 N N . ALA F 1 119 ? 68.106 -38.473 29.608 1.00 78.14 119 ALA F N 1
ATOM 11611 C CA . ALA F 1 119 ? 69.288 -39.299 29.813 1.00 80.57 119 ALA F CA 1
ATOM 11612 C C . ALA F 1 119 ? 70.530 -38.704 29.160 1.00 83.74 119 ALA F C 1
ATOM 11613 O O . ALA F 1 119 ? 71.655 -39.027 29.572 1.00 80.58 119 ALA F O 1
ATOM 11615 N N . ASN F 1 120 ? 70.357 -37.834 28.165 1.00 74.09 120 ASN F N 1
ATOM 11616 C CA . ASN F 1 120 ? 71.511 -37.297 27.457 1.00 80.06 120 ASN F CA 1
ATOM 11617 C C . ASN F 1 120 ? 72.439 -36.517 28.378 1.00 79.69 120 ASN F C 1
ATOM 11618 O O . ASN F 1 120 ? 73.652 -36.469 28.138 1.00 78.23 120 ASN F O 1
ATOM 11623 N N . ALA F 1 121 ? 71.899 -35.893 29.425 1.00 82.73 121 ALA F N 1
ATOM 11624 C CA . ALA F 1 121 ? 72.718 -35.061 30.300 1.00 85.88 121 ALA F CA 1
ATOM 11625 C C . ALA F 1 121 ? 73.477 -35.864 31.348 1.00 83.28 121 ALA F C 1
ATOM 11626 O O . ALA F 1 121 ? 74.331 -35.295 32.034 1.00 85.54 121 ALA F O 1
ATOM 11628 N N . ARG F 1 122 ? 73.198 -37.161 31.481 1.00 76.52 122 ARG F N 1
ATOM 11629 C CA . ARG F 1 122 ? 73.862 -37.976 32.489 1.00 79.93 122 ARG F CA 1
ATOM 11630 C C . ARG F 1 122 ? 75.284 -38.373 32.098 1.00 82.33 122 ARG F C 1
ATOM 11631 O O . ARG F 1 122 ? 76.049 -38.812 32.966 1.00 81.98 122 ARG F O 1
ATOM 11639 N N . TRP F 1 123 ? 75.658 -38.225 30.827 1.00 80.48 123 TRP F N 1
ATOM 11640 C CA . TRP F 1 123 ? 76.978 -38.656 30.388 1.00 76.29 123 TRP F CA 1
ATOM 11641 C C . TRP F 1 123 ? 78.072 -37.905 31.136 1.00 77.07 123 TRP F C 1
ATOM 11642 O O . TRP F 1 123 ? 78.026 -36.678 31.275 1.00 72.87 123 TRP F O 1
ATOM 11653 N N . SER F 1 124 ? 79.068 -38.650 31.601 1.00 81.04 124 SER F N 1
ATOM 11654 C CA . SER F 1 124 ? 80.236 -38.090 32.255 1.00 77.31 124 SER F CA 1
ATOM 11655 C C . SER F 1 124 ? 81.491 -38.549 31.530 1.00 74.43 124 SER F C 1
ATOM 11656 O O . SER F 1 124 ? 81.469 -39.499 30.742 1.00 75.41 124 SER F O 1
ATOM 11659 N N . SER F 1 125 ? 82.593 -37.854 31.807 1.00 76.13 125 SER F N 1
ATOM 11660 C CA . SER F 1 125 ? 83.877 -38.242 31.232 1.00 76.39 125 SER F CA 1
ATOM 11661 C C . SER F 1 125 ? 84.282 -39.643 31.667 1.00 71.55 125 SER F C 1
ATOM 11662 O O . SER F 1 125 ? 84.949 -40.358 30.912 1.00 71.01 125 SER F O 1
ATOM 11665 N N . ALA F 1 126 ? 83.903 -40.046 32.880 1.00 73.27 126 ALA F N 1
ATOM 11666 C CA . ALA F 1 126 ? 84.240 -41.382 33.355 1.00 75.91 126 ALA F CA 1
ATOM 11667 C C . ALA F 1 126 ? 83.451 -42.447 32.608 1.00 77.82 126 ALA F C 1
ATOM 11668 O O . ALA F 1 126 ? 83.986 -43.513 32.283 1.00 82.52 126 ALA F O 1
ATOM 11670 N N . ASP F 1 127 ? 82.181 -42.169 32.315 1.00 81.40 127 ASP F N 1
ATOM 11671 C CA . ASP F 1 127 ? 81.343 -43.144 31.628 1.00 84.24 127 ASP F CA 1
ATOM 11672 C C . ASP F 1 127 ? 81.925 -43.543 30.277 1.00 80.98 127 ASP F C 1
ATOM 11673 O O . ASP F 1 127 ? 81.593 -44.619 29.763 1.00 77.87 127 ASP F O 1
ATOM 11678 N N . ILE F 1 128 ? 82.799 -42.709 29.705 1.00 79.64 128 ILE F N 1
ATOM 11679 C CA . ILE F 1 128 ? 83.338 -42.975 28.382 1.00 71.75 128 ILE F CA 1
ATOM 11680 C C . ILE F 1 128 ? 84.372 -44.084 28.401 1.00 73.86 128 ILE F C 1
ATOM 11681 O O . ILE F 1 128 ? 84.611 -44.713 27.364 1.00 77.45 128 ILE F O 1
ATOM 11686 N N . ASP F 1 129 ? 84.997 -44.343 29.553 1.00 78.55 129 ASP F N 1
ATOM 11687 C CA . ASP F 1 129 ? 86.036 -45.365 29.622 1.00 75.21 129 ASP F CA 1
ATOM 11688 C C . ASP F 1 129 ? 85.516 -46.739 29.227 1.00 76.65 129 ASP F C 1
ATOM 11689 O O . ASP F 1 129 ? 86.313 -47.603 28.850 1.00 70.57 129 ASP F O 1
ATOM 11694 N N . ALA F 1 130 ? 84.200 -46.956 29.306 1.00 82.27 130 ALA F N 1
ATOM 11695 C CA . ALA F 1 130 ? 83.625 -48.242 28.936 1.00 80.64 130 ALA F CA 1
ATOM 11696 C C . ALA F 1 130 ? 83.673 -48.496 27.436 1.00 75.11 130 ALA F C 1
ATOM 11697 O O . ALA F 1 130 ? 83.496 -49.643 27.012 1.00 75.81 130 ALA F O 1
ATOM 11699 N N . TYR F 1 131 ? 83.908 -47.461 26.629 1.00 71.90 131 TYR F N 1
ATOM 11700 C CA . TYR F 1 131 ? 83.844 -47.570 25.176 1.00 78.59 131 TYR F CA 1
ATOM 11701 C C . TYR F 1 131 ? 85.203 -47.349 24.528 1.00 77.47 131 TYR F C 1
ATOM 11702 O O . TYR F 1 131 ? 85.282 -47.115 23.317 1.00 78.28 131 TYR F O 1
ATOM 11711 N N . GLY F 1 132 ? 86.279 -47.431 25.311 1.00 77.37 132 GLY F N 1
ATOM 11712 C CA . GLY F 1 132 ? 87.604 -47.245 24.748 1.00 74.02 132 GLY F CA 1
ATOM 11713 C C . GLY F 1 132 ? 87.951 -48.289 23.708 1.00 73.72 132 GLY F C 1
ATOM 11714 O O . GLY F 1 132 ? 88.705 -48.013 22.771 1.00 74.42 132 GLY F O 1
ATOM 11715 N N . ALA F 1 133 ? 87.424 -49.503 23.863 1.00 72.69 133 ALA F N 1
ATOM 11716 C CA . ALA F 1 133 ? 87.679 -50.544 22.876 1.00 74.85 133 ALA F CA 1
ATOM 11717 C C . ALA F 1 133 ? 87.091 -50.167 21.523 1.00 88.03 133 ALA F C 1
ATOM 11718 O O . ALA F 1 133 ? 87.783 -50.198 20.497 1.00 85.42 133 ALA F O 1
ATOM 11720 N N . ASP F 1 134 ? 85.807 -49.797 21.506 1.00 91.84 134 ASP F N 1
ATOM 11721 C CA . ASP F 1 134 ? 85.156 -49.436 20.252 1.00 91.11 134 ASP F CA 1
ATOM 11722 C C . ASP F 1 134 ? 85.814 -48.213 19.626 1.00 86.70 134 ASP F C 1
ATOM 11723 O O . ASP F 1 134 ? 86.046 -48.174 18.410 1.00 87.64 134 ASP F O 1
ATOM 11728 N N . ILE F 1 135 ? 86.127 -47.205 20.443 1.00 73.13 135 ILE F N 1
ATOM 11729 C CA . ILE F 1 135 ? 86.660 -45.959 19.906 1.00 72.71 135 ILE F CA 1
ATOM 11730 C C . ILE F 1 135 ? 87.998 -46.205 19.228 1.00 80.32 135 ILE F C 1
ATOM 11731 O O . ILE F 1 135 ? 88.308 -45.609 18.188 1.00 77.56 135 ILE F O 1
ATOM 11736 N N . ALA F 1 136 ? 88.816 -47.081 19.812 1.00 83.00 136 ALA F N 1
ATOM 11737 C CA . ALA F 1 136 ? 90.142 -47.339 19.267 1.00 71.66 136 ALA F CA 1
ATOM 11738 C C . ALA F 1 136 ? 90.059 -47.961 17.880 1.00 73.12 136 ALA F C 1
ATOM 11739 O O . ALA F 1 136 ? 90.870 -47.643 17.002 1.00 68.64 136 ALA F O 1
ATOM 11741 N N . LYS F 1 137 ? 89.086 -48.852 17.664 1.00 78.43 137 LYS F N 1
ATOM 11742 C CA . LYS F 1 137 ? 88.918 -49.520 16.379 1.00 74.38 137 LYS F CA 1
ATOM 11743 C C . LYS F 1 137 ? 88.208 -48.662 15.337 1.00 74.11 137 LYS F C 1
ATOM 11744 O O . LYS F 1 137 ? 88.187 -49.040 14.160 1.00 78.08 137 LYS F O 1
ATOM 11746 N N . ALA F 1 138 ? 87.636 -47.527 15.727 1.00 72.04 138 ALA F N 1
ATOM 11747 C CA . ALA F 1 138 ? 86.856 -46.722 14.795 1.00 69.85 138 ALA F CA 1
ATOM 11748 C C . ALA F 1 138 ? 87.762 -45.976 13.818 1.00 65.83 138 ALA F C 1
ATOM 11749 O O . ALA F 1 138 ? 88.718 -45.313 14.227 1.00 73.59 138 ALA F O 1
ATOM 11751 N N . ARG F 1 139 ? 87.454 -46.080 12.519 1.00 69.34 139 ARG F N 1
ATOM 11752 C CA . ARG F 1 139 ? 88.167 -45.289 11.518 1.00 63.54 139 ARG F CA 1
ATOM 11753 C C . ARG F 1 139 ? 87.821 -43.811 11.654 1.00 66.96 139 ARG F C 1
ATOM 11754 O O . ARG F 1 139 ? 88.715 -42.954 11.656 1.00 68.06 139 ARG F O 1
ATOM 11762 N N . ILE F 1 140 ? 86.528 -43.491 11.789 1.00 64.07 140 ILE F N 1
ATOM 11763 C CA . ILE F 1 140 ? 86.092 -42.117 12.015 1.00 63.24 140 ILE F CA 1
ATOM 11764 C C . ILE F 1 140 ? 85.028 -42.087 13.104 1.00 58.97 140 ILE F C 1
ATOM 11765 O O . ILE F 1 140 ? 84.287 -43.050 13.303 1.00 59.80 140 ILE F O 1
ATOM 11770 N N . THR F 1 141 ? 84.960 -40.965 13.812 1.00 57.88 141 THR F N 1
ATOM 11771 C CA . THR F 1 141 ? 84.091 -40.810 14.971 1.00 59.31 141 THR F CA 1
ATOM 11772 C C . THR F 1 141 ? 83.367 -39.480 14.862 1.00 64.82 141 THR F C 1
ATOM 11773 O O . THR F 1 141 ? 84.001 -38.446 14.636 1.00 65.94 141 THR F O 1
ATOM 11777 N N . LEU F 1 142 ? 82.052 -39.500 15.049 1.00 63.43 142 LEU F N 1
ATOM 11778 C CA . LEU F 1 142 ? 81.213 -38.323 14.880 1.00 56.15 142 LEU F CA 1
ATOM 11779 C C . LEU F 1 142 ? 80.685 -37.863 16.231 1.00 58.76 142 LEU F C 1
ATOM 11780 O O . LEU F 1 142 ? 80.055 -38.645 16.957 1.00 58.91 142 LEU F O 1
ATOM 11785 N N . LEU F 1 143 ? 80.932 -36.594 16.554 1.00 56.04 143 LEU F N 1
ATOM 11786 C CA . LEU F 1 143 ? 80.418 -35.961 17.755 1.00 58.67 143 LEU F CA 1
ATOM 11787 C C . LEU F 1 143 ? 79.544 -34.777 17.373 1.00 60.94 143 LEU F C 1
ATOM 11788 O O . LEU F 1 143 ? 79.686 -34.201 16.291 1.00 62.26 143 LEU F O 1
ATOM 11793 N N . GLN F 1 144 ? 78.641 -34.410 18.281 1.00 62.75 144 GLN F N 1
ATOM 11794 C CA . GLN F 1 144 ? 77.862 -33.185 18.124 1.00 66.08 144 GLN F CA 1
ATOM 11795 C C . GLN F 1 144 ? 77.883 -32.425 19.441 1.00 67.03 144 GLN F C 1
ATOM 11796 O O . GLN F 1 144 ? 78.626 -32.789 20.354 1.00 73.99 144 GLN F O 1
ATOM 11802 N N . ARG F 1 145 ? 77.064 -31.392 19.566 1.00 65.56 145 ARG F N 1
ATOM 11803 C CA . ARG F 1 145 ? 77.052 -30.544 20.751 1.00 67.41 145 ARG F CA 1
ATOM 11804 C C . ARG F 1 145 ? 75.747 -30.664 21.534 1.00 66.38 145 ARG F C 1
ATOM 11805 O O . ARG F 1 145 ? 75.259 -29.690 22.108 1.00 65.30 145 ARG F O 1
ATOM 11813 N N . GLU F 1 146 ? 75.170 -31.867 21.579 1.00 65.26 146 GLU F N 1
ATOM 11814 C CA . GLU F 1 146 ? 73.933 -32.115 22.311 1.00 68.56 146 GLU F CA 1
ATOM 11815 C C . GLU F 1 146 ? 74.137 -33.018 23.521 1.00 70.81 146 GLU F C 1
ATOM 11816 O O . GLU F 1 146 ? 73.156 -33.519 24.089 1.00 65.12 146 GLU F O 1
ATOM 11822 N N . VAL F 1 147 ? 75.385 -33.240 23.928 1.00 70.18 147 VAL F N 1
ATOM 11823 C CA . VAL F 1 147 ? 75.688 -34.006 25.131 1.00 67.45 147 VAL F CA 1
ATOM 11824 C C . VAL F 1 147 ? 76.672 -33.214 25.965 1.00 66.13 147 VAL F C 1
ATOM 11825 O O . VAL F 1 147 ? 77.306 -32.258 25.475 1.00 66.98 147 VAL F O 1
ATOM 11829 N N . PRO F 1 148 ? 76.833 -33.578 27.237 1.00 71.72 148 PRO F N 1
ATOM 11830 C CA . PRO F 1 148 ? 77.766 -32.861 28.111 1.00 69.40 148 PRO F CA 1
ATOM 11831 C C . PRO F 1 148 ? 79.126 -32.689 27.455 1.00 70.21 148 PRO F C 1
ATOM 11832 O O . PRO F 1 148 ? 79.630 -33.585 26.775 1.00 68.33 148 PRO F O 1
ATOM 11836 N N . HIS F 1 149 ? 79.712 -31.509 27.656 1.00 74.39 149 HIS F N 1
ATOM 11837 C CA . HIS F 1 149 ? 80.957 -31.186 26.970 1.00 71.62 149 HIS F CA 1
ATOM 11838 C C . HIS F 1 149 ? 82.087 -32.099 27.416 1.00 70.54 149 HIS F C 1
ATOM 11839 O O . HIS F 1 149 ? 82.870 -32.572 26.588 1.00 71.74 149 HIS F O 1
ATOM 11846 N N . GLU F 1 150 ? 82.192 -32.363 28.722 1.00 70.88 150 GLU F N 1
ATOM 11847 C CA . GLU F 1 150 ? 83.309 -33.171 29.200 1.00 70.73 150 GLU F CA 1
ATOM 11848 C C . GLU F 1 150 ? 83.246 -34.593 28.662 1.00 71.74 150 GLU F C 1
ATOM 11849 O O . GLU F 1 150 ? 84.288 -35.255 28.576 1.00 72.93 150 GLU F O 1
ATOM 11855 N N . ALA F 1 151 ? 82.051 -35.066 28.291 1.00 70.69 151 ALA F N 1
ATOM 11856 C CA . ALA F 1 151 ? 81.924 -36.375 27.662 1.00 64.13 151 ALA F CA 1
ATOM 11857 C C . ALA F 1 151 ? 82.455 -36.353 26.234 1.00 66.50 151 ALA F C 1
ATOM 11858 O O . ALA F 1 151 ? 83.196 -37.255 25.822 1.00 64.95 151 ALA F O 1
ATOM 11860 N N . ASN F 1 152 ? 82.093 -35.326 25.459 1.00 67.47 152 ASN F N 1
ATOM 11861 C CA . ASN F 1 152 ? 82.634 -35.221 24.108 1.00 65.94 152 ASN F CA 1
ATOM 11862 C C . ASN F 1 152 ? 84.150 -35.124 24.138 1.00 63.27 152 ASN F C 1
ATOM 11863 O O . ASN F 1 152 ? 84.838 -35.779 23.347 1.00 64.16 152 ASN F O 1
ATOM 11868 N N . LEU F 1 153 ? 84.689 -34.309 25.048 1.00 66.60 153 LEU F N 1
ATOM 11869 C CA . LEU F 1 153 ? 86.139 -34.175 25.155 1.00 73.31 153 LEU F CA 1
ATOM 11870 C C . LEU F 1 153 ? 86.779 -35.514 25.497 1.00 69.05 153 LEU F C 1
ATOM 11871 O O . LEU F 1 153 ? 87.849 -35.852 24.980 1.00 65.37 153 LEU F O 1
ATOM 11876 N N . ALA F 1 154 ? 86.126 -36.297 26.358 1.00 66.91 154 ALA F N 1
ATOM 11877 C CA . ALA F 1 154 ? 86.642 -37.616 26.698 1.00 63.16 154 ALA F CA 1
ATOM 11878 C C . ALA F 1 154 ? 86.743 -38.506 25.467 1.00 66.21 154 ALA F C 1
ATOM 11879 O O . ALA F 1 154 ? 87.748 -39.204 25.281 1.00 71.78 154 ALA F O 1
ATOM 11881 N N . VAL F 1 155 ? 85.715 -38.502 24.615 1.00 66.13 155 VAL F N 1
ATOM 11882 C CA . VAL F 1 155 ? 85.774 -39.304 23.396 1.00 64.66 155 VAL F CA 1
ATOM 11883 C C . VAL F 1 155 ? 86.895 -38.809 22.491 1.00 65.34 155 VAL F C 1
ATOM 11884 O O . VAL F 1 155 ? 87.658 -39.605 21.932 1.00 65.37 155 VAL F O 1
ATOM 11888 N N . ALA F 1 156 ? 87.021 -37.488 22.341 1.00 69.93 156 ALA F N 1
ATOM 11889 C CA . ALA F 1 156 ? 88.021 -36.938 21.432 1.00 67.08 156 ALA F CA 1
ATOM 11890 C C . ALA F 1 156 ? 89.425 -37.306 21.876 1.00 66.97 156 ALA F C 1
ATOM 11891 O O . ALA F 1 156 ? 90.281 -37.629 21.046 1.00 71.63 156 ALA F O 1
ATOM 11893 N N . LYS F 1 157 ? 89.681 -37.252 23.185 1.00 67.97 157 LYS F N 1
ATOM 11894 C CA . LYS F 1 157 ? 90.974 -37.678 23.712 1.00 65.35 157 LYS F CA 1
ATOM 11895 C C . LYS F 1 157 ? 91.233 -39.145 23.416 1.00 65.12 157 LYS F C 1
ATOM 11896 O O . LYS F 1 157 ? 92.362 -39.532 23.095 1.00 67.82 157 LYS F O 1
ATOM 11902 N N . ALA F 1 158 ? 90.200 -39.981 23.549 1.00 64.55 158 ALA F N 1
ATOM 11903 C CA . ALA F 1 158 ? 90.356 -41.398 23.249 1.00 61.57 158 ALA F CA 1
ATOM 11904 C C . ALA F 1 158 ? 90.702 -41.618 21.784 1.00 62.33 158 ALA F C 1
ATOM 11905 O O . ALA F 1 158 ? 91.496 -42.506 21.455 1.00 66.02 158 ALA F O 1
ATOM 11907 N N . VAL F 1 159 ? 90.115 -40.827 20.885 1.00 65.33 159 VAL F N 1
ATOM 11908 C CA . VAL F 1 159 ? 90.445 -40.963 19.469 1.00 63.72 159 VAL F CA 1
ATOM 11909 C C . VAL F 1 159 ? 91.886 -40.526 19.221 1.00 62.84 159 VAL F C 1
ATOM 11910 O O . VAL F 1 159 ? 92.648 -41.217 18.535 1.00 67.51 159 VAL F O 1
ATOM 11914 N N . ARG F 1 160 ? 92.287 -39.384 19.797 1.00 59.93 160 ARG F N 1
ATOM 11915 C CA . ARG F 1 160 ? 93.659 -38.906 19.625 1.00 62.09 160 ARG F CA 1
ATOM 11916 C C . ARG F 1 160 ? 94.669 -39.957 20.077 1.00 65.29 160 ARG F C 1
ATOM 11917 O O . ARG F 1 160 ? 95.676 -40.208 19.396 1.00 60.40 160 ARG F O 1
ATOM 11925 N N . ALA F 1 161 ? 94.414 -40.579 21.231 1.00 66.41 161 ALA F N 1
ATOM 11926 C CA . ALA F 1 161 ? 95.280 -41.642 21.723 1.00 59.07 161 ALA F CA 1
ATOM 11927 C C . ALA F 1 161 ? 95.366 -42.794 20.729 1.00 62.48 161 ALA F C 1
ATOM 11928 O O . ALA F 1 161 ? 96.435 -43.381 20.541 1.00 69.31 161 ALA F O 1
ATOM 11930 N N . ALA F 1 162 ? 94.252 -43.133 20.084 1.00 65.47 162 ALA F N 1
ATOM 11931 C CA . ALA F 1 162 ? 94.215 -44.240 19.140 1.00 65.81 162 ALA F CA 1
ATOM 11932 C C . ALA F 1 162 ? 94.550 -43.822 17.716 1.00 65.89 162 ALA F C 1
ATOM 11933 O O . ALA F 1 162 ? 94.491 -44.661 16.809 1.00 62.28 162 ALA F O 1
ATOM 11935 N N . GLY F 1 163 ? 94.891 -42.557 17.495 1.00 70.45 163 GLY F N 1
ATOM 11936 C CA . GLY F 1 163 ? 95.245 -42.114 16.163 1.00 70.35 163 GLY F CA 1
ATOM 11937 C C . GLY F 1 163 ? 94.112 -42.183 15.171 1.00 63.51 163 GLY F C 1
ATOM 11938 O O . GLY F 1 163 ? 94.356 -42.322 13.968 1.00 63.65 163 GLY F O 1
ATOM 11939 N N . GLY F 1 164 ? 92.877 -42.086 15.643 1.00 64.80 164 GLY F N 1
ATOM 11940 C CA . GLY F 1 164 ? 91.720 -42.101 14.777 1.00 65.83 164 GLY F CA 1
ATOM 11941 C C . GLY F 1 164 ? 91.454 -40.736 14.179 1.00 63.04 164 GLY F C 1
ATOM 11942 O O . GLY F 1 164 ? 92.341 -39.889 14.060 1.00 62.10 164 GLY F O 1
ATOM 11943 N N . THR F 1 165 ? 90.204 -40.534 13.779 1.00 68.70 165 THR F N 1
ATOM 11944 C CA . THR F 1 165 ? 89.751 -39.283 13.190 1.00 61.15 165 THR F CA 1
ATOM 11945 C C . THR F 1 165 ? 88.458 -38.876 13.875 1.00 62.42 165 THR F C 1
ATOM 11946 O O . THR F 1 165 ? 87.594 -39.721 14.131 1.00 67.85 165 THR F O 1
ATOM 11950 N N . VAL F 1 166 ? 88.332 -37.587 14.176 1.00 62.43 166 VAL F N 1
ATOM 11951 C CA . VAL F 1 166 ? 87.169 -37.049 14.870 1.00 65.43 166 VAL F CA 1
ATOM 11952 C C . VAL F 1 166 ? 86.517 -36.018 13.962 1.00 67.51 166 VAL F C 1
ATOM 11953 O O . VAL F 1 166 ? 87.113 -34.974 13.671 1.00 66.18 166 VAL F O 1
ATOM 11957 N N . LEU F 1 167 ? 85.301 -36.317 13.506 1.00 64.98 167 LEU F N 1
ATOM 11958 C CA . LEU F 1 167 ? 84.469 -35.359 12.793 1.00 60.31 167 LEU F CA 1
ATOM 11959 C C . LEU F 1 167 ? 83.555 -34.669 13.795 1.00 63.42 167 LEU F C 1
ATOM 11960 O O . LEU F 1 167 ? 82.721 -35.320 14.434 1.00 65.92 167 LEU F O 1
ATOM 11965 N N . LEU F 1 168 ? 83.721 -33.360 13.941 1.00 64.48 168 LEU F N 1
ATOM 11966 C CA . LEU F 1 168 ? 82.931 -32.570 14.873 1.00 61.51 168 LEU F CA 1
ATOM 11967 C C . LEU F 1 168 ? 81.892 -31.774 14.098 1.00 68.91 168 LEU F C 1
ATOM 11968 O O . LEU F 1 168 ? 82.229 -31.077 13.136 1.00 70.86 168 LEU F O 1
ATOM 11973 N N . ASP F 1 169 ? 80.632 -31.892 14.510 1.00 65.72 169 ASP F N 1
ATOM 11974 C CA . ASP F 1 169 ? 79.583 -31.000 14.048 1.00 66.09 169 ASP F CA 1
ATOM 11975 C C . ASP F 1 169 ? 79.399 -29.957 15.138 1.00 69.92 169 ASP F C 1
ATOM 11976 O O . ASP F 1 169 ? 78.872 -30.291 16.211 1.00 72.14 169 ASP F O 1
ATOM 11981 N N . PRO F 1 170 ? 79.826 -28.700 14.936 1.00 68.08 170 PRO F N 1
ATOM 11982 C CA . PRO F 1 170 ? 79.802 -27.716 16.032 1.00 70.91 170 PRO F CA 1
ATOM 11983 C C . PRO F 1 170 ? 78.418 -27.107 16.210 1.00 76.56 170 PRO F C 1
ATOM 11984 O O . PRO F 1 170 ? 78.217 -25.897 16.086 1.00 82.45 170 PRO F O 1
ATOM 11988 N N . ALA F 1 171 ? 77.453 -27.961 16.508 1.00 76.87 171 ALA F N 1
ATOM 11989 C CA . ALA F 1 171 ? 76.049 -27.591 16.446 1.00 77.27 171 ALA F CA 1
ATOM 11990 C C . ALA F 1 171 ? 75.292 -28.285 17.567 1.00 77.69 171 ALA F C 1
ATOM 11991 O O . ALA F 1 171 ? 75.288 -29.519 17.638 1.00 72.25 171 ALA F O 1
ATOM 11993 N N . PRO F 1 172 ? 74.639 -27.537 18.465 1.00 78.30 172 PRO F N 1
ATOM 11994 C CA . PRO F 1 172 ? 74.545 -26.069 18.534 1.00 72.17 172 PRO F CA 1
ATOM 11995 C C . PRO F 1 172 ? 75.831 -25.446 19.045 1.00 77.36 172 PRO F C 1
ATOM 11996 O O . PRO F 1 172 ? 76.479 -26.012 19.924 1.00 77.87 172 PRO F O 1
ATOM 12000 N N . VAL F 1 173 ? 76.214 -24.271 18.535 1.00 86.97 173 VAL F N 1
ATOM 12001 C CA . VAL F 1 173 ? 77.484 -23.670 18.933 1.00 81.68 173 VAL F CA 1
ATOM 12002 C C . VAL F 1 173 ? 77.493 -23.408 20.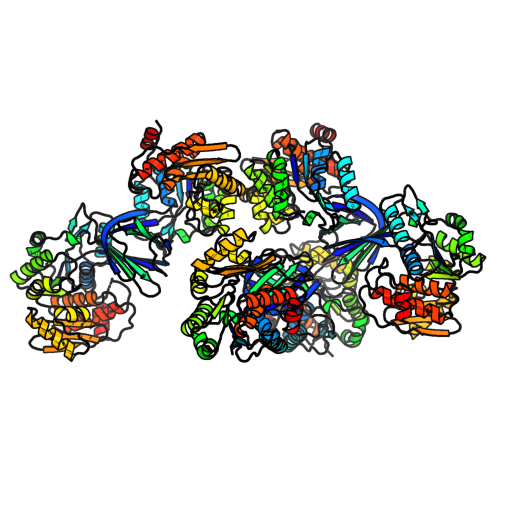431 1.00 85.17 173 VAL F C 1
ATOM 12003 O O . VAL F 1 173 ? 78.456 -23.736 21.133 1.00 90.34 173 VAL F O 1
ATOM 12007 N N . GLY F 1 174 ? 76.417 -22.818 20.941 1.00 87.86 174 GLY F N 1
ATOM 12008 C CA . GLY F 1 174 ? 76.389 -22.476 22.351 1.00 92.20 174 GLY F CA 1
ATOM 12009 C C . GLY F 1 174 ? 77.568 -21.590 22.690 1.00 96.23 174 GLY F C 1
ATOM 12010 O O . GLY F 1 174 ? 77.816 -20.567 22.041 1.00 95.61 174 GLY F O 1
ATOM 12011 N N . ASP F 1 175 ? 78.320 -21.993 23.709 1.00 97.00 175 ASP F N 1
ATOM 12012 C CA . ASP F 1 175 ? 79.485 -21.237 24.161 1.00 94.24 175 ASP F CA 1
ATOM 12013 C C . ASP F 1 175 ? 80.675 -21.635 23.297 1.00 92.42 175 ASP F C 1
ATOM 12014 O O . ASP F 1 175 ? 81.312 -22.663 23.529 1.00 94.49 175 ASP F O 1
ATOM 12019 N N . ALA F 1 176 ? 80.976 -20.813 22.290 1.00 94.42 176 ALA F N 1
ATOM 12020 C CA . ALA F 1 176 ? 82.091 -21.115 21.400 1.00 96.56 176 ALA F CA 1
ATOM 12021 C C . ALA F 1 176 ? 83.402 -21.202 22.171 1.00 93.21 176 ALA F C 1
ATOM 12022 O O . ALA F 1 176 ? 84.260 -22.037 21.861 1.00 95.79 176 ALA F O 1
ATOM 12024 N N . SER F 1 177 ? 83.579 -20.345 23.177 1.00 93.05 177 SER F N 1
ATOM 12025 C CA . SER F 1 177 ? 84.797 -20.405 23.975 1.00 92.47 177 SER F CA 1
ATOM 12026 C C . SER F 1 177 ? 84.926 -21.743 24.689 1.00 92.97 177 SER F C 1
ATOM 12027 O O . SER F 1 177 ? 86.041 -22.246 24.866 1.00 92.57 177 SER F O 1
ATOM 12030 N N . GLN F 1 178 ? 83.803 -22.339 25.095 1.00 92.92 178 GLN F N 1
ATOM 12031 C CA . GLN F 1 178 ? 83.862 -23.624 25.780 1.00 89.57 178 GLN F CA 1
ATOM 12032 C C . GLN F 1 178 ? 84.498 -24.692 24.898 1.00 89.08 178 GLN F C 1
ATOM 12033 O O . GLN F 1 178 ? 85.311 -25.493 25.374 1.00 90.84 178 GLN F O 1
ATOM 12039 N N . MET F 1 179 ? 84.145 -24.724 23.613 1.00 90.24 179 MET F N 1
ATOM 12040 C CA . MET F 1 179 ? 84.541 -25.820 22.739 1.00 92.50 179 MET F CA 1
ATOM 12041 C C . MET F 1 179 ? 85.805 -25.528 21.941 1.00 91.23 179 MET F C 1
ATOM 12042 O O . MET F 1 179 ? 86.108 -26.262 20.997 1.00 93.24 179 MET F O 1
ATOM 12047 N N . ALA F 1 180 ? 86.543 -24.473 22.281 1.00 87.64 180 ALA F N 1
ATOM 12048 C CA . ALA F 1 180 ? 87.807 -24.235 21.596 1.00 83.32 180 ALA F CA 1
ATOM 12049 C C . ALA F 1 180 ? 88.796 -25.370 21.850 1.00 81.73 180 ALA F C 1
ATOM 12050 O O . ALA F 1 180 ? 89.624 -25.683 20.983 1.00 75.63 180 ALA F O 1
ATOM 12052 N N . ASP F 1 181 ? 88.726 -26.000 23.027 1.00 77.42 181 ASP F N 1
ATOM 12053 C CA . ASP F 1 181 ? 89.590 -27.136 23.320 1.00 75.10 181 ASP F CA 1
ATOM 12054 C C . ASP F 1 181 ? 89.069 -28.438 22.728 1.00 79.49 181 ASP F C 1
ATOM 12055 O O . ASP F 1 181 ? 89.848 -29.387 22.574 1.00 80.41 181 ASP F O 1
ATOM 12060 N N . LEU F 1 182 ? 87.771 -28.516 22.414 1.00 83.96 182 LEU F N 1
ATOM 12061 C CA . LEU F 1 182 ? 87.258 -29.666 21.679 1.00 74.09 182 LEU F CA 1
ATOM 12062 C C . LEU F 1 182 ? 87.604 -29.571 20.202 1.00 73.38 182 LEU F C 1
ATOM 12063 O O . LEU F 1 182 ? 87.862 -30.589 19.555 1.00 75.19 182 LEU F O 1
ATOM 12068 N N . ILE F 1 183 ? 87.590 -28.356 19.650 1.00 76.04 183 ILE F N 1
ATOM 12069 C CA . ILE F 1 183 ? 87.960 -28.158 18.254 1.00 71.48 183 ILE F CA 1
ATOM 12070 C C . ILE F 1 183 ? 89.432 -28.474 18.044 1.00 70.51 183 ILE F C 1
ATOM 12071 O O . ILE F 1 183 ? 89.822 -28.970 16.981 1.00 70.34 183 ILE F O 1
ATOM 12076 N N . ALA F 1 184 ? 90.273 -28.188 19.040 1.00 75.42 184 ALA F N 1
ATOM 12077 C CA . ALA F 1 184 ? 91.690 -28.510 18.927 1.00 73.11 184 ALA F CA 1
ATOM 12078 C C . ALA F 1 184 ? 91.912 -30.009 18.754 1.00 71.77 184 ALA F C 1
ATOM 12079 O O . ALA F 1 184 ? 92.842 -30.421 18.051 1.00 71.45 184 ALA F O 1
ATOM 12081 N N . LEU F 1 185 ? 91.071 -30.834 19.371 1.00 70.85 185 LEU F N 1
ATOM 12082 C CA . LEU F 1 185 ? 91.149 -32.282 19.224 1.00 73.51 185 LEU F CA 1
ATOM 12083 C C . LEU F 1 185 ? 90.390 -32.800 18.013 1.00 74.77 185 LEU F C 1
ATOM 12084 O O . LEU F 1 185 ? 90.439 -34.004 17.738 1.00 78.32 185 LEU F O 1
ATOM 12089 N N . SER F 1 186 ? 89.679 -31.929 17.303 1.00 74.05 186 SER F N 1
ATOM 12090 C CA . SER F 1 186 ? 88.842 -32.328 16.182 1.00 64.68 186 SER F CA 1
ATOM 12091 C C . SER F 1 186 ? 89.654 -32.285 14.896 1.00 65.41 186 SER F C 1
ATOM 12092 O O . SER F 1 186 ? 90.167 -31.231 14.510 1.00 67.99 186 SER F O 1
ATOM 12095 N N . ASP F 1 187 ? 89.769 -33.434 14.239 1.00 63.42 187 ASP F N 1
ATOM 12096 C CA . ASP F 1 187 ? 90.549 -33.526 13.013 1.00 63.36 187 ASP F CA 1
ATOM 12097 C C . ASP F 1 187 ? 89.802 -32.921 11.832 1.00 64.70 187 ASP F C 1
ATOM 12098 O O . ASP F 1 187 ? 90.419 -32.283 10.973 1.00 64.43 187 ASP F O 1
ATOM 12103 N N . ILE F 1 188 ? 88.480 -33.110 11.775 1.00 69.57 188 ILE F N 1
ATOM 12104 C CA . ILE F 1 188 ? 87.619 -32.561 10.731 1.00 62.69 188 ILE F CA 1
ATOM 12105 C C . ILE F 1 188 ? 86.458 -31.850 11.410 1.00 60.24 188 ILE F C 1
ATOM 12106 O O . ILE F 1 188 ? 85.844 -32.403 12.327 1.00 61.05 188 ILE F O 1
ATOM 12111 N N . ILE F 1 189 ? 86.141 -30.642 10.954 1.00 61.61 189 ILE F N 1
ATOM 12112 C CA . ILE F 1 189 ? 85.025 -29.877 11.500 1.00 62.55 189 ILE F CA 1
ATOM 12113 C C . ILE F 1 189 ? 84.148 -29.399 10.352 1.00 65.92 189 ILE F C 1
ATOM 12114 O O . ILE F 1 189 ? 84.652 -28.958 9.312 1.00 67.81 189 ILE F O 1
ATOM 12119 N N . SER F 1 190 ? 82.834 -29.472 10.548 1.00 65.04 190 SER F N 1
ATOM 12120 C CA . SER F 1 190 ? 81.854 -29.239 9.488 1.00 66.98 190 SER F CA 1
ATOM 12121 C C . SER F 1 190 ? 80.808 -28.247 9.977 1.00 68.63 190 SER F C 1
ATOM 12122 O O . SER F 1 190 ? 79.667 -28.619 10.275 1.00 68.60 190 SER F O 1
ATOM 12125 N N . PRO F 1 191 ? 81.175 -26.975 10.094 1.00 69.30 191 PRO F N 1
ATOM 12126 C CA . PRO F 1 191 ? 80.211 -25.956 10.508 1.00 70.04 191 PRO F CA 1
ATOM 12127 C C . PRO F 1 191 ? 79.462 -25.379 9.323 1.00 77.22 191 PRO F C 1
ATOM 12128 O O . PRO F 1 191 ? 79.991 -25.251 8.219 1.00 81.03 191 PRO F O 1
ATOM 12132 N N . ASN F 1 192 ? 78.209 -25.018 9.571 1.00 82.79 192 ASN F N 1
ATOM 12133 C CA . ASN F 1 192 ? 77.432 -24.299 8.572 1.00 82.60 192 ASN F CA 1
ATOM 12134 C C . ASN F 1 192 ? 77.779 -22.812 8.670 1.00 90.23 192 ASN F C 1
ATOM 12135 O O . ASN F 1 192 ? 78.709 -22.412 9.377 1.00 86.24 192 ASN F O 1
ATOM 12140 N N . GLU F 1 193 ? 77.034 -21.970 7.949 1.00 97.27 193 GLU F N 1
ATOM 12141 C CA . GLU F 1 193 ? 77.352 -20.547 7.903 1.00 97.84 193 GLU F CA 1
ATOM 12142 C C . GLU F 1 193 ? 77.189 -19.897 9.272 1.00 97.06 193 GLU F C 1
ATOM 12143 O O . GLU F 1 193 ? 78.052 -19.130 9.715 1.00 96.37 193 GLU F O 1
ATOM 12149 N N . THR F 1 194 ? 76.088 -20.199 9.962 1.00 91.23 194 THR F N 1
ATOM 12150 C CA . THR F 1 194 ? 75.836 -19.579 11.258 1.00 92.21 194 THR F CA 1
ATOM 12151 C C . THR F 1 194 ? 76.876 -19.999 12.289 1.00 87.56 194 THR F C 1
ATOM 12152 O O . THR F 1 194 ? 77.305 -19.186 13.115 1.00 84.99 194 THR F O 1
ATOM 12156 N N . GLU F 1 195 ? 77.269 -21.275 12.272 1.00 86.41 195 GLU F N 1
ATOM 12157 C CA . GLU F 1 195 ? 78.223 -21.778 13.253 1.00 80.93 195 GLU F CA 1
ATOM 12158 C C . GLU F 1 195 ? 79.627 -21.282 12.960 1.00 87.19 195 GLU F C 1
ATOM 12159 O O . GLU F 1 195 ? 80.401 -21.028 13.891 1.00 89.62 195 GLU F O 1
ATOM 12165 N N . ALA F 1 196 ? 79.974 -21.143 11.680 1.00 86.69 196 ALA F N 1
ATOM 12166 C CA . ALA F 1 196 ? 81.276 -20.587 11.333 1.00 87.01 196 ALA F CA 1
ATOM 12167 C C . ALA F 1 196 ? 81.385 -19.138 11.786 1.00 89.59 196 ALA F C 1
ATOM 12168 O O . ALA F 1 196 ? 82.417 -18.722 12.318 1.00 89.34 196 ALA F O 1
ATOM 12170 N N . ALA F 1 197 ? 80.320 -18.358 11.598 1.00 92.02 197 ALA F N 1
ATOM 12171 C CA . ALA F 1 197 ? 80.357 -16.958 12.002 1.00 87.21 197 ALA F CA 1
ATOM 12172 C C . ALA F 1 197 ? 80.547 -16.825 13.507 1.00 82.15 197 ALA F C 1
ATOM 12173 O O . ALA F 1 197 ? 81.277 -15.945 13.970 1.00 87.63 197 ALA F O 1
ATOM 12175 N N . GLU F 1 198 ? 79.887 -17.681 14.288 1.00 80.09 198 GLU F N 1
ATOM 12176 C CA . GLU F 1 198 ? 80.018 -17.595 15.739 1.00 85.86 198 GLU F CA 1
ATOM 12177 C C . GLU F 1 198 ? 81.413 -18.013 16.193 1.00 89.79 198 GLU F C 1
ATOM 12178 O O . GLU F 1 198 ? 82.009 -17.369 17.065 1.00 93.74 198 GLU F O 1
ATOM 12184 N N . ILE F 1 199 ? 81.956 -19.080 15.605 1.00 91.11 199 ILE F N 1
ATOM 12185 C CA . ILE F 1 199 ? 83.243 -19.605 16.053 1.00 89.43 199 ILE F CA 1
ATOM 12186 C C . ILE F 1 199 ? 84.376 -18.648 15.698 1.00 83.21 199 ILE F C 1
ATOM 12187 O O . ILE F 1 199 ? 85.211 -18.315 16.546 1.00 80.47 199 ILE F O 1
ATOM 12192 N N . THR F 1 200 ? 84.421 -18.184 14.449 1.00 80.80 200 THR F N 1
ATOM 12193 C CA . THR F 1 200 ? 85.533 -17.372 13.970 1.00 76.83 200 THR F CA 1
ATOM 12194 C C . THR F 1 200 ? 85.273 -15.878 14.056 1.00 87.55 200 THR F C 1
ATOM 12195 O O . THR F 1 200 ? 86.187 -15.114 14.380 1.00 90.89 200 THR F O 1
ATOM 12199 N N . GLY F 1 201 ? 84.044 -15.447 13.775 1.00 91.10 201 GLY F N 1
ATOM 12200 C CA . GLY F 1 201 ? 83.705 -14.040 13.682 1.00 80.06 201 GLY F CA 1
ATOM 12201 C C . GLY F 1 201 ? 83.494 -13.544 12.269 1.00 84.43 201 GLY F C 1
ATOM 12202 O O . GLY F 1 201 ? 83.182 -12.359 12.088 1.00 94.62 201 GLY F O 1
ATOM 12203 N N . ILE F 1 202 ? 83.624 -14.410 11.268 1.00 88.39 202 ILE F N 1
ATOM 12204 C CA . ILE F 1 202 ? 83.508 -14.045 9.860 1.00 90.52 202 ILE F CA 1
ATOM 12205 C C . ILE F 1 202 ? 82.204 -14.625 9.325 1.00 98.24 202 ILE F C 1
ATOM 12206 O O . ILE F 1 202 ? 81.970 -15.837 9.424 1.00 97.36 202 ILE F O 1
ATOM 12211 N N . GLU F 1 203 ? 81.361 -13.764 8.750 1.00 99.05 203 GLU F N 1
ATOM 12212 C CA . GLU F 1 203 ? 80.107 -14.212 8.153 1.00 97.95 203 GLU F CA 1
ATOM 12213 C C . GLU F 1 203 ? 80.366 -14.747 6.751 1.00 95.09 203 GLU F C 1
ATOM 12214 O O . GLU F 1 203 ? 80.836 -13.994 5.890 1.00 90.27 203 GLU F O 1
ATOM 12220 N N . PRO F 1 204 ? 80.089 -16.023 6.478 1.00 98.24 204 PRO F N 1
ATOM 12221 C CA . PRO F 1 204 ? 80.295 -16.545 5.107 1.00 100.81 204 PRO F CA 1
ATOM 12222 C C . PRO F 1 204 ? 79.175 -16.177 4.132 1.00 106.25 204 PRO F C 1
ATOM 12223 O O . PRO F 1 204 ? 78.249 -16.943 3.844 1.00 106.00 204 PRO F O 1
ATOM 12227 N N . THR F 1 205 ? 79.250 -14.960 3.591 1.00 103.57 205 THR F N 1
ATOM 12228 C CA . THR F 1 205 ? 78.273 -14.502 2.610 1.00 105.70 205 THR F CA 1
ATOM 12229 C C . THR F 1 205 ? 78.613 -14.918 1.184 1.00 110.69 205 THR F C 1
ATOM 12230 O O . THR F 1 205 ? 77.709 -14.981 0.339 1.00 107.26 205 THR F O 1
ATOM 12234 N N . ASP F 1 206 ? 79.884 -15.192 0.897 1.00 112.90 206 ASP F N 1
ATOM 12235 C CA . ASP F 1 206 ? 80.316 -15.667 -0.413 1.00 113.98 206 ASP F CA 1
ATOM 12236 C C . ASP F 1 206 ? 81.500 -16.605 -0.204 1.00 108.00 206 ASP F C 1
ATOM 12237 O O . ASP F 1 206 ? 81.847 -16.943 0.930 1.00 109.36 206 ASP F O 1
ATOM 12242 N N . LEU F 1 207 ? 82.124 -17.037 -1.304 1.00 101.14 207 LEU F N 1
ATOM 12243 C CA . LEU F 1 207 ? 83.207 -18.010 -1.208 1.00 98.21 207 LEU F CA 1
ATOM 12244 C C . LEU F 1 207 ? 84.518 -17.396 -0.727 1.00 96.86 207 LEU F C 1
ATOM 12245 O O . LEU F 1 207 ? 85.378 -18.127 -0.219 1.00 89.37 207 LEU F O 1
ATOM 12250 N N . ALA F 1 208 ? 84.704 -16.083 -0.890 1.00 101.76 208 ALA F N 1
ATOM 12251 C CA . ALA F 1 208 ? 85.887 -15.436 -0.330 1.00 88.22 208 ALA F CA 1
ATOM 12252 C C . ALA F 1 208 ? 85.807 -15.383 1.190 1.00 92.25 208 ALA F C 1
ATOM 12253 O O . ALA F 1 208 ? 86.759 -15.756 1.888 1.00 84.38 208 ALA F O 1
ATOM 12255 N N . SER F 1 209 ? 84.671 -14.927 1.723 1.00 94.65 209 SER F N 1
ATOM 12256 C CA . SER F 1 209 ? 84.521 -14.855 3.171 1.00 90.16 209 SER F CA 1
ATOM 12257 C C . SER F 1 209 ? 84.403 -16.242 3.781 1.00 85.55 209 SER F C 1
ATOM 12258 O O . SER F 1 209 ? 84.873 -16.467 4.899 1.00 86.67 209 SER F O 1
ATOM 12261 N N . ALA F 1 210 ? 83.778 -17.180 3.070 1.00 91.57 210 ALA F N 1
ATOM 12262 C CA . ALA F 1 210 ? 83.705 -18.548 3.569 1.00 91.79 210 ALA F CA 1
ATOM 12263 C C . ALA F 1 210 ? 85.100 -19.136 3.711 1.00 80.94 210 ALA F C 1
ATOM 12264 O O . ALA F 1 210 ? 85.428 -19.743 4.732 1.00 77.88 210 ALA F O 1
ATOM 12266 N N . GLU F 1 211 ? 85.946 -18.939 2.697 1.00 80.66 211 GLU F N 1
ATOM 12267 C CA . GLU F 1 211 ? 87.320 -19.421 2.771 1.00 76.97 211 GLU F CA 1
ATOM 12268 C C . GLU F 1 211 ? 88.052 -18.802 3.954 1.00 74.80 211 GLU F C 1
ATOM 12269 O O . GLU F 1 211 ? 88.679 -19.509 4.747 1.00 73.61 211 GLU F O 1
ATOM 12275 N N . ALA F 1 212 ? 87.962 -17.477 4.104 1.00 77.80 212 ALA F N 1
ATOM 12276 C CA . ALA F 1 212 ? 88.672 -16.810 5.189 1.00 74.38 212 ALA F CA 1
ATOM 12277 C C . ALA F 1 212 ? 88.286 -17.392 6.542 1.00 73.97 212 ALA F C 1
ATOM 12278 O O . ALA F 1 212 ? 89.138 -17.550 7.424 1.00 83.31 212 ALA F O 1
ATOM 12280 N N . ALA F 1 213 ? 87.004 -17.709 6.733 1.00 70.95 213 ALA F N 1
ATOM 12281 C CA . ALA F 1 213 ? 86.587 -18.360 7.970 1.00 73.66 213 ALA F CA 1
ATOM 12282 C C . ALA F 1 213 ? 87.188 -19.753 8.077 1.00 75.64 213 ALA F C 1
ATOM 12283 O O . ALA F 1 213 ? 87.556 -20.197 9.172 1.00 78.68 213 ALA F O 1
ATOM 12285 N N . GLY F 1 214 ? 87.290 -20.455 6.946 1.00 74.51 214 GLY F N 1
ATOM 12286 C CA . GLY F 1 214 ? 87.889 -21.778 6.959 1.00 73.32 214 GLY F CA 1
ATOM 12287 C C . GLY F 1 214 ? 89.348 -21.747 7.358 1.00 69.49 214 GLY F C 1
ATOM 12288 O O . GLY F 1 214 ? 89.804 -22.582 8.140 1.00 72.95 214 GLY F O 1
ATOM 12289 N N . ARG F 1 215 ? 90.099 -20.777 6.829 1.00 71.11 215 ARG F N 1
ATOM 12290 C CA . ARG F 1 215 ? 91.506 -20.642 7.198 1.00 74.35 215 ARG F CA 1
ATOM 12291 C C . ARG F 1 215 ? 91.650 -20.301 8.672 1.00 69.34 215 ARG F C 1
ATOM 12292 O O . ARG F 1 215 ? 92.565 -20.789 9.346 1.00 68.52 215 ARG F O 1
ATOM 12300 N N . LYS F 1 216 ? 90.753 -19.464 9.192 1.00 69.40 216 LYS F N 1
ATOM 12301 C CA . LYS F 1 216 ? 90.781 -19.141 10.613 1.00 73.42 216 LYS F CA 1
ATOM 12302 C C . LYS F 1 216 ? 90.470 -20.365 11.466 1.00 71.16 216 LYS F C 1
ATOM 12303 O O . LYS F 1 216 ? 90.938 -20.460 12.606 1.00 71.86 216 LYS F O 1
ATOM 12309 N N . LEU F 1 217 ? 89.675 -21.302 10.938 1.00 73.61 217 LEU F N 1
ATOM 12310 C CA . LEU F 1 217 ? 89.377 -22.532 11.666 1.00 72.77 217 LEU F CA 1
ATOM 12311 C C . LEU F 1 217 ? 90.541 -23.513 11.624 1.00 69.23 217 LEU F C 1
ATOM 12312 O O . LEU F 1 217 ? 90.697 -24.322 12.543 1.00 69.73 217 LEU F O 1
ATOM 12317 N N . LEU F 1 218 ? 91.351 -23.475 10.565 1.00 66.30 218 LEU F N 1
ATOM 12318 C CA . LEU F 1 218 ? 92.544 -24.310 10.532 1.00 68.89 218 LEU F CA 1
ATOM 12319 C C . LEU F 1 218 ? 93.517 -23.906 11.632 1.00 71.61 218 LEU F C 1
ATOM 12320 O O . LEU F 1 218 ? 94.282 -24.743 12.129 1.00 73.40 218 LEU F O 1
ATOM 12325 N N . GLU F 1 219 ? 93.478 -22.640 12.046 1.00 64.93 219 GLU F N 1
ATOM 12326 C CA . GLU F 1 219 ? 94.357 -22.180 13.107 1.00 71.88 219 GLU F CA 1
ATOM 12327 C C . GLU F 1 219 ? 94.057 -22.848 14.441 1.00 73.57 219 GLU F C 1
ATOM 12328 O O . GLU F 1 219 ? 94.903 -22.816 15.343 1.00 76.19 219 GLU F O 1
ATOM 12334 N N . ARG F 1 220 ? 92.881 -23.446 14.597 1.00 68.05 220 ARG F N 1
ATOM 12335 C CA . ARG F 1 220 ? 92.452 -23.962 15.887 1.00 70.99 220 ARG F CA 1
ATOM 12336 C C . ARG F 1 220 ? 92.590 -25.471 16.004 1.00 74.79 220 ARG F C 1
ATOM 12337 O O . ARG F 1 220 ? 92.071 -26.051 16.964 1.00 74.94 220 ARG F O 1
ATOM 12345 N N . GLY F 1 221 ? 93.266 -26.117 15.051 1.00 81.57 221 GLY F N 1
ATOM 12346 C CA . GLY F 1 221 ? 93.645 -27.503 15.197 1.00 83.81 221 GLY F CA 1
ATOM 12347 C C . GLY F 1 221 ? 93.149 -28.437 14.108 1.00 78.93 221 GLY F C 1
ATOM 12348 O O . GLY F 1 221 ? 93.884 -29.312 13.641 1.00 78.66 221 GLY F O 1
ATOM 12349 N N . PRO F 1 222 ? 91.894 -28.283 13.688 1.00 69.72 222 PRO F N 1
ATOM 12350 C CA . PRO F 1 222 ? 91.379 -29.129 12.605 1.00 64.58 222 PRO F CA 1
ATOM 12351 C C . PRO F 1 222 ? 92.222 -29.006 11.348 1.00 70.32 222 PRO F C 1
ATOM 12352 O O . PRO F 1 222 ? 92.686 -27.921 10.993 1.00 79.20 222 PRO F O 1
ATOM 12356 N N . LYS F 1 223 ? 92.414 -30.133 10.669 1.00 71.30 223 LYS F N 1
ATOM 12357 C CA . LYS F 1 223 ? 93.165 -30.127 9.420 1.00 69.96 223 LYS F CA 1
ATOM 12358 C C . LYS F 1 223 ? 92.251 -29.999 8.210 1.00 63.23 223 LYS F C 1
ATOM 12359 O O . LYS F 1 223 ? 92.695 -29.525 7.159 1.00 66.52 223 LYS F O 1
ATOM 12365 N N . ILE F 1 224 ? 90.990 -30.412 8.334 1.00 62.47 224 ILE F N 1
ATOM 12366 C CA . ILE F 1 224 ? 90.017 -30.320 7.252 1.00 66.75 224 ILE F CA 1
ATOM 12367 C C . ILE F 1 224 ? 88.788 -29.566 7.747 1.00 65.68 224 ILE F C 1
ATOM 12368 O O . ILE F 1 224 ? 88.194 -29.936 8.770 1.00 60.90 224 ILE F O 1
ATOM 12373 N N . VAL F 1 225 ? 88.402 -28.523 7.008 1.00 61.26 225 VAL F N 1
ATOM 12374 C CA . VAL F 1 225 ? 87.187 -27.764 7.271 1.00 64.22 225 VAL F CA 1
ATOM 12375 C C . VAL F 1 225 ? 86.223 -27.998 6.120 1.00 63.96 225 VAL F C 1
ATOM 12376 O O . VAL F 1 225 ? 86.620 -27.969 4.949 1.00 67.42 225 VAL F O 1
ATOM 12380 N N . ILE F 1 226 ? 84.958 -28.224 6.450 1.00 68.61 226 ILE F N 1
ATOM 12381 C CA . ILE F 1 226 ? 83.904 -28.370 5.452 1.00 69.31 226 ILE F CA 1
ATOM 12382 C C . ILE F 1 226 ? 82.790 -27.410 5.838 1.00 66.83 226 ILE F C 1
ATOM 12383 O O . ILE F 1 226 ? 81.982 -27.710 6.726 1.00 65.25 226 ILE F O 1
ATOM 12388 N N . LEU F 1 227 ? 82.738 -26.257 5.174 1.00 60.95 227 LEU F N 1
ATOM 12389 C CA . LEU F 1 227 ? 81.678 -25.283 5.416 1.00 75.76 227 LEU F CA 1
ATOM 12390 C C . LEU F 1 227 ? 80.412 -25.729 4.690 1.00 72.25 227 LEU F C 1
ATOM 12391 O O . LEU F 1 227 ? 80.364 -25.766 3.456 1.00 68.60 227 LEU F O 1
ATOM 12396 N N . LYS F 1 228 ? 79.380 -26.052 5.451 1.00 67.19 228 LYS F N 1
ATOM 12397 C CA . LYS F 1 228 ? 78.087 -26.393 4.880 1.00 76.51 228 LYS F CA 1
ATOM 12398 C C . LYS F 1 228 ? 77.345 -25.095 4.581 1.00 83.26 228 LYS F C 1
ATOM 12399 O O . LYS F 1 228 ? 76.979 -24.349 5.494 1.00 83.14 228 LYS F O 1
ATOM 12405 N N . LEU F 1 229 ? 77.155 -24.812 3.292 1.00 80.84 229 LEU F N 1
ATOM 12406 C CA . LEU F 1 229 ? 76.539 -23.581 2.823 1.00 84.84 229 LEU F CA 1
ATOM 12407 C C . LEU F 1 229 ? 75.088 -23.778 2.413 1.00 85.62 229 LEU F C 1
ATOM 12408 O O . LEU F 1 229 ? 74.515 -22.903 1.752 1.00 85.83 229 LEU F O 1
ATOM 12413 N N . GLY F 1 230 ? 74.491 -24.912 2.769 1.00 80.23 230 GLY F N 1
ATOM 12414 C CA . GLY F 1 230 ? 73.099 -25.133 2.420 1.00 84.83 230 GLY F CA 1
ATOM 12415 C C . GLY F 1 230 ? 72.899 -25.110 0.918 1.00 85.30 230 GLY F C 1
ATOM 12416 O O . GLY F 1 230 ? 73.567 -25.833 0.169 1.00 81.00 230 GLY F O 1
ATOM 12417 N N . SER F 1 231 ? 71.978 -24.249 0.470 1.00 90.57 231 SER F N 1
ATOM 12418 C CA . SER F 1 231 ? 71.579 -24.204 -0.934 1.00 88.41 231 SER F CA 1
ATOM 12419 C C . SER F 1 231 ? 72.712 -23.778 -1.857 1.00 91.05 231 SER F C 1
ATOM 12420 O O . SER F 1 231 ? 72.580 -23.928 -3.078 1.00 85.76 231 SER F O 1
ATOM 12423 N N . ARG F 1 232 ? 73.811 -23.255 -1.309 1.00 92.92 232 ARG F N 1
ATOM 12424 C CA . ARG F 1 232 ? 74.972 -22.845 -2.086 1.00 91.58 232 ARG F CA 1
ATOM 12425 C C . ARG F 1 232 ? 76.095 -23.878 -2.050 1.00 91.19 232 ARG F C 1
ATOM 12426 O O . ARG F 1 232 ? 77.236 -23.559 -2.404 1.00 92.03 232 ARG F O 1
ATOM 12434 N N . GLY F 1 233 ? 75.796 -25.106 -1.623 1.00 88.35 233 GLY F N 1
ATOM 12435 C CA . GLY F 1 233 ? 76.763 -26.186 -1.670 1.00 82.85 233 GLY F CA 1
ATOM 12436 C C . GLY F 1 233 ? 77.565 -26.330 -0.398 1.00 76.86 233 GLY F C 1
ATOM 12437 O O . GLY F 1 233 ? 77.028 -26.194 0.703 1.00 77.51 233 GLY F O 1
ATOM 12438 N N . ALA F 1 234 ? 78.855 -26.623 -0.541 1.00 79.20 234 ALA F N 1
ATOM 12439 C CA . ALA F 1 234 ? 79.765 -26.735 0.589 1.00 71.76 234 ALA F CA 1
ATOM 12440 C C . ALA F 1 234 ? 81.155 -26.353 0.111 1.00 67.92 234 ALA F C 1
ATOM 12441 O O . ALA F 1 234 ? 81.469 -26.479 -1.075 1.00 70.15 234 ALA F O 1
ATOM 12443 N N . LEU F 1 235 ? 81.985 -25.886 1.041 1.00 69.66 235 LEU F N 1
ATOM 12444 C CA . LEU F 1 235 ? 83.350 -25.468 0.737 1.00 66.97 235 LEU F CA 1
ATOM 12445 C C . LEU F 1 235 ? 84.332 -26.310 1.538 1.00 70.65 235 LEU F C 1
ATOM 12446 O O . LEU F 1 235 ? 84.290 -26.314 2.773 1.00 68.90 235 LEU F O 1
ATOM 12451 N N . LEU F 1 236 ? 85.214 -27.014 0.834 1.00 64.46 236 LEU F N 1
ATOM 12452 C CA . LEU F 1 236 ? 86.300 -27.753 1.462 1.00 68.30 236 LEU F CA 1
ATOM 12453 C C . LEU F 1 236 ? 87.514 -26.842 1.569 1.00 65.18 236 LEU F C 1
ATOM 12454 O O . LEU F 1 236 ? 87.955 -26.268 0.567 1.00 69.10 236 LEU F O 1
ATOM 12459 N N . VAL F 1 237 ? 88.045 -26.704 2.781 1.00 66.63 237 VAL F N 1
ATOM 12460 C CA . VAL F 1 237 ? 89.181 -25.826 3.048 1.00 66.92 237 VAL F CA 1
ATOM 12461 C C . VAL F 1 237 ? 90.210 -26.614 3.838 1.00 66.91 237 VAL F C 1
ATOM 12462 O O . VAL F 1 237 ? 89.900 -27.142 4.914 1.00 60.91 237 VAL F O 1
ATOM 12466 N N . THR F 1 238 ? 91.430 -26.688 3.310 1.00 66.13 238 THR F N 1
ATOM 12467 C CA . THR F 1 238 ? 92.544 -27.294 4.019 1.00 72.48 238 THR F CA 1
ATOM 12468 C C . THR F 1 238 ? 93.794 -26.446 3.797 1.00 73.84 238 THR F C 1
ATOM 12469 O O . THR F 1 238 ? 93.787 -25.460 3.047 1.00 69.65 238 THR F O 1
ATOM 12473 N N . ALA F 1 239 ? 94.886 -26.846 4.453 1.00 73.87 239 ALA F N 1
ATOM 12474 C CA . ALA F 1 239 ? 96.152 -26.146 4.279 1.00 75.09 239 ALA F CA 1
ATOM 12475 C C . ALA F 1 239 ? 96.691 -26.277 2.861 1.00 76.55 239 ALA F C 1
ATOM 12476 O O . ALA F 1 239 ? 97.566 -25.497 2.471 1.00 79.78 239 ALA F O 1
ATOM 12478 N N . ASP F 1 240 ? 96.191 -27.237 2.083 1.00 76.69 240 ASP F N 1
ATOM 12479 C CA . ASP F 1 240 ? 96.705 -27.483 0.743 1.00 77.53 240 ASP F CA 1
ATOM 12480 C C . ASP F 1 240 ? 95.770 -27.043 -0.373 1.00 76.07 240 ASP F C 1
ATOM 12481 O O . ASP F 1 240 ? 96.252 -26.719 -1.462 1.00 75.83 240 ASP F O 1
ATOM 12486 N N . GLU F 1 241 ? 94.457 -27.022 -0.142 1.00 75.91 241 GLU F N 1
ATOM 12487 C CA . GLU F 1 241 ? 93.523 -26.778 -1.231 1.00 74.52 241 GLU F CA 1
ATOM 12488 C C . GLU F 1 241 ? 92.258 -26.101 -0.726 1.00 68.77 241 GLU F C 1
ATOM 12489 O O . GLU F 1 241 ? 91.939 -26.128 0.466 1.00 65.71 241 GLU F O 1
ATOM 12495 N N . VAL F 1 242 ? 91.547 -25.479 -1.664 1.00 69.35 242 VAL F N 1
ATOM 12496 C CA . VAL F 1 242 ? 90.180 -25.012 -1.451 1.00 75.27 242 VAL F CA 1
ATOM 12497 C C . VAL F 1 242 ? 89.354 -25.409 -2.668 1.00 66.02 242 VAL F C 1
ATOM 12498 O O . VAL F 1 242 ? 89.737 -25.112 -3.806 1.00 70.80 242 VAL F O 1
ATOM 12502 N N . LYS F 1 243 ? 88.235 -26.098 -2.437 1.00 69.32 243 LYS F N 1
ATOM 12503 C CA . LYS F 1 243 ? 87.370 -26.540 -3.528 1.00 74.65 243 LYS F CA 1
ATOM 12504 C C . LYS F 1 243 ? 85.909 -26.317 -3.167 1.00 68.42 243 LYS F C 1
ATOM 12505 O O . LYS F 1 243 ? 85.445 -26.790 -2.126 1.00 64.77 243 LYS F O 1
ATOM 12511 N N . HIS F 1 244 ? 85.192 -25.597 -4.033 1.00 68.81 244 HIS F N 1
ATOM 12512 C CA . HIS F 1 244 ? 83.759 -25.400 -3.884 1.00 68.69 244 HIS F CA 1
ATOM 12513 C C . HIS F 1 244 ? 83.028 -26.545 -4.568 1.00 71.54 244 HIS F C 1
ATOM 12514 O O . HIS F 1 244 ? 83.274 -26.829 -5.747 1.00 71.66 244 HIS F O 1
ATOM 12521 N N . PHE F 1 245 ? 82.136 -27.196 -3.822 1.00 73.29 245 PHE F N 1
ATOM 12522 C CA . PHE F 1 245 ? 81.325 -28.299 -4.324 1.00 74.96 245 PHE F CA 1
ATOM 12523 C C . PHE F 1 245 ? 79.922 -27.781 -4.612 1.00 75.80 245 PHE F C 1
ATOM 12524 O O . PHE F 1 245 ? 79.147 -27.515 -3.686 1.00 74.95 245 PHE F O 1
ATOM 12532 N N . THR F 1 246 ? 79.598 -27.651 -5.896 1.00 79.30 246 THR F N 1
ATOM 12533 C CA . THR F 1 246 ? 78.333 -27.054 -6.287 1.00 79.44 246 THR F CA 1
ATOM 12534 C C . THR F 1 246 ? 77.164 -27.905 -5.794 1.00 78.20 246 THR F C 1
ATOM 12535 O O . THR F 1 246 ? 77.268 -29.132 -5.698 1.00 78.31 246 THR F O 1
ATOM 12539 N N . PRO F 1 247 ? 76.039 -27.275 -5.476 1.00 80.66 247 PRO F N 1
ATOM 12540 C CA . PRO F 1 247 ? 74.882 -28.042 -5.007 1.00 79.54 247 PRO F CA 1
ATOM 12541 C C . PRO F 1 247 ? 74.234 -28.813 -6.143 1.00 82.14 247 PRO F C 1
ATOM 12542 O O . PRO F 1 247 ? 74.164 -28.341 -7.281 1.00 83.31 247 PRO F O 1
ATOM 12546 N N . PHE F 1 248 ? 73.762 -30.012 -5.819 1.00 79.06 248 PHE F N 1
ATOM 12547 C CA . PHE F 1 248 ? 72.939 -30.766 -6.752 1.00 80.44 248 PHE F CA 1
ATOM 12548 C C . PHE F 1 248 ? 71.544 -30.155 -6.842 1.00 79.77 248 PHE F C 1
ATOM 12549 O O . PHE F 1 248 ? 70.932 -29.814 -5.827 1.00 80.60 248 PHE F O 1
ATOM 12557 N N . LYS F 1 249 ? 71.034 -30.020 -8.064 1.00 78.10 249 LYS F N 1
ATOM 12558 C CA . LYS F 1 249 ? 69.702 -29.452 -8.255 1.00 82.01 249 LYS F CA 1
ATOM 12559 C C . LYS F 1 249 ? 68.644 -30.460 -7.805 1.00 79.37 249 LYS F C 1
ATOM 12560 O O . LYS F 1 249 ? 68.579 -31.579 -8.330 1.00 75.89 249 LYS F O 1
ATOM 12566 N N . VAL F 1 250 ? 67.827 -30.072 -6.820 1.00 76.68 250 VAL F N 1
ATOM 12567 C CA . VAL F 1 250 ? 66.800 -30.953 -6.269 1.00 81.89 250 VAL F CA 1
ATOM 12568 C C . VAL F 1 250 ? 65.582 -30.136 -5.861 1.00 86.45 250 VAL F C 1
ATOM 12569 O O . VAL F 1 250 ? 65.666 -28.931 -5.610 1.00 92.36 250 VAL F O 1
ATOM 12573 N N . LYS F 1 251 ? 64.436 -30.812 -5.781 1.00 89.84 251 LYS F N 1
ATOM 12574 C CA . LYS F 1 251 ? 63.162 -30.173 -5.448 1.00 95.18 251 LYS F CA 1
ATOM 12575 C C . LYS F 1 251 ? 63.081 -30.020 -3.933 1.00 87.35 251 LYS F C 1
ATOM 12576 O O . LYS F 1 251 ? 62.757 -30.968 -3.213 1.00 88.05 251 LYS F O 1
ATOM 12578 N N . VAL F 1 252 ? 63.360 -28.813 -3.446 1.00 84.64 252 VAL F N 1
ATOM 12579 C CA . VAL F 1 252 ? 63.431 -28.577 -2.010 1.00 89.75 252 VAL F CA 1
ATOM 12580 C C . VAL F 1 252 ? 62.050 -28.740 -1.393 1.00 86.15 252 VAL F C 1
ATOM 12581 O O . VAL F 1 252 ? 61.056 -28.216 -1.908 1.00 99.31 252 VAL F O 1
ATOM 12585 N N . VAL F 1 253 ? 61.985 -29.475 -0.281 1.00 86.37 253 VAL F N 1
ATOM 12586 C CA . VAL F 1 253 ? 60.735 -29.684 0.443 1.00 89.45 253 VAL F CA 1
ATOM 12587 C C . VAL F 1 253 ? 60.906 -29.299 1.909 1.00 93.69 253 VAL F C 1
ATOM 12588 O O . VAL F 1 253 ? 60.165 -28.457 2.432 1.00 90.05 253 VAL F O 1
ATOM 12592 N N . ASP F 1 254 ? 61.879 -29.913 2.580 1.00 88.86 254 ASP F N 1
ATOM 12593 C CA . ASP F 1 254 ? 62.131 -29.639 3.991 1.00 92.40 254 ASP F CA 1
ATOM 12594 C C . ASP F 1 254 ? 63.618 -29.788 4.253 1.00 86.82 254 ASP F C 1
ATOM 12595 O O . ASP F 1 254 ? 64.161 -30.892 4.141 1.00 92.26 254 ASP F O 1
ATOM 12600 N N . THR F 1 255 ? 64.269 -28.682 4.609 1.00 89.52 255 THR F N 1
ATOM 12601 C CA . THR F 1 255 ? 65.718 -28.636 4.762 1.00 90.26 255 THR F CA 1
ATOM 12602 C C . THR F 1 255 ? 66.187 -28.964 6.178 1.00 83.26 255 THR F C 1
ATOM 12603 O O . THR F 1 255 ? 67.375 -28.803 6.473 1.00 89.17 255 THR F O 1
ATOM 12607 N N . VAL F 1 256 ? 65.290 -29.414 7.058 1.00 87.21 256 VAL F N 1
ATOM 12608 C CA . VAL F 1 256 ? 65.669 -29.670 8.441 1.00 82.92 256 VAL F CA 1
ATOM 12609 C C . VAL F 1 256 ? 66.592 -30.876 8.506 1.00 85.05 256 VAL F C 1
ATOM 12610 O O . VAL F 1 256 ? 66.352 -31.904 7.856 1.00 86.39 256 VAL F O 1
ATOM 12614 N N . ALA F 1 257 ? 67.663 -30.750 9.292 1.00 80.86 257 ALA F N 1
ATOM 12615 C CA . ALA F 1 257 ? 68.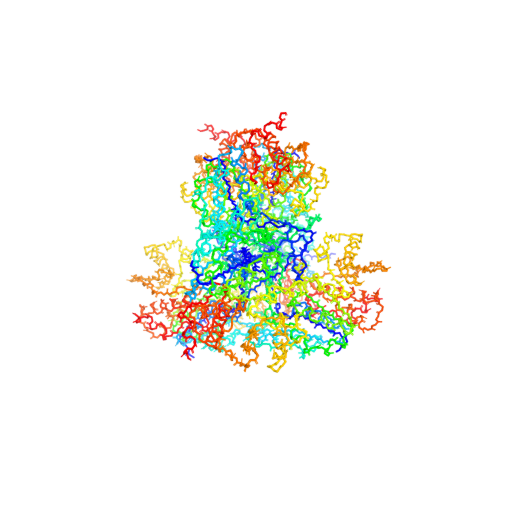618 -31.833 9.508 1.00 78.75 257 ALA F CA 1
ATOM 12616 C C . ALA F 1 257 ? 69.231 -32.322 8.200 1.00 80.80 257 ALA F C 1
ATOM 12617 O O . ALA F 1 257 ? 69.521 -33.513 8.040 1.00 85.47 257 ALA F O 1
ATOM 12619 N N . ALA F 1 258 ? 69.425 -31.413 7.243 1.00 76.18 258 ALA F N 1
ATOM 12620 C CA . ALA F 1 258 ? 70.200 -31.772 6.065 1.00 73.29 258 ALA F CA 1
ATOM 12621 C C . ALA F 1 258 ? 71.675 -31.906 6.406 1.00 74.33 258 ALA F C 1
ATOM 12622 O O . ALA F 1 258 ? 72.393 -32.677 5.761 1.00 76.26 258 ALA F O 1
ATOM 12624 N N . GLY F 1 259 ? 72.145 -31.159 7.405 1.00 71.80 259 GLY F N 1
ATOM 12625 C CA . GLY F 1 259 ? 73.533 -31.282 7.807 1.00 75.08 259 GLY F CA 1
ATOM 12626 C C . GLY F 1 259 ? 73.846 -32.649 8.380 1.00 71.03 259 GLY F C 1
ATOM 12627 O O . GLY F 1 259 ? 74.919 -33.202 8.134 1.00 67.21 259 GLY F O 1
ATOM 12628 N N . ASP F 1 260 ? 72.907 -33.216 9.139 1.00 68.89 260 ASP F N 1
ATOM 12629 C CA . ASP F 1 260 ? 73.110 -34.551 9.693 1.00 68.14 260 ASP F CA 1
ATOM 12630 C C . ASP F 1 260 ? 73.293 -35.588 8.587 1.00 67.82 260 ASP F C 1
ATOM 12631 O O . ASP F 1 260 ? 74.120 -36.497 8.710 1.00 69.38 260 ASP F O 1
ATOM 12636 N N . SER F 1 261 ? 72.523 -35.478 7.506 1.00 68.94 261 SER F N 1
ATOM 12637 C CA . SER F 1 261 ? 72.731 -36.369 6.372 1.00 66.83 261 SER F CA 1
ATOM 12638 C C . SER F 1 261 ? 74.053 -36.078 5.677 1.00 67.63 261 SER F C 1
ATOM 12639 O O . SER F 1 261 ? 74.714 -37.001 5.195 1.00 71.67 261 SER F O 1
ATOM 12642 N N . PHE F 1 262 ? 74.461 -34.811 5.622 1.00 70.64 262 PHE F N 1
ATOM 12643 C CA . PHE F 1 262 ? 75.749 -34.495 5.014 1.00 71.37 262 PHE F CA 1
ATOM 12644 C C . PHE F 1 262 ? 76.891 -35.142 5.788 1.00 68.35 262 PHE F C 1
ATOM 12645 O O . PHE F 1 262 ? 77.833 -35.677 5.192 1.00 67.73 262 PHE F O 1
ATOM 12653 N N . ASN F 1 263 ? 76.834 -35.086 7.118 1.00 65.33 263 ASN F N 1
ATOM 12654 C CA . ASN F 1 263 ? 77.893 -35.688 7.920 1.00 62.86 263 ASN F CA 1
ATOM 12655 C C . ASN F 1 263 ? 77.873 -37.208 7.807 1.00 65.42 263 ASN F C 1
ATOM 12656 O O . ASN F 1 263 ? 78.933 -37.843 7.737 1.00 62.07 263 ASN F O 1
ATOM 12661 N N . GLY F 1 264 ? 76.681 -37.810 7.776 1.00 68.02 264 GLY F N 1
ATOM 12662 C CA . GLY F 1 264 ? 76.600 -39.255 7.614 1.00 64.47 264 GLY F CA 1
ATOM 12663 C C . GLY F 1 264 ? 77.175 -39.724 6.291 1.00 62.61 264 GLY F C 1
ATOM 12664 O O . GLY F 1 264 ? 77.911 -40.715 6.234 1.00 55.22 264 GLY F O 1
ATOM 12665 N N . GLY F 1 265 ? 76.855 -39.015 5.209 1.00 63.21 265 GLY F N 1
ATOM 12666 C CA . GLY F 1 265 ? 77.416 -39.382 3.922 1.00 64.00 265 GLY F CA 1
ATOM 12667 C C . GLY F 1 265 ? 78.927 -39.272 3.905 1.00 58.77 265 GLY F C 1
ATOM 12668 O O . GLY F 1 265 ? 79.626 -40.180 3.451 1.00 59.82 265 GLY F O 1
ATOM 12669 N N . PHE F 1 266 ? 79.455 -38.161 4.415 1.00 59.57 266 PHE F N 1
ATOM 12670 C CA . PHE F 1 266 ? 80.901 -37.993 4.446 1.00 54.83 266 PHE F CA 1
ATOM 12671 C C . PHE F 1 266 ? 81.547 -39.117 5.245 1.00 57.71 266 PHE F C 1
ATOM 12672 O O . PHE F 1 266 ? 82.538 -39.715 4.814 1.00 57.81 266 PHE F O 1
ATOM 12680 N N . ALA F 1 267 ? 80.977 -39.437 6.412 1.00 57.99 267 ALA F N 1
ATOM 12681 C CA . ALA F 1 267 ? 81.554 -40.481 7.252 1.00 56.66 267 ALA F CA 1
ATOM 12682 C C . ALA F 1 267 ? 81.595 -41.816 6.525 1.00 59.55 267 ALA F C 1
ATOM 12683 O O . ALA F 1 267 ? 82.591 -42.544 6.609 1.00 62.35 267 ALA F O 1
ATOM 12685 N N . VAL F 1 268 ? 80.515 -42.166 5.823 1.00 56.85 268 VAL F N 1
ATOM 12686 C CA . VAL F 1 268 ? 80.464 -43.462 5.157 1.00 56.03 268 VAL F CA 1
ATOM 12687 C C . VAL F 1 268 ? 81.528 -43.539 4.070 1.00 60.53 268 VAL F C 1
ATOM 12688 O O . VAL F 1 268 ? 82.323 -44.487 4.017 1.00 63.80 268 VAL F O 1
ATOM 12692 N N . ALA F 1 269 ? 81.575 -42.535 3.194 1.00 57.56 269 ALA F N 1
ATOM 12693 C CA . ALA F 1 269 ? 82.587 -42.546 2.143 1.00 59.32 269 ALA F CA 1
ATOM 12694 C C . ALA F 1 269 ? 83.993 -42.418 2.727 1.00 65.39 269 ALA F C 1
ATOM 12695 O O . ALA F 1 269 ? 84.972 -42.869 2.115 1.00 62.20 269 ALA F O 1
ATOM 12697 N N . PHE F 1 270 ? 84.109 -41.807 3.904 1.00 62.81 270 PHE F N 1
ATOM 12698 C CA . PHE F 1 270 ? 85.404 -41.736 4.571 1.00 63.73 270 PHE F CA 1
ATOM 12699 C C . PHE F 1 270 ? 85.816 -43.101 5.106 1.00 65.94 270 PHE F C 1
ATOM 12700 O O . PHE F 1 270 ? 86.995 -43.469 5.036 1.00 69.02 270 PHE F O 1
ATOM 12708 N N . SER F 1 271 ? 84.855 -43.868 5.633 1.00 61.23 271 SER F N 1
ATOM 12709 C CA . SER F 1 271 ? 85.159 -45.161 6.230 1.00 56.68 271 SER F CA 1
ATOM 12710 C C . SER F 1 271 ? 85.440 -46.221 5.182 1.00 56.59 271 SER F C 1
ATOM 12711 O O . SER F 1 271 ? 85.972 -47.283 5.517 1.00 66.68 271 SER F O 1
ATOM 12714 N N . GLN F 1 272 ? 85.079 -45.963 3.934 1.00 59.23 272 GLN F N 1
ATOM 12715 C CA . GLN F 1 272 ? 85.383 -46.856 2.827 1.00 61.73 272 GLN F CA 1
ATOM 12716 C C . GLN F 1 272 ? 86.667 -46.462 2.117 1.00 61.66 272 GLN F C 1
ATOM 12717 O O . GLN F 1 272 ? 87.049 -47.115 1.141 1.00 62.91 272 GLN F O 1
ATOM 12723 N N . ALA F 1 273 ? 87.326 -45.406 2.583 1.00 61.17 273 ALA F N 1
ATOM 12724 C CA . ALA F 1 273 ? 88.610 -44.954 2.068 1.00 61.74 273 ALA F CA 1
ATOM 12725 C C . ALA F 1 273 ? 88.498 -44.285 0.710 1.00 61.94 273 ALA F C 1
ATOM 12726 O O . ALA F 1 273 ? 89.479 -44.242 -0.039 1.00 61.92 273 ALA F O 1
ATOM 12728 N N . ARG F 1 274 ? 87.326 -43.762 0.368 1.00 64.24 274 ARG F N 1
ATOM 12729 C CA . ARG F 1 274 ? 87.197 -43.034 -0.880 1.00 63.75 274 ARG F CA 1
ATOM 12730 C C . ARG F 1 274 ? 87.999 -41.743 -0.785 1.00 55.64 274 ARG F C 1
ATOM 12731 O O . ARG F 1 274 ? 88.165 -41.195 0.303 1.00 54.80 274 ARG F O 1
ATOM 12739 N N . PRO F 1 275 ? 88.506 -41.237 -1.909 1.00 61.54 275 PRO F N 1
ATOM 12740 C CA . PRO F 1 275 ? 89.267 -39.979 -1.862 1.00 61.81 275 PRO F CA 1
ATOM 12741 C C . PRO F 1 275 ? 88.514 -38.871 -1.136 1.00 67.62 275 PRO F C 1
ATOM 12742 O O . PRO F 1 275 ? 87.293 -38.932 -0.961 1.00 58.77 275 PRO F O 1
ATOM 12746 N N . LEU F 1 276 ? 89.243 -37.849 -0.691 1.00 70.88 276 LEU F N 1
ATOM 12747 C CA . LEU F 1 276 ? 88.608 -36.804 0.104 1.00 66.95 276 LEU F CA 1
ATOM 12748 C C . LEU F 1 276 ? 87.501 -36.114 -0.680 1.00 69.68 276 LEU F C 1
ATOM 12749 O O . LEU F 1 276 ? 86.413 -35.871 -0.148 1.00 69.57 276 LEU F O 1
ATOM 12754 N N . HIS F 1 277 ? 87.761 -35.785 -1.944 1.00 64.83 277 HIS F N 1
ATOM 12755 C CA . HIS F 1 277 ? 86.742 -35.125 -2.746 1.00 66.83 277 HIS F CA 1
ATOM 12756 C C . HIS F 1 277 ? 85.496 -35.993 -2.864 1.00 70.49 277 HIS F C 1
ATOM 12757 O O . HIS F 1 277 ? 84.367 -35.500 -2.740 1.00 72.63 277 HIS F O 1
ATOM 12764 N N . ASP F 1 278 ? 85.682 -37.295 -3.097 1.00 70.11 278 ASP F N 1
ATOM 12765 C CA . ASP F 1 278 ? 84.541 -38.196 -3.220 1.00 61.92 278 ASP F CA 1
ATOM 12766 C C . ASP F 1 278 ? 83.768 -38.306 -1.910 1.00 60.81 278 ASP F C 1
ATOM 12767 O O . ASP F 1 278 ? 82.573 -38.611 -1.921 1.00 68.73 278 ASP F O 1
ATOM 12772 N N . CYS F 1 279 ? 84.421 -38.063 -0.775 1.00 64.21 279 CYS F N 1
ATOM 12773 C CA . CYS F 1 279 ? 83.711 -38.076 0.501 1.00 63.07 279 CYS F CA 1
ATOM 12774 C C . CYS F 1 279 ? 82.864 -36.817 0.667 1.00 61.45 279 CYS F C 1
ATOM 12775 O O . CYS F 1 279 ? 81.759 -36.871 1.219 1.00 57.77 279 CYS F O 1
ATOM 12778 N N . VAL F 1 280 ? 83.377 -35.670 0.214 1.00 64.38 280 VAL F N 1
ATOM 12779 C CA . VAL F 1 280 ? 82.646 -34.416 0.355 1.00 64.79 280 VAL F CA 1
ATOM 12780 C C . VAL F 1 280 ? 81.429 -34.411 -0.557 1.00 65.25 280 VAL F C 1
ATOM 12781 O O . VAL F 1 280 ? 80.354 -33.924 -0.185 1.00 60.95 280 VAL F O 1
ATOM 12785 N N . ARG F 1 281 ? 81.579 -34.949 -1.766 1.00 65.63 281 ARG F N 1
ATOM 12786 C CA . ARG F 1 281 ? 80.452 -35.017 -2.687 1.00 67.71 281 ARG F CA 1
ATOM 12787 C C . ARG F 1 281 ? 79.441 -36.077 -2.271 1.00 61.74 281 ARG F C 1
ATOM 12788 O O . ARG F 1 281 ? 78.248 -35.925 -2.549 1.00 62.66 281 ARG F O 1
ATOM 12796 N N . TYR F 1 282 ? 79.890 -37.153 -1.617 1.00 61.82 282 TYR F N 1
ATOM 12797 C CA . TYR F 1 282 ? 78.950 -38.151 -1.113 1.00 61.81 282 TYR F CA 1
ATOM 12798 C C . TYR F 1 282 ? 78.006 -37.532 -0.091 1.00 63.40 282 TYR F C 1
ATOM 12799 O O . TYR F 1 282 ? 76.801 -37.813 -0.096 1.00 63.57 282 TYR F O 1
ATOM 12808 N N . GLY F 1 283 ? 78.542 -36.697 0.805 1.00 61.28 283 GLY F N 1
ATOM 12809 C CA . GLY F 1 283 ? 77.700 -36.012 1.768 1.00 62.21 283 GLY F CA 1
ATOM 12810 C C . GLY F 1 283 ? 76.957 -34.841 1.171 1.00 70.03 283 GLY F C 1
ATOM 12811 O O . GLY F 1 283 ? 75.895 -34.455 1.675 1.00 68.63 283 GLY F O 1
ATOM 12812 N N . SER F 1 284 ? 77.503 -34.248 0.106 1.00 69.01 284 SER F N 1
ATOM 12813 C CA . SER F 1 284 ? 76.772 -33.228 -0.637 1.00 62.93 284 SER F CA 1
ATOM 12814 C C . SER F 1 284 ? 75.510 -33.819 -1.253 1.00 69.73 284 SER F C 1
ATOM 12815 O O . SER F 1 284 ? 74.426 -33.229 -1.181 1.00 73.32 284 SER F O 1
ATOM 12818 N N . ALA F 1 285 ? 75.638 -34.996 -1.867 1.00 69.67 285 ALA F N 1
ATOM 12819 C CA . ALA F 1 285 ? 74.480 -35.644 -2.470 1.00 67.84 285 ALA F CA 1
ATOM 12820 C C . ALA F 1 285 ? 73.500 -36.118 -1.405 1.00 69.10 285 ALA F C 1
ATOM 12821 O O . ALA F 1 285 ? 72.282 -35.975 -1.566 1.00 71.62 285 ALA F O 1
ATOM 12823 N N . ALA F 1 286 ? 74.010 -36.683 -0.308 1.00 68.14 286 ALA F N 1
ATOM 12824 C CA . ALA F 1 286 ? 73.121 -37.139 0.754 1.00 69.89 286 ALA F CA 1
ATOM 12825 C C . ALA F 1 286 ? 72.384 -35.972 1.396 1.00 72.02 286 ALA F C 1
ATOM 12826 O O . ALA F 1 286 ? 71.247 -36.134 1.854 1.00 74.83 286 ALA F O 1
ATOM 12828 N N . GLY F 1 287 ? 73.018 -34.799 1.454 1.00 72.98 287 GLY F N 1
ATOM 12829 C CA . GLY F 1 287 ? 72.309 -33.615 1.907 1.00 74.91 287 GLY F CA 1
ATOM 12830 C C . GLY F 1 287 ? 71.213 -33.197 0.946 1.00 72.56 287 GLY F C 1
ATOM 12831 O O . GLY F 1 287 ? 70.096 -32.879 1.363 1.00 68.75 287 GLY F O 1
ATOM 12832 N N . ALA F 1 288 ? 71.512 -33.213 -0.355 1.00 73.54 288 ALA F N 1
ATOM 12833 C CA . ALA F 1 288 ? 70.534 -32.802 -1.355 1.00 74.64 288 ALA F CA 1
ATOM 12834 C C . ALA F 1 288 ? 69.301 -33.696 -1.329 1.00 78.38 288 ALA F C 1
ATOM 12835 O O . ALA F 1 288 ? 68.169 -33.207 -1.386 1.00 82.13 288 ALA F O 1
ATOM 12837 N N . ILE F 1 289 ? 69.495 -35.018 -1.261 1.00 73.55 289 ILE F N 1
ATOM 12838 C CA . ILE F 1 289 ? 68.337 -35.909 -1.183 1.00 76.22 289 ILE F CA 1
ATOM 12839 C C . ILE F 1 289 ? 67.545 -35.620 0.084 1.00 74.04 289 ILE F C 1
ATOM 12840 O O . ILE F 1 289 ? 66.309 -35.640 0.083 1.00 81.10 289 ILE F O 1
ATOM 12845 N N . ALA F 1 290 ? 68.246 -35.351 1.186 1.00 73.20 290 ALA F N 1
ATOM 12846 C CA . ALA F 1 290 ? 67.573 -35.214 2.469 1.00 73.53 290 ALA F CA 1
ATOM 12847 C C . ALA F 1 290 ? 66.571 -34.069 2.463 1.00 77.82 290 ALA F C 1
ATOM 12848 O O . ALA F 1 290 ? 65.584 -34.107 3.209 1.00 75.25 290 ALA F O 1
ATOM 12850 N N . VAL F 1 291 ? 66.794 -33.045 1.639 1.00 76.67 291 VAL F N 1
ATOM 12851 C CA . VAL F 1 291 ? 65.877 -31.914 1.625 1.00 79.83 291 VAL F CA 1
ATOM 12852 C C . VAL F 1 291 ? 64.676 -32.167 0.720 1.00 82.38 291 VAL F C 1
ATOM 12853 O O . VAL F 1 291 ? 63.641 -31.505 0.884 1.00 87.82 291 VAL F O 1
ATOM 12857 N N . THR F 1 292 ? 64.780 -33.103 -0.224 1.00 85.19 292 THR F N 1
ATOM 12858 C CA . THR F 1 292 ? 63.650 -33.396 -1.093 1.00 81.41 292 THR F CA 1
ATOM 12859 C C . THR F 1 292 ? 62.522 -34.104 -0.364 1.00 81.07 292 THR F C 1
ATOM 12860 O O . THR F 1 292 ? 61.432 -34.236 -0.929 1.00 85.78 292 THR F O 1
ATOM 12864 N N . ARG F 1 293 ? 62.755 -34.564 0.860 1.00 84.41 293 ARG F N 1
ATOM 12865 C CA . ARG F 1 293 ? 61.769 -35.329 1.604 1.00 86.14 293 ARG F CA 1
ATOM 12866 C C . ARG F 1 293 ? 61.674 -34.791 3.025 1.00 88.81 293 ARG F C 1
ATOM 12867 O O . ARG F 1 293 ? 62.443 -33.922 3.441 1.00 95.78 293 ARG F O 1
ATOM 12875 N N . VAL F 1 294 ? 60.703 -35.314 3.766 1.00 93.05 294 VAL F N 1
ATOM 12876 C CA . VAL F 1 294 ? 60.414 -34.887 5.128 1.00 94.65 294 VAL F CA 1
ATOM 12877 C C . VAL F 1 294 ? 60.823 -36.002 6.079 1.00 112.20 294 VAL F C 1
ATOM 12878 O O . VAL F 1 294 ? 60.403 -37.154 5.911 1.00 116.89 294 VAL F O 1
ATOM 12882 N N . GLY F 1 295 ? 61.635 -35.661 7.075 1.00 117.58 295 GLY F N 1
ATOM 12883 C CA . GLY F 1 295 ? 62.036 -36.630 8.075 1.00 120.78 295 GLY F CA 1
ATOM 12884 C C . GLY F 1 295 ? 63.335 -37.330 7.743 1.00 125.56 295 GLY F C 1
ATOM 12885 O O . GLY F 1 295 ? 63.580 -37.691 6.587 1.00 117.15 295 GLY F O 1
ATOM 12886 N N . ALA F 1 296 ? 64.173 -37.532 8.756 1.00 140.93 296 ALA F N 1
ATOM 12887 C CA . ALA F 1 296 ? 65.484 -38.151 8.600 1.00 142.84 296 ALA F CA 1
ATOM 12888 C C . ALA F 1 296 ? 65.526 -39.525 9.261 1.00 142.14 296 ALA F C 1
ATOM 12889 O O . ALA F 1 296 ? 66.526 -39.910 9.874 1.00 139.35 296 ALA F O 1
ATOM 12891 N N . GLY F 1 297 ? 64.431 -40.271 9.150 1.00 113.40 297 GLY F N 1
ATOM 12892 C CA . GLY F 1 297 ? 64.365 -41.600 9.721 1.00 107.24 297 GLY F CA 1
ATOM 12893 C C . GLY F 1 297 ? 64.264 -42.668 8.655 1.00 100.20 297 GLY F C 1
ATOM 12894 O O . GLY F 1 297 ? 65.239 -42.942 7.951 1.00 97.74 297 GLY F O 1
ATOM 12895 N N . ALA F 1 298 ? 63.085 -43.279 8.522 1.00 103.02 298 ALA F N 1
ATOM 12896 C CA . ALA F 1 298 ? 62.863 -44.214 7.427 1.00 95.83 298 ALA F CA 1
ATOM 12897 C C . ALA F 1 298 ? 63.107 -43.547 6.083 1.00 99.51 298 ALA F C 1
ATOM 12898 O O . ALA F 1 298 ? 63.509 -44.212 5.119 1.00 91.45 298 ALA F O 1
ATOM 12900 N N . ALA F 1 299 ? 62.891 -42.231 6.008 1.00 96.64 299 ALA F N 1
ATOM 12901 C CA . ALA F 1 299 ? 63.048 -41.467 4.783 1.00 92.14 299 ALA F CA 1
ATOM 12902 C C . ALA F 1 299 ? 64.457 -40.915 4.610 1.00 96.66 299 ALA F C 1
ATOM 12903 O O . ALA F 1 299 ? 64.662 -40.004 3.800 1.00 97.08 299 ALA F O 1
ATOM 12905 N N . ALA F 1 300 ? 65.427 -41.435 5.355 1.00 98.13 300 ALA F N 1
ATOM 12906 C CA . ALA F 1 300 ? 66.800 -40.993 5.186 1.00 93.00 300 ALA F CA 1
ATOM 12907 C C . ALA F 1 300 ? 67.330 -41.432 3.822 1.00 81.29 300 ALA F C 1
ATOM 12908 O O . ALA F 1 300 ? 66.873 -42.430 3.259 1.00 84.69 300 ALA F O 1
ATOM 12910 N N . PRO F 1 301 ? 68.295 -40.702 3.269 1.00 71.05 301 PRO F N 1
ATOM 12911 C CA . PRO F 1 301 ? 68.872 -41.102 1.980 1.00 72.28 301 PRO F CA 1
ATOM 12912 C C . PRO F 1 301 ? 69.558 -42.456 2.074 1.00 69.91 301 PRO F C 1
ATOM 12913 O O . PRO F 1 301 ? 69.869 -42.952 3.157 1.00 73.06 301 PRO F O 1
ATOM 12917 N N . THR F 1 302 ? 69.777 -43.064 0.910 1.00 69.74 302 THR F N 1
ATOM 12918 C CA . THR F 1 302 ? 70.398 -44.376 0.822 1.00 70.73 302 THR F CA 1
ATOM 12919 C C . THR F 1 302 ? 71.479 -44.355 -0.250 1.00 69.77 302 THR F C 1
ATOM 12920 O O . THR F 1 302 ? 71.536 -43.453 -1.086 1.00 68.54 302 THR F O 1
ATOM 12924 N N . ALA F 1 303 ? 72.338 -45.374 -0.213 1.00 70.95 303 ALA F N 1
ATOM 12925 C CA . ALA F 1 303 ? 73.452 -45.436 -1.151 1.00 70.64 303 ALA F CA 1
ATOM 12926 C C . ALA F 1 303 ? 72.964 -45.441 -2.591 1.00 70.91 303 ALA F C 1
ATOM 12927 O O . ALA F 1 303 ? 73.548 -44.773 -3.448 1.00 69.84 303 ALA F O 1
ATOM 12929 N N . ARG F 1 304 ? 71.896 -46.197 -2.875 1.00 76.31 304 ARG F N 1
ATOM 12930 C CA . ARG F 1 304 ? 71.308 -46.210 -4.215 1.00 74.33 304 ARG F CA 1
ATOM 12931 C C . ARG F 1 304 ? 70.854 -44.814 -4.634 1.00 75.49 304 ARG F C 1
ATOM 12932 O O . ARG F 1 304 ? 71.130 -44.372 -5.755 1.00 74.16 304 ARG F O 1
ATOM 12940 N N . GLU F 1 305 ? 70.174 -44.094 -3.737 1.00 71.52 305 GLU F N 1
ATOM 12941 C CA . GLU F 1 305 ? 69.763 -42.726 -4.043 1.00 70.61 305 GLU F CA 1
ATOM 12942 C C . GLU F 1 305 ? 70.969 -41.819 -4.265 1.00 68.55 305 GLU F C 1
ATOM 12943 O O . GLU F 1 305 ? 71.006 -41.043 -5.229 1.00 68.75 305 GLU F O 1
ATOM 12949 N N . VAL F 1 306 ? 71.968 -41.901 -3.376 1.00 67.24 306 VAL F N 1
ATOM 12950 C CA . VAL F 1 306 ? 73.109 -40.986 -3.442 1.00 66.00 306 VAL F CA 1
ATOM 12951 C C . VAL F 1 306 ? 73.897 -41.202 -4.728 1.00 66.32 306 VAL F C 1
ATOM 12952 O O . VAL F 1 306 ? 74.246 -40.246 -5.428 1.00 66.11 306 VAL F O 1
ATOM 12956 N N . GLU F 1 307 ? 74.188 -42.465 -5.060 1.00 67.42 307 GLU F N 1
ATOM 12957 C CA . GLU F 1 307 ? 74.950 -42.740 -6.275 1.00 68.35 307 GLU F CA 1
ATOM 12958 C C . GLU F 1 307 ? 74.185 -42.295 -7.518 1.00 69.72 307 GLU F C 1
ATOM 12959 O O . GLU F 1 307 ? 74.789 -41.797 -8.479 1.00 69.81 307 GLU F O 1
ATOM 12965 N N . GLU F 1 308 ? 72.855 -42.487 -7.525 1.00 70.56 308 GLU F N 1
ATOM 12966 C CA . GLU F 1 308 ? 72.050 -42.104 -8.684 1.00 72.63 308 GLU F CA 1
ATOM 12967 C C . GLU F 1 308 ? 72.104 -40.600 -8.924 1.00 75.98 308 GLU F C 1
ATOM 12968 O O . GLU F 1 308 ? 72.187 -40.151 -10.073 1.00 83.58 308 GLU F O 1
ATOM 12970 N N . LEU F 1 309 ? 72.043 -39.802 -7.854 1.00 69.95 309 LEU F N 1
ATOM 12971 C CA . LEU F 1 309 ? 72.206 -38.361 -8.011 1.00 70.64 309 LEU F CA 1
ATOM 12972 C C . LEU F 1 309 ? 73.611 -38.008 -8.501 1.00 74.98 309 LEU F C 1
ATOM 12973 O O . LEU F 1 309 ? 73.777 -37.126 -9.352 1.00 79.15 309 LEU F O 1
ATOM 12978 N N . ILE F 1 310 ? 74.639 -38.675 -7.973 1.00 67.84 310 ILE F N 1
ATOM 12979 C CA . ILE F 1 310 ? 75.991 -38.320 -8.383 1.00 69.67 310 ILE F CA 1
ATOM 12980 C C . ILE F 1 310 ? 76.205 -38.642 -9.855 1.00 73.24 310 ILE F C 1
ATOM 12981 O O . ILE F 1 310 ? 77.033 -38.011 -10.523 1.00 78.54 310 ILE F O 1
ATOM 12986 N N . GLY F 1 311 ? 75.495 -39.633 -10.380 1.00 75.36 311 GLY F N 1
ATOM 12987 C CA . GLY F 1 311 ? 75.600 -40.008 -11.772 1.00 83.34 311 GLY F CA 1
ATOM 12988 C C . GLY F 1 311 ? 74.563 -39.391 -12.679 1.00 86.86 311 GLY F C 1
ATOM 12989 O O . GLY F 1 311 ? 74.565 -39.672 -13.883 1.00 83.98 311 GLY F O 1
ATOM 12990 N N . ARG F 1 312 ? 73.676 -38.560 -12.140 1.00 89.15 312 ARG F N 1
ATOM 12991 C CA . ARG F 1 312 ? 72.634 -37.922 -12.930 1.00 91.02 312 ARG F CA 1
ATOM 12992 C C . ARG F 1 312 ? 73.251 -36.895 -13.868 1.00 99.84 312 ARG F C 1
ATOM 12993 O O . ARG F 1 312 ? 74.471 -36.717 -13.901 1.00 94.47 312 ARG F O 1
#

InterPro domains:
  IPR002139 Ribokinase/fructokinase [PR00990] (12-33)
  IPR002139 Ribokinase/fructokinase [PR00990] (39-58)
  IPR002139 Ribokinase/fructokinase [PR00990] (111-124)
  IPR002139 Ribokinase/fructokinase [PR00990] (181-196)
  IPR002139 Ribokinase/fructokinase [PR00990] (225-236)
  IPR002173 Carbohydrate/purine kinase, PfkB, conserved site [PS00583] (44-68)
  IPR002173 Carbohydrate/purine kinase, PfkB, conserved site [PS00584] (254-267)
  IPR011611 Carbohydrate kinase PfkB [PF00294] (9-302)
  IPR011877 Ribokinase [MF_01987] (8-308)
  IPR011877 Ribokinase [cd01174] (9-302)
  IPR029056 Ribokinase-like [G3DSA:3.40.1190.20] (2-311)
  IPR029056 Ribokinase-like [SSF53613] (8-309)

Secondary structure (DSSP, 8-state):
--SEEEE---EEEEEEEESSPPPTT-EEEEEEEEEEEE-HHHHHHHHHHHTT--EEEEEEEESSHHHHHHHHHHHHTT---TTEEEETTSPPEEEEEEEESSS-EEEEEE-GGGGG--TTGGGGGHHHHHT-SEEEE-SSS-HHHHHHHHHHHHHTT--EEE---S---TTTTHHHHHT-SEE--BHHHHHHHHS---SSHHHHHHHHHHHHTTS-SEEEEE-GGG-EEEEESS-EEEEPPP----S--TTHHHHHHHHHHHHHHTT--HHHHHHHHHHHHHHHHHSSSSGGGS--HHHHHHHHH-/--EEEE---EEEEEEE-SSPPPTT-EEE-SEEEEEEESHHHHHHHHHHHTT--EEEE-EEESSHHHHHHHHHHHHTT---TT-EEETTSPPEEEEEEE-TTS-EEEEEE-GGGGG--TTGGGGGHHHHHH-SEEEE-SSS-HHHHHHHHHHHHHHT--EEE---S---TTTTHHHHHT-SEE---HHHHHHHHS---SSHHHHHHHHHHHHTTS-SEEEEE-GGG-EEEEESS-EEEEPPP----S--TTHHHHHHHHHHHHHHTT--HHHHHHHHHHHHHHHHTS---TT---HHHHHHHH-/--SEEEE---EEEEEEEESSPPPTT-EEEEEEEEEEEESHHHHHHHHHHHTT--EEEE-EEESSHHHHHHHHHHHHTT---TT-EEESSSPPEEEEEE--SSS--EEEEE-GGGGG--TGGGGGGHHHHHH-SEEEE-SSS-HHHHHHHHHHHHHTT--EEE---S---TTTTHHHHHT-SEE--BHHHHHHHHS----SHHHHHHHHHHHHTTS-SEEEEE-GGG-EEEEESS-EEEEPPP----S--TTHHHHHHHHHHHHHHTT--HHHHHHHHHHHHHHHHTSSS-----HHHHHHHHH-/-----EEEE---EEEEEEEESSPPPTT-EEEEEEEEEEEESHHHHHHHHHHHTT--EEEE-EEESSHHHHHHHHHHHHTT---TT-EEETTSPPEEEEEEE-TTS-EEEEEE-GGGGG--TTGGGGGHHHHHT-SEEEE-SSS-HHHHHHHHHHHHHHT-EEEE---S--STTTTHHHHHH-SEE--BHHHHHHHHS----SHHHHHHHHHHHHTTS-SEEEEE-GGG-EEEEETTEEEEEPPPP---S--TTHHHHHHHHHHHHHHTT--HHHHHHHHHHHHHHHHSSS-SSTTS--HHHHHHH-/--EEEE---EEEEEEE-SSPPPTT-EEEESEEEEEEE-HHHHHHHHHHHTT--EEEE-EEESSHHHHHHHHHHHHTT---TT-EEESSSPPPEEEEEE-SSS-EEEEEE-GGGGG--GGGGGGGHHHHHT-SEEEE-SSS-HHHHHHHHHHHHHHT-EEEE---S---TTTTHHHHTT-SEE--BHHHHHHHHS---SSHHHHHHHHHHHHTTS-SEEEEE-GGG-EEEEESS-EEEEPPPP---S--TTHHHHHHHHHHHHHHTT--HHHHHHHHHHHHHHHHTSSSSTTT---HHHHHHHHH-/--SEEEE---EEEEEEEESSPPPTT-EEEEEEEEEEEESHHHHHHHHHHHTT--EEEE-EEESSHHHHHHHHHHHHTT---TT-EEETTSPPPEEEEEEESS----EEEE-GGGGG--TGGGGGGHHHHHH-SEEEE-SSS-HHHHHHHHHHHHHHT--EEE---S---TTTTHHHHHT-SEE--BHHHHHHHHS---SSHHHHHHHHHHHHTTS-SEEEEE-GGG-EEEEESS-EEEEPPPP---S--TTHHHHHHHHHHHHHHTT--HHHHHHHHHHHHHHHHHSS-SSTT---HHHHHHHHT-

Solvent-accessible surface area: 69670 Å² total; per-residue (Å²): 79,55,103,0,2,0,0,1,1,0,7,0,35,0,35,0,134,5,81,50,28,11,116,29,52,56,79,19,114,10,97,13,14,31,49,19,24,0,8,41,0,0,25,0,0,3,1,0,16,48,2,64,13,58,12,30,0,0,0,0,0,1,126,45,62,11,0,114,52,0,24,143,34,0,134,127,8,60,4,82,17,70,22,11,59,70,19,96,114,36,66,0,0,0,5,0,26,2,49,42,88,99,45,79,50,6,32,0,21,4,53,18,0,3,58,126,7,32,46,72,43,5,116,88,30,32,79,24,1,58,32,2,132,0,0,0,0,1,32,50,15,31,28,88,0,0,34,14,0,0,77,27,1,14,26,38,44,19,26,0,2,0,4,0,10,76,7,25,35,33,77,70,0,51,60,0,2,6,10,0,16,2,0,1,0,55,66,92,16,0,27,93,12,21,65,50,120,3,92,66,70,79,25,0,51,44,0,0,79,85,0,2,36,83,6,2,142,10,0,1,0,19,3,62,108,71,10,2,3,0,0,11,35,138,55,59,83,58,7,94,59,43,103,42,148,99,80,44,82,92,29,23,24,10,2,12,1,0,0,1,0,0,0,54,31,81,95,78,86,41,59,56,0,0,87,4,0,12,0,0,8,11,13,8,17,30,72,106,32,20,25,76,30,2,0,25,39,178,44,0,89,93,16,65,69,208,107,77,1,3,0,0,0,1,0,10,0,37,0,43,3,47,7,79,53,24,16,49,90,40,99,83,28,123,8,103,14,25,37,42,21,25,0,7,58,0,0,32,0,0,3,3,0,17,70,2,58,15,50,11,80,0,0,0,0,0,0,123,53,49,5,1,108,30,0,34,122,29,0,179,117,14,62,3,100,14,71,23,14,86,74,23,97,104,23,44,0,0,3,7,0,24,2,52,44,79,123,42,42,52,8,38,2,35,10,41,10,0,5,56,123,8,45,53,69,46,4,113,85,28,34,86,31,1,55,64,6,108,0,0,0,0,1,31,49,15,38,18,105,0,0,21,17,0,0,75,29,0,33,26,38,51,18,25,0,1,0,4,0,9,62,35,44,76,39,91,86,0,49,72,0,2,11,8,0,27,1,0,0,0,53,39,100,15,0,18,95,16,15,67,50,111,5,90,66,64,80,27,0,49,43,0,0,85,88,0,2,46,73,1,1,113,34,0,1,0,19,12,65,114,94,9,1,6,0,0,13,32,132,61,65,90,59,1,76,60,39,107,46,81,108,92,46,84,97,40,19,23,9,11,11,2,0,0,1,0,0,0,42,12,85,78,83,89,46,65,70,0,0,81,4,0,11,0,0,8,13,20,12,18,38,76,110,47,34,78,42,6,1,20,36,171,44,0,81,139,45,71,96,195,57,86,0,2,0,1,1,2,0,15,1,54,1,52,3,125,1,59,57,34,16,59,101,57,37,88,34,104,9,96,5,10,32,51,36,20,0,10,41,0,0,32,0,0,1,1,0,19,75,2,60,12,44,9,52,0,0,0,0,0,2,124,50,42,4,1,122,42,1,29,49,25,0,132,146,35,56,3,77,17,71,19,13,84,61,17,88,140,29,47,0,0,0,11,0,35,2,57,34,132,112,44,70,64,7,36,0,38,7,53,13,0,6,60,114,9,37,56,71,39,5,116,90,31,35,82,42,1,55,46,3,110,0,0,0,0,0,35,66,16,34,49,108,0,0,29,15,1,0,118,27,0,110,96,51,68,20,23,2,2,0,3,0,10,72,10,56,50,37,100,46,0,57,70,0,2,44,40,0,24,2,0,0,0,48,57,98,16,0,32,90,15,22,66,46,59,5,103,76,72,77,26,1,55,44,0,0,93,94,0,35,134,94,43,3,67,29,0,1,0,19,2,59,104,95,9,2,4,0,0,13,86,137,61,53,94,55,9,98,58,45,108,44,81,99,96,45,83,106,50,19,25,6,6,12,1,0,0,1,0,0,0,48,11,86,74,81,88,44,58,58,0,0,82,5,0,12,0,0,9,12,17,12,20,42,81,107,49,51,46,9,0,45,36,205,63,0,82,67,31,60,67,252,232,132,169,66,65,0,3,0,1,0,0,0,5,0,30,0,39,1,125,3,16,41,23,11,119,51,45,46,85,23,114,11,47,18,26,36,56,24,27,0,7,42,0,0,22,0,0,0,5,0,20,49,5,60,11,9,11,36,0,0,0,0,0,2,127,48,78,16,0,63,56,0,26,114,37,0,112,126,22,58,2,83,20,67,18,12,71,70,18,92,134,22,70,0,0,0,4,1,30,3,46,38,65,74,45,67,41,7,41,1,22,4,40,19,0,4,61,127,6,33,49,70,47,5,111,86,31,25,68,54,2,50,173,8,123,0,0,0,1,0,30,49,14,34,33,89,0,0,38,16,0,0,125,27,1,99,96,48,67,23,24,0,2,0,0,0,9,74,12,57,78,42,85,72,0,47,73,0,1,46,48,0,20,1,0,0,0,50,48,93,16,0,33,100,14,22,62,49,59,17,119,87,72,74,28,0,56,45,0,0,98,93,0,38,129,94,30,4,141,29,0,1,0,21,28,64,112,58,10,2,4,0,0,14,85,138,58,54,77,71,4,100,49,50,108,47,79,121,104,41,100,93,31,19,23,8,2,11,1,0,0,1,0,0,0,48,2,89,80,96,85,47,63,48,0,0,97,7,0,16,0,0,7,11,13,10,18,41,59,107,39,30,21,90,23,2,1,44,30,80,66,0,105,153,52,96,88,90,0,2,0,0,0,1,0,5,0,32,0,42,1,129,0,15,43,21,19,112,58,38,56,82,13,54,7,32,13,32,35,50,20,23,0,7,45,0,0,23,1,0,2,1,0,16,70,3,63,12,47,14,47,0,0,0,0,0,2,130,50,66,13,0,129,37,0,30,44,53,0,140,79,38,58,1,86,20,65,24,12,82,71,22,91,127,23,61,0,0,1,5,0,26,2,42,34,99,96,55,88,56,5,38,1,22,10,40,14,0,4,57,104,7,35,49,73,44,6,118,82,29,33,73,37,2,55,118,4,126,0,0,1,0,0,31,49,17,31,28,90,0,1,33,20,1,0,116,29,1,112,97,51,69,22,22,0,1,0,2,0,5,72,16,54,84,47,90,81,2,55,70,0,3,42,36,0,32,2,0,0,0,49,54,86,17,0,23,104,14,19,65,52,92,0,102,67,70,77,24,0,55,42,0,0,86,84,0,37,130,97,42,2,152,12,0,1,2,21,2,59,108,76,11,1,4,0,0,12,89,140,60,57,80,62,10,93,58,48,188,32,184,100,102,41,81,86,31,22,24,8,8,12,1,0,0,1,0,0,0,57,26,81,92,80,85,44,56,61,0,0,81,4,0,12,0,0,9,13,12,5,17,40,81,110,30,30,13,81,0,4,0,16,41,186,39,0,81,99,8,56,68,201,129,50,89,0,3,0,1,0,1,0,12,0,32,0,39,0,128,5,77,48,26,17,46,94,63,70,85,30,100,10,101,13,11,34,40,24,24,0,10,51,0,0,24,0,0,1,1,0,19,62,2,60,12,52,10,40,0,0,0,0,0,1,130,49,59,5,1,126,32,0,25,144,41,0,134,119,19,59,4,77,17,66,25,10,80,67,20,94,103,24,62,0,0,0,6,1,36,2,41,34,88,118,50,62,65,6,35,2,32,8,28,17,0,5,38,115,6,31,45,73,43,6,119,83,28,32,84,46,0,59,54,5,131,0,0,0,0,1,29,59,16,34,32,93,0,1,28,15,1,0,115,30,0,102,95,44,66,23,24,0,2,0,3,0,4,72,17,30,23,21,60,29,0,45,63,0,2,45,39,0,27,2,0,1,0,51,71,104,19,0,20,86,11,24,59,51,122,9,110,66,55,74,23,0,53,42,0,0,99,93,0,35,127,88,42,3,141,14,0,1,0,21,10,62,104,113,9,2,3,0,0,12,89,139,60,67,85,46,5,96,36,44,160,41,80,100,90,38,83,113,28,22,24,7,1,11,1,0,0,2,0,0,0,46,18,87,87,83,89,47,62,61,0,0,75,3,0,13,0,0,10,12,14,12,15,38,71,105,44,25,16,75,34,2,1,23,38,178,46,0,77,66,13,58,67,224

Radius of gyration: 44.03 Å; Cα contacts (8 Å, |Δi|>4): 4737; chains: 6; bounding box: 120×80×119 Å

Nearest PDB structures (foldseek):
  1rk2-assembly2_C  TM=9.253E-01  e=5.527E-36  Escherichia coli
  4xck-assembly1_A  TM=9.169E-01  e=2.965E-34  Vibrio cholerae O395
  1vm7-assembly1_B  TM=9.413E-01  e=3.656E-32  Thermotoga maritima MSB8
  7agh-assembly1_B  TM=8.809E-01  e=8.188E-26  Escherichia coli K-12
  7agh-assembly2_A  TM=8.770E-01  e=1.420E-24  Escherichia coli K-12

B-factor: mean 84.68, std 17.6, range [47.54, 171.93]